Protein 8YBR (pdb70)

Secondary structure (DSSP, 8-state):
--EE-HHHHHHHHHHHHHHHHHHHH-HHHHHHHHHHHHHHHHHHSHHHHHHHHHHHHHHHHHHHTSGGGG-BSS-TT---SS-HHHHHHHHHTTS--THHHHHTTHHHHHHHHS-SSS-SSSHHHHHHHHHHHHHHTSHHHHHHHHHHHHHHHHHHHSS---SSGGGGGHHHHGGGGGTTTHHHHTTHHHHHHHHHHHHHHHHHHHHHHHHHHHHS-----HHHHHHHHHHHHHHHHHHHTT-STTTTTTHHHHHHHHHHHHHHHHHHTS-HHHHHHHHHHHHHHHHHHHHHHTT---TTSPP-SSTTTTHHHHHHHHHHHHHHHHHHHTSS-TT-BHHHHHHHHTTHHHHHHHHHHHHHHHHHHHHHHSS--HHHHHHHHH-TTSHHHHHHTTSTTHHHHHHHHHHHHHHHHHHHTTHHHHHHHHTSEESS-SSS---TTSHHHHHHHHHHHHHHHTTTTHHHHHHHHHHHHTTTHHHHHHHHHHHHHHHHHHHHHHHHHHHTTS--S--GGG--TTHHHHGGG----HHHHHHHIIIIIHHHHHHHHHHHHTTT--B------SSS-EEE-B-BTTB----EEEEEEEE---GGG------EEEEEEE-SSS------TT--HHHHHHHHHHHHHHHHHHHHHH-/--EE-HHHHHHHHHHHHHHHHHHHH-HHHHHHHHHHHHHHHHHHSHHHHHHHHHHHHHHHHHHHTSGGGG-BSS-TT---SS-HHHHHHHHHTTS--THHHHHTTHHHHHHHHS-SSS-SSSHHHHHHHHHHHHHHTSHHHHHHHHHHHHHHHHHHHSS---SSGGGGGHHHHGGGGGTTTHHHHTTHHHHHHHHHHHHHHHHHHHHHHHHHHHHS-----HHHHHHHHHHHHHHHHHHHTT-STTTTTTHHHHHHHHHHHHHHHHHHTS-HHHHHHHHHHHHHHHHHHHHHHTT---TTSPP-SSTTTTHHHHHHHHHHHHHHHHHHHTSS-TT-BHHHHHHHHTTHHHHHHHHHHHHHHHHHHHHHHSS--HHHHHHHHH-TTSHHHHHHTTSTTHHHHHHHHHHHHHHHHHHHTTHHHHHHHHTSEESS-SSS---TTSHHHHHHHHHHHHHHHTTTTHHHHHHHHHHHHTTTHHHHHHHHHHHHHHHHHHHHHHHHHHHTTS--S--GGG--TTHHHHGGG----HHHHHHHIIIIIHHHHHHHHHHHHTTT-EE------SSS-EEE-EEBTTB----EEEEEEEE---GGG------EEEEEEE-SSS------TT--HHHHHHHHHHHHHHHHHHHHHH-/--EE-HHHHHHHHHHHHHHHHHHHH-HHHHHHHHHHHHHHHHHHSHHHHHHHHHHHHHHHHHHHTSGGGG-BSS-TT---SS-HHHHHHHHHTTS--THHHHHTTHHHHHHHHS-SSS-SSSHHHHHHHHHHHHHHTSHHHHHHHHHHHHHHHHHHHSS---SSGGGGGHHHHGGGGGTTTHHHHTTHHHHHHHHHHHHHHHHHHHHHHHHHHHHS-----HHHHHHHHHHHHHHHHHHHTT-STTTTTTHHHHHHHHHHHHHHHHHHTS-HHHHHHHHHHHHHHHHHHHHHHTT---TTSPP-SSTTTTHHHHHHHHHHHHHHHHHHHTSS-TT-BHHHHHHHHTTHHHHHHHHHHHHHHHHHHHHHHSS--HHHHHHHHH-TTSHHHHHHTTSTTHHHHHHHHHHHHHHHHHHHTTHHHHHHHHTSEESS-SSS---TTSHHHHHHHHHHHHHHHTTTTHHHHHHHHHHHHTTTHHHHHHHHHHHHHHHHHHHHHHHHHHHTTS--S--GGG--TTHHHHGGG----HHHHHHHIIIIIHHHHHHHHHHHHTTT--B------SSS-EEE-B-BTTB----EEEEEEEE---GGG------EEEEEEE-SSS------TT--HHHHHHHHHHHHHHHHHHHHHH-

Structure (mmCIF, N/CA/C/O backbone):
data_8YBR
#
_entry.id   8YBR
#
_cell.length_a   1.00
_cell.length_b   1.00
_cell.length_c   1.00
_cell.angle_alpha   90.00
_cell.angle_beta   90.00
_cell.angle_gamma   90.00
#
_symmetry.space_group_name_H-M   'P 1'
#
loop_
_atom_site.group_PDB
_atom_site.id
_atom_site.type_symbol
_atom_site.label_atom_id
_atom_site.label_alt_id
_atom_site.label_comp_id
_atom_site.label_asym_id
_atom_site.label_entity_id
_atom_site.label_seq_id
_atom_site.pdbx_PDB_ins_code
_atom_site.Cartn_x
_atom_site.Cartn_y
_atom_site.Cartn_z
_atom_site.occupancy
_atom_site.B_iso_or_equiv
_atom_site.auth_seq_id
_atom_site.auth_comp_id
_atom_site.auth_asym_id
_atom_site.auth_atom_id
_atom_site.pdbx_PDB_model_num
ATOM 1 N N . THR A 1 14 ? 142.972 197.939 175.390 1.00 30.00 11 THR A N 1
ATOM 2 C CA . THR A 1 14 ? 142.202 198.735 174.424 1.00 30.00 11 THR A CA 1
ATOM 3 C C . THR A 1 14 ? 142.864 198.699 173.061 1.00 30.00 11 THR A C 1
ATOM 4 O O . THR A 1 14 ? 144.008 199.113 172.926 1.00 30.00 11 THR A O 1
ATOM 8 N N . VAL A 1 15 ? 142.157 198.219 172.050 1.00 91.30 12 VAL A N 1
ATOM 9 C CA . VAL A 1 15 ? 142.790 198.064 170.755 1.00 91.30 12 VAL A CA 1
ATOM 10 C C . VAL A 1 15 ? 142.942 199.386 170.020 1.00 91.30 12 VAL A C 1
ATOM 11 O O . VAL A 1 15 ? 142.006 200.157 169.922 1.00 91.30 12 VAL A O 1
ATOM 15 N N . ARG A 1 16 ? 144.128 199.658 169.537 1.00 82.20 13 ARG A N 1
ATOM 16 C CA . ARG A 1 16 ? 144.406 200.861 168.774 1.00 82.20 13 ARG A CA 1
ATOM 17 C C . ARG A 1 16 ? 145.399 200.525 167.672 1.00 82.20 13 ARG A C 1
ATOM 18 O O . ARG A 1 16 ? 145.946 199.423 167.613 1.00 82.20 13 ARG A O 1
ATOM 26 N N . MET A 1 17 ? 145.629 201.500 166.798 1.00 72.53 14 MET A N 1
ATOM 27 C CA . MET A 1 17 ? 146.488 201.287 165.644 1.00 72.53 14 MET A CA 1
ATOM 28 C C . MET A 1 17 ? 147.931 201.050 166.077 1.00 72.53 14 MET A C 1
ATOM 29 O O . MET A 1 17 ? 148.384 201.539 167.114 1.00 72.53 14 MET A O 1
ATOM 34 N N . ASN A 1 18 ? 148.648 200.283 165.267 1.00 64.22 15 ASN A N 1
ATOM 35 C CA . ASN A 1 18 ? 150.056 199.959 165.474 1.00 64.22 15 ASN A CA 1
ATOM 36 C C . ASN A 1 18 ? 150.823 200.645 164.346 1.00 64.22 15 ASN A C 1
ATOM 37 O O . ASN A 1 18 ? 151.002 200.082 163.266 1.00 64.22 15 ASN A O 1
ATOM 42 N N . ALA A 1 19 ? 151.273 201.870 164.609 1.00 62.10 16 ALA A N 1
ATOM 43 C CA . ALA A 1 19 ? 151.767 202.734 163.539 1.00 62.10 16 ALA A CA 1
ATOM 44 C C . ALA A 1 19 ? 152.930 202.159 162.734 1.00 62.10 16 ALA A C 1
ATOM 45 O O . ALA A 1 19 ? 152.907 202.298 161.498 1.00 62.10 16 ALA A O 1
ATOM 47 N N . PRO A 1 20 ? 153.956 201.535 163.325 1.00 61.56 17 PRO A N 1
ATOM 48 C CA . PRO A 1 20 ? 155.073 201.040 162.502 1.00 61.56 17 PRO A CA 1
ATOM 49 C C . PRO A 1 20 ? 154.695 199.941 161.521 1.00 61.56 17 PRO A C 1
ATOM 50 O O . PRO A 1 20 ? 155.525 199.590 160.675 1.00 61.56 17 PRO A O 1
ATOM 54 N N . VAL A 1 21 ? 153.492 199.385 161.602 1.00 57.95 18 VAL A N 1
ATOM 55 C CA . VAL A 1 21 ? 153.005 198.417 160.624 1.00 57.95 18 VAL A CA 1
ATOM 56 C C . VAL A 1 21 ? 152.047 199.067 159.634 1.00 57.95 18 VAL A C 1
ATOM 57 O O . VAL A 1 21 ? 152.147 198.855 158.424 1.00 57.95 18 VAL A O 1
ATOM 61 N N . PHE A 1 22 ? 151.114 199.870 160.147 1.00 56.88 19 PHE A N 1
ATOM 62 C CA . PHE A 1 22 ? 150.172 200.578 159.291 1.00 56.88 19 PHE A CA 1
ATOM 63 C C . PHE A 1 22 ? 150.896 201.463 158.285 1.00 56.88 19 PHE A C 1
ATOM 64 O O . PHE A 1 22 ? 150.597 201.432 157.085 1.00 56.88 19 PHE A O 1
ATOM 72 N N . TYR A 1 23 ? 151.850 202.269 158.753 1.00 58.22 20 TYR A N 1
ATOM 73 C CA . TYR A 1 23 ? 152.524 203.195 157.852 1.00 58.22 20 TYR A CA 1
ATOM 74 C C . TYR A 1 23 ? 153.506 202.494 156.927 1.00 58.22 20 TYR A C 1
ATOM 75 O O . TYR A 1 23 ? 153.827 203.033 155.864 1.00 58.22 20 TYR A O 1
ATOM 84 N N . PHE A 1 24 ? 153.987 201.311 157.301 1.00 56.54 21 PHE A N 1
ATOM 85 C CA . PHE A 1 24 ? 154.876 200.562 156.421 1.00 56.54 21 PHE A CA 1
ATOM 86 C C . PHE A 1 24 ? 154.102 199.848 155.321 1.00 56.54 21 PHE A C 1
ATOM 87 O O . PHE A 1 24 ? 154.609 199.711 154.204 1.00 56.54 21 PHE A O 1
ATOM 95 N N . ALA A 1 25 ? 152.873 199.414 155.598 1.00 56.41 22 ALA A N 1
ATOM 96 C CA . ALA A 1 25 ? 152.085 198.720 154.585 1.00 56.41 22 ALA A CA 1
ATOM 97 C C . ALA A 1 25 ? 151.318 199.678 153.676 1.00 56.41 22 ALA A C 1
ATOM 98 O O . ALA A 1 25 ? 151.362 199.540 152.446 1.00 56.41 22 ALA A O 1
ATOM 100 N N . ALA A 1 26 ? 150.595 200.640 154.259 1.00 55.85 23 ALA A N 1
ATOM 101 C CA . ALA A 1 26 ? 149.795 201.554 153.456 1.00 55.85 23 ALA A CA 1
ATOM 102 C C . ALA A 1 26 ? 150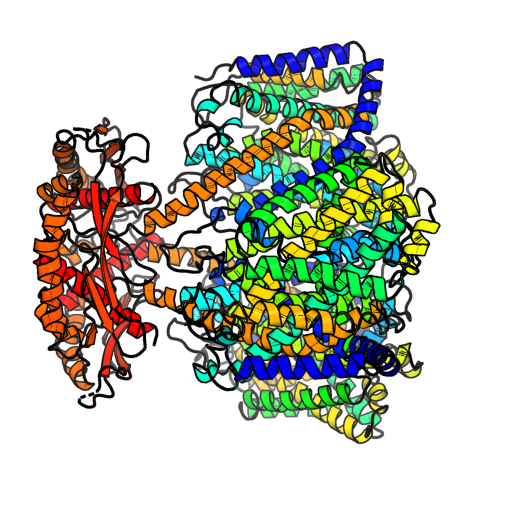.641 202.373 152.495 1.00 55.85 23 ALA A C 1
ATOM 103 O O . ALA A 1 26 ? 150.203 202.639 151.370 1.00 55.85 23 ALA A O 1
ATOM 105 N N . SER A 1 27 ? 151.843 202.772 152.908 1.00 59.09 24 SER A N 1
ATOM 106 C CA . SER A 1 27 ? 152.715 203.544 152.033 1.00 59.09 24 SER A CA 1
ATOM 107 C C . SER A 1 27 ? 153.172 202.724 150.837 1.00 59.09 24 SER A C 1
ATOM 108 O O . SER A 1 27 ? 153.238 203.244 149.720 1.00 59.09 24 SER A O 1
ATOM 111 N N . PHE A 1 28 ? 153.489 201.447 151.047 1.00 58.14 25 PHE A N 1
ATOM 112 C CA . PHE A 1 28 ? 153.842 200.592 149.922 1.00 58.14 25 PHE A CA 1
ATOM 113 C C . PHE A 1 28 ? 152.660 200.389 148.986 1.00 58.14 25 PHE A C 1
ATOM 114 O O . PHE A 1 28 ? 152.839 200.336 147.766 1.00 58.14 25 PHE A O 1
ATOM 122 N N . ILE A 1 29 ? 151.452 200.269 149.536 1.00 56.95 26 ILE A N 1
ATOM 123 C CA . ILE A 1 29 ? 150.294 199.971 148.698 1.00 56.95 26 ILE A CA 1
ATOM 124 C C . ILE A 1 29 ? 149.907 201.180 147.850 1.00 56.95 26 ILE A C 1
ATOM 125 O O . ILE A 1 29 ? 149.622 201.050 146.650 1.00 56.95 26 ILE A O 1
ATOM 130 N N . LEU A 1 30 ? 149.889 202.369 148.455 1.00 60.57 27 LEU A N 1
ATOM 131 C CA . LEU A 1 30 ? 149.292 203.534 147.817 1.00 60.57 27 LEU A CA 1
ATOM 132 C C . LEU A 1 30 ? 150.004 203.976 146.548 1.00 60.57 27 LEU A C 1
ATOM 133 O O . LEU A 1 30 ? 149.338 204.176 145.528 1.00 60.57 27 LEU A O 1
ATOM 138 N N . ILE A 1 31 ? 151.321 204.145 146.577 1.00 62.55 28 ILE A N 1
ATOM 139 C CA . ILE A 1 31 ? 152.009 204.639 145.395 1.00 62.55 28 ILE A CA 1
ATOM 140 C C . ILE A 1 31 ? 152.033 203.599 144.281 1.00 62.55 28 ILE A C 1
ATOM 141 O O . ILE A 1 31 ? 152.000 203.966 143.105 1.00 62.55 28 ILE A O 1
ATOM 146 N N . PHE A 1 32 ? 152.117 202.309 144.616 1.00 58.67 29 PHE A N 1
ATOM 147 C CA . PHE A 1 32 ? 151.973 201.282 143.588 1.00 58.67 29 PHE A CA 1
ATOM 148 C C . PHE A 1 32 ? 150.628 201.415 142.892 1.00 58.67 29 PHE A C 1
ATOM 149 O O . PHE A 1 32 ? 150.556 201.465 141.657 1.00 58.67 29 PHE A O 1
ATOM 157 N N . GLY A 1 33 ? 149.549 201.481 143.674 1.00 60.58 30 GLY A N 1
ATOM 158 C CA . GLY A 1 33 ? 148.239 201.681 143.075 1.00 60.58 30 GLY A CA 1
ATOM 159 C C . GLY A 1 33 ? 148.185 202.911 142.194 1.00 60.58 30 GLY A C 1
ATOM 160 O O . GLY A 1 33 ? 147.691 202.863 141.065 1.00 60.58 30 GLY A O 1
ATOM 161 N N . ILE A 1 34 ? 148.734 204.024 142.681 1.00 61.21 31 ILE A N 1
ATOM 162 C CA . ILE A 1 34 ? 148.619 205.292 141.965 1.00 61.21 31 ILE A CA 1
ATOM 163 C C . ILE A 1 34 ? 149.393 205.251 140.652 1.00 61.21 31 ILE A C 1
ATOM 164 O O . ILE A 1 34 ? 148.881 205.655 139.600 1.00 61.21 31 ILE A O 1
ATOM 169 N N . ILE A 1 35 ? 150.641 204.774 140.685 1.00 62.52 32 ILE A N 1
ATOM 170 C CA . ILE A 1 35 ? 151.443 204.776 139.465 1.00 62.52 32 ILE A CA 1
ATOM 171 C C . ILE A 1 35 ? 151.057 203.659 138.511 1.00 62.52 32 ILE A C 1
ATOM 172 O O . ILE A 1 35 ? 151.461 203.696 137.346 1.00 62.52 32 ILE A O 1
ATOM 177 N N . VAL A 1 36 ? 150.290 202.668 138.957 1.00 59.29 33 VAL A N 1
ATOM 178 C CA . VAL A 1 36 ? 149.687 201.758 137.992 1.00 59.29 33 VAL A CA 1
ATOM 179 C C . VAL A 1 36 ? 148.420 202.365 137.389 1.00 59.29 33 VAL A C 1
ATOM 180 O O . VAL A 1 36 ? 148.115 202.118 136.218 1.00 59.29 33 VAL A O 1
ATOM 184 N N . ILE A 1 37 ? 147.689 203.181 138.152 1.00 60.45 34 ILE A N 1
ATOM 185 C CA . ILE A 1 37 ? 146.549 203.901 137.591 1.00 60.45 34 ILE A CA 1
ATOM 186 C C . ILE A 1 37 ? 146.978 204.949 136.571 1.00 60.45 34 ILE A C 1
ATOM 187 O O . ILE A 1 37 ? 146.277 205.163 135.577 1.00 60.45 34 ILE A O 1
ATOM 192 N N . ALA A 1 38 ? 148.131 205.588 136.770 1.00 63.90 35 ALA A N 1
ATOM 193 C CA . ALA A 1 38 ? 148.522 206.700 135.908 1.00 63.90 35 ALA A CA 1
ATOM 194 C C . ALA A 1 38 ? 149.087 206.250 134.562 1.00 63.90 35 ALA A C 1
ATOM 195 O O . ALA A 1 38 ? 148.816 206.893 133.543 1.00 63.90 35 ALA A O 1
ATOM 197 N N . PHE A 1 39 ? 149.867 205.171 134.526 1.00 64.03 36 PHE A N 1
ATOM 198 C CA . PHE A 1 39 ? 150.567 204.736 133.314 1.00 64.03 36 PHE A CA 1
ATOM 199 C C . PHE A 1 39 ? 150.203 203.294 132.993 1.00 64.03 36 PHE A C 1
ATOM 200 O O . PHE A 1 39 ? 150.961 202.367 133.306 1.00 64.03 36 PHE A O 1
ATOM 208 N N . PRO A 1 40 ? 149.053 203.063 132.351 1.00 65.99 37 PRO A N 1
ATOM 209 C CA . PRO A 1 40 ? 148.655 201.672 132.080 1.00 65.99 37 PRO A CA 1
ATOM 210 C C . PRO A 1 40 ? 149.451 201.004 130.969 1.00 65.99 37 PRO A C 1
ATOM 211 O O . PRO A 1 40 ? 149.786 199.819 131.098 1.00 65.99 37 PRO A O 1
ATOM 215 N N . GLN A 1 41 ? 149.770 201.717 129.883 1.00 70.38 38 GLN A N 1
ATOM 216 C CA . GLN A 1 41 ? 150.468 201.078 128.768 1.00 70.38 38 GLN A CA 1
ATOM 217 C C . GLN A 1 41 ? 151.848 200.586 129.179 1.00 70.38 38 GLN A C 1
ATOM 218 O O . GLN A 1 41 ? 152.259 199.485 128.802 1.00 70.38 38 GLN A O 1
ATOM 224 N N . ALA A 1 42 ? 152.579 201.382 129.956 1.00 64.87 39 ALA A N 1
ATOM 225 C CA . ALA A 1 42 ? 153.926 200.990 130.352 1.00 64.87 39 ALA A CA 1
ATOM 226 C C . ALA A 1 42 ? 153.900 199.858 131.370 1.00 64.87 39 ALA A C 1
ATOM 227 O O . ALA A 1 42 ? 154.722 198.939 131.300 1.00 64.87 39 ALA A O 1
ATOM 229 N N . SER A 1 43 ? 152.955 199.894 132.314 1.00 61.77 40 SER A N 1
ATOM 230 C CA . SER A 1 43 ? 152.903 198.861 133.344 1.00 61.77 40 SER A CA 1
ATOM 231 C C . SER A 1 43 ? 152.444 197.525 132.775 1.00 61.77 40 SER A C 1
ATOM 232 O O . SER A 1 43 ? 152.946 196.466 133.177 1.00 61.77 40 SER A O 1
ATOM 235 N N . GLY A 1 44 ? 151.482 197.548 131.852 1.00 61.73 41 GLY A N 1
ATOM 236 C CA . GLY A 1 44 ? 151.053 196.312 131.224 1.00 61.73 41 GLY A CA 1
ATOM 237 C C . GLY A 1 44 ? 152.177 195.618 130.483 1.00 61.73 41 GLY A C 1
ATOM 238 O O . GLY A 1 44 ? 152.235 194.388 130.433 1.00 61.73 41 GLY A O 1
ATOM 239 N N . ALA A 1 45 ? 153.090 196.397 129.901 1.00 63.13 42 ALA A N 1
ATOM 240 C CA . ALA A 1 45 ? 154.238 195.820 129.215 1.00 63.13 42 ALA A CA 1
ATOM 241 C C . ALA A 1 45 ? 155.336 195.415 130.185 1.00 63.13 42 ALA A C 1
ATOM 242 O O . ALA A 1 45 ? 156.067 194.455 129.921 1.00 63.13 42 ALA A O 1
ATOM 244 N N . TRP A 1 46 ? 155.472 196.128 131.303 1.00 63.15 43 TRP A N 1
ATOM 245 C CA . TRP A 1 46 ? 156.484 195.776 132.291 1.00 63.15 43 TRP A CA 1
ATOM 246 C C . TRP A 1 46 ? 156.127 194.521 133.073 1.00 63.15 43 TRP A C 1
ATOM 247 O O . TRP A 1 46 ? 157.029 193.855 133.586 1.00 63.15 43 TRP A O 1
ATOM 258 N N . LEU A 1 47 ? 154.842 194.189 133.189 1.00 53.38 44 LEU A N 1
ATOM 259 C CA . LEU A 1 47 ? 154.470 193.015 133.975 1.00 53.38 44 LEU A CA 1
ATOM 260 C C . LEU A 1 47 ? 154.684 191.715 133.204 1.00 53.38 44 LEU A C 1
ATOM 261 O O . LEU A 1 47 ? 155.048 190.690 133.797 1.00 53.38 44 LEU A O 1
ATOM 266 N N . LEU A 1 48 ? 154.466 191.732 131.888 1.00 54.56 45 LEU A N 1
ATOM 267 C CA . LEU A 1 48 ? 154.675 190.530 131.091 1.00 54.56 45 LEU A CA 1
ATOM 268 C C . LEU A 1 48 ? 156.146 190.165 130.967 1.00 54.56 45 LEU A C 1
ATOM 269 O O . LEU A 1 48 ? 156.462 189.006 130.682 1.00 54.56 45 LEU A O 1
ATOM 274 N N . ALA A 1 49 ? 157.050 191.125 131.160 1.00 52.13 46 ALA A N 1
ATOM 275 C CA . ALA A 1 49 ? 158.469 190.799 131.212 1.00 52.13 46 ALA A CA 1
ATOM 276 C C . ALA A 1 49 ? 158.819 190.115 132.526 1.00 52.13 46 ALA A C 1
ATOM 277 O O . ALA A 1 49 ? 159.553 189.118 132.548 1.00 52.13 46 ALA A O 1
ATOM 279 N N . ALA A 1 50 ? 158.298 190.642 133.635 1.00 47.76 47 ALA A N 1
ATOM 280 C CA . ALA A 1 50 ? 158.580 190.060 134.941 1.00 47.76 47 ALA A CA 1
ATOM 281 C C . ALA A 1 50 ? 158.011 188.653 135.058 1.00 47.76 47 ALA A C 1
ATOM 282 O O . ALA A 1 50 ? 158.621 187.786 135.691 1.00 47.76 47 ALA A O 1
ATOM 284 N N . GLN A 1 51 ? 156.850 188.401 134.452 1.00 49.45 48 GLN A N 1
ATOM 285 C CA . GLN A 1 51 ? 156.288 187.055 134.505 1.00 49.45 48 GLN A CA 1
ATOM 286 C C . GLN A 1 51 ? 157.205 186.049 133.820 1.00 49.45 48 GLN A C 1
ATOM 287 O O . GLN A 1 51 ? 157.503 184.980 134.372 1.00 49.45 48 GLN A O 1
ATOM 293 N N . ASN A 1 52 ? 157.658 186.374 132.606 1.00 51.41 49 ASN A N 1
ATOM 294 C CA . ASN A 1 52 ? 158.542 185.473 131.875 1.00 51.41 49 ASN A CA 1
ATOM 295 C C . ASN A 1 52 ? 159.873 185.301 132.589 1.00 51.41 49 ASN A C 1
ATOM 296 O O . ASN A 1 52 ? 160.444 184.207 132.589 1.00 51.41 49 ASN A O 1
ATOM 301 N N . TRP A 1 53 ? 160.389 186.368 133.204 1.00 44.49 50 TRP A N 1
ATOM 302 C CA . TRP A 1 53 ? 161.641 186.247 133.940 1.00 44.49 50 TRP A CA 1
ATOM 303 C C . TRP A 1 53 ? 161.489 185.312 135.133 1.00 44.49 50 TRP A C 1
ATOM 304 O O . TRP A 1 53 ? 162.306 184.404 135.331 1.00 44.49 50 TRP A O 1
ATOM 315 N N . ALA A 1 54 ? 160.447 185.523 135.940 1.00 44.28 51 ALA A N 1
ATOM 316 C CA . ALA A 1 54 ? 160.271 184.731 137.150 1.00 44.28 51 ALA A CA 1
ATOM 317 C C . ALA A 1 54 ? 160.032 183.267 136.823 1.00 44.28 51 ALA A C 1
ATOM 318 O O . ALA A 1 54 ? 160.636 182.385 137.446 1.00 44.28 51 ALA A O 1
ATOM 320 N N . ALA A 1 55 ? 159.170 182.990 135.839 1.00 43.84 52 ALA A N 1
ATOM 321 C CA . ALA A 1 55 ? 158.860 181.610 135.473 1.00 43.84 52 ALA A CA 1
ATOM 322 C C . ALA A 1 55 ? 160.115 180.782 135.237 1.00 43.84 52 ALA A C 1
ATOM 323 O O . ALA A 1 55 ? 160.177 179.612 135.628 1.00 43.84 52 ALA A O 1
ATOM 325 N N . ASN A 1 56 ? 161.123 181.372 134.599 1.00 43.52 53 ASN A N 1
ATOM 326 C CA . ASN A 1 56 ? 162.349 180.658 134.261 1.00 43.52 53 ASN A CA 1
ATOM 327 C C . ASN A 1 56 ? 163.389 180.706 135.369 1.00 43.52 53 ASN A C 1
ATOM 328 O O . ASN A 1 56 ? 164.134 179.739 135.551 1.00 43.52 53 ASN A O 1
ATOM 333 N N . THR A 1 57 ? 163.465 181.804 136.119 1.00 36.89 54 THR A N 1
ATOM 334 C CA . THR A 1 57 ? 164.556 181.937 137.073 1.00 36.89 54 THR A CA 1
ATOM 335 C C . THR A 1 57 ? 164.237 181.340 138.440 1.00 36.89 54 THR A C 1
ATOM 336 O O . THR A 1 57 ? 165.113 180.727 139.057 1.00 36.89 54 THR A O 1
ATOM 340 N N . VAL A 1 58 ? 163.009 181.482 138.936 1.00 32.40 55 VAL A N 1
ATOM 341 C CA . VAL A 1 58 ? 162.702 181.009 140.283 1.00 32.40 55 VAL A CA 1
ATOM 342 C C . VAL A 1 58 ? 161.624 179.933 140.252 1.00 32.40 55 VAL A C 1
ATOM 343 O O . VAL A 1 58 ? 160.827 179.811 141.184 1.00 32.40 55 VAL A O 1
ATOM 347 N N . GLY A 1 59 ? 161.594 179.139 139.191 1.00 25.85 56 GLY A N 1
ATOM 348 C CA . GLY A 1 59 ? 160.625 178.068 139.098 1.00 25.85 56 GLY A CA 1
ATOM 349 C C . GLY A 1 59 ? 160.932 176.882 139.987 1.00 25.85 56 GLY A C 1
ATOM 350 O O . GLY A 1 59 ? 160.025 176.290 140.571 1.00 25.85 56 GLY A O 1
ATOM 351 N N . TRP A 1 60 ? 162.212 176.519 140.091 1.00 23.49 57 TRP A N 1
ATOM 352 C CA . TRP A 1 60 ? 162.617 175.385 140.917 1.00 23.49 57 TRP A CA 1
ATOM 353 C C . TRP A 1 60 ? 162.446 175.677 142.402 1.00 23.49 57 TRP A C 1
ATOM 354 O O . TRP A 1 60 ? 162.175 174.763 143.191 1.00 23.49 57 TRP A O 1
ATOM 365 N N . TYR A 1 61 ? 162.587 176.943 142.795 1.00 26.45 58 TYR A N 1
ATOM 366 C CA . TYR A 1 61 ? 162.526 177.314 144.204 1.00 26.45 58 TYR A CA 1
ATOM 367 C C . TYR A 1 61 ? 161.132 177.101 144.780 1.00 26.45 58 TYR A C 1
ATOM 368 O O . TYR A 1 61 ? 160.986 176.568 145.888 1.00 26.45 58 TYR A O 1
ATOM 377 N N . TYR A 1 62 ? 160.097 177.520 144.046 1.00 25.23 59 TYR A N 1
ATOM 378 C CA . TYR A 1 62 ? 158.725 177.305 144.489 1.00 25.23 59 TYR A CA 1
ATOM 379 C C . TYR A 1 62 ? 158.414 175.823 144.626 1.00 25.23 59 TYR A C 1
ATOM 380 O O . TYR A 1 62 ? 157.801 175.396 145.613 1.00 25.23 59 TYR A O 1
ATOM 389 N N . MET A 1 63 ? 158.815 175.025 143.636 1.00 27.19 60 MET A N 1
ATOM 390 C CA . MET A 1 63 ? 158.560 173.594 143.692 1.00 27.19 60 MET A CA 1
ATOM 391 C C . MET A 1 63 ? 159.277 172.945 144.860 1.00 27.19 60 MET A C 1
ATOM 392 O O . MET A 1 63 ? 158.763 171.986 145.441 1.00 27.19 60 MET A O 1
ATOM 397 N N . MET A 1 64 ? 160.464 173.433 145.214 1.00 32.03 61 MET A N 1
ATOM 398 C CA . MET A 1 64 ? 161.153 172.848 146.357 1.00 32.03 61 MET A CA 1
ATOM 399 C C . MET A 1 64 ? 160.484 173.232 147.668 1.00 32.03 61 MET A C 1
ATOM 400 O O . MET A 1 64 ? 160.242 172.373 148.520 1.00 32.03 61 MET A O 1
ATOM 405 N N . VAL A 1 65 ? 160.166 174.515 147.852 1.00 24.95 62 VAL A N 1
ATOM 406 C CA . VAL A 1 65 ? 159.620 174.926 149.142 1.00 24.95 62 VAL A CA 1
ATOM 407 C C . VAL A 1 65 ? 158.181 174.474 149.358 1.00 24.95 62 VAL A C 1
ATOM 408 O O . VAL A 1 65 ? 157.747 174.386 150.509 1.00 24.95 62 VAL A O 1
ATOM 412 N N . MET A 1 66 ? 157.420 174.175 148.303 1.00 22.94 63 MET A N 1
ATOM 413 C CA . MET A 1 66 ? 156.020 173.826 148.522 1.00 22.94 63 MET A CA 1
ATOM 414 C C . MET A 1 66 ? 155.828 172.422 149.086 1.00 22.94 63 MET A C 1
ATOM 415 O O . MET A 1 66 ? 154.775 172.144 149.664 1.00 22.94 63 MET A O 1
ATOM 420 N N . THR A 1 67 ? 156.807 171.535 148.940 1.00 25.93 64 THR A N 1
ATOM 421 C CA . THR A 1 67 ? 156.686 170.177 149.454 1.00 25.93 64 THR A CA 1
ATOM 422 C C . THR A 1 67 ? 157.165 170.044 150.893 1.00 25.93 64 THR A C 1
ATOM 423 O O . THR A 1 67 ? 156.720 169.132 151.607 1.00 25.93 64 THR A O 1
ATOM 427 N N . LEU A 1 68 ? 158.052 170.940 151.327 1.00 26.87 65 LEU A N 1
ATOM 428 C CA . LEU A 1 68 ? 158.546 170.918 152.697 1.00 26.87 65 LEU A CA 1
ATOM 429 C C . LEU A 1 68 ? 157.417 171.110 153.700 1.00 26.87 65 LEU A C 1
ATOM 430 O O . LEU A 1 68 ? 157.368 170.418 154.722 1.00 26.87 65 LEU A O 1
ATOM 435 N N . TYR A 1 69 ? 156.505 172.045 153.432 1.00 23.85 66 TYR A N 1
ATOM 436 C CA . TYR A 1 69 ? 155.402 172.302 154.354 1.00 23.85 66 TYR A CA 1
ATOM 437 C C . TYR A 1 69 ? 154.530 171.064 154.530 1.00 23.85 66 TYR A C 1
ATOM 438 O O . TYR A 1 69 ? 154.164 170.692 155.653 1.00 23.85 66 TYR A O 1
ATOM 447 N N . LEU A 1 70 ? 154.192 170.409 153.419 1.00 22.60 67 LEU A N 1
ATOM 448 C CA . LEU A 1 70 ? 153.326 169.237 153.470 1.00 22.60 67 LEU A CA 1
ATOM 449 C C . LEU A 1 70 ? 153.999 168.090 154.212 1.00 22.60 67 LEU A C 1
ATOM 450 O O . LEU A 1 70 ? 153.388 167.455 155.084 1.00 22.60 67 LEU A O 1
ATOM 455 N N . VAL A 1 71 ? 155.262 167.813 153.884 1.00 22.51 68 VAL A N 1
ATOM 456 C CA . VAL A 1 71 ? 155.974 166.738 154.570 1.00 22.51 68 VAL A CA 1
ATOM 457 C C . VAL A 1 71 ? 156.080 167.035 156.060 1.00 22.51 68 VAL A C 1
ATOM 458 O O . VAL A 1 71 ? 155.885 166.147 156.900 1.00 22.51 68 VAL A O 1
ATOM 462 N N . PHE A 1 72 ? 156.364 168.291 156.413 1.00 24.49 69 PHE A N 1
ATOM 463 C CA . PHE A 1 72 ? 156.478 168.674 157.815 1.00 24.49 69 PHE A CA 1
ATOM 464 C C . PHE A 1 72 ? 155.185 168.404 158.573 1.00 24.49 69 PHE A C 1
ATOM 465 O O . PHE A 1 72 ? 155.199 167.767 159.632 1.00 24.49 69 PHE A O 1
ATOM 473 N N . VAL A 1 73 ? 154.050 168.875 158.045 1.00 23.70 70 VAL A N 1
ATOM 474 C CA . VAL A 1 73 ? 152.807 168.736 158.803 1.00 23.70 70 VAL A CA 1
ATOM 475 C C . VAL A 1 73 ? 152.383 167.274 158.895 1.00 23.70 70 VAL A C 1
ATOM 476 O O . VAL A 1 73 ? 151.892 166.826 159.939 1.00 23.70 70 VAL A O 1
ATOM 480 N N . VAL A 1 74 ? 152.590 166.494 157.830 1.00 24.16 71 VAL A N 1
ATOM 481 C CA . VAL A 1 74 ? 152.186 165.091 157.888 1.00 24.16 71 VAL A CA 1
ATOM 482 C C . VAL A 1 74 ? 153.043 164.324 158.890 1.00 24.16 71 VAL A C 1
ATOM 483 O O . VAL A 1 74 ? 152.520 163.579 159.732 1.00 24.16 71 VAL A O 1
ATOM 487 N N . VAL A 1 75 ? 154.365 164.500 158.833 1.00 25.28 72 VAL A N 1
ATOM 488 C CA . VAL A 1 75 ? 155.236 163.793 159.765 1.00 25.28 72 VAL A CA 1
ATOM 489 C C . VAL A 1 75 ? 154.966 164.226 161.199 1.00 25.28 72 VAL A C 1
ATOM 490 O O . VAL A 1 75 ? 155.035 163.408 162.120 1.00 25.28 72 VAL A O 1
ATOM 494 N N . THR A 1 76 ? 154.638 165.500 161.422 1.00 26.05 73 THR A N 1
ATOM 495 C CA . THR A 1 76 ? 154.336 165.944 162.779 1.00 26.05 73 THR A CA 1
ATOM 496 C C . THR A 1 76 ? 153.044 165.324 163.294 1.00 26.05 73 THR A C 1
ATOM 497 O O . THR A 1 76 ? 152.975 164.902 164.451 1.00 26.05 73 THR A O 1
ATOM 501 N N . ALA A 1 77 ? 152.011 165.254 162.455 1.00 27.30 74 ALA A N 1
ATOM 502 C CA . ALA A 1 77 ? 150.755 164.675 162.913 1.00 27.30 74 ALA A CA 1
ATOM 503 C C . ALA A 1 77 ? 150.812 163.163 163.068 1.00 27.30 74 ALA A C 1
ATOM 504 O O . ALA A 1 77 ? 149.995 162.610 163.807 1.00 27.30 74 ALA A O 1
ATOM 506 N N . LEU A 1 78 ? 151.741 162.478 162.403 1.00 28.28 75 LEU A N 1
ATOM 507 C CA . LEU A 1 78 ? 151.820 161.023 162.490 1.00 28.28 75 LEU A CA 1
ATOM 508 C C . LEU A 1 78 ? 152.742 160.528 163.598 1.00 28.28 75 LEU A C 1
ATOM 509 O O . LEU A 1 78 ? 152.983 159.323 163.687 1.00 28.28 75 LEU A O 1
ATOM 514 N N . SER A 1 79 ? 153.256 161.410 164.444 1.00 30.55 76 SER A N 1
ATOM 515 C CA . SER A 1 79 ? 154.238 161.044 165.456 1.00 30.55 76 SER A CA 1
ATOM 516 C C . SER A 1 79 ? 153.671 161.308 166.850 1.00 30.55 76 SER A C 1
ATOM 517 O O . SER A 1 79 ? 152.484 161.588 167.021 1.00 30.55 76 SER A O 1
ATOM 520 N N . GLY A 1 80 ? 154.538 161.192 167.857 1.00 33.57 77 GLY A N 1
ATOM 521 C CA . GLY A 1 80 ? 154.126 161.386 169.236 1.00 33.57 77 GLY A CA 1
ATOM 522 C C . GLY A 1 80 ? 153.701 162.799 169.571 1.00 33.57 77 GLY A C 1
ATOM 523 O O . GLY A 1 80 ? 152.991 163.000 170.559 1.00 33.57 77 GLY A O 1
ATOM 524 N N . PHE A 1 81 ? 154.124 163.784 168.776 1.00 36.69 78 PHE A N 1
ATOM 525 C CA . PHE A 1 81 ? 153.685 165.157 168.982 1.00 36.69 78 PHE A CA 1
ATOM 526 C C . PHE A 1 81 ? 152.224 165.372 168.617 1.00 36.69 78 PHE A C 1
ATOM 527 O O . PHE A 1 81 ? 151.669 166.417 168.961 1.00 36.69 78 PHE A O 1
ATOM 535 N N . GLY A 1 82 ? 151.592 164.424 167.935 1.00 32.18 79 GLY A N 1
ATOM 536 C CA . GLY A 1 82 ? 150.209 164.577 167.546 1.00 32.18 79 GLY A CA 1
ATOM 537 C C . GLY A 1 82 ? 149.205 164.451 168.666 1.00 32.18 79 GLY A C 1
ATOM 538 O O . GLY A 1 82 ? 148.006 164.596 168.415 1.00 32.18 79 GLY A O 1
ATOM 539 N N . LYS A 1 83 ? 149.650 164.185 169.893 1.00 40.21 80 LYS A N 1
ATOM 540 C CA . LYS A 1 83 ? 148.759 164.043 171.037 1.00 40.21 80 LYS A CA 1
ATOM 541 C C . LYS A 1 83 ? 148.792 165.261 171.951 1.00 40.21 80 LYS A C 1
ATOM 542 O O . LYS A 1 83 ? 148.277 165.204 173.070 1.00 40.21 80 LYS A O 1
ATOM 548 N N . ILE A 1 84 ? 149.383 166.358 171.498 1.00 37.75 81 ILE A N 1
ATOM 549 C CA . ILE A 1 84 ? 149.476 167.580 172.284 1.00 37.75 81 ILE A CA 1
ATOM 550 C C . ILE A 1 84 ? 148.217 168.401 172.063 1.00 37.75 81 ILE A C 1
ATOM 551 O O . ILE A 1 84 ? 147.833 168.668 170.920 1.00 37.75 81 ILE A O 1
ATOM 556 N N . LYS A 1 85 ? 147.575 168.807 173.153 1.00 41.05 82 LYS A N 1
ATOM 557 C CA . LYS A 1 85 ? 146.341 169.573 173.079 1.00 41.05 82 LYS A CA 1
ATOM 558 C C . LYS A 1 85 ? 146.641 171.059 172.950 1.00 41.05 82 LYS A C 1
ATOM 559 O O . LYS A 1 85 ? 147.490 171.597 173.663 1.00 41.05 82 LYS A O 1
ATOM 565 N N . LEU A 1 86 ? 145.937 171.722 172.032 1.00 39.71 83 LEU A N 1
ATOM 566 C CA . LEU A 1 86 ? 146.106 173.155 171.800 1.00 39.71 83 LEU A CA 1
ATOM 567 C C . LEU A 1 86 ? 145.303 173.913 172.851 1.00 39.71 83 LEU A C 1
ATOM 568 O O . LEU A 1 86 ? 144.181 174.370 172.624 1.00 39.71 83 LEU A O 1
ATOM 573 N N . GLY A 1 87 ? 145.895 174.039 174.025 1.00 47.68 84 GLY A N 1
ATOM 574 C CA . GLY A 1 87 ? 145.266 174.701 175.144 1.00 47.68 84 GLY A CA 1
ATOM 575 C C . GLY A 1 87 ? 145.708 174.053 176.438 1.00 47.68 84 GLY A C 1
ATOM 576 O O . GLY A 1 87 ? 146.764 173.435 176.505 1.00 47.68 84 GLY A O 1
ATOM 577 N N . ALA A 1 88 ? 144.879 174.211 177.461 1.00 67.10 85 ALA A N 1
ATOM 578 C CA . ALA A 1 88 ? 145.099 173.543 178.733 1.00 67.10 85 ALA A CA 1
ATOM 579 C C . ALA A 1 88 ? 144.369 172.204 178.758 1.00 67.10 85 ALA A C 1
ATOM 580 O O . ALA A 1 88 ? 143.470 171.944 177.958 1.00 67.10 85 ALA A O 1
ATOM 582 N N . ASP A 1 89 ? 144.766 171.351 179.704 1.00 76.97 86 ASP A N 1
ATOM 583 C CA . ASP A 1 89 ? 144.227 169.998 179.780 1.00 76.97 86 ASP A CA 1
ATOM 584 C C . ASP A 1 89 ? 142.763 169.952 180.192 1.00 76.97 86 ASP A C 1
ATOM 585 O O . ASP A 1 89 ? 142.134 168.899 180.042 1.00 76.97 86 ASP A O 1
ATOM 590 N N . HIS A 1 90 ? 142.206 171.048 180.700 1.00 77.88 87 HIS A N 1
ATOM 591 C CA . HIS A 1 90 ? 140.795 171.104 181.056 1.00 77.88 87 HIS A CA 1
ATOM 592 C C . HIS A 1 90 ? 139.982 171.914 180.053 1.00 77.88 87 HIS A C 1
ATOM 593 O O . HIS A 1 90 ? 138.847 172.300 180.348 1.00 77.88 87 HIS A O 1
ATOM 600 N N . ASP A 1 91 ? 140.540 172.177 178.873 1.00 71.49 88 ASP A N 1
ATOM 601 C CA . ASP A 1 91 ? 139.848 172.920 177.830 1.00 71.49 88 ASP A CA 1
ATOM 602 C C . ASP A 1 91 ? 139.022 171.978 176.966 1.00 71.49 88 ASP A C 1
ATOM 603 O O . ASP A 1 91 ? 139.408 170.830 176.733 1.00 71.49 88 ASP A O 1
ATOM 608 N N . GLU A 1 92 ? 137.886 172.475 176.490 1.00 75.09 89 GLU A N 1
ATOM 609 C CA . GLU A 1 92 ? 137.000 171.698 175.644 1.00 75.09 89 GLU A CA 1
ATOM 610 C C . GLU A 1 92 ? 136.605 172.499 174.409 1.00 75.09 89 GLU A C 1
ATOM 611 O O . GLU A 1 92 ? 136.538 173.731 174.459 1.00 75.09 89 GLU A O 1
ATOM 617 N N . PRO A 1 93 ? 136.345 171.831 173.289 1.00 67.97 90 PRO A N 1
ATOM 618 C CA . PRO A 1 93 ? 135.943 172.551 172.078 1.00 67.97 90 PRO A CA 1
ATOM 619 C C . PRO A 1 93 ? 134.601 173.241 172.253 1.00 67.97 90 PRO A C 1
ATOM 620 O O . PRO A 1 93 ? 133.683 172.719 172.890 1.00 67.97 90 PRO A O 1
ATOM 624 N N . GLU A 1 94 ? 134.493 174.430 171.667 1.00 68.84 91 GLU A N 1
ATOM 625 C CA . GLU A 1 94 ? 133.293 175.247 171.774 1.00 68.84 91 GLU A CA 1
ATOM 626 C C . GLU A 1 94 ? 132.386 175.142 170.556 1.00 68.84 91 GLU A C 1
ATOM 627 O O . GLU A 1 94 ? 131.342 175.797 170.523 1.00 68.84 91 GLU A O 1
ATOM 633 N N . PHE A 1 95 ? 132.754 174.342 169.559 1.00 65.49 92 PHE A N 1
ATOM 634 C CA . PHE A 1 95 ? 131.936 174.145 168.374 1.00 65.49 92 PHE A CA 1
ATOM 635 C C . PHE A 1 95 ? 131.773 172.658 168.102 1.00 65.49 92 PHE A C 1
ATOM 636 O O . PHE A 1 95 ? 132.571 171.832 168.546 1.00 65.49 92 PHE A O 1
ATOM 644 N N . SER A 1 96 ? 130.722 172.329 167.358 1.00 66.52 93 SER A N 1
ATOM 645 C CA . SER A 1 96 ? 130.493 170.966 166.903 1.00 66.52 93 SER A CA 1
ATOM 646 C C . SER A 1 96 ? 131.455 170.657 165.760 1.00 66.52 93 SER A C 1
ATOM 647 O O . SER A 1 96 ? 132.310 171.468 165.403 1.00 66.52 93 SER A O 1
ATOM 650 N N . TYR A 1 97 ? 131.333 169.473 165.167 1.00 64.28 94 TYR A N 1
ATOM 651 C CA . TYR A 1 97 ? 132.243 169.109 164.090 1.00 64.28 94 TYR A CA 1
ATOM 652 C C . TYR A 1 97 ? 131.780 169.630 162.736 1.00 64.28 94 TYR A C 1
ATOM 653 O O . TYR A 1 97 ? 132.590 170.156 161.965 1.00 64.28 94 TYR A O 1
ATOM 662 N N . LEU A 1 98 ? 130.491 169.492 162.425 1.00 65.98 95 LEU A N 1
ATOM 663 C CA . LEU A 1 98 ? 129.994 169.983 161.144 1.00 65.98 95 LEU A CA 1
ATOM 664 C C . LEU A 1 98 ? 130.016 171.505 161.087 1.00 65.98 95 LEU A C 1
ATOM 665 O O . LEU A 1 98 ? 130.385 172.083 160.060 1.00 65.98 95 LEU A O 1
ATOM 670 N N . SER A 1 99 ? 129.620 172.169 162.175 1.00 64.29 96 SER A N 1
ATOM 671 C CA . SER A 1 99 ? 129.667 173.626 162.225 1.00 64.29 96 SER A CA 1
ATOM 672 C C . SER A 1 99 ? 131.090 174.161 162.159 1.00 64.29 96 SER A C 1
ATOM 673 O O . SER A 1 99 ? 131.295 175.303 161.739 1.00 64.29 96 SER A O 1
ATOM 676 N N . TRP A 1 100 ? 132.070 173.363 162.572 1.00 54.41 97 TRP A N 1
ATOM 677 C CA . TRP A 1 100 ? 133.473 173.739 162.461 1.00 54.41 97 TRP A CA 1
ATOM 678 C C . TRP A 1 100 ? 133.971 173.557 161.032 1.00 54.41 97 TRP A C 1
ATOM 679 O O . TRP A 1 100 ? 134.578 174.465 160.453 1.00 54.41 97 TRP A O 1
ATOM 690 N N . ALA A 1 101 ? 133.695 172.391 160.443 1.00 56.10 98 ALA A N 1
ATOM 691 C CA . ALA A 1 101 ? 134.151 172.113 159.086 1.00 56.10 98 ALA A CA 1
ATOM 692 C C . ALA A 1 101 ? 133.493 173.029 158.064 1.00 56.10 98 ALA A C 1
ATOM 693 O O . ALA A 1 101 ? 134.113 173.365 157.051 1.00 56.10 98 ALA A O 1
ATOM 695 N N . GLY A 1 102 ? 132.251 173.452 158.307 1.00 58.81 99 GLY A N 1
ATOM 696 C CA . GLY A 1 102 ? 131.601 174.359 157.377 1.00 58.81 99 GLY A CA 1
ATOM 697 C C . GLY A 1 102 ? 132.243 175.732 157.350 1.00 58.81 99 GLY A C 1
ATOM 698 O O . GLY A 1 102 ? 132.462 176.301 156.278 1.00 58.81 99 GLY A O 1
ATOM 699 N N . MET A 1 103 ? 132.538 176.288 158.528 1.00 59.65 100 MET A N 1
ATOM 700 C CA . MET A 1 103 ? 133.269 177.549 158.591 1.00 59.65 100 MET A CA 1
ATOM 701 C C . MET A 1 103 ? 134.664 177.398 158.004 1.00 59.65 100 MET A C 1
ATOM 702 O O . MET A 1 103 ? 135.196 178.334 157.398 1.00 59.65 100 MET A O 1
ATOM 707 N N . LEU A 1 104 ? 135.273 176.228 158.181 1.00 51.33 101 LEU A N 1
ATOM 708 C CA . LEU A 1 104 ? 136.596 175.993 157.615 1.00 51.33 101 LEU A CA 1
ATOM 709 C C . LEU A 1 104 ? 136.550 175.988 156.091 1.00 51.33 101 LEU A C 1
ATOM 710 O O . LEU A 1 104 ? 137.443 176.535 155.437 1.00 51.33 101 LEU A O 1
ATOM 715 N N . PHE A 1 105 ? 135.518 175.374 155.512 1.00 50.27 102 PHE A N 1
ATOM 716 C CA . PHE A 1 105 ? 135.408 175.307 154.060 1.00 50.27 102 PHE A CA 1
ATOM 717 C C . PHE A 1 105 ? 135.021 176.651 153.460 1.00 50.27 102 PHE A C 1
ATOM 718 O O . PHE A 1 105 ? 135.608 177.072 152.458 1.00 50.27 102 PHE A O 1
ATOM 726 N N . ALA A 1 106 ? 134.042 177.337 154.042 1.00 51.30 103 ALA A N 1
ATOM 727 C CA . ALA A 1 106 ? 133.577 178.602 153.476 1.00 51.30 103 ALA A CA 1
ATOM 728 C C . ALA A 1 106 ? 134.428 179.778 153.939 1.00 51.30 103 ALA A C 1
ATOM 729 O O . ALA A 1 106 ? 133.923 180.815 154.357 1.00 51.30 103 ALA A O 1
ATOM 731 N N . ALA A 1 107 ? 135.733 179.615 153.865 1.00 48.61 104 ALA A N 1
ATOM 732 C CA . ALA A 1 107 ? 136.705 180.683 154.055 1.00 48.61 104 ALA A CA 1
ATOM 733 C C . ALA A 1 107 ? 137.751 180.712 152.954 1.00 48.61 104 ALA A C 1
ATOM 734 O O . ALA A 1 107 ? 138.174 181.793 152.545 1.00 48.61 104 ALA A O 1
ATOM 736 N N . GLY A 1 108 ? 138.168 179.550 152.461 1.00 45.62 105 GLY A N 1
ATOM 737 C CA . GLY A 1 108 ? 139.171 179.473 151.421 1.00 45.62 105 GLY A CA 1
ATOM 738 C C . GLY A 1 108 ? 138.614 179.047 150.082 1.00 45.62 105 GLY A C 1
ATOM 739 O O . GLY A 1 108 ? 139.299 178.383 149.301 1.00 45.62 105 GLY A O 1
ATOM 740 N N . ILE A 1 109 ? 137.367 179.418 149.806 1.00 43.74 106 ILE A N 1
ATOM 741 C CA . ILE A 1 109 ? 136.716 179.141 148.533 1.00 43.74 106 ILE A CA 1
ATOM 742 C C . ILE A 1 109 ? 136.000 180.404 148.084 1.00 43.74 106 ILE A C 1
ATOM 743 O O . ILE A 1 109 ? 135.312 181.051 148.879 1.00 43.74 106 ILE A O 1
ATOM 748 N N . SER A 1 110 ? 136.164 180.758 146.814 1.00 37.69 107 SER A N 1
ATOM 749 C CA . SER A 1 110 ? 135.600 181.991 146.277 1.00 37.69 107 SER A CA 1
ATOM 750 C C . SER A 1 110 ? 135.236 181.751 144.813 1.00 37.69 107 SER A C 1
ATOM 751 O O . SER A 1 110 ? 135.144 180.603 144.368 1.00 37.69 107 SER A O 1
ATOM 754 N N . ILE A 1 111 ? 135.020 182.834 144.061 1.00 33.15 108 ILE A N 1
ATOM 755 C CA . ILE A 1 111 ? 134.553 182.727 142.682 1.00 33.15 108 ILE A CA 1
ATOM 756 C C . ILE A 1 111 ? 135.602 182.178 141.727 1.00 33.15 108 ILE A C 1
ATOM 757 O O . ILE A 1 111 ? 135.284 181.883 140.566 1.00 33.15 108 ILE A O 1
ATOM 762 N N . THR A 1 112 ? 136.848 182.018 142.172 1.00 31.54 109 THR A N 1
ATOM 763 C CA . THR A 1 112 ? 137.858 181.440 141.295 1.00 31.54 109 THR A CA 1
ATOM 764 C C . THR A 1 112 ? 137.540 179.991 140.953 1.00 31.54 109 THR A C 1
ATOM 765 O O . THR A 1 112 ? 137.916 179.510 139.878 1.00 31.54 109 THR A O 1
ATOM 769 N N . LEU A 1 113 ? 136.847 179.288 141.847 1.00 27.06 110 LEU A N 1
ATOM 770 C CA . LEU A 1 113 ? 136.359 177.950 141.533 1.00 27.06 110 LEU A CA 1
ATOM 771 C C . LEU A 1 113 ? 135.451 177.975 140.310 1.00 27.06 110 LEU A C 1
ATOM 772 O O . LEU A 1 113 ? 135.613 177.169 139.386 1.00 27.06 110 LEU A O 1
ATOM 777 N N . PHE A 1 114 ? 134.494 178.903 140.283 1.00 29.95 111 PHE A N 1
ATOM 778 C CA . PHE A 1 114 ? 133.614 179.069 139.137 1.00 29.95 111 PHE A CA 1
ATOM 779 C C . PHE A 1 114 ? 134.345 179.568 137.905 1.00 29.95 111 PHE A C 1
ATOM 780 O O . PHE A 1 114 ? 133.891 179.313 136.788 1.00 29.95 111 PHE A O 1
ATOM 788 N N . PHE A 1 115 ? 135.453 180.286 138.077 1.00 25.04 112 PHE A N 1
ATOM 789 C CA . PHE A 1 115 ? 136.208 180.750 136.921 1.00 25.04 112 PHE A CA 1
ATOM 790 C C . PHE A 1 115 ? 137.036 179.640 136.287 1.00 25.04 112 PHE A C 1
ATOM 791 O O . PHE A 1 115 ? 137.230 179.641 135.068 1.00 25.04 112 PHE A O 1
ATOM 799 N N . PHE A 1 116 ? 137.530 178.690 137.080 1.00 24.35 113 PHE A N 1
ATOM 800 C CA . PHE A 1 116 ? 138.474 177.697 136.586 1.00 24.35 113 PHE A CA 1
ATOM 801 C C . PHE A 1 116 ? 137.904 176.291 136.454 1.00 24.35 113 PHE A C 1
ATOM 802 O O . PHE A 1 116 ? 138.622 175.404 135.990 1.00 24.35 113 PHE A O 1
ATOM 810 N N . CYS A 1 117 ? 136.651 176.047 136.849 1.00 24.77 114 CYS A N 1
ATOM 811 C CA . CYS A 1 117 ? 136.165 174.669 136.866 1.00 24.77 114 CYS A CA 1
ATOM 812 C C . CYS A 1 117 ? 136.077 174.047 135.474 1.00 24.77 114 CYS A C 1
ATOM 813 O O . CYS A 1 117 ? 136.356 172.855 135.314 1.00 24.77 114 CYS A O 1
ATOM 816 N N . VAL A 1 118 ? 135.692 174.818 134.459 1.00 22.39 115 VAL A N 1
ATOM 817 C CA . VAL A 1 118 ? 135.428 174.264 133.141 1.00 22.39 115 VAL A CA 1
ATOM 818 C C . VAL A 1 118 ? 136.504 174.618 132.117 1.00 22.39 115 VAL A C 1
ATOM 819 O O . VAL A 1 118 ? 136.824 173.784 131.264 1.00 22.39 115 VAL A O 1
ATOM 823 N N . SER A 1 119 ? 137.098 175.804 132.192 1.00 21.00 116 SER A N 1
ATOM 824 C CA . SER A 1 119 ? 137.984 176.263 131.132 1.00 21.00 116 SER A CA 1
ATOM 825 C C . SER A 1 119 ? 139.415 175.762 131.257 1.00 21.00 116 SER A C 1
ATOM 826 O O . SER A 1 119 ? 140.167 175.853 130.283 1.00 21.00 116 SER A O 1
ATOM 829 N N . GLU A 1 120 ? 139.821 175.248 132.412 1.00 21.15 117 GLU A N 1
ATOM 830 C CA . GLU A 1 120 ? 141.191 174.771 132.556 1.00 21.15 117 GLU A CA 1
ATOM 831 C C . GLU A 1 120 ? 141.381 173.369 131.977 1.00 21.15 117 GLU A C 1
ATOM 832 O O . GLU A 1 120 ? 142.356 173.141 131.246 1.00 21.15 117 GLU A O 1
ATOM 838 N N . PRO A 1 121 ? 140.504 172.397 132.268 1.00 20.66 118 PRO A N 1
ATOM 839 C CA . PRO A 1 121 ? 140.655 171.093 131.603 1.00 20.66 118 PRO A CA 1
ATOM 840 C C . PRO A 1 121 ? 140.510 171.158 130.094 1.00 20.66 118 PRO A C 1
ATOM 841 O O . PRO A 1 121 ? 141.221 170.440 129.384 1.00 20.66 118 PRO A O 1
ATOM 845 N N . LEU A 1 122 ? 139.612 171.995 129.576 1.00 20.31 119 LEU A N 1
ATOM 846 C CA . LEU A 1 122 ? 139.493 172.137 128.132 1.00 20.31 119 LEU A CA 1
ATOM 847 C C . LEU A 1 122 ? 140.733 172.760 127.514 1.00 20.31 119 LEU A C 1
ATOM 848 O O . LEU A 1 122 ? 140.997 172.536 126.332 1.00 20.31 119 LEU A O 1
ATOM 853 N N . THR A 1 123 ? 141.491 173.539 128.281 1.00 21.27 120 THR A N 1
ATOM 854 C CA . THR A 1 123 ? 142.752 174.076 127.789 1.00 21.27 120 THR A CA 1
ATOM 855 C C . THR A 1 123 ? 143.846 173.019 127.808 1.00 21.27 120 THR A C 1
ATOM 856 O O . THR A 1 123 ? 144.624 172.915 126.857 1.00 21.27 120 THR A O 1
ATOM 860 N N . HIS A 1 124 ? 143.921 172.224 128.877 1.00 21.46 121 HIS A N 1
ATOM 861 C CA . HIS A 1 124 ? 144.928 171.169 128.930 1.00 21.46 121 HIS A CA 1
ATOM 862 C C . HIS A 1 124 ? 144.633 170.032 127.965 1.00 21.46 121 HIS A C 1
ATOM 863 O O . HIS A 1 124 ? 145.535 169.253 127.653 1.00 21.46 121 HIS A O 1
ATOM 870 N N . LEU A 1 125 ? 143.391 169.902 127.504 1.00 24.46 122 LEU A N 1
ATOM 871 C CA . LEU A 1 125 ? 143.065 168.851 126.547 1.00 24.46 122 LEU A CA 1
ATOM 872 C C . LEU A 1 125 ? 143.521 169.209 125.140 1.00 24.46 122 LEU A C 1
ATOM 873 O O . LEU A 1 125 ? 143.967 168.334 124.393 1.00 24.46 122 LEU A O 1
ATOM 878 N N . LEU A 1 126 ? 143.423 170.482 124.760 1.00 28.41 123 LEU A N 1
ATOM 879 C CA . LEU A 1 126 ? 143.756 170.916 123.411 1.00 28.41 123 LEU A CA 1
ATOM 880 C C . LEU A 1 126 ? 145.182 171.427 123.265 1.00 28.41 123 LEU A C 1
ATOM 881 O O . LEU A 1 126 ? 145.723 171.382 122.157 1.00 28.41 123 LEU A O 1
ATOM 886 N N . GLN A 1 127 ? 145.799 171.912 124.340 1.00 32.93 124 GLN A N 1
ATOM 887 C CA . GLN A 1 127 ? 147.175 172.410 124.318 1.00 32.93 124 GLN A CA 1
ATOM 888 C C . GLN A 1 127 ? 147.962 171.778 125.458 1.00 32.93 124 GLN A C 1
ATOM 889 O O . GLN A 1 127 ? 148.271 172.439 126.455 1.00 32.93 124 GLN A O 1
ATOM 895 N N . PRO A 1 128 ? 148.316 170.504 125.339 1.00 32.42 125 PRO A N 1
ATOM 896 C CA . PRO A 1 128 ? 149.011 169.821 126.433 1.00 32.42 125 PRO A CA 1
ATOM 897 C C . PRO A 1 128 ? 150.425 170.344 126.598 1.00 32.42 125 PRO A C 1
ATOM 898 O O . PRO A 1 128 ? 151.020 170.860 125.642 1.00 32.42 125 PRO A O 1
ATOM 902 N N . PRO A 1 129 ? 151.004 170.233 127.796 1.00 33.68 126 PRO A N 1
ATOM 903 C CA . PRO A 1 129 ? 152.422 170.581 127.948 1.00 33.68 126 PRO A CA 1
ATOM 904 C C . PRO A 1 129 ? 153.364 169.604 127.267 1.00 33.68 126 PRO A C 1
ATOM 905 O O . PRO A 1 129 ? 154.541 169.935 127.090 1.00 33.68 126 PRO A O 1
ATOM 909 N N . GLN A 1 130 ? 152.895 168.417 126.888 1.00 41.11 127 GLN A N 1
ATOM 910 C CA . GLN A 1 130 ? 153.726 167.451 126.173 1.00 41.11 127 GLN A CA 1
ATOM 911 C C . GLN A 1 130 ? 152.821 166.423 125.514 1.00 41.11 127 GLN A C 1
ATOM 912 O O . GLN A 1 130 ? 152.044 165.755 126.201 1.00 41.11 127 GLN A O 1
ATOM 918 N N . GLY A 1 131 ? 152.920 166.290 124.200 1.00 47.31 128 GLY A N 1
ATOM 919 C CA . GLY A 1 131 ? 152.137 165.323 123.458 1.00 47.31 128 GLY A CA 1
ATOM 920 C C . GLY A 1 131 ? 151.253 165.993 122.428 1.00 47.31 128 GLY A C 1
ATOM 921 O O . GLY A 1 131 ? 151.346 167.196 122.170 1.00 47.31 128 GLY A O 1
ATOM 922 N N . GLU A 1 132 ? 150.384 165.188 121.825 1.00 49.47 129 GLU A N 1
ATOM 923 C CA . GLU A 1 132 ? 149.434 165.649 120.821 1.00 49.47 129 GLU A CA 1
ATOM 924 C C . GLU A 1 132 ? 148.042 165.680 121.435 1.00 49.47 129 GLU A C 1
ATOM 925 O O . GLU A 1 132 ? 147.607 164.701 122.052 1.00 49.47 129 GLU A O 1
ATOM 931 N N . GLY A 1 133 ? 147.351 166.804 121.272 1.00 43.66 130 GLY A N 1
ATOM 932 C CA . GLY A 1 133 ? 146.110 167.055 121.974 1.00 43.66 130 GLY A CA 1
ATOM 933 C C . GLY A 1 133 ? 144.876 166.710 121.161 1.00 43.66 130 GLY A C 1
ATOM 934 O O . GLY A 1 133 ? 144.902 166.698 119.936 1.00 43.66 130 GLY A O 1
ATOM 935 N N . GLY A 1 134 ? 143.784 166.449 121.870 1.00 41.78 131 GLY A N 1
ATOM 936 C CA . GLY A 1 134 ? 142.554 165.996 121.262 1.00 41.78 131 GLY A CA 1
ATOM 937 C C . GLY A 1 134 ? 142.297 164.516 121.404 1.00 41.78 131 GLY A C 1
ATOM 938 O O . GLY A 1 134 ? 141.275 164.034 120.907 1.00 41.78 131 GLY A O 1
ATOM 939 N N . THR A 1 135 ? 143.186 163.784 122.068 1.00 41.75 132 THR A N 1
ATOM 940 C CA . THR A 1 135 ? 143.097 162.342 122.192 1.00 41.75 132 THR A CA 1
ATOM 941 C C . THR A 1 135 ? 142.506 161.969 123.547 1.00 41.75 132 THR A C 1
ATOM 942 O O . THR A 1 135 ? 142.064 162.824 124.315 1.00 41.75 132 THR A O 1
ATOM 946 N N . ALA A 1 136 ? 142.489 160.673 123.844 1.00 37.24 133 ALA A N 1
ATOM 947 C CA . ALA A 1 136 ? 142.056 160.169 125.138 1.00 37.24 133 ALA A CA 1
ATOM 948 C C . ALA A 1 136 ? 143.209 160.000 126.115 1.00 37.24 133 ALA A C 1
ATOM 949 O O . ALA A 1 136 ? 142.973 159.654 127.275 1.00 37.24 133 ALA A O 1
ATOM 951 N N . GLU A 1 137 ? 144.445 160.220 125.676 1.00 38.85 134 GLU A N 1
ATOM 952 C CA . GLU A 1 137 ? 145.565 160.323 126.598 1.00 38.85 134 GLU A CA 1
ATOM 953 C C . GLU A 1 137 ? 145.730 161.737 127.126 1.00 38.85 134 GLU A C 1
ATOM 954 O O . GLU A 1 137 ? 146.079 161.919 128.297 1.00 38.85 134 GLU A O 1
ATOM 960 N N . ALA A 1 138 ? 145.463 162.740 126.291 1.00 32.05 135 ALA A N 1
ATOM 961 C CA . ALA A 1 138 ? 145.477 164.116 126.764 1.00 32.05 135 ALA A CA 1
ATOM 962 C C . ALA A 1 138 ? 144.366 164.360 127.774 1.00 32.05 135 ALA A C 1
ATOM 963 O O . ALA A 1 138 ? 144.549 165.114 128.734 1.00 32.05 135 ALA A O 1
ATOM 965 N N . ALA A 1 139 ? 143.210 163.722 127.583 1.00 28.31 136 ALA A N 1
ATOM 966 C CA . ALA A 1 139 ? 142.110 163.878 128.528 1.00 28.31 136 ALA A CA 1
ATOM 967 C C . ALA A 1 139 ? 142.432 163.257 129.878 1.00 28.31 136 ALA A C 1
ATOM 968 O O . ALA A 1 139 ? 141.986 163.761 130.912 1.00 28.31 136 ALA A O 1
ATOM 970 N N . ARG A 1 140 ? 143.196 162.170 129.891 1.00 31.25 137 ARG A N 1
ATOM 971 C CA . ARG A 1 140 ? 143.582 161.546 131.147 1.00 31.25 137 ARG A CA 1
ATOM 972 C C . ARG A 1 140 ? 144.748 162.269 131.804 1.00 31.25 137 ARG A C 1
ATOM 973 O O . ARG A 1 140 ? 144.869 162.250 133.032 1.00 31.25 137 ARG A O 1
ATOM 981 N N . GLN A 1 141 ? 145.608 162.907 131.011 1.00 31.40 138 GLN A N 1
ATOM 982 C CA . GLN A 1 141 ? 146.735 163.644 131.566 1.00 31.40 138 GLN A CA 1
ATOM 983 C C . GLN A 1 141 ? 146.329 165.016 132.087 1.00 31.40 138 GLN A C 1
ATOM 984 O O . GLN A 1 141 ? 146.900 165.488 133.073 1.00 31.40 138 GLN A O 1
ATOM 990 N N . GLY A 1 142 ? 145.358 165.669 131.453 1.00 23.94 139 GLY A N 1
ATOM 991 C CA . GLY A 1 142 ? 144.914 166.973 131.897 1.00 23.94 139 GLY A CA 1
ATOM 992 C C . GLY A 1 142 ? 143.987 166.971 133.084 1.00 23.94 139 GLY A C 1
ATOM 993 O O . GLY A 1 142 ? 143.687 168.042 133.615 1.00 23.94 139 GLY A O 1
ATOM 994 N N . MET A 1 143 ? 143.513 165.805 133.509 1.00 24.83 140 MET A N 1
ATOM 995 C CA . MET A 1 143 ? 142.723 165.694 134.723 1.00 24.83 140 MET A CA 1
ATOM 996 C C . MET A 1 143 ? 143.567 165.367 135.943 1.00 24.83 140 MET A C 1
ATOM 997 O O . MET A 1 143 ? 143.042 165.382 137.058 1.00 24.83 140 MET A O 1
ATOM 1002 N N . GLN A 1 144 ? 144.851 165.063 135.760 1.00 31.10 141 GLN A N 1
ATOM 1003 C CA . GLN A 1 144 ? 145.784 164.958 136.872 1.00 31.10 141 GLN A CA 1
ATOM 1004 C C . GLN A 1 144 ? 146.360 166.303 137.269 1.00 31.10 141 GLN A C 1
ATOM 1005 O O . GLN A 1 144 ? 146.646 166.524 138.448 1.00 31.10 141 GLN A O 1
ATOM 1011 N N . LEU A 1 145 ? 146.541 167.207 136.308 1.00 28.92 142 LEU A N 1
ATOM 1012 C CA . LEU A 1 145 ? 146.982 168.556 136.636 1.00 28.92 142 LEU A CA 1
ATOM 1013 C C . LEU A 1 145 ? 145.920 169.300 137.432 1.00 28.92 142 LEU A C 1
ATOM 1014 O O . LEU A 1 145 ? 146.241 170.050 138.360 1.00 28.92 142 LEU A O 1
ATOM 1019 N N . LEU A 1 146 ? 144.650 169.088 137.100 1.00 25.41 143 LEU A N 1
ATOM 1020 C CA . LEU A 1 146 ? 143.569 169.716 137.847 1.00 25.41 143 LEU A CA 1
ATOM 1021 C C . LEU A 1 146 ? 143.510 169.211 139.279 1.00 25.41 143 LEU A C 1
ATOM 1022 O O . LEU A 1 146 ? 143.146 169.963 140.186 1.00 25.41 143 LEU A O 1
ATOM 1027 N N . PHE A 1 147 ? 143.861 167.947 139.506 1.00 24.79 144 PHE A N 1
ATOM 1028 C CA . PHE A 1 147 ? 143.882 167.403 140.857 1.00 24.79 144 PHE A CA 1
ATOM 1029 C C . PHE A 1 147 ? 145.135 167.814 141.612 1.00 24.79 144 PHE A C 1
ATOM 1030 O O . PHE A 1 147 ? 145.107 167.911 142.840 1.00 24.79 144 PHE A O 1
ATOM 1038 N N . LEU A 1 148 ? 146.238 168.048 140.902 1.00 42.78 145 LEU A N 1
ATOM 1039 C CA . LEU A 1 148 ? 147.451 168.538 141.547 1.00 42.78 145 LEU A CA 1
ATOM 1040 C C . LEU A 1 148 ? 147.294 169.983 141.996 1.00 42.78 145 LEU A C 1
ATOM 1041 O O . LEU A 1 148 ? 147.765 170.357 143.074 1.00 42.78 145 LEU A O 1
ATOM 1046 N N . HIS A 1 149 ? 146.630 170.808 141.190 1.00 19.30 146 HIS A N 1
ATOM 1047 C CA . HIS A 1 149 ? 146.520 172.229 141.494 1.00 19.30 146 HIS A CA 1
ATOM 1048 C C . HIS A 1 149 ? 145.507 172.540 142.585 1.00 19.30 146 HIS A C 1
ATOM 1049 O O . HIS A 1 149 ? 145.552 173.635 143.150 1.00 19.30 146 HIS A O 1
ATOM 1056 N N . TRP A 1 150 ? 144.598 171.618 142.900 1.00 18.22 147 TRP A N 1
ATOM 1057 C CA . TRP A 1 150 ? 143.536 171.852 143.873 1.00 18.22 147 TRP A CA 1
ATOM 1058 C C . TRP A 1 150 ? 143.502 170.764 144.940 1.00 18.22 147 TRP A C 1
ATOM 1059 O O . TRP A 1 150 ? 142.438 170.451 145.471 1.00 18.22 147 TRP A O 1
ATOM 1070 N N . GLY A 1 151 ? 144.647 170.180 145.274 1.00 22.21 148 GLY A N 1
ATOM 1071 C CA . GLY A 1 151 ? 144.666 169.029 146.156 1.00 22.21 148 GLY A CA 1
ATOM 1072 C C . GLY A 1 151 ? 145.343 169.231 147.496 1.00 22.21 148 GLY A C 1
ATOM 1073 O O . GLY A 1 151 ? 145.014 170.162 148.231 1.00 22.21 148 GLY A O 1
ATOM 1074 N N . LEU A 1 152 ? 146.297 168.358 147.822 1.00 21.73 149 LEU A N 1
ATOM 1075 C CA . LEU A 1 152 ? 146.902 168.347 149.151 1.00 21.73 149 LEU A CA 1
ATOM 1076 C C . LEU A 1 152 ? 147.912 169.467 149.352 1.00 21.73 149 LEU A C 1
ATOM 1077 O O . LEU A 1 152 ? 148.082 169.938 150.480 1.00 21.73 149 LEU A O 1
ATOM 1082 N N . HIS A 1 153 ? 148.598 169.893 148.292 1.00 22.53 150 HIS A N 1
ATOM 1083 C CA . HIS A 1 153 ? 149.614 170.931 148.439 1.00 22.53 150 HIS A CA 1
ATOM 1084 C C . HIS A 1 153 ? 149.004 172.242 148.914 1.00 22.53 150 HIS A C 1
ATOM 1085 O O . HIS A 1 153 ? 149.603 172.954 149.724 1.00 22.53 150 HIS A O 1
ATOM 1092 N N . GLY A 1 154 ? 147.816 172.580 148.422 1.00 21.51 151 GLY A N 1
ATOM 1093 C CA . GLY A 1 154 ? 147.205 173.840 148.810 1.00 21.51 151 GLY A CA 1
ATOM 1094 C C . GLY A 1 154 ? 146.690 173.837 150.234 1.00 21.51 151 GLY A C 1
ATOM 1095 O O . GLY A 1 154 ? 146.860 174.815 150.962 1.00 21.51 151 GLY A O 1
ATOM 1096 N N . TRP A 1 155 ? 146.044 172.750 150.647 1.00 23.92 152 TRP A N 1
ATOM 1097 C CA . TRP A 1 155 ? 145.513 172.633 151.996 1.00 23.92 152 TRP A CA 1
ATOM 1098 C C . TRP A 1 155 ? 146.572 172.284 153.029 1.00 23.92 152 TRP A C 1
ATOM 1099 O O . TRP A 1 155 ? 146.286 172.348 154.225 1.00 23.92 152 TRP A O 1
ATOM 1110 N N . GLY A 1 156 ? 147.777 171.911 152.608 1.00 22.24 153 GLY A N 1
ATOM 1111 C CA . GLY A 1 156 ? 148.829 171.597 153.553 1.00 22.24 153 GLY A CA 1
ATOM 1112 C C . GLY A 1 156 ? 149.568 172.783 154.125 1.00 22.24 153 GLY A C 1
ATOM 1113 O O . GLY A 1 156 ? 150.270 172.625 155.125 1.00 22.24 153 GLY A O 1
ATOM 1114 N N . VAL A 1 157 ? 149.442 173.960 153.519 1.00 23.17 154 VAL A N 1
ATOM 1115 C CA . VAL A 1 157 ? 150.085 175.152 154.060 1.00 23.17 154 VAL A CA 1
ATOM 1116 C C . VAL A 1 157 ? 149.144 175.917 154.991 1.00 23.17 154 VAL A C 1
ATOM 1117 O O . VAL A 1 157 ? 149.598 176.532 155.966 1.00 23.17 154 VAL A O 1
ATOM 1121 N N . PHE A 1 158 ? 147.837 175.863 154.731 1.00 23.90 155 PHE A N 1
ATOM 1122 C CA . PHE A 1 158 ? 146.868 176.429 155.662 1.00 23.90 155 PHE A CA 1
ATOM 1123 C C . PHE A 1 158 ? 146.966 175.751 157.021 1.00 23.90 155 PHE A C 1
ATOM 1124 O O . PHE A 1 158 ? 146.967 176.420 158.062 1.00 23.90 155 PHE A O 1
ATOM 1132 N N . ALA A 1 159 ? 147.053 174.420 157.026 1.00 25.85 156 ALA A N 1
ATOM 1133 C CA . ALA A 1 159 ? 147.192 173.680 158.274 1.00 25.85 156 ALA A CA 1
ATOM 1134 C C . ALA A 1 159 ? 148.488 174.033 158.984 1.00 25.85 156 ALA A C 1
ATOM 1135 O O . ALA A 1 159 ? 148.511 174.180 160.210 1.00 25.85 156 ALA A O 1
ATOM 1137 N N . PHE A 1 160 ? 149.577 174.179 158.232 1.00 27.99 157 PHE A N 1
ATOM 1138 C CA . PHE A 1 160 ? 150.858 174.545 158.828 1.00 27.99 157 PHE A CA 1
ATOM 1139 C C . PHE A 1 160 ? 150.766 175.882 159.550 1.00 27.99 157 PHE A C 1
ATOM 1140 O O . PHE A 1 160 ? 151.151 175.998 160.718 1.00 27.99 157 PHE A O 1
ATOM 1148 N N . VAL A 1 161 ? 150.240 176.906 158.873 1.00 26.36 158 VAL A N 1
ATOM 1149 C CA . VAL A 1 161 ? 150.187 178.231 159.485 1.00 26.36 158 VAL A CA 1
ATOM 1150 C C . VAL A 1 161 ? 149.223 178.248 160.669 1.00 26.36 158 VAL A C 1
ATOM 1151 O O . VAL A 1 161 ? 149.510 178.855 161.709 1.00 26.36 158 VAL A O 1
ATOM 1155 N N . GLY A 1 162 ? 148.080 177.569 160.549 1.00 26.75 159 GLY A N 1
ATOM 1156 C CA . GLY A 1 162 ? 147.138 177.547 161.656 1.00 26.75 159 GLY A CA 1
ATOM 1157 C C . GLY A 1 162 ? 147.689 176.849 162.884 1.00 26.75 159 GLY A C 1
ATOM 1158 O O . GLY A 1 162 ? 147.533 177.332 164.009 1.00 26.75 159 GLY A O 1
ATOM 1159 N N . MET A 1 163 ? 148.350 175.708 162.686 1.00 33.69 160 MET A N 1
ATOM 1160 C CA . MET A 1 163 ? 148.905 174.959 163.806 1.00 33.69 160 MET A CA 1
ATOM 1161 C C . MET A 1 163 ? 150.110 175.663 164.412 1.00 33.69 160 MET A C 1
ATOM 1162 O O . MET A 1 163 ? 150.370 175.516 165.610 1.00 33.69 160 MET A O 1
ATOM 1167 N N . ALA A 1 164 ? 150.854 176.433 163.618 1.00 30.10 161 ALA A N 1
ATOM 1168 C CA . ALA A 1 164 ? 151.941 177.214 164.189 1.00 30.10 161 ALA A CA 1
ATOM 1169 C C . ALA A 1 164 ? 151.435 178.415 164.971 1.00 30.10 161 ALA A C 1
ATOM 1170 O O . ALA A 1 164 ? 152.076 178.824 165.941 1.00 30.10 161 ALA A O 1
ATOM 1172 N N . LEU A 1 165 ? 150.302 178.999 164.578 1.00 33.36 162 LEU A N 1
ATOM 1173 C CA . LEU A 1 165 ? 149.796 180.141 165.332 1.00 33.36 162 LEU A CA 1
ATOM 1174 C C . LEU A 1 165 ? 149.044 179.732 166.591 1.00 33.36 162 LEU A C 1
ATOM 1175 O O . LEU A 1 165 ? 149.083 180.461 167.584 1.00 33.36 162 LEU A O 1
ATOM 1180 N N . ALA A 1 166 ? 148.345 178.596 166.575 1.00 33.26 163 ALA A N 1
ATOM 1181 C CA . ALA A 1 166 ? 147.556 178.217 167.746 1.00 33.26 163 ALA A CA 1
ATOM 1182 C C . ALA A 1 166 ? 148.442 177.769 168.900 1.00 33.26 163 ALA A C 1
ATOM 1183 O O . ALA A 1 166 ? 148.129 178.025 170.068 1.00 33.26 163 ALA A O 1
ATOM 1185 N N . TYR A 1 167 ? 149.552 177.099 168.593 1.00 35.48 164 TYR A N 1
ATOM 1186 C CA . TYR A 1 167 ? 150.423 176.551 169.626 1.00 35.48 164 TYR A CA 1
ATOM 1187 C C . TYR A 1 167 ? 150.992 177.653 170.510 1.00 35.48 164 TYR A C 1
ATOM 1188 O O . TYR A 1 167 ? 150.800 177.654 171.732 1.00 35.48 164 TYR A O 1
ATOM 1197 N N . PHE A 1 168 ? 151.689 178.613 169.902 1.00 34.20 165 PHE A N 1
ATOM 1198 C CA . PHE A 1 168 ? 152.346 179.671 170.657 1.00 34.20 165 PHE A CA 1
ATOM 1199 C C . PHE A 1 168 ? 151.362 180.572 171.385 1.00 34.20 165 PHE A C 1
ATOM 1200 O O . PHE A 1 168 ? 151.754 181.242 172.342 1.00 34.20 165 PHE A O 1
ATOM 1208 N N . ALA A 1 169 ? 150.108 180.614 170.957 1.00 34.49 166 ALA A N 1
ATOM 1209 C CA . ALA A 1 169 ? 149.142 181.511 171.571 1.00 34.49 166 ALA A CA 1
ATOM 1210 C C . ALA A 1 169 ? 148.335 180.852 172.676 1.00 34.49 166 ALA A C 1
ATOM 1211 O O . ALA A 1 169 ? 147.923 181.538 173.614 1.00 34.49 166 ALA A O 1
ATOM 1213 N N . TYR A 1 170 ? 148.093 179.545 172.596 1.00 37.56 167 TYR A N 1
ATOM 1214 C CA . TYR A 1 170 ? 147.290 178.875 173.606 1.00 37.56 167 TYR A CA 1
ATOM 1215 C C . TYR A 1 170 ? 148.109 178.060 174.592 1.00 37.56 167 TYR A C 1
ATOM 1216 O O . TYR A 1 170 ? 147.565 177.644 175.617 1.00 37.56 167 TYR A O 1
ATOM 1225 N N . ARG A 1 171 ? 149.393 177.823 174.327 1.00 38.42 168 ARG A N 1
ATOM 1226 C CA . ARG A 1 171 ? 150.232 177.113 175.278 1.00 38.42 168 ARG A CA 1
ATOM 1227 C C . ARG A 1 171 ? 151.334 177.970 175.879 1.00 38.42 168 ARG A C 1
ATOM 1228 O O . ARG A 1 171 ? 152.015 177.511 176.800 1.00 38.42 168 ARG A O 1
ATOM 1236 N N . HIS A 1 172 ? 151.529 179.195 175.394 1.00 39.95 169 HIS A N 1
ATOM 1237 C CA . HIS A 1 172 ? 152.554 180.076 175.927 1.00 39.95 169 HIS A CA 1
ATOM 1238 C C . HIS A 1 172 ? 152.040 181.469 176.245 1.00 39.95 169 HIS A C 1
ATOM 1239 O O . HIS A 1 172 ? 152.810 182.290 176.753 1.00 39.95 169 HIS A O 1
ATOM 1246 N N . ASN A 1 173 ? 150.772 181.759 175.962 1.00 43.22 170 ASN A N 1
ATOM 1247 C CA . ASN A 1 173 ? 150.147 183.037 176.304 1.00 43.22 170 ASN A CA 1
ATOM 1248 C C . ASN A 1 173 ? 150.865 184.207 175.642 1.00 43.22 170 ASN A C 1
ATOM 1249 O O . ASN A 1 173 ? 151.094 185.249 176.257 1.00 43.22 170 ASN A O 1
ATOM 1254 N N . LEU A 1 174 ? 151.220 184.033 174.383 1.00 37.69 171 LEU A N 1
ATOM 1255 C CA . LEU A 1 174 ? 151.743 185.067 173.511 1.00 37.69 171 LEU A CA 1
ATOM 1256 C C . LEU A 1 174 ? 150.625 185.615 172.637 1.00 37.69 171 LEU A C 1
ATOM 1257 O O . LEU A 1 174 ? 149.581 184.976 172.483 1.00 37.69 171 LEU A O 1
ATOM 1262 N N . PRO A 1 175 ? 150.784 186.806 172.064 1.00 41.69 172 PRO A N 1
ATOM 1263 C CA . PRO A 1 175 ? 149.722 187.348 171.209 1.00 41.69 172 PRO A CA 1
ATOM 1264 C C . PRO A 1 175 ? 149.494 186.479 169.980 1.00 41.69 172 PRO A C 1
ATOM 1265 O O . PRO A 1 175 ? 150.322 185.649 169.605 1.00 41.69 172 PRO A O 1
ATOM 1269 N N . LEU A 1 176 ? 148.335 186.676 169.352 1.00 39.60 173 LEU A N 1
ATOM 1270 C CA . LEU A 1 176 ? 147.955 185.922 168.160 1.00 39.60 173 LEU A CA 1
ATOM 1271 C C . LEU A 1 176 ? 148.358 186.737 166.936 1.00 39.60 173 LEU A C 1
ATOM 1272 O O . LEU A 1 176 ? 147.556 187.446 166.330 1.00 39.60 173 LEU A O 1
ATOM 1277 N N . ALA A 1 177 ? 149.633 186.628 166.575 1.00 42.32 174 ALA A N 1
ATOM 1278 C CA . ALA A 1 177 ? 150.203 187.372 165.464 1.00 42.32 174 ALA A CA 1
ATOM 1279 C C . ALA A 1 177 ? 151.234 186.500 164.767 1.00 42.32 174 ALA A C 1
ATOM 1280 O O . ALA A 1 177 ? 151.535 185.391 165.208 1.00 42.32 174 ALA A O 1
ATOM 1282 N N . LEU A 1 178 ? 151.788 187.016 163.672 1.00 42.34 175 LEU A N 1
ATOM 1283 C CA . LEU A 1 178 ? 152.721 186.231 162.872 1.00 42.34 175 LEU A CA 1
ATOM 1284 C C . LEU A 1 178 ? 154.121 186.210 163.467 1.00 42.34 175 LEU A C 1
ATOM 1285 O O . LEU A 1 178 ? 154.861 185.244 163.261 1.00 42.34 175 LEU A O 1
ATOM 1290 N N . ARG A 1 179 ? 154.500 187.255 164.199 1.00 45.56 176 ARG A N 1
ATOM 1291 C CA . ARG A 1 179 ? 155.850 187.375 164.731 1.00 45.56 176 ARG A CA 1
ATOM 1292 C C . ARG A 1 179 ? 156.099 186.506 165.954 1.00 45.56 176 ARG A C 1
ATOM 1293 O O . ARG A 1 179 ? 157.246 186.416 166.399 1.00 45.56 176 ARG A O 1
ATOM 1301 N N . SER A 1 180 ? 155.069 185.864 166.506 1.00 40.66 177 SER A N 1
ATOM 1302 C CA . SER A 1 180 ? 155.257 185.091 167.728 1.00 40.66 177 SER A CA 1
ATOM 1303 C C . SER A 1 180 ? 156.052 183.817 167.484 1.00 40.66 177 SER A C 1
ATOM 1304 O O . SER A 1 180 ? 156.749 183.345 168.388 1.00 40.66 177 SER A O 1
ATOM 1307 N N . ALA A 1 181 ? 155.972 183.247 166.281 1.00 39.73 178 ALA A N 1
ATOM 1308 C CA . ALA A 1 181 ? 156.717 182.031 165.985 1.00 39.73 178 ALA A CA 1
ATOM 1309 C C . ALA A 1 181 ? 158.220 182.259 165.924 1.00 39.73 178 ALA A C 1
ATOM 1310 O O . ALA A 1 181 ? 158.974 181.286 165.847 1.00 39.73 178 ALA A O 1
ATOM 1312 N N . LEU A 1 182 ? 158.669 183.512 165.949 1.00 43.19 179 LEU A N 1
ATOM 1313 C CA . LEU A 1 182 ? 160.083 183.855 165.984 1.00 43.19 179 LEU A CA 1
ATOM 1314 C C . LEU A 1 182 ? 160.575 184.116 167.400 1.00 43.19 179 LEU A C 1
ATOM 1315 O O . LEU A 1 182 ? 161.590 184.791 167.581 1.00 43.19 179 LEU A O 1
ATOM 1320 N N . TYR A 1 183 ? 159.869 183.611 168.400 1.00 44.95 180 TYR A N 1
ATOM 1321 C CA . TYR A 1 183 ? 160.233 183.811 169.796 1.00 44.95 180 TYR A CA 1
ATOM 1322 C C . TYR A 1 183 ? 161.378 182.893 170.220 1.00 44.95 180 TYR A C 1
ATOM 1323 O O . TYR A 1 183 ? 162.340 183.378 170.829 1.00 44.95 180 TYR A O 1
ATOM 1332 N N . PRO A 1 184 ? 161.339 181.587 169.922 1.00 41.19 181 PRO A N 1
ATOM 1333 C CA . PRO A 1 184 ? 162.470 180.725 170.302 1.00 41.19 181 PRO A CA 1
ATOM 1334 C C . PRO A 1 184 ? 163.783 181.098 169.642 1.00 41.19 181 PRO A C 1
ATOM 1335 O O . PRO A 1 184 ? 164.818 180.545 170.030 1.00 41.19 181 PRO A O 1
ATOM 1339 N N . LEU A 1 185 ? 163.784 182.002 168.666 1.00 41.79 182 LEU A N 1
ATOM 1340 C CA . LEU A 1 185 ? 165.008 182.395 167.982 1.00 41.79 182 LEU A CA 1
ATOM 1341 C C . LEU A 1 185 ? 165.587 183.697 168.517 1.00 41.79 182 LEU A C 1
ATOM 1342 O O . LEU A 1 185 ? 166.770 183.753 168.854 1.00 41.79 182 LEU A O 1
ATOM 1347 N N . ILE A 1 186 ? 164.778 184.750 168.610 1.00 48.04 183 ILE A N 1
ATOM 1348 C CA . ILE A 1 186 ? 165.282 186.069 168.966 1.00 48.04 183 ILE A CA 1
ATOM 1349 C C . ILE A 1 186 ? 164.699 186.568 170.287 1.00 48.04 183 ILE A C 1
ATOM 1350 O O . ILE A 1 186 ? 164.774 187.751 170.581 1.00 48.04 183 ILE A O 1
ATOM 1355 N N . GLY A 1 187 ? 164.137 185.677 171.100 1.00 49.88 184 GLY A N 1
ATOM 1356 C CA . GLY A 1 187 ? 163.670 186.110 172.401 1.00 49.88 184 GLY A CA 1
ATOM 1357 C C . GLY A 1 187 ? 162.540 187.113 172.286 1.00 49.88 184 GLY A C 1
ATOM 1358 O O . GLY A 1 187 ? 161.716 187.053 171.374 1.00 49.88 184 GLY A O 1
ATOM 1359 N N . LYS A 1 188 ? 162.504 188.064 173.223 1.00 56.40 185 LYS A N 1
ATOM 1360 C CA . LYS A 1 188 ? 161.489 189.112 173.210 1.00 56.40 185 LYS A CA 1
ATOM 1361 C C . LYS A 1 188 ? 161.934 190.353 172.449 1.00 56.40 185 LYS A C 1
ATOM 1362 O O . LYS A 1 188 ? 161.414 191.449 172.692 1.00 56.40 185 LYS A O 1
ATOM 1368 N N . ARG A 1 189 ? 162.893 190.208 171.538 1.00 57.04 186 ARG A N 1
ATOM 1369 C CA . ARG A 1 189 ? 163.143 191.242 170.546 1.00 57.04 186 ARG A CA 1
ATOM 1370 C C . ARG A 1 189 ? 162.077 191.268 169.461 1.00 57.04 186 ARG A C 1
ATOM 1371 O O . ARG A 1 189 ? 162.190 192.061 168.519 1.00 57.04 186 ARG A O 1
ATOM 1379 N N . ILE A 1 190 ? 161.055 190.413 169.566 1.00 52.21 187 ILE A N 1
ATOM 1380 C CA . ILE A 1 190 ? 159.968 190.400 168.599 1.00 52.21 187 ILE A CA 1
ATOM 1381 C C . ILE A 1 190 ? 159.073 191.617 168.716 1.00 52.21 187 ILE A C 1
ATOM 1382 O O . ILE A 1 190 ? 158.223 191.830 167.849 1.00 52.21 187 ILE A O 1
ATOM 1387 N N . ASN A 1 191 ? 159.238 192.420 169.764 1.00 55.46 188 ASN A N 1
ATOM 1388 C CA . ASN A 1 191 ? 158.505 193.667 169.915 1.00 55.46 188 ASN A CA 1
ATOM 1389 C C . ASN A 1 191 ? 159.306 194.866 169.426 1.00 55.46 188 ASN A C 1
ATOM 1390 O O . ASN A 1 191 ? 159.014 196.001 169.817 1.00 55.46 188 ASN A O 1
ATOM 1395 N N . GLY A 1 192 ? 160.306 194.637 168.581 1.00 57.55 189 GLY A N 1
ATOM 1396 C CA . GLY A 1 192 ? 161.119 195.699 168.048 1.00 57.55 189 GLY A CA 1
ATOM 1397 C C . GLY A 1 192 ? 161.049 195.773 166.537 1.00 57.55 189 GLY A C 1
ATOM 1398 O O . GLY A 1 192 ? 160.026 195.460 165.926 1.00 57.55 189 GLY A O 1
ATOM 1399 N N . PRO A 1 193 ? 162.146 196.195 165.904 1.00 58.27 190 PRO A N 1
ATOM 1400 C CA . PRO A 1 193 ? 162.141 196.370 164.445 1.00 58.27 190 PRO A CA 1
ATOM 1401 C C . PRO A 1 193 ? 162.197 195.080 163.643 1.00 58.27 190 PRO A C 1
ATOM 1402 O O . PRO A 1 193 ? 162.053 195.139 162.417 1.00 58.27 190 PRO A O 1
ATOM 1406 N N . ILE A 1 194 ? 162.402 193.925 164.274 1.00 54.82 191 ILE A N 1
ATOM 1407 C CA . ILE A 1 194 ? 162.452 192.675 163.525 1.00 54.82 191 ILE A CA 1
ATOM 1408 C C . ILE A 1 194 ? 161.088 192.005 163.416 1.00 54.82 191 ILE A C 1
ATOM 1409 O O . ILE A 1 194 ? 160.872 191.208 162.493 1.00 54.82 191 ILE A O 1
ATOM 1414 N N . GLY A 1 195 ? 160.164 192.301 164.322 1.00 52.57 192 GLY A N 1
ATOM 1415 C CA . GLY A 1 195 ? 158.821 191.772 164.216 1.00 52.57 192 GLY A CA 1
ATOM 1416 C C . GLY A 1 195 ? 157.936 192.655 163.364 1.00 52.57 192 GLY A C 1
ATOM 1417 O O . GLY A 1 195 ? 156.980 192.182 162.742 1.00 52.57 192 GLY A O 1
ATOM 1418 N N . TYR A 1 196 ? 158.254 193.948 163.327 1.00 56.24 193 TYR A N 1
ATOM 1419 C CA . TYR A 1 196 ? 157.485 194.901 162.540 1.00 56.24 193 TYR A CA 1
ATOM 1420 C C . TYR A 1 196 ? 157.683 194.727 161.042 1.00 56.24 193 TYR A C 1
ATOM 1421 O O . TYR A 1 196 ? 156.886 195.260 160.266 1.00 56.24 193 TYR A O 1
ATOM 1430 N N . ALA A 1 197 ? 158.720 194.011 160.619 1.00 48.16 194 ALA A N 1
ATOM 1431 C CA . ALA A 1 197 ? 158.886 193.681 159.211 1.00 48.16 194 ALA A CA 1
ATOM 1432 C C . ALA A 1 197 ? 158.235 192.350 158.864 1.00 48.16 194 ALA A C 1
ATOM 1433 O O . ALA A 1 197 ? 157.669 192.199 157.776 1.00 48.16 194 ALA A O 1
ATOM 1435 N N . VAL A 1 198 ? 158.300 191.383 159.781 1.00 45.50 195 VAL A N 1
ATOM 1436 C CA . VAL A 1 198 ? 157.619 190.109 159.575 1.00 45.50 195 VAL A CA 1
ATOM 1437 C C . VAL A 1 198 ? 156.115 190.324 159.485 1.00 45.50 195 VAL A C 1
ATOM 1438 O O . VAL A 1 198 ? 155.450 189.799 158.586 1.00 45.50 195 VAL A O 1
ATOM 1442 N N . ASP A 1 199 ? 155.556 191.106 160.410 1.00 48.46 196 ASP A N 1
ATOM 1443 C CA . ASP A 1 199 ? 154.125 191.383 160.368 1.00 48.46 196 ASP A CA 1
ATOM 1444 C C . ASP A 1 199 ? 153.738 192.332 159.245 1.00 48.46 196 ASP A C 1
ATOM 1445 O O . ASP A 1 199 ? 152.545 192.463 158.960 1.00 48.46 196 ASP A O 1
ATOM 1450 N N . GLY A 1 200 ? 154.700 192.993 158.612 1.00 44.88 197 GLY A N 1
ATOM 1451 C CA . GLY A 1 200 ? 154.407 193.927 157.543 1.00 44.88 197 GLY A CA 1
ATOM 1452 C C . GLY A 1 200 ? 154.447 193.294 156.170 1.00 44.88 197 GLY A C 1
ATOM 1453 O O . GLY A 1 200 ? 153.654 193.651 155.296 1.00 44.88 197 GLY A O 1
ATOM 1454 N N . PHE A 1 201 ? 155.372 192.355 155.961 1.00 44.30 198 PHE A N 1
ATOM 1455 C CA . PHE A 1 201 ? 155.430 191.617 154.703 1.00 44.30 198 PHE A CA 1
ATOM 1456 C C . PHE A 1 201 ? 154.278 190.638 154.533 1.00 44.30 198 PHE A C 1
ATOM 1457 O O . PHE A 1 201 ? 154.145 190.058 153.453 1.00 44.30 198 PHE A O 1
ATOM 1465 N N . GLY A 1 202 ? 153.461 190.430 155.559 1.00 41.47 199 GLY A N 1
ATOM 1466 C CA . GLY A 1 202 ? 152.318 189.550 155.499 1.00 41.47 199 GLY A CA 1
ATOM 1467 C C . GLY A 1 202 ? 150.997 190.234 155.254 1.00 41.47 199 GLY A C 1
ATOM 1468 O O . GLY A 1 202 ? 149.982 189.551 155.099 1.00 41.47 199 GLY A O 1
ATOM 1469 N N . ILE A 1 203 ? 150.970 191.563 155.231 1.00 38.02 200 ILE A N 1
ATOM 1470 C CA . ILE A 1 203 ? 149.785 192.287 154.792 1.00 38.02 200 ILE A CA 1
ATOM 1471 C C . ILE A 1 203 ? 149.816 192.534 153.287 1.00 38.02 200 ILE A C 1
ATOM 1472 O O . ILE A 1 203 ? 148.766 192.531 152.638 1.00 38.02 200 ILE A O 1
ATOM 1477 N N . ILE A 1 204 ? 151.005 192.711 152.713 1.00 36.83 201 ILE A N 1
ATOM 1478 C CA . ILE A 1 204 ? 151.125 192.967 151.281 1.00 36.83 201 ILE A CA 1
ATOM 1479 C C . ILE A 1 204 ? 150.707 191.741 150.479 1.00 36.83 201 ILE A C 1
ATOM 1480 O O . ILE A 1 204 ? 149.950 191.841 149.501 1.00 36.83 201 ILE A O 1
ATOM 1485 N N . ALA A 1 205 ? 151.197 190.566 150.877 1.00 34.15 202 ALA A N 1
ATOM 1486 C CA . ALA A 1 205 ? 150.807 189.331 150.207 1.00 34.15 202 ALA A CA 1
ATOM 1487 C C . ALA A 1 205 ? 149.302 189.123 150.270 1.00 34.15 202 ALA A C 1
ATOM 1488 O O . ALA A 1 205 ? 148.675 188.753 149.271 1.00 34.15 202 ALA A O 1
ATOM 1490 N N . THR A 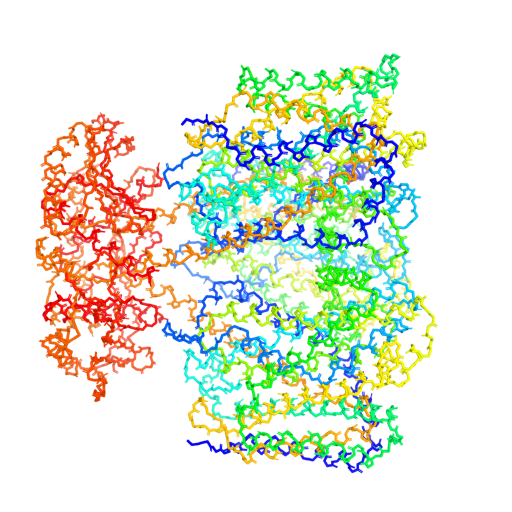1 206 ? 148.700 189.371 151.433 1.00 33.54 203 THR A N 1
ATOM 1491 C CA . THR A 1 206 ? 147.264 189.180 151.583 1.00 33.54 203 THR A CA 1
ATOM 1492 C C . THR A 1 206 ? 146.479 190.168 150.734 1.00 33.54 203 THR A C 1
ATOM 1493 O O . THR A 1 206 ? 145.489 189.794 150.098 1.00 33.54 203 THR A O 1
ATOM 1497 N N . ILE A 1 207 ? 146.906 191.430 150.699 1.00 35.13 204 ILE A N 1
ATOM 1498 C CA . ILE A 1 207 ? 146.202 192.427 149.899 1.00 35.13 204 ILE A CA 1
ATOM 1499 C C . ILE A 1 207 ? 146.243 192.058 148.424 1.00 35.13 204 ILE A C 1
ATOM 1500 O O . ILE A 1 207 ? 145.234 192.159 147.719 1.00 35.13 204 ILE A O 1
ATOM 1505 N N . PHE A 1 208 ? 147.400 191.610 147.932 1.00 34.26 205 PHE A N 1
ATOM 1506 C CA . PHE A 1 208 ? 147.486 191.280 146.512 1.00 34.26 205 PHE A CA 1
ATOM 1507 C C . PHE A 1 208 ? 146.706 190.013 146.179 1.00 34.26 205 PHE A C 1
ATOM 1508 O O . PHE A 1 208 ? 146.013 189.958 145.154 1.00 34.26 205 PHE A O 1
ATOM 1516 N N . GLY A 1 209 ? 146.790 188.991 147.032 1.00 33.21 206 GLY A N 1
ATOM 1517 C CA . GLY A 1 209 ? 146.016 187.784 146.805 1.00 33.21 206 GLY A CA 1
ATOM 1518 C C . GLY A 1 209 ? 144.522 187.974 146.935 1.00 33.21 206 GLY A C 1
ATOM 1519 O O . GLY A 1 209 ? 143.759 187.194 146.362 1.00 33.21 206 GLY A O 1
ATOM 1520 N N . LEU A 1 210 ? 144.085 188.987 147.676 1.00 34.14 207 LEU A N 1
ATOM 1521 C CA . LEU A 1 210 ? 142.666 189.292 147.786 1.00 34.14 207 LEU A CA 1
ATOM 1522 C C . LEU A 1 210 ? 142.176 190.198 146.668 1.00 34.14 207 LEU A C 1
ATOM 1523 O O . LEU A 1 210 ? 141.014 190.096 146.266 1.00 34.14 207 LEU A O 1
ATOM 1528 N N . GLY A 1 211 ? 143.030 191.091 146.166 1.00 33.48 208 GLY A N 1
ATOM 1529 C CA . GLY A 1 211 ? 142.653 191.933 145.049 1.00 33.48 208 GLY A CA 1
ATOM 1530 C C . GLY A 1 211 ? 142.720 191.250 143.706 1.00 33.48 208 GLY A C 1
ATOM 1531 O O . GLY A 1 211 ? 142.076 191.709 142.760 1.00 33.48 208 GLY A O 1
ATOM 1532 N N . ALA A 1 212 ? 143.491 190.170 143.595 1.00 33.06 209 ALA A N 1
ATOM 1533 C CA . ALA A 1 212 ? 143.453 189.363 142.385 1.00 33.06 209 ALA A CA 1
ATOM 1534 C C . ALA A 1 212 ? 142.228 188.463 142.311 1.00 33.06 209 ALA A C 1
ATOM 1535 O O . ALA A 1 212 ? 141.961 187.901 141.248 1.00 33.06 209 ALA A O 1
ATOM 1537 N N . ASP A 1 213 ? 141.481 188.317 143.403 1.00 36.43 210 ASP A N 1
ATOM 1538 C CA . ASP A 1 213 ? 140.294 187.472 143.439 1.00 36.43 210 ASP A CA 1
ATOM 1539 C C . ASP A 1 213 ? 139.024 188.233 143.083 1.00 36.43 210 ASP A C 1
ATOM 1540 O O . ASP A 1 213 ? 138.067 187.627 142.598 1.00 36.43 210 ASP A O 1
ATOM 1545 N N . MET A 1 214 ? 138.992 189.544 143.296 1.00 35.91 211 MET A N 1
ATOM 1546 C CA . MET A 1 214 ? 137.852 190.335 142.858 1.00 35.91 211 MET A CA 1
ATOM 1547 C C . MET A 1 214 ? 137.864 190.548 141.351 1.00 35.91 211 MET A C 1
ATOM 1548 O O . MET A 1 214 ? 136.800 190.685 140.738 1.00 35.91 211 MET A O 1
ATOM 1553 N N . GLY A 1 215 ? 139.047 190.566 140.740 1.00 31.23 212 GLY A N 1
ATOM 1554 C CA . GLY A 1 215 ? 139.124 190.686 139.298 1.00 31.23 212 GLY A CA 1
ATOM 1555 C C . GLY A 1 215 ? 138.667 189.440 138.573 1.00 31.23 212 GLY A C 1
ATOM 1556 O O . GLY A 1 215 ? 138.112 189.528 137.476 1.00 31.23 212 GLY A O 1
ATOM 1557 N N . PHE A 1 216 ? 138.895 188.267 139.161 1.00 27.51 213 PHE A N 1
ATOM 1558 C CA . PHE A 1 216 ? 138.380 187.035 138.581 1.00 27.51 213 PHE A CA 1
ATOM 1559 C C . PHE A 1 216 ? 136.874 186.900 138.757 1.00 27.51 213 PHE A C 1
ATOM 1560 O O . PHE A 1 216 ? 136.256 186.084 138.071 1.00 27.51 213 PHE A O 1
ATOM 1568 N N . GLY A 1 217 ? 136.273 187.668 139.659 1.00 29.20 214 GLY A N 1
ATOM 1569 C CA . GLY A 1 217 ? 134.840 187.623 139.856 1.00 29.20 214 GLY A CA 1
ATOM 1570 C C . GLY A 1 217 ? 134.105 188.652 139.027 1.00 29.20 214 GLY A C 1
ATOM 1571 O O . GLY A 1 217 ? 132.972 188.418 138.596 1.00 29.20 214 GLY A O 1
ATOM 1572 N N . VAL A 1 218 ? 134.739 189.803 138.803 1.00 30.22 215 VAL A N 1
ATOM 1573 C CA . VAL A 1 218 ? 134.116 190.844 137.990 1.00 30.22 215 VAL A CA 1
ATOM 1574 C C . VAL A 1 218 ? 133.866 190.343 136.572 1.00 30.22 215 VAL A C 1
ATOM 1575 O O . VAL A 1 218 ? 132.800 190.584 135.994 1.00 30.22 215 VAL A O 1
ATOM 1579 N N . LEU A 1 219 ? 134.826 189.612 136.000 1.00 29.33 216 LEU A N 1
ATOM 1580 C CA . LEU A 1 219 ? 134.668 189.093 134.643 1.00 29.33 216 LEU A CA 1
ATOM 1581 C C . LEU A 1 219 ? 133.586 188.023 134.575 1.00 29.33 216 LEU A C 1
ATOM 1582 O O . LEU A 1 219 ? 132.773 188.006 133.641 1.00 29.33 216 LEU A O 1
ATOM 1587 N N . HIS A 1 220 ? 133.581 187.109 135.546 1.00 29.26 217 HIS A N 1
ATOM 1588 C CA . HIS A 1 220 ? 132.543 186.089 135.636 1.00 29.26 217 HIS A CA 1
ATOM 1589 C C . HIS A 1 220 ? 131.155 186.720 135.676 1.00 29.26 217 HIS A C 1
ATOM 1590 O O . HIS A 1 220 ? 130.262 186.331 134.913 1.00 29.26 217 HIS A O 1
ATOM 1597 N N . LEU A 1 221 ? 130.962 187.722 136.537 1.00 31.32 218 LEU A N 1
ATOM 1598 C CA . LEU A 1 221 ? 129.645 188.342 136.657 1.00 31.32 218 LEU A CA 1
ATOM 1599 C C . LEU A 1 221 ? 129.277 189.137 135.410 1.00 31.32 218 LEU A C 1
ATOM 1600 O O . LEU A 1 221 ? 128.108 189.162 135.008 1.00 31.32 218 LEU A O 1
ATOM 1605 N N . ASN A 1 222 ? 130.251 189.801 134.789 1.00 37.09 219 ASN A N 1
ATOM 1606 C CA . ASN A 1 222 ? 129.963 190.542 133.568 1.00 37.09 219 ASN A CA 1
ATOM 1607 C C . ASN A 1 222 ? 129.492 189.613 132.461 1.00 37.09 219 ASN A C 1
ATOM 1608 O O . ASN A 1 222 ? 128.521 189.916 131.759 1.00 37.09 219 ASN A O 1
ATOM 1613 N N . SER A 1 223 ? 130.156 188.465 132.297 1.00 33.50 220 SER A N 1
ATOM 1614 C CA . SER A 1 223 ? 129.708 187.499 131.297 1.00 33.50 220 SER A CA 1
ATOM 1615 C C . SER A 1 223 ? 128.339 186.930 131.647 1.00 33.50 220 SER A C 1
ATOM 1616 O O . SER A 1 223 ? 127.498 186.725 130.763 1.00 33.50 220 SER A O 1
ATOM 1619 N N . GLY A 1 224 ? 128.096 186.665 132.930 1.00 31.90 221 GLY A N 1
ATOM 1620 C CA . GLY A 1 224 ? 126.810 186.118 133.327 1.00 31.90 221 GLY A CA 1
ATOM 1621 C C . GLY A 1 224 ? 125.655 187.059 133.052 1.00 31.90 221 GLY A C 1
ATOM 1622 O O . GLY A 1 224 ? 124.558 186.622 132.710 1.00 31.90 221 GLY A O 1
ATOM 1623 N N . LEU A 1 225 ? 125.881 188.363 133.210 1.00 33.08 222 LEU A N 1
ATOM 1624 C CA . LEU A 1 225 ? 124.831 189.326 132.893 1.00 33.08 222 LEU A CA 1
ATOM 1625 C C . LEU A 1 225 ? 124.714 189.572 131.397 1.00 33.08 222 LEU A C 1
ATOM 1626 O O . LEU A 1 225 ? 123.613 189.823 130.899 1.00 33.08 222 LEU A O 1
ATOM 1631 N N . ASP A 1 226 ? 125.830 189.514 130.672 1.00 40.89 223 ASP A N 1
ATOM 1632 C CA . ASP A 1 226 ? 125.791 189.675 129.225 1.00 40.89 223 ASP A CA 1
ATOM 1633 C C . ASP A 1 226 ? 125.080 188.512 128.547 1.00 40.89 223 ASP A C 1
ATOM 1634 O O . ASP A 1 226 ? 124.520 188.678 127.460 1.00 40.89 223 ASP A O 1
ATOM 1639 N N . TYR A 1 227 ? 125.098 187.331 129.164 1.00 39.45 224 TYR A N 1
ATOM 1640 C CA . TYR A 1 227 ? 124.365 186.199 128.605 1.00 39.45 224 TYR A CA 1
ATOM 1641 C C . TYR A 1 227 ? 122.860 186.404 128.716 1.00 39.45 224 TYR A C 1
ATOM 1642 O O . TYR A 1 227 ? 122.122 186.185 127.750 1.00 39.45 224 TYR A O 1
ATOM 1651 N N . LEU A 1 228 ? 122.384 186.813 129.891 1.00 36.90 225 LEU A N 1
ATOM 1652 C CA . LEU A 1 228 ? 120.948 186.965 130.101 1.00 36.90 225 LEU A CA 1
ATOM 1653 C C . LEU A 1 228 ? 120.419 188.210 129.403 1.00 36.90 225 LEU A C 1
ATOM 1654 O O . LEU A 1 228 ? 119.549 188.126 128.530 1.00 36.90 225 LEU A O 1
ATOM 1659 N N . PHE A 1 229 ? 120.917 189.376 129.787 1.00 40.96 226 PHE A N 1
ATOM 1660 C CA . PHE A 1 229 ? 120.489 190.639 129.217 1.00 40.96 226 PHE A CA 1
ATOM 1661 C C . PHE A 1 229 ? 121.472 191.068 128.132 1.00 40.96 226 PHE A C 1
ATOM 1662 O O . PHE A 1 229 ? 122.327 190.294 127.697 1.00 40.96 226 PHE A O 1
ATOM 1670 N N . GLY A 1 230 ? 121.348 192.305 127.669 1.00 47.27 227 GLY A N 1
ATOM 1671 C CA . GLY A 1 230 ? 122.245 192.788 126.639 1.00 47.27 227 GLY A CA 1
ATOM 1672 C C . GLY A 1 230 ? 123.316 193.730 127.148 1.00 47.27 227 GLY A C 1
ATOM 1673 O O . GLY A 1 230 ? 123.601 194.750 126.515 1.00 47.27 227 GLY A O 1
ATOM 1674 N N . VAL A 1 231 ? 123.920 193.403 128.282 1.00 48.46 228 VAL A N 1
ATOM 1675 C CA . VAL A 1 231 ? 124.898 194.297 128.907 1.00 48.46 228 VAL A CA 1
ATOM 1676 C C . VAL A 1 231 ? 126.249 194.107 128.227 1.00 48.46 228 VAL A C 1
ATOM 1677 O O . VAL A 1 231 ? 126.735 192.971 128.142 1.00 48.46 228 VAL A O 1
ATOM 1681 N N . PRO A 1 232 ? 126.886 195.178 127.742 1.00 53.83 229 PRO A N 1
ATOM 1682 C CA . PRO A 1 232 ? 128.181 195.033 127.062 1.00 53.83 229 PRO A CA 1
ATOM 1683 C C . PRO A 1 232 ? 129.334 194.777 128.020 1.00 53.83 229 PRO A C 1
ATOM 1684 O O . PRO A 1 232 ? 129.125 194.592 129.221 1.00 53.83 229 PRO A O 1
ATOM 1688 N N . HIS A 1 233 ? 130.556 194.754 127.492 1.00 55.82 230 HIS A N 1
ATOM 1689 C CA . HIS A 1 233 ? 131.766 194.507 128.271 1.00 55.82 230 HIS A CA 1
ATOM 1690 C C . HIS A 1 233 ? 132.608 195.769 128.435 1.00 55.82 230 HIS A C 1
ATOM 1691 O O . HIS A 1 233 ? 133.837 195.714 128.425 1.00 55.82 230 HIS A O 1
ATOM 1698 N N . THR A 1 234 ? 131.963 196.919 128.597 1.00 58.00 231 THR A N 1
ATOM 1699 C CA . THR A 1 234 ? 132.675 198.190 128.616 1.00 58.00 231 THR A CA 1
ATOM 1700 C C . THR A 1 234 ? 133.372 198.373 129.965 1.00 58.00 231 THR A C 1
ATOM 1701 O O . THR A 1 234 ? 133.440 197.456 130.787 1.00 58.00 231 THR A O 1
ATOM 1705 N N . GLN A 1 235 ? 133.915 199.566 130.203 1.00 58.09 232 GLN A N 1
ATOM 1706 C CA . GLN A 1 235 ? 134.745 199.825 131.373 1.00 58.09 232 GLN A CA 1
ATOM 1707 C C . GLN A 1 235 ? 133.978 200.413 132.547 1.00 58.09 232 GLN A C 1
ATOM 1708 O O . GLN A 1 235 ? 134.255 200.053 133.698 1.00 58.09 232 GLN A O 1
ATOM 1714 N N . TRP A 1 236 ? 133.024 201.310 132.293 1.00 57.04 233 TRP A N 1
ATOM 1715 C CA . TRP A 1 236 ? 132.206 201.829 133.382 1.00 57.04 233 TRP A CA 1
ATOM 1716 C C . TRP A 1 236 ? 131.347 200.739 134.002 1.00 57.04 233 TRP A C 1
ATOM 1717 O O . TRP A 1 236 ? 131.005 200.825 135.186 1.00 57.04 233 TRP A O 1
ATOM 1728 N N . ILE A 1 237 ? 131.006 199.704 133.233 1.00 53.54 234 ILE A N 1
ATOM 1729 C CA . ILE A 1 237 ? 130.263 198.577 133.788 1.00 53.54 234 ILE A CA 1
ATOM 1730 C C . ILE A 1 237 ? 131.079 197.889 134.874 1.00 53.54 234 ILE A C 1
ATOM 1731 O O . ILE A 1 237 ? 130.585 197.630 135.977 1.00 53.54 234 ILE A O 1
ATOM 1736 N N . GLN A 1 238 ? 132.351 197.606 134.588 1.00 50.02 235 GLN A N 1
ATOM 1737 C CA . GLN A 1 238 ? 133.203 196.976 135.591 1.00 50.02 235 GLN A CA 1
ATOM 1738 C C . GLN A 1 238 ? 133.502 197.918 136.751 1.00 50.02 235 GLN A C 1
ATOM 1739 O O . GLN A 1 238 ? 133.578 197.474 137.906 1.00 50.02 235 GLN A O 1
ATOM 1745 N N . VAL A 1 239 ? 133.652 199.216 136.472 1.00 51.53 236 VAL A N 1
ATOM 1746 C CA . VAL A 1 239 ? 133.884 200.178 137.545 1.00 51.53 236 VAL A CA 1
ATOM 1747 C C . VAL A 1 239 ? 132.699 200.212 138.503 1.00 51.53 236 VAL A C 1
ATOM 1748 O O . VAL A 1 239 ? 132.875 200.241 139.725 1.00 51.53 236 VAL A O 1
ATOM 1752 N N . GLY A 1 240 ? 131.478 200.201 137.972 1.00 49.80 237 GLY A N 1
ATOM 1753 C CA . GLY A 1 240 ? 130.298 200.178 138.816 1.00 49.80 237 GLY A CA 1
ATOM 1754 C C . GLY A 1 240 ? 129.989 198.830 139.422 1.00 49.80 237 GLY A C 1
ATOM 1755 O O . GLY A 1 240 ? 129.209 198.763 140.376 1.00 49.80 237 GLY A O 1
ATOM 1756 N N . LEU A 1 241 ? 130.568 197.759 138.885 1.00 48.72 238 LEU A N 1
ATOM 1757 C CA . LEU A 1 241 ? 130.359 196.435 139.452 1.00 48.72 238 LEU A CA 1
ATOM 1758 C C . LEU A 1 241 ? 131.286 196.176 140.635 1.00 48.72 238 LEU A C 1
ATOM 1759 O O . LEU A 1 241 ? 130.887 195.507 141.597 1.00 48.72 238 LEU A O 1
ATOM 1764 N N . ILE A 1 242 ? 132.514 196.699 140.585 1.00 48.66 239 ILE A N 1
ATOM 1765 C CA . ILE A 1 242 ? 133.413 196.600 141.737 1.00 48.66 239 ILE A CA 1
ATOM 1766 C C . ILE A 1 242 ? 132.799 197.282 142.954 1.00 48.66 239 ILE A C 1
ATOM 1767 O O . ILE A 1 242 ? 132.901 196.787 144.085 1.00 48.66 239 ILE A O 1
ATOM 1772 N N . THR A 1 243 ? 132.157 198.432 142.738 1.00 51.81 240 THR A N 1
ATOM 1773 C CA . THR A 1 243 ? 131.517 199.160 143.829 1.00 51.81 240 THR A CA 1
ATOM 1774 C C . THR A 1 243 ? 130.454 198.312 144.512 1.00 51.81 240 THR A C 1
ATOM 1775 O O . THR A 1 243 ? 130.372 198.270 145.743 1.00 51.81 240 THR A O 1
ATOM 1779 N N . LEU A 1 244 ? 129.625 197.628 143.725 1.00 53.95 241 LEU A N 1
ATOM 1780 C CA . LEU A 1 244 ? 128.586 196.785 144.305 1.00 53.95 241 LEU A CA 1
ATOM 1781 C C . LEU A 1 244 ? 129.185 195.569 144.995 1.00 53.95 241 LEU A C 1
ATOM 1782 O O . LEU A 1 244 ? 128.681 195.128 146.033 1.00 53.95 241 LEU A O 1
ATOM 1787 N N . MET A 1 245 ? 130.259 195.008 144.436 1.00 54.05 242 MET A N 1
ATOM 1788 C CA . MET A 1 245 ? 130.871 193.839 145.059 1.00 54.05 242 MET A CA 1
ATOM 1789 C C . MET A 1 245 ? 131.533 194.183 146.387 1.00 54.05 242 MET A C 1
ATOM 1790 O O . MET A 1 245 ? 131.608 193.326 147.274 1.00 54.05 242 MET A O 1
ATOM 1795 N N . MET A 1 246 ? 132.019 195.415 146.547 1.00 60.63 243 MET A N 1
ATOM 1796 C CA . MET A 1 246 ? 132.719 195.797 147.772 1.00 60.63 243 MET A CA 1
ATOM 1797 C C . MET A 1 246 ? 131.830 196.465 148.815 1.00 60.63 243 MET A C 1
ATOM 1798 O O . MET A 1 246 ? 132.085 196.312 150.018 1.00 60.63 243 MET A O 1
ATOM 1803 N N . GLY A 1 247 ? 130.813 197.221 148.400 1.00 62.44 244 GLY A N 1
ATOM 1804 C CA . GLY A 1 247 ? 129.908 197.822 149.358 1.00 62.44 244 GLY A CA 1
ATOM 1805 C C . GLY A 1 247 ? 129.058 196.831 150.115 1.00 62.44 244 GLY A C 1
ATOM 1806 O O . GLY A 1 247 ? 128.594 197.151 151.213 1.00 62.44 244 GLY A O 1
ATOM 1807 N N . ALA A 1 248 ? 128.842 195.642 149.566 1.00 62.98 245 ALA A N 1
ATOM 1808 C CA . ALA A 1 248 ? 128.146 194.602 150.303 1.00 62.98 245 ALA A CA 1
ATOM 1809 C C . ALA A 1 248 ? 129.051 193.895 151.296 1.00 62.98 245 ALA A C 1
ATOM 1810 O O . ALA A 1 248 ? 128.552 193.302 152.254 1.00 62.98 245 ALA A O 1
ATOM 1812 N N . ALA A 1 249 ? 130.364 193.947 151.090 1.00 62.11 246 ALA A N 1
ATOM 1813 C CA . ALA A 1 249 ? 131.307 193.315 152.000 1.00 62.11 246 ALA A CA 1
ATOM 1814 C C . ALA A 1 249 ? 131.783 194.250 153.100 1.00 62.11 246 ALA A C 1
ATOM 1815 O O . ALA A 1 249 ? 132.222 193.775 154.152 1.00 62.11 246 ALA A O 1
ATOM 1817 N N . ILE A 1 250 ? 131.715 195.562 152.880 1.00 64.20 247 ILE A N 1
ATOM 1818 C CA . ILE A 1 250 ? 132.087 196.497 153.938 1.00 64.20 247 ILE A CA 1
ATOM 1819 C C . ILE A 1 250 ? 130.941 196.690 154.927 1.00 64.20 247 ILE A C 1
ATOM 1820 O O . ILE A 1 250 ? 131.158 196.752 156.147 1.00 64.20 247 ILE A O 1
ATOM 1825 N N . LEU A 1 251 ? 129.709 196.789 154.424 1.00 68.90 248 LEU A N 1
ATOM 1826 C CA . LEU A 1 251 ? 128.539 196.986 155.271 1.00 68.90 248 LEU A CA 1
ATOM 1827 C C . LEU A 1 251 ? 128.185 195.762 156.100 1.00 68.90 248 LEU A C 1
ATOM 1828 O O . LEU A 1 251 ? 127.474 195.903 157.098 1.00 68.90 248 LEU A O 1
ATOM 1833 N N . VAL A 1 252 ? 128.652 194.578 155.724 1.00 68.51 249 VAL A N 1
ATOM 1834 C CA . VAL A 1 252 ? 128.489 193.421 156.592 1.00 68.51 249 VAL A CA 1
ATOM 1835 C C . VAL A 1 252 ? 129.572 193.389 157.665 1.00 68.51 249 VAL A C 1
ATOM 1836 O O . VAL A 1 252 ? 129.322 192.931 158.785 1.00 68.51 249 VAL A O 1
ATOM 1840 N N . ALA A 1 253 ? 130.766 193.897 157.359 1.00 69.32 250 ALA A N 1
ATOM 1841 C CA . ALA A 1 253 ? 131.836 193.918 158.348 1.00 69.32 250 ALA A CA 1
ATOM 1842 C C . ALA A 1 253 ? 131.619 194.989 159.409 1.00 69.32 250 ALA A C 1
ATOM 1843 O O . ALA A 1 253 ? 131.997 194.786 160.567 1.00 69.32 250 ALA A O 1
ATOM 1845 N N . ILE A 1 254 ? 131.017 196.118 159.051 1.00 71.06 251 ILE A N 1
ATOM 1846 C CA . ILE A 1 254 ? 130.850 197.217 159.995 1.00 71.06 251 ILE A CA 1
ATOM 1847 C C . ILE A 1 254 ? 129.441 197.251 160.594 1.00 71.06 251 ILE A C 1
ATOM 1848 O O . ILE A 1 254 ? 129.026 198.277 161.129 1.00 71.06 251 ILE A O 1
ATOM 1853 N N . ALA A 1 255 ? 128.701 196.144 160.531 1.00 77.05 252 ALA A N 1
ATOM 1854 C CA . ALA A 1 255 ? 127.359 196.124 161.108 1.00 77.05 252 ALA A CA 1
ATOM 1855 C C . ALA A 1 255 ? 127.035 194.889 161.934 1.00 77.05 252 ALA A C 1
ATOM 1856 O O . ALA A 1 255 ? 125.957 194.852 162.535 1.00 77.05 252 ALA A O 1
ATOM 1858 N N . GLY A 1 256 ? 127.899 193.889 161.988 1.00 88.32 253 GLY A N 1
ATOM 1859 C CA . GLY A 1 256 ? 127.618 192.701 162.766 1.00 88.32 253 GLY A CA 1
ATOM 1860 C C . GLY A 1 256 ? 128.514 191.560 162.337 1.00 88.32 253 GLY A C 1
ATOM 1861 O O . GLY A 1 256 ? 129.253 191.649 161.356 1.00 88.32 253 GLY A O 1
ATOM 1862 N N . VAL A 1 257 ? 128.415 190.467 163.093 1.00 99.97 254 VAL A N 1
ATOM 1863 C CA . VAL A 1 257 ? 129.292 189.319 162.891 1.00 99.97 254 VAL A CA 1
ATOM 1864 C C . VAL A 1 257 ? 128.468 188.080 162.559 1.00 99.97 254 VAL A C 1
ATOM 1865 O O . VAL A 1 257 ? 128.625 187.490 161.484 1.00 99.97 254 VAL A O 1
ATOM 1869 N N . ASP A 1 258 ? 127.580 187.683 163.468 1.00 102.25 255 ASP A N 1
ATOM 1870 C CA . ASP A 1 258 ? 126.678 186.576 163.193 1.00 102.25 255 ASP A CA 1
ATOM 1871 C C . ASP A 1 258 ? 125.524 187.060 162.316 1.00 102.25 255 ASP A C 1
ATOM 1872 O O . ASP A 1 258 ? 125.376 188.255 162.047 1.00 102.25 255 ASP A O 1
ATOM 1877 N N . LYS A 1 259 ? 124.679 186.127 161.882 1.00 105.71 256 LYS A N 1
ATOM 1878 C CA . LYS A 1 259 ? 123.932 186.276 160.635 1.00 105.71 256 LYS A CA 1
ATOM 1879 C C . LYS A 1 259 ? 124.918 186.728 159.561 1.00 105.71 256 LYS A C 1
ATOM 1880 O O . LYS A 1 259 ? 124.844 187.821 159.000 1.00 105.71 256 LYS A O 1
ATOM 1886 N N . GLY A 1 260 ? 125.875 185.845 159.304 1.00 99.05 257 GLY A N 1
ATOM 1887 C CA . GLY A 1 260 ? 127.156 186.237 158.765 1.00 99.05 257 GLY A CA 1
ATOM 1888 C C . GLY A 1 260 ? 128.162 185.135 159.011 1.00 99.05 257 GLY A C 1
ATOM 1889 O O . GLY A 1 260 ? 127.897 183.992 158.642 1.00 99.05 257 GLY A O 1
ATOM 1890 N N . VAL A 1 261 ? 129.293 185.448 159.640 1.00 94.61 258 VAL A N 1
ATOM 1891 C CA . VAL A 1 261 ? 130.440 184.544 159.737 1.00 94.61 258 VAL A CA 1
ATOM 1892 C C . VAL A 1 261 ? 130.042 183.105 160.069 1.00 94.61 258 VAL A C 1
ATOM 1893 O O . VAL A 1 261 ? 130.655 182.159 159.563 1.00 94.61 258 VAL A O 1
ATOM 1897 N N . ARG A 1 262 ? 129.023 182.916 160.912 1.00 89.01 259 ARG A N 1
ATOM 1898 C CA . ARG A 1 262 ? 128.643 181.573 161.334 1.00 89.01 259 ARG A CA 1
ATOM 1899 C C . ARG A 1 262 ? 127.348 181.070 160.708 1.00 89.01 259 ARG A C 1
ATOM 1900 O O . ARG A 1 262 ? 127.105 179.860 160.726 1.00 89.01 259 ARG A O 1
ATOM 1908 N N . VAL A 1 263 ? 126.520 181.951 160.155 1.00 89.87 260 VAL A N 1
ATOM 1909 C CA . VAL A 1 263 ? 125.257 181.525 159.556 1.00 89.87 260 VAL A CA 1
ATOM 1910 C C . VAL A 1 263 ? 125.394 181.320 158.051 1.00 89.87 260 VAL A C 1
ATOM 1911 O O . VAL A 1 263 ? 124.858 180.359 157.496 1.00 89.87 260 VAL A O 1
ATOM 1915 N N . MET A 1 264 ? 126.117 182.216 157.378 1.00 85.67 261 MET A N 1
ATOM 1916 C CA . MET A 1 264 ? 126.383 182.071 155.952 1.00 85.67 261 MET A CA 1
ATOM 1917 C C . MET A 1 264 ? 127.151 180.794 155.652 1.00 85.67 261 MET A C 1
ATOM 1918 O O . MET A 1 264 ? 126.971 180.196 154.584 1.00 85.67 261 MET A O 1
ATOM 1923 N N . SER A 1 265 ? 128.013 180.365 156.578 1.00 81.37 262 SER A N 1
ATOM 1924 C CA . SER A 1 265 ? 128.769 179.134 156.385 1.00 81.37 262 SER A CA 1
ATOM 1925 C C . SER A 1 265 ? 127.847 177.929 156.253 1.00 81.37 262 SER A C 1
ATOM 1926 O O . SER A 1 265 ? 128.200 176.946 155.596 1.00 81.37 262 SER A O 1
ATOM 1929 N N . ASP A 1 266 ? 126.669 177.984 156.873 1.00 82.27 263 ASP A N 1
ATOM 1930 C CA . ASP A 1 266 ? 125.670 176.936 156.717 1.00 82.27 263 ASP A CA 1
ATOM 1931 C C . ASP A 1 266 ? 124.703 177.221 155.582 1.00 82.27 263 ASP A C 1
ATOM 1932 O O . ASP A 1 266 ? 124.154 176.283 154.996 1.00 82.27 263 ASP A O 1
ATOM 1937 N N . ILE A 1 267 ? 124.471 178.496 155.269 1.00 78.67 264 ILE A N 1
ATOM 1938 C CA . ILE A 1 267 ? 123.550 178.825 154.186 1.00 78.67 264 ILE A CA 1
ATOM 1939 C C . ILE A 1 267 ? 124.129 178.423 152.836 1.00 78.67 264 ILE A C 1
ATOM 1940 O O . ILE A 1 267 ? 123.438 177.813 152.013 1.00 78.67 264 ILE A O 1
ATOM 1945 N N . ASN A 1 268 ? 125.400 178.749 152.581 1.00 70.95 265 ASN A N 1
ATOM 1946 C CA . ASN A 1 268 ? 125.963 178.510 151.253 1.00 70.95 265 ASN A CA 1
ATOM 1947 C C . ASN A 1 268 ? 126.372 177.055 151.045 1.00 70.95 265 ASN A C 1
ATOM 1948 O O . ASN A 1 268 ? 126.381 176.567 149.903 1.00 70.95 265 ASN A O 1
ATOM 1953 N N . MET A 1 269 ? 126.706 176.351 152.126 1.00 71.69 266 MET A N 1
ATOM 1954 C CA . MET A 1 269 ? 127.041 174.939 152.027 1.00 71.69 266 MET A CA 1
ATOM 1955 C C . MET A 1 269 ? 125.858 174.098 151.569 1.00 71.69 266 MET A C 1
ATOM 1956 O O . MET A 1 269 ? 126.063 173.013 151.018 1.00 71.69 266 MET A O 1
ATOM 1961 N N . LEU A 1 270 ? 124.630 174.566 151.785 1.00 65.50 267 LEU A N 1
ATOM 1962 C CA . LEU A 1 270 ? 123.453 173.884 151.267 1.00 65.50 267 LEU A CA 1
ATOM 1963 C C . LEU A 1 270 ? 123.040 174.375 149.891 1.00 65.50 267 LEU A C 1
ATOM 1964 O O . LEU A 1 270 ? 122.277 173.686 149.207 1.00 65.50 267 LEU A O 1
ATOM 1969 N N . LEU A 1 271 ? 123.514 175.548 149.472 1.00 60.60 268 LEU A N 1
ATOM 1970 C CA . LEU A 1 271 ? 123.297 175.983 148.098 1.00 60.60 268 LEU A CA 1
ATOM 1971 C C . LEU A 1 271 ? 124.209 175.240 147.136 1.00 60.60 268 LEU A C 1
ATOM 1972 O O . LEU A 1 271 ? 123.815 174.952 146.001 1.00 60.60 268 LEU A O 1
ATOM 1977 N N . ALA A 1 272 ? 125.432 174.930 147.568 1.00 50.66 269 ALA A N 1
ATOM 1978 C CA . ALA A 1 272 ? 126.382 174.281 146.667 1.00 50.66 269 ALA A CA 1
ATOM 1979 C C . ALA A 1 272 ? 125.992 172.835 146.373 1.00 50.66 269 ALA A C 1
ATOM 1980 O O . ALA A 1 272 ? 126.106 172.372 145.227 1.00 50.66 269 ALA A O 1
ATOM 1982 N N . CYS A 1 273 ? 125.538 172.105 147.394 1.00 47.59 270 CYS A N 1
ATOM 1983 C CA . CYS A 1 273 ? 125.275 170.678 147.233 1.00 47.59 270 CYS A CA 1
ATOM 1984 C C . CYS A 1 273 ? 124.111 170.423 146.285 1.00 47.59 270 CYS A C 1
ATOM 1985 O O . CYS A 1 273 ? 124.132 169.453 145.519 1.00 47.59 270 CYS A O 1
ATOM 1988 N N . ALA A 1 274 ? 123.086 171.273 146.324 1.00 41.67 271 ALA A N 1
ATOM 1989 C CA . ALA A 1 274 ? 121.949 171.088 145.431 1.00 41.67 271 ALA A CA 1
ATOM 1990 C C . ALA A 1 274 ? 122.364 171.232 143.973 1.00 41.67 271 ALA A C 1
ATOM 1991 O O . ALA A 1 274 ? 121.932 170.452 143.117 1.00 41.67 271 ALA A O 1
ATOM 1993 N N . LEU A 1 275 ? 123.218 172.213 143.673 1.00 36.31 272 LEU A N 1
ATOM 1994 C CA . LEU A 1 275 ? 123.681 172.397 142.302 1.00 36.31 272 LEU A CA 1
ATOM 1995 C C . LEU A 1 275 ? 124.573 171.245 141.860 1.00 36.31 272 LEU A C 1
ATOM 1996 O O . LEU A 1 275 ? 124.469 170.772 140.720 1.00 36.31 272 LEU A O 1
ATOM 2001 N N . LEU A 1 276 ? 125.453 170.775 142.749 1.00 32.84 273 LEU A N 1
ATOM 2002 C CA . LEU A 1 276 ? 126.286 169.628 142.401 1.00 32.84 273 LEU A CA 1
ATOM 2003 C C . LEU A 1 276 ? 125.438 168.395 142.107 1.00 32.84 273 LEU A C 1
ATOM 2004 O O . LEU A 1 276 ? 125.689 167.677 141.133 1.00 32.84 273 LEU A O 1
ATOM 2009 N N . LEU A 1 277 ? 124.412 168.145 142.926 1.00 34.19 274 LEU A N 1
ATOM 2010 C CA . LEU A 1 277 ? 123.566 166.974 142.712 1.00 34.19 274 LEU A CA 1
ATOM 2011 C C . LEU A 1 277 ? 122.726 167.113 141.450 1.00 34.19 274 LEU A C 1
ATOM 2012 O O . LEU A 1 277 ? 122.485 166.124 140.750 1.00 34.19 274 LEU A O 1
ATOM 2017 N N . PHE A 1 278 ? 122.265 168.327 141.143 1.00 29.43 275 PHE A N 1
ATOM 2018 C CA . PHE A 1 278 ? 121.548 168.544 139.892 1.00 29.43 275 PHE A CA 1
ATOM 2019 C C . PHE A 1 278 ? 122.433 168.226 138.696 1.00 29.43 275 PHE A C 1
ATOM 2020 O O . PHE A 1 278 ? 122.018 167.519 137.771 1.00 29.43 275 PHE A O 1
ATOM 2028 N N . VAL A 1 279 ? 123.665 168.737 138.699 1.00 30.41 276 VAL A N 1
ATOM 2029 C CA . VAL A 1 279 ? 124.569 168.487 137.579 1.00 30.41 276 VAL A CA 1
ATOM 2030 C C . VAL A 1 279 ? 124.910 167.008 137.476 1.00 30.41 276 VAL A C 1
ATOM 2031 O O . VAL A 1 279 ? 125.098 166.482 136.372 1.00 30.41 276 VAL A O 1
ATOM 2035 N N . LEU A 1 280 ? 124.979 166.304 138.609 1.00 28.93 277 LEU A N 1
ATOM 2036 C CA . LEU A 1 280 ? 125.307 164.882 138.567 1.00 28.93 277 LEU A CA 1
ATOM 2037 C C . LEU A 1 280 ? 124.146 164.048 138.036 1.00 28.93 277 LEU A C 1
ATOM 2038 O O . LEU A 1 280 ? 124.353 163.141 137.224 1.00 28.93 277 LEU A O 1
ATOM 2043 N N . PHE A 1 281 ? 122.919 164.336 138.472 1.00 32.33 278 PHE A N 1
ATOM 2044 C CA . PHE A 1 281 ? 121.778 163.497 138.128 1.00 32.33 278 PHE A CA 1
ATOM 2045 C C . PHE A 1 281 ? 121.058 163.921 136.856 1.00 32.33 278 PHE A C 1
ATOM 2046 O O . PHE A 1 281 ? 120.181 163.185 136.395 1.00 32.33 278 PHE A O 1
ATOM 2054 N N . ALA A 1 282 ? 121.387 165.074 136.279 1.00 31.56 279 ALA A N 1
ATOM 2055 C CA . ALA A 1 282 ? 120.806 165.488 135.011 1.00 31.56 279 ALA A CA 1
ATOM 2056 C C . ALA A 1 282 ? 121.731 165.236 133.827 1.00 31.56 279 ALA A C 1
ATOM 2057 O O . ALA A 1 282 ? 121.422 165.661 132.711 1.00 31.56 279 ALA A O 1
ATOM 2059 N N . GLY A 1 283 ? 122.856 164.557 134.043 1.00 33.86 280 GLY A N 1
ATOM 2060 C CA . GLY A 1 283 ? 123.758 164.206 132.975 1.00 33.86 280 GLY A CA 1
ATOM 2061 C C . GLY A 1 283 ? 124.011 162.713 132.916 1.00 33.86 280 GLY A C 1
ATOM 2062 O O . GLY A 1 283 ? 123.208 161.908 133.395 1.00 33.86 280 GLY A O 1
ATOM 2063 N N . PRO A 1 284 ? 125.136 162.311 132.321 1.00 30.68 281 PRO A N 1
ATOM 2064 C CA . PRO A 1 284 ? 125.519 160.882 132.254 1.00 30.68 281 PRO A CA 1
ATOM 2065 C C . PRO A 1 284 ? 126.084 160.349 133.569 1.00 30.68 281 PRO A C 1
ATOM 2066 O O . PRO A 1 284 ? 127.284 160.309 133.805 1.00 30.68 281 PRO A O 1
ATOM 2070 N N . THR A 1 285 ? 125.181 159.917 134.452 1.00 27.91 282 THR A N 1
ATOM 2071 C CA . THR A 1 285 ? 125.555 159.596 135.828 1.00 27.91 282 THR A CA 1
ATOM 2072 C C . THR A 1 285 ? 126.584 158.473 135.899 1.00 27.91 282 THR A C 1
ATOM 2073 O O . THR A 1 285 ? 127.518 158.527 136.709 1.00 27.91 282 THR A O 1
ATOM 2077 N N . GLN A 1 286 ? 126.429 157.448 135.064 1.00 30.69 283 GLN A N 1
ATOM 2078 C CA . GLN A 1 286 ? 127.293 156.275 135.144 1.00 30.69 283 GLN A CA 1
ATOM 2079 C C . GLN A 1 286 ? 128.729 156.603 134.752 1.00 30.69 283 GLN A C 1
ATOM 2080 O O . GLN A 1 286 ? 129.681 156.225 135.453 1.00 30.69 283 GLN A O 1
ATOM 2086 N N . HIS A 1 287 ? 128.899 157.288 133.621 1.00 27.48 284 HIS A N 1
ATOM 2087 C CA . HIS A 1 287 ? 130.217 157.732 133.184 1.00 27.48 284 HIS A CA 1
ATOM 2088 C C . HIS A 1 287 ? 130.906 158.564 134.258 1.00 27.48 284 HIS A C 1
ATOM 2089 O O . HIS A 1 287 ? 132.104 158.393 134.517 1.00 27.48 284 HIS A O 1
ATOM 2096 N N . LEU A 1 288 ? 130.159 159.461 134.901 1.00 22.58 285 LEU A N 1
ATOM 2097 C CA . LEU A 1 288 ? 130.747 160.327 135.913 1.00 22.58 285 LEU A CA 1
ATOM 2098 C C . LEU A 1 288 ? 131.165 159.536 137.141 1.00 22.58 285 LEU A C 1
ATOM 2099 O O . LEU A 1 288 ? 132.237 159.781 137.709 1.00 22.58 285 LEU A O 1
ATOM 2104 N N . LEU A 1 289 ? 130.342 158.576 137.561 1.00 21.50 286 LEU A N 1
ATOM 2105 C CA . LEU A 1 289 ? 130.704 157.754 138.710 1.00 21.50 286 LEU A CA 1
ATOM 2106 C C . LEU A 1 289 ? 131.939 156.909 138.434 1.00 21.50 286 LEU A C 1
ATOM 2107 O O . LEU A 1 289 ? 132.716 156.639 139.354 1.00 21.50 286 LEU A O 1
ATOM 2112 N N . ASN A 1 290 ? 132.141 156.483 137.188 1.00 24.40 287 ASN A N 1
ATOM 2113 C CA . ASN A 1 290 ? 133.347 155.722 136.860 1.00 24.40 287 ASN A CA 1
ATOM 2114 C C . ASN A 1 290 ? 134.592 156.607 136.830 1.00 24.40 287 ASN A C 1
ATOM 2115 O O . ASN A 1 290 ? 135.640 156.251 137.390 1.00 24.40 287 ASN A O 1
ATOM 2120 N N . THR A 1 291 ? 134.505 157.762 136.166 1.00 22.11 288 THR A N 1
ATOM 2121 C CA . THR A 1 291 ? 135.685 158.610 136.040 1.00 22.11 288 THR A CA 1
ATOM 2122 C C . THR A 1 291 ? 136.086 159.233 137.372 1.00 22.11 288 THR A C 1
ATOM 2123 O O . THR A 1 291 ? 137.273 159.509 137.588 1.00 22.11 288 THR A O 1
ATOM 2127 N N . LEU A 1 292 ? 135.129 159.444 138.280 1.00 20.20 289 LEU A N 1
ATOM 2128 C CA . LEU A 1 292 ? 135.479 159.942 139.607 1.00 20.20 289 LEU A CA 1
ATOM 2129 C C . LEU A 1 292 ? 136.423 158.991 140.326 1.00 20.20 289 LEU A C 1
ATOM 2130 O O . LEU A 1 292 ? 137.372 159.426 140.983 1.00 20.20 289 LEU A O 1
ATOM 2135 N N . VAL A 1 293 ? 136.181 157.687 140.210 1.00 20.14 290 VAL A N 1
ATOM 2136 C CA . VAL A 1 293 ? 137.034 156.698 140.858 1.00 20.14 290 VAL A CA 1
ATOM 2137 C C . VAL A 1 293 ? 138.343 156.514 140.097 1.00 20.14 290 VAL A C 1
ATOM 2138 O O . VAL A 1 293 ? 139.380 156.235 140.702 1.00 20.14 290 VAL A O 1
ATOM 2142 N N . GLN A 1 294 ? 138.326 156.675 138.773 1.00 21.58 291 GLN A N 1
ATOM 2143 C CA . GLN A 1 294 ? 139.576 156.608 138.015 1.00 21.58 291 GLN A CA 1
ATOM 2144 C C . GLN A 1 294 ? 140.543 157.724 138.410 1.00 21.58 291 GLN A C 1
ATOM 2145 O O . GLN A 1 294 ? 141.755 157.493 138.552 1.00 21.58 291 GLN A O 1
ATOM 2151 N N . ASN A 1 295 ? 140.024 158.943 138.585 1.00 20.99 292 ASN A N 1
ATOM 2152 C CA . ASN A 1 295 ? 140.881 160.100 138.837 1.00 20.99 292 ASN A CA 1
ATOM 2153 C C . ASN A 1 295 ? 141.616 159.989 140.168 1.00 20.99 292 ASN A C 1
ATOM 2154 O O . ASN A 1 295 ? 142.773 160.410 140.279 1.00 20.99 292 ASN A O 1
ATOM 2159 N N . ILE A 1 296 ? 140.961 159.438 141.188 1.00 20.65 293 ILE A N 1
ATOM 2160 C CA . ILE A 1 296 ? 141.584 159.301 142.503 1.00 20.65 293 ILE A CA 1
ATOM 2161 C C . ILE A 1 296 ? 142.808 158.398 142.424 1.00 20.65 293 ILE A C 1
ATOM 2162 O O . ILE A 1 296 ? 143.869 158.705 142.981 1.00 20.65 293 ILE A O 1
ATOM 2167 N N . GLY A 1 297 ? 142.673 157.265 141.738 1.00 22.39 294 GLY A N 1
ATOM 2168 C CA . GLY A 1 297 ? 143.802 156.368 141.583 1.00 22.39 294 GLY A CA 1
ATOM 2169 C C . GLY A 1 297 ? 144.927 156.983 140.782 1.00 22.39 294 GLY A C 1
ATOM 2170 O O . GLY A 1 297 ? 146.100 156.837 141.136 1.00 22.39 294 GLY A O 1
ATOM 2171 N N . ASP A 1 298 ? 144.592 157.682 139.692 1.00 26.83 295 ASP A N 1
ATOM 2172 C CA . ASP A 1 298 ? 145.628 158.366 138.918 1.00 26.83 295 ASP A CA 1
ATOM 2173 C C . ASP A 1 298 ? 146.411 159.347 139.786 1.00 26.83 295 ASP A C 1
ATOM 2174 O O . ASP A 1 298 ? 147.649 159.373 139.761 1.00 26.83 295 ASP A O 1
ATOM 2179 N N . TYR A 1 299 ? 145.699 160.162 140.567 1.00 25.05 296 TYR A N 1
ATOM 2180 C CA . TYR A 1 299 ? 146.351 161.164 141.404 1.00 25.05 296 TYR A CA 1
ATOM 2181 C C . TYR A 1 299 ? 147.243 160.515 142.454 1.00 25.05 296 TYR A C 1
ATOM 2182 O O . TYR A 1 299 ? 148.400 160.916 142.637 1.00 25.05 296 TYR A O 1
ATOM 2191 N N . LEU A 1 300 ? 146.715 159.524 143.175 1.00 26.14 297 LEU A N 1
ATOM 2192 C CA . LEU A 1 300 ? 147.505 158.887 144.224 1.00 26.14 297 LEU A CA 1
ATOM 2193 C C . LEU A 1 300 ? 148.710 158.153 143.659 1.00 26.14 297 LEU A C 1
ATOM 2194 O O . LEU A 1 300 ? 149.734 158.030 144.337 1.00 26.14 297 LEU A O 1
ATOM 2199 N N . GLY A 1 301 ? 148.619 157.659 142.425 1.00 27.18 298 GLY A N 1
ATOM 2200 C CA . GLY A 1 301 ? 149.766 156.996 141.832 1.00 27.18 298 GLY A CA 1
ATOM 2201 C C . GLY A 1 301 ? 150.827 157.966 141.351 1.00 27.18 298 GLY A C 1
ATOM 2202 O O . GLY A 1 301 ? 152.023 157.678 141.433 1.00 27.18 298 GLY A O 1
ATOM 2203 N N . ALA A 1 302 ? 150.413 159.126 140.844 1.00 29.27 299 ALA A N 1
ATOM 2204 C CA . ALA A 1 302 ? 151.365 160.067 140.268 1.00 29.27 299 ALA A CA 1
ATOM 2205 C C . ALA A 1 302 ? 151.919 161.079 141.264 1.00 29.27 299 ALA A C 1
ATOM 2206 O O . ALA A 1 302 ? 152.873 161.784 140.926 1.00 29.27 299 ALA A O 1
ATOM 2208 N N . LEU A 1 303 ? 151.357 161.174 142.468 1.00 30.02 300 LEU A N 1
ATOM 2209 C CA . LEU A 1 303 ? 151.744 162.229 143.406 1.00 30.02 300 LEU A CA 1
ATOM 2210 C C . LEU A 1 303 ? 153.241 162.348 143.682 1.00 30.02 300 LEU A C 1
ATOM 2211 O O . LEU A 1 303 ? 153.760 163.473 143.619 1.00 30.02 300 LEU A O 1
ATOM 2216 N N . PRO A 1 304 ? 153.987 161.282 144.004 1.00 31.91 301 PRO A N 1
ATOM 2217 C CA . PRO A 1 304 ? 155.371 161.494 144.469 1.00 31.91 301 PRO A CA 1
ATOM 2218 C C . PRO A 1 304 ? 156.328 162.005 143.404 1.00 31.91 301 PRO A C 1
ATOM 2219 O O . PRO A 1 304 ? 157.316 162.661 143.749 1.00 31.91 301 PRO A O 1
ATOM 2223 N N . SER A 1 305 ? 156.083 161.728 142.125 1.00 31.16 302 SER A N 1
ATOM 2224 C CA . SER A 1 305 ? 156.982 162.182 141.075 1.00 31.16 302 SER A CA 1
ATOM 2225 C C . SER A 1 305 ? 156.507 163.444 140.371 1.00 31.16 302 SER A C 1
ATOM 2226 O O . SER A 1 305 ? 157.312 164.095 139.699 1.00 31.16 302 SER A O 1
ATOM 2229 N N . LYS A 1 306 ? 155.232 163.802 140.503 1.00 30.26 303 LYS A N 1
ATOM 2230 C CA . LYS A 1 306 ? 154.694 164.995 139.865 1.00 30.26 303 LYS A CA 1
ATOM 2231 C C . LYS A 1 306 ? 154.970 166.265 140.656 1.00 30.26 303 LYS A C 1
ATOM 2232 O O . LYS A 1 306 ? 154.752 167.360 140.133 1.00 30.26 303 LYS A O 1
ATOM 2238 N N . SER A 1 307 ? 155.445 166.147 141.894 1.00 28.51 304 SER A N 1
ATOM 2239 C CA . SER A 1 307 ? 155.727 167.308 142.723 1.00 28.51 304 SER A CA 1
ATOM 2240 C C . SER A 1 307 ? 156.996 168.037 142.311 1.00 28.51 304 SER A C 1
ATOM 2241 O O . SER A 1 307 ? 157.200 169.173 142.745 1.00 28.51 304 SER A O 1
ATOM 2244 N N . PHE A 1 308 ? 157.850 167.418 141.495 1.00 27.18 305 PHE A N 1
ATOM 2245 C CA . PHE A 1 308 ? 159.131 167.999 141.112 1.00 27.18 305 PHE A CA 1
ATOM 2246 C C . PHE A 1 308 ? 159.265 168.172 139.606 1.00 27.18 305 PHE A C 1
ATOM 2247 O O . PHE A 1 308 ? 160.376 168.340 139.108 1.00 27.18 305 PHE A O 1
ATOM 2255 N N . ASP A 1 309 ? 158.163 168.132 138.866 1.00 29.95 306 ASP A N 1
ATOM 2256 C CA . ASP A 1 309 ? 158.218 168.146 137.412 1.00 29.95 306 ASP A CA 1
ATOM 2257 C C . ASP A 1 309 ? 158.281 169.582 136.909 1.00 29.95 306 ASP A C 1
ATOM 2258 O O . ASP A 1 309 ? 157.359 170.369 137.141 1.00 29.95 306 ASP A O 1
ATOM 2263 N N . VAL A 1 310 ? 159.370 169.915 136.219 1.00 25.28 307 VAL A N 1
ATOM 2264 C CA . VAL A 1 310 ? 159.562 171.227 135.622 1.00 25.28 307 VAL A CA 1
ATOM 2265 C C . VAL A 1 310 ? 159.768 171.158 134.120 1.00 25.28 307 VAL A C 1
ATOM 2266 O O . VAL A 1 310 ? 160.032 172.189 133.498 1.00 25.28 307 VAL A O 1
ATOM 2270 N N . TYR A 1 311 ? 159.659 169.970 133.519 1.00 27.89 308 TYR A N 1
ATOM 2271 C CA . TYR A 1 311 ? 159.814 169.767 132.079 1.00 27.89 308 TYR A CA 1
ATOM 2272 C C . TYR A 1 311 ? 161.176 170.263 131.596 1.00 27.89 308 TYR A C 1
ATOM 2273 O O . TYR A 1 311 ? 161.286 171.102 130.702 1.00 27.89 308 TYR A O 1
ATOM 2282 N N . ALA A 1 312 ? 162.226 169.712 132.201 1.00 26.65 309 ALA A N 1
ATOM 2283 C CA . ALA A 1 312 ? 163.577 170.214 132.000 1.00 26.65 309 ALA A CA 1
ATOM 2284 C C . ALA A 1 312 ? 164.260 169.650 130.765 1.00 26.65 309 ALA A C 1
ATOM 2285 O O . ALA A 1 312 ? 165.284 170.195 130.346 1.00 26.65 309 ALA A O 1
ATOM 2287 N N . TYR A 1 313 ? 163.734 168.581 130.172 1.00 27.23 310 TYR A N 1
ATOM 2288 C CA . TYR A 1 313 ? 164.344 167.973 128.999 1.00 27.23 310 TYR A CA 1
ATOM 2289 C C . TYR A 1 313 ? 163.566 168.258 127.723 1.00 27.23 310 TYR A C 1
ATOM 2290 O O . TYR A 1 313 ? 163.893 167.700 126.673 1.00 27.23 310 TYR A O 1
ATOM 2299 N N . ASN A 1 314 ? 162.551 169.110 127.786 1.00 36.64 311 ASN A N 1
ATOM 2300 C CA . ASN A 1 314 ? 161.781 169.519 126.623 1.00 36.64 311 ASN A CA 1
ATOM 2301 C C . ASN A 1 314 ? 162.295 170.848 126.085 1.00 36.64 311 ASN A C 1
ATOM 2302 O O . ASN A 1 314 ? 163.151 171.502 126.682 1.00 36.64 311 ASN A O 1
ATOM 2307 N N . LYS A 1 315 ? 161.756 171.242 124.938 1.00 46.07 312 LYS A N 1
ATOM 2308 C CA . LYS A 1 315 ? 162.112 172.528 124.362 1.00 46.07 312 LYS A CA 1
ATOM 2309 C C . LYS A 1 315 ? 161.591 173.647 125.261 1.00 46.07 312 LYS A C 1
ATOM 2310 O O . LYS A 1 315 ? 160.492 173.536 125.811 1.00 46.07 312 LYS A O 1
ATOM 2316 N N . PRO A 1 316 ? 162.364 174.716 125.460 1.00 45.78 313 PRO A N 1
ATOM 2317 C CA . PRO A 1 316 ? 161.926 175.787 126.364 1.00 45.78 313 PRO A CA 1
ATOM 2318 C C . PRO A 1 316 ? 160.586 176.383 125.960 1.00 45.78 313 PRO A C 1
ATOM 2319 O O . PRO A 1 316 ? 160.216 176.408 124.786 1.00 45.78 313 PRO A O 1
ATOM 2323 N N . SER A 1 317 ? 159.861 176.871 126.959 1.00 42.40 314 SER A N 1
ATOM 2324 C CA . SER A 1 317 ? 158.505 177.370 126.763 1.00 42.40 314 SER A CA 1
ATOM 2325 C C . SER A 1 317 ? 158.138 178.229 127.966 1.00 42.40 314 SER A C 1
ATOM 2326 O O . SER A 1 317 ? 158.953 178.453 128.865 1.00 42.40 314 SER A O 1
ATOM 2329 N N . ASP A 1 318 ? 156.899 178.715 127.973 1.00 41.62 315 ASP A N 1
ATOM 2330 C CA . ASP A 1 318 ? 156.399 179.582 129.033 1.00 41.62 315 ASP A CA 1
ATOM 2331 C C . ASP A 1 318 ? 155.174 178.986 129.715 1.00 41.62 315 ASP A C 1
ATOM 2332 O O . ASP A 1 318 ? 154.346 179.712 130.267 1.00 41.62 315 ASP A O 1
ATOM 2337 N N . TRP A 1 319 ? 155.042 177.660 129.681 1.00 25.19 316 TRP A N 1
ATOM 2338 C CA . TRP A 1 319 ? 153.863 177.025 130.253 1.00 25.19 316 TRP A CA 1
ATOM 2339 C C . TRP A 1 319 ? 153.881 177.060 131.773 1.00 25.19 316 TRP A C 1
ATOM 2340 O O . TRP A 1 319 ? 152.832 177.230 132.397 1.00 25.19 316 TRP A O 1
ATOM 2351 N N . LEU A 1 320 ? 155.058 176.916 132.382 1.00 25.66 317 LEU A N 1
ATOM 2352 C CA . LEU A 1 320 ? 155.128 176.727 133.827 1.00 25.66 317 LEU A CA 1
ATOM 2353 C C . LEU A 1 320 ? 154.774 177.993 134.591 1.00 25.66 317 LEU A C 1
ATOM 2354 O O . LEU A 1 320 ? 154.259 177.914 135.710 1.00 25.66 317 LEU A O 1
ATOM 2359 N N . GLY A 1 321 ? 155.031 179.161 134.017 1.00 23.89 318 GLY A N 1
ATOM 2360 C CA . GLY A 1 321 ? 154.770 180.394 134.728 1.00 23.89 318 GLY A CA 1
ATOM 2361 C C . GLY A 1 321 ? 153.339 180.858 134.717 1.00 23.89 318 GLY A C 1
ATOM 2362 O O . GLY A 1 321 ? 152.994 181.774 135.466 1.00 23.89 318 GLY A O 1
ATOM 2363 N N . GLY A 1 322 ? 152.498 180.256 133.886 1.00 22.75 319 GLY A N 1
ATOM 2364 C CA . GLY A 1 322 ? 151.106 180.638 133.828 1.00 22.75 319 GLY A CA 1
ATOM 2365 C C . GLY A 1 322 ? 150.196 179.656 134.528 1.00 22.75 319 GLY A C 1
ATOM 2366 O O . GLY A 1 322 ? 149.051 179.990 134.831 1.00 22.75 319 GLY A O 1
ATOM 2367 N N . TRP A 1 323 ? 150.674 178.434 134.772 1.00 20.93 320 TRP A N 1
ATOM 2368 C CA . TRP A 1 323 ? 149.835 177.421 135.399 1.00 20.93 320 TRP A CA 1
ATOM 2369 C C . TRP A 1 323 ? 150.353 176.944 136.748 1.00 20.93 320 TRP A C 1
ATOM 2370 O O . TRP A 1 323 ? 149.659 177.125 137.746 1.00 20.93 320 TRP A O 1
ATOM 2381 N N . THR A 1 324 ? 151.554 176.385 136.844 1.00 23.75 321 THR A N 1
ATOM 2382 C CA . THR A 1 324 ? 151.915 175.719 138.093 1.00 23.75 321 THR A CA 1
ATOM 2383 C C . THR A 1 324 ? 152.589 176.637 139.102 1.00 23.75 321 THR A C 1
ATOM 2384 O O . THR A 1 324 ? 152.458 176.412 140.307 1.00 23.75 321 THR A O 1
ATOM 2388 N N . VAL A 1 325 ? 153.307 177.662 138.651 1.00 31.53 322 VAL A N 1
ATOM 2389 C CA . VAL A 1 325 ? 153.935 178.587 139.586 1.00 31.53 322 VAL A CA 1
ATOM 2390 C C . VAL A 1 325 ? 152.921 179.600 140.107 1.00 31.53 322 VAL A C 1
ATOM 2391 O O . VAL A 1 325 ? 152.981 180.004 141.281 1.00 31.53 322 VAL A O 1
ATOM 2395 N N . PHE A 1 326 ? 151.968 180.001 139.261 1.00 21.36 323 PHE A N 1
ATOM 2396 C CA . PHE A 1 326 ? 150.907 180.898 139.698 1.00 21.36 323 PHE A CA 1
ATOM 2397 C C . PHE A 1 326 ? 150.113 180.303 140.854 1.00 21.36 323 PHE A C 1
ATOM 2398 O O . PHE A 1 326 ? 149.751 181.015 141.794 1.00 21.36 323 PHE A O 1
ATOM 2406 N N . TYR A 1 327 ? 149.857 178.998 140.823 1.00 18.87 324 TYR A N 1
ATOM 2407 C CA . TYR A 1 327 ? 149.010 178.392 141.844 1.00 18.87 324 TYR A CA 1
ATOM 2408 C C . TYR A 1 327 ? 149.717 178.316 143.191 1.00 18.87 324 TYR A C 1
ATOM 2409 O O . TYR A 1 327 ? 149.093 178.548 144.234 1.00 18.87 324 TYR A O 1
ATOM 2418 N N . TRP A 1 328 ? 151.013 177.997 143.202 1.00 20.56 325 TRP A N 1
ATOM 2419 C CA . TRP A 1 328 ? 151.731 178.009 144.469 1.00 20.56 325 TRP A CA 1
ATOM 2420 C C . TRP A 1 328 ? 151.834 179.419 145.030 1.00 20.56 325 TRP A C 1
ATOM 2421 O O . TRP A 1 328 ? 151.649 179.622 146.236 1.00 20.56 325 TRP A O 1
ATOM 2432 N N . ALA A 1 329 ? 152.135 180.406 144.181 1.00 42.78 326 ALA A N 1
ATOM 2433 C CA . ALA A 1 329 ? 152.138 181.787 144.655 1.00 42.78 326 ALA A CA 1
ATOM 2434 C C . ALA A 1 329 ? 150.784 182.175 145.240 1.00 42.78 326 ALA A C 1
ATOM 2435 O O . ALA A 1 329 ? 150.711 182.858 146.268 1.00 42.78 326 ALA A O 1
ATOM 2437 N N . TRP A 1 330 ? 149.703 181.718 144.611 1.00 25.85 327 TRP A N 1
ATOM 2438 C CA . TRP A 1 330 ? 148.345 181.996 145.068 1.00 25.85 327 TRP A CA 1
ATOM 2439 C C . TRP A 1 330 ? 148.082 181.418 146.454 1.00 25.85 327 TRP A C 1
ATOM 2440 O O . TRP A 1 330 ? 147.598 182.124 147.348 1.00 25.85 327 TRP A O 1
ATOM 2451 N N . TRP A 1 331 ? 148.383 180.136 146.654 1.00 22.36 328 TRP A N 1
ATOM 2452 C CA . TRP A 1 331 ? 148.129 179.525 147.956 1.00 22.36 328 TRP A CA 1
ATOM 2453 C C . TRP A 1 331 ? 148.995 180.150 149.043 1.00 22.36 328 TRP A C 1
ATOM 2454 O O . TRP A 1 331 ? 148.540 180.331 150.178 1.00 22.36 328 TRP A O 1
ATOM 2465 N N . ILE A 1 332 ? 150.244 180.485 148.721 1.00 28.10 329 ILE A N 1
ATOM 2466 C CA . ILE A 1 332 ? 151.105 181.107 149.720 1.00 28.10 329 ILE A CA 1
ATOM 2467 C C . ILE A 1 332 ? 150.581 182.488 150.096 1.00 28.10 329 ILE A C 1
ATOM 2468 O O . ILE A 1 332 ? 150.633 182.886 151.263 1.00 28.10 329 ILE A O 1
ATOM 2473 N N . ALA A 1 333 ? 150.055 183.236 149.127 1.00 31.82 330 ALA A N 1
ATOM 2474 C CA . ALA A 1 333 ? 149.489 184.540 149.443 1.00 31.82 330 ALA A CA 1
ATOM 2475 C C . ALA A 1 333 ? 148.189 184.438 150.224 1.00 31.82 330 ALA A C 1
ATOM 2476 O O . ALA A 1 333 ? 147.839 185.379 150.938 1.00 31.82 330 ALA A O 1
ATOM 2478 N N . TRP A 1 334 ? 147.458 183.333 150.094 1.00 30.29 331 TRP A N 1
ATOM 2479 C CA . TRP A 1 334 ? 146.225 183.163 150.858 1.00 30.29 331 TRP A CA 1
ATOM 2480 C C . TRP A 1 334 ? 146.434 182.567 152.243 1.00 30.29 331 TRP A C 1
ATOM 2481 O O . TRP A 1 334 ? 145.542 182.688 153.085 1.00 30.29 331 TRP A O 1
ATOM 2492 N N . ALA A 1 335 ? 147.573 181.924 152.494 1.00 28.25 332 ALA A N 1
ATOM 2493 C CA . ALA A 1 335 ? 147.815 181.259 153.776 1.00 28.25 332 ALA A CA 1
ATOM 2494 C C . ALA A 1 335 ? 147.703 182.157 155.006 1.00 28.25 332 ALA A C 1
ATOM 2495 O O . ALA A 1 335 ? 147.014 181.761 155.960 1.00 28.25 332 ALA A O 1
ATOM 2497 N N . PRO A 1 336 ? 148.344 183.331 155.080 1.00 29.37 333 PRO A N 1
ATOM 2498 C CA . PRO A 1 336 ? 148.347 184.090 156.342 1.00 29.37 333 PRO A CA 1
ATOM 2499 C C . PRO A 1 336 ? 146.985 184.593 156.792 1.00 29.37 333 PRO A C 1
ATOM 2500 O O . PRO A 1 336 ? 146.882 185.115 157.905 1.00 29.37 333 PRO A O 1
ATOM 2504 N N . PHE A 1 337 ? 145.945 184.464 155.977 1.00 34.49 334 PHE A N 1
ATOM 2505 C CA . PHE A 1 337 ? 144.595 184.876 156.329 1.00 34.49 334 PHE A CA 1
ATOM 2506 C C . PHE A 1 337 ? 143.730 183.698 156.765 1.00 34.49 334 PHE A C 1
ATOM 2507 O O . PHE A 1 337 ? 143.114 183.740 157.832 1.00 34.49 334 PHE A O 1
ATOM 2515 N N . VAL A 1 338 ? 143.694 182.633 155.966 1.00 32.84 335 VAL A N 1
ATOM 2516 C CA . VAL A 1 338 ? 142.932 181.448 156.341 1.00 32.84 335 VAL A CA 1
ATOM 2517 C C . VAL A 1 338 ? 143.516 180.811 157.594 1.00 32.84 335 VAL A C 1
ATOM 2518 O O . VAL A 1 338 ? 142.780 180.321 158.458 1.00 32.84 335 VAL A O 1
ATOM 2522 N N . GLY A 1 339 ? 144.844 180.814 157.723 1.00 32.41 336 GLY A N 1
ATOM 2523 C CA . GLY A 1 339 ? 145.456 180.234 158.909 1.00 32.41 336 GLY A CA 1
ATOM 2524 C C . GLY A 1 339 ? 145.077 180.973 160.176 1.00 32.41 336 GLY A C 1
ATOM 2525 O O . GLY A 1 339 ? 144.711 180.364 161.184 1.00 32.41 336 GLY A O 1
ATOM 2526 N N . LEU A 1 340 ? 145.151 182.302 160.139 1.00 36.89 337 LEU A N 1
ATOM 2527 C CA . LEU A 1 340 ? 144.809 183.097 161.308 1.00 36.89 337 LEU A CA 1
ATOM 2528 C C . LEU A 1 340 ? 143.313 183.100 161.581 1.00 36.89 337 LEU A C 1
ATOM 2529 O O . LEU A 1 340 ? 142.907 183.341 162.720 1.00 36.89 337 LEU A O 1
ATOM 2534 N N . PHE A 1 341 ? 142.484 182.832 160.574 1.00 36.94 338 PHE A N 1
ATOM 2535 C CA . PHE A 1 341 ? 141.056 182.709 160.840 1.00 36.94 338 PHE A CA 1
ATOM 2536 C C . PHE A 1 341 ? 140.714 181.366 161.473 1.00 36.94 338 PHE A C 1
ATOM 2537 O O . PHE A 1 341 ? 139.856 181.301 162.356 1.00 36.94 338 PHE A O 1
ATOM 2545 N N . ILE A 1 342 ? 141.359 180.280 161.037 1.00 37.65 339 ILE A N 1
ATOM 2546 C CA . ILE A 1 342 ? 141.036 178.968 161.597 1.00 37.65 339 ILE A CA 1
ATOM 2547 C C . ILE A 1 342 ? 141.776 178.664 162.886 1.00 37.65 339 ILE A C 1
ATOM 2548 O O . ILE A 1 342 ? 141.418 177.703 163.575 1.00 37.65 339 ILE A O 1
ATOM 2553 N N . ALA A 1 343 ? 142.802 179.438 163.234 1.00 38.88 340 ALA A N 1
ATOM 2554 C CA . ALA A 1 343 ? 143.441 179.276 164.532 1.00 38.88 340 ALA A CA 1
ATOM 2555 C C . ALA A 1 343 ? 142.654 179.913 165.667 1.00 38.88 340 ALA A C 1
ATOM 2556 O O . ALA A 1 343 ? 143.078 179.817 166.820 1.00 38.88 340 ALA A O 1
ATOM 2558 N N . ARG A 1 344 ? 141.528 180.557 165.377 1.00 49.34 341 ARG A N 1
ATOM 2559 C CA . ARG A 1 344 ? 140.711 181.202 166.393 1.00 49.34 341 ARG A CA 1
ATOM 2560 C C . ARG A 1 344 ? 139.514 180.371 166.824 1.00 49.34 341 ARG A C 1
ATOM 2561 O O . ARG A 1 344 ? 138.904 180.682 167.850 1.00 49.34 341 ARG A O 1
ATOM 2569 N N . ILE A 1 345 ? 139.161 179.336 166.073 1.00 48.86 342 ILE A N 1
ATOM 2570 C CA . ILE A 1 345 ? 138.005 178.510 166.377 1.00 48.86 342 ILE A CA 1
ATOM 2571 C C . ILE A 1 345 ? 138.418 177.080 166.716 1.00 48.86 342 ILE A C 1
ATOM 2572 O O . ILE A 1 345 ? 137.589 176.178 166.699 1.00 48.86 342 ILE A O 1
ATOM 2577 N N . SER A 1 346 ? 139.688 176.859 167.036 1.00 46.74 343 SER A N 1
ATOM 2578 C CA . SER A 1 346 ? 140.215 175.517 167.237 1.00 46.74 343 SER A CA 1
ATOM 2579 C C . SER A 1 346 ? 140.919 175.394 168.578 1.00 46.74 343 SER A C 1
ATOM 2580 O O . SER A 1 346 ? 141.989 174.793 168.684 1.00 46.74 343 SER A O 1
ATOM 2583 N N . ARG A 1 347 ? 140.326 175.949 169.627 1.00 49.72 344 ARG A N 1
ATOM 2584 C CA . ARG A 1 347 ? 140.879 175.842 170.968 1.00 49.72 344 ARG A CA 1
ATOM 2585 C C . ARG A 1 347 ? 140.344 174.592 171.650 1.00 49.72 344 ARG A C 1
ATOM 2586 O O . ARG A 1 347 ? 139.134 174.351 171.656 1.00 49.72 344 ARG A O 1
ATOM 2594 N N . GLY A 1 348 ? 141.244 173.803 172.227 1.00 47.04 345 GLY A N 1
ATOM 2595 C CA . GLY A 1 348 ? 140.854 172.596 172.920 1.00 47.04 345 GLY A CA 1
ATOM 2596 C C . GLY A 1 348 ? 140.907 171.330 172.103 1.00 47.04 345 GLY A C 1
ATOM 2597 O O . GLY A 1 348 ? 140.274 170.342 172.484 1.00 47.04 345 GLY A O 1
ATOM 2598 N N . ARG A 1 349 ? 141.638 171.320 170.995 1.00 44.40 346 ARG A N 1
ATOM 2599 C CA . ARG A 1 349 ? 141.780 170.144 170.155 1.00 44.40 346 ARG A CA 1
ATOM 2600 C C . ARG A 1 349 ? 143.235 169.710 170.127 1.00 44.40 346 ARG A C 1
ATOM 2601 O O . ARG A 1 349 ? 144.138 170.484 170.445 1.00 44.40 346 ARG A O 1
ATOM 2609 N N . THR A 1 350 ? 143.458 168.460 169.744 1.00 36.30 347 THR A N 1
ATOM 2610 C CA . THR A 1 350 ? 144.816 167.975 169.589 1.00 36.30 347 THR A CA 1
ATOM 2611 C C . THR A 1 350 ? 145.333 168.307 168.192 1.00 36.30 347 THR A C 1
ATOM 2612 O O . THR A 1 350 ? 144.592 168.748 167.314 1.00 36.30 347 THR A O 1
ATOM 2616 N N . ILE A 1 351 ? 146.632 168.097 167.992 1.00 31.35 348 ILE A N 1
ATOM 2617 C CA . ILE A 1 351 ? 147.236 168.423 166.706 1.00 31.35 348 ILE A CA 1
ATOM 2618 C C . ILE A 1 351 ? 146.777 167.443 165.633 1.00 31.35 348 ILE A C 1
ATOM 2619 O O . ILE A 1 351 ? 146.522 167.829 164.484 1.00 31.35 348 ILE A O 1
ATOM 2624 N N . ARG A 1 352 ? 146.643 166.168 165.991 1.00 31.46 349 ARG A N 1
ATOM 2625 C CA . ARG A 1 352 ? 146.295 165.146 165.011 1.00 31.46 349 ARG A CA 1
ATOM 2626 C C . ARG A 1 352 ? 144.893 165.359 164.453 1.00 31.46 349 ARG A C 1
ATOM 2627 O O . ARG A 1 352 ? 144.685 165.295 163.237 1.00 31.46 349 ARG A O 1
ATOM 2635 N N . GLU A 1 353 ? 143.912 165.602 165.323 1.00 38.55 350 GLU A N 1
ATOM 2636 C CA . GLU A 1 353 ? 142.549 165.797 164.850 1.00 38.55 350 GLU A CA 1
ATOM 2637 C C . GLU A 1 353 ? 142.322 167.181 164.264 1.00 38.55 350 GLU A C 1
ATOM 2638 O O . GLU A 1 353 ? 141.252 167.431 163.705 1.00 38.55 350 GLU A O 1
ATOM 2644 N N . PHE A 1 354 ? 143.287 168.082 164.397 1.00 32.64 351 PHE A N 1
ATOM 2645 C CA . PHE A 1 354 ? 143.258 169.343 163.668 1.00 32.64 351 PHE A CA 1
ATOM 2646 C C . PHE A 1 354 ? 143.770 169.149 162.246 1.00 32.64 351 PHE A C 1
ATOM 2647 O O . PHE A 1 354 ? 143.125 169.572 161.281 1.00 32.64 351 PHE A O 1
ATOM 2655 N N . VAL A 1 355 ? 144.910 168.471 162.098 1.00 30.91 352 VAL A N 1
ATOM 2656 C CA . VAL A 1 355 ? 145.483 168.254 160.772 1.00 30.91 352 VAL A CA 1
ATOM 2657 C C . VAL A 1 355 ? 144.595 167.342 159.937 1.00 30.91 352 VAL A C 1
ATOM 2658 O O . VAL A 1 355 ? 144.269 167.657 158.785 1.00 30.91 352 VAL A O 1
ATOM 2662 N N . PHE A 1 356 ? 144.192 166.198 160.489 1.00 34.22 353 PHE A N 1
ATOM 2663 C CA . PHE A 1 356 ? 143.338 165.275 159.754 1.00 34.22 353 PHE A CA 1
ATOM 2664 C C . PHE A 1 356 ? 141.906 165.765 159.624 1.00 34.22 353 PHE A C 1
ATOM 2665 O O . PHE A 1 356 ? 141.100 165.099 158.974 1.00 34.22 353 PHE A O 1
ATOM 2673 N N . GLY A 1 357 ? 141.570 166.897 160.228 1.00 33.76 354 GLY A N 1
ATOM 2674 C CA . GLY A 1 357 ? 140.261 167.484 160.048 1.00 33.76 354 GLY A CA 1
ATOM 2675 C C . GLY A 1 357 ? 140.302 168.558 158.987 1.00 33.76 354 GLY A C 1
ATOM 2676 O O . GLY A 1 357 ? 139.319 168.780 158.278 1.00 33.76 354 GLY A O 1
ATOM 2677 N N . VAL A 1 358 ? 141.441 169.241 158.875 1.00 32.90 355 VAL A N 1
ATOM 2678 C CA . VAL A 1 358 ? 141.628 170.179 157.774 1.00 32.90 355 VAL A CA 1
ATOM 2679 C C . VAL A 1 358 ? 141.875 169.457 156.457 1.00 32.90 355 VAL A C 1
ATOM 2680 O O . VAL A 1 358 ? 141.477 169.958 155.399 1.00 32.90 355 VAL A O 1
ATOM 2684 N N . LEU A 1 359 ? 142.488 168.274 156.487 1.00 35.15 356 LEU A N 1
ATOM 2685 C CA . LEU A 1 359 ? 142.808 167.546 155.264 1.00 35.15 356 LEU A CA 1
ATOM 2686 C C . LEU A 1 359 ? 141.771 166.485 154.901 1.00 35.15 356 LEU A C 1
ATOM 2687 O O . LEU A 1 359 ? 142.097 165.540 154.179 1.00 35.15 356 LEU A O 1
ATOM 2692 N N . LEU A 1 360 ? 140.535 166.590 155.396 1.00 37.98 357 LEU A N 1
ATOM 2693 C CA . LEU A 1 360 ? 139.546 165.552 155.118 1.00 37.98 357 LEU A CA 1
ATOM 2694 C C . LEU A 1 360 ? 138.332 166.054 154.347 1.00 37.98 357 LEU A C 1
ATOM 2695 O O . LEU A 1 360 ? 138.064 165.555 153.250 1.00 37.98 357 LEU A O 1
ATOM 2700 N N . ILE A 1 361 ? 137.579 167.011 154.881 1.00 38.61 358 ILE A N 1
ATOM 2701 C CA . ILE A 1 361 ? 136.279 167.377 154.312 1.00 38.61 358 ILE A CA 1
ATOM 2702 C C . ILE A 1 361 ? 136.400 168.382 153.167 1.00 38.61 358 ILE A C 1
ATOM 2703 O O . ILE A 1 361 ? 135.813 168.157 152.094 1.00 38.61 358 ILE A O 1
ATOM 2708 N N . PRO A 1 362 ? 137.123 169.500 153.333 1.00 33.53 359 PRO A N 1
ATOM 2709 C CA . PRO A 1 362 ? 137.200 170.460 152.221 1.00 33.53 359 PRO A CA 1
ATOM 2710 C C . PRO A 1 362 ? 137.895 169.890 151.006 1.00 33.53 359 PRO A C 1
ATOM 2711 O O . PRO A 1 362 ? 137.484 170.166 149.870 1.00 33.53 359 PRO A O 1
ATOM 2715 N N . LEU A 1 363 ? 138.941 169.093 151.218 1.00 28.44 360 LEU A N 1
ATOM 2716 C CA . LEU A 1 363 ? 139.602 168.418 150.110 1.00 28.44 360 LEU A CA 1
ATOM 2717 C C . LEU A 1 363 ? 138.627 167.538 149.345 1.00 28.44 360 LEU A C 1
ATOM 2718 O O . LEU A 1 363 ? 138.591 167.564 148.108 1.00 28.44 360 LEU A O 1
ATOM 2723 N N . GLY A 1 364 ? 137.813 166.765 150.064 1.00 27.47 361 GLY A N 1
ATOM 2724 C CA . GLY A 1 364 ? 136.862 165.891 149.402 1.00 27.47 361 GLY A CA 1
ATOM 2725 C C . GLY A 1 364 ? 135.842 166.654 148.582 1.00 27.47 361 GLY A C 1
ATOM 2726 O O . GLY A 1 364 ? 135.593 166.327 147.417 1.00 27.47 361 GLY A O 1
ATOM 2727 N N . PHE A 1 365 ? 135.239 167.687 149.177 1.00 28.96 362 PHE A N 1
ATOM 2728 C CA . PHE A 1 365 ? 134.232 168.449 148.443 1.00 28.96 362 PHE A CA 1
ATOM 2729 C C . PHE A 1 365 ? 134.830 169.128 147.215 1.00 28.96 362 PHE A C 1
ATOM 2730 O O . PHE A 1 365 ? 134.230 169.107 146.130 1.00 28.96 362 PHE A O 1
ATOM 2738 N N . THR A 1 366 ? 136.016 169.723 147.358 1.00 26.09 363 THR A N 1
ATOM 2739 C CA . THR A 1 366 ? 136.637 170.418 146.237 1.00 26.09 363 THR A CA 1
ATOM 2740 C C . THR A 1 366 ? 136.983 169.458 145.108 1.00 26.09 363 THR A C 1
ATOM 2741 O O . THR A 1 366 ? 136.752 169.764 143.931 1.00 26.09 363 THR A O 1
ATOM 2745 N N . LEU A 1 367 ? 137.530 168.287 145.441 1.00 22.25 364 LEU A N 1
ATOM 2746 C CA . LEU A 1 367 ? 137.908 167.345 144.396 1.00 22.25 364 LEU A CA 1
ATOM 2747 C C . LEU A 1 367 ? 136.684 166.773 143.695 1.00 22.25 364 LEU A C 1
ATOM 2748 O O . LEU A 1 367 ? 136.698 166.593 142.473 1.00 22.25 364 LEU A O 1
ATOM 2753 N N . ALA A 1 368 ? 135.608 166.503 144.439 1.00 21.22 365 ALA A N 1
ATOM 2754 C CA . ALA A 1 368 ? 134.381 166.027 143.805 1.00 21.22 365 ALA A CA 1
ATOM 2755 C C . ALA A 1 368 ? 133.820 167.065 142.839 1.00 21.22 365 ALA A C 1
ATOM 2756 O O . ALA A 1 368 ? 133.448 166.738 141.702 1.00 21.22 365 ALA A O 1
ATOM 2758 N N . TRP A 1 369 ? 133.741 168.323 143.279 1.00 22.90 366 TRP A N 1
ATOM 2759 C CA . TRP A 1 369 ? 133.277 169.394 142.402 1.00 22.90 366 TRP A CA 1
ATOM 2760 C C . TRP A 1 369 ? 134.105 169.462 141.127 1.00 22.90 366 TRP A C 1
ATOM 2761 O O . TRP A 1 369 ? 133.559 169.458 140.013 1.00 22.90 366 TRP A O 1
ATOM 2772 N N . MET A 1 370 ? 135.430 169.540 141.273 1.00 23.76 367 MET A N 1
ATOM 2773 C CA . MET A 1 370 ? 136.297 169.697 140.110 1.00 23.76 367 MET A CA 1
ATOM 2774 C C . MET A 1 370 ? 136.157 168.527 139.152 1.00 23.76 367 MET A C 1
ATOM 2775 O O . MET A 1 370 ? 136.057 168.722 137.936 1.00 23.76 367 MET A O 1
ATOM 2780 N N . SER A 1 371 ? 136.113 167.303 139.680 1.00 20.19 368 SER A N 1
ATOM 2781 C CA . SER A 1 371 ? 136.055 166.130 138.820 1.00 20.19 368 SER A CA 1
ATOM 2782 C C . SER A 1 371 ? 134.745 166.075 138.045 1.00 20.19 368 SER A C 1
ATOM 2783 O O . SER A 1 371 ? 134.743 165.863 136.826 1.00 20.19 368 SER A O 1
ATOM 2786 N N . ILE A 1 372 ? 133.614 166.270 138.729 1.00 17.56 369 ILE A N 1
ATOM 2787 C CA . ILE A 1 372 ? 132.329 166.195 138.037 1.00 17.56 369 ILE A CA 1
ATOM 2788 C C . ILE A 1 372 ? 132.238 167.273 136.965 1.00 17.56 369 ILE A C 1
ATOM 2789 O O . ILE A 1 372 ? 131.908 166.993 135.805 1.00 17.56 369 ILE A O 1
ATOM 2794 N N . PHE A 1 373 ? 132.554 168.522 137.326 1.00 18.85 370 PHE A N 1
ATOM 2795 C CA . PHE A 1 373 ? 132.401 169.611 136.367 1.00 18.85 370 PHE A CA 1
ATOM 2796 C C . PHE A 1 373 ? 133.391 169.521 135.212 1.00 18.85 370 PHE A C 1
ATOM 2797 O O . PHE A 1 373 ? 133.093 170.002 134.116 1.00 18.85 370 PHE A O 1
ATOM 2805 N N . GLY A 1 374 ? 134.562 168.922 135.417 1.00 17.93 371 GLY A N 1
ATOM 2806 C CA . GLY A 1 374 ? 135.512 168.810 134.331 1.00 17.93 371 GLY A CA 1
ATOM 2807 C C . GLY A 1 374 ? 135.212 167.678 133.376 1.00 17.93 371 GLY A C 1
ATOM 2808 O O . GLY A 1 374 ? 135.308 167.839 132.151 1.00 17.93 371 GLY A O 1
ATOM 2809 N N . ASN A 1 375 ? 134.845 166.518 133.920 1.00 18.52 372 ASN A N 1
ATOM 2810 C CA . ASN A 1 375 ? 134.529 165.396 133.049 1.00 18.52 372 ASN A CA 1
ATOM 2811 C C . ASN A 1 375 ? 133.225 165.617 132.299 1.00 18.52 372 ASN A C 1
ATOM 2812 O O . ASN A 1 375 ? 133.084 165.147 131.165 1.00 18.52 372 ASN A O 1
ATOM 2817 N N . SER A 1 376 ? 132.279 166.356 132.886 1.00 18.65 373 SER A N 1
ATOM 2818 C CA . SER A 1 376 ? 131.025 166.624 132.194 1.00 18.65 373 SER A CA 1
ATOM 2819 C C . SER A 1 376 ? 131.219 167.428 130.913 1.00 18.65 373 SER A C 1
ATOM 2820 O O . SER A 1 376 ? 130.352 167.388 130.039 1.00 18.65 373 SER A O 1
ATOM 2823 N N . ALA A 1 377 ? 132.332 168.149 130.780 1.00 19.62 374 ALA A N 1
ATOM 2824 C CA . ALA A 1 377 ? 132.642 168.922 129.583 1.00 19.62 374 ALA A CA 1
ATOM 2825 C C . ALA A 1 377 ? 133.634 168.229 128.665 1.00 19.62 374 ALA A C 1
ATOM 2826 O O . ALA A 1 377 ? 133.541 168.378 127.438 1.00 19.62 374 ALA A O 1
ATOM 2828 N N . ILE A 1 378 ? 134.591 167.487 129.227 1.00 21.63 375 ILE A N 1
ATOM 2829 C CA . ILE A 1 378 ? 135.443 166.653 128.386 1.00 21.63 375 ILE A CA 1
ATOM 2830 C C . ILE A 1 378 ? 134.598 165.659 127.601 1.00 21.63 375 ILE A C 1
ATOM 2831 O O . ILE A 1 378 ? 134.845 165.409 126.413 1.00 21.63 375 ILE A O 1
ATOM 2836 N N . ASP A 1 379 ? 133.568 165.099 128.241 1.00 30.17 376 ASP A N 1
ATOM 2837 C CA . ASP A 1 379 ? 132.702 164.137 127.570 1.00 30.17 376 ASP A CA 1
ATOM 2838 C C . ASP A 1 379 ? 131.989 164.745 126.373 1.00 30.17 376 ASP A C 1
ATOM 2839 O O . ASP A 1 379 ? 131.714 164.043 125.396 1.00 30.17 376 ASP A O 1
ATOM 2844 N N . GLN A 1 380 ? 131.679 166.032 126.421 1.00 32.47 377 GLN A N 1
ATOM 2845 C CA . GLN A 1 380 ? 130.962 166.668 125.325 1.00 32.47 377 GLN A CA 1
ATOM 2846 C C . GLN A 1 380 ? 131.885 167.181 124.239 1.00 32.47 377 GLN A C 1
ATOM 2847 O O . GLN A 1 380 ? 131.466 167.290 123.085 1.00 32.47 377 GLN A O 1
ATOM 2853 N N . VAL A 1 381 ? 133.123 167.524 124.579 1.00 31.51 378 VAL A N 1
ATOM 2854 C CA . VAL A 1 381 ? 134.039 167.935 123.522 1.00 31.51 378 VAL A CA 1
ATOM 2855 C C . VAL A 1 381 ? 134.586 166.725 122.765 1.00 31.51 378 VAL A C 1
ATOM 2856 O O . VAL A 1 381 ? 134.743 166.781 121.542 1.00 31.51 378 VAL A O 1
ATOM 2860 N N . LEU A 1 382 ? 134.857 165.607 123.446 1.00 34.33 379 LEU A N 1
ATOM 2861 C CA . LEU A 1 382 ? 135.355 164.437 122.723 1.00 34.33 379 LEU A CA 1
ATOM 2862 C C . LEU A 1 382 ? 134.243 163.689 121.999 1.00 34.33 379 LEU A C 1
ATOM 2863 O O . LEU A 1 382 ? 134.334 163.445 120.792 1.00 34.33 379 LEU A O 1
ATOM 2868 N N . ASN A 1 383 ? 133.191 163.308 122.717 1.00 37.58 380 ASN A N 1
ATOM 2869 C CA . ASN A 1 383 ? 132.272 162.292 122.223 1.00 37.58 380 ASN A CA 1
ATOM 2870 C C . ASN A 1 383 ? 131.108 162.845 121.415 1.00 37.58 380 ASN A C 1
ATOM 2871 O O . ASN A 1 383 ? 130.537 162.106 120.607 1.00 37.58 380 ASN A O 1
ATOM 2876 N N . HIS A 1 384 ? 130.736 164.108 121.600 1.00 39.44 381 HIS A N 1
ATOM 2877 C CA . HIS A 1 384 ? 129.574 164.667 120.924 1.00 39.44 381 HIS A CA 1
ATOM 2878 C C . HIS A 1 384 ? 129.919 165.759 119.925 1.00 39.44 381 HIS A C 1
ATOM 2879 O O . HIS A 1 384 ? 129.007 166.340 119.332 1.00 39.44 381 HIS A O 1
ATOM 2886 N N . GLY A 1 385 ? 131.197 166.056 119.724 1.00 40.73 382 GLY A N 1
ATOM 2887 C CA . GLY A 1 385 ? 131.598 166.984 118.687 1.00 40.73 382 GLY A CA 1
ATOM 2888 C C . GLY A 1 385 ? 131.087 168.397 118.868 1.00 40.73 382 GLY A C 1
ATOM 2889 O O . GLY A 1 385 ? 130.238 168.854 118.099 1.00 40.73 382 GLY A O 1
ATOM 2890 N N . MET A 1 386 ? 131.588 169.097 119.882 1.00 43.66 383 MET A N 1
ATOM 2891 C CA . MET A 1 386 ? 131.250 170.495 120.137 1.00 43.66 383 MET A CA 1
ATOM 2892 C C . MET A 1 386 ? 132.547 171.295 120.082 1.00 43.66 383 MET A C 1
ATOM 2893 O O . MET A 1 386 ? 133.269 171.393 121.075 1.00 43.66 383 MET A O 1
ATOM 2898 N N . ALA A 1 387 ? 132.842 171.866 118.914 1.00 41.49 384 ALA A N 1
ATOM 2899 C CA . ALA A 1 387 ? 134.076 172.624 118.749 1.00 41.49 384 ALA A CA 1
ATOM 2900 C C . ALA A 1 387 ? 133.936 174.062 119.226 1.00 41.49 384 ALA A C 1
ATOM 2901 O O . ALA A 1 387 ? 134.918 174.657 119.685 1.00 41.49 384 ALA A O 1
ATOM 2903 N N . ALA A 1 388 ? 132.735 174.634 119.125 1.00 38.75 385 ALA A N 1
ATOM 2904 C CA . ALA A 1 388 ? 132.517 175.995 119.592 1.00 38.75 385 ALA A CA 1
ATOM 2905 C C . ALA A 1 388 ? 132.615 176.107 121.105 1.00 38.75 385 ALA A C 1
ATOM 2906 O O . ALA A 1 388 ? 132.863 177.203 121.617 1.00 38.75 385 ALA A O 1
ATOM 2908 N N . LEU A 1 389 ? 132.415 175.007 121.829 1.00 33.57 386 LEU A N 1
ATOM 2909 C CA . LEU A 1 389 ? 132.636 175.013 123.270 1.00 33.57 386 LEU A CA 1
ATOM 2910 C C . LEU A 1 389 ? 134.121 174.952 123.598 1.00 33.57 386 LEU A C 1
ATOM 2911 O O . LEU A 1 389 ? 134.577 175.599 124.544 1.00 33.57 386 LEU A O 1
ATOM 2916 N N . GLY A 1 390 ? 134.889 174.192 122.823 1.00 35.53 387 GLY A N 1
ATOM 2917 C CA . GLY A 1 390 ? 136.313 174.074 123.056 1.00 35.53 387 GLY A CA 1
ATOM 2918 C C . GLY A 1 390 ? 137.153 175.203 122.515 1.00 35.53 387 GLY A C 1
ATOM 2919 O O . GLY A 1 390 ? 138.328 175.304 122.874 1.00 35.53 387 GLY A O 1
ATOM 2920 N N . GLN A 1 391 ? 136.591 176.051 121.656 1.00 41.44 388 GLN A N 1
ATOM 2921 C CA . GLN A 1 391 ? 137.322 177.209 121.156 1.00 41.44 388 GLN A CA 1
ATOM 2922 C C . GLN A 1 391 ? 137.233 178.403 122.101 1.00 41.44 388 GLN A C 1
ATOM 2923 O O . GLN A 1 391 ? 138.211 179.144 122.266 1.00 41.44 388 GLN A O 1
ATOM 2929 N N . SER A 1 392 ? 136.079 178.601 122.738 1.00 37.16 389 SER A N 1
ATOM 2930 C CA . SER A 1 392 ? 135.942 179.716 123.665 1.00 37.16 389 SER A CA 1
ATOM 2931 C C . SER A 1 392 ? 136.774 179.506 124.919 1.00 37.16 389 SER A C 1
ATOM 2932 O O . SER A 1 392 ? 137.148 180.480 125.576 1.00 37.16 389 SER A O 1
ATOM 2935 N N . ALA A 1 393 ? 137.078 178.257 125.268 1.00 32.46 390 ALA A N 1
ATOM 2936 C CA . ALA A 1 393 ? 137.931 178.011 126.423 1.00 32.46 390 ALA A CA 1
ATOM 2937 C C . ALA A 1 393 ? 139.331 178.562 126.222 1.00 32.46 390 ALA A C 1
ATOM 2938 O O . ALA A 1 393 ? 140.055 178.764 127.200 1.00 32.46 390 ALA A O 1
ATOM 2940 N N . ILE A 1 394 ? 139.721 178.820 124.979 1.00 39.08 391 ILE A N 1
ATOM 2941 C CA . ILE A 1 394 ? 141.048 179.326 124.661 1.00 39.08 391 ILE A CA 1
ATOM 2942 C C . ILE A 1 394 ? 140.945 180.807 124.327 1.00 39.08 391 ILE A C 1
ATOM 2943 O O . ILE A 1 394 ? 141.818 181.598 124.699 1.00 39.08 391 ILE A O 1
ATOM 2948 N N . ASP A 1 395 ? 139.871 181.202 123.640 1.00 43.00 392 ASP A N 1
ATOM 2949 C CA . ASP A 1 395 ? 139.702 182.617 123.317 1.00 43.00 392 ASP A CA 1
ATOM 2950 C C . ASP A 1 395 ? 139.103 183.408 124.477 1.00 43.00 392 ASP A C 1
ATOM 2951 O O . ASP A 1 395 ? 139.729 184.341 124.993 1.00 43.00 392 ASP A O 1
ATOM 2956 N N . ASP A 1 396 ? 137.889 183.057 124.904 1.00 40.70 393 ASP A N 1
ATOM 2957 C CA . ASP A 1 396 ? 137.130 183.832 125.887 1.00 40.70 393 ASP A CA 1
ATOM 2958 C C . ASP A 1 396 ? 136.812 182.967 127.101 1.00 40.70 393 ASP A C 1
ATOM 2959 O O . ASP A 1 396 ? 135.732 182.366 127.180 1.00 40.70 393 ASP A O 1
ATOM 2964 N N . PRO A 1 397 ? 137.708 182.903 128.086 1.00 32.96 394 PRO A N 1
ATOM 2965 C CA . PRO A 1 397 ? 137.616 181.869 129.124 1.00 32.96 394 PRO A CA 1
ATOM 2966 C C . PRO A 1 397 ? 136.548 182.094 130.183 1.00 32.96 394 PRO A C 1
ATOM 2967 O O . PRO A 1 397 ? 136.441 181.271 131.097 1.00 32.96 394 PRO A O 1
ATOM 2971 N N . SER A 1 398 ? 135.757 183.160 130.116 1.00 32.29 395 SER A N 1
ATOM 2972 C CA . SER A 1 398 ? 134.762 183.430 131.146 1.00 32.29 395 SER A CA 1
ATOM 2973 C C . SER A 1 398 ? 133.334 183.234 130.656 1.00 32.29 395 SER A C 1
ATOM 2974 O O . SER A 1 398 ? 132.394 183.624 131.352 1.00 32.29 395 SER A O 1
ATOM 2977 N N . MET A 1 399 ? 133.148 182.632 129.484 1.00 34.22 396 MET A N 1
ATOM 2978 C CA . MET A 1 399 ? 131.828 182.313 128.968 1.00 34.22 396 MET A CA 1
ATOM 2979 C C . MET A 1 399 ? 131.620 180.817 128.785 1.00 34.22 396 MET A C 1
ATOM 2980 O O . MET A 1 399 ? 130.524 180.401 128.404 1.00 34.22 396 MET A O 1
ATOM 2985 N N . THR A 1 400 ? 132.626 179.995 129.075 1.00 28.67 397 THR A N 1
ATOM 2986 C CA . THR A 1 400 ? 132.524 178.564 128.807 1.00 28.67 397 THR A CA 1
ATOM 2987 C C . THR A 1 400 ? 131.498 177.893 129.713 1.00 28.67 397 THR A C 1
ATOM 2988 O O . THR A 1 400 ? 130.802 176.961 129.289 1.00 28.67 397 THR A O 1
ATOM 2992 N N . LEU A 1 401 ? 131.387 178.352 130.960 1.00 26.13 398 LEU A N 1
ATOM 2993 C CA . LEU A 1 401 ? 130.445 177.744 131.892 1.00 26.13 398 LEU A CA 1
ATOM 2994 C C . LEU A 1 401 ? 129.010 177.918 131.419 1.00 26.13 398 LEU A C 1
ATOM 2995 O O . LEU A 1 401 ? 128.202 176.987 131.505 1.00 26.13 398 LEU A O 1
ATOM 3000 N N . TYR A 1 402 ? 128.674 179.102 130.909 1.00 27.42 399 TYR A N 1
ATOM 3001 C CA . TYR A 1 402 ? 127.321 179.347 130.434 1.00 27.42 399 TYR A CA 1
ATOM 3002 C C . TYR A 1 402 ? 127.041 178.661 129.109 1.00 27.42 399 TYR A C 1
ATOM 3003 O O . TYR A 1 402 ? 125.876 178.423 128.787 1.00 27.42 399 TYR A O 1
ATOM 3012 N N . LEU A 1 403 ? 128.075 178.343 128.334 1.00 27.34 400 LEU A N 1
ATOM 3013 C CA . LEU A 1 403 ? 127.881 177.537 127.137 1.00 27.34 400 LEU A CA 1
ATOM 3014 C C . LEU A 1 403 ? 127.649 176.075 127.479 1.00 27.34 400 LEU A C 1
ATOM 3015 O O . LEU A 1 403 ? 126.911 175.389 126.768 1.00 27.34 400 LEU A O 1
ATOM 3020 N N . LEU A 1 404 ? 128.273 175.580 128.547 1.00 27.48 401 LEU A N 1
ATOM 3021 C CA . LEU A 1 404 ? 128.011 174.209 128.970 1.00 27.48 401 LEU A CA 1
ATOM 3022 C C . LEU A 1 404 ? 126.645 174.082 129.636 1.00 27.48 401 LEU A C 1
ATOM 3023 O O . LEU A 1 404 ? 125.923 173.110 129.397 1.00 27.48 401 LEU A O 1
ATOM 3028 N N . LEU A 1 405 ? 126.269 175.055 130.468 1.00 28.20 402 LEU A N 1
ATOM 3029 C CA . LEU A 1 405 ? 125.040 174.940 131.245 1.00 28.20 402 LEU A CA 1
ATOM 3030 C C . LEU A 1 405 ? 123.782 175.097 130.406 1.00 28.20 402 LEU A C 1
ATOM 3031 O O . LEU A 1 405 ? 122.696 174.765 130.886 1.00 28.20 402 LEU A O 1
ATOM 3036 N N . GLU A 1 406 ? 123.886 175.606 129.183 1.00 36.20 403 GLU A N 1
ATOM 3037 C CA . GLU A 1 406 ? 122.712 175.822 128.353 1.00 36.20 403 GLU A CA 1
ATOM 3038 C C . GLU A 1 406 ? 122.349 174.600 127.520 1.00 36.20 403 GLU A C 1
ATOM 3039 O O . GLU A 1 406 ? 121.626 174.728 126.527 1.00 36.20 403 GLU A O 1
ATOM 3045 N N . THR A 1 407 ? 122.835 173.421 127.902 1.00 35.04 404 THR A N 1
ATOM 3046 C CA . THR A 1 407 ? 122.440 172.159 127.293 1.00 35.04 404 THR A CA 1
ATOM 3047 C C . THR A 1 407 ? 121.694 171.274 128.287 1.00 35.04 404 THR A C 1
ATOM 3048 O O . THR A 1 407 ? 121.711 170.049 128.171 1.00 35.04 404 THR A O 1
ATOM 3052 N N . TYR A 1 408 ? 121.040 171.884 129.266 1.00 31.65 405 TYR A N 1
ATOM 3053 C CA . TYR A 1 408 ? 120.360 171.204 130.351 1.00 31.65 405 TYR A CA 1
ATOM 3054 C C . TYR A 1 408 ? 118.895 171.621 130.385 1.00 31.65 405 TYR A C 1
ATOM 3055 O O . TYR A 1 408 ? 118.514 172.621 129.766 1.00 31.65 405 TYR A O 1
ATOM 3064 N N . PRO A 1 409 ? 118.041 170.872 131.081 1.00 37.44 406 PRO A N 1
ATOM 3065 C CA . PRO A 1 409 ? 116.641 171.291 131.210 1.00 37.44 406 PRO A CA 1
ATOM 3066 C C . PRO A 1 409 ? 116.504 172.519 132.097 1.00 37.44 406 PRO A C 1
ATOM 3067 O O . PRO A 1 409 ? 117.130 172.614 133.154 1.00 37.44 406 PRO A O 1
ATOM 3071 N N . TRP A 1 410 ? 115.666 173.459 131.656 1.00 40.91 407 TRP A N 1
ATOM 3072 C CA . TRP A 1 410 ? 115.460 174.736 132.343 1.00 40.91 407 TRP A CA 1
ATOM 3073 C C . TRP A 1 410 ? 116.787 175.472 132.532 1.00 40.91 407 TRP A C 1
ATOM 3074 O O . TRP A 1 410 ? 117.244 175.711 133.647 1.00 40.91 407 TRP A O 1
ATOM 3085 N N . SER A 1 411 ? 117.403 175.831 131.407 1.00 39.14 408 SER A N 1
ATOM 3086 C CA . SER A 1 411 ? 118.730 176.432 131.453 1.00 39.14 408 SER A CA 1
ATOM 3087 C C . SER A 1 411 ? 118.678 177.893 131.880 1.00 39.14 408 SER A C 1
ATOM 3088 O O . SER A 1 411 ? 119.546 178.352 132.631 1.00 39.14 408 SER A O 1
ATOM 3091 N N . LYS A 1 412 ? 117.678 178.640 131.414 1.00 39.34 409 LYS A N 1
ATOM 3092 C CA . LYS A 1 412 ? 117.567 180.042 131.790 1.00 39.34 409 LYS A CA 1
ATOM 3093 C C . LYS A 1 412 ? 117.196 180.223 133.256 1.00 39.34 409 LYS A C 1
ATOM 3094 O O . LYS A 1 412 ? 117.443 181.292 133.817 1.00 39.34 409 LYS A O 1
ATOM 3100 N N . THR A 1 413 ? 116.613 179.208 133.886 1.00 39.20 410 THR A N 1
ATOM 3101 C CA . THR A 1 413 ? 116.312 179.251 135.309 1.00 39.20 410 THR A CA 1
ATOM 3102 C C . THR A 1 413 ? 117.458 178.734 136.165 1.00 39.20 410 THR A C 1
ATOM 3103 O O . THR A 1 413 ? 117.504 179.033 137.362 1.00 39.20 410 THR A O 1
ATOM 3107 N N . VAL A 1 414 ? 118.381 177.974 135.584 1.00 35.28 411 VAL A N 1
ATOM 3108 C CA . VAL A 1 414 ? 119.541 177.498 136.327 1.00 35.28 411 VAL A CA 1
ATOM 3109 C C . VAL A 1 414 ? 120.702 178.486 136.247 1.00 35.28 411 VAL A C 1
ATOM 3110 O O . VAL A 1 414 ? 121.458 178.635 137.213 1.00 35.28 411 VAL A O 1
ATOM 3114 N N . ILE A 1 415 ? 120.846 179.189 135.125 1.00 33.91 412 ILE A N 1
ATOM 3115 C CA . ILE A 1 415 ? 121.898 180.192 135.016 1.00 33.91 412 ILE A CA 1
ATOM 3116 C C . ILE A 1 415 ? 121.630 181.354 135.965 1.00 33.91 412 ILE A C 1
ATOM 3117 O O . ILE A 1 415 ? 122.557 181.903 136.577 1.00 33.91 412 ILE A O 1
ATOM 3122 N N . ALA A 1 416 ? 120.360 181.731 136.127 1.00 32.66 413 ALA A N 1
ATOM 3123 C CA . ALA A 1 416 ? 120.023 182.819 137.037 1.00 32.66 413 ALA A CA 1
ATOM 3124 C C . ALA A 1 416 ? 120.289 182.445 138.486 1.00 32.66 413 ALA A C 1
ATOM 3125 O O . ALA A 1 416 ? 120.549 183.324 139.312 1.00 32.66 413 ALA A O 1
ATOM 3127 N N . VAL A 1 417 ? 120.225 181.156 138.815 1.00 34.40 414 VAL A N 1
ATOM 3128 C CA . VAL A 1 417 ? 120.528 180.717 140.171 1.00 34.40 414 VAL A CA 1
ATOM 3129 C C . VAL A 1 417 ? 122.031 180.568 140.365 1.00 34.40 414 VAL A C 1
ATOM 3130 O O . VAL A 1 417 ? 122.542 180.796 141.463 1.00 34.40 414 VAL A O 1
ATOM 3134 N N . THR A 1 418 ? 122.762 180.201 139.313 1.00 34.80 415 THR A N 1
ATOM 3135 C CA . THR A 1 418 ? 124.218 180.129 139.413 1.00 34.80 415 THR A CA 1
ATOM 3136 C C . THR A 1 418 ? 124.825 181.511 139.618 1.00 34.80 415 THR A C 1
ATOM 3137 O O . THR A 1 418 ? 125.743 181.680 140.431 1.00 34.80 415 THR A O 1
ATOM 3141 N N . VAL A 1 419 ? 124.326 182.510 138.886 1.00 34.29 416 VAL A N 1
ATOM 3142 C CA . VAL A 1 419 ? 124.832 183.872 139.039 1.00 34.29 416 VAL A CA 1
ATOM 3143 C C . VAL A 1 419 ? 124.613 184.378 140.458 1.00 34.29 416 VAL A C 1
ATOM 3144 O O . VAL A 1 419 ? 125.429 185.142 140.985 1.00 34.29 416 VAL A O 1
ATOM 3148 N N . PHE A 1 420 ? 123.531 183.952 141.107 1.00 36.07 417 PHE A N 1
ATOM 3149 C CA . PHE A 1 420 ? 123.256 184.383 142.473 1.00 36.07 417 PHE A CA 1
ATOM 3150 C C . PHE A 1 420 ? 124.057 183.586 143.493 1.00 36.07 417 PHE A C 1
ATOM 3151 O O . PHE A 1 420 ? 124.500 184.140 144.502 1.00 36.07 417 PHE A O 1
ATOM 3159 N N . ILE A 1 421 ? 124.252 182.289 143.256 1.00 37.55 418 ILE A N 1
ATOM 3160 C CA . ILE A 1 421 ? 124.999 181.468 144.203 1.00 37.55 418 ILE A CA 1
ATOM 3161 C C . ILE A 1 421 ? 126.466 181.869 144.217 1.00 37.55 418 ILE A C 1
ATOM 3162 O O . ILE A 1 421 ? 127.108 181.874 145.273 1.00 37.55 418 ILE A O 1
ATOM 3167 N N . SER A 1 422 ? 127.022 182.218 143.056 1.00 37.88 419 SER A N 1
ATOM 3168 C CA . SER A 1 422 ? 128.429 182.595 143.012 1.00 37.88 419 SER A CA 1
ATOM 3169 C C . SER A 1 422 ? 128.696 183.941 143.668 1.00 37.88 419 SER A C 1
ATOM 3170 O O . SER A 1 422 ? 129.848 184.239 143.990 1.00 37.88 419 SER A O 1
ATOM 3173 N N . PHE A 1 423 ? 127.663 184.754 143.884 1.00 40.79 420 PHE A N 1
ATOM 3174 C CA . PHE A 1 423 ? 127.861 186.080 144.456 1.00 40.79 420 PHE A CA 1
ATOM 3175 C C . PHE A 1 423 ? 128.056 186.039 145.966 1.00 40.79 420 PHE A C 1
ATOM 3176 O O . PHE A 1 423 ? 128.762 186.890 146.510 1.00 40.79 420 PHE A O 1
ATOM 3184 N N . VAL A 1 424 ? 127.446 185.079 146.663 1.00 42.72 421 VAL A N 1
ATOM 3185 C CA . VAL A 1 424 ? 127.646 184.995 148.106 1.00 42.72 421 VAL A CA 1
ATOM 3186 C C . VAL A 1 424 ? 128.953 184.299 148.461 1.00 42.72 421 VAL A C 1
ATOM 3187 O O . VAL A 1 424 ? 129.462 184.487 149.572 1.00 42.72 421 VAL A O 1
ATOM 3191 N N . PHE A 1 425 ? 129.516 183.509 147.544 1.00 43.95 422 PHE A N 1
ATOM 3192 C CA . PHE A 1 425 ? 130.825 182.911 147.780 1.00 43.95 422 PHE A CA 1
ATOM 3193 C C . PHE A 1 425 ? 131.905 183.970 147.943 1.00 43.95 422 PHE A C 1
ATOM 3194 O O . PHE A 1 425 ? 132.893 183.742 148.647 1.00 43.95 422 PHE A O 1
ATOM 3202 N N . PHE A 1 426 ? 131.744 185.126 147.301 1.00 42.56 423 PHE A N 1
ATOM 3203 C CA . PHE A 1 426 ? 132.722 186.196 147.456 1.00 42.56 423 PHE A CA 1
ATOM 3204 C C . PHE A 1 426 ? 132.523 186.955 148.760 1.00 42.56 423 PHE A C 1
ATOM 3205 O O . PHE A 1 426 ? 133.502 187.337 149.413 1.00 42.56 423 PHE A O 1
ATOM 3213 N N . VAL A 1 427 ? 131.269 187.210 149.132 1.00 44.36 424 VAL A N 1
ATOM 3214 C CA . VAL A 1 427 ? 130.984 187.971 150.341 1.00 44.36 424 VAL A CA 1
ATOM 3215 C C . VAL A 1 427 ? 131.309 187.155 151.584 1.00 44.36 424 VAL A C 1
ATOM 3216 O O . VAL A 1 427 ? 131.646 187.715 152.632 1.00 44.36 424 VAL A O 1
ATOM 3220 N N . THR A 1 428 ? 131.249 185.828 151.491 1.00 47.94 425 THR A N 1
ATOM 3221 C CA . THR A 1 428 ? 131.592 185.011 152.648 1.00 47.94 425 THR A CA 1
ATOM 3222 C C . THR A 1 428 ? 133.087 185.060 152.955 1.00 47.94 425 THR A C 1
ATOM 3223 O O . THR A 1 428 ? 133.479 184.941 154.120 1.00 47.94 425 THR A O 1
ATOM 3227 N N . SER A 1 429 ? 133.936 185.256 151.946 1.00 47.72 426 SER A N 1
ATOM 3228 C CA . SER A 1 429 ? 135.372 185.313 152.196 1.00 47.72 426 SER A CA 1
ATOM 3229 C C . SER A 1 429 ? 135.880 186.734 152.405 1.00 47.72 426 SER A C 1
ATOM 3230 O O . SER A 1 429 ? 136.647 186.982 153.345 1.00 47.72 426 SER A O 1
ATOM 3233 N N . ALA A 1 430 ? 135.480 187.676 151.557 1.00 47.01 427 ALA A N 1
ATOM 3234 C CA . ALA A 1 430 ? 135.980 189.038 151.712 1.00 47.01 427 ALA A CA 1
ATOM 3235 C C . ALA A 1 430 ? 135.127 189.838 152.688 1.00 47.01 427 ALA A C 1
ATOM 3236 O O . ALA A 1 430 ? 134.774 190.987 152.448 1.00 47.01 427 ALA A O 1
ATOM 3238 N N . ASP A 1 431 ? 134.813 189.218 153.815 1.00 48.90 428 ASP A N 1
ATOM 3239 C CA . ASP A 1 431 ? 134.377 189.918 155.017 1.00 48.90 428 ASP A CA 1
ATOM 3240 C C . ASP A 1 431 ? 135.095 189.435 156.264 1.00 48.90 428 ASP A C 1
ATOM 3241 O O . ASP A 1 431 ? 135.234 190.212 157.212 1.00 48.90 428 ASP A O 1
ATOM 3246 N N . SER A 1 432 ? 135.547 188.181 156.295 1.00 46.02 429 SER A N 1
ATOM 3247 C CA . SER A 1 432 ? 136.577 187.766 157.230 1.00 46.02 429 SER A CA 1
ATOM 3248 C C . SER A 1 432 ? 137.943 188.248 156.773 1.00 46.02 429 SER A C 1
ATOM 3249 O O . SER A 1 432 ? 138.850 188.398 157.600 1.00 46.02 429 SER A O 1
ATOM 3252 N N . GLY A 1 433 ? 138.108 188.498 155.471 1.00 44.71 430 GLY A N 1
ATOM 3253 C CA . GLY A 1 433 ? 139.337 189.121 155.006 1.00 44.71 430 GLY A CA 1
ATOM 3254 C C . GLY A 1 433 ? 139.623 190.430 155.712 1.00 44.71 430 GLY A C 1
ATOM 3255 O O . GLY A 1 433 ? 140.708 190.631 156.260 1.00 44.71 430 GLY A O 1
ATOM 3256 N N . THR A 1 434 ? 138.639 191.331 155.734 1.00 46.57 431 THR A N 1
ATOM 3257 C CA . THR A 1 434 ? 138.830 192.629 156.375 1.00 46.57 431 THR A CA 1
ATOM 3258 C C . THR A 1 434 ? 139.006 192.485 157.879 1.00 46.57 431 THR A C 1
ATOM 3259 O O . THR A 1 434 ? 139.801 193.210 158.486 1.00 46.57 431 THR A O 1
ATOM 3263 N N . VAL A 1 435 ? 138.280 191.553 158.496 1.00 46.08 432 VAL A N 1
ATOM 3264 C CA . VAL A 1 435 ? 138.383 191.357 159.940 1.00 46.08 432 VAL A CA 1
ATOM 3265 C C . VAL A 1 435 ? 139.792 190.930 160.325 1.00 46.08 432 VAL A C 1
ATOM 3266 O O . VAL A 1 435 ? 140.403 191.492 161.242 1.00 46.08 432 VAL A O 1
ATOM 3270 N N . VAL A 1 436 ? 140.328 189.925 159.635 1.00 43.63 433 VAL A N 1
ATOM 3271 C CA . VAL A 1 436 ? 141.684 189.474 159.928 1.00 43.63 433 VAL A CA 1
ATOM 3272 C C . VAL A 1 436 ? 142.690 190.571 159.609 1.00 43.63 433 VAL A C 1
ATOM 3273 O O . VAL A 1 436 ? 143.633 190.815 160.372 1.00 43.63 433 VAL A O 1
ATOM 3277 N N . LEU A 1 437 ? 142.497 191.266 158.488 1.00 44.71 434 LEU A N 1
ATOM 3278 C CA . LEU A 1 437 ? 143.454 192.279 158.070 1.00 44.71 434 LEU A CA 1
ATOM 3279 C C . LEU A 1 437 ? 143.475 193.468 159.017 1.00 44.71 434 LEU A C 1
ATOM 3280 O O . LEU A 1 437 ? 144.493 194.161 159.101 1.00 44.71 434 LEU A O 1
ATOM 3285 N N . SER A 1 438 ? 142.378 193.723 159.731 1.00 45.43 435 SER A N 1
ATOM 3286 C CA . SER A 1 438 ? 142.348 194.796 160.715 1.00 45.43 435 SER A CA 1
ATOM 3287 C C . SER A 1 438 ? 142.793 194.341 162.097 1.00 45.43 435 SER A C 1
ATOM 3288 O O . SER A 1 438 ? 143.347 195.144 162.852 1.00 45.43 435 SER A O 1
ATOM 3291 N N . THR A 1 439 ? 142.559 193.079 162.456 1.00 49.76 436 THR A N 1
ATOM 3292 C CA . THR A 1 439 ? 143.107 192.563 163.704 1.00 49.76 436 THR A CA 1
ATOM 3293 C C . THR A 1 439 ? 144.597 192.276 163.608 1.00 49.76 436 THR A C 1
ATOM 3294 O O . THR A 1 439 ? 145.233 192.035 164.638 1.00 49.76 436 THR A O 1
ATOM 3298 N N . LEU A 1 440 ? 145.161 192.292 162.403 1.00 47.27 437 LEU A N 1
ATOM 3299 C CA . LEU A 1 440 ? 146.593 192.116 162.211 1.00 47.27 437 LEU A CA 1
ATOM 3300 C C . LEU A 1 440 ? 147.368 193.420 162.285 1.00 47.27 437 LEU A C 1
ATOM 3301 O O . LEU A 1 440 ? 148.595 193.390 162.411 1.00 47.27 437 LEU A O 1
ATOM 3306 N N . SER A 1 441 ? 146.685 194.560 162.216 1.00 52.30 438 SER A N 1
ATOM 3307 C CA . SER A 1 441 ? 147.320 195.870 162.228 1.00 52.30 438 SER A CA 1
ATOM 3308 C C . SER A 1 441 ? 147.068 196.625 163.526 1.00 52.30 438 SER A C 1
ATOM 3309 O O . SER A 1 441 ? 147.325 197.829 163.597 1.00 52.30 438 SER A O 1
ATOM 3312 N N . ALA A 1 442 ? 146.562 195.946 164.549 1.00 61.95 439 ALA A N 1
ATOM 3313 C CA . ALA A 1 442 ? 146.236 196.558 165.824 1.00 61.95 439 ALA A CA 1
ATOM 3314 C C . ALA A 1 442 ? 147.094 195.950 166.924 1.00 61.95 439 ALA A C 1
ATOM 3315 O O . ALA A 1 442 ? 147.663 194.866 166.771 1.00 61.95 439 ALA A O 1
ATOM 3317 N N . LYS A 1 443 ? 147.171 196.659 168.045 1.00 76.84 440 LYS A N 1
ATOM 3318 C CA . LYS A 1 443 ? 148.089 196.325 169.122 1.00 76.84 440 LYS A CA 1
ATOM 3319 C C . LYS A 1 443 ? 147.368 196.372 170.461 1.00 76.84 440 LYS A C 1
ATOM 3320 O O . LYS A 1 443 ? 146.522 197.240 170.692 1.00 76.84 440 LYS A O 1
ATOM 3326 N N . GLY A 1 444 ? 147.709 195.434 171.338 1.00 86.59 441 GLY A N 1
ATOM 3327 C CA . GLY A 1 444 ? 147.166 195.415 172.681 1.00 86.59 441 GLY A CA 1
ATOM 3328 C C . GLY A 1 444 ? 145.728 194.928 172.721 1.00 86.59 441 GLY A C 1
ATOM 3329 O O . GLY A 1 444 ? 145.127 194.559 171.715 1.00 86.59 441 GLY A O 1
ATOM 3330 N N . GLY A 1 445 ? 145.177 194.930 173.928 1.00 97.23 442 GLY A N 1
ATOM 3331 C CA . GLY A 1 445 ? 143.802 194.536 174.143 1.00 97.23 442 GLY A CA 1
ATOM 3332 C C . GLY A 1 445 ? 143.648 193.055 174.445 1.00 97.23 442 GLY A C 1
ATOM 3333 O O . GLY A 1 445 ? 144.598 192.269 174.417 1.00 97.23 442 GLY A O 1
ATOM 3334 N N . ASN A 1 446 ? 142.410 192.682 174.747 1.00 100.30 443 ASN A N 1
ATOM 3335 C CA . ASN A 1 446 ? 142.085 191.293 175.036 1.00 100.30 443 ASN A CA 1
ATOM 3336 C C . ASN A 1 446 ? 142.419 190.429 173.822 1.00 100.30 443 ASN A C 1
ATOM 3337 O O . ASN A 1 446 ? 142.050 190.788 172.695 1.00 100.30 443 ASN A O 1
ATOM 3342 N N . PRO A 1 447 ? 143.144 189.319 173.998 1.00 100.39 444 PRO A N 1
ATOM 3343 C CA . PRO A 1 447 ? 143.475 188.467 172.840 1.00 100.39 444 PRO A CA 1
ATOM 3344 C C . PRO A 1 447 ? 142.286 188.072 171.974 1.00 100.39 444 PRO A C 1
ATOM 3345 O O . PRO A 1 447 ? 142.309 188.315 170.761 1.00 100.39 444 PRO A O 1
ATOM 3349 N N . ASP A 1 448 ? 141.248 187.472 172.552 1.00 97.93 445 ASP A N 1
ATOM 3350 C CA . ASP A 1 448 ? 140.067 187.086 171.780 1.00 97.93 445 ASP A CA 1
ATOM 3351 C C . ASP A 1 448 ? 139.132 188.283 171.612 1.00 97.93 445 ASP A C 1
ATOM 3352 O O . ASP A 1 448 ? 138.017 188.332 172.128 1.00 97.93 445 ASP A O 1
ATOM 3357 N N . GLU A 1 449 ? 139.626 189.265 170.864 1.00 91.13 446 GLU A N 1
ATOM 3358 C CA . GLU A 1 449 ? 138.922 190.522 170.655 1.00 91.13 446 GLU A CA 1
ATOM 3359 C C . GLU A 1 449 ? 139.569 191.226 169.472 1.00 91.13 446 GLU A C 1
ATOM 3360 O O . GLU A 1 449 ? 140.796 191.234 169.349 1.00 91.13 446 GLU A O 1
ATOM 3366 N N . ASP A 1 450 ? 138.740 191.796 168.601 1.00 79.81 447 ASP A N 1
ATOM 3367 C CA . ASP A 1 450 ? 139.210 192.273 167.311 1.00 79.81 447 ASP A CA 1
ATOM 3368 C C . ASP A 1 450 ? 139.495 193.773 167.335 1.00 79.81 447 ASP A C 1
ATOM 3369 O O . ASP A 1 450 ? 139.045 194.509 168.214 1.00 79.81 447 ASP A O 1
ATOM 3374 N N . GLY A 1 451 ? 140.249 194.222 166.328 1.00 67.00 448 GLY A N 1
ATOM 3375 C CA . GLY A 1 451 ? 140.687 195.586 166.261 1.00 67.00 448 GLY A CA 1
ATOM 3376 C C . GLY A 1 451 ? 139.550 196.544 165.959 1.00 67.00 448 GLY A C 1
ATOM 3377 O O . GLY A 1 451 ? 138.382 196.152 165.848 1.00 67.00 448 GLY A O 1
ATOM 3378 N N . PRO A 1 452 ? 139.890 197.822 165.820 1.00 58.77 449 PRO A N 1
ATOM 3379 C CA . PRO A 1 452 ? 138.859 198.842 165.616 1.00 58.77 449 PRO A CA 1
ATOM 3380 C C . PRO A 1 452 ? 138.192 198.697 164.260 1.00 58.77 449 PRO A C 1
ATOM 3381 O O . PRO A 1 452 ? 138.775 198.179 163.306 1.00 58.77 449 PRO A O 1
ATOM 3385 N N . LYS A 1 453 ? 136.945 199.164 164.181 1.00 56.32 450 LYS A N 1
ATOM 3386 C CA . LYS A 1 453 ? 136.152 199.035 162.965 1.00 56.32 450 LYS A CA 1
ATOM 3387 C C . LYS A 1 453 ? 136.149 200.312 162.135 1.00 56.32 450 LYS A C 1
ATOM 3388 O O . LYS A 1 453 ? 135.163 200.607 161.454 1.00 56.32 450 LYS A O 1
ATOM 3394 N N . TRP A 1 454 ? 137.229 201.082 162.189 1.00 53.48 451 TRP A N 1
ATOM 3395 C CA . TRP A 1 454 ? 137.520 202.064 161.156 1.00 53.48 451 TRP A CA 1
ATOM 3396 C C . TRP A 1 454 ? 138.637 201.599 160.240 1.00 53.48 451 TRP A C 1
ATOM 3397 O O . TRP A 1 454 ? 138.876 202.231 159.209 1.00 53.48 451 TRP A O 1
ATOM 3408 N N . LEU A 1 455 ? 139.316 200.510 160.592 1.00 50.95 452 LEU A N 1
ATOM 3409 C CA . LEU A 1 455 ? 140.340 199.916 159.747 1.00 50.95 452 LEU A CA 1
ATOM 3410 C C . LEU A 1 455 ? 139.759 198.970 158.709 1.00 50.95 452 LEU A C 1
ATOM 3411 O O . LEU A 1 455 ? 140.381 198.752 157.664 1.00 50.95 452 LEU A O 1
ATOM 3416 N N . ARG A 1 456 ? 138.582 198.403 158.973 1.00 51.15 453 ARG A N 1
ATOM 3417 C CA . ARG A 1 456 ? 137.916 197.575 157.976 1.00 51.15 453 ARG A CA 1
ATOM 3418 C C . ARG A 1 456 ? 137.484 198.410 156.778 1.00 51.15 453 ARG A C 1
ATOM 3419 O O . ARG A 1 456 ? 137.685 198.013 155.624 1.00 51.15 453 ARG A O 1
ATOM 3427 N N . VAL A 1 457 ? 136.895 199.577 157.037 1.00 48.59 454 VAL A N 1
ATOM 3428 C CA . VAL A 1 457 ? 136.511 200.482 155.966 1.00 48.59 454 VAL A CA 1
ATOM 3429 C C . VAL A 1 457 ? 137.720 200.962 155.180 1.00 48.59 454 VAL A C 1
ATOM 3430 O O . VAL A 1 457 ? 137.591 201.322 154.008 1.00 48.59 454 VAL A O 1
ATOM 3434 N N . PHE A 1 458 ? 138.901 200.970 155.792 1.00 46.75 455 PHE A N 1
ATOM 3435 C CA . PHE A 1 458 ? 140.107 201.383 155.086 1.00 46.75 455 PHE A CA 1
ATOM 3436 C C . PHE A 1 458 ? 140.657 200.259 154.218 1.00 46.75 455 PHE A C 1
ATOM 3437 O O . PHE A 1 458 ? 140.944 200.462 153.032 1.00 46.75 455 PHE A O 1
ATOM 3445 N N . TRP A 1 459 ? 140.819 199.072 154.800 1.00 46.90 456 TRP A N 1
ATOM 3446 C CA . TRP A 1 459 ? 141.370 197.949 154.058 1.00 46.90 456 TRP A CA 1
ATOM 3447 C C . TRP A 1 459 ? 140.417 197.439 152.987 1.00 46.90 456 TRP A C 1
ATOM 3448 O O . TRP A 1 459 ? 140.858 196.738 152.072 1.00 46.90 456 TRP A O 1
ATOM 3459 N N . GLY A 1 460 ? 139.132 197.768 153.073 1.00 45.81 457 GLY A N 1
ATOM 3460 C CA . GLY A 1 460 ? 138.220 197.417 152.006 1.00 45.81 457 GLY A CA 1
ATOM 3461 C C . GLY A 1 460 ? 138.361 198.338 150.816 1.00 45.81 457 GLY A C 1
ATOM 3462 O O . GLY A 1 460 ? 138.307 197.892 149.669 1.00 45.81 457 GLY A O 1
ATOM 3463 N N . VAL A 1 461 ? 138.545 199.632 151.078 1.00 43.13 458 VAL A N 1
ATOM 3464 C CA . VAL A 1 461 ? 138.715 200.592 149.994 1.00 43.13 458 VAL A CA 1
ATOM 3465 C C . VAL A 1 461 ? 140.085 200.444 149.348 1.00 43.13 458 VAL A C 1
ATOM 3466 O O . VAL A 1 461 ? 140.250 200.717 148.155 1.00 43.13 458 VAL A O 1
ATOM 3470 N N . ALA A 1 462 ? 141.087 199.998 150.108 1.00 41.39 459 ALA A N 1
ATOM 3471 C CA . ALA A 1 462 ? 142.422 199.865 149.537 1.00 41.39 459 ALA A CA 1
ATOM 3472 C C . ALA A 1 462 ? 142.531 198.722 148.534 1.00 41.39 459 ALA A C 1
ATOM 3473 O O . ALA A 1 462 ? 143.472 198.711 147.736 1.00 41.39 459 ALA A O 1
ATOM 3475 N N . THR A 1 463 ? 141.599 197.767 148.550 1.00 42.22 460 THR A N 1
ATOM 3476 C CA . THR A 1 463 ? 141.695 196.611 147.662 1.00 42.22 460 THR A CA 1
ATOM 3477 C C . THR A 1 463 ? 141.060 196.869 146.300 1.00 42.22 460 THR A C 1
ATOM 3478 O O . THR A 1 463 ? 141.524 196.326 145.291 1.00 42.22 460 THR A O 1
ATOM 3482 N N . ALA A 1 464 ? 140.012 197.692 146.245 1.00 39.59 461 ALA A N 1
ATOM 3483 C CA . ALA A 1 464 ? 139.415 198.043 144.962 1.00 39.59 461 ALA A CA 1
ATOM 3484 C C . ALA A 1 464 ? 140.384 198.850 144.107 1.00 39.59 461 ALA A C 1
ATOM 3485 O O . ALA A 1 464 ? 140.406 198.713 142.877 1.00 39.59 461 ALA A O 1
ATOM 3487 N N . LEU A 1 465 ? 141.193 199.694 144.747 1.00 43.13 462 LEU A N 1
ATOM 3488 C CA . LEU A 1 465 ? 142.203 200.466 144.034 1.00 43.13 462 LEU A CA 1
ATOM 3489 C C . LEU A 1 465 ? 143.267 199.570 143.415 1.00 43.13 462 LEU A C 1
ATOM 3490 O O . LEU A 1 465 ? 143.802 199.891 142.350 1.00 43.13 462 LEU A O 1
ATOM 3495 N N . ILE A 1 466 ? 143.596 198.459 144.069 1.00 41.08 463 ILE A N 1
ATOM 3496 C CA . ILE A 1 466 ? 144.563 197.520 143.512 1.00 41.08 463 ILE A CA 1
ATOM 3497 C C . ILE A 1 466 ? 143.928 196.686 142.409 1.00 41.08 463 ILE A C 1
ATOM 3498 O O . ILE A 1 466 ? 144.573 196.371 141.405 1.00 41.08 463 ILE A O 1
ATOM 3503 N N . THR A 1 467 ? 142.652 196.329 142.565 1.00 39.64 464 THR A N 1
ATOM 3504 C CA . THR A 1 467 ? 141.984 195.490 141.571 1.00 39.64 464 THR A CA 1
ATOM 3505 C C . THR A 1 467 ? 141.758 196.238 140.262 1.00 39.64 464 THR A C 1
ATOM 3506 O O . THR A 1 467 ? 142.058 195.718 139.176 1.00 39.64 464 THR A O 1
ATOM 3510 N N . SER A 1 468 ? 141.208 197.445 140.338 1.00 41.03 465 SER A N 1
ATOM 3511 C CA . SER A 1 468 ? 140.949 198.207 139.122 1.00 41.03 465 SER A CA 1
ATOM 3512 C C . SER A 1 468 ? 142.129 199.099 138.765 1.00 41.03 465 SER A C 1
ATOM 3513 O O . SER A 1 468 ? 141.978 200.268 138.423 1.00 41.03 465 SER A O 1
ATOM 3516 N N . GLY A 1 469 ? 143.326 198.530 138.839 1.00 43.34 466 GLY A N 1
ATOM 3517 C CA . GLY A 1 469 ? 144.499 199.082 138.203 1.00 43.34 466 GLY A CA 1
ATOM 3518 C C . GLY A 1 469 ? 145.118 197.985 137.374 1.00 43.34 466 GLY A C 1
ATOM 3519 O O . GLY A 1 469 ? 145.788 198.235 136.371 1.00 43.34 466 GLY A O 1
ATOM 3520 N N . LEU A 1 470 ? 144.869 196.748 137.796 1.00 42.82 467 LEU A N 1
ATOM 3521 C CA . LEU A 1 470 ? 145.302 195.569 137.065 1.00 42.82 467 LEU A CA 1
ATOM 3522 C C . LEU A 1 470 ? 144.255 195.070 136.084 1.00 42.82 467 LEU A C 1
ATOM 3523 O O . LEU A 1 470 ? 144.614 194.400 135.113 1.00 42.82 467 LEU A O 1
ATOM 3528 N N . LEU A 1 471 ? 142.970 195.371 136.309 1.00 44.27 468 LEU A N 1
ATOM 3529 C CA . LEU A 1 471 ? 141.988 195.046 135.278 1.00 44.27 468 LEU A CA 1
ATOM 3530 C C . LEU A 1 471 ? 142.206 195.850 134.004 1.00 44.27 468 LEU A C 1
ATOM 3531 O O . LEU A 1 471 ? 141.951 195.342 132.907 1.00 44.27 468 LEU A O 1
ATOM 3536 N N . PHE A 1 472 ? 142.667 197.092 134.116 1.00 50.51 469 PHE A N 1
ATOM 3537 C CA . PHE A 1 472 ? 142.826 197.962 132.960 1.00 50.51 469 PHE A CA 1
ATOM 3538 C C . PHE A 1 472 ? 144.228 197.903 132.366 1.00 50.51 469 PHE A C 1
ATOM 3539 O O . PHE A 1 472 ? 144.639 198.838 131.672 1.00 50.51 469 PHE A O 1
ATOM 3547 N N . SER A 1 473 ? 144.972 196.835 132.631 1.00 50.58 470 SER A N 1
ATOM 3548 C CA . SER A 1 473 ? 146.334 196.675 132.139 1.00 50.58 470 SER A CA 1
ATOM 3549 C C . SER A 1 473 ? 146.555 195.251 131.637 1.00 50.58 470 SER A C 1
ATOM 3550 O O . SER A 1 473 ? 147.517 194.581 132.013 1.00 50.58 470 SER A O 1
ATOM 3553 N N . GLY A 1 474 ? 145.664 194.755 130.781 1.00 47.91 471 GLY A N 1
ATOM 3554 C CA . GLY A 1 474 ? 145.800 193.376 130.350 1.00 47.91 471 GLY A CA 1
ATOM 3555 C C . GLY A 1 474 ? 145.239 192.393 131.353 1.00 47.91 471 GLY A C 1
ATOM 3556 O O . GLY A 1 474 ? 145.993 191.667 132.007 1.00 47.91 471 GLY A O 1
ATOM 3557 N N . SER A 1 475 ? 143.913 192.376 131.480 1.00 46.26 472 SER A N 1
ATOM 3558 C CA . SER A 1 475 ? 143.193 191.870 132.644 1.00 46.26 472 SER A CA 1
ATOM 3559 C C . SER A 1 475 ? 143.727 190.572 133.246 1.00 46.26 472 SER A C 1
ATOM 3560 O O . SER A 1 475 ? 144.145 190.565 134.403 1.00 46.26 472 SER A O 1
ATOM 3563 N N . ILE A 1 476 ? 143.728 189.472 132.495 1.00 44.98 473 ILE A N 1
ATOM 3564 C CA . ILE A 1 476 ? 143.978 188.172 133.116 1.00 44.98 473 ILE A CA 1
ATOM 3565 C C . ILE A 1 476 ? 145.464 187.982 133.398 1.00 44.98 473 ILE A C 1
ATOM 3566 O O . ILE A 1 476 ? 145.856 187.550 134.489 1.00 44.98 473 ILE A O 1
ATOM 3571 N N . ASP A 1 477 ? 146.315 188.307 132.424 1.00 47.30 474 ASP A N 1
ATOM 3572 C CA . ASP A 1 477 ? 147.740 188.052 132.592 1.00 47.30 474 ASP A CA 1
ATOM 3573 C C . ASP A 1 477 ? 148.373 188.992 133.605 1.00 47.30 474 ASP A C 1
ATOM 3574 O O . ASP A 1 477 ? 149.300 188.594 134.313 1.00 47.30 474 ASP A O 1
ATOM 3579 N N . ALA A 1 478 ? 147.886 190.229 133.710 1.00 40.44 475 ALA A N 1
ATOM 3580 C CA . ALA A 1 478 ? 148.406 191.127 134.736 1.00 40.44 475 ALA A CA 1
ATOM 3581 C C . ALA A 1 478 ? 148.042 190.635 136.130 1.00 40.44 475 ALA A C 1
ATOM 3582 O O . ALA A 1 478 ? 148.872 190.676 137.046 1.00 40.44 475 ALA A O 1
ATOM 3584 N N . LEU A 1 479 ? 146.804 190.165 136.308 1.00 37.25 476 LEU A N 1
ATOM 3585 C CA . LEU A 1 479 ? 146.406 189.582 137.583 1.00 37.25 476 LEU A CA 1
ATOM 3586 C C . LEU A 1 479 ? 147.262 188.375 137.924 1.00 37.25 476 LEU A C 1
ATOM 3587 O O . LEU A 1 479 ? 147.700 188.217 139.068 1.00 37.25 476 LEU A O 1
ATOM 3592 N N . LYS A 1 480 ? 147.509 187.506 136.943 1.00 34.23 477 LYS A N 1
ATOM 3593 C CA . LYS A 1 480 ? 148.333 186.330 137.198 1.00 34.23 477 LYS A CA 1
ATOM 3594 C C . LYS A 1 480 ? 149.777 186.700 137.509 1.00 34.23 477 LYS A C 1
ATOM 3595 O O . LYS A 1 480 ? 150.423 186.035 138.322 1.00 34.23 477 LYS A O 1
ATOM 3601 N N . SER A 1 481 ? 150.298 187.754 136.881 1.00 39.42 478 SER A N 1
ATOM 3602 C CA . SER A 1 481 ? 151.708 188.094 137.019 1.00 39.42 478 SER A CA 1
ATOM 3603 C C . SER A 1 481 ? 152.005 188.911 138.266 1.00 39.42 478 SER A C 1
ATOM 3604 O O . SER A 1 481 ? 153.133 188.872 138.763 1.00 39.42 478 SER A O 1
ATOM 3607 N N . ALA A 1 482 ? 151.031 189.663 138.775 1.00 35.84 479 ALA A N 1
ATOM 3608 C CA . ALA A 1 482 ? 151.285 190.490 139.947 1.00 35.84 479 ALA A CA 1
ATOM 3609 C C . ALA A 1 482 ? 151.363 189.691 141.242 1.00 35.84 479 ALA A C 1
ATOM 3610 O O . ALA A 1 482 ? 151.899 190.199 142.231 1.00 35.84 479 ALA A O 1
ATOM 3612 N N . VAL A 1 483 ? 150.851 188.465 141.263 1.00 34.28 480 VAL A N 1
ATOM 3613 C CA . VAL A 1 483 ? 150.880 187.662 142.480 1.00 34.28 480 VAL A CA 1
ATOM 3614 C C . VAL A 1 483 ? 152.194 186.901 142.632 1.00 34.28 480 VAL A C 1
ATOM 3615 O O . VAL A 1 483 ? 152.620 186.624 143.755 1.00 34.28 480 VAL A O 1
ATOM 3619 N N . VAL A 1 484 ? 152.859 186.570 141.523 1.00 32.87 481 VAL A N 1
ATOM 3620 C CA . VAL A 1 484 ? 154.083 185.784 141.591 1.00 32.87 481 VAL A CA 1
ATOM 3621 C C . VAL A 1 484 ? 155.241 186.588 142.162 1.00 32.87 481 VAL A C 1
ATOM 3622 O O . VAL A 1 484 ? 156.206 186.006 142.666 1.00 32.87 481 VAL A O 1
ATOM 3626 N N . LEU A 1 485 ? 155.164 187.916 142.124 1.00 33.89 482 LEU A N 1
ATOM 3627 C CA . LEU A 1 485 ? 156.263 188.759 142.578 1.00 33.89 482 LEU A CA 1
ATOM 3628 C C . LEU A 1 485 ? 156.175 189.090 144.064 1.00 33.89 482 LEU A C 1
ATOM 3629 O O . LEU A 1 485 ? 157.169 188.984 144.783 1.00 33.89 482 LEU A O 1
ATOM 3634 N N . THR A 1 486 ? 154.999 189.492 144.536 1.00 31.70 483 THR A N 1
ATOM 3635 C CA . THR A 1 486 ? 154.837 189.973 145.902 1.00 31.70 483 THR A CA 1
ATOM 3636 C C . THR A 1 486 ? 154.741 188.857 146.931 1.00 31.70 483 THR A C 1
ATOM 3637 O O . THR A 1 486 ? 154.683 189.150 148.128 1.00 31.70 483 THR A O 1
ATOM 3641 N N . SER A 1 487 ? 154.718 187.599 146.507 1.00 30.83 484 SER A N 1
ATOM 3642 C CA . SER A 1 487 ? 154.651 186.469 147.419 1.00 30.83 484 SER A CA 1
ATOM 3643 C C . SER A 1 487 ? 156.002 185.810 147.637 1.00 30.83 484 SER A C 1
ATOM 3644 O O . SER A 1 487 ? 156.071 184.761 148.280 1.00 30.83 484 SER A O 1
ATOM 3647 N N . LEU A 1 488 ? 157.070 186.395 147.115 1.00 31.78 485 LEU A N 1
ATOM 3648 C CA . LEU A 1 488 ? 158.412 185.831 147.184 1.00 31.78 485 LEU A CA 1
ATOM 3649 C C . LEU A 1 488 ? 159.092 186.075 148.531 1.00 31.78 485 LEU A C 1
ATOM 3650 O O . LEU A 1 488 ? 159.722 185.152 149.060 1.00 31.78 485 LEU A O 1
ATOM 3655 N N . PRO A 1 489 ? 159.016 187.275 149.125 1.00 32.11 486 PRO A N 1
ATOM 3656 C CA . PRO A 1 489 ? 159.662 187.473 150.433 1.00 32.11 486 PRO A CA 1
ATOM 3657 C C . PRO A 1 489 ? 158.954 186.807 151.605 1.00 32.11 486 PRO A C 1
ATOM 3658 O O . PRO A 1 489 ? 159.526 186.783 152.699 1.00 32.11 486 PRO A O 1
ATOM 3662 N N . PHE A 1 490 ? 157.750 186.269 151.430 1.00 31.66 487 PHE A N 1
ATOM 3663 C CA . PHE A 1 490 ? 157.050 185.605 152.523 1.00 31.66 487 PHE A CA 1
ATOM 3664 C C . PHE A 1 490 ? 157.393 184.124 152.632 1.00 31.66 487 PHE A C 1
ATOM 3665 O O . PHE A 1 490 ? 157.248 183.535 153.714 1.00 31.66 487 PHE A O 1
ATOM 3673 N N . SER A 1 491 ? 157.877 183.522 151.545 1.00 29.93 488 SER A N 1
ATOM 3674 C CA . SER A 1 491 ? 158.279 182.122 151.551 1.00 29.93 488 SER A CA 1
ATOM 3675 C C . SER A 1 491 ? 159.468 181.854 152.464 1.00 29.93 488 SER A C 1
ATOM 3676 O O . SER A 1 491 ? 159.659 180.710 152.883 1.00 29.93 488 SER A O 1
ATOM 3679 N N . LEU A 1 492 ? 160.274 182.870 152.767 1.00 33.26 489 LEU A N 1
ATOM 3680 C CA . LEU A 1 492 ? 161.417 182.719 153.660 1.00 33.26 489 LEU A CA 1
ATOM 3681 C C . LEU A 1 492 ? 161.021 182.862 155.124 1.00 33.26 489 LEU A C 1
ATOM 3682 O O . LEU A 1 492 ? 161.538 182.142 155.991 1.00 33.26 489 LEU A O 1
ATOM 3687 N N . ILE A 1 493 ? 160.120 183.798 155.411 1.00 31.32 490 ILE A N 1
ATOM 3688 C CA . ILE A 1 493 ? 159.536 183.881 156.742 1.00 31.32 490 ILE A CA 1
ATOM 3689 C C . ILE A 1 493 ? 158.834 182.577 157.088 1.00 31.32 490 ILE A C 1
ATOM 3690 O O . ILE A 1 493 ? 158.870 182.118 158.237 1.00 31.32 490 ILE A O 1
ATOM 3695 N N . LEU A 1 494 ? 158.201 181.947 156.096 1.00 29.56 491 LEU A N 1
ATOM 3696 C CA . LEU A 1 494 ? 157.559 180.662 156.347 1.00 29.56 491 LEU A CA 1
ATOM 3697 C C . LEU A 1 494 ? 158.553 179.550 156.664 1.00 29.56 491 LEU A C 1
ATOM 3698 O O . LEU A 1 494 ? 158.146 178.514 157.193 1.00 29.56 491 LEU A O 1
ATOM 3703 N N . LEU A 1 495 ? 159.837 179.725 156.351 1.00 32.24 492 LEU A N 1
ATOM 3704 C CA . LEU A 1 495 ? 160.857 178.752 156.732 1.00 32.24 492 LEU A CA 1
ATOM 3705 C C . LEU A 1 495 ? 161.455 179.057 158.100 1.00 32.24 492 LEU A C 1
ATOM 3706 O O . LEU A 1 495 ? 161.761 178.138 158.875 1.00 32.24 492 LEU A O 1
ATOM 3711 N N . LEU A 1 496 ? 161.638 180.343 158.400 1.00 33.24 493 LEU A N 1
ATOM 3712 C CA . LEU A 1 496 ? 162.047 180.729 159.747 1.00 33.24 493 LEU A CA 1
ATOM 3713 C C . LEU A 1 496 ? 161.030 180.265 160.786 1.00 33.24 493 LEU A C 1
ATOM 3714 O O . LEU A 1 496 ? 161.401 179.826 161.884 1.00 33.24 493 LEU A O 1
ATOM 3719 N N . MET A 1 497 ? 159.740 180.352 160.455 1.00 36.73 494 MET A N 1
ATOM 3720 C CA . MET A 1 497 ? 158.711 179.868 161.372 1.00 36.73 494 MET A CA 1
ATOM 3721 C C . MET A 1 497 ? 158.836 178.368 161.604 1.00 36.73 494 MET A C 1
ATOM 3722 O O . MET A 1 497 ? 158.632 177.885 162.723 1.00 36.73 494 MET A O 1
ATOM 3727 N N . MET A 1 498 ? 159.185 177.615 160.560 1.00 37.02 495 MET A N 1
ATOM 3728 C CA . MET A 1 498 ? 159.368 176.174 160.701 1.00 37.02 495 MET A CA 1
ATOM 3729 C C . MET A 1 498 ? 160.546 175.852 161.610 1.00 37.02 495 MET A C 1
ATOM 3730 O O . MET A 1 498 ? 160.462 174.952 162.457 1.00 37.02 495 MET A O 1
ATOM 3735 N N . TRP A 1 499 ? 161.652 176.577 161.445 1.00 38.32 496 TRP A N 1
ATOM 3736 C CA . TRP A 1 499 ? 162.804 176.398 162.329 1.00 38.32 496 TRP A CA 1
ATOM 3737 C C . TRP A 1 499 ? 162.429 176.657 163.788 1.00 38.32 496 TRP A C 1
ATOM 3738 O O . TRP A 1 499 ? 162.748 175.857 164.683 1.00 38.32 496 TRP A O 1
ATOM 3749 N N . GLY A 1 500 ? 161.749 177.776 164.046 1.00 32.10 497 GLY A N 1
ATOM 3750 C CA . GLY A 1 500 ? 161.333 178.079 165.407 1.00 32.10 497 GLY A CA 1
ATOM 3751 C C . GLY A 1 500 ? 160.409 177.028 165.995 1.00 32.10 497 GLY A C 1
ATOM 3752 O O . GLY A 1 500 ? 160.528 176.667 167.170 1.00 32.10 497 GLY A O 1
ATOM 3753 N N . LEU A 1 501 ? 159.476 176.520 165.189 1.00 35.07 498 LEU A N 1
ATOM 3754 C CA . LEU A 1 501 ? 158.556 175.500 165.682 1.00 35.07 498 LEU A CA 1
ATOM 3755 C C . LEU A 1 501 ? 159.287 174.203 166.009 1.00 35.07 498 LEU A C 1
ATOM 3756 O O . LEU A 1 501 ? 158.959 173.531 166.994 1.00 35.07 498 LEU A O 1
ATOM 3761 N N . HIS A 1 502 ? 160.283 173.836 165.204 1.00 38.73 499 HIS A N 1
ATOM 3762 C CA . HIS A 1 502 ? 161.067 172.645 165.516 1.00 38.73 499 HIS A CA 1
ATOM 3763 C C . HIS A 1 502 ? 161.810 172.804 166.838 1.00 38.73 499 HIS A C 1
ATOM 3764 O O . HIS A 1 502 ? 161.864 171.869 167.651 1.00 38.73 499 HIS A O 1
ATOM 3771 N N . LYS A 1 503 ? 162.399 173.982 167.068 1.00 38.62 500 LYS A N 1
ATOM 3772 C CA . LYS A 1 503 ? 163.073 174.213 168.345 1.00 38.62 500 LYS A CA 1
ATOM 3773 C C . LYS A 1 503 ? 162.098 174.116 169.512 1.00 38.62 500 LYS A C 1
ATOM 3774 O O . LYS A 1 503 ? 162.413 173.516 170.547 1.00 38.62 500 LYS A O 1
ATOM 3780 N N . ALA A 1 504 ? 160.905 174.693 169.363 1.00 36.65 501 ALA A N 1
ATOM 3781 C CA . ALA A 1 504 ? 159.924 174.632 170.441 1.00 36.65 501 ALA A CA 1
ATOM 3782 C C . ALA A 1 504 ? 159.432 173.210 170.687 1.00 36.65 501 ALA A C 1
ATOM 3783 O O . ALA A 1 504 ? 159.036 172.882 171.809 1.00 36.65 501 ALA A O 1
ATOM 3785 N N . PHE A 1 505 ? 159.432 172.360 169.657 1.00 42.35 502 PHE A N 1
ATOM 3786 C CA . PHE A 1 505 ? 159.030 170.967 169.851 1.00 42.35 502 PHE A CA 1
ATOM 3787 C C . PHE A 1 505 ? 160.101 170.171 170.584 1.00 42.35 502 PHE A C 1
ATOM 3788 O O . PHE A 1 505 ? 159.787 169.363 171.470 1.00 42.35 502 PHE A O 1
ATOM 3796 N N . VAL A 1 506 ? 161.369 170.355 170.211 1.00 43.15 503 VAL A N 1
ATOM 3797 C CA . VAL A 1 506 ? 162.413 169.619 170.915 1.00 43.15 503 VAL A CA 1
ATOM 3798 C C . VAL A 1 506 ? 162.607 170.143 172.329 1.00 43.15 503 VAL A C 1
ATOM 3799 O O . VAL A 1 506 ? 163.109 169.413 173.189 1.00 43.15 503 VAL A O 1
ATOM 3803 N N . MET A 1 507 ? 162.218 171.390 172.604 1.00 49.76 504 MET A N 1
ATOM 3804 C CA . MET A 1 507 ? 162.364 171.917 173.955 1.00 49.76 504 MET A CA 1
ATOM 3805 C C . MET A 1 507 ? 161.349 171.321 174.923 1.00 49.76 504 MET A C 1
ATOM 3806 O O . MET A 1 507 ? 161.524 171.439 176.138 1.00 49.76 504 MET A O 1
ATOM 3811 N N . GLU A 1 508 ? 160.298 170.677 174.427 1.00 50.94 505 GLU A N 1
ATOM 3812 C CA . GLU A 1 508 ? 159.309 170.079 175.307 1.00 50.94 505 GLU A CA 1
ATOM 3813 C C . GLU A 1 508 ? 159.134 168.587 175.094 1.00 50.94 505 GLU A C 1
ATOM 3814 O O . GLU A 1 508 ? 158.344 167.966 175.813 1.00 50.94 505 GLU A O 1
ATOM 3820 N N . SER A 1 509 ? 159.819 167.990 174.120 1.00 56.49 506 SER A N 1
ATOM 3821 C CA . SER A 1 509 ? 159.922 166.536 174.133 1.00 56.49 506 SER A CA 1
ATOM 3822 C C . SER A 1 509 ? 160.663 166.055 175.371 1.00 56.49 506 SER A C 1
ATOM 3823 O O . SER A 1 509 ? 160.401 164.956 175.866 1.00 56.49 506 SER A O 1
ATOM 3826 N N . GLN A 1 510 ? 161.583 166.864 175.884 1.00 61.03 507 GLN A N 1
ATOM 3827 C CA . GLN A 1 510 ? 162.371 166.531 177.060 1.00 61.03 507 GLN A CA 1
ATOM 3828 C C . GLN A 1 510 ? 161.744 167.028 178.353 1.00 61.03 507 GLN A C 1
ATOM 3829 O O . GLN A 1 510 ? 162.327 166.833 179.422 1.00 61.03 507 GLN A O 1
ATOM 3835 N N . ARG A 1 511 ? 160.583 167.668 178.283 1.00 71.01 508 ARG A N 1
ATOM 3836 C CA . ARG A 1 511 ? 159.846 168.051 179.476 1.00 71.01 508 ARG A CA 1
ATOM 3837 C C . ARG A 1 511 ? 158.949 166.935 179.985 1.00 71.01 508 ARG A C 1
ATOM 3838 O O . ARG A 1 511 ? 158.533 166.974 181.146 1.00 71.01 508 ARG A O 1
ATOM 3846 N N . GLN A 1 512 ? 158.637 165.950 179.142 1.00 76.86 509 GLN A N 1
ATOM 3847 C CA . GLN A 1 512 ? 157.906 164.774 179.595 1.00 76.86 509 GLN A CA 1
ATOM 3848 C C . GLN A 1 512 ? 158.826 163.760 180.255 1.00 76.86 509 GLN A C 1
ATOM 3849 O O . GLN A 1 512 ? 158.403 163.046 181.169 1.00 76.86 509 GLN A O 1
ATOM 3855 N N . ILE A 1 513 ? 160.074 163.671 179.798 1.00 79.12 510 ILE A N 1
ATOM 3856 C CA . ILE A 1 513 ? 161.052 162.815 180.461 1.00 79.12 510 ILE A CA 1
ATOM 3857 C C . ILE A 1 513 ? 161.315 163.320 181.871 1.00 79.12 510 ILE A C 1
ATOM 3858 O O . ILE A 1 513 ? 161.332 162.548 182.835 1.00 79.12 510 ILE A O 1
ATOM 3863 N N . ALA A 1 514 ? 161.512 164.628 182.014 1.00 79.93 511 ALA A N 1
ATOM 3864 C CA . ALA A 1 514 ? 161.822 165.224 183.305 1.00 79.93 511 ALA A CA 1
ATOM 3865 C C . ALA A 1 514 ? 160.637 165.262 184.254 1.00 79.93 511 ALA A C 1
ATOM 3866 O O . ALA A 1 514 ? 160.821 165.657 185.407 1.00 79.93 511 ALA A O 1
ATOM 3868 N N . GLN A 1 515 ? 159.434 164.879 183.825 1.00 87.98 512 GLN A N 1
ATOM 3869 C CA . GLN A 1 515 ? 158.316 164.800 184.755 1.00 87.98 512 GLN A CA 1
ATOM 3870 C C . GLN A 1 515 ? 158.011 163.378 185.195 1.00 87.98 512 GLN A C 1
ATOM 3871 O O . GLN A 1 515 ? 157.385 163.195 186.243 1.00 87.98 512 GLN A O 1
ATOM 3877 N N . LEU A 1 516 ? 158.429 162.372 184.427 1.00 91.28 513 LEU A N 1
ATOM 3878 C CA . LEU A 1 516 ? 158.280 160.992 184.868 1.00 91.28 513 LEU A CA 1
ATOM 3879 C C . LEU A 1 516 ? 159.394 160.590 185.824 1.00 91.28 513 LEU A C 1
ATOM 3880 O O . LEU A 1 516 ? 159.138 159.937 186.841 1.00 91.28 513 LEU A O 1
ATOM 3885 N N . TYR A 1 517 ? 160.632 160.977 185.515 1.00 93.83 514 TYR A N 1
ATOM 3886 C CA . TYR A 1 517 ? 161.775 160.611 186.341 1.00 93.83 514 TYR A CA 1
ATOM 3887 C C . TYR A 1 517 ? 161.707 161.208 187.739 1.00 93.83 514 TYR A C 1
ATOM 3888 O O . TYR A 1 517 ? 162.449 160.768 188.621 1.00 93.83 514 TYR A O 1
ATOM 3897 N N . SER A 1 518 ? 160.847 162.198 187.963 1.00 92.67 515 SER A N 1
ATOM 3898 C CA . SER A 1 518 ? 160.796 162.898 189.240 1.00 92.67 515 SER A CA 1
ATOM 3899 C C . SER A 1 518 ? 159.671 162.413 190.148 1.00 92.67 515 SER A C 1
ATOM 3900 O O . SER A 1 518 ? 159.311 163.120 191.096 1.00 92.67 515 SER A O 1
ATOM 3903 N N . LEU A 1 519 ? 159.110 161.234 189.895 1.00 98.08 516 LEU A N 1
ATOM 3904 C CA . LEU A 1 519 ? 158.027 160.687 190.705 1.00 98.08 516 LEU A CA 1
ATOM 3905 C C . LEU A 1 519 ? 158.583 159.718 191.737 1.00 98.08 516 LEU A C 1
ATOM 3906 O O . LEU A 1 519 ? 159.010 158.612 191.388 1.00 98.08 516 LEU A O 1
ATOM 3911 N N . ALA A 1 520 ? 158.556 160.139 193.005 1.00 103.02 517 ALA A N 1
ATOM 3912 C CA . ALA A 1 520 ? 158.927 159.337 194.166 1.00 103.02 517 ALA A CA 1
ATOM 3913 C C . ALA A 1 520 ? 160.232 158.582 193.942 1.00 103.02 517 ALA A C 1
ATOM 3914 O O . ALA A 1 520 ? 160.216 157.357 193.771 1.00 103.02 517 ALA A O 1
ATOM 3916 N N . PRO A 1 521 ? 161.376 159.268 193.926 1.00 102.87 518 PRO A N 1
ATOM 3917 C CA . PRO A 1 521 ? 162.649 158.564 193.719 1.00 102.87 518 PRO A CA 1
ATOM 3918 C C . PRO A 1 521 ? 162.969 157.612 194.859 1.00 102.87 518 PRO A C 1
ATOM 3919 O O . PRO A 1 521 ? 163.348 156.459 194.630 1.00 102.87 518 PRO A O 1
ATOM 3923 N N . VAL A 1 522 ? 162.823 158.087 196.093 1.00 102.84 519 VAL A N 1
ATOM 3924 C CA . VAL A 1 522 ? 163.032 157.249 197.267 1.00 102.84 519 VAL A CA 1
ATOM 3925 C C . VAL A 1 522 ? 162.084 157.696 198.370 1.00 102.84 519 VAL A C 1
ATOM 3926 O O . VAL A 1 522 ? 161.358 158.686 198.218 1.00 102.84 519 VAL A O 1
ATOM 3928 N N . SER A 1 523 ? 162.081 156.971 199.483 1.00 102.17 520 SER A N 1
ATOM 3929 C CA . SER A 1 523 ? 161.276 157.333 200.637 1.00 102.17 520 SER A CA 1
ATOM 3930 C C . SER A 1 523 ? 162.088 158.254 201.547 1.00 102.17 520 SER A C 1
ATOM 3931 O O . SER A 1 523 ? 163.185 158.699 201.200 1.00 102.17 520 SER A O 1
ATOM 3934 N N . GLY A 1 524 ? 161.553 158.552 202.727 1.00 101.62 521 GLY A N 1
ATOM 3935 C CA . GLY A 1 524 ? 162.208 159.466 203.641 1.00 101.62 521 GLY A CA 1
ATOM 3936 C C . GLY A 1 524 ? 161.226 160.381 204.344 1.00 101.62 521 GLY A C 1
ATOM 3937 O O . GLY A 1 524 ? 161.524 160.932 205.408 1.00 101.62 521 GLY A O 1
ATOM 3938 N N . SER A 1 525 ? 160.041 160.545 203.751 1.00 104.12 522 SER A N 1
ATOM 3939 C CA . SER A 1 525 ? 158.976 161.299 204.399 1.00 104.12 522 SER A CA 1
ATOM 3940 C C . SER A 1 525 ? 158.474 160.627 205.667 1.00 104.12 522 SER A C 1
ATOM 3941 O O . SER A 1 525 ? 157.775 161.269 206.456 1.00 104.12 522 SER A O 1
ATOM 3944 N N . ARG A 1 526 ? 158.786 159.349 205.870 1.00 104.96 523 ARG A N 1
ATOM 3945 C CA . ARG A 1 526 ? 158.399 158.694 207.112 1.00 104.96 523 ARG A CA 1
ATOM 3946 C C . ARG A 1 526 ? 159.193 159.216 208.301 1.00 104.96 523 ARG A C 1
ATOM 3947 O O . ARG A 1 526 ? 158.785 158.995 209.446 1.00 104.96 523 ARG A O 1
ATOM 3949 N N . ARG A 1 527 ? 160.313 159.902 208.053 1.00 105.18 524 ARG A N 1
ATOM 3950 C CA . ARG A 1 527 ? 161.088 160.484 209.145 1.00 105.18 524 ARG A CA 1
ATOM 3951 C C . ARG A 1 527 ? 160.261 161.494 209.929 1.00 105.18 524 ARG A C 1
ATOM 3952 O O . ARG A 1 527 ? 160.464 161.671 211.136 1.00 105.18 524 ARG A O 1
ATOM 3954 N N . GLY A 1 528 ? 159.329 162.166 209.262 1.00 104.26 525 GLY A N 1
ATOM 3955 C CA . GLY A 1 528 ? 158.399 163.050 209.929 1.00 104.26 525 GLY A CA 1
ATOM 3956 C C . GLY A 1 528 ? 158.968 164.431 210.195 1.00 104.26 525 GLY A C 1
ATOM 3957 O O . GLY A 1 528 ? 160.176 164.674 210.160 1.00 104.26 525 GLY A O 1
ATOM 3958 N N . GLY A 1 529 ? 158.057 165.360 210.464 1.00 101.18 526 GLY A N 1
ATOM 3959 C CA . GLY A 1 529 ? 158.421 166.725 210.774 1.00 101.18 526 GLY A CA 1
ATOM 3960 C C . GLY A 1 529 ? 158.256 167.628 209.573 1.00 101.18 526 GLY A C 1
ATOM 3961 O O . GLY A 1 529 ? 159.122 167.661 208.696 1.00 101.18 526 GLY A O 1
ATOM 3962 N N . TRP A 1 530 ? 157.151 168.372 209.517 1.00 98.19 527 TRP A N 1
ATOM 3963 C CA . TRP A 1 530 ? 156.936 169.265 208.388 1.00 98.19 527 TRP A CA 1
ATOM 3964 C C . TRP A 1 530 ? 157.731 170.554 208.513 1.00 98.19 527 TRP A C 1
ATOM 3965 O O . TRP A 1 530 ? 157.880 171.274 207.520 1.00 98.19 527 TRP A O 1
ATOM 3976 N N . ARG A 1 531 ? 158.248 170.857 209.701 1.00 99.99 528 ARG A N 1
ATOM 3977 C CA . ARG A 1 531 ? 159.057 172.051 209.896 1.00 99.99 528 ARG A CA 1
ATOM 3978 C C . ARG A 1 531 ? 160.538 171.791 209.674 1.00 99.99 528 ARG A C 1
ATOM 3979 O O . ARG A 1 531 ? 161.248 172.676 209.182 1.00 99.99 528 ARG A O 1
ATOM 3987 N N . GLN A 1 532 ? 161.020 170.598 210.017 1.00 96.76 529 GLN A N 1
ATOM 3988 C CA . GLN A 1 532 ? 162.411 170.238 209.771 1.00 96.76 529 GLN A CA 1
ATOM 3989 C C . GLN A 1 532 ? 162.642 169.763 208.345 1.00 96.76 529 GLN A C 1
ATOM 3990 O O . GLN A 1 532 ? 163.750 169.919 207.821 1.00 96.76 529 GLN A O 1
ATOM 3996 N N . ARG A 1 533 ? 161.624 169.185 207.709 1.00 91.57 530 ARG A N 1
ATOM 3997 C CA . ARG A 1 533 ? 161.738 168.823 206.303 1.00 91.57 530 ARG A CA 1
ATOM 3998 C C . ARG A 1 533 ? 161.658 170.040 205.397 1.00 91.57 530 ARG A C 1
ATOM 3999 O O . ARG A 1 533 ? 162.076 169.966 204.238 1.00 91.57 530 ARG A O 1
ATOM 4007 N N . LEU A 1 534 ? 161.135 171.158 205.901 1.00 93.03 531 LEU A N 1
ATOM 4008 C CA . LEU A 1 534 ? 161.018 172.365 205.094 1.00 93.03 531 LEU A CA 1
ATOM 4009 C C . LEU A 1 534 ? 162.310 173.171 205.109 1.00 93.03 531 LEU A C 1
ATOM 4010 O O . LEU A 1 534 ? 162.724 173.707 204.075 1.00 93.03 531 LEU A O 1
ATOM 4015 N N . SER A 1 535 ? 162.956 173.269 206.273 1.00 94.84 532 SER A N 1
ATOM 4016 C CA . SER A 1 535 ? 164.217 173.998 206.375 1.00 94.84 532 SER A CA 1
ATOM 4017 C C . SER A 1 535 ? 165.314 173.312 205.569 1.00 94.84 532 SER A C 1
ATOM 4018 O O . SER A 1 535 ? 166.176 173.975 204.980 1.00 94.84 532 SER A O 1
ATOM 4021 N N . GLN A 1 536 ? 165.304 171.981 205.549 1.00 94.49 533 GLN A N 1
ATOM 4022 C CA . GLN A 1 536 ? 166.276 171.209 204.787 1.00 94.49 533 GLN A CA 1
ATOM 4023 C C . GLN A 1 536 ? 166.064 171.313 203.280 1.00 94.49 533 GLN A C 1
ATOM 4024 O O . GLN A 1 536 ? 167.006 171.075 202.515 1.00 94.49 533 GLN A O 1
ATOM 4030 N N . ALA A 1 537 ? 164.873 171.699 202.836 1.00 93.45 534 ALA A N 1
ATOM 4031 C CA . ALA A 1 537 ? 164.528 171.685 201.419 1.00 93.45 534 ALA A CA 1
ATOM 4032 C C . ALA A 1 537 ? 164.994 172.922 200.668 1.00 93.45 534 ALA A C 1
ATOM 4033 O O . ALA A 1 537 ? 164.650 173.075 199.493 1.00 93.45 534 ALA A O 1
ATOM 4035 N N . VAL A 1 538 ? 165.754 173.808 201.309 1.00 97.07 535 VAL A N 1
ATOM 4036 C CA . VAL A 1 538 ? 166.210 175.039 200.670 1.00 97.07 535 VAL A CA 1
ATOM 4037 C C . VAL A 1 538 ? 167.700 175.240 200.912 1.00 97.07 535 VAL A C 1
ATOM 4038 O O . VAL A 1 538 ? 168.248 176.311 200.624 1.00 97.07 535 VAL A O 1
ATOM 4042 N N . HIS A 1 539 ? 168.369 174.216 201.434 1.00 100.62 536 HIS A N 1
ATOM 4043 C CA . HIS A 1 539 ? 169.787 174.312 201.752 1.00 100.62 536 HIS A CA 1
ATOM 4044 C C . HIS A 1 539 ? 170.634 173.792 200.600 1.00 100.62 536 HIS A C 1
ATOM 4045 O O . HIS A 1 539 ? 170.274 172.812 199.940 1.00 100.62 536 HIS A O 1
ATOM 4052 N N . TYR A 1 540 ? 171.760 174.455 200.363 1.00 100.53 537 TYR A N 1
ATOM 4053 C CA . TYR A 1 540 ? 172.720 174.050 199.335 1.00 100.53 537 TYR A CA 1
ATOM 4054 C C . TYR A 1 540 ? 174.062 173.777 199.995 1.00 100.53 537 TYR A C 1
ATOM 4055 O O . TYR A 1 540 ? 174.739 174.728 200.430 1.00 100.53 537 TYR A O 1
ATOM 4064 N N . PRO A 1 541 ? 174.491 172.524 200.100 1.00 102.98 538 PRO A N 1
ATOM 4065 C CA . PRO A 1 541 ? 175.700 172.215 200.869 1.00 102.98 538 PRO A CA 1
ATOM 4066 C C . PRO A 1 541 ? 176.982 172.555 200.123 1.00 102.98 538 PRO A C 1
ATOM 4067 O O . PRO A 1 541 ? 177.028 172.603 198.892 1.00 102.98 538 PRO A O 1
ATOM 4071 N N . SER A 1 542 ? 178.036 172.786 200.903 1.00 106.92 539 SER A N 1
ATOM 4072 C CA . SER A 1 542 ? 179.357 173.069 200.367 1.00 106.92 539 SER A CA 1
ATOM 4073 C C . SER A 1 542 ? 180.092 171.765 200.065 1.00 106.92 539 SER A C 1
ATOM 4074 O O . SER A 1 542 ? 179.583 170.665 200.296 1.00 106.92 539 SER A O 1
ATOM 4077 N N . ARG A 1 543 ? 181.315 171.888 199.543 1.00 107.55 540 ARG A N 1
ATOM 4078 C CA . ARG A 1 543 ? 182.053 170.724 199.066 1.00 107.55 540 ARG A CA 1
ATOM 4079 C C . ARG A 1 543 ? 182.371 169.725 200.171 1.00 107.55 540 ARG A C 1
ATOM 4080 O O . ARG A 1 543 ? 181.875 168.595 200.148 1.00 107.55 540 ARG A O 1
ATOM 4088 N N . ASP A 1 544 ? 183.190 170.121 201.143 1.00 110.26 541 ASP A N 1
ATOM 4089 C CA . ASP A 1 544 ? 183.614 169.174 202.165 1.00 110.26 541 ASP A CA 1
ATOM 4090 C C . ASP A 1 544 ? 182.599 169.015 203.285 1.00 110.26 541 ASP A C 1
ATOM 4091 O O . ASP A 1 544 ? 182.797 168.168 204.162 1.00 110.26 541 ASP A O 1
ATOM 4096 N N . GLU A 1 545 ? 181.519 169.798 203.279 1.00 108.29 542 GLU A N 1
ATOM 4097 C CA . GLU A 1 545 ? 180.400 169.499 204.160 1.00 108.29 542 GLU A CA 1
ATOM 4098 C C . GLU A 1 545 ? 179.727 168.191 203.772 1.00 108.29 542 GLU A C 1
ATOM 4099 O O . GLU A 1 545 ? 179.226 167.479 204.648 1.00 108.29 542 GLU A O 1
ATOM 4105 N N . VAL A 1 546 ? 179.711 167.862 202.480 1.00 105.49 543 VAL A N 1
ATOM 4106 C CA . VAL A 1 546 ? 179.241 166.551 202.056 1.00 105.49 543 VAL A CA 1
ATOM 4107 C C . VAL A 1 546 ? 180.278 165.481 202.380 1.00 105.49 543 VAL A C 1
ATOM 4108 O O . VAL A 1 546 ? 179.923 164.327 202.641 1.00 105.49 543 VAL A O 1
ATOM 4112 N N . TYR A 1 547 ? 181.568 165.840 202.386 1.00 109.08 544 TYR A N 1
ATOM 4113 C CA . TYR A 1 547 ? 182.595 164.888 202.793 1.00 109.08 544 TYR A CA 1
ATOM 4114 C C . TYR A 1 547 ? 182.435 164.479 204.251 1.00 109.08 544 TYR A C 1
ATOM 4115 O O . TYR A 1 547 ? 182.780 163.350 204.617 1.00 109.08 544 TYR A O 1
ATOM 4124 N N . ARG A 1 548 ? 181.925 165.375 205.095 1.00 108.25 545 ARG A N 1
ATOM 4125 C CA . ARG A 1 548 ? 181.584 165.024 206.467 1.00 108.25 545 ARG A CA 1
ATOM 4126 C C . ARG A 1 548 ? 180.280 164.250 206.565 1.00 108.25 545 ARG A C 1
ATOM 4127 O O . ARG A 1 548 ? 179.859 163.916 207.676 1.00 108.25 545 ARG A O 1
ATOM 4135 N N . PHE A 1 549 ? 179.629 163.976 205.440 1.00 102.03 546 PHE A N 1
ATOM 4136 C CA . PHE A 1 549 ? 178.465 163.103 205.380 1.00 102.03 546 PHE A CA 1
ATOM 4137 C C . PHE A 1 549 ? 178.792 161.726 204.835 1.00 102.03 546 PHE A C 1
ATOM 4138 O O . PHE A 1 549 ? 178.249 160.730 205.314 1.00 102.03 546 PHE A O 1
ATOM 4146 N N . LEU A 1 550 ? 179.684 161.651 203.846 1.00 101.79 547 LEU A N 1
ATOM 4147 C CA . LEU A 1 550 ? 180.013 160.382 203.215 1.00 101.79 547 LEU A CA 1
ATOM 4148 C C . LEU A 1 550 ? 180.775 159.448 204.141 1.00 101.79 547 LEU A C 1
ATOM 4149 O O . LEU A 1 550 ? 180.663 158.226 203.996 1.00 101.79 547 LEU A O 1
ATOM 4154 N N . ASP A 1 551 ? 181.547 159.987 205.082 1.00 105.86 548 ASP A N 1
ATOM 4155 C CA . ASP A 1 551 ? 182.393 159.170 205.940 1.00 105.86 548 ASP A CA 1
ATOM 4156 C C . ASP A 1 551 ? 181.805 158.936 207.322 1.00 105.86 548 ASP A C 1
ATOM 4157 O O . ASP A 1 551 ? 182.302 158.071 208.051 1.00 105.86 548 ASP A O 1
ATOM 4162 N N . GLN A 1 552 ? 180.766 159.682 207.701 1.00 106.82 549 GLN A N 1
ATOM 4163 C CA . GLN A 1 552 ? 180.108 159.497 208.985 1.00 106.82 549 GLN A CA 1
ATOM 4164 C C . GLN A 1 552 ? 178.808 158.712 208.898 1.00 106.82 549 GLN A C 1
ATOM 4165 O O . GLN A 1 552 ? 178.382 158.145 209.909 1.00 106.82 549 GLN A O 1
ATOM 4171 N N . THR A 1 553 ? 178.176 158.671 207.738 1.00 100.41 550 THR A N 1
ATOM 4172 C CA . THR A 1 553 ? 176.894 157.998 207.568 1.00 100.41 550 THR A CA 1
ATOM 4173 C C . THR A 1 553 ? 176.901 156.961 206.455 1.00 100.41 550 THR A C 1
ATOM 4174 O O . THR A 1 553 ? 176.331 155.882 206.628 1.00 100.41 550 THR A O 1
ATOM 4178 N N . VAL A 1 554 ? 177.554 157.244 205.332 1.00 100.35 551 VAL A N 1
ATOM 4179 C CA . VAL A 1 554 ? 177.510 156.333 204.193 1.00 100.35 551 VAL A CA 1
ATOM 4180 C C . VAL A 1 554 ? 178.587 155.262 204.291 1.00 100.35 551 VAL A C 1
ATOM 4181 O O . VAL A 1 554 ? 178.318 154.084 204.041 1.00 100.35 551 VAL A O 1
ATOM 4185 N N . ARG A 1 555 ? 179.817 155.635 204.652 1.00 103.64 552 ARG A N 1
ATOM 4186 C CA . ARG A 1 555 ? 180.862 154.623 204.798 1.00 103.64 552 ARG A CA 1
ATOM 4187 C C . ARG A 1 555 ? 180.591 153.677 205.961 1.00 103.64 552 ARG A C 1
ATOM 4188 O O . ARG A 1 555 ? 180.678 152.454 205.763 1.00 103.64 552 ARG A O 1
ATOM 4196 N N . PRO A 1 556 ? 180.261 154.143 207.172 1.00 101.50 553 PRO A N 1
ATOM 4197 C CA . PRO A 1 556 ? 179.999 153.193 208.267 1.00 101.50 553 PRO A CA 1
ATOM 4198 C C . PRO A 1 556 ? 178.750 152.349 208.071 1.00 101.50 553 PRO A C 1
ATOM 4199 O O . PRO A 1 556 ? 178.449 151.525 208.942 1.00 101.50 553 PRO A O 1
ATOM 4203 N N . ALA A 1 557 ? 178.014 152.524 206.975 1.00 98.53 554 ALA A N 1
ATOM 4204 C CA . ALA A 1 557 ? 176.824 151.731 206.692 1.00 98.53 554 ALA A CA 1
ATOM 4205 C C . ALA A 1 557 ? 177.055 150.714 205.584 1.00 98.53 554 ALA A C 1
ATOM 4206 O O . ALA A 1 557 ? 176.669 149.551 205.721 1.00 98.53 554 ALA A O 1
ATOM 4208 N N . ILE A 1 558 ? 177.677 151.135 204.481 1.00 99.64 555 ILE A N 1
ATOM 4209 C CA . ILE A 1 558 ? 177.971 150.210 203.391 1.00 99.64 555 ILE A CA 1
ATOM 4210 C C . ILE A 1 558 ? 178.857 149.072 203.878 1.00 99.64 555 ILE A C 1
ATOM 4211 O O . ILE A 1 558 ? 178.618 147.901 203.559 1.00 99.64 555 ILE A O 1
ATOM 4216 N N . ASP A 1 559 ? 179.885 149.389 204.666 1.00 102.53 556 ASP A N 1
ATOM 4217 C CA . ASP A 1 559 ? 180.727 148.346 205.239 1.00 102.53 556 ASP A CA 1
ATOM 4218 C C . ASP A 1 559 ? 180.042 147.589 206.371 1.00 102.53 556 ASP A C 1
ATOM 4219 O O . ASP A 1 559 ? 180.592 146.591 206.848 1.00 102.53 556 ASP A O 1
ATOM 4224 N N . GLU A 1 560 ? 178.867 148.035 206.808 1.00 99.57 557 GLU A N 1
ATOM 4225 C CA . GLU A 1 560 ? 178.150 147.402 207.907 1.00 99.57 557 GLU A CA 1
ATOM 4226 C C . GLU A 1 560 ? 176.996 146.529 207.439 1.00 99.57 557 GLU A C 1
ATOM 4227 O O . GLU A 1 560 ? 176.744 145.477 208.031 1.00 99.57 557 GLU A O 1
ATOM 4233 N N . VAL A 1 561 ? 176.288 146.943 206.387 1.00 100.15 558 VAL A N 1
ATOM 4234 C CA . VAL A 1 561 ? 175.205 146.118 205.868 1.00 100.15 558 VAL A CA 1
ATOM 4235 C C . VAL A 1 561 ? 175.764 144.905 205.136 1.00 100.15 558 VAL A C 1
ATOM 4236 O O . VAL A 1 561 ? 175.168 143.824 205.173 1.00 100.15 558 VAL A O 1
ATOM 4240 N N . THR A 1 562 ? 176.922 145.048 204.487 1.00 102.08 559 THR A N 1
ATOM 4241 C CA . THR A 1 562 ? 177.520 143.931 203.768 1.00 102.08 559 THR A CA 1
ATOM 4242 C C . THR A 1 562 ? 178.064 142.864 204.703 1.00 102.08 559 THR A C 1
ATOM 4243 O O . THR A 1 562 ? 178.260 141.726 204.265 1.00 102.08 559 THR A O 1
ATOM 4247 N N . ALA A 1 563 ? 178.329 143.204 205.965 1.00 103.43 560 ALA A N 1
ATOM 4248 C CA . ALA A 1 563 ? 178.775 142.195 206.916 1.00 103.43 560 ALA A CA 1
ATOM 4249 C C . ALA A 1 563 ? 177.749 141.080 207.040 1.00 103.43 560 ALA A C 1
ATOM 4250 O O . ALA A 1 563 ? 178.100 139.896 207.018 1.00 103.43 560 ALA A O 1
ATOM 4252 N N . VAL A 1 564 ? 176.472 141.441 207.159 1.00 103.11 561 VAL A N 1
ATOM 4253 C CA . VAL A 1 564 ? 175.415 140.445 207.211 1.00 103.11 561 VAL A CA 1
ATOM 4254 C C . VAL A 1 564 ? 175.303 139.690 205.895 1.00 103.11 561 VAL A C 1
ATOM 4255 O O . VAL A 1 564 ? 174.814 138.557 205.877 1.00 103.11 561 VAL A O 1
ATOM 4259 N N . PHE A 1 565 ? 175.767 140.276 204.791 1.00 101.37 562 PHE A N 1
ATOM 4260 C CA . PHE A 1 565 ? 175.612 139.629 203.493 1.00 101.37 562 PHE A CA 1
ATOM 4261 C C . PHE A 1 565 ? 176.579 138.464 203.313 1.00 101.37 562 PHE A C 1
ATOM 4262 O O . PHE A 1 565 ? 176.233 137.470 202.665 1.00 101.37 562 PHE A O 1
ATOM 4270 N N . VAL A 1 566 ? 177.847 138.719 203.616 1.00 104.37 563 VAL A N 1
ATOM 4271 C CA . VAL A 1 566 ? 178.884 137.724 203.388 1.00 104.37 563 VAL A CA 1
ATOM 4272 C C . VAL A 1 566 ? 178.663 136.505 204.218 1.00 104.37 563 VAL A C 1
ATOM 4273 O O . VAL A 1 566 ? 178.747 135.379 203.726 1.00 104.37 563 VAL A O 1
ATOM 4277 N N . GLU A 1 567 ? 178.370 136.723 205.485 1.00 106.24 564 GLU A N 1
ATOM 4278 C CA . GLU A 1 567 ? 178.127 135.612 206.364 1.00 106.24 564 GLU A CA 1
ATOM 4279 C C . GLU A 1 567 ? 176.670 135.225 206.319 1.00 106.24 564 GLU A C 1
ATOM 4280 O O . GLU A 1 567 ? 176.063 134.968 207.354 1.00 106.24 564 GLU A O 1
ATOM 4286 N N . LYS A 1 568 ? 176.098 135.203 205.121 1.00 103.38 565 LYS A N 1
ATOM 4287 C CA . LYS A 1 568 ? 174.739 134.727 204.968 1.00 103.38 565 LYS A CA 1
ATOM 4288 C C . LYS A 1 568 ? 174.640 134.068 203.618 1.00 103.38 565 LYS A C 1
ATOM 4289 O O . LYS A 1 568 ? 173.563 133.980 203.048 1.00 103.38 565 LYS A O 1
ATOM 4295 N N . GLY A 1 569 ? 175.760 133.622 203.085 1.00 102.61 566 GLY A N 1
ATOM 4296 C CA . GLY A 1 569 ? 175.727 132.881 201.845 1.00 102.61 566 GLY A CA 1
ATOM 4297 C C . GLY A 1 569 ? 176.014 133.598 200.550 1.00 102.61 566 GLY A C 1
ATOM 4298 O O . GLY A 1 569 ? 176.113 132.959 199.503 1.00 102.61 566 GLY A O 1
ATOM 4299 N N . LEU A 1 570 ? 176.189 134.904 200.589 1.00 100.23 567 LEU A N 1
ATOM 4300 C CA . LEU A 1 570 ? 176.322 135.643 199.334 1.00 100.23 567 LEU A CA 1
ATOM 4301 C C . LEU A 1 570 ? 177.773 136.029 198.918 1.00 100.23 567 LEU A C 1
ATOM 4302 O O . LEU A 1 570 ? 178.673 136.014 199.754 1.00 100.23 567 LEU A O 1
ATOM 4307 N N . ASN A 1 571 ? 177.993 136.332 197.635 1.00 100.26 568 ASN A N 1
ATOM 4308 C CA . ASN A 1 571 ? 179.337 136.678 197.121 1.00 100.26 568 ASN A CA 1
ATOM 4309 C C . ASN A 1 571 ? 179.436 138.165 196.915 1.00 100.26 568 ASN A C 1
ATOM 4310 O O . ASN A 1 571 ? 179.026 138.689 195.899 1.00 100.26 568 ASN A O 1
ATOM 4315 N N . VAL A 1 572 ? 180.074 138.832 197.844 1.00 100.78 569 VAL A N 1
ATOM 4316 C CA . VAL A 1 572 ? 180.072 140.289 197.828 1.00 100.78 569 VAL A CA 1
ATOM 4317 C C . VAL A 1 572 ? 181.452 140.742 197.371 1.00 100.78 569 VAL A C 1
ATOM 4318 O O . VAL A 1 572 ? 182.461 140.443 198.019 1.00 100.78 569 VAL A O 1
ATOM 4322 N N . VAL A 1 573 ? 181.505 141.440 196.239 1.00 103.91 570 VAL A N 1
ATOM 4323 C CA . VAL A 1 573 ? 182.767 141.791 195.596 1.00 103.91 570 VAL A CA 1
ATOM 4324 C C . VAL A 1 573 ? 183.173 143.177 196.084 1.00 103.91 570 VAL A C 1
ATOM 4325 O O . VAL A 1 573 ? 182.674 144.192 195.590 1.00 103.91 570 VAL A O 1
ATOM 4329 N N . ASN A 1 574 ? 184.090 143.226 197.048 1.00 111.29 571 ASN A N 1
ATOM 4330 C CA . ASN A 1 574 ? 184.663 144.495 197.469 1.00 111.29 571 ASN A CA 1
ATOM 4331 C C . ASN A 1 574 ? 185.861 144.855 196.604 1.00 111.29 571 ASN A C 1
ATOM 4332 O O . ASN A 1 574 ? 186.520 143.984 196.028 1.00 111.29 571 ASN A O 1
ATOM 4337 N N . VAL A 1 575 ? 186.128 146.153 196.519 1.00 118.63 572 VAL A N 1
ATOM 4338 C CA . VAL A 1 575 ? 187.247 146.703 195.761 1.00 118.63 572 VAL A CA 1
ATOM 4339 C C . VAL A 1 575 ? 187.966 147.707 196.655 1.00 118.63 572 VAL A C 1
ATOM 4340 O O . VAL A 1 575 ? 187.322 148.343 197.502 1.00 118.63 572 VAL A O 1
ATOM 4344 N N . PRO A 1 576 ? 189.288 147.840 196.562 1.00 121.88 573 PRO A N 1
ATOM 4345 C CA . PRO A 1 576 ? 189.947 148.993 197.186 1.00 121.88 573 PRO A CA 1
ATOM 4346 C C . PRO A 1 576 ? 189.432 150.284 196.567 1.00 121.88 573 PRO A C 1
ATOM 4347 O O . PRO A 1 576 ? 189.110 150.335 195.379 1.00 121.88 573 PRO A O 1
ATOM 4351 N N . ASP A 1 577 ? 189.351 151.334 197.384 1.00 120.21 574 ASP A N 1
ATOM 4352 C CA . ASP A 1 577 ? 188.711 152.572 196.960 1.00 120.21 574 ASP A CA 1
ATOM 4353 C C . ASP A 1 577 ? 189.765 153.554 196.462 1.00 120.21 574 ASP A C 1
ATOM 4354 O O . ASP A 1 577 ? 190.524 154.096 197.280 1.00 120.21 574 ASP A O 1
ATOM 4359 N N . PRO A 1 578 ? 189.852 153.816 195.154 1.00 122.35 575 PRO A N 1
ATOM 4360 C CA . PRO A 1 578 ? 190.861 154.758 194.657 1.00 122.35 575 PRO A CA 1
ATOM 4361 C C . PRO A 1 578 ? 190.319 156.165 194.461 1.00 122.35 575 PRO A C 1
ATOM 4362 O O . PRO A 1 578 ? 191.080 157.091 194.167 1.00 122.35 575 PRO A O 1
ATOM 4366 N N . SER A 1 579 ? 189.006 156.339 194.621 1.00 116.36 576 SER A N 1
ATOM 4367 C CA . SER A 1 579 ? 188.353 157.591 194.266 1.00 116.36 576 SER A CA 1
ATOM 4368 C C . SER A 1 579 ? 188.279 158.592 195.411 1.00 116.36 576 SER A C 1
ATOM 4369 O O . SER A 1 579 ? 188.265 159.800 195.145 1.00 116.36 576 SER A O 1
ATOM 4372 N N . ASN A 1 580 ? 188.220 158.126 196.660 1.00 113.51 577 ASN A N 1
ATOM 4373 C CA . ASN A 1 580 ? 188.148 158.924 197.884 1.00 113.51 577 ASN A CA 1
ATOM 4374 C C . ASN A 1 580 ? 186.773 159.554 198.082 1.00 113.51 577 ASN A C 1
ATOM 4375 O O . ASN A 1 580 ? 186.530 160.175 199.125 1.00 113.51 577 ASN A O 1
ATOM 4380 N N . ASP A 1 581 ? 185.864 159.411 197.132 1.00 107.80 578 ASP A N 1
ATOM 4381 C CA . ASP A 1 581 ? 184.500 159.894 197.312 1.00 107.80 578 ASP A CA 1
ATOM 4382 C C . ASP A 1 581 ? 183.450 158.829 197.026 1.00 107.80 578 ASP A C 1
ATOM 4383 O O . ASP A 1 581 ? 182.434 158.776 197.721 1.00 107.80 578 ASP A O 1
ATOM 4388 N N . SER A 1 582 ? 183.677 157.969 196.037 1.00 101.95 579 SER A N 1
ATOM 4389 C CA . SER A 1 582 ? 182.694 156.950 195.697 1.00 101.95 579 SER A CA 1
ATOM 4390 C C . SER A 1 582 ? 182.689 155.836 196.736 1.00 101.95 579 SER A C 1
ATOM 4391 O O . SER A 1 582 ? 183.728 155.493 197.305 1.00 101.95 579 SER A O 1
ATOM 4394 N N . VAL A 1 583 ? 181.507 155.276 196.987 1.00 90.40 580 VAL A N 1
ATOM 4395 C CA . VAL A 1 583 ? 181.329 154.170 197.928 1.00 90.40 580 VAL A CA 1
ATOM 4396 C C . VAL A 1 583 ? 180.504 153.118 197.194 1.00 90.40 580 VAL A C 1
ATOM 4397 O O . VAL A 1 583 ? 179.271 153.168 197.184 1.00 90.40 580 VAL A O 1
ATOM 4401 N N . THR A 1 584 ? 181.176 152.143 196.596 1.00 84.68 581 THR A N 1
ATOM 4402 C CA . THR A 1 584 ? 180.523 151.178 195.726 1.00 84.68 581 THR A CA 1
ATOM 4403 C C . THR A 1 584 ? 180.232 149.885 196.477 1.00 84.68 581 THR A C 1
ATOM 4404 O O . THR A 1 584 ? 180.936 149.517 197.421 1.00 84.68 581 THR A O 1
ATOM 4408 N N . LEU A 1 585 ? 179.176 149.201 196.043 1.00 82.54 582 LEU A N 1
ATOM 4409 C CA . LEU A 1 585 ? 178.766 147.913 196.580 1.00 82.54 582 LEU A CA 1
ATOM 4410 C C . LEU A 1 585 ? 178.295 147.055 195.417 1.00 82.54 582 LEU A C 1
ATOM 4411 O O . LEU A 1 585 ? 177.580 147.536 194.536 1.00 82.54 582 LEU A O 1
ATOM 4416 N N . GLU A 1 586 ? 178.694 145.785 195.412 1.00 87.25 583 GLU A N 1
ATOM 4417 C CA . GLU A 1 586 ? 178.411 144.921 194.276 1.00 87.25 583 GLU A CA 1
ATOM 4418 C C . GLU A 1 586 ? 178.188 143.498 194.764 1.00 87.25 583 GLU A C 1
ATOM 4419 O O . GLU A 1 586 ? 178.752 143.082 195.777 1.00 87.25 583 GLU A O 1
ATOM 4425 N N . ILE A 1 587 ? 177.356 142.761 194.033 1.00 88.18 584 ILE A N 1
ATOM 4426 C CA . ILE A 1 587 ? 177.009 141.386 194.379 1.00 88.18 584 ILE A CA 1
ATOM 4427 C C . ILE A 1 587 ? 176.789 140.607 193.090 1.00 88.18 584 ILE A C 1
ATOM 4428 O O . ILE A 1 587 ? 176.043 141.048 192.211 1.00 88.18 584 ILE A O 1
ATOM 4433 N N . GLY A 1 588 ? 177.430 139.449 192.978 1.00 92.54 585 GLY A N 1
ATOM 4434 C CA . GLY A 1 588 ? 177.283 138.590 191.814 1.00 92.54 585 GLY A CA 1
ATOM 4435 C C . GLY A 1 588 ? 176.224 137.517 192.056 1.00 92.54 585 GLY A C 1
ATOM 4436 O O . GLY A 1 588 ? 176.129 136.965 193.149 1.00 92.54 585 GLY A O 1
ATOM 4437 N N . HIS A 1 589 ? 175.437 137.247 191.023 1.00 96.64 586 HIS A N 1
ATOM 4438 C CA . HIS A 1 589 ? 174.350 136.279 191.092 1.00 96.64 586 HIS A CA 1
ATOM 4439 C C . HIS A 1 589 ? 174.580 135.141 190.109 1.00 96.64 586 HIS A C 1
ATOM 4440 O O . HIS A 1 589 ? 173.661 134.684 189.425 1.00 96.64 586 HIS A O 1
ATOM 4447 N N . GLY A 1 590 ? 175.820 134.667 190.035 1.00 104.50 587 GLY A N 1
ATOM 4448 C CA . GLY A 1 590 ? 176.173 133.620 189.102 1.00 104.50 587 GLY A CA 1
ATOM 4449 C C . GLY A 1 590 ? 176.551 134.165 187.742 1.00 104.50 587 GLY A C 1
ATOM 4450 O O . GLY A 1 590 ? 177.656 134.681 187.559 1.00 104.50 587 GLY A O 1
ATOM 4451 N N . GLU A 1 591 ? 175.637 134.061 186.780 1.00 109.89 588 GLU A N 1
ATOM 4452 C CA . GLU A 1 591 ? 175.894 134.475 185.405 1.00 109.89 588 GLU A CA 1
ATOM 4453 C C . GLU A 1 591 ? 175.133 135.722 184.986 1.00 109.89 588 GLU A C 1
ATOM 4454 O O . GLU A 1 591 ? 175.672 136.535 184.231 1.00 109.89 588 GLU A O 1
ATOM 4460 N N . GLU A 1 592 ? 173.901 135.907 185.457 1.00 104.98 589 GLU A N 1
ATOM 4461 C CA . GLU A 1 592 ? 173.105 137.046 185.026 1.00 104.98 589 GLU A CA 1
ATOM 4462 C C . GLU A 1 592 ? 173.540 138.319 185.754 1.00 104.98 589 GLU A C 1
ATOM 4463 O O . GLU A 1 592 ? 174.550 138.355 186.462 1.00 104.98 589 GLU A O 1
ATOM 4469 N N . ARG A 1 593 ? 172.760 139.377 185.566 1.00 95.28 590 ARG A N 1
ATOM 4470 C CA . ARG A 1 593 ? 173.224 140.720 185.879 1.00 95.28 590 ARG A CA 1
ATOM 4471 C C . ARG A 1 593 ? 173.496 140.873 187.374 1.00 95.28 590 ARG A C 1
ATOM 4472 O O . ARG A 1 593 ? 172.756 140.329 188.200 1.00 95.28 590 ARG A O 1
ATOM 4480 N N . PRO A 1 594 ? 174.553 141.594 187.753 1.00 86.58 591 PRO A N 1
ATOM 4481 C CA . PRO A 1 594 ? 174.836 141.809 189.176 1.00 86.58 591 PRO A CA 1
ATOM 4482 C C . PRO A 1 594 ? 174.087 143.004 189.740 1.00 86.58 591 PRO A C 1
ATOM 4483 O O . PRO A 1 594 ? 173.289 143.632 189.039 1.00 86.58 591 PRO A O 1
ATOM 4487 N N . PHE A 1 595 ? 174.343 143.329 191.004 1.00 77.04 592 PHE A N 1
ATOM 4488 C CA . PHE A 1 595 ? 173.616 144.371 191.723 1.00 77.04 592 PHE A CA 1
ATOM 4489 C C . PHE A 1 595 ? 174.575 145.517 192.021 1.00 77.04 592 PHE A C 1
ATOM 4490 O O . PHE A 1 595 ? 175.375 145.440 192.957 1.00 77.04 592 PHE A O 1
ATOM 4498 N N . ILE A 1 596 ? 174.492 146.577 191.233 1.00 77.20 593 ILE A N 1
ATOM 4499 C CA . ILE A 1 596 ? 175.339 147.749 191.411 1.00 77.20 593 ILE A CA 1
ATOM 4500 C C . ILE A 1 596 ? 174.622 148.741 192.315 1.00 77.20 593 ILE A C 1
ATOM 4501 O O . ILE A 1 596 ? 173.423 148.992 192.149 1.00 77.20 593 ILE A O 1
ATOM 4506 N N . TYR A 1 597 ? 175.349 149.300 193.280 1.00 75.54 594 TYR A N 1
ATOM 4507 C CA . TYR A 1 597 ? 174.830 150.373 194.128 1.00 75.54 594 TYR A CA 1
ATOM 4508 C C . TYR A 1 597 ? 175.984 151.319 194.434 1.00 75.54 594 TYR A C 1
ATOM 4509 O O . TYR A 1 597 ? 176.740 151.091 195.381 1.00 75.54 594 TYR A O 1
ATOM 4518 N N . GLN A 1 598 ? 176.105 152.387 193.650 1.00 80.69 595 GLN A N 1
ATOM 4519 C CA . GLN A 1 598 ? 177.250 153.286 193.714 1.00 80.69 595 GLN A CA 1
ATOM 4520 C C . GLN A 1 598 ? 176.792 154.694 194.061 1.00 80.69 595 GLN A C 1
ATOM 4521 O O . GLN A 1 598 ? 175.895 155.236 193.410 1.00 80.69 595 GLN A O 1
ATOM 4527 N N . VAL A 1 599 ? 177.421 155.287 195.072 1.00 82.76 596 VAL A N 1
ATOM 4528 C CA . VAL A 1 599 ? 177.212 156.683 195.442 1.00 82.76 596 VAL A CA 1
ATOM 4529 C C . VAL A 1 599 ? 178.372 157.495 194.889 1.00 82.76 596 VAL A C 1
ATOM 4530 O O . VAL A 1 599 ? 179.493 156.986 194.774 1.00 82.76 596 VAL A O 1
ATOM 4534 N N . GLN A 1 600 ? 178.116 158.754 194.536 1.00 87.32 597 GLN A N 1
ATOM 4535 C CA . GLN A 1 600 ? 179.163 159.580 193.950 1.00 87.32 597 GLN A CA 1
ATOM 4536 C C . GLN A 1 600 ? 178.823 161.055 194.109 1.00 87.32 597 GLN A C 1
ATOM 4537 O O . GLN A 1 600 ? 177.683 161.464 193.886 1.00 87.32 597 GLN A O 1
ATOM 4543 N N . MET A 1 601 ? 179.832 161.844 194.470 1.00 96.90 598 MET A N 1
ATOM 4544 C CA . MET A 1 601 ? 179.676 163.278 194.658 1.00 96.90 598 MET A CA 1
ATOM 4545 C C . MET A 1 601 ? 179.808 164.015 193.329 1.00 96.90 598 MET A C 1
ATOM 4546 O O . MET A 1 601 ? 180.578 163.621 192.451 1.00 96.90 598 MET A O 1
ATOM 4551 N N . LYS A 1 602 ? 179.040 165.094 193.183 1.00 96.84 599 LYS A N 1
ATOM 4552 C CA . LYS A 1 602 ? 179.123 165.928 191.993 1.00 96.84 599 LYS A CA 1
ATOM 4553 C C . LYS A 1 602 ? 178.687 167.343 192.355 1.00 96.84 599 LYS A C 1
ATOM 4554 O O . LYS A 1 602 ? 177.913 167.550 193.291 1.00 96.84 599 LYS A O 1
ATOM 4560 N N . GLY A 1 603 ? 179.191 168.315 191.602 1.00 98.75 600 GLY A N 1
ATOM 4561 C CA . GLY A 1 603 ? 178.913 169.711 191.877 1.00 98.75 600 GLY A CA 1
ATOM 4562 C C . GLY A 1 603 ? 178.226 170.396 190.716 1.00 98.75 600 GLY A C 1
ATOM 4563 O O . GLY A 1 603 ? 178.439 170.061 189.552 1.00 98.75 600 GLY A O 1
ATOM 4564 N N . PHE A 1 604 ? 177.396 171.383 191.054 1.00 100.33 601 PHE A N 1
ATOM 4565 C CA . PHE A 1 604 ? 176.599 172.109 190.074 1.00 100.33 601 PHE A CA 1
ATOM 4566 C C . PHE A 1 604 ? 176.675 173.601 190.373 1.00 100.33 601 PHE A C 1
ATOM 4567 O O . PHE A 1 604 ? 177.301 174.033 191.346 1.00 100.33 601 PHE A O 1
ATOM 4575 N N . PHE A 1 605 ? 176.023 174.393 189.525 1.00 106.89 602 PHE A N 1
ATOM 4576 C CA . PHE A 1 605 ? 175.931 175.834 189.715 1.00 106.89 602 PHE A CA 1
ATOM 4577 C C . PHE A 1 605 ? 174.651 176.169 190.467 1.00 106.89 602 PHE A C 1
ATOM 4578 O O . PHE A 1 605 ? 173.571 175.693 190.106 1.00 106.89 602 PHE A O 1
ATOM 4586 N N . THR A 1 606 ? 174.775 176.991 191.501 1.00 106.26 603 THR A N 1
ATOM 4587 C CA . THR A 1 606 ? 173.608 177.404 192.263 1.00 106.26 603 THR A CA 1
ATOM 4588 C C . THR A 1 606 ? 172.668 178.208 191.370 1.00 106.26 603 THR A C 1
ATOM 4589 O O . THR A 1 606 ? 173.124 179.057 190.598 1.00 106.26 603 THR A O 1
ATOM 4593 N N . PRO A 1 607 ? 171.356 177.956 191.430 1.00 109.61 604 PRO A N 1
ATOM 4594 C CA . PRO A 1 607 ? 170.427 178.679 190.548 1.00 109.61 604 PRO A CA 1
ATOM 4595 C C . PRO A 1 607 ? 170.350 180.170 190.833 1.00 109.61 604 PRO A C 1
ATOM 4596 O O . PRO A 1 607 ? 170.978 180.675 191.769 1.00 109.61 604 PRO A O 1
ATOM 4600 N N . SER A 1 608 ? 169.562 180.875 190.020 1.00 111.59 605 SER A N 1
ATOM 4601 C CA . SER A 1 608 ? 169.469 182.327 190.136 1.00 111.59 605 SER A CA 1
ATOM 4602 C C . SER A 1 608 ? 168.815 182.745 191.446 1.00 111.59 605 SER A C 1
ATOM 4603 O O . SER A 1 608 ? 169.336 183.607 192.163 1.00 111.59 605 SER A O 1
ATOM 4606 N N . PHE A 1 609 ? 167.677 182.140 191.787 1.00 108.80 606 PHE A N 1
ATOM 4607 C CA . PHE A 1 609 ? 166.905 182.591 192.940 1.00 108.80 606 PHE A CA 1
ATOM 4608 C C . PHE A 1 609 ? 167.442 182.026 194.250 1.00 108.80 606 PHE A C 1
ATOM 4609 O O . PHE A 1 609 ? 166.671 181.582 195.105 1.00 108.80 606 PHE A O 1
ATOM 4617 N N . ALA A 1 610 ? 168.757 182.072 194.437 1.00 112.39 607 ALA A N 1
ATOM 4618 C CA . ALA A 1 610 ? 169.350 181.640 195.699 1.00 112.39 607 ALA A CA 1
ATOM 4619 C C . ALA A 1 610 ? 170.416 182.575 196.244 1.00 112.39 607 ALA A C 1
ATOM 4620 O O . ALA A 1 610 ? 170.688 182.523 197.448 1.00 112.39 607 ALA A O 1
ATOM 4622 N N . ARG A 1 611 ? 171.030 183.418 195.422 1.00 115.60 608 ARG A N 1
ATOM 4623 C CA . ARG A 1 611 ? 172.134 184.260 195.861 1.00 115.60 608 ARG A CA 1
ATOM 4624 C C . ARG A 1 611 ? 171.800 185.738 195.702 1.00 115.60 608 ARG A C 1
ATOM 4625 O O . ARG A 1 611 ? 171.249 186.153 194.681 1.00 115.60 608 ARG A O 1
ATOM 4633 N N . LEU A 1 619 ? 174.096 186.472 200.610 1.00 112.52 616 LEU A N 1
ATOM 4634 C CA . LEU A 1 619 ? 175.172 185.489 200.582 1.00 112.52 616 LEU A CA 1
ATOM 4635 C C . LEU A 1 619 ? 175.462 185.033 199.156 1.00 112.52 616 LEU A C 1
ATOM 4636 O O . LEU A 1 619 ? 174.550 184.681 198.410 1.00 112.52 616 LEU A O 1
ATOM 4638 N N . ASN A 1 620 ? 176.740 185.045 198.785 1.00 112.68 617 ASN A N 1
ATOM 4639 C CA . ASN A 1 620 ? 177.190 184.609 197.466 1.00 112.68 617 ASN A CA 1
ATOM 4640 C C . ASN A 1 620 ? 177.690 183.175 197.591 1.00 112.68 617 ASN A C 1
ATOM 4641 O O . ASN A 1 620 ? 178.789 182.930 198.095 1.00 112.68 617 ASN A O 1
ATOM 4643 N N . ASN A 1 621 ? 176.877 182.225 197.130 1.00 111.44 618 ASN A N 1
ATOM 4644 C CA . ASN A 1 621 ? 177.207 180.808 197.232 1.00 111.44 618 ASN A CA 1
ATOM 4645 C C . ASN A 1 621 ? 177.898 180.309 195.965 1.00 111.44 618 ASN A C 1
ATOM 4646 O O . ASN A 1 621 ? 179.014 179.781 196.026 1.00 111.44 618 ASN A O 1
ATOM 4651 N N . ARG A 1 622 ? 177.229 180.439 194.816 1.00 109.92 619 ARG A N 1
ATOM 4652 C CA . ARG A 1 622 ? 177.829 180.237 193.499 1.00 109.92 619 ARG A CA 1
ATOM 4653 C C . ARG A 1 622 ? 178.203 178.780 193.215 1.00 109.92 619 ARG A C 1
ATOM 4654 O O . ARG A 1 622 ? 178.521 178.433 192.073 1.00 109.92 619 ARG A O 1
ATOM 4662 N N . ARG A 1 623 ? 178.119 177.902 194.212 1.00 105.97 620 ARG A N 1
ATOM 4663 C CA . ARG A 1 623 ? 178.513 176.517 193.987 1.00 105.97 620 ARG A CA 1
ATOM 4664 C C . ARG A 1 623 ? 177.975 175.644 195.109 1.00 105.97 620 ARG A C 1
ATOM 4665 O O . ARG A 1 623 ? 177.920 176.075 196.262 1.00 105.97 620 ARG A O 1
ATOM 4673 N N . TYR A 1 624 ? 177.588 174.415 194.763 1.00 101.73 621 TYR A N 1
ATOM 4674 C CA . TYR A 1 624 ? 177.103 173.451 195.740 1.00 101.73 621 TYR A CA 1
ATOM 4675 C C . TYR A 1 624 ? 177.313 172.047 195.191 1.00 101.73 621 TYR A C 1
ATOM 4676 O O . TYR A 1 624 ? 177.645 171.858 194.018 1.00 101.73 621 TYR A O 1
ATOM 4685 N N . TYR A 1 625 ? 177.110 171.053 196.056 1.00 99.44 622 TYR A N 1
ATOM 4686 C CA . TYR A 1 625 ? 177.377 169.662 195.724 1.00 99.44 622 TYR A CA 1
ATOM 4687 C C . TYR A 1 625 ? 176.211 168.778 196.146 1.00 99.44 622 TYR A C 1
ATOM 4688 O O . TYR A 1 625 ? 175.456 169.112 197.060 1.00 99.44 622 TYR A O 1
ATOM 4697 N N . ARG A 1 626 ? 176.076 167.642 195.459 1.00 90.88 623 ARG A N 1
ATOM 4698 C CA . ARG A 1 626 ? 175.053 166.647 195.751 1.00 90.88 623 ARG A CA 1
ATOM 4699 C C . ARG A 1 626 ? 175.665 165.260 195.617 1.00 90.88 623 ARG A C 1
ATOM 4700 O O . ARG A 1 626 ? 176.548 165.037 194.788 1.00 90.88 623 ARG A O 1
ATOM 4708 N N . ALA A 1 627 ? 175.184 164.327 196.439 1.00 83.09 624 ALA A N 1
ATOM 4709 C CA . ALA A 1 627 ? 175.701 162.957 196.467 1.00 83.09 624 ALA A CA 1
ATOM 4710 C C . ALA A 1 627 ? 174.679 162.038 195.807 1.00 83.09 624 ALA A C 1
ATOM 4711 O O . ALA A 1 627 ? 173.771 161.522 196.454 1.00 83.09 624 ALA A O 1
ATOM 4713 N N . GLU A 1 628 ? 174.847 161.816 194.507 1.00 81.43 625 GLU A N 1
ATOM 4714 C CA . GLU A 1 628 ? 173.875 161.068 193.726 1.00 81.43 625 GLU A CA 1
ATOM 4715 C C . GLU A 1 628 ? 173.968 159.577 194.038 1.00 81.43 625 GLU A C 1
ATOM 4716 O O . GLU A 1 628 ? 174.827 159.119 194.792 1.00 81.43 625 GLU A O 1
ATOM 4722 N N . VAL A 1 629 ? 173.058 158.808 193.443 1.00 74.24 626 VAL A N 1
ATOM 4723 C CA . VAL A 1 629 ? 173.042 157.354 193.561 1.00 74.24 626 VAL A CA 1
ATOM 4724 C C . VAL A 1 629 ? 172.720 156.770 192.197 1.00 74.24 626 VAL A C 1
ATOM 4725 O O . VAL A 1 629 ? 171.711 157.129 191.586 1.00 74.24 626 VAL A O 1
ATOM 4729 N N . HIS A 1 630 ? 173.567 155.863 191.724 1.00 76.20 627 HIS A N 1
ATOM 4730 C CA . HIS A 1 630 ? 173.397 155.239 190.423 1.00 76.20 627 HIS A CA 1
ATOM 4731 C C . HIS A 1 630 ? 173.210 153.738 190.587 1.00 76.20 627 HIS A C 1
ATOM 4732 O O . HIS A 1 630 ? 173.655 153.140 191.569 1.00 76.20 627 HIS A O 1
ATOM 4739 N N . LEU A 1 631 ? 172.539 153.138 189.613 1.00 78.02 628 LEU A N 1
ATOM 4740 C CA . LEU A 1 631 ? 172.206 151.719 189.635 1.00 78.02 628 LEU A CA 1
ATOM 4741 C C . LEU A 1 631 ? 172.432 151.184 188.226 1.00 78.02 628 LEU A C 1
ATOM 4742 O O . LEU A 1 631 ? 173.090 151.819 187.396 1.00 78.02 628 LEU A O 1
ATOM 4747 N N . SER A 1 632 ? 171.896 150.003 187.941 1.00 82.47 629 SER A N 1
ATOM 4748 C CA . SER A 1 632 ? 171.980 149.477 186.590 1.00 82.47 629 SER A CA 1
ATOM 4749 C C . SER A 1 632 ? 171.142 150.329 185.638 1.00 82.47 629 SER A C 1
ATOM 4750 O O . SER A 1 632 ? 170.423 151.246 186.044 1.00 82.47 629 SER A O 1
ATOM 4753 N N . GLU A 1 633 ? 171.245 150.013 184.350 1.00 85.18 630 GLU A N 1
ATOM 4754 C CA . GLU A 1 633 ? 170.647 150.848 183.318 1.00 85.18 630 GLU A CA 1
ATOM 4755 C C . GLU A 1 633 ? 169.126 150.881 183.460 1.00 85.18 630 GLU A C 1
ATOM 4756 O O . GLU A 1 633 ? 168.484 149.890 183.819 1.00 85.18 630 GLU A O 1
ATOM 4762 N N . GLY A 1 634 ? 168.552 152.043 183.157 1.00 88.36 631 GLY A N 1
ATOM 4763 C CA . GLY A 1 634 ? 167.134 152.261 183.362 1.00 88.36 631 GLY A CA 1
ATOM 4764 C C . GLY A 1 634 ? 166.769 152.435 184.822 1.00 88.36 631 GLY A C 1
ATOM 4765 O O . GLY A 1 634 ? 166.119 151.571 185.416 1.00 88.36 631 GLY A O 1
ATOM 4766 N N . SER A 1 635 ? 167.195 153.547 185.413 1.00 89.10 632 SER A N 1
ATOM 4767 C CA . SER A 1 635 ? 166.938 153.835 186.820 1.00 89.10 632 SER A CA 1
ATOM 4768 C C . SER A 1 635 ? 166.866 155.349 186.993 1.00 89.10 632 SER A C 1
ATOM 4769 O O . SER A 1 635 ? 166.932 156.106 186.019 1.00 89.10 632 SER A O 1
ATOM 4772 N N . GLN A 1 636 ? 166.717 155.792 188.242 1.00 88.61 633 GLN A N 1
ATOM 4773 C CA . GLN A 1 636 ? 166.655 157.209 188.570 1.00 88.61 633 GLN A CA 1
ATOM 4774 C C . GLN A 1 636 ? 167.821 157.568 189.480 1.00 88.61 633 GLN A C 1
ATOM 4775 O O . GLN A 1 636 ? 168.412 156.705 190.134 1.00 88.61 633 GLN A O 1
ATOM 4781 N N . ASP A 1 637 ? 168.143 158.857 189.523 1.00 83.06 634 ASP A N 1
ATOM 4782 C CA . ASP A 1 637 ? 169.253 159.371 190.315 1.00 83.06 634 ASP A CA 1
ATOM 4783 C C . ASP A 1 637 ? 168.724 160.340 191.362 1.00 83.06 634 ASP A C 1
ATOM 4784 O O . ASP A 1 637 ? 167.933 161.231 191.043 1.00 83.06 634 ASP A O 1
ATOM 4789 N N . TYR A 1 638 ? 169.173 160.175 192.604 1.00 82.73 635 TYR A N 1
ATOM 4790 C CA . TYR A 1 638 ? 168.703 161.000 193.705 1.00 82.73 635 TYR A CA 1
ATOM 4791 C C . TYR A 1 638 ? 169.796 161.092 194.757 1.00 82.73 635 TYR A C 1
ATOM 4792 O O . TYR A 1 638 ? 170.717 160.277 194.793 1.00 82.73 635 TYR A O 1
ATOM 4801 N N . ASP A 1 639 ? 169.684 162.095 195.621 1.00 87.12 636 ASP A N 1
ATOM 4802 C CA . ASP A 1 639 ? 170.696 162.364 196.628 1.00 87.12 636 ASP A CA 1
ATOM 4803 C C . ASP A 1 639 ? 170.188 162.002 198.017 1.00 87.12 636 ASP A C 1
ATOM 4804 O O . ASP A 1 639 ? 168.982 161.944 198.270 1.00 87.12 636 ASP A O 1
ATOM 4809 N N . LEU A 1 640 ? 171.136 161.759 198.922 1.00 87.93 637 LEU A N 1
ATOM 4810 C CA . LEU A 1 640 ? 170.838 161.340 200.284 1.00 87.93 637 LEU A CA 1
ATOM 4811 C C . LEU A 1 640 ? 171.204 162.370 201.340 1.00 87.93 637 LEU A C 1
ATOM 4812 O O . LEU A 1 640 ? 171.131 162.058 202.532 1.00 87.93 637 LEU A O 1
ATOM 4817 N N . VAL A 1 641 ? 171.603 163.579 200.947 1.00 89.58 638 VAL A N 1
ATOM 4818 C CA . VAL A 1 641 ? 171.991 164.580 201.934 1.00 89.58 638 VAL A CA 1
ATOM 4819 C C . VAL A 1 641 ? 170.784 164.918 202.794 1.00 89.58 638 VAL A C 1
ATOM 4820 O O . VAL A 1 641 ? 169.778 165.445 202.304 1.00 89.58 638 VAL A O 1
ATOM 4824 N N . GLY A 1 642 ? 170.878 164.613 204.084 1.00 89.65 639 GLY A N 1
ATOM 4825 C CA . GLY A 1 642 ? 169.764 164.749 204.996 1.00 89.65 639 GLY A CA 1
ATOM 4826 C C . GLY A 1 642 ? 169.188 163.443 205.499 1.00 89.65 639 GLY A C 1
ATOM 4827 O O . GLY A 1 642 ? 168.154 163.462 206.175 1.00 89.65 639 GLY A O 1
ATOM 4828 N N . TYR A 1 643 ? 169.818 162.315 205.190 1.00 88.84 640 TYR A N 1
ATOM 4829 C CA . TYR A 1 643 ? 169.383 161.019 205.679 1.00 88.84 640 TYR A CA 1
ATOM 4830 C C . TYR A 1 643 ? 169.995 160.739 207.047 1.00 88.84 640 TYR A C 1
ATOM 4831 O O . TYR A 1 643 ? 170.921 161.415 207.497 1.00 88.84 640 TYR A O 1
ATOM 4840 N N . THR A 1 644 ? 169.457 159.724 207.711 1.00 89.60 641 THR A N 1
ATOM 4841 C CA . THR A 1 644 ? 170.034 159.170 208.924 1.00 89.60 641 THR A CA 1
ATOM 4842 C C . THR A 1 644 ? 170.601 157.792 208.602 1.00 89.60 641 THR A C 1
ATOM 4843 O O . THR A 1 644 ? 170.111 157.103 207.703 1.00 89.60 641 THR A O 1
ATOM 4847 N N . LYS A 1 645 ? 171.661 157.404 209.321 1.00 89.38 642 LYS A N 1
ATOM 4848 C CA . LYS A 1 645 ? 172.343 156.147 209.019 1.00 89.38 642 LYS A CA 1
ATOM 4849 C C . LYS A 1 645 ? 171.378 154.967 209.002 1.00 89.38 642 LYS A C 1
ATOM 4850 O O . LYS A 1 645 ? 171.487 154.080 208.148 1.00 89.38 642 LYS A O 1
ATOM 4856 N N . GLU A 1 646 ? 170.421 154.937 209.932 1.00 89.24 643 GLU A N 1
ATOM 4857 C CA . GLU A 1 646 ? 169.408 153.887 209.917 1.00 89.24 643 GLU A CA 1
ATOM 4858 C C . GLU A 1 646 ? 168.472 154.016 208.724 1.00 89.24 643 GLU A C 1
ATOM 4859 O O . GLU A 1 646 ? 167.910 153.007 208.286 1.00 89.24 643 GLU A O 1
ATOM 4865 N N . GLN A 1 647 ? 168.336 155.210 208.147 1.00 86.13 644 GLN A N 1
ATOM 4866 C CA . GLN A 1 647 ? 167.541 155.361 206.936 1.00 86.13 644 GLN A CA 1
ATOM 4867 C C . GLN A 1 647 ? 168.320 155.040 205.667 1.00 86.13 644 GLN A C 1
ATOM 4868 O O . GLN A 1 647 ? 167.702 154.803 204.625 1.00 86.13 644 GLN A O 1
ATOM 4874 N N . VAL A 1 648 ? 169.652 155.041 205.720 1.00 84.13 645 VAL A N 1
ATOM 4875 C CA . VAL A 1 648 ? 170.436 154.680 204.544 1.00 84.13 645 VAL A CA 1
ATOM 4876 C C . VAL A 1 648 ? 170.490 153.169 204.374 1.00 84.13 645 VAL A C 1
ATOM 4877 O O . VAL A 1 648 ? 170.407 152.656 203.252 1.00 84.13 645 VAL A O 1
ATOM 4881 N N . ILE A 1 649 ? 170.621 152.431 205.478 1.00 83.22 646 ILE A N 1
ATOM 4882 C CA . ILE A 1 649 ? 170.609 150.975 205.393 1.00 83.22 646 ILE A CA 1
ATOM 4883 C C . ILE A 1 649 ? 169.249 150.478 204.926 1.00 83.22 646 ILE A C 1
ATOM 4884 O O . ILE A 1 649 ? 169.160 149.480 204.203 1.00 83.22 646 ILE A O 1
ATOM 4889 N N . ASN A 1 650 ? 168.174 151.168 205.298 1.00 81.80 647 ASN A N 1
ATOM 4890 C CA . ASN A 1 650 ? 166.843 150.790 204.843 1.00 81.80 647 ASN A CA 1
ATOM 4891 C C . ASN A 1 650 ? 166.572 151.205 203.405 1.00 81.80 647 ASN A C 1
ATOM 4892 O O . ASN A 1 650 ? 165.520 150.848 202.866 1.00 81.80 647 ASN A O 1
ATOM 4897 N N . ASP A 1 651 ? 167.485 151.942 202.777 1.00 80.04 648 ASP A N 1
ATOM 4898 C CA . ASP A 1 651 ? 167.366 152.292 201.369 1.00 80.04 648 ASP A CA 1
ATOM 4899 C C . ASP A 1 651 ? 168.112 151.335 200.454 1.00 80.04 648 ASP A C 1
ATOM 4900 O O . ASP A 1 651 ? 167.688 151.129 199.314 1.00 80.04 648 ASP A O 1
ATOM 4905 N N . VAL A 1 652 ? 169.219 150.753 200.921 1.00 78.32 649 VAL A N 1
ATOM 4906 C CA . VAL A 1 652 ? 169.917 149.749 200.128 1.00 78.32 649 VAL A CA 1
ATOM 4907 C C . VAL A 1 652 ? 169.197 148.412 200.154 1.00 78.32 649 VAL A C 1
ATOM 4908 O O . VAL A 1 652 ? 169.463 147.558 199.300 1.00 78.32 649 VAL A O 1
ATOM 4912 N N . LEU A 1 653 ? 168.294 148.205 201.113 1.00 79.26 650 LEU A N 1
ATOM 4913 C CA . LEU A 1 653 ? 167.596 146.932 201.231 1.00 79.26 650 LEU A CA 1
ATOM 4914 C C . LEU A 1 653 ? 166.414 146.845 200.274 1.00 79.26 650 LEU A C 1
ATOM 4915 O O . LEU A 1 653 ? 166.228 145.827 199.604 1.00 79.26 650 LEU A O 1
ATOM 4920 N N . ASP A 1 654 ? 165.600 147.897 200.199 1.00 78.44 651 ASP A N 1
ATOM 4921 C CA . ASP A 1 654 ? 164.452 147.868 199.304 1.00 78.44 651 ASP A CA 1
ATOM 4922 C C . ASP A 1 654 ? 164.819 148.189 197.864 1.00 78.44 651 ASP A C 1
ATOM 4923 O O . ASP A 1 654 ? 163.951 148.108 196.991 1.00 78.44 651 ASP A O 1
ATOM 4928 N N . GLN A 1 655 ? 166.069 148.552 197.594 1.00 76.44 652 GLN A N 1
ATOM 4929 C CA . GLN A 1 655 ? 166.576 148.541 196.229 1.00 76.44 652 GLN A CA 1
ATOM 4930 C C . GLN A 1 655 ? 167.107 147.172 195.841 1.00 76.44 652 GLN A C 1
ATOM 4931 O O . GLN A 1 655 ? 167.148 146.842 194.651 1.00 76.44 652 GLN A O 1
ATOM 4937 N N . TYR A 1 656 ? 167.507 146.370 196.827 1.00 77.59 653 TYR A N 1
ATOM 4938 C CA . TYR A 1 656 ? 167.927 144.998 196.571 1.00 77.59 653 TYR A CA 1
ATOM 4939 C C . TYR A 1 656 ? 166.731 144.081 196.376 1.00 77.59 653 TYR A C 1
ATOM 4940 O O . TYR A 1 656 ? 166.747 143.219 195.493 1.00 77.59 653 TYR A O 1
ATOM 4949 N N . GLU A 1 657 ? 165.689 144.248 197.192 1.00 79.79 654 GLU A N 1
ATOM 4950 C CA . GLU A 1 657 ? 164.471 143.468 197.011 1.00 79.79 654 GLU A CA 1
ATOM 4951 C C . GLU A 1 657 ? 163.773 143.812 195.703 1.00 79.79 654 GLU A C 1
ATOM 4952 O O . GLU A 1 657 ? 163.137 142.946 195.095 1.00 79.79 654 GLU A O 1
ATOM 4958 N N . ARG A 1 658 ? 163.875 145.064 195.259 1.00 77.96 655 ARG A N 1
ATOM 4959 C CA . ARG A 1 658 ? 163.357 145.426 193.945 1.00 77.96 655 ARG A CA 1
ATOM 4960 C C . ARG A 1 658 ? 164.168 144.780 192.832 1.00 77.96 655 ARG A C 1
ATOM 4961 O O . ARG A 1 658 ? 163.647 144.565 191.733 1.00 77.96 655 ARG A O 1
ATOM 4969 N N . HIS A 1 659 ? 165.438 144.464 193.098 1.00 77.10 656 HIS A N 1
ATOM 4970 C CA . HIS A 1 659 ? 166.276 143.811 192.097 1.00 77.10 656 HIS A CA 1
ATOM 4971 C C . HIS A 1 659 ? 165.910 142.341 191.943 1.00 77.10 656 HIS A C 1
ATOM 4972 O O . HIS A 1 659 ? 165.906 141.814 190.827 1.00 77.10 656 HIS A O 1
ATOM 4979 N N . MET A 1 660 ? 165.596 141.666 193.051 1.00 76.95 657 MET A N 1
ATOM 4980 C CA . MET A 1 660 ? 165.273 140.246 192.993 1.00 76.95 657 MET A CA 1
ATOM 4981 C C . MET A 1 660 ? 163.950 139.973 192.289 1.00 76.95 657 MET A C 1
ATOM 4982 O O . MET A 1 660 ? 163.777 138.887 191.732 1.00 76.95 657 MET A O 1
ATOM 4987 N N . GLN A 1 661 ? 163.014 140.922 192.305 1.00 76.75 658 GLN A N 1
ATOM 4988 C CA . GLN A 1 661 ? 161.788 140.760 191.535 1.00 76.75 658 GLN A CA 1
ATOM 4989 C C . GLN A 1 661 ? 162.032 140.970 190.048 1.00 76.75 658 GLN A C 1
ATOM 4990 O O . GLN A 1 661 ? 161.333 140.382 189.217 1.00 76.75 658 GLN A O 1
ATOM 4996 N N . PHE A 1 662 ? 163.017 141.796 189.697 1.00 78.05 659 PHE A N 1
ATOM 4997 C CA . PHE A 1 662 ? 163.391 141.959 188.297 1.00 78.05 659 PHE A CA 1
ATOM 4998 C C . PHE A 1 662 ? 163.973 140.668 187.736 1.00 78.05 659 PHE A C 1
ATOM 4999 O O . PHE A 1 662 ? 163.627 140.253 186.625 1.00 78.05 659 PHE A O 1
ATOM 5007 N N . LEU A 1 663 ? 164.856 140.018 188.498 1.00 79.57 660 LEU A N 1
ATOM 5008 C CA . LEU A 1 663 ? 165.491 138.792 188.026 1.00 79.57 660 LEU A CA 1
ATOM 5009 C C . LEU A 1 663 ? 164.497 137.649 187.892 1.00 79.57 660 LEU A C 1
ATOM 5010 O O . LEU A 1 663 ? 164.702 136.745 187.076 1.00 79.57 660 LEU A O 1
ATOM 5015 N N . HIS A 1 664 ? 163.421 137.667 188.678 1.00 79.40 661 HIS A N 1
ATOM 5016 C CA . HIS A 1 664 ? 162.429 136.600 188.611 1.00 79.40 661 HIS A CA 1
ATOM 5017 C C . HIS A 1 664 ? 161.584 136.686 187.349 1.00 79.40 661 HIS A C 1
ATOM 5018 O O . HIS A 1 664 ? 161.055 135.669 186.893 1.00 79.40 661 HIS A O 1
ATOM 5025 N N . LEU A 1 665 ? 161.454 137.875 186.766 1.00 79.75 662 LEU A N 1
ATOM 5026 C CA . LEU A 1 665 ? 160.598 138.063 185.601 1.00 79.75 662 LEU A CA 1
ATOM 5027 C C . LEU A 1 665 ? 161.318 137.824 184.284 1.00 79.75 662 LEU A C 1
ATOM 5028 O O . LEU A 1 665 ? 160.687 137.387 183.315 1.00 79.75 662 LEU A O 1
ATOM 5033 N N . VAL A 1 666 ? 162.620 138.106 184.216 1.00 79.49 663 VAL A N 1
ATOM 5034 C CA . VAL A 1 666 ? 163.343 137.901 182.966 1.00 79.49 663 VAL A CA 1
ATOM 5035 C C . VAL A 1 666 ? 163.500 136.417 182.675 1.00 79.49 663 VAL A C 1
ATOM 5036 O O . VAL A 1 666 ? 163.652 136.018 181.514 1.00 79.49 663 VAL A O 1
ATOM 5040 N N . ARG A 1 667 ? 163.465 135.581 183.705 1.00 82.13 664 ARG A N 1
ATOM 5041 C CA . ARG A 1 667 ? 163.593 134.143 183.526 1.00 82.13 664 ARG A CA 1
ATOM 5042 C C . ARG A 1 667 ? 162.222 133.483 183.519 1.00 82.13 664 ARG A C 1
ATOM 5043 O O . ARG A 1 667 ? 162.077 132.324 183.136 1.00 82.13 664 ARG A O 1
ATOM 5051 N N . THR B 1 14 ? 197.953 143.333 175.436 1.00 91.28 11 THR B N 1
ATOM 5052 C CA . THR B 1 14 ? 199.032 143.639 174.489 1.00 91.28 11 THR B CA 1
ATOM 5053 C C . THR B 1 14 ? 198.715 143.098 173.110 1.00 91.28 11 THR B C 1
ATOM 5054 O O . THR B 1 14 ? 198.523 141.899 172.951 1.00 91.28 11 THR B O 1
ATOM 5058 N N . VAL B 1 15 ? 198.684 143.964 172.109 1.00 87.66 12 VAL B N 1
ATOM 5059 C CA . VAL B 1 15 ? 198.280 143.530 170.786 1.00 87.66 12 VAL B CA 1
ATOM 5060 C C . VAL B 1 15 ? 199.343 142.729 170.056 1.00 87.66 12 VAL B C 1
ATOM 5061 O O . VAL B 1 15 ? 200.485 143.137 169.979 1.00 87.66 12 VAL B O 1
ATOM 5065 N N . ARG B 1 16 ? 198.966 141.586 169.538 1.00 80.23 13 ARG B N 1
ATOM 5066 C CA . ARG B 1 16 ? 199.868 140.743 168.774 1.00 80.23 13 ARG B CA 1
ATOM 5067 C C . ARG B 1 16 ? 199.081 140.051 167.672 1.00 80.23 13 ARG B C 1
ATOM 5068 O O . ARG B 1 16 ? 197.852 140.130 167.612 1.00 80.23 13 ARG B O 1
ATOM 5076 N N . MET B 1 17 ? 199.810 139.365 166.798 1.00 71.89 14 MET B N 1
ATOM 5077 C CA . MET B 1 17 ? 199.194 138.728 165.645 1.00 71.89 14 MET B CA 1
ATOM 5078 C C . MET B 1 17 ? 198.267 137.598 166.077 1.00 71.89 14 MET B C 1
ATOM 5079 O O . MET B 1 17 ? 198.463 136.960 167.113 1.00 71.89 14 MET B O 1
ATOM 5084 N N . ASN B 1 18 ? 197.242 137.361 165.266 1.00 63.02 15 ASN B N 1
ATOM 5085 C CA . ASN B 1 18 ? 196.258 136.304 165.474 1.00 63.02 15 ASN B CA 1
ATOM 5086 C C . ASN B 1 18 ? 196.468 135.297 164.346 1.00 63.02 15 ASN B C 1
ATOM 5087 O O . ASN B 1 18 ? 195.890 135.424 163.266 1.00 63.02 15 ASN B O 1
ATOM 5092 N N . ALA B 1 19 ? 197.303 134.295 164.609 1.00 60.95 16 ALA B N 1
ATOM 5093 C CA . ALA B 1 19 ? 197.803 133.435 163.538 1.00 60.95 16 ALA B CA 1
ATOM 5094 C C . ALA B 1 19 ? 196.723 132.715 162.733 1.00 60.95 16 ALA B C 1
ATOM 5095 O O . ALA B 1 19 ? 196.855 132.666 161.497 1.00 60.95 16 ALA B O 1
ATOM 5097 N N . PRO B 1 20 ? 195.669 132.141 163.324 1.00 59.87 17 PRO B N 1
ATOM 5098 C CA . PRO B 1 20 ? 194.681 131.421 162.501 1.00 59.87 17 PRO B CA 1
ATOM 5099 C C . PRO B 1 20 ? 193.919 132.299 161.520 1.00 59.87 17 PRO B C 1
ATOM 5100 O O . PRO B 1 20 ? 193.200 131.757 160.674 1.00 59.87 17 PRO B O 1
ATOM 5104 N N . VAL B 1 21 ? 194.041 133.618 161.601 1.00 57.42 18 VAL B N 1
ATOM 5105 C CA . VAL B 1 21 ? 193.447 134.525 160.624 1.00 57.42 18 VAL B CA 1
ATOM 5106 C C . VAL B 1 21 ? 194.488 135.028 159.634 1.00 57.42 18 VAL B C 1
ATOM 5107 O O . VAL B 1 21 ? 194.255 135.048 158.423 1.00 57.42 18 VAL B O 1
ATOM 5111 N N . PHE B 1 22 ? 195.651 135.434 160.147 1.00 56.17 19 PHE B N 1
ATOM 5112 C CA . PHE B 1 22 ? 196.735 135.894 159.291 1.00 56.17 19 PHE B CA 1
ATOM 5113 C C . PHE B 1 22 ? 197.139 134.824 158.284 1.00 56.17 19 PHE B C 1
ATOM 5114 O O . PHE B 1 22 ? 197.261 135.100 157.085 1.00 56.17 19 PHE B O 1
ATOM 5122 N N . TYR B 1 23 ? 197.358 133.595 158.752 1.00 57.59 20 TYR B N 1
ATOM 5123 C CA . TYR B 1 23 ? 197.823 132.548 157.851 1.00 57.59 20 TYR B CA 1
ATOM 5124 C C . TYR B 1 23 ? 196.724 132.050 156.926 1.00 57.59 20 TYR B C 1
ATOM 5125 O O . TYR B 1 23 ? 197.030 131.503 155.863 1.00 57.59 20 TYR B O 1
ATOM 5134 N N . PHE B 1 24 ? 195.460 132.226 157.299 1.00 55.73 21 PHE B N 1
ATOM 5135 C CA . PHE B 1 24 ? 194.366 131.831 156.420 1.00 55.73 21 PHE B CA 1
ATOM 5136 C C . PHE B 1 24 ? 194.136 132.860 155.320 1.00 55.73 21 PHE B C 1
ATOM 5137 O O . PHE B 1 24 ? 193.763 132.489 154.203 1.00 55.73 21 PHE B O 1
ATOM 5145 N N . ALA B 1 25 ? 194.376 134.141 155.597 1.00 55.48 22 ALA B N 1
ATOM 5146 C CA . ALA B 1 25 ? 194.169 135.170 154.584 1.00 55.48 22 ALA B CA 1
ATOM 5147 C C . ALA B 1 25 ? 195.382 135.355 153.676 1.00 55.48 22 ALA B C 1
ATOM 5148 O O . ALA B 1 25 ? 195.240 135.386 152.446 1.00 55.48 22 ALA B O 1
ATOM 5150 N N . ALA B 1 26 ? 196.576 135.499 154.259 1.00 55.48 23 ALA B N 1
ATOM 5151 C CA . ALA B 1 26 ? 197.769 135.734 153.456 1.00 55.48 23 ALA B CA 1
ATOM 5152 C C . ALA B 1 26 ? 198.054 134.591 152.494 1.00 55.48 23 ALA B C 1
ATOM 5153 O O . ALA B 1 26 ? 198.503 134.837 151.369 1.00 55.48 23 ALA B O 1
ATOM 5155 N N . SER B 1 27 ? 197.797 133.351 152.907 1.00 57.40 24 SER B N 1
ATOM 5156 C CA . SER B 1 27 ? 198.030 132.210 152.032 1.00 57.40 24 SER B CA 1
ATOM 5157 C C . SER B 1 27 ? 197.091 132.225 150.836 1.00 57.40 24 SER B C 1
ATOM 5158 O O . SER B 1 27 ? 197.507 131.908 149.719 1.00 57.40 24 SER B O 1
ATOM 5161 N N . PHE B 1 28 ? 195.827 132.591 151.046 1.00 55.51 25 PHE B N 1
ATOM 5162 C CA . PHE B 1 28 ? 194.909 132.713 149.921 1.00 55.51 25 PHE B CA 1
ATOM 5163 C C . PHE B 1 28 ? 195.325 133.837 148.986 1.00 55.51 25 PHE B C 1
ATOM 5164 O O . PHE B 1 28 ? 195.190 133.710 147.764 1.00 55.51 25 PHE B O 1
ATOM 5172 N N . ILE B 1 29 ? 195.827 134.944 149.536 1.00 54.36 26 ILE B N 1
ATOM 5173 C CA . ILE B 1 29 ? 196.149 136.095 148.698 1.00 54.36 26 ILE B CA 1
ATOM 5174 C C . ILE B 1 29 ? 197.388 135.825 147.850 1.00 54.36 26 ILE B C 1
ATOM 5175 O O . ILE B 1 29 ? 197.419 136.138 146.649 1.00 54.36 26 ILE B O 1
ATOM 5180 N N . LEU B 1 30 ? 198.426 135.245 148.454 1.00 56.62 27 LEU B N 1
ATOM 5181 C CA . LEU B 1 30 ? 199.735 135.179 147.817 1.00 56.62 27 LEU B CA 1
ATOM 5182 C C . LEU B 1 30 ? 199.761 134.342 146.548 1.00 56.62 27 LEU B C 1
ATOM 5183 O O . LEU B 1 30 ? 200.266 134.818 145.527 1.00 56.62 27 LEU B O 1
ATOM 5188 N N . ILE B 1 31 ? 199.247 133.117 146.577 1.00 59.47 28 ILE B N 1
ATOM 5189 C CA . ILE B 1 31 ? 199.331 132.274 145.393 1.00 59.47 28 ILE B CA 1
ATOM 5190 C C . ILE B 1 31 ? 198.417 132.774 144.280 1.00 59.47 28 ILE B C 1
ATOM 5191 O O . ILE B 1 31 ? 198.751 132.618 143.104 1.00 59.47 28 ILE B O 1
ATOM 5196 N N . PHE B 1 32 ? 197.260 133.348 144.616 1.00 55.13 29 PHE B N 1
ATOM 5197 C CA . PHE B 1 32 ? 196.442 133.985 143.588 1.00 55.13 29 PHE B CA 1
ATOM 5198 C C . PHE B 1 32 ? 197.230 135.083 142.892 1.00 55.13 29 PHE B C 1
ATOM 5199 O O . PHE B 1 32 ? 197.310 135.122 141.656 1.00 55.13 29 PHE B O 1
ATOM 5207 N N . GLY B 1 33 ? 197.829 135.986 143.673 1.00 57.12 30 GLY B N 1
ATOM 5208 C CA . GLY B 1 33 ? 198.658 137.019 143.075 1.00 57.12 30 GLY B CA 1
ATOM 5209 C C . GLY B 1 33 ? 199.748 136.449 142.194 1.00 57.12 30 GLY B C 1
ATOM 5210 O O . GLY B 1 33 ? 199.954 136.902 141.066 1.00 57.12 30 GLY B O 1
ATOM 5211 N N . ILE B 1 34 ? 200.437 135.416 142.681 1.00 57.95 31 ILE B N 1
ATOM 5212 C CA . ILE B 1 34 ? 201.593 134.883 141.964 1.00 57.95 31 ILE B CA 1
ATOM 5213 C C . ILE B 1 34 ? 201.170 134.233 140.651 1.00 57.95 31 ILE B C 1
ATOM 5214 O O . ILE B 1 34 ? 201.775 134.474 139.599 1.00 57.95 31 ILE B O 1
ATOM 5219 N N . ILE B 1 35 ? 200.132 133.392 140.685 1.00 59.62 32 ILE B N 1
ATOM 5220 C CA . ILE B 1 35 ? 199.732 132.696 139.465 1.00 59.62 32 ILE B CA 1
ATOM 5221 C C . ILE B 1 35 ? 198.959 133.589 138.511 1.00 59.62 32 ILE B C 1
ATOM 5222 O O . ILE B 1 35 ? 198.789 133.222 137.345 1.00 59.62 32 ILE B O 1
ATOM 5227 N N . VAL B 1 36 ? 198.484 134.749 138.956 1.00 56.41 33 VAL B N 1
ATOM 5228 C CA . VAL B 1 36 ? 197.998 135.727 137.991 1.00 56.41 33 VAL B CA 1
ATOM 5229 C C . VAL B 1 36 ? 199.158 136.521 137.389 1.00 56.41 33 VAL B C 1
ATOM 5230 O O . VAL B 1 36 ? 199.098 136.908 136.219 1.00 56.41 33 VAL B O 1
ATOM 5234 N N . ILE B 1 37 ? 200.231 136.745 138.152 1.00 58.74 34 ILE B N 1
ATOM 5235 C CA . ILE B 1 37 ? 201.425 137.371 137.591 1.00 58.74 34 ILE B CA 1
ATOM 5236 C C . ILE B 1 37 ? 202.118 136.475 136.571 1.00 58.74 34 ILE B C 1
ATOM 5237 O O . ILE B 1 37 ? 202.654 136.975 135.577 1.00 58.74 34 ILE B O 1
ATOM 5242 N N . ALA B 1 38 ? 202.094 135.157 136.769 1.00 62.46 35 ALA B N 1
ATOM 5243 C CA . ALA B 1 38 ? 202.860 134.262 135.906 1.00 62.46 35 ALA B CA 1
ATOM 5244 C C . ALA B 1 38 ? 202.188 133.998 134.561 1.00 62.46 35 ALA B C 1
ATOM 5245 O O . ALA B 1 38 ? 202.880 133.911 133.542 1.00 62.46 35 ALA B O 1
ATOM 5247 N N . PHE B 1 39 ? 200.862 133.863 134.525 1.00 63.18 36 PHE B N 1
ATOM 5248 C CA . PHE B 1 39 ? 200.136 133.476 133.314 1.00 63.18 36 PHE B CA 1
ATOM 5249 C C . PHE B 1 39 ? 199.069 134.513 132.992 1.00 63.18 36 PHE B C 1
ATOM 5250 O O . PHE B 1 39 ? 197.887 134.321 133.306 1.00 63.18 36 PHE B O 1
ATOM 5258 N N . PRO B 1 40 ? 199.446 135.623 132.351 1.00 64.67 37 PRO B N 1
ATOM 5259 C CA . PRO B 1 40 ? 198.441 136.665 132.079 1.00 64.67 37 PRO B CA 1
ATOM 5260 C C . PRO B 1 40 ? 197.464 136.311 130.969 1.00 64.67 37 PRO B C 1
ATOM 5261 O O . PRO B 1 40 ? 196.270 136.613 131.098 1.00 64.67 37 PRO B O 1
ATOM 5265 N N . GLN B 1 41 ? 197.922 135.678 129.882 1.00 69.73 38 GLN B N 1
ATOM 5266 C CA . GLN B 1 41 ? 197.018 135.394 128.768 1.00 69.73 38 GLN B CA 1
ATOM 5267 C C . GLN B 1 41 ? 195.901 134.445 129.179 1.00 69.73 38 GLN B C 1
ATOM 5268 O O . GLN B 1 41 ? 194.744 134.641 128.801 1.00 69.73 38 GLN B O 1
ATOM 5274 N N . ALA B 1 42 ? 196.225 133.414 129.956 1.00 64.98 39 ALA B N 1
ATOM 5275 C CA . ALA B 1 42 ? 195.212 132.444 130.351 1.00 64.98 39 ALA B CA 1
ATOM 5276 C C . ALA B 1 42 ? 194.244 133.033 131.369 1.00 64.98 39 ALA B C 1
ATOM 5277 O O . ALA B 1 42 ? 193.037 132.782 131.299 1.00 64.98 39 ALA B O 1
ATOM 5279 N N . SER B 1 43 ? 194.748 133.833 132.313 1.00 61.25 40 SER B N 1
ATOM 5280 C CA . SER B 1 43 ? 193.881 134.395 133.344 1.00 61.25 40 SER B CA 1
ATOM 5281 C C . SER B 1 43 ? 192.953 135.462 132.775 1.00 61.25 40 SER B C 1
ATOM 5282 O O . SER B 1 43 ? 191.786 135.557 133.177 1.00 61.25 40 SER B O 1
ATOM 5285 N N . GLY B 1 44 ? 193.456 136.283 131.852 1.00 61.29 41 GLY B N 1
ATOM 5286 C CA . GLY B 1 44 ? 192.600 137.273 131.224 1.00 61.29 41 GLY B CA 1
ATOM 5287 C C . GLY B 1 44 ? 191.436 136.648 130.484 1.00 61.29 41 GLY B C 1
ATOM 5288 O O . GLY B 1 44 ? 190.344 137.215 130.433 1.00 61.29 41 GLY B O 1
ATOM 5289 N N . ALA B 1 45 ? 191.654 135.468 129.902 1.00 62.26 42 ALA B N 1
ATOM 5290 C CA . ALA B 1 45 ? 190.580 134.763 129.214 1.00 62.26 42 ALA B CA 1
ATOM 5291 C C . ALA B 1 45 ? 189.679 134.015 130.185 1.00 62.26 42 ALA B C 1
ATOM 5292 O O . ALA B 1 45 ? 188.482 133.864 129.921 1.00 62.26 42 ALA B O 1
ATOM 5294 N N . TRP B 1 46 ? 190.229 133.540 131.303 1.00 62.67 43 TRP B N 1
ATOM 5295 C CA . TRP B 1 46 ? 189.418 132.841 132.290 1.00 62.67 43 TRP B CA 1
ATOM 5296 C C . TRP B 1 46 ? 188.510 133.778 133.073 1.00 62.67 43 TRP B C 1
ATOM 5297 O O . TRP B 1 46 ? 187.481 133.331 133.586 1.00 62.67 43 TRP B O 1
ATOM 5308 N N . LEU B 1 47 ? 188.864 135.057 133.188 1.00 52.23 44 LEU B N 1
ATOM 5309 C CA . LEU B 1 47 ? 188.037 135.967 133.975 1.00 52.23 44 LEU B CA 1
ATOM 5310 C C . LEU B 1 47 ? 186.804 136.432 133.205 1.00 52.23 44 LEU B C 1
ATOM 5311 O O . LEU B 1 47 ? 185.733 136.631 133.797 1.00 52.23 44 LEU B O 1
ATOM 5316 N N . LEU B 1 48 ? 186.927 136.612 131.889 1.00 53.70 45 LEU B N 1
ATOM 5317 C CA . LEU B 1 48 ? 185.781 137.033 131.092 1.00 53.70 45 LEU B CA 1
ATOM 5318 C C . LEU B 1 48 ? 184.729 135.943 130.967 1.00 53.70 45 LEU B C 1
ATOM 5319 O O . LEU B 1 48 ? 183.568 136.250 130.682 1.00 53.70 45 LEU B O 1
ATOM 5324 N N . ALA B 1 49 ? 185.107 134.681 131.160 1.00 51.66 46 ALA B N 1
ATOM 5325 C CA . ALA B 1 49 ? 184.115 133.615 131.212 1.00 51.66 46 ALA B CA 1
ATOM 5326 C C . ALA B 1 49 ? 183.348 133.654 132.527 1.00 51.66 46 ALA B C 1
ATOM 5327 O O . ALA B 1 49 ? 182.117 133.519 132.547 1.00 51.66 46 ALA B O 1
ATOM 5329 N N . ALA B 1 50 ? 184.064 133.841 133.636 1.00 46.97 47 ALA B N 1
ATOM 5330 C CA . ALA B 1 50 ? 183.420 133.888 134.941 1.00 46.97 47 ALA B CA 1
ATOM 5331 C C . ALA B 1 50 ? 182.487 135.085 135.059 1.00 46.97 47 ALA B C 1
ATOM 5332 O O . ALA B 1 50 ? 181.430 134.992 135.692 1.00 46.97 47 ALA B O 1
ATOM 5334 N N . GLN B 1 51 ? 182.850 136.216 134.453 1.00 46.96 48 GLN B N 1
ATOM 5335 C CA . GLN B 1 51 ? 181.966 137.378 134.506 1.00 46.96 48 GLN B CA 1
ATOM 5336 C C . GLN B 1 51 ? 180.636 137.087 133.820 1.00 46.96 48 GLN B C 1
ATOM 5337 O O . GLN B 1 51 ? 179.561 137.363 134.373 1.00 46.96 48 GLN B O 1
ATOM 5343 N N . ASN B 1 52 ? 180.691 136.533 132.607 1.00 50.32 49 ASN B N 1
ATOM 5344 C CA . ASN B 1 52 ? 179.469 136.219 131.876 1.00 50.32 49 ASN B CA 1
ATOM 5345 C C . ASN B 1 52 ? 178.653 135.152 132.591 1.00 50.32 49 ASN B C 1
ATOM 5346 O O . ASN B 1 52 ? 177.419 135.205 132.589 1.00 50.32 49 ASN B O 1
ATOM 5351 N N . TRP B 1 53 ? 179.318 134.172 133.204 1.00 44.91 50 TRP B N 1
ATOM 5352 C CA . TRP B 1 53 ? 178.586 133.148 133.941 1.00 44.91 50 TRP B CA 1
ATOM 5353 C C . TRP B 1 53 ? 177.853 133.748 135.133 1.00 44.91 50 TRP B C 1
ATOM 5354 O O . TRP B 1 53 ? 176.657 133.495 135.331 1.00 44.91 50 TRP B O 1
ATOM 5365 N N . ALA B 1 54 ? 178.558 134.544 135.941 1.00 43.28 51 ALA B N 1
ATOM 5366 C CA . ALA B 1 54 ? 177.960 135.093 137.150 1.00 43.28 51 ALA B CA 1
ATOM 5367 C C . ALA B 1 54 ? 176.812 136.033 136.824 1.00 43.28 51 ALA B C 1
ATOM 5368 O O . ALA B 1 54 ? 175.747 135.952 137.446 1.00 43.28 51 ALA B O 1
ATOM 5370 N N . ALA B 1 55 ? 177.004 136.917 135.839 1.00 42.80 52 ALA B N 1
ATOM 5371 C CA . ALA B 1 55 ? 175.966 137.876 135.474 1.00 42.80 52 ALA B CA 1
ATOM 5372 C C . ALA B 1 55 ? 174.621 137.206 135.239 1.00 42.80 52 ALA B C 1
ATOM 5373 O O . ALA B 1 55 ? 173.576 137.738 135.630 1.00 42.80 52 ALA B O 1
ATOM 5375 N N . ASN B 1 56 ? 174.626 136.038 134.600 1.00 44.18 53 ASN B N 1
ATOM 5376 C CA . ASN B 1 56 ? 173.395 135.334 134.261 1.00 44.18 53 ASN B CA 1
ATOM 5377 C C . ASN B 1 56 ? 172.915 134.409 135.370 1.00 44.18 53 ASN B C 1
ATOM 5378 O O . ASN B 1 56 ? 171.704 134.248 135.552 1.00 44.18 53 ASN B O 1
ATOM 5383 N N . THR B 1 57 ? 173.827 133.794 136.119 1.00 36.15 54 THR B N 1
ATOM 5384 C CA . THR B 1 57 ? 173.397 132.782 137.073 1.00 36.15 54 THR B CA 1
ATOM 5385 C C . THR B 1 57 ? 173.040 133.357 138.440 1.00 36.15 54 THR B C 1
ATOM 5386 O O . THR B 1 57 ? 172.070 132.907 139.057 1.00 36.15 54 THR B O 1
ATOM 5390 N N . VAL B 1 58 ? 173.777 134.350 138.936 1.00 31.03 55 VAL B N 1
ATOM 5391 C CA . VAL B 1 58 ? 173.522 134.851 140.283 1.00 31.03 55 VAL B CA 1
ATOM 5392 C C . VAL B 1 58 ? 173.130 136.324 140.252 1.00 31.03 55 VAL B C 1
ATOM 5393 O O . VAL B 1 58 ? 173.424 137.074 141.185 1.00 31.03 55 VAL B O 1
ATOM 5397 N N . GLY B 1 59 ? 172.458 136.747 139.191 1.00 25.18 56 GLY B N 1
ATOM 5398 C CA . GLY B 1 59 ? 172.016 138.123 139.100 1.00 25.18 56 GLY B CA 1
ATOM 5399 C C . GLY B 1 59 ? 170.835 138.451 139.989 1.00 25.18 56 GLY B C 1
ATOM 5400 O O . GLY B 1 59 ? 170.777 139.532 140.573 1.00 25.18 56 GLY B O 1
ATOM 5401 N N . TRP B 1 60 ? 169.881 137.525 140.093 1.00 22.12 57 TRP B N 1
ATOM 5402 C CA . TRP B 1 60 ? 168.696 137.742 140.918 1.00 22.12 57 TRP B CA 1
ATOM 5403 C C . TRP B 1 60 ? 169.034 137.742 142.403 1.00 22.12 57 TRP B C 1
ATOM 5404 O O . TRP B 1 60 ? 168.379 138.434 143.191 1.00 22.12 57 TRP B O 1
ATOM 5415 N N . TYR B 1 61 ? 170.059 136.987 142.797 1.00 24.50 58 TYR B N 1
ATOM 5416 C CA . TYR B 1 61 ? 170.411 136.853 144.205 1.00 24.50 58 TYR B CA 1
ATOM 5417 C C . TYR B 1 61 ? 170.925 138.167 144.782 1.00 24.50 58 TYR B C 1
ATOM 5418 O O . TYR B 1 61 ? 170.537 138.559 145.890 1.00 24.50 58 TYR B O 1
ATOM 5427 N N . TYR B 1 62 ? 171.805 138.853 144.047 1.00 23.21 59 TYR B N 1
ATOM 5428 C CA . TYR B 1 62 ? 172.307 140.149 144.490 1.00 23.21 59 TYR B CA 1
ATOM 5429 C C . TYR B 1 62 ? 171.180 141.160 144.627 1.00 23.21 59 TYR B C 1
ATOM 5430 O O . TYR B 1 62 ? 171.116 141.904 145.614 1.00 23.21 59 TYR B O 1
ATOM 5439 N N . MET B 1 63 ? 170.288 141.212 143.638 1.00 25.52 60 MET B N 1
ATOM 5440 C CA . MET B 1 63 ? 169.177 142.149 143.694 1.00 25.52 60 MET B CA 1
ATOM 5441 C C . MET B 1 63 ? 168.256 141.854 144.861 1.00 25.52 60 MET B C 1
ATOM 5442 O O . MET B 1 63 ? 167.683 142.779 145.443 1.00 25.52 60 MET B O 1
ATOM 5447 N N . MET B 1 64 ? 168.084 140.582 145.216 1.00 31.14 61 MET B N 1
ATOM 5448 C CA . MET B 1 64 ? 167.233 140.278 146.359 1.00 31.14 61 MET B CA 1
ATOM 5449 C C . MET B 1 64 ? 167.901 140.664 147.669 1.00 31.14 61 MET B C 1
ATOM 5450 O O . MET B 1 64 ? 167.278 141.303 148.521 1.00 31.14 61 MET B O 1
ATOM 5455 N N . VAL B 1 65 ? 169.170 140.296 147.854 1.00 23.96 62 VAL B N 1
ATOM 5456 C CA . VAL B 1 65 ? 169.800 140.564 149.144 1.00 23.96 62 VAL B CA 1
ATOM 5457 C C . VAL B 1 65 ? 170.128 142.035 149.360 1.00 23.96 62 VAL B C 1
ATOM 5458 O O . VAL B 1 65 ? 170.270 142.455 150.511 1.00 23.96 62 VAL B O 1
ATOM 5462 N N . MET B 1 66 ? 170.252 142.845 148.305 1.00 20.87 63 MET B N 1
ATOM 5463 C CA . MET B 1 66 ? 170.651 144.232 148.524 1.00 20.87 63 MET B CA 1
ATOM 5464 C C . MET B 1 66 ? 169.531 145.099 149.088 1.00 20.87 63 MET B C 1
ATOM 5465 O O . MET B 1 66 ? 169.818 146.150 149.666 1.00 20.87 63 MET B O 1
ATOM 5470 N N . THR B 1 67 ? 168.273 144.697 148.943 1.00 24.97 64 THR B N 1
ATOM 5471 C CA . THR B 1 67 ? 167.157 145.483 149.456 1.00 24.97 64 THR B CA 1
ATOM 5472 C C . THR B 1 67 ? 166.803 145.133 150.895 1.00 24.97 64 THR B C 1
ATOM 5473 O O . THR B 1 67 ? 166.237 145.974 151.610 1.00 24.97 64 THR B O 1
ATOM 5477 N N . LEU B 1 68 ? 167.134 143.917 151.329 1.00 27.00 65 LEU B N 1
ATOM 5478 C CA . LEU B 1 68 ? 166.869 143.500 152.700 1.00 27.00 65 LEU B CA 1
ATOM 5479 C C . LEU B 1 68 ? 167.599 144.381 153.702 1.00 27.00 65 LEU B C 1
ATOM 5480 O O . LEU B 1 68 ? 167.026 144.769 154.724 1.00 27.00 65 LEU B O 1
ATOM 5485 N N . TYR B 1 69 ? 168.866 144.702 153.434 1.00 24.23 66 TYR B N 1
ATOM 5486 C CA . TYR B 1 69 ? 169.640 145.529 154.357 1.00 24.23 66 TYR B CA 1
ATOM 5487 C C . TYR B 1 69 ? 169.005 146.902 154.532 1.00 24.23 66 TYR B C 1
ATOM 5488 O O . TYR B 1 69 ? 168.868 147.405 155.657 1.00 24.23 66 TYR B O 1
ATOM 5497 N N . LEU B 1 70 ? 168.608 147.524 153.423 1.00 22.93 67 LEU B N 1
ATOM 5498 C CA . LEU B 1 70 ? 168.027 148.860 153.473 1.00 22.93 67 LEU B CA 1
ATOM 5499 C C . LEU B 1 70 ? 166.698 148.852 154.215 1.00 22.93 67 LEU B C 1
ATOM 5500 O O . LEU B 1 70 ? 166.454 149.698 155.087 1.00 22.93 67 LEU B O 1
ATOM 5505 N N . VAL B 1 71 ? 165.825 147.898 153.886 1.00 23.32 68 VAL B N 1
ATOM 5506 C CA . VAL B 1 71 ? 164.538 147.819 154.573 1.00 23.32 68 VAL B CA 1
ATOM 5507 C C . VAL B 1 71 ? 164.742 147.578 156.063 1.00 23.32 68 VAL B C 1
ATOM 5508 O O . VAL B 1 71 ? 164.071 148.191 156.903 1.00 23.32 68 VAL B O 1
ATOM 5512 N N . PHE B 1 72 ? 165.687 146.703 156.416 1.00 25.15 69 PHE B N 1
ATOM 5513 C CA . PHE B 1 72 ? 165.961 146.413 157.818 1.00 25.15 69 PHE B CA 1
ATOM 5514 C C . PHE B 1 72 ? 166.375 147.667 158.575 1.00 25.15 69 PHE B C 1
ATOM 5515 O O . PHE B 1 72 ? 165.818 147.974 159.635 1.00 25.15 69 PHE B O 1
ATOM 5523 N N . VAL B 1 73 ? 167.351 148.414 158.049 1.00 24.25 70 VAL B N 1
ATOM 5524 C CA . VAL B 1 73 ? 167.854 149.559 158.806 1.00 24.25 70 VAL B CA 1
ATOM 5525 C C . VAL B 1 73 ? 166.800 150.659 158.899 1.00 24.25 70 VAL B C 1
ATOM 5526 O O . VAL B 1 73 ? 166.659 151.307 159.943 1.00 24.25 70 VAL B O 1
ATOM 5530 N N . VAL B 1 74 ? 166.021 150.871 157.833 1.00 24.41 71 VAL B N 1
ATOM 5531 C CA . VAL B 1 74 ? 165.009 151.921 157.891 1.00 24.41 71 VAL B CA 1
ATOM 5532 C C . VAL B 1 74 ? 163.917 151.564 158.894 1.00 24.41 71 VAL B C 1
ATOM 5533 O O . VAL B 1 74 ? 163.533 152.390 159.736 1.00 24.41 71 VAL B O 1
ATOM 5537 N N . VAL B 1 75 ? 163.407 150.331 158.837 1.00 25.95 72 VAL B N 1
ATOM 5538 C CA . VAL B 1 75 ? 162.359 149.932 159.768 1.00 25.95 72 VAL B CA 1
ATOM 5539 C C . VAL B 1 75 ? 162.869 149.949 161.203 1.00 25.95 72 VAL B C 1
ATOM 5540 O O . VAL B 1 75 ? 162.126 150.299 162.124 1.00 25.95 72 VAL B O 1
ATOM 5544 N N . THR B 1 76 ? 164.136 149.595 161.426 1.00 26.65 73 THR B N 1
ATOM 5545 C CA . THR B 1 76 ? 164.671 149.634 162.782 1.00 26.65 73 THR B CA 1
ATOM 5546 C C . THR B 1 76 ? 164.782 151.062 163.297 1.00 26.65 73 THR B C 1
ATOM 5547 O O . THR B 1 76 ? 164.451 151.333 164.455 1.00 26.65 73 THR B O 1
ATOM 5551 N N . ALA B 1 77 ? 165.238 151.992 162.459 1.00 28.12 74 ALA B N 1
ATOM 5552 C CA . ALA B 1 77 ? 165.367 153.368 162.917 1.00 28.12 74 ALA B CA 1
ATOM 5553 C C . ALA B 1 77 ? 164.028 154.076 163.072 1.00 28.12 74 ALA B C 1
ATOM 5554 O O . ALA B 1 77 ? 163.960 155.061 163.811 1.00 28.12 74 ALA B O 1
ATOM 5556 N N . LEU B 1 78 ? 162.970 153.614 162.408 1.00 29.02 75 LEU B N 1
ATOM 5557 C CA . LEU B 1 78 ? 161.672 154.275 162.494 1.00 29.02 75 LEU B CA 1
ATOM 5558 C C . LEU B 1 78 ? 160.781 153.724 163.602 1.00 29.02 75 LEU B C 1
ATOM 5559 O O . LEU B 1 78 ? 159.617 154.120 163.691 1.00 29.02 75 LEU B O 1
ATOM 5564 N N . SER B 1 79 ? 161.288 152.838 164.448 1.00 31.14 76 SER B N 1
ATOM 5565 C CA . SER B 1 79 ? 160.479 152.171 165.460 1.00 31.14 76 SER B CA 1
ATOM 5566 C C . SER B 1 79 ? 160.991 152.529 166.854 1.00 31.14 76 SER B C 1
ATOM 5567 O O . SER B 1 79 ? 161.828 153.417 167.024 1.00 31.14 76 SER B O 1
ATOM 5570 N N . GLY B 1 80 ? 160.457 151.837 167.861 1.00 33.64 77 GLY B N 1
ATOM 5571 C CA . GLY B 1 80 ? 160.831 152.096 169.240 1.00 33.64 77 GLY B CA 1
ATOM 5572 C C . GLY B 1 80 ? 162.268 151.755 169.574 1.00 33.64 77 GLY B C 1
ATOM 5573 O O . GLY B 1 80 ? 162.797 152.270 170.564 1.00 33.64 77 GLY B O 1
ATOM 5574 N N . PHE B 1 81 ? 162.907 150.898 168.780 1.00 36.41 78 PHE B N 1
ATOM 5575 C CA . PHE B 1 81 ? 164.317 150.589 168.986 1.00 36.41 78 PHE B CA 1
ATOM 5576 C C . PHE B 1 81 ? 165.234 151.747 168.620 1.00 36.41 78 PHE B C 1
ATOM 5577 O O . PHE B 1 81 ? 166.417 151.703 168.964 1.00 36.41 78 PHE B O 1
ATOM 5585 N N . GLY B 1 82 ? 164.730 152.768 167.939 1.00 32.83 79 GLY B N 1
ATOM 5586 C CA . GLY B 1 82 ? 165.556 153.889 167.550 1.00 32.83 79 GLY B CA 1
ATOM 5587 C C . GLY B 1 82 ? 165.948 154.822 168.671 1.00 32.83 79 GLY B C 1
ATOM 5588 O O . GLY B 1 82 ? 166.675 155.786 168.420 1.00 32.83 79 GLY B O 1
ATOM 5589 N N . LYS B 1 83 ? 165.496 154.569 169.897 1.00 40.49 80 LYS B N 1
ATOM 5590 C CA . LYS B 1 83 ? 165.820 155.411 171.042 1.00 40.49 80 LYS B CA 1
ATOM 5591 C C . LYS B 1 83 ? 166.857 154.772 171.955 1.00 40.49 80 LYS B C 1
ATOM 5592 O O . LYS B 1 83 ? 167.065 155.246 173.074 1.00 40.49 80 LYS B O 1
ATOM 5598 N N . ILE B 1 84 ? 167.510 153.712 171.502 1.00 38.06 81 ILE B N 1
ATOM 5599 C CA . ILE B 1 84 ? 168.522 153.018 172.288 1.00 38.06 81 ILE B CA 1
ATOM 5600 C C . ILE B 1 84 ? 169.863 153.698 172.067 1.00 38.06 81 ILE B C 1
ATOM 5601 O O . ILE B 1 84 ? 170.286 153.896 170.924 1.00 38.06 81 ILE B O 1
ATOM 5606 N N . LYS B 1 85 ? 170.535 154.050 173.157 1.00 40.77 82 LYS B N 1
ATOM 5607 C CA . LYS B 1 85 ? 171.817 154.735 173.083 1.00 40.77 82 LYS B CA 1
ATOM 5608 C C . LYS B 1 85 ? 172.953 153.731 172.954 1.00 40.77 82 LYS B C 1
ATOM 5609 O O . LYS B 1 85 ? 172.993 152.727 173.666 1.00 40.77 82 LYS B O 1
ATOM 5615 N N . LEU B 1 86 ? 173.879 154.009 172.035 1.00 40.25 83 LEU B N 1
ATOM 5616 C CA . LEU B 1 86 ? 175.035 153.144 171.804 1.00 40.25 83 LEU B CA 1
ATOM 5617 C C . LEU B 1 86 ? 176.093 153.460 172.855 1.00 40.25 83 LEU B C 1
ATOM 5618 O O . LEU B 1 86 ? 177.050 154.202 172.628 1.00 40.25 83 LEU B O 1
ATOM 5623 N N . GLY B 1 87 ? 175.905 152.884 174.028 1.00 47.06 84 GLY B N 1
ATOM 5624 C CA . GLY B 1 87 ? 176.794 153.097 175.147 1.00 47.06 84 GLY B CA 1
ATOM 5625 C C . GLY B 1 87 ? 176.012 153.039 176.442 1.00 47.06 84 GLY B C 1
ATOM 5626 O O . GLY B 1 87 ? 174.948 152.433 176.509 1.00 47.06 84 GLY B O 1
ATOM 5627 N N . ALA B 1 88 ? 176.563 153.676 177.466 1.00 65.17 85 ALA B N 1
ATOM 5628 C CA . ALA B 1 88 ? 175.876 153.821 178.738 1.00 65.17 85 ALA B CA 1
ATOM 5629 C C . ALA B 1 88 ? 175.081 155.122 178.763 1.00 65.17 85 ALA B C 1
ATOM 5630 O O . ALA B 1 88 ? 175.306 156.032 177.962 1.00 65.17 85 ALA B O 1
ATOM 5632 N N . ASP B 1 89 ? 174.144 155.206 179.708 1.00 73.55 86 ASP B N 1
ATOM 5633 C CA . ASP B 1 89 ? 173.243 156.350 179.784 1.00 73.55 86 ASP B CA 1
ATOM 5634 C C . ASP B 1 89 ? 173.936 157.640 180.197 1.00 73.55 86 ASP B C 1
ATOM 5635 O O . ASP B 1 89 ? 173.341 158.712 180.047 1.00 73.55 86 ASP B O 1
ATOM 5640 N N . HIS B 1 90 ? 175.164 157.574 180.705 1.00 75.47 87 HIS B N 1
ATOM 5641 C CA . HIS B 1 90 ? 175.920 158.767 181.060 1.00 75.47 87 HIS B CA 1
ATOM 5642 C C . HIS B 1 90 ? 177.028 159.066 180.057 1.00 75.47 87 HIS B C 1
ATOM 5643 O O . HIS B 1 90 ? 177.930 159.854 180.353 1.00 75.47 87 HIS B O 1
ATOM 5650 N N . ASP B 1 91 ? 176.976 158.451 178.878 1.00 68.87 88 ASP B N 1
ATOM 5651 C CA . ASP B 1 91 ? 177.965 158.678 177.835 1.00 68.87 88 ASP B CA 1
ATOM 5652 C C . ASP B 1 91 ? 177.564 159.864 176.972 1.00 68.87 88 ASP B C 1
ATOM 5653 O O . ASP B 1 91 ? 176.376 160.105 176.737 1.00 68.87 88 ASP B O 1
ATOM 5658 N N . GLU B 1 92 ? 178.562 160.599 176.494 1.00 73.07 89 GLU B N 1
ATOM 5659 C CA . GLU B 1 92 ? 178.333 161.756 175.650 1.00 73.07 89 GLU B CA 1
ATOM 5660 C C . GLU B 1 92 ? 179.225 161.697 174.415 1.00 73.07 89 GLU B C 1
ATOM 5661 O O . GLU B 1 92 ? 180.325 161.138 174.464 1.00 73.07 89 GLU B O 1
ATOM 5667 N N . PRO B 1 93 ? 178.776 162.256 173.294 1.00 66.08 90 PRO B N 1
ATOM 5668 C CA . PRO B 1 93 ? 179.601 162.244 172.083 1.00 66.08 90 PRO B CA 1
ATOM 5669 C C . PRO B 1 93 ? 180.870 163.060 172.257 1.00 66.08 90 PRO B C 1
ATOM 5670 O O . PRO B 1 93 ? 180.878 164.116 172.894 1.00 66.08 90 PRO B O 1
ATOM 5674 N N . GLU B 1 94 ? 181.953 162.557 171.673 1.00 66.37 91 GLU B N 1
ATOM 5675 C CA . GLU B 1 94 ? 183.261 163.187 171.779 1.00 66.37 91 GLU B CA 1
ATOM 5676 C C . GLU B 1 94 ? 183.624 164.025 170.561 1.00 66.37 91 GLU B C 1
ATOM 5677 O O . GLU B 1 94 ? 184.715 164.601 170.528 1.00 66.37 91 GLU B O 1
ATOM 5683 N N . PHE B 1 95 ? 182.748 164.107 169.564 1.00 64.85 92 PHE B N 1
ATOM 5684 C CA . PHE B 1 95 ? 182.987 164.915 168.380 1.00 64.85 92 PHE B CA 1
ATOM 5685 C C . PHE B 1 95 ? 181.782 165.800 168.108 1.00 64.85 92 PHE B C 1
ATOM 5686 O O . PHE B 1 95 ? 180.666 165.523 168.553 1.00 64.85 92 PHE B O 1
ATOM 5694 N N . SER B 1 96 ? 182.024 166.875 167.363 1.00 66.57 93 SER B N 1
ATOM 5695 C CA . SER B 1 96 ? 180.959 167.756 166.909 1.00 66.57 93 SER B CA 1
ATOM 5696 C C . SER B 1 96 ? 180.208 167.079 165.766 1.00 66.57 93 SER B C 1
ATOM 5697 O O . SER B 1 96 ? 180.482 165.932 165.409 1.00 66.57 93 SER B O 1
ATOM 5700 N N . TYR B 1 97 ? 179.244 167.776 165.173 1.00 65.13 94 TYR B N 1
ATOM 5701 C CA . TYR B 1 97 ? 178.475 167.171 164.096 1.00 65.13 94 TYR B CA 1
ATOM 5702 C C . TYR B 1 97 ? 179.157 167.312 162.742 1.00 65.13 94 TYR B C 1
ATOM 5703 O O . TYR B 1 97 ? 179.206 166.347 161.971 1.00 65.13 94 TYR B O 1
ATOM 5712 N N . LEU B 1 98 ? 179.684 168.497 162.430 1.00 67.12 95 LEU B N 1
ATOM 5713 C CA . LEU B 1 98 ? 180.356 168.680 161.150 1.00 67.12 95 LEU B CA 1
ATOM 5714 C C . LEU B 1 98 ? 181.663 167.900 161.093 1.00 67.12 95 LEU B C 1
ATOM 5715 O O . LEU B 1 98 ? 181.979 167.290 160.065 1.00 67.12 95 LEU B O 1
ATOM 5720 N N . SER B 1 99 ? 182.436 167.910 162.181 1.00 66.11 96 SER B N 1
ATOM 5721 C CA . SER B 1 99 ? 183.675 167.140 162.230 1.00 66.11 96 SER B CA 1
ATOM 5722 C C . SER B 1 99 ? 183.424 165.640 162.164 1.00 66.11 96 SER B C 1
ATOM 5723 O O . SER B 1 99 ? 184.310 164.891 161.744 1.00 66.11 96 SER B O 1
ATOM 5726 N N . TRP B 1 100 ? 182.242 165.192 162.577 1.00 55.43 97 TRP B N 1
ATOM 5727 C CA . TRP B 1 100 ? 181.866 163.789 162.466 1.00 55.43 97 TRP B CA 1
ATOM 5728 C C . TRP B 1 100 ? 181.459 163.449 161.038 1.00 55.43 97 TRP B C 1
ATOM 5729 O O . TRP B 1 100 ? 181.941 162.469 160.458 1.00 55.43 97 TRP B O 1
ATOM 5740 N N . ALA B 1 101 ? 180.588 164.272 160.447 1.00 58.30 98 ALA B N 1
ATOM 5741 C CA . ALA B 1 101 ? 180.119 164.015 159.091 1.00 58.30 98 ALA B CA 1
ATOM 5742 C C . ALA B 1 101 ? 181.241 164.128 158.069 1.00 58.30 98 ALA B C 1
ATOM 5743 O O . ALA B 1 101 ? 181.221 163.422 157.057 1.00 58.30 98 ALA B O 1
ATOM 5745 N N . GLY B 1 102 ? 182.229 164.990 158.313 1.00 60.29 99 GLY B N 1
ATOM 5746 C CA . GLY B 1 102 ? 183.340 165.099 157.382 1.00 60.29 99 GLY B CA 1
ATOM 5747 C C . GLY B 1 102 ? 184.207 163.856 157.355 1.00 60.29 99 GLY B C 1
ATOM 5748 O O . GLY B 1 102 ? 184.589 163.382 156.283 1.00 60.29 99 GLY B O 1
ATOM 5749 N N . MET B 1 103 ? 184.541 163.323 158.532 1.00 60.08 100 MET B N 1
ATOM 5750 C CA . MET B 1 103 ? 185.266 162.058 158.595 1.00 60.08 100 MET B CA 1
ATOM 5751 C C . MET B 1 103 ? 184.437 160.926 158.009 1.00 60.08 100 MET B C 1
ATOM 5752 O O . MET B 1 103 ? 184.980 159.998 157.402 1.00 60.08 100 MET B O 1
ATOM 5757 N N . LEU B 1 104 ? 183.118 160.985 158.186 1.00 52.31 101 LEU B N 1
ATOM 5758 C CA . LEU B 1 104 ? 182.253 159.957 157.620 1.00 52.31 101 LEU B CA 1
ATOM 5759 C C . LEU B 1 104 ? 182.271 160.000 156.097 1.00 52.31 101 LEU B C 1
ATOM 5760 O O . LEU B 1 104 ? 182.298 158.953 155.441 1.00 52.31 101 LEU B O 1
ATOM 5765 N N . PHE B 1 105 ? 182.257 161.201 155.518 1.00 52.20 102 PHE B N 1
ATOM 5766 C CA . PHE B 1 105 ? 182.255 161.331 154.065 1.00 52.20 102 PHE B CA 1
ATOM 5767 C C . PHE B 1 105 ? 183.611 160.992 153.464 1.00 52.20 102 PHE B C 1
ATOM 5768 O O . PHE B 1 105 ? 183.682 160.274 152.463 1.00 52.20 102 PHE B O 1
ATOM 5776 N N . ALA B 1 106 ? 184.694 161.496 154.047 1.00 52.24 103 ALA B N 1
ATOM 5777 C CA . ALA B 1 106 ? 186.022 161.265 153.481 1.00 52.24 103 ALA B CA 1
ATOM 5778 C C . ALA B 1 106 ? 186.615 159.939 153.943 1.00 52.24 103 ALA B C 1
ATOM 5779 O O . ALA B 1 106 ? 187.766 159.857 154.361 1.00 52.24 103 ALA B O 1
ATOM 5781 N N . ALA B 1 107 ? 185.820 158.892 153.869 1.00 48.97 104 ALA B N 1
ATOM 5782 C CA . ALA B 1 107 ? 186.257 157.515 154.058 1.00 48.97 104 ALA B CA 1
ATOM 5783 C C . ALA B 1 107 ? 185.759 156.596 152.958 1.00 48.97 104 ALA B C 1
ATOM 5784 O O . ALA B 1 107 ? 186.482 155.688 152.548 1.00 48.97 104 ALA B O 1
ATOM 5786 N N . GLY B 1 108 ? 184.544 156.816 152.465 1.00 46.71 105 GLY B N 1
ATOM 5787 C CA . GLY B 1 108 ? 183.975 155.986 151.426 1.00 46.71 105 GLY B CA 1
ATOM 5788 C C . GLY B 1 108 ? 183.886 156.684 150.086 1.00 46.71 105 GLY B C 1
ATOM 5789 O O . GLY B 1 108 ? 182.968 156.423 149.306 1.00 46.71 105 GLY B O 1
ATOM 5790 N N . ILE B 1 109 ? 184.831 157.576 149.810 1.00 45.28 106 ILE B N 1
ATOM 5791 C CA . ILE B 1 109 ? 184.916 158.279 148.537 1.00 45.28 106 ILE B CA 1
ATOM 5792 C C . ILE B 1 109 ? 186.370 158.266 148.088 1.00 45.28 106 ILE B C 1
ATOM 5793 O O . ILE B 1 109 ? 187.275 158.538 148.883 1.00 45.28 106 ILE B O 1
ATOM 5798 N N . SER B 1 110 ? 186.593 157.947 146.818 1.00 37.46 107 SER B N 1
ATOM 5799 C CA . SER B 1 110 ? 187.943 157.818 146.281 1.00 37.46 107 SER B CA 1
ATOM 5800 C C . SER B 1 110 ? 187.916 158.253 144.817 1.00 37.46 107 SER B C 1
ATOM 5801 O O . SER B 1 110 ? 186.969 158.908 144.372 1.00 37.46 107 SER B O 1
ATOM 5804 N N . ILE B 1 111 ? 188.963 157.898 144.065 1.00 34.15 108 ILE B N 1
ATOM 5805 C CA . ILE B 1 111 ? 189.104 158.357 142.686 1.00 34.15 108 ILE B CA 1
ATOM 5806 C C . ILE B 1 111 ? 188.103 157.723 141.730 1.00 34.15 108 ILE B C 1
ATOM 5807 O O . ILE B 1 111 ? 188.008 158.147 140.570 1.00 34.15 108 ILE B O 1
ATOM 5812 N N . THR B 1 112 ? 187.341 156.725 142.176 1.00 31.73 109 THR B N 1
ATOM 5813 C CA . THR B 1 112 ? 186.336 156.140 141.298 1.00 31.73 109 THR B CA 1
ATOM 5814 C C . THR B 1 112 ? 185.240 157.142 140.956 1.00 31.73 109 THR B C 1
ATOM 5815 O O . THR B 1 112 ? 184.635 157.056 139.882 1.00 31.73 109 THR B O 1
ATOM 5819 N N . LEU B 1 113 ? 184.979 158.094 141.850 1.00 27.24 110 LEU B N 1
ATOM 5820 C CA . LEU B 1 113 ? 184.065 159.186 141.537 1.00 27.24 110 LEU B CA 1
ATOM 5821 C C . LEU B 1 113 ? 184.542 159.959 140.315 1.00 27.24 110 LEU B C 1
ATOM 5822 O O . LEU B 1 113 ? 183.762 160.223 139.391 1.00 27.24 110 LEU B O 1
ATOM 5827 N N . PHE B 1 114 ? 185.823 160.322 140.288 1.00 31.50 111 PHE B N 1
ATOM 5828 C CA . PHE B 1 114 ? 186.408 161.002 139.142 1.00 31.50 111 PHE B CA 1
ATOM 5829 C C . PHE B 1 114 ? 186.474 160.119 137.910 1.00 31.50 111 PHE B C 1
ATOM 5830 O O . PHE B 1 114 ? 186.481 160.641 136.793 1.00 31.50 111 PHE B O 1
ATOM 5838 N N . PHE B 1 115 ? 186.540 158.801 138.082 1.00 24.96 112 PHE B N 1
ATOM 5839 C CA . PHE B 1 115 ? 186.564 157.915 136.925 1.00 24.96 112 PHE B CA 1
ATOM 5840 C C . PHE B 1 115 ? 185.188 157.754 136.291 1.00 24.96 112 PHE B C 1
ATOM 5841 O O . PHE B 1 115 ? 185.092 157.585 135.072 1.00 24.96 112 PHE B O 1
ATOM 5849 N N . PHE B 1 116 ? 184.119 157.801 137.084 1.00 24.40 113 PHE B N 1
ATOM 5850 C CA . PHE B 1 116 ? 182.787 157.482 136.590 1.00 24.40 113 PHE B CA 1
ATOM 5851 C C . PHE B 1 116 ? 181.854 158.680 136.458 1.00 24.40 113 PHE B C 1
ATOM 5852 O O . PHE B 1 116 ? 180.727 158.503 135.994 1.00 24.40 113 PHE B O 1
ATOM 5860 N N . CYS B 1 117 ? 182.271 159.886 136.853 1.00 25.60 114 CYS B N 1
ATOM 5861 C CA . CYS B 1 117 ? 181.321 160.998 136.870 1.00 25.60 114 CYS B CA 1
ATOM 5862 C C . CYS B 1 117 ? 180.827 161.385 135.479 1.00 25.60 114 CYS B C 1
ATOM 5863 O O . CYS B 1 117 ? 179.656 161.741 135.319 1.00 25.60 114 CYS B O 1
ATOM 5866 N N . VAL B 1 118 ? 181.687 161.333 134.464 1.00 22.53 115 VAL B N 1
ATOM 5867 C CA . VAL B 1 118 ? 181.341 161.840 133.147 1.00 22.53 115 VAL B CA 1
ATOM 5868 C C . VAL B 1 118 ? 181.108 160.730 132.122 1.00 22.53 115 VAL B C 1
ATOM 5869 O O . VAL B 1 118 ? 180.225 160.871 131.269 1.00 22.53 115 VAL B O 1
ATOM 5873 N N . SER B 1 119 ? 181.837 159.622 132.197 1.00 21.37 116 SER B N 1
ATOM 5874 C CA . SER B 1 119 ? 181.790 158.625 131.136 1.00 21.37 116 SER B CA 1
ATOM 5875 C C . SER B 1 119 ? 180.639 157.639 131.261 1.00 21.37 116 SER B C 1
ATOM 5876 O O . SER B 1 119 ? 180.343 156.942 130.288 1.00 21.37 116 SER B O 1
ATOM 5879 N N . GLU B 1 120 ? 179.993 157.544 132.416 1.00 20.86 117 GLU B N 1
ATOM 5880 C CA . GLU B 1 120 ? 178.894 156.595 132.560 1.00 20.86 117 GLU B CA 1
ATOM 5881 C C . GLU B 1 120 ? 177.584 157.134 131.981 1.00 20.86 117 GLU B C 1
ATOM 5882 O O . GLU B 1 120 ? 176.899 156.404 131.250 1.00 20.86 117 GLU B O 1
ATOM 5888 N N . PRO B 1 121 ? 177.182 158.380 132.272 1.00 20.78 118 PRO B N 1
ATOM 5889 C CA . PRO B 1 121 ? 175.977 158.902 131.608 1.00 20.78 118 PRO B CA 1
ATOM 5890 C C . PRO B 1 121 ? 176.107 158.996 130.099 1.00 20.78 118 PRO B C 1
ATOM 5891 O O . PRO B 1 121 ? 175.129 158.740 129.389 1.00 20.78 118 PRO B O 1
ATOM 5895 N N . LEU B 1 122 ? 177.281 159.354 129.580 1.00 19.85 119 LEU B N 1
ATOM 5896 C CA . LEU B 1 122 ? 177.462 159.386 128.136 1.00 19.85 119 LEU B CA 1
ATOM 5897 C C . LEU B 1 122 ? 177.381 158.001 127.518 1.00 19.85 119 LEU B C 1
ATOM 5898 O O . LEU B 1 122 ? 177.055 157.885 126.337 1.00 19.85 119 LEU B O 1
ATOM 5903 N N . THR B 1 123 ? 177.676 156.954 128.285 1.00 20.80 120 THR B N 1
ATOM 5904 C CA . THR B 1 123 ? 177.509 155.593 127.793 1.00 20.80 120 THR B CA 1
ATOM 5905 C C . THR B 1 123 ? 176.047 155.177 127.812 1.00 20.80 120 THR B C 1
ATOM 5906 O O . THR B 1 123 ? 175.567 154.555 126.861 1.00 20.80 120 THR B O 1
ATOM 5910 N N . HIS B 1 124 ? 175.321 155.510 128.881 1.00 21.57 121 HIS B N 1
ATOM 5911 C CA . HIS B 1 124 ? 173.904 155.166 128.934 1.00 21.57 121 HIS B CA 1
ATOM 5912 C C . HIS B 1 124 ? 173.068 155.991 127.969 1.00 21.57 121 HIS B C 1
ATOM 5913 O O . HIS B 1 124 ? 171.942 155.599 127.657 1.00 21.57 121 HIS B O 1
ATOM 5920 N N . LEU B 1 125 ? 173.576 157.131 127.508 1.00 24.10 122 LEU B N 1
ATOM 5921 C CA . LEU B 1 125 ? 172.831 157.939 126.551 1.00 24.10 122 LEU B CA 1
ATOM 5922 C C . LEU B 1 125 ? 172.911 157.366 125.144 1.00 24.10 122 LEU B C 1
ATOM 5923 O O . LEU B 1 125 ? 171.931 157.417 124.397 1.00 24.10 122 LEU B O 1
ATOM 5928 N N . LEU B 1 126 ? 174.063 156.814 124.765 1.00 28.53 123 LEU B N 1
ATOM 5929 C CA . LEU B 1 126 ? 174.272 156.308 123.416 1.00 28.53 123 LEU B CA 1
ATOM 5930 C C . LEU B 1 126 ? 173.999 154.818 123.269 1.00 28.53 123 LEU B C 1
ATOM 5931 O O . LEU B 1 126 ? 173.689 154.372 122.161 1.00 28.53 123 LEU B O 1
ATOM 5936 N N . GLN B 1 127 ? 174.110 154.040 124.343 1.00 32.87 124 GLN B N 1
ATOM 5937 C CA . GLN B 1 127 ? 173.852 152.600 124.321 1.00 32.87 124 GLN B CA 1
ATOM 5938 C C . GLN B 1 127 ? 172.912 152.234 125.462 1.00 32.87 124 GLN B C 1
ATOM 5939 O O . GLN B 1 127 ? 173.330 151.637 126.459 1.00 32.87 124 GLN B O 1
ATOM 5945 N N . PRO B 1 128 ? 171.632 152.567 125.343 1.00 33.65 125 PRO B N 1
ATOM 5946 C CA . PRO B 1 128 ? 170.693 152.308 126.437 1.00 33.65 125 PRO B CA 1
ATOM 5947 C C . PRO B 1 128 ? 170.437 150.821 126.601 1.00 33.65 125 PRO B C 1
ATOM 5948 O O . PRO B 1 128 ? 170.586 150.048 125.645 1.00 33.65 125 PRO B O 1
ATOM 5952 N N . PRO B 1 129 ? 170.051 150.376 127.799 1.00 34.55 126 PRO B N 1
ATOM 5953 C CA . PRO B 1 129 ? 169.642 148.973 127.951 1.00 34.55 126 PRO B CA 1
ATOM 5954 C C . PRO B 1 129 ? 168.325 148.648 127.271 1.00 34.55 126 PRO B C 1
ATOM 5955 O O . PRO B 1 129 ? 168.022 147.463 127.093 1.00 34.55 126 PRO B O 1
ATOM 5959 N N . GLN B 1 130 ? 167.532 149.649 126.892 1.00 43.27 127 GLN B N 1
ATOM 5960 C CA . GLN B 1 130 ? 166.280 149.413 126.176 1.00 43.27 127 GLN B CA 1
ATOM 5961 C C . GLN B 1 130 ? 165.842 150.710 125.517 1.00 43.27 127 GLN B C 1
ATOM 5962 O O . GLN B 1 130 ? 165.654 151.718 126.204 1.00 43.27 127 GLN B O 1
ATOM 5968 N N . GLY B 1 131 ? 165.679 150.692 124.203 1.00 47.92 128 GLY B N 1
ATOM 5969 C CA . GLY B 1 131 ? 165.234 151.855 123.462 1.00 47.92 128 GLY B CA 1
ATOM 5970 C C . GLY B 1 131 ? 166.257 152.284 122.431 1.00 47.92 128 GLY B C 1
ATOM 5971 O O . GLY B 1 131 ? 167.250 151.602 122.174 1.00 47.92 128 GLY B O 1
ATOM 5972 N N . GLU B 1 132 ? 165.994 153.439 121.829 1.00 50.05 129 GLU B N 1
ATOM 5973 C CA . GLU B 1 132 ? 166.868 154.032 120.826 1.00 50.05 129 GLU B CA 1
ATOM 5974 C C . GLU B 1 132 ? 167.594 155.221 121.439 1.00 50.05 129 GLU B C 1
ATOM 5975 O O . GLU B 1 132 ? 166.963 156.087 122.056 1.00 50.05 129 GLU B O 1
ATOM 5981 N N . GLY B 1 133 ? 168.912 155.257 121.276 1.00 43.58 130 GLY B N 1
ATOM 5982 C CA . GLY B 1 133 ? 169.751 156.205 121.978 1.00 43.58 130 GLY B CA 1
ATOM 5983 C C . GLY B 1 133 ? 170.070 157.445 121.167 1.00 43.58 130 GLY B C 1
ATOM 5984 O O . GLY B 1 133 ? 170.047 157.429 119.941 1.00 43.58 130 GLY B O 1
ATOM 5985 N N . GLY B 1 134 ? 170.391 158.522 121.875 1.00 40.93 131 GLY B N 1
ATOM 5986 C CA . GLY B 1 134 ? 170.615 159.814 121.268 1.00 40.93 131 GLY B CA 1
ATOM 5987 C C . GLY B 1 134 ? 169.461 160.776 121.410 1.00 40.93 131 GLY B C 1
ATOM 5988 O O . GLY B 1 134 ? 169.555 161.902 120.912 1.00 40.93 131 GLY B O 1
ATOM 5989 N N . THR B 1 135 ? 168.384 160.374 122.072 1.00 41.50 132 THR B N 1
ATOM 5990 C CA . THR B 1 135 ? 167.180 161.171 122.197 1.00 41.50 132 THR B CA 1
ATOM 5991 C C . THR B 1 135 ? 167.153 161.871 123.552 1.00 41.50 132 THR B C 1
ATOM 5992 O O . THR B 1 135 ? 168.114 161.825 124.320 1.00 41.50 132 THR B O 1
ATOM 5996 N N . ALA B 1 136 ? 166.040 162.533 123.850 1.00 37.64 133 ALA B N 1
ATOM 5997 C CA . ALA B 1 136 ? 165.820 163.161 125.144 1.00 37.64 133 ALA B CA 1
ATOM 5998 C C . ALA B 1 136 ? 165.097 162.248 126.122 1.00 37.64 133 ALA B C 1
ATOM 5999 O O . ALA B 1 136 ? 164.915 162.625 127.282 1.00 37.64 133 ALA B O 1
ATOM 6001 N N . GLU B 1 137 ? 164.668 161.067 125.681 1.00 38.87 134 GLU B N 1
ATOM 6002 C CA . GLU B 1 137 ? 164.197 160.046 126.603 1.00 38.87 134 GLU B CA 1
ATOM 6003 C C . GLU B 1 137 ? 165.337 159.195 127.132 1.00 38.87 134 GLU B C 1
ATOM 6004 O O . GLU B 1 137 ? 165.321 158.801 128.303 1.00 38.87 134 GLU B O 1
ATOM 6010 N N . ALA B 1 138 ? 166.339 158.924 126.296 1.00 32.65 135 ALA B N 1
ATOM 6011 C CA . ALA B 1 138 ? 167.524 158.222 126.769 1.00 32.65 135 ALA B CA 1
ATOM 6012 C C . ALA B 1 138 ? 168.291 159.062 127.778 1.00 32.65 135 ALA B C 1
ATOM 6013 O O . ALA B 1 138 ? 168.851 158.527 128.738 1.00 32.65 135 ALA B O 1
ATOM 6015 N N . ALA B 1 139 ? 168.317 160.383 127.587 1.00 28.36 136 ALA B N 1
ATOM 6016 C CA . ALA B 1 139 ? 169.003 161.257 128.534 1.00 28.36 136 ALA B CA 1
ATOM 6017 C C . ALA B 1 139 ? 168.304 161.288 129.883 1.00 28.36 136 ALA B C 1
ATOM 6018 O O . ALA B 1 139 ? 168.964 161.422 130.918 1.00 28.36 136 ALA B O 1
ATOM 6020 N N . ARG B 1 140 ? 166.982 161.172 129.897 1.00 31.09 137 ARG B N 1
ATOM 6021 C CA . ARG B 1 140 ? 166.248 161.149 131.153 1.00 31.09 137 ARG B CA 1
ATOM 6022 C C . ARG B 1 140 ? 166.291 159.778 131.810 1.00 31.09 137 ARG B C 1
ATOM 6023 O O . ARG B 1 140 ? 166.213 159.682 133.037 1.00 31.09 137 ARG B O 1
ATOM 6031 N N . GLN B 1 141 ? 166.411 158.714 131.016 1.00 31.32 138 GLN B N 1
ATOM 6032 C CA . GLN B 1 141 ? 166.485 157.370 131.571 1.00 31.32 138 GLN B CA 1
ATOM 6033 C C . GLN B 1 141 ? 167.876 157.034 132.092 1.00 31.32 138 GLN B C 1
ATOM 6034 O O . GLN B 1 141 ? 167.998 156.303 133.078 1.00 31.32 138 GLN B O 1
ATOM 6040 N N . GLY B 1 142 ? 168.927 157.548 131.458 1.00 24.34 139 GLY B N 1
ATOM 6041 C CA . GLY B 1 142 ? 170.279 157.278 131.902 1.00 24.34 139 GLY B CA 1
ATOM 6042 C C . GLY B 1 142 ? 170.742 158.081 133.089 1.00 24.34 139 GLY B C 1
ATOM 6043 O O . GLY B 1 142 ? 171.819 157.805 133.619 1.00 24.34 139 GLY B O 1
ATOM 6044 N N . MET B 1 143 ? 169.969 159.076 133.514 1.00 25.12 140 MET B N 1
ATOM 6045 C CA . MET B 1 143 ? 170.269 159.815 134.728 1.00 25.12 140 MET B CA 1
ATOM 6046 C C . MET B 1 143 ? 169.563 159.248 135.948 1.00 25.12 140 MET B C 1
ATOM 6047 O O . MET B 1 143 ? 169.839 159.694 137.063 1.00 25.12 140 MET B O 1
ATOM 6052 N N . GLN B 1 144 ? 168.658 158.290 135.764 1.00 30.54 141 GLN B N 1
ATOM 6053 C CA . GLN B 1 144 ? 168.099 157.534 136.877 1.00 30.54 141 GLN B CA 1
ATOM 6054 C C . GLN B 1 144 ? 168.975 156.362 137.273 1.00 30.54 141 GLN B C 1
ATOM 6055 O O . GLN B 1 144 ? 169.023 156.004 138.453 1.00 30.54 141 GLN B O 1
ATOM 6061 N N . LEU B 1 145 ? 169.668 155.753 136.312 1.00 28.12 142 LEU B N 1
ATOM 6062 C CA . LEU B 1 145 ? 170.614 154.695 136.640 1.00 28.12 142 LEU B CA 1
ATOM 6063 C C . LEU B 1 145 ? 171.789 155.241 137.437 1.00 28.12 142 LEU B C 1
ATOM 6064 O O . LEU B 1 145 ? 172.279 154.588 138.364 1.00 28.12 142 LEU B O 1
ATOM 6069 N N . LEU B 1 146 ? 172.241 156.447 137.104 1.00 24.97 143 LEU B N 1
ATOM 6070 C CA . LEU B 1 146 ? 173.327 157.069 137.850 1.00 24.97 143 LEU B CA 1
ATOM 6071 C C . LEU B 1 146 ? 172.919 157.372 139.284 1.00 24.97 143 LEU B C 1
ATOM 6072 O O . LEU B 1 146 ? 173.753 157.311 140.190 1.00 24.97 143 LEU B O 1
ATOM 6077 N N . PHE B 1 147 ? 171.650 157.702 139.510 1.00 24.40 144 PHE B N 1
ATOM 6078 C CA . PHE B 1 147 ? 171.168 157.955 140.862 1.00 24.40 144 PHE B CA 1
ATOM 6079 C C . PHE B 1 147 ? 170.896 156.664 141.617 1.00 24.40 144 PHE B C 1
ATOM 6080 O O . PHE B 1 147 ? 170.994 156.639 142.845 1.00 24.40 144 PHE B O 1
ATOM 6088 N N . LEU B 1 148 ? 170.546 155.593 140.907 1.00 42.78 145 LEU B N 1
ATOM 6089 C CA . LEU B 1 148 ? 170.363 154.298 141.552 1.00 42.78 145 LEU B CA 1
ATOM 6090 C C . LEU B 1 148 ? 171.693 153.709 142.000 1.00 42.78 145 LEU B C 1
ATOM 6091 O O . LEU B 1 148 ? 171.782 153.114 143.078 1.00 42.78 145 LEU B O 1
ATOM 6096 N N . HIS B 1 149 ? 172.740 153.870 141.193 1.00 18.35 146 HIS B N 1
ATOM 6097 C CA . HIS B 1 149 ? 174.025 153.255 141.497 1.00 18.35 146 HIS B CA 1
ATOM 6098 C C . HIS B 1 149 ? 174.802 153.975 142.590 1.00 18.35 146 HIS B C 1
ATOM 6099 O O . HIS B 1 149 ? 175.726 153.388 143.153 1.00 18.35 146 HIS B O 1
ATOM 6106 N N . TRP B 1 150 ? 174.458 155.224 142.905 1.00 17.31 147 TRP B N 1
ATOM 6107 C CA . TRP B 1 150 ? 175.193 156.026 143.878 1.00 17.31 147 TRP B CA 1
ATOM 6108 C C . TRP B 1 150 ? 174.267 156.601 144.944 1.00 17.31 147 TRP B C 1
ATOM 6109 O O . TRP B 1 150 ? 174.530 157.678 145.476 1.00 17.31 147 TRP B O 1
ATOM 6120 N N . GLY B 1 151 ? 173.189 155.901 145.278 1.00 20.87 148 GLY B N 1
ATOM 6121 C CA . GLY B 1 151 ? 172.184 156.461 146.161 1.00 20.87 148 GLY B CA 1
ATOM 6122 C C . GLY B 1 151 ? 172.020 155.774 147.500 1.00 20.87 148 GLY B C 1
ATOM 6123 O O . GLY B 1 151 ? 172.990 155.593 148.235 1.00 20.87 148 GLY B O 1
ATOM 6124 N N . LEU B 1 152 ? 170.786 155.385 147.827 1.00 21.46 149 LEU B N 1
ATOM 6125 C CA . LEU B 1 152 ? 170.473 154.867 149.155 1.00 21.46 149 LEU B CA 1
ATOM 6126 C C . LEU B 1 152 ? 170.937 153.432 149.357 1.00 21.46 149 LEU B C 1
ATOM 6127 O O . LEU B 1 152 ? 171.259 153.049 150.484 1.00 21.46 149 LEU B O 1
ATOM 6132 N N . HIS B 1 153 ? 170.962 152.624 148.296 1.00 21.43 150 HIS B N 1
ATOM 6133 C CA . HIS B 1 153 ? 171.352 151.226 148.443 1.00 21.43 150 HIS B CA 1
ATOM 6134 C C . HIS B 1 153 ? 172.793 151.097 148.918 1.00 21.43 150 HIS B C 1
ATOM 6135 O O . HIS B 1 153 ? 173.109 150.222 149.728 1.00 21.43 150 HIS B O 1
ATOM 6142 N N . GLY B 1 154 ? 173.681 151.956 148.425 1.00 20.77 151 GLY B N 1
ATOM 6143 C CA . GLY B 1 154 ? 175.075 151.854 148.814 1.00 20.77 151 GLY B CA 1
ATOM 6144 C C . GLY B 1 154 ? 175.333 152.301 150.238 1.00 20.77 151 GLY B C 1
ATOM 6145 O O . GLY B 1 154 ? 176.094 151.664 150.966 1.00 20.77 151 GLY B O 1
ATOM 6146 N N . TRP B 1 155 ? 174.714 153.404 150.651 1.00 23.84 152 TRP B N 1
ATOM 6147 C CA . TRP B 1 155 ? 174.880 153.922 152.001 1.00 23.84 152 TRP B CA 1
ATOM 6148 C C . TRP B 1 155 ? 174.045 153.180 153.032 1.00 23.84 152 TRP B C 1
ATOM 6149 O O . TRP B 1 155 ? 174.246 153.397 154.228 1.00 23.84 152 TRP B O 1
ATOM 6160 N N . GLY B 1 156 ? 173.120 152.324 152.611 1.00 22.11 153 GLY B N 1
ATOM 6161 C CA . GLY B 1 156 ? 172.323 151.570 153.557 1.00 22.11 153 GLY B CA 1
ATOM 6162 C C . GLY B 1 156 ? 172.979 150.337 154.128 1.00 22.11 153 GLY B C 1
ATOM 6163 O O . GLY B 1 156 ? 172.490 149.808 155.128 1.00 22.11 153 GLY B O 1
ATOM 6164 N N . VAL B 1 157 ? 174.061 149.857 153.522 1.00 22.62 154 VAL B N 1
ATOM 6165 C CA . VAL B 1 157 ? 174.770 148.704 154.062 1.00 22.62 154 VAL B CA 1
ATOM 6166 C C . VAL B 1 157 ? 175.904 149.134 154.994 1.00 22.62 154 VAL B C 1
ATOM 6167 O O . VAL B 1 157 ? 176.208 148.433 155.969 1.00 22.62 154 VAL B O 1
ATOM 6171 N N . PHE B 1 158 ? 176.511 150.293 154.735 1.00 23.56 155 PHE B N 1
ATOM 6172 C CA . PHE B 1 158 ? 177.486 150.848 155.665 1.00 23.56 155 PHE B CA 1
ATOM 6173 C C . PHE B 1 158 ? 176.851 151.103 157.024 1.00 23.56 155 PHE B C 1
ATOM 6174 O O . PHE B 1 158 ? 177.429 150.768 158.065 1.00 23.56 155 PHE B O 1
ATOM 6182 N N . ALA B 1 159 ? 175.654 151.694 157.030 1.00 24.98 156 ALA B N 1
ATOM 6183 C CA . ALA B 1 159 ? 174.945 151.944 158.278 1.00 24.98 156 ALA B CA 1
ATOM 6184 C C . ALA B 1 159 ? 174.602 150.645 158.988 1.00 24.98 156 ALA B C 1
ATOM 6185 O O . ALA B 1 159 ? 174.717 150.552 160.213 1.00 24.98 156 ALA B O 1
ATOM 6187 N N . PHE B 1 160 ? 174.183 149.629 158.235 1.00 27.13 157 PHE B N 1
ATOM 6188 C CA . PHE B 1 160 ? 173.858 148.338 158.830 1.00 27.13 157 PHE B CA 1
ATOM 6189 C C . PHE B 1 160 ? 175.062 147.747 159.552 1.00 27.13 157 PHE B C 1
ATOM 6190 O O . PHE B 1 160 ? 174.969 147.355 160.720 1.00 27.13 157 PHE B O 1
ATOM 6198 N N . VAL B 1 161 ? 176.211 147.690 158.876 1.00 25.49 158 VAL B N 1
ATOM 6199 C CA . VAL B 1 161 ? 177.385 147.073 159.487 1.00 25.49 158 VAL B CA 1
ATOM 6200 C C . VAL B 1 161 ? 177.882 147.898 160.671 1.00 25.49 158 VAL B C 1
ATOM 6201 O O . VAL B 1 161 ? 178.265 147.346 161.711 1.00 25.49 158 VAL B O 1
ATOM 6205 N N . GLY B 1 162 ? 177.866 149.228 160.552 1.00 27.32 159 GLY B N 1
ATOM 6206 C CA . GLY B 1 162 ? 178.319 150.054 161.659 1.00 27.32 159 GLY B CA 1
ATOM 6207 C C . GLY B 1 162 ? 177.439 149.927 162.887 1.00 27.32 159 GLY B C 1
ATOM 6208 O O . GLY B 1 162 ? 177.936 149.818 164.012 1.00 27.32 159 GLY B O 1
ATOM 6209 N N . MET B 1 163 ? 176.120 149.925 162.690 1.00 33.49 160 MET B N 1
ATOM 6210 C CA . MET B 1 163 ? 175.194 149.819 163.809 1.00 33.49 160 MET B CA 1
ATOM 6211 C C . MET B 1 163 ? 175.201 148.424 164.414 1.00 33.49 160 MET B C 1
ATOM 6212 O O . MET B 1 163 ? 174.944 148.273 165.612 1.00 33.49 160 MET B O 1
ATOM 6217 N N . ALA B 1 164 ? 175.495 147.395 163.620 1.00 30.68 161 ALA B N 1
ATOM 6218 C CA . ALA B 1 164 ? 175.625 146.062 164.191 1.00 30.68 161 ALA B CA 1
ATOM 6219 C C . ALA B 1 164 ? 176.919 145.899 164.974 1.00 30.68 161 ALA B C 1
ATOM 6220 O O . ALA B 1 164 ? 176.952 145.139 165.944 1.00 30.68 161 ALA B O 1
ATOM 6222 N N . LEU B 1 165 ? 177.992 146.588 164.580 1.00 32.91 162 LEU B N 1
ATOM 6223 C CA . LEU B 1 165 ? 179.235 146.453 165.334 1.00 32.91 162 LEU B CA 1
ATOM 6224 C C . LEU B 1 165 ? 179.256 147.309 166.592 1.00 32.91 162 LEU B C 1
ATOM 6225 O O . LEU B 1 165 ? 179.868 146.909 167.586 1.00 32.91 162 LEU B O 1
ATOM 6230 N N . ALA B 1 166 ? 178.623 148.484 166.578 1.00 33.08 163 ALA B N 1
ATOM 6231 C CA . ALA B 1 166 ? 178.691 149.355 167.748 1.00 33.08 163 ALA B CA 1
ATOM 6232 C C . ALA B 1 166 ? 177.858 148.811 168.903 1.00 33.08 163 ALA B C 1
ATOM 6233 O O . ALA B 1 166 ? 178.237 148.955 170.071 1.00 33.08 163 ALA B O 1
ATOM 6235 N N . TYR B 1 167 ? 176.723 148.187 168.595 1.00 35.97 164 TYR B N 1
ATOM 6236 C CA . TYR B 1 167 ? 175.813 147.708 169.629 1.00 35.97 164 TYR B CA 1
ATOM 6237 C C . TYR B 1 167 ? 176.482 146.663 170.513 1.00 35.97 164 TYR B C 1
ATOM 6238 O O . TYR B 1 167 ? 176.579 146.829 171.735 1.00 35.97 164 TYR B O 1
ATOM 6247 N N . PHE B 1 168 ? 176.964 145.579 169.904 1.00 34.47 165 PHE B N 1
ATOM 6248 C CA . PHE B 1 168 ? 177.551 144.481 170.660 1.00 34.47 165 PHE B CA 1
ATOM 6249 C C . PHE B 1 168 ? 178.823 144.880 171.387 1.00 34.47 165 PHE B C 1
ATOM 6250 O O . PHE B 1 168 ? 179.206 144.206 172.344 1.00 34.47 165 PHE B O 1
ATOM 6258 N N . ALA B 1 169 ? 179.488 145.946 170.958 1.00 34.28 166 ALA B N 1
ATOM 6259 C CA . ALA B 1 169 ? 180.748 146.333 171.574 1.00 34.28 166 ALA B CA 1
ATOM 6260 C C . ALA B 1 169 ? 180.581 147.360 172.678 1.00 34.28 166 ALA B C 1
ATOM 6261 O O . ALA B 1 169 ? 181.381 147.374 173.617 1.00 34.28 166 ALA B O 1
ATOM 6263 N N . TYR B 1 170 ? 179.570 148.224 172.598 1.00 37.05 167 TYR B N 1
ATOM 6264 C CA . TYR B 1 170 ? 179.393 149.255 173.608 1.00 37.05 167 TYR B CA 1
ATOM 6265 C C . TYR B 1 170 ? 178.277 148.954 174.595 1.00 37.05 167 TYR B C 1
ATOM 6266 O O . TYR B 1 170 ? 178.189 149.633 175.620 1.00 37.05 167 TYR B O 1
ATOM 6275 N N . ARG B 1 171 ? 177.429 147.961 174.330 1.00 38.62 168 ARG B N 1
ATOM 6276 C CA . ARG B 1 171 ? 176.395 147.590 175.281 1.00 38.62 168 ARG B CA 1
ATOM 6277 C C . ARG B 1 171 ? 176.586 146.207 175.882 1.00 38.62 168 ARG B C 1
ATOM 6278 O O . ARG B 1 171 ? 175.847 145.848 176.802 1.00 38.62 168 ARG B O 1
ATOM 6286 N N . HIS B 1 172 ? 177.547 145.425 175.397 1.00 39.13 169 HIS B N 1
ATOM 6287 C CA . HIS B 1 172 ? 177.797 144.097 175.930 1.00 39.13 169 HIS B CA 1
ATOM 6288 C C . HIS B 1 172 ? 179.261 143.844 176.248 1.00 39.13 169 HIS B C 1
ATOM 6289 O O . HIS B 1 172 ? 179.585 142.766 176.754 1.00 39.13 169 HIS B O 1
ATOM 6296 N N . ASN B 1 173 ? 180.145 144.796 175.964 1.00 42.70 170 ASN B N 1
ATOM 6297 C CA . ASN B 1 173 ? 181.565 144.697 176.306 1.00 42.70 170 ASN B CA 1
ATOM 6298 C C . ASN B 1 173 ? 182.219 143.490 175.644 1.00 42.70 170 ASN B C 1
ATOM 6299 O O . ASN B 1 173 ? 183.006 142.771 176.259 1.00 42.70 170 ASN B O 1
ATOM 6304 N N . LEU B 1 174 ? 181.890 143.270 174.385 1.00 38.65 171 LEU B N 1
ATOM 6305 C CA . LEU B 1 174 ? 182.522 142.300 173.512 1.00 38.65 171 LEU B CA 1
ATOM 6306 C C . LEU B 1 174 ? 183.557 142.993 172.639 1.00 38.65 171 LEU B C 1
ATOM 6307 O O . LEU B 1 174 ? 183.527 144.217 172.485 1.00 38.65 171 LEU B O 1
ATOM 6312 N N . PRO B 1 175 ? 184.509 142.259 172.066 1.00 41.75 172 PRO B N 1
ATOM 6313 C CA . PRO B 1 175 ? 185.509 142.907 171.211 1.00 41.75 172 PRO B CA 1
ATOM 6314 C C . PRO B 1 175 ? 184.871 143.541 169.981 1.00 41.75 172 PRO B C 1
ATOM 6315 O O . PRO B 1 175 ? 183.738 143.239 169.607 1.00 41.75 172 PRO B O 1
ATOM 6319 N N . LEU B 1 176 ? 185.623 144.444 169.354 1.00 39.73 173 LEU B N 1
ATOM 6320 C CA . LEU B 1 176 ? 185.159 145.152 168.162 1.00 39.73 173 LEU B CA 1
ATOM 6321 C C . LEU B 1 176 ? 185.664 144.395 166.937 1.00 39.73 173 LEU B C 1
ATOM 6322 O O . LEU B 1 176 ? 186.679 144.734 166.331 1.00 39.73 173 LEU B O 1
ATOM 6327 N N . ALA B 1 177 ? 184.930 143.346 166.576 1.00 41.65 174 ALA B N 1
ATOM 6328 C CA . ALA B 1 177 ? 185.290 142.480 165.467 1.00 41.65 174 ALA B CA 1
ATOM 6329 C C . ALA B 1 177 ? 184.018 142.025 164.769 1.00 41.65 174 ALA B C 1
ATOM 6330 O O . ALA B 1 177 ? 182.906 142.319 165.209 1.00 41.65 174 ALA B O 1
ATOM 6332 N N . LEU B 1 178 ? 184.188 141.287 163.672 1.00 41.94 175 LEU B N 1
ATOM 6333 C CA . LEU B 1 178 ? 183.040 140.872 162.874 1.00 41.94 175 LEU B CA 1
ATOM 6334 C C . LEU B 1 178 ? 182.322 139.671 163.469 1.00 41.94 175 LEU B C 1
ATOM 6335 O O . LEU B 1 178 ? 181.115 139.514 163.262 1.00 41.94 175 LEU B O 1
ATOM 6340 N N . ARG B 1 179 ? 183.036 138.818 164.200 1.00 44.75 176 ARG B N 1
ATOM 6341 C CA . ARG B 1 179 ? 182.464 137.590 164.732 1.00 44.75 176 ARG B CA 1
ATOM 6342 C C . ARG B 1 179 ? 181.586 137.810 165.954 1.00 44.75 176 ARG B C 1
ATOM 6343 O O . ARG B 1 179 ? 180.935 136.863 166.400 1.00 44.75 176 ARG B O 1
ATOM 6351 N N . SER B 1 180 ? 181.548 139.023 166.507 1.00 41.07 177 SER B N 1
ATOM 6352 C CA . SER B 1 180 ? 180.784 139.248 167.729 1.00 41.07 177 SER B CA 1
ATOM 6353 C C . SER B 1 180 ? 179.283 139.197 167.485 1.00 41.07 177 SER B C 1
ATOM 6354 O O . SER B 1 180 ? 178.526 138.830 168.389 1.00 41.07 177 SER B O 1
ATOM 6357 N N . ALA B 1 181 ? 178.830 139.552 166.283 1.00 40.48 178 ALA B N 1
ATOM 6358 C CA . ALA B 1 181 ? 177.404 139.516 165.986 1.00 40.48 178 ALA B CA 1
ATOM 6359 C C . ALA B 1 181 ? 176.849 138.101 165.925 1.00 40.48 178 ALA B C 1
ATOM 6360 O O . ALA B 1 181 ? 175.629 137.936 165.848 1.00 40.48 178 ALA B O 1
ATOM 6362 N N . LEU B 1 182 ? 177.710 137.084 165.950 1.00 42.97 179 LEU B N 1
ATOM 6363 C CA . LEU B 1 182 ? 177.297 135.689 165.985 1.00 42.97 179 LEU B CA 1
ATOM 6364 C C . LEU B 1 182 ? 177.278 135.132 167.400 1.00 42.97 179 LEU B C 1
ATOM 6365 O O . LEU B 1 182 ? 177.354 133.916 167.581 1.00 42.97 179 LEU B O 1
ATOM 6370 N N . TYR B 1 183 ? 177.193 135.997 168.401 1.00 48.05 180 TYR B N 1
ATOM 6371 C CA . TYR B 1 183 ? 177.185 135.581 169.796 1.00 48.05 180 TYR B CA 1
ATOM 6372 C C . TYR B 1 183 ? 175.817 135.050 170.220 1.00 48.05 180 TYR B C 1
ATOM 6373 O O . TYR B 1 183 ? 175.754 133.974 170.829 1.00 48.05 180 TYR B O 1
ATOM 6382 N N . PRO B 1 184 ? 174.705 135.736 169.923 1.00 42.77 181 PRO B N 1
ATOM 6383 C CA . PRO B 1 184 ? 173.393 135.189 170.302 1.00 42.77 181 PRO B CA 1
ATOM 6384 C C . PRO B 1 184 ? 173.059 133.866 169.643 1.00 42.77 181 PRO B C 1
ATOM 6385 O O . PRO B 1 184 ? 172.061 133.248 170.031 1.00 42.77 181 PRO B O 1
ATOM 6389 N N . LEU B 1 185 ? 173.840 133.413 168.666 1.00 43.60 182 LEU B N 1
ATOM 6390 C CA . LEU B 1 185 ? 173.568 132.157 167.981 1.00 43.60 182 LEU B CA 1
ATOM 6391 C C . LEU B 1 185 ? 174.405 131.003 168.516 1.00 43.60 182 LEU B C 1
ATOM 6392 O O . LEU B 1 185 ? 173.860 129.951 168.853 1.00 43.60 182 LEU B O 1
ATOM 6397 N N . ILE B 1 186 ? 175.721 131.176 168.610 1.00 51.10 183 ILE B N 1
ATOM 6398 C CA . ILE B 1 186 ? 176.610 130.081 168.965 1.00 51.10 183 ILE B CA 1
ATOM 6399 C C . ILE B 1 186 ? 177.334 130.335 170.286 1.00 51.10 183 ILE B C 1
ATOM 6400 O O . ILE B 1 186 ? 178.321 129.676 170.580 1.00 51.10 183 ILE B O 1
ATOM 6405 N N . GLY B 1 187 ? 176.845 131.267 171.100 1.00 53.04 184 GLY B N 1
ATOM 6406 C CA . GLY B 1 187 ? 177.454 131.455 172.401 1.00 53.04 184 GLY B CA 1
ATOM 6407 C C . GLY B 1 187 ? 178.888 131.930 172.287 1.00 53.04 184 GLY B C 1
ATOM 6408 O O . GLY B 1 187 ? 179.248 132.673 171.374 1.00 53.04 184 GLY B O 1
ATOM 6409 N N . LYS B 1 188 ? 179.729 131.484 173.223 1.00 58.10 185 LYS B N 1
ATOM 6410 C CA . LYS B 1 188 ? 181.144 131.838 173.210 1.00 58.10 185 LYS B CA 1
ATOM 6411 C C . LYS B 1 188 ? 181.995 130.832 172.449 1.00 58.10 185 LYS B C 1
ATOM 6412 O O . LYS B 1 188 ? 183.204 130.733 172.691 1.00 58.10 185 LYS B O 1
ATOM 6418 N N . ARG B 1 189 ? 181.391 130.075 171.538 1.00 60.68 186 ARG B N 1
ATOM 6419 C CA . ARG B 1 189 ? 182.160 129.341 170.544 1.00 60.68 186 ARG B CA 1
ATOM 6420 C C . ARG B 1 189 ? 182.715 130.250 169.460 1.00 60.68 186 ARG B C 1
ATOM 6421 O O . ARG B 1 189 ? 183.345 129.755 168.518 1.00 60.68 186 ARG B O 1
ATOM 6429 N N . ILE B 1 190 ? 182.488 131.562 169.565 1.00 54.52 187 ILE B N 1
ATOM 6430 C CA . ILE B 1 190 ? 183.021 132.511 168.599 1.00 54.52 187 ILE B CA 1
ATOM 6431 C C . ILE B 1 190 ? 184.522 132.676 168.716 1.00 54.52 187 ILE B C 1
ATOM 6432 O O . ILE B 1 190 ? 185.131 133.306 167.850 1.00 54.52 187 ILE B O 1
ATOM 6437 N N . ASN B 1 191 ? 185.134 132.130 169.763 1.00 58.72 188 ASN B N 1
ATOM 6438 C CA . ASN B 1 191 ? 186.581 132.140 169.914 1.00 58.72 188 ASN B CA 1
ATOM 6439 C C . ASN B 1 191 ? 187.218 130.847 169.425 1.00 58.72 188 ASN B C 1
ATOM 6440 O O . ASN B 1 191 ? 188.346 130.531 169.816 1.00 58.72 188 ASN B O 1
ATOM 6445 N N . GLY B 1 192 ? 186.519 130.098 168.580 1.00 61.44 189 GLY B N 1
ATOM 6446 C CA . GLY B 1 192 ? 187.031 128.860 168.047 1.00 61.44 189 GLY B CA 1
ATOM 6447 C C . GLY B 1 192 ? 187.130 128.884 166.536 1.00 61.44 189 GLY B C 1
ATOM 6448 O O . GLY B 1 192 ? 187.371 129.927 165.924 1.00 61.44 189 GLY B O 1
ATOM 6449 N N . PRO B 1 193 ? 186.945 127.723 165.902 1.00 61.16 190 PRO B N 1
ATOM 6450 C CA . PRO B 1 193 ? 187.100 127.641 164.443 1.00 61.16 190 PRO B CA 1
ATOM 6451 C C . PRO B 1 193 ? 185.955 128.238 163.643 1.00 61.16 190 PRO B C 1
ATOM 6452 O O . PRO B 1 193 ? 186.077 128.335 162.416 1.00 61.16 190 PRO B O 1
ATOM 6456 N N . ILE B 1 194 ? 184.852 128.639 164.274 1.00 58.66 191 ILE B N 1
ATOM 6457 C CA . ILE B 1 194 ? 183.745 129.222 163.525 1.00 58.66 191 ILE B CA 1
ATOM 6458 C C . ILE B 1 194 ? 183.848 130.739 163.416 1.00 58.66 191 ILE B C 1
ATOM 6459 O O . ILE B 1 194 ? 183.267 131.325 162.493 1.00 58.66 191 ILE B O 1
ATOM 6464 N N . GLY B 1 195 ? 184.568 131.390 164.322 1.00 54.80 192 GLY B N 1
ATOM 6465 C CA . GLY B 1 195 ? 184.782 132.817 164.215 1.00 54.80 192 GLY B CA 1
ATOM 6466 C C . GLY B 1 195 ? 185.989 133.142 163.364 1.00 54.80 192 GLY B C 1
ATOM 6467 O O . GLY B 1 195 ? 186.060 134.205 162.741 1.00 54.80 192 GLY B O 1
ATOM 6468 N N . TYR B 1 196 ? 186.950 132.218 163.325 1.00 57.47 193 TYR B N 1
ATOM 6469 C CA . TYR B 1 196 ? 188.159 132.408 162.540 1.00 57.47 193 TYR B CA 1
ATOM 6470 C C . TYR B 1 196 ? 187.910 132.324 161.042 1.00 57.47 193 TYR B C 1
ATOM 6471 O O . TYR B 1 196 ? 188.770 132.747 160.266 1.00 57.47 193 TYR B O 1
ATOM 6480 N N . ALA B 1 197 ? 186.770 131.784 160.617 1.00 48.74 194 ALA B N 1
ATOM 6481 C CA . ALA B 1 197 ? 186.403 131.806 159.210 1.00 48.74 194 ALA B CA 1
ATOM 6482 C C . ALA B 1 197 ? 185.576 133.037 158.864 1.00 48.74 194 ALA B C 1
ATOM 6483 O O . ALA B 1 197 ? 185.728 133.602 157.775 1.00 48.74 194 ALA B O 1
ATOM 6485 N N . VAL B 1 198 ? 184.707 133.464 159.781 1.00 45.43 195 VAL B N 1
ATOM 6486 C CA . VAL B 1 198 ? 183.945 134.691 159.575 1.00 45.43 195 VAL B CA 1
ATOM 6487 C C . VAL B 1 198 ? 184.883 135.886 159.485 1.00 45.43 195 VAL B C 1
ATOM 6488 O O . VAL B 1 198 ? 184.763 136.725 158.586 1.00 45.43 195 VAL B O 1
ATOM 6492 N N . ASP B 1 199 ? 185.840 135.978 160.410 1.00 48.19 196 ASP B N 1
ATOM 6493 C CA . ASP B 1 199 ? 186.797 137.078 160.369 1.00 48.19 196 ASP B CA 1
ATOM 6494 C C . ASP B 1 199 ? 187.812 136.938 159.246 1.00 48.19 196 ASP B C 1
ATOM 6495 O O . ASP B 1 199 ? 188.524 137.904 158.960 1.00 48.19 196 ASP B O 1
ATOM 6500 N N . GLY B 1 200 ? 187.902 135.774 158.612 1.00 43.99 197 GLY B N 1
ATOM 6501 C CA . GLY B 1 200 ? 188.857 135.560 157.543 1.00 43.99 197 GLY B CA 1
ATOM 6502 C C . GLY B 1 200 ? 188.289 135.842 156.170 1.00 43.99 197 GLY B C 1
ATOM 6503 O O . GLY B 1 200 ? 188.995 136.350 155.296 1.00 43.99 197 GLY B O 1
ATOM 6504 N N . PHE B 1 201 ? 187.014 135.512 155.962 1.00 42.89 198 PHE B N 1
ATOM 6505 C CA . PHE B 1 201 ? 186.347 135.831 154.702 1.00 42.89 198 PHE B CA 1
ATOM 6506 C C . PHE B 1 201 ? 186.075 137.319 154.533 1.00 42.89 198 PHE B C 1
ATOM 6507 O O . PHE B 1 201 ? 185.639 137.725 153.454 1.00 42.89 198 PHE B O 1
ATOM 6515 N N . GLY B 1 202 ? 186.305 138.131 155.561 1.00 40.82 199 GLY B N 1
ATOM 6516 C CA . GLY B 1 202 ? 186.115 139.561 155.500 1.00 40.82 199 GLY B CA 1
ATOM 6517 C C . GLY B 1 202 ? 187.369 140.361 155.255 1.00 40.82 199 GLY B C 1
ATOM 6518 O O . GLY B 1 202 ? 187.285 141.581 155.101 1.00 40.82 199 GLY B O 1
ATOM 6519 N N . ILE B 1 203 ? 188.533 139.719 155.231 1.00 36.41 200 ILE B N 1
ATOM 6520 C CA . ILE B 1 203 ? 189.752 140.383 154.794 1.00 36.41 200 ILE B CA 1
ATOM 6521 C C . ILE B 1 203 ? 189.951 140.232 153.288 1.00 36.41 200 ILE B C 1
ATOM 6522 O O . ILE B 1 203 ? 190.473 141.142 152.639 1.00 36.41 200 ILE B O 1
ATOM 6527 N N . ILE B 1 204 ? 189.509 139.115 152.713 1.00 36.39 201 ILE B N 1
ATOM 6528 C CA . ILE B 1 204 ? 189.670 138.883 151.281 1.00 36.39 201 ILE B CA 1
ATOM 6529 C C . ILE B 1 204 ? 188.818 139.859 150.479 1.00 36.39 201 ILE B C 1
ATOM 6530 O O . ILE B 1 204 ? 189.284 140.464 149.502 1.00 36.39 201 ILE B O 1
ATOM 6535 N N . ALA B 1 205 ? 187.555 140.023 150.877 1.00 32.77 202 ALA B N 1
ATOM 6536 C CA . ALA B 1 205 ? 186.682 140.978 150.208 1.00 32.77 202 ALA B CA 1
ATOM 6537 C C . ALA B 1 205 ? 187.256 142.386 150.271 1.00 32.77 202 ALA B C 1
ATOM 6538 O O . ALA B 1 205 ? 187.248 143.114 149.272 1.00 32.77 202 ALA B O 1
ATOM 6540 N N . THR B 1 206 ? 187.772 142.781 151.434 1.00 31.80 203 THR B N 1
ATOM 6541 C CA . THR B 1 206 ? 188.325 144.121 151.584 1.00 31.80 203 THR B CA 1
ATOM 6542 C C . THR B 1 206 ? 189.574 144.306 150.735 1.00 31.80 203 THR B C 1
ATOM 6543 O O . THR B 1 206 ? 189.745 145.350 150.100 1.00 31.80 203 THR B O 1
ATOM 6547 N N . ILE B 1 207 ? 190.452 143.304 150.700 1.00 33.73 204 ILE B N 1
ATOM 6548 C CA . ILE B 1 207 ? 191.668 143.414 149.900 1.00 33.73 204 ILE B CA 1
ATOM 6549 C C . ILE B 1 207 ? 191.327 143.564 148.425 1.00 33.73 204 ILE B C 1
ATOM 6550 O O . ILE B 1 207 ? 191.920 144.388 147.720 1.00 33.73 204 ILE B O 1
ATOM 6555 N N . PHE B 1 208 ? 190.360 142.787 147.934 1.00 32.58 205 PHE B N 1
ATOM 6556 C CA . PHE B 1 208 ? 190.032 142.878 146.513 1.00 32.58 205 PHE B CA 1
ATOM 6557 C C . PHE B 1 208 ? 189.325 144.188 146.180 1.00 32.58 205 PHE B C 1
ATOM 6558 O O . PHE B 1 208 ? 189.625 144.816 145.156 1.00 32.58 205 PHE B O 1
ATOM 6566 N N . GLY B 1 209 ? 188.398 144.627 147.032 1.00 30.35 206 GLY B N 1
ATOM 6567 C CA . GLY B 1 209 ? 187.741 145.901 146.807 1.00 30.35 206 GLY B CA 1
ATOM 6568 C C . GLY B 1 209 ? 188.654 147.100 146.938 1.00 30.35 206 GLY B C 1
ATOM 6569 O O . GLY B 1 209 ? 188.360 148.151 146.365 1.00 30.35 206 GLY B O 1
ATOM 6570 N N . LEU B 1 210 ? 189.750 146.969 147.678 1.00 33.14 207 LEU B N 1
ATOM 6571 C CA . LEU B 1 210 ? 190.724 148.045 147.787 1.00 33.14 207 LEU B CA 1
ATOM 6572 C C . LEU B 1 210 ? 191.754 148.016 146.670 1.00 33.14 207 LEU B C 1
ATOM 6573 O O . LEU B 1 210 ? 192.248 149.072 146.269 1.00 33.14 207 LEU B O 1
ATOM 6578 N N . GLY B 1 211 ? 192.098 146.830 146.167 1.00 32.19 208 GLY B N 1
ATOM 6579 C CA . GLY B 1 211 ? 193.017 146.735 145.051 1.00 32.19 208 GLY B CA 1
ATOM 6580 C C . GLY B 1 211 ? 192.392 147.019 143.707 1.00 32.19 208 GLY B C 1
ATOM 6581 O O . GLY B 1 211 ? 193.112 147.347 142.762 1.00 32.19 208 GLY B O 1
ATOM 6582 N N . ALA B 1 212 ? 191.071 146.893 143.596 1.00 31.11 209 ALA B N 1
ATOM 6583 C CA . ALA B 1 212 ? 190.391 147.330 142.387 1.00 31.11 209 ALA B CA 1
ATOM 6584 C C . ALA B 1 212 ? 190.226 148.840 142.313 1.00 31.11 209 ALA B C 1
ATOM 6585 O O . ALA B 1 212 ? 189.873 149.354 141.250 1.00 31.11 209 ALA B O 1
ATOM 6587 N N . ASP B 1 213 ? 190.474 149.560 143.406 1.00 35.13 210 ASP B N 1
ATOM 6588 C CA . ASP B 1 213 ? 190.337 151.011 143.442 1.00 35.13 210 ASP B CA 1
ATOM 6589 C C . ASP B 1 213 ? 191.631 151.730 143.084 1.00 35.13 210 ASP B C 1
ATOM 6590 O O . ASP B 1 213 ? 191.586 152.862 142.601 1.00 35.13 210 ASP B O 1
ATOM 6595 N N . MET B 1 214 ? 192.781 151.100 143.299 1.00 36.54 211 MET B N 1
ATOM 6596 C CA . MET B 1 214 ? 194.037 151.691 142.861 1.00 36.54 211 MET B CA 1
ATOM 6597 C C . MET B 1 214 ? 194.216 151.574 141.354 1.00 36.54 211 MET B C 1
ATOM 6598 O O . MET B 1 214 ? 194.868 152.426 140.740 1.00 36.54 211 MET B O 1
ATOM 6603 N N . GLY B 1 215 ? 193.639 150.541 140.743 1.00 29.91 212 GLY B N 1
ATOM 6604 C CA . GLY B 1 215 ? 193.704 150.415 139.300 1.00 29.91 212 GLY B CA 1
ATOM 6605 C C . GLY B 1 215 ? 192.854 151.434 138.575 1.00 29.91 212 GLY B C 1
ATOM 6606 O O . GLY B 1 215 ? 193.209 151.871 137.480 1.00 29.91 212 GLY B O 1
ATOM 6607 N N . PHE B 1 216 ? 191.726 151.824 139.164 1.00 27.04 213 PHE B N 1
ATOM 6608 C CA . PHE B 1 216 ? 190.917 152.887 138.584 1.00 27.04 213 PHE B CA 1
ATOM 6609 C C . PHE B 1 216 ? 191.554 154.258 138.761 1.00 27.04 213 PHE B C 1
ATOM 6610 O O . PHE B 1 216 ? 191.157 155.202 138.075 1.00 27.04 213 PHE B O 1
ATOM 6618 N N . GLY B 1 217 ? 192.520 154.394 139.662 1.00 30.14 214 GLY B N 1
ATOM 6619 C CA . GLY B 1 217 ? 193.198 155.657 139.859 1.00 30.14 214 GLY B CA 1
ATOM 6620 C C . GLY B 1 217 ? 194.457 155.778 139.031 1.00 30.14 214 GLY B C 1
ATOM 6621 O O . GLY B 1 217 ? 194.822 156.876 138.599 1.00 30.14 214 GLY B O 1
ATOM 6622 N N . VAL B 1 218 ? 195.135 154.654 138.806 1.00 31.46 215 VAL B N 1
ATOM 6623 C CA . VAL B 1 218 ? 196.348 154.671 137.993 1.00 31.46 215 VAL B CA 1
ATOM 6624 C C . VAL B 1 218 ? 196.040 155.138 136.575 1.00 31.46 215 VAL B C 1
ATOM 6625 O O . VAL B 1 218 ? 196.782 155.940 135.998 1.00 31.46 215 VAL B O 1
ATOM 6629 N N . LEU B 1 219 ? 194.927 154.673 136.002 1.00 30.89 216 LEU B N 1
ATOM 6630 C CA . LEU B 1 219 ? 194.557 155.070 134.645 1.00 30.89 216 LEU B CA 1
ATOM 6631 C C . LEU B 1 219 ? 194.172 156.544 134.579 1.00 30.89 216 LEU B C 1
ATOM 6632 O O . LEU B 1 219 ? 194.565 157.255 133.645 1.00 30.89 216 LEU B O 1
ATOM 6637 N N . HIS B 1 220 ? 193.384 157.005 135.550 1.00 31.66 217 HIS B N 1
ATOM 6638 C CA . HIS B 1 220 ? 193.021 158.414 135.640 1.00 31.66 217 HIS B CA 1
ATOM 6639 C C . HIS B 1 220 ? 194.261 159.299 135.679 1.00 31.66 217 HIS B C 1
ATOM 6640 O O . HIS B 1 220 ? 194.373 160.267 134.918 1.00 31.66 217 HIS B O 1
ATOM 6647 N N . LEU B 1 221 ? 195.226 158.964 136.541 1.00 31.89 218 LEU B N 1
ATOM 6648 C CA . LEU B 1 221 ? 196.422 159.794 136.661 1.00 31.89 218 LEU B CA 1
ATOM 6649 C C . LEU B 1 221 ? 197.294 159.715 135.414 1.00 31.89 218 LEU B C 1
ATOM 6650 O O . LEU B 1 221 ? 197.902 160.714 135.012 1.00 31.89 218 LEU B O 1
ATOM 6655 N N . ASN B 1 222 ? 197.381 158.539 134.793 1.00 37.20 219 ASN B N 1
ATOM 6656 C CA . ASN B 1 222 ? 198.167 158.418 133.571 1.00 37.20 219 ASN B CA 1
ATOM 6657 C C . ASN B 1 222 ? 197.598 159.292 132.465 1.00 37.20 219 ASN B C 1
ATOM 6658 O O . ASN B 1 222 ? 198.348 159.979 131.763 1.00 37.20 219 ASN B O 1
ATOM 6663 N N . SER B 1 223 ? 196.273 159.290 132.300 1.00 34.05 220 SER B N 1
ATOM 6664 C CA . SER B 1 223 ? 195.660 160.163 131.301 1.00 34.05 220 SER B CA 1
ATOM 6665 C C . SER B 1 223 ? 195.853 161.632 131.651 1.00 34.05 220 SER B C 1
ATOM 6666 O O . SER B 1 223 ? 196.098 162.463 130.768 1.00 34.05 220 SER B O 1
ATOM 6669 N N . GLY B 1 224 ? 195.745 161.975 132.935 1.00 33.71 221 GLY B N 1
ATOM 6670 C CA . GLY B 1 224 ? 195.916 163.362 133.331 1.00 33.71 221 GLY B CA 1
ATOM 6671 C C . GLY B 1 224 ? 197.309 163.890 133.057 1.00 33.71 221 GLY B C 1
ATOM 6672 O O . GLY B 1 224 ? 197.480 165.060 132.714 1.00 33.71 221 GLY B O 1
ATOM 6673 N N . LEU B 1 225 ? 198.325 163.041 133.215 1.00 35.17 222 LEU B N 1
ATOM 6674 C CA . LEU B 1 225 ? 199.684 163.469 132.898 1.00 35.17 222 LEU B CA 1
ATOM 6675 C C . LEU B 1 225 ? 199.955 163.447 131.402 1.00 35.17 222 LEU B C 1
ATOM 6676 O O . LEU B 1 225 ? 200.724 164.276 130.903 1.00 35.17 222 LEU B O 1
ATOM 6681 N N . ASP B 1 226 ? 199.346 162.510 130.676 1.00 40.11 223 ASP B N 1
ATOM 6682 C CA . ASP B 1 226 ? 199.505 162.463 129.229 1.00 40.11 223 ASP B CA 1
ATOM 6683 C C . ASP B 1 226 ? 198.854 163.662 128.552 1.00 40.11 223 ASP B C 1
ATOM 6684 O O . ASP B 1 226 ? 199.279 164.064 127.465 1.00 40.11 223 ASP B O 1
ATOM 6689 N N . TYR B 1 227 ? 197.823 164.238 129.170 1.00 40.13 224 TYR B N 1
ATOM 6690 C CA . TYR B 1 227 ? 197.210 165.439 128.610 1.00 40.13 224 TYR B CA 1
ATOM 6691 C C . TYR B 1 227 ? 198.142 166.638 128.721 1.00 40.13 224 TYR B C 1
ATOM 6692 O O . TYR B 1 227 ? 198.322 167.387 127.755 1.00 40.13 224 TYR B O 1
ATOM 6701 N N . LEU B 1 228 ? 198.734 166.846 129.896 1.00 37.83 225 LEU B N 1
ATOM 6702 C CA . LEU B 1 228 ? 199.584 168.013 130.107 1.00 37.83 225 LEU B CA 1
ATOM 6703 C C . LEU B 1 228 ? 200.928 167.848 129.408 1.00 37.83 225 LEU B C 1
ATOM 6704 O O . LEU B 1 228 ? 201.290 168.643 128.536 1.00 37.83 225 LEU B O 1
ATOM 6709 N N . PHE B 1 229 ? 201.687 166.833 129.793 1.00 43.03 226 PHE B N 1
ATOM 6710 C CA . PHE B 1 229 ? 202.995 166.570 129.222 1.00 43.03 226 PHE B CA 1
ATOM 6711 C C . PHE B 1 229 ? 202.874 165.505 128.137 1.00 43.03 226 PHE B C 1
ATOM 6712 O O . PHE B 1 229 ? 201.776 165.153 127.702 1.00 43.03 226 PHE B O 1
ATOM 6720 N N . GLY B 1 230 ? 204.006 164.993 127.673 1.00 48.54 227 GLY B N 1
ATOM 6721 C CA . GLY B 1 230 ? 203.975 163.975 126.643 1.00 48.54 227 GLY B CA 1
ATOM 6722 C C . GLY B 1 230 ? 204.254 162.575 127.153 1.00 48.54 227 GLY B C 1
ATOM 6723 O O . GLY B 1 230 ? 204.993 161.819 126.519 1.00 48.54 227 GLY B O 1
ATOM 6724 N N . VAL B 1 231 ? 203.669 162.217 128.286 1.00 50.14 228 VAL B N 1
ATOM 6725 C CA . VAL B 1 231 ? 203.953 160.923 128.911 1.00 50.14 228 VAL B CA 1
ATOM 6726 C C . VAL B 1 231 ? 203.113 159.848 128.231 1.00 50.14 228 VAL B C 1
ATOM 6727 O O . VAL B 1 231 ? 201.885 159.996 128.145 1.00 50.14 228 VAL B O 1
ATOM 6731 N N . PRO B 1 232 ? 203.720 158.760 127.746 1.00 56.14 229 PRO B N 1
ATOM 6732 C CA . PRO B 1 232 ? 202.946 157.713 127.065 1.00 56.14 229 PRO B CA 1
ATOM 6733 C C . PRO B 1 232 ? 202.147 156.842 128.022 1.00 56.14 229 PRO B C 1
ATOM 6734 O O . PRO B 1 232 ? 202.092 157.116 129.224 1.00 56.14 229 PRO B O 1
ATOM 6738 N N . HIS B 1 233 ? 201.516 155.796 127.495 1.00 58.09 230 HIS B N 1
ATOM 6739 C CA . HIS B 1 233 ? 200.695 154.872 128.274 1.00 58.09 230 HIS B CA 1
ATOM 6740 C C . HIS B 1 233 ? 201.366 153.511 128.438 1.00 58.09 230 HIS B C 1
ATOM 6741 O O . HIS B 1 233 ? 200.703 152.475 128.427 1.00 58.09 230 HIS B O 1
ATOM 6748 N N . THR B 1 234 ? 202.685 153.494 128.600 1.00 60.16 231 THR B N 1
ATOM 6749 C CA . THR B 1 234 ? 203.429 152.243 128.618 1.00 60.16 231 THR B CA 1
ATOM 6750 C C . THR B 1 234 ? 203.238 151.546 129.967 1.00 60.16 231 THR B C 1
ATOM 6751 O O . THR B 1 234 ? 202.411 151.946 130.789 1.00 60.16 231 THR B O 1
ATOM 6755 N N . GLN B 1 235 ? 204.000 150.479 130.204 1.00 60.27 232 GLN B N 1
ATOM 6756 C CA . GLN B 1 235 ? 203.807 149.631 131.374 1.00 60.27 232 GLN B CA 1
ATOM 6757 C C . GLN B 1 235 ? 204.700 149.999 132.550 1.00 60.27 232 GLN B C 1
ATOM 6758 O O . GLN B 1 235 ? 204.250 149.940 133.699 1.00 60.27 232 GLN B O 1
ATOM 6764 N N . TRP B 1 236 ? 205.954 150.377 132.295 1.00 61.12 233 TRP B N 1
ATOM 6765 C CA . TRP B 1 236 ? 206.813 150.824 133.384 1.00 61.12 233 TRP B CA 1
ATOM 6766 C C . TRP B 1 236 ? 206.300 152.113 134.005 1.00 61.12 233 TRP B C 1
ATOM 6767 O O . TRP B 1 236 ? 206.545 152.366 135.188 1.00 61.12 233 TRP B O 1
ATOM 6778 N N . ILE B 1 237 ? 205.574 152.927 133.236 1.00 55.70 234 ILE B N 1
ATOM 6779 C CA . ILE B 1 237 ? 204.972 154.134 133.791 1.00 55.70 234 ILE B CA 1
ATOM 6780 C C . ILE B 1 237 ? 203.967 153.773 134.877 1.00 55.70 234 ILE B C 1
ATOM 6781 O O . ILE B 1 237 ? 203.990 154.329 135.980 1.00 55.70 234 ILE B O 1
ATOM 6786 N N . GLN B 1 238 ? 203.085 152.813 134.591 1.00 51.12 235 GLN B N 1
ATOM 6787 C CA . GLN B 1 238 ? 202.113 152.391 135.593 1.00 51.12 235 GLN B CA 1
ATOM 6788 C C . GLN B 1 238 ? 202.780 151.661 136.753 1.00 51.12 235 GLN B C 1
ATOM 6789 O O . GLN B 1 238 ? 202.357 151.816 137.908 1.00 51.12 235 GLN B O 1
ATOM 6795 N N . VAL B 1 239 ? 203.828 150.880 136.473 1.00 51.49 236 VAL B N 1
ATOM 6796 C CA . VAL B 1 239 ? 204.545 150.199 137.547 1.00 51.49 236 VAL B CA 1
ATOM 6797 C C . VAL B 1 239 ? 205.168 151.207 138.505 1.00 51.49 236 VAL B C 1
ATOM 6798 O O . VAL B 1 239 ? 205.105 151.039 139.727 1.00 51.49 236 VAL B O 1
ATOM 6802 N N . GLY B 1 240 ? 205.769 152.269 137.975 1.00 49.73 237 GLY B N 1
ATOM 6803 C CA . GLY B 1 240 ? 206.340 153.301 138.818 1.00 49.73 237 GLY B CA 1
ATOM 6804 C C . GLY B 1 240 ? 205.327 154.244 139.424 1.00 49.73 237 GLY B C 1
ATOM 6805 O O . GLY B 1 240 ? 205.660 154.952 140.379 1.00 49.73 237 GLY B O 1
ATOM 6806 N N . LEU B 1 241 ? 204.111 154.280 138.888 1.00 48.04 238 LEU B N 1
ATOM 6807 C CA . LEU B 1 241 ? 203.069 155.123 139.455 1.00 48.04 238 LEU B CA 1
ATOM 6808 C C . LEU B 1 241 ? 202.381 154.451 140.638 1.00 48.04 238 LEU B C 1
ATOM 6809 O O . LEU B 1 241 ? 202.002 155.131 141.600 1.00 48.04 238 LEU B O 1
ATOM 6814 N N . ILE B 1 242 ? 202.219 153.125 140.588 1.00 48.96 239 ILE B N 1
ATOM 6815 C CA . ILE B 1 242 ? 201.683 152.396 141.739 1.00 48.96 239 ILE B CA 1
ATOM 6816 C C . ILE B 1 242 ? 202.581 152.587 142.956 1.00 48.96 239 ILE B C 1
ATOM 6817 O O . ILE B 1 242 ? 202.101 152.746 144.087 1.00 48.96 239 ILE B O 1
ATOM 6822 N N . THR B 1 243 ? 203.898 152.566 142.740 1.00 52.17 240 THR B N 1
ATOM 6823 C CA . THR B 1 243 ? 204.848 152.754 143.832 1.00 52.17 240 THR B CA 1
ATOM 6824 C C . THR B 1 243 ? 204.647 154.101 144.515 1.00 52.17 240 THR B C 1
ATOM 6825 O O . THR B 1 243 ? 204.652 154.192 145.746 1.00 52.17 240 THR B O 1
ATOM 6829 N N . LEU B 1 244 ? 204.470 155.161 143.728 1.00 53.84 241 LEU B N 1
ATOM 6830 C CA . LEU B 1 244 ? 204.261 156.482 144.308 1.00 53.84 241 LEU B CA 1
ATOM 6831 C C . LEU B 1 244 ? 202.907 156.572 144.997 1.00 53.84 241 LEU B C 1
ATOM 6832 O O . LEU B 1 244 ? 202.778 157.228 146.035 1.00 53.84 241 LEU B O 1
ATOM 6837 N N . MET B 1 245 ? 201.885 155.922 144.438 1.00 52.31 242 MET B N 1
ATOM 6838 C CA . MET B 1 245 ? 200.567 155.980 145.062 1.00 52.31 242 MET B CA 1
ATOM 6839 C C . MET B 1 245 ? 200.532 155.233 146.390 1.00 52.31 242 MET B C 1
ATOM 6840 O O . MET B 1 245 ? 199.753 155.597 147.277 1.00 52.31 242 MET B O 1
ATOM 6845 N N . MET B 1 246 ? 201.356 154.196 146.550 1.00 59.98 243 MET B N 1
ATOM 6846 C CA . MET B 1 246 ? 201.336 153.398 147.774 1.00 59.98 243 MET B CA 1
ATOM 6847 C C . MET B 1 246 ? 202.361 153.833 148.818 1.00 59.98 243 MET B C 1
ATOM 6848 O O . MET B 1 246 ? 202.100 153.689 150.021 1.00 59.98 243 MET B O 1
ATOM 6853 N N . GLY B 1 247 ? 203.523 154.335 148.403 1.00 62.11 244 GLY B N 1
ATOM 6854 C CA . GLY B 1 247 ? 204.497 154.818 149.361 1.00 62.11 244 GLY B CA 1
ATOM 6855 C C . GLY B 1 247 ? 204.065 156.049 150.118 1.00 62.11 244 GLY B C 1
ATOM 6856 O O . GLY B 1 247 ? 204.574 156.291 151.216 1.00 62.11 244 GLY B O 1
ATOM 6857 N N . ALA B 1 248 ? 203.144 156.832 149.569 1.00 62.29 245 ALA B N 1
ATOM 6858 C CA . ALA B 1 248 ? 202.591 157.954 150.306 1.00 62.29 245 ALA B CA 1
ATOM 6859 C C . ALA B 1 248 ? 201.527 157.525 151.299 1.00 62.29 245 ALA B C 1
ATOM 6860 O O . ALA B 1 248 ? 201.264 158.254 152.258 1.00 62.29 245 ALA B O 1
ATOM 6862 N N . ALA B 1 249 ? 200.914 156.362 151.094 1.00 61.63 246 ALA B N 1
ATOM 6863 C CA . ALA B 1 249 ? 199.895 155.862 152.003 1.00 61.63 246 ALA B CA 1
ATOM 6864 C C . ALA B 1 249 ? 200.466 154.982 153.103 1.00 61.63 246 ALA B C 1
ATOM 6865 O O . ALA B 1 249 ? 199.835 154.841 154.156 1.00 61.63 246 ALA B O 1
ATOM 6867 N N . ILE B 1 250 ? 201.635 154.384 152.883 1.00 63.31 247 ILE B N 1
ATOM 6868 C CA . ILE B 1 250 ? 202.258 153.593 153.941 1.00 63.31 247 ILE B CA 1
ATOM 6869 C C . ILE B 1 250 ? 203.000 154.488 154.930 1.00 63.31 247 ILE B C 1
ATOM 6870 O O . ILE B 1 250 ? 202.945 154.270 156.149 1.00 63.31 247 ILE B O 1
ATOM 6875 N N . LEU B 1 251 ? 203.702 155.506 154.427 1.00 68.45 248 LEU B N 1
ATOM 6876 C CA . LEU B 1 251 ? 204.459 156.420 155.274 1.00 68.45 248 LEU B CA 1
ATOM 6877 C C . LEU B 1 251 ? 203.577 157.339 156.104 1.00 68.45 248 LEU B C 1
ATOM 6878 O O . LEU B 1 251 ? 204.054 157.884 157.102 1.00 68.45 248 LEU B O 1
ATOM 6883 N N . VAL B 1 252 ? 202.318 157.528 155.728 1.00 68.55 249 VAL B N 1
ATOM 6884 C CA . VAL B 1 252 ? 201.398 158.249 156.596 1.00 68.55 249 VAL B CA 1
ATOM 6885 C C . VAL B 1 252 ? 200.827 157.326 157.668 1.00 68.55 249 VAL B C 1
ATOM 6886 O O . VAL B 1 252 ? 200.557 157.771 158.788 1.00 68.55 249 VAL B O 1
ATOM 6890 N N . ALA B 1 253 ? 200.670 156.038 157.362 1.00 69.64 250 ALA B N 1
ATOM 6891 C CA . ALA B 1 253 ? 200.152 155.102 158.351 1.00 69.64 250 ALA B CA 1
ATOM 6892 C C . ALA B 1 253 ? 201.187 154.753 159.412 1.00 69.64 250 ALA B C 1
ATOM 6893 O O . ALA B 1 253 ? 200.823 154.527 160.570 1.00 69.64 250 ALA B O 1
ATOM 6895 N N . ILE B 1 254 ? 202.466 154.710 159.053 1.00 71.71 251 ILE B N 1
ATOM 6896 C CA . ILE B 1 254 ? 203.501 154.303 159.998 1.00 71.71 251 ILE B CA 1
ATOM 6897 C C . ILE B 1 254 ? 204.237 155.505 160.597 1.00 71.71 251 ILE B C 1
ATOM 6898 O O . ILE B 1 254 ? 205.333 155.351 161.132 1.00 71.71 251 ILE B O 1
ATOM 6903 N N . ALA B 1 255 ? 203.649 156.701 160.534 1.00 80.89 252 ALA B N 1
ATOM 6904 C CA . ALA B 1 255 ? 204.304 157.872 161.111 1.00 80.89 252 ALA B CA 1
ATOM 6905 C C . ALA B 1 255 ? 203.396 158.771 161.938 1.00 80.89 252 ALA B C 1
ATOM 6906 O O . ALA B 1 255 ? 203.905 159.723 162.539 1.00 80.89 252 ALA B O 1
ATOM 6908 N N . GLY B 1 256 ? 202.098 158.523 161.992 1.00 93.51 253 GLY B N 1
ATOM 6909 C CA . GLY B 1 256 ? 201.211 159.362 162.770 1.00 93.51 253 GLY B CA 1
ATOM 6910 C C . GLY B 1 256 ? 199.775 159.158 162.342 1.00 93.51 253 GLY B C 1
ATOM 6911 O O . GLY B 1 256 ? 199.482 158.472 161.361 1.00 93.51 253 GLY B O 1
ATOM 6912 N N . VAL B 1 257 ? 198.878 159.790 163.098 1.00 107.65 254 VAL B N 1
ATOM 6913 C CA . VAL B 1 257 ? 197.445 159.606 162.895 1.00 107.65 254 VAL B CA 1
ATOM 6914 C C . VAL B 1 257 ? 196.786 160.940 162.563 1.00 107.65 254 VAL B C 1
ATOM 6915 O O . VAL B 1 257 ? 196.195 161.100 161.489 1.00 107.65 254 VAL B O 1
ATOM 6919 N N . ASP B 1 258 ? 196.886 161.907 163.472 1.00 111.40 255 ASP B N 1
ATOM 6920 C CA . ASP B 1 258 ? 196.380 163.242 163.197 1.00 111.40 255 ASP B CA 1
ATOM 6921 C C . ASP B 1 258 ? 197.377 163.999 162.320 1.00 111.40 255 ASP B C 1
ATOM 6922 O O . ASP B 1 258 ? 198.485 163.528 162.052 1.00 111.40 255 ASP B O 1
ATOM 6927 N N . LYS B 1 259 ? 196.992 165.198 161.886 1.00 113.00 256 LYS B N 1
ATOM 6928 C CA . LYS B 1 259 ? 197.495 165.770 160.640 1.00 113.00 256 LYS B CA 1
ATOM 6929 C C . LYS B 1 259 ? 197.392 164.690 159.565 1.00 113.00 256 LYS B C 1
ATOM 6930 O O . LYS B 1 259 ? 198.376 164.206 159.006 1.00 113.00 256 LYS B O 1
ATOM 6936 N N . GLY B 1 260 ? 196.149 164.305 159.309 1.00 103.85 257 GLY B N 1
ATOM 6937 C CA . GLY B 1 260 ? 195.847 162.999 158.769 1.00 103.85 257 GLY B CA 1
ATOM 6938 C C . GLY B 1 260 ? 194.389 162.681 159.016 1.00 103.85 257 GLY B C 1
ATOM 6939 O O . GLY B 1 260 ? 193.533 163.481 158.646 1.00 103.85 257 GLY B O 1
ATOM 6940 N N . VAL B 1 261 ? 194.093 161.544 159.645 1.00 100.03 258 VAL B N 1
ATOM 6941 C CA . VAL B 1 261 ? 192.737 161.004 159.742 1.00 100.03 258 VAL B CA 1
ATOM 6942 C C . VAL B 1 261 ? 191.691 162.069 160.073 1.00 100.03 258 VAL B C 1
ATOM 6943 O O . VAL B 1 261 ? 190.566 162.012 159.569 1.00 100.03 258 VAL B O 1
ATOM 6947 N N . ARG B 1 262 ? 192.038 163.045 160.917 1.00 93.07 259 ARG B N 1
ATOM 6948 C CA . ARG B 1 262 ? 191.066 164.046 161.339 1.00 93.07 259 ARG B CA 1
ATOM 6949 C C . ARG B 1 262 ? 191.278 165.420 160.713 1.00 93.07 259 ARG B C 1
ATOM 6950 O O . ARG B 1 262 ? 190.352 166.236 160.732 1.00 93.07 259 ARG B O 1
ATOM 6958 N N . VAL B 1 263 ? 192.456 165.696 160.160 1.00 93.65 260 VAL B N 1
ATOM 6959 C CA . VAL B 1 263 ? 192.720 167.002 159.561 1.00 93.65 260 VAL B CA 1
ATOM 6960 C C . VAL B 1 263 ? 192.474 166.987 158.056 1.00 93.65 260 VAL B C 1
ATOM 6961 O O . VAL B 1 263 ? 191.909 167.932 157.501 1.00 93.65 260 VAL B O 1
ATOM 6965 N N . MET B 1 264 ? 192.887 165.912 157.383 1.00 87.41 261 MET B N 1
ATOM 6966 C CA . MET B 1 264 ? 192.628 165.754 155.957 1.00 87.41 261 MET B CA 1
ATOM 6967 C C . MET B 1 264 ? 191.138 165.729 155.657 1.00 87.41 261 MET B C 1
ATOM 6968 O O . MET B 1 264 ? 190.711 166.185 154.590 1.00 87.41 261 MET B O 1
ATOM 6973 N N . SER B 1 265 ? 190.336 165.198 156.583 1.00 83.05 262 SER B N 1
ATOM 6974 C CA . SER B 1 265 ? 188.891 165.160 156.389 1.00 83.05 262 SER B CA 1
ATOM 6975 C C . SER B 1 265 ? 188.311 166.561 156.258 1.00 83.05 262 SER B C 1
ATOM 6976 O O . SER B 1 265 ? 187.282 166.748 155.601 1.00 83.05 262 SER B O 1
ATOM 6979 N N . ASP B 1 266 ? 188.946 167.553 156.880 1.00 84.48 263 ASP B N 1
ATOM 6980 C CA . ASP B 1 266 ? 188.541 168.943 156.723 1.00 84.48 263 ASP B CA 1
ATOM 6981 C C . ASP B 1 266 ? 189.272 169.637 155.588 1.00 84.48 263 ASP B C 1
ATOM 6982 O O . ASP B 1 266 ? 188.734 170.582 155.002 1.00 84.48 263 ASP B O 1
ATOM 6987 N N . ILE B 1 267 ? 190.491 169.200 155.274 1.00 78.04 264 ILE B N 1
ATOM 6988 C CA . ILE B 1 267 ? 191.237 169.833 154.191 1.00 78.04 264 ILE B CA 1
ATOM 6989 C C . ILE B 1 267 ? 190.599 169.532 152.841 1.00 78.04 264 ILE B C 1
ATOM 6990 O O . ILE B 1 267 ? 190.417 170.436 152.019 1.00 78.04 264 ILE B O 1
ATOM 6995 N N . ASN B 1 268 ? 190.245 168.269 152.587 1.00 71.70 265 ASN B N 1
ATOM 6996 C CA . ASN B 1 268 ? 189.756 167.902 151.259 1.00 71.70 265 ASN B CA 1
ATOM 6997 C C . ASN B 1 268 ? 188.291 168.277 151.050 1.00 71.70 265 ASN B C 1
ATOM 6998 O O . ASN B 1 268 ? 187.865 168.514 149.909 1.00 71.70 265 ASN B O 1
ATOM 7003 N N . MET B 1 269 ? 187.515 168.341 152.131 1.00 70.89 266 MET B N 1
ATOM 7004 C CA . MET B 1 269 ? 186.124 168.757 152.034 1.00 70.89 266 MET B CA 1
ATOM 7005 C C . MET B 1 269 ? 185.989 170.202 151.575 1.00 70.89 266 MET B C 1
ATOM 7006 O O . MET B 1 269 ? 184.947 170.568 151.024 1.00 70.89 266 MET B O 1
ATOM 7011 N N . LEU B 1 270 ? 187.008 171.031 151.790 1.00 64.88 267 LEU B N 1
ATOM 7012 C CA . LEU B 1 270 ? 187.008 172.391 151.274 1.00 64.88 267 LEU B CA 1
ATOM 7013 C C . LEU B 1 270 ? 187.640 172.503 149.898 1.00 64.88 267 LEU B C 1
ATOM 7014 O O . LEU B 1 270 ? 187.426 173.509 149.213 1.00 64.88 267 LEU B O 1
ATOM 7019 N N . LEU B 1 271 ? 188.417 171.505 149.479 1.00 60.69 268 LEU B N 1
ATOM 7020 C CA . LEU B 1 271 ? 188.904 171.476 148.105 1.00 60.69 268 LEU B CA 1
ATOM 7021 C C . LEU B 1 271 ? 187.803 171.059 147.141 1.00 60.69 268 LEU B C 1
ATOM 7022 O O . LEU B 1 271 ? 187.751 171.544 146.007 1.00 60.69 268 LEU B O 1
ATOM 7027 N N . ALA B 1 272 ? 186.923 170.155 147.574 1.00 51.03 269 ALA B N 1
ATOM 7028 C CA . ALA B 1 272 ? 185.885 169.658 146.674 1.00 51.03 269 ALA B CA 1
ATOM 7029 C C . ALA B 1 272 ? 184.828 170.719 146.379 1.00 51.03 269 ALA B C 1
ATOM 7030 O O . ALA B 1 272 ? 184.370 170.853 145.233 1.00 51.03 269 ALA B O 1
ATOM 7032 N N . CYS B 1 273 ? 184.425 171.478 147.401 1.00 47.82 270 CYS B N 1
ATOM 7033 C CA . CYS B 1 273 ? 183.321 172.420 147.239 1.00 47.82 270 CYS B CA 1
ATOM 7034 C C . CYS B 1 273 ? 183.682 173.556 146.293 1.00 47.82 270 CYS B C 1
ATOM 7035 O O . CYS B 1 273 ? 182.833 174.023 145.526 1.00 47.82 270 CYS B O 1
ATOM 7038 N N . ALA B 1 274 ? 184.932 174.018 146.331 1.00 41.14 271 ALA B N 1
ATOM 7039 C CA . ALA B 1 274 ? 185.341 175.094 145.438 1.00 41.14 271 ALA B CA 1
ATOM 7040 C C . ALA B 1 274 ? 185.258 174.663 143.980 1.00 41.14 271 ALA B C 1
ATOM 7041 O O . ALA B 1 274 ? 184.799 175.428 143.124 1.00 41.14 271 ALA B O 1
ATOM 7043 N N . LEU B 1 275 ? 185.679 173.433 143.680 1.00 38.26 272 LEU B N 1
ATOM 7044 C CA . LEU B 1 275 ? 185.607 172.940 142.309 1.00 38.26 272 LEU B CA 1
ATOM 7045 C C . LEU B 1 275 ? 184.163 172.745 141.868 1.00 38.26 272 LEU B C 1
ATOM 7046 O O . LEU B 1 275 ? 183.804 173.072 140.728 1.00 38.26 272 LEU B O 1
ATOM 7051 N N . LEU B 1 276 ? 183.316 172.219 142.755 1.00 34.91 273 LEU B N 1
ATOM 7052 C CA . LEU B 1 276 ? 181.906 172.072 142.407 1.00 34.91 273 LEU B CA 1
ATOM 7053 C C . LEU B 1 276 ? 181.263 173.423 142.114 1.00 34.91 273 LEU B C 1
ATOM 7054 O O . LEU B 1 276 ? 180.514 173.565 141.139 1.00 34.91 273 LEU B O 1
ATOM 7059 N N . LEU B 1 277 ? 181.560 174.437 142.933 1.00 34.21 274 LEU B N 1
ATOM 7060 C CA . LEU B 1 277 ? 180.969 175.755 142.719 1.00 34.21 274 LEU B CA 1
ATOM 7061 C C . LEU B 1 277 ? 181.512 176.414 141.458 1.00 34.21 274 LEU B C 1
ATOM 7062 O O . LEU B 1 277 ? 180.775 177.116 140.757 1.00 34.21 274 LEU B O 1
ATOM 7067 N N . PHE B 1 278 ? 182.792 176.204 141.150 1.00 29.53 275 PHE B N 1
ATOM 7068 C CA . PHE B 1 278 ? 183.340 176.716 139.899 1.00 29.53 275 PHE B CA 1
ATOM 7069 C C . PHE B 1 278 ? 182.621 176.110 138.702 1.00 29.53 275 PHE B C 1
ATOM 7070 O O . PHE B 1 278 ? 182.216 176.823 137.778 1.00 29.53 275 PHE B O 1
ATOM 7078 N N . VAL B 1 279 ? 182.446 174.787 138.706 1.00 31.27 276 VAL B N 1
ATOM 7079 C CA . VAL B 1 279 ? 181.778 174.130 137.586 1.00 31.27 276 VAL B CA 1
ATOM 7080 C C . VAL B 1 279 ? 180.326 174.576 137.483 1.00 31.27 276 VAL B C 1
ATOM 7081 O O . VAL B 1 279 ? 179.778 174.676 136.380 1.00 31.27 276 VAL B O 1
ATOM 7085 N N . LEU B 1 280 ? 179.683 174.868 138.617 1.00 29.11 277 LEU B N 1
ATOM 7086 C CA . LEU B 1 280 ? 178.287 175.296 138.574 1.00 29.11 277 LEU B CA 1
ATOM 7087 C C . LEU B 1 280 ? 178.146 176.719 138.043 1.00 29.11 277 LEU B C 1
ATOM 7088 O O . LEU B 1 280 ? 177.258 176.994 137.232 1.00 29.11 277 LEU B O 1
ATOM 7093 N N . PHE B 1 281 ? 179.010 177.637 138.480 1.00 32.16 278 PHE B N 1
ATOM 7094 C CA . PHE B 1 281 ? 178.855 179.044 138.136 1.00 32.16 278 PHE B CA 1
ATOM 7095 C C . PHE B 1 281 ? 179.584 179.456 136.865 1.00 32.16 278 PHE B C 1
ATOM 7096 O O . PHE B 1 281 ? 179.385 180.583 136.403 1.00 32.16 278 PHE B O 1
ATOM 7104 N N . ALA B 1 282 ? 180.416 178.594 136.287 1.00 31.89 279 ALA B N 1
ATOM 7105 C CA . ALA B 1 282 ? 181.066 178.890 135.019 1.00 31.89 279 ALA B CA 1
ATOM 7106 C C . ALA B 1 282 ? 180.384 178.215 133.835 1.00 31.89 279 ALA B C 1
ATOM 7107 O O . ALA B 1 282 ? 180.907 178.270 132.719 1.00 31.89 279 ALA B O 1
ATOM 7109 N N . GLY B 1 283 ? 179.234 177.581 134.051 1.00 32.69 280 GLY B N 1
ATOM 7110 C CA . GLY B 1 283 ? 178.478 176.977 132.983 1.00 32.69 280 GLY B CA 1
ATOM 7111 C C . GLY B 1 283 ? 177.059 177.505 132.924 1.00 32.69 280 GLY B C 1
ATOM 7112 O O . GLY B 1 283 ? 176.764 178.603 133.403 1.00 32.69 280 GLY B O 1
ATOM 7113 N N . PRO B 1 284 ? 176.148 176.733 132.328 1.00 29.74 281 PRO B N 1
ATOM 7114 C CA . PRO B 1 284 ? 174.718 177.117 132.262 1.00 29.74 281 PRO B CA 1
ATOM 7115 C C . PRO B 1 284 ? 173.974 176.895 133.577 1.00 29.74 281 PRO B C 1
ATOM 7116 O O . PRO B 1 284 ? 173.339 175.876 133.812 1.00 29.74 281 PRO B O 1
ATOM 7120 N N . THR B 1 285 ? 174.053 177.893 134.461 1.00 26.41 282 THR B N 1
ATOM 7121 C CA . THR B 1 285 ? 173.588 177.729 135.835 1.00 26.41 282 THR B CA 1
ATOM 7122 C C . THR B 1 285 ? 172.100 177.400 135.908 1.00 26.41 282 THR B C 1
ATOM 7123 O O . THR B 1 285 ? 171.679 176.565 136.717 1.00 26.41 282 THR B O 1
ATOM 7127 N N . GLN B 1 286 ? 171.291 178.047 135.072 1.00 29.90 283 GLN B N 1
ATOM 7128 C CA . GLN B 1 286 ? 169.843 177.888 135.153 1.00 29.90 283 GLN B CA 1
ATOM 7129 C C . GLN B 1 286 ? 169.408 176.480 134.760 1.00 29.90 283 GLN B C 1
ATOM 7130 O O . GLN B 1 286 ? 168.603 175.846 135.461 1.00 29.90 283 GLN B O 1
ATOM 7136 N N . HIS B 1 287 ? 169.915 175.990 133.628 1.00 27.22 284 HIS B N 1
ATOM 7137 C CA . HIS B 1 287 ? 169.639 174.627 133.192 1.00 27.22 284 HIS B CA 1
ATOM 7138 C C . HIS B 1 287 ? 170.014 173.615 134.265 1.00 27.22 284 HIS B C 1
ATOM 7139 O O . HIS B 1 287 ? 169.267 172.663 134.524 1.00 27.22 284 HIS B O 1
ATOM 7146 N N . LEU B 1 288 ? 171.165 173.812 134.909 1.00 21.90 285 LEU B N 1
ATOM 7147 C CA . LEU B 1 288 ? 171.620 172.869 135.921 1.00 21.90 285 LEU B CA 1
ATOM 7148 C C . LEU B 1 288 ? 170.726 172.903 137.148 1.00 21.90 285 LEU B C 1
ATOM 7149 O O . LEU B 1 288 ? 170.401 171.853 137.715 1.00 21.90 285 LEU B O 1
ATOM 7154 N N . LEU B 1 289 ? 170.307 174.097 137.568 1.00 20.41 286 LEU B N 1
ATOM 7155 C CA . LEU B 1 289 ? 169.415 174.194 138.718 1.00 20.41 286 LEU B CA 1
ATOM 7156 C C . LEU B 1 289 ? 168.065 173.549 138.443 1.00 20.41 286 LEU B C 1
ATOM 7157 O O . LEU B 1 289 ? 167.442 173.011 139.361 1.00 20.41 286 LEU B O 1
ATOM 7162 N N . ASN B 1 290 ? 167.595 173.586 137.195 1.00 22.74 287 ASN B N 1
ATOM 7163 C CA . ASN B 1 290 ? 166.333 172.924 136.867 1.00 22.74 287 ASN B CA 1
ATOM 7164 C C . ASN B 1 290 ? 166.475 171.403 136.837 1.00 22.74 287 ASN B C 1
ATOM 7165 O O . ASN B 1 290 ? 165.642 170.674 137.398 1.00 22.74 287 ASN B O 1
ATOM 7170 N N . THR B 1 291 ? 167.519 170.901 136.174 1.00 21.32 288 THR B N 1
ATOM 7171 C CA . THR B 1 291 ? 167.662 169.453 136.048 1.00 21.32 288 THR B CA 1
ATOM 7172 C C . THR B 1 291 ? 168.000 168.795 137.379 1.00 21.32 288 THR B C 1
ATOM 7173 O O . THR B 1 291 ? 167.644 167.629 137.595 1.00 21.32 288 THR B O 1
ATOM 7177 N N . LEU B 1 292 ? 168.662 169.517 138.288 1.00 19.94 289 LEU B N 1
ATOM 7178 C CA . LEU B 1 292 ? 168.918 168.966 139.614 1.00 19.94 289 LEU B CA 1
ATOM 7179 C C . LEU B 1 292 ? 167.622 168.624 140.333 1.00 19.94 289 LEU B C 1
ATOM 7180 O O . LEU B 1 292 ? 167.524 167.584 140.989 1.00 19.94 289 LEU B O 1
ATOM 7185 N N . VAL B 1 293 ? 166.614 169.486 140.216 1.00 20.75 290 VAL B N 1
ATOM 7186 C CA . VAL B 1 293 ? 165.331 169.244 140.864 1.00 20.75 290 VAL B CA 1
ATOM 7187 C C . VAL B 1 293 ? 164.517 168.202 140.103 1.00 20.75 290 VAL B C 1
ATOM 7188 O O . VAL B 1 293 ? 163.756 167.445 140.709 1.00 20.75 290 VAL B O 1
ATOM 7192 N N . GLN B 1 294 ? 164.664 168.137 138.780 1.00 22.36 291 GLN B N 1
ATOM 7193 C CA . GLN B 1 294 ? 163.980 167.089 138.022 1.00 22.36 291 GLN B CA 1
ATOM 7194 C C . GLN B 1 294 ? 164.462 165.692 138.416 1.00 22.36 291 GLN B C 1
ATOM 7195 O O . GLN B 1 294 ? 163.655 164.759 138.558 1.00 22.36 291 GLN B O 1
ATOM 7201 N N . ASN B 1 295 ? 165.778 165.531 138.591 1.00 21.49 292 ASN B N 1
ATOM 7202 C CA . ASN B 1 295 ? 166.349 164.210 138.842 1.00 21.49 292 ASN B CA 1
ATOM 7203 C C . ASN B 1 295 ? 165.886 163.629 140.174 1.00 21.49 292 ASN B C 1
ATOM 7204 O O . ASN B 1 295 ? 165.671 162.416 140.286 1.00 21.49 292 ASN B O 1
ATOM 7209 N N . ILE B 1 296 ? 165.736 164.473 141.194 1.00 20.42 293 ILE B N 1
ATOM 7210 C CA . ILE B 1 296 ? 165.305 164.001 142.509 1.00 20.42 293 ILE B CA 1
ATOM 7211 C C . ILE B 1 296 ? 163.911 163.394 142.430 1.00 20.42 293 ILE B C 1
ATOM 7212 O O . ILE B 1 296 ? 163.645 162.322 142.987 1.00 20.42 293 ILE B O 1
ATOM 7217 N N . GLY B 1 297 ? 162.998 164.079 141.744 1.00 22.29 294 GLY B N 1
ATOM 7218 C CA . GLY B 1 297 ? 161.657 163.551 141.590 1.00 22.29 294 GLY B CA 1
ATOM 7219 C C . GLY B 1 297 ? 161.626 162.268 140.787 1.00 22.29 294 GLY B C 1
ATOM 7220 O O . GLY B 1 297 ? 160.911 161.326 141.142 1.00 22.29 294 GLY B O 1
ATOM 7221 N N . ASP B 1 298 ? 162.398 162.209 139.698 1.00 26.63 295 ASP B N 1
ATOM 7222 C CA . ASP B 1 298 ? 162.472 160.969 138.924 1.00 26.63 295 ASP B CA 1
ATOM 7223 C C . ASP B 1 298 ? 162.929 159.800 139.792 1.00 26.63 295 ASP B C 1
ATOM 7224 O O . ASP B 1 298 ? 162.331 158.716 139.766 1.00 26.63 295 ASP B O 1
ATOM 7229 N N . TYR B 1 299 ? 163.991 160.008 140.572 1.00 24.77 296 TYR B N 1
ATOM 7230 C CA . TYR B 1 299 ? 164.531 158.943 141.409 1.00 24.77 296 TYR B CA 1
ATOM 7231 C C . TYR B 1 299 ? 163.524 158.494 142.459 1.00 24.77 296 TYR B C 1
ATOM 7232 O O . TYR B 1 299 ? 163.291 157.293 142.641 1.00 24.77 296 TYR B O 1
ATOM 7241 N N . LEU B 1 300 ? 162.929 159.448 143.181 1.00 26.21 297 LEU B N 1
ATOM 7242 C CA . LEU B 1 300 ? 161.982 159.083 144.230 1.00 26.21 297 LEU B CA 1
ATOM 7243 C C . LEU B 1 300 ? 160.743 158.408 143.663 1.00 26.21 297 LEU B C 1
ATOM 7244 O O . LEU B 1 300 ? 160.125 157.582 144.342 1.00 26.21 297 LEU B O 1
ATOM 7249 N N . GLY B 1 301 ? 160.362 158.734 142.429 1.00 26.63 298 GLY B N 1
ATOM 7250 C CA . GLY B 1 301 ? 159.214 158.073 141.837 1.00 26.63 298 GLY B CA 1
ATOM 7251 C C . GLY B 1 301 ? 159.522 156.669 141.356 1.00 26.63 298 GLY B C 1
ATOM 7252 O O . GLY B 1 301 ? 158.674 155.778 141.438 1.00 26.63 298 GLY B O 1
ATOM 7253 N N . ALA B 1 302 ? 160.734 156.447 140.848 1.00 29.24 299 ALA B N 1
ATOM 7254 C CA . ALA B 1 302 ? 161.072 155.151 140.273 1.00 29.24 299 ALA B CA 1
ATOM 7255 C C . ALA B 1 302 ? 161.670 154.164 141.268 1.00 29.24 299 ALA B C 1
ATOM 7256 O O . ALA B 1 302 ? 161.803 152.986 140.929 1.00 29.24 299 ALA B O 1
ATOM 7258 N N . LEU B 1 303 ? 162.033 154.604 142.473 1.00 29.16 300 LEU B N 1
ATOM 7259 C CA . LEU B 1 303 ? 162.753 153.740 143.412 1.00 29.16 300 LEU B CA 1
ATOM 7260 C C . LEU B 1 303 ? 162.106 152.384 143.686 1.00 29.16 300 LEU B C 1
ATOM 7261 O O . LEU B 1 303 ? 162.821 151.372 143.623 1.00 29.16 300 LEU B O 1
ATOM 7266 N N . PRO B 1 304 ? 160.810 152.273 144.008 1.00 31.74 301 PRO B N 1
ATOM 7267 C CA . PRO B 1 304 ? 160.302 150.969 144.473 1.00 31.74 301 PRO B CA 1
ATOM 7268 C C . PRO B 1 304 ? 160.264 149.885 143.407 1.00 31.74 301 PRO B C 1
ATOM 7269 O O . PRO B 1 304 ? 160.336 148.700 143.752 1.00 31.74 301 PRO B O 1
ATOM 7273 N N . SER B 1 305 ? 160.146 150.236 142.130 1.00 30.14 302 SER B N 1
ATOM 7274 C CA . SER B 1 305 ? 160.089 149.230 141.079 1.00 30.14 302 SER B CA 1
ATOM 7275 C C . SER B 1 305 ? 161.420 149.009 140.374 1.00 30.14 302 SER B C 1
ATOM 7276 O O . SER B 1 305 ? 161.580 147.987 139.702 1.00 30.14 302 SER B O 1
ATOM 7279 N N . LYS B 1 306 ? 162.368 149.934 140.507 1.00 29.82 303 LYS B N 1
ATOM 7280 C CA . LYS B 1 306 ? 163.670 149.802 139.869 1.00 29.82 303 LYS B CA 1
ATOM 7281 C C . LYS B 1 306 ? 164.631 148.928 140.660 1.00 29.82 303 LYS B C 1
ATOM 7282 O O . LYS B 1 306 ? 165.689 148.568 140.136 1.00 29.82 303 LYS B O 1
ATOM 7288 N N . SER B 1 307 ? 164.291 148.576 141.897 1.00 27.77 304 SER B N 1
ATOM 7289 C CA . SER B 1 307 ? 165.155 147.749 142.726 1.00 27.77 304 SER B CA 1
ATOM 7290 C C . SER B 1 307 ? 165.149 146.286 142.314 1.00 27.77 304 SER B C 1
ATOM 7291 O O . SER B 1 307 ? 166.030 145.540 142.748 1.00 27.77 304 SER B O 1
ATOM 7294 N N . PHE B 1 308 ? 164.186 145.857 141.499 1.00 25.88 305 PHE B N 1
ATOM 7295 C CA . PHE B 1 308 ? 164.048 144.457 141.115 1.00 25.88 305 PHE B CA 1
ATOM 7296 C C . PHE B 1 308 ? 164.130 144.256 139.609 1.00 25.88 305 PHE B C 1
ATOM 7297 O O . PHE B 1 308 ? 163.720 143.209 139.110 1.00 25.88 305 PHE B O 1
ATOM 7305 N N . ASP B 1 309 ? 164.647 145.228 138.870 1.00 27.73 306 ASP B N 1
ATOM 7306 C CA . ASP B 1 309 ? 164.633 145.174 137.415 1.00 27.73 306 ASP B CA 1
ATOM 7307 C C . ASP B 1 309 ? 165.844 144.400 136.912 1.00 27.73 306 ASP B C 1
ATOM 7308 O O . ASP B 1 309 ? 166.987 144.804 137.144 1.00 27.73 306 ASP B O 1
ATOM 7313 N N . VAL B 1 310 ? 165.587 143.292 136.221 1.00 24.53 307 VAL B N 1
ATOM 7314 C CA . VAL B 1 310 ? 166.627 142.468 135.624 1.00 24.53 307 VAL B CA 1
ATOM 7315 C C . VAL B 1 310 ? 166.463 142.325 134.122 1.00 24.53 307 VAL B C 1
ATOM 7316 O O . VAL B 1 310 ? 167.222 141.580 133.500 1.00 24.53 307 VAL B O 1
ATOM 7320 N N . TYR B 1 311 ? 165.490 143.014 133.522 1.00 27.76 308 TYR B N 1
ATOM 7321 C CA . TYR B 1 311 ? 165.235 142.983 132.081 1.00 27.76 308 TYR B CA 1
ATOM 7322 C C . TYR B 1 311 ? 164.984 141.554 131.598 1.00 27.76 308 TYR B C 1
ATOM 7323 O O . TYR B 1 311 ? 165.655 141.041 130.705 1.00 27.76 308 TYR B O 1
ATOM 7332 N N . ALA B 1 312 ? 163.981 140.922 132.203 1.00 26.87 309 ALA B N 1
ATOM 7333 C CA . ALA B 1 312 ? 163.739 139.501 132.002 1.00 26.87 309 ALA B CA 1
ATOM 7334 C C . ALA B 1 312 ? 162.908 139.192 130.766 1.00 26.87 309 ALA B C 1
ATOM 7335 O O . ALA B 1 312 ? 162.868 138.033 130.348 1.00 26.87 309 ALA B O 1
ATOM 7337 N N . TYR B 1 313 ? 162.247 140.183 130.174 1.00 27.40 310 TYR B N 1
ATOM 7338 C CA . TYR B 1 313 ? 161.414 139.960 129.001 1.00 27.40 310 TYR B CA 1
ATOM 7339 C C . TYR B 1 313 ? 162.051 140.491 127.724 1.00 27.40 310 TYR B C 1
ATOM 7340 O O . TYR B 1 313 ? 161.404 140.488 126.675 1.00 27.40 310 TYR B O 1
ATOM 7349 N N . ASN B 1 314 ? 163.297 140.943 127.788 1.00 37.63 311 ASN B N 1
ATOM 7350 C CA . ASN B 1 314 ? 164.036 141.405 126.625 1.00 37.63 311 ASN B CA 1
ATOM 7351 C C . ASN B 1 314 ? 164.929 140.294 126.088 1.00 37.63 311 ASN B C 1
ATOM 7352 O O . ASN B 1 314 ? 165.067 139.226 126.684 1.00 37.63 311 ASN B O 1
ATOM 7357 N N . LYS B 1 315 ? 165.540 140.564 124.941 1.00 47.81 312 LYS B N 1
ATOM 7358 C CA . LYS B 1 315 ? 166.475 139.612 124.364 1.00 47.81 312 LYS B CA 1
ATOM 7359 C C . LYS B 1 315 ? 167.705 139.502 125.263 1.00 47.81 312 LYS B C 1
ATOM 7360 O O . LYS B 1 315 ? 168.159 140.510 125.812 1.00 47.81 312 LYS B O 1
ATOM 7366 N N . PRO B 1 316 ? 168.243 138.298 125.461 1.00 47.29 313 PRO B N 1
ATOM 7367 C CA . PRO B 1 316 ? 169.390 138.140 126.365 1.00 47.29 313 PRO B CA 1
ATOM 7368 C C . PRO B 1 316 ? 170.575 139.003 125.962 1.00 47.29 313 PRO B C 1
ATOM 7369 O O . PRO B 1 316 ? 170.782 139.310 124.787 1.00 47.29 313 PRO B O 1
ATOM 7373 N N . SER B 1 317 ? 171.362 139.386 126.960 1.00 43.72 314 SER B N 1
ATOM 7374 C CA . SER B 1 317 ? 172.473 140.310 126.764 1.00 43.72 314 SER B CA 1
ATOM 7375 C C . SER B 1 317 ? 173.400 140.197 127.968 1.00 43.72 314 SER B C 1
ATOM 7376 O O . SER B 1 317 ? 173.186 139.380 128.867 1.00 43.72 314 SER B O 1
ATOM 7379 N N . ASP B 1 318 ? 174.441 141.026 127.975 1.00 42.17 315 ASP B N 1
ATOM 7380 C CA . ASP B 1 318 ? 175.441 141.023 129.035 1.00 42.17 315 ASP B CA 1
ATOM 7381 C C . ASP B 1 318 ? 175.540 142.384 129.717 1.00 42.17 315 ASP B C 1
ATOM 7382 O O . ASP B 1 318 ? 176.582 142.736 130.268 1.00 42.17 315 ASP B O 1
ATOM 7387 N N . TRP B 1 319 ? 174.458 143.160 129.683 1.00 25.66 316 TRP B N 1
ATOM 7388 C CA . TRP B 1 319 ? 174.498 144.500 130.254 1.00 25.66 316 TRP B CA 1
ATOM 7389 C C . TRP B 1 319 ? 174.519 144.465 131.775 1.00 25.66 316 TRP B C 1
ATOM 7390 O O . TRP B 1 319 ? 175.192 145.289 132.400 1.00 25.66 316 TRP B O 1
ATOM 7401 N N . LEU B 1 320 ? 173.806 143.519 132.384 1.00 25.03 317 LEU B N 1
ATOM 7402 C CA . LEU B 1 320 ? 173.607 143.553 133.829 1.00 25.03 317 LEU B CA 1
ATOM 7403 C C . LEU B 1 320 ? 174.881 143.225 134.593 1.00 25.03 317 LEU B C 1
ATOM 7404 O O . LEU B 1 320 ? 175.070 143.710 135.711 1.00 25.03 317 LEU B O 1
ATOM 7409 N N . GLY B 1 321 ? 175.763 142.418 134.019 1.00 22.96 318 GLY B N 1
ATOM 7410 C CA . GLY B 1 321 ? 176.960 142.026 134.731 1.00 22.96 318 GLY B CA 1
ATOM 7411 C C . GLY B 1 321 ? 178.080 143.033 134.718 1.00 22.96 318 GLY B C 1
ATOM 7412 O O . GLY B 1 321 ? 179.045 142.873 135.467 1.00 22.96 318 GLY B O 1
ATOM 7413 N N . GLY B 1 322 ? 177.979 144.062 133.888 1.00 20.94 319 GLY B N 1
ATOM 7414 C CA . GLY B 1 322 ? 179.006 145.076 133.830 1.00 20.94 319 GLY B CA 1
ATOM 7415 C C . GLY B 1 322 ? 178.612 146.355 134.530 1.00 20.94 319 GLY B C 1
ATOM 7416 O O . GLY B 1 322 ? 179.475 147.179 134.833 1.00 20.94 319 GLY B O 1
ATOM 7417 N N . TRP B 1 323 ? 177.316 146.553 134.774 1.00 20.42 320 TRP B N 1
ATOM 7418 C CA . TRP B 1 323 ? 176.859 147.787 135.402 1.00 20.42 320 TRP B CA 1
ATOM 7419 C C . TRP B 1 323 ? 176.186 147.577 136.751 1.00 20.42 320 TRP B C 1
ATOM 7420 O O . TRP B 1 323 ? 176.690 148.087 137.748 1.00 20.42 320 TRP B O 1
ATOM 7431 N N . THR B 1 324 ? 175.102 146.818 136.846 1.00 23.89 321 THR B N 1
ATOM 7432 C CA . THR B 1 324 ? 174.344 146.838 138.095 1.00 23.89 321 THR B CA 1
ATOM 7433 C C . THR B 1 324 ? 174.801 145.794 139.104 1.00 23.89 321 THR B C 1
ATOM 7434 O O . THR B 1 324 ? 174.672 146.020 140.310 1.00 23.89 321 THR B O 1
ATOM 7438 N N . VAL B 1 325 ? 175.329 144.661 138.652 1.00 27.80 322 VAL B N 1
ATOM 7439 C CA . VAL B 1 325 ? 175.815 143.654 139.587 1.00 27.80 322 VAL B CA 1
ATOM 7440 C C . VAL B 1 325 ? 177.199 144.024 140.109 1.00 27.80 322 VAL B C 1
ATOM 7441 O O . VAL B 1 325 ? 177.520 143.769 141.283 1.00 27.80 322 VAL B O 1
ATOM 7445 N N . PHE B 1 326 ? 178.023 144.648 139.264 1.00 18.05 323 PHE B N 1
ATOM 7446 C CA . PHE B 1 326 ? 179.332 145.117 139.700 1.00 18.05 323 PHE B CA 1
ATOM 7447 C C . PHE B 1 326 ? 179.214 146.102 140.856 1.00 18.05 323 PHE B C 1
ATOM 7448 O O . PHE B 1 326 ? 180.012 146.058 141.796 1.00 18.05 323 PHE B O 1
ATOM 7456 N N . TYR B 1 327 ? 178.213 146.977 140.825 1.00 16.26 324 TYR B N 1
ATOM 7457 C CA . TYR B 1 327 ? 178.113 148.013 141.846 1.00 16.26 324 TYR B CA 1
ATOM 7458 C C . TYR B 1 327 ? 177.693 147.440 143.193 1.00 16.26 324 TYR B C 1
ATOM 7459 O O . TYR B 1 327 ? 178.206 147.863 144.236 1.00 16.26 324 TYR B O 1
ATOM 7468 N N . TRP B 1 328 ? 176.768 146.478 143.204 1.00 15.35 325 TRP B N 1
ATOM 7469 C CA . TRP B 1 328 ? 176.419 145.850 144.472 1.00 15.35 325 TRP B CA 1
ATOM 7470 C C . TRP B 1 328 ? 177.587 145.054 145.033 1.00 15.35 325 TRP B C 1
ATOM 7471 O O . TRP B 1 328 ? 177.856 145.113 146.239 1.00 15.35 325 TRP B O 1
ATOM 7482 N N . ALA B 1 329 ? 178.292 144.299 144.184 1.00 15.94 326 ALA B N 1
ATOM 7483 C CA . ALA B 1 329 ? 179.485 143.605 144.657 1.00 15.94 326 ALA B CA 1
ATOM 7484 C C . ALA B 1 329 ? 180.499 144.583 145.242 1.00 15.94 326 ALA B C 1
ATOM 7485 O O . ALA B 1 329 ? 181.125 144.305 146.271 1.00 15.94 326 ALA B O 1
ATOM 7487 N N . TRP B 1 330 ? 180.644 145.748 144.613 1.00 18.90 327 TRP B N 1
ATOM 7488 C CA . TRP B 1 330 ? 181.565 146.783 145.070 1.00 18.90 327 TRP B CA 1
ATOM 7489 C C . TRP B 1 330 ? 181.198 147.301 146.457 1.00 18.90 327 TRP B C 1
ATOM 7490 O O . TRP B 1 330 ? 182.051 147.366 147.351 1.00 18.90 327 TRP B O 1
ATOM 7501 N N . TRP B 1 331 ? 179.936 147.682 146.657 1.00 17.70 328 TRP B N 1
ATOM 7502 C CA . TRP B 1 331 ? 179.536 148.208 147.959 1.00 17.70 328 TRP B CA 1
ATOM 7503 C C . TRP B 1 331 ? 179.642 147.145 149.045 1.00 17.70 328 TRP B C 1
ATOM 7504 O O . TRP B 1 331 ? 180.027 147.448 150.181 1.00 17.70 328 TRP B O 1
ATOM 7515 N N . ILE B 1 332 ? 179.307 145.896 148.723 1.00 21.14 329 ILE B N 1
ATOM 7516 C CA . ILE B 1 332 ? 179.414 144.839 149.722 1.00 21.14 329 ILE B CA 1
ATOM 7517 C C . ILE B 1 332 ? 180.872 144.600 150.099 1.00 21.14 329 ILE B C 1
ATOM 7518 O O . ILE B 1 332 ? 181.190 144.357 151.265 1.00 21.14 329 ILE B O 1
ATOM 7523 N N . ALA B 1 333 ? 181.783 144.682 149.129 1.00 28.14 330 ALA B N 1
ATOM 7524 C CA . ALA B 1 333 ? 183.195 144.519 149.445 1.00 28.14 330 ALA B CA 1
ATOM 7525 C C . ALA B 1 333 ? 183.757 145.694 150.225 1.00 28.14 330 ALA B C 1
ATOM 7526 O O . ALA B 1 333 ? 184.747 145.527 150.940 1.00 28.14 330 ALA B O 1
ATOM 7528 N N . TRP B 1 334 ? 183.168 146.881 150.097 1.00 28.79 331 TRP B N 1
ATOM 7529 C CA . TRP B 1 334 ? 183.637 148.033 150.860 1.00 28.79 331 TRP B CA 1
ATOM 7530 C C . TRP B 1 334 ? 183.017 148.151 152.246 1.00 28.79 331 TRP B C 1
ATOM 7531 O O . TRP B 1 334 ? 183.568 148.862 153.087 1.00 28.79 331 TRP B O 1
ATOM 7542 N N . ALA B 1 335 ? 181.890 147.487 152.497 1.00 27.42 332 ALA B N 1
ATOM 7543 C CA . ALA B 1 335 ? 181.193 147.611 153.779 1.00 27.42 332 ALA B CA 1
ATOM 7544 C C . ALA B 1 335 ? 182.027 147.257 155.009 1.00 27.42 332 ALA B C 1
ATOM 7545 O O . ALA B 1 335 ? 182.029 148.052 155.963 1.00 27.42 332 ALA B O 1
ATOM 7547 N N . PRO B 1 336 ? 182.722 146.114 155.082 1.00 28.12 333 PRO B N 1
ATOM 7548 C CA . PRO B 1 336 ? 183.377 145.732 156.344 1.00 28.12 333 PRO B CA 1
ATOM 7549 C C . PRO B 1 336 ? 184.494 146.658 156.795 1.00 28.12 333 PRO B C 1
ATOM 7550 O O . PRO B 1 336 ? 184.998 146.487 157.907 1.00 28.12 333 PRO B O 1
ATOM 7554 N N . PHE B 1 337 ? 184.903 147.623 155.979 1.00 33.75 334 PHE B N 1
ATOM 7555 C CA . PHE B 1 337 ? 185.937 148.587 156.332 1.00 33.75 334 PHE B CA 1
ATOM 7556 C C . PHE B 1 337 ? 185.350 149.924 156.767 1.00 33.75 334 PHE B C 1
ATOM 7557 O O . PHE B 1 337 ? 185.694 150.436 157.835 1.00 33.75 334 PHE B O 1
ATOM 7565 N N . VAL B 1 338 ? 184.446 150.488 155.969 1.00 33.01 335 VAL B N 1
ATOM 7566 C CA . VAL B 1 338 ? 183.802 151.742 156.345 1.00 33.01 335 VAL B CA 1
ATOM 7567 C C . VAL B 1 338 ? 182.957 151.555 157.597 1.00 33.01 335 VAL B C 1
ATOM 7568 O O . VAL B 1 338 ? 182.902 152.438 158.461 1.00 33.01 335 VAL B O 1
ATOM 7572 N N . GLY B 1 339 ? 182.295 150.403 157.726 1.00 30.72 336 GLY B N 1
ATOM 7573 C CA . GLY B 1 339 ? 181.488 150.165 158.911 1.00 30.72 336 GLY B CA 1
ATOM 7574 C C . GLY B 1 339 ? 182.317 150.122 160.179 1.00 30.72 336 GLY B C 1
ATOM 7575 O O . GLY B 1 339 ? 181.973 150.744 161.187 1.00 30.72 336 GLY B O 1
ATOM 7576 N N . LEU B 1 340 ? 183.430 149.394 160.142 1.00 37.03 337 LEU B N 1
ATOM 7577 C CA . LEU B 1 340 ? 184.289 149.291 161.311 1.00 37.03 337 LEU B CA 1
ATOM 7578 C C . LEU B 1 340 ? 185.041 150.584 161.585 1.00 37.03 337 LEU B C 1
ATOM 7579 O O . LEU B 1 340 ? 185.454 150.814 162.723 1.00 37.03 337 LEU B O 1
ATOM 7584 N N . PHE B 1 341 ? 185.224 151.436 160.577 1.00 36.13 338 PHE B N 1
ATOM 7585 C CA . PHE B 1 341 ? 185.833 152.733 160.843 1.00 36.13 338 PHE B CA 1
ATOM 7586 C C . PHE B 1 341 ? 184.841 153.702 161.476 1.00 36.13 338 PHE B C 1
ATOM 7587 O O . PHE B 1 341 ? 185.215 154.477 162.359 1.00 36.13 338 PHE B O 1
ATOM 7595 N N . ILE B 1 342 ? 183.578 153.687 161.041 1.00 36.45 339 ILE B N 1
ATOM 7596 C CA . ILE B 1 342 ? 182.605 154.625 161.600 1.00 36.45 339 ILE B CA 1
ATOM 7597 C C . ILE B 1 342 ? 181.971 154.135 162.890 1.00 36.45 339 ILE B C 1
ATOM 7598 O O . ILE B 1 342 ? 181.319 154.926 163.578 1.00 36.45 339 ILE B O 1
ATOM 7603 N N . ALA B 1 343 ? 182.127 152.860 163.237 1.00 38.92 340 ALA B N 1
ATOM 7604 C CA . ALA B 1 343 ? 181.667 152.388 164.536 1.00 38.92 340 ALA B CA 1
ATOM 7605 C C . ALA B 1 343 ? 182.613 152.749 165.670 1.00 38.92 340 ALA B C 1
ATOM 7606 O O . ALA B 1 343 ? 182.317 152.430 166.823 1.00 38.92 340 ALA B O 1
ATOM 7608 N N . ARG B 1 344 ? 183.734 153.402 165.381 1.00 48.51 341 ARG B N 1
ATOM 7609 C CA . ARG B 1 344 ? 184.702 153.786 166.396 1.00 48.51 341 ARG B CA 1
ATOM 7610 C C . ARG B 1 344 ? 184.581 155.238 166.828 1.00 48.51 341 ARG B C 1
ATOM 7611 O O . ARG B 1 344 ? 185.156 155.610 167.854 1.00 48.51 341 ARG B O 1
ATOM 7619 N N . ILE B 1 345 ? 183.863 156.062 166.077 1.00 47.95 342 ILE B N 1
ATOM 7620 C CA . ILE B 1 345 ? 183.727 157.476 166.382 1.00 47.95 342 ILE B CA 1
ATOM 7621 C C . ILE B 1 345 ? 182.281 157.835 166.720 1.00 47.95 342 ILE B C 1
ATOM 7622 O O . ILE B 1 345 ? 181.916 159.004 166.703 1.00 47.95 342 ILE B O 1
ATOM 7627 N N . SER B 1 346 ? 181.455 156.846 167.040 1.00 46.65 343 SER B N 1
ATOM 7628 C CA . SER B 1 346 ? 180.029 157.062 167.242 1.00 46.65 343 SER B CA 1
ATOM 7629 C C . SER B 1 346 ? 179.570 156.514 168.582 1.00 46.65 343 SER B C 1
ATOM 7630 O O . SER B 1 346 ? 178.514 155.888 168.688 1.00 46.65 343 SER B O 1
ATOM 7633 N N . ARG B 1 347 ? 180.347 156.750 169.631 1.00 48.44 344 ARG B N 1
ATOM 7634 C CA . ARG B 1 347 ? 179.977 156.323 170.971 1.00 48.44 344 ARG B CA 1
ATOM 7635 C C . ARG B 1 347 ? 179.164 157.413 171.655 1.00 48.44 344 ARG B C 1
ATOM 7636 O O . ARG B 1 347 ? 179.562 158.580 171.661 1.00 48.44 344 ARG B O 1
ATOM 7644 N N . GLY B 1 348 ? 178.031 157.028 172.230 1.00 47.08 345 GLY B N 1
ATOM 7645 C CA . GLY B 1 348 ? 177.181 157.971 172.924 1.00 47.08 345 GLY B CA 1
ATOM 7646 C C . GLY B 1 348 ? 176.058 158.558 172.108 1.00 47.08 345 GLY B C 1
ATOM 7647 O O . GLY B 1 348 ? 175.520 159.601 172.488 1.00 47.08 345 GLY B O 1
ATOM 7648 N N . ARG B 1 349 ? 175.683 157.931 171.000 1.00 44.82 346 ARG B N 1
ATOM 7649 C CA . ARG B 1 349 ? 174.594 158.397 170.161 1.00 44.82 346 ARG B CA 1
ATOM 7650 C C . ARG B 1 349 ? 173.490 157.354 170.131 1.00 44.82 346 ARG B C 1
ATOM 7651 O O . ARG B 1 349 ? 173.708 156.185 170.449 1.00 44.82 346 ARG B O 1
ATOM 7659 N N . THR B 1 350 ? 172.297 157.788 169.749 1.00 36.68 347 THR B N 1
ATOM 7660 C CA . THR B 1 350 ? 171.197 156.855 169.594 1.00 36.68 347 THR B CA 1
ATOM 7661 C C . THR B 1 350 ? 171.224 156.242 168.197 1.00 36.68 347 THR B C 1
ATOM 7662 O O . THR B 1 350 ? 171.978 156.663 167.319 1.00 36.68 347 THR B O 1
ATOM 7666 N N . ILE B 1 351 ? 170.393 155.223 167.996 1.00 32.24 348 ILE B N 1
ATOM 7667 C CA . ILE B 1 351 ? 170.372 154.537 166.710 1.00 32.24 348 ILE B CA 1
ATOM 7668 C C . ILE B 1 351 ? 169.754 155.425 165.636 1.00 32.24 348 ILE B C 1
ATOM 7669 O O . ILE B 1 351 ? 170.216 155.453 164.490 1.00 32.24 348 ILE B O 1
ATOM 7674 N N . ARG B 1 352 ? 168.718 156.179 165.995 1.00 31.96 349 ARG B N 1
ATOM 7675 C CA . ARG B 1 352 ? 168.007 156.993 165.016 1.00 31.96 349 ARG B CA 1
ATOM 7676 C C . ARG B 1 352 ? 168.894 158.100 164.458 1.00 31.96 349 ARG B C 1
ATOM 7677 O O . ARG B 1 352 ? 168.943 158.311 163.241 1.00 31.96 349 ARG B O 1
ATOM 7685 N N . GLU B 1 353 ? 169.595 158.827 165.328 1.00 39.03 350 GLU B N 1
ATOM 7686 C CA . GLU B 1 353 ? 170.447 159.909 164.856 1.00 39.03 350 GLU B CA 1
ATOM 7687 C C . GLU B 1 353 ? 171.758 159.413 164.269 1.00 39.03 350 GLU B C 1
ATOM 7688 O O . GLU B 1 353 ? 172.511 160.214 163.710 1.00 39.03 350 GLU B O 1
ATOM 7694 N N . PHE B 1 354 ? 172.055 158.125 164.401 1.00 33.40 351 PHE B N 1
ATOM 7695 C CA . PHE B 1 354 ? 173.161 157.519 163.672 1.00 33.40 351 PHE B CA 1
ATOM 7696 C C . PHE B 1 354 ? 172.736 157.175 162.250 1.00 33.40 351 PHE B C 1
ATOM 7697 O O . PHE B 1 354 ? 173.425 157.521 161.284 1.00 33.40 351 PHE B O 1
ATOM 7705 N N . VAL B 1 355 ? 171.579 156.526 162.103 1.00 31.88 352 VAL B N 1
ATOM 7706 C CA . VAL B 1 355 ? 171.105 156.140 160.777 1.00 31.88 352 VAL B CA 1
ATOM 7707 C C . VAL B 1 355 ? 170.759 157.366 159.942 1.00 31.88 352 VAL B C 1
ATOM 7708 O O . VAL B 1 355 ? 171.195 157.490 158.790 1.00 31.88 352 VAL B O 1
ATOM 7712 N N . PHE B 1 356 ? 169.971 158.287 160.494 1.00 35.51 353 PHE B N 1
ATOM 7713 C CA . PHE B 1 356 ? 169.599 159.488 159.759 1.00 35.51 353 PHE B CA 1
ATOM 7714 C C . PHE B 1 356 ? 170.740 160.482 159.630 1.00 35.51 353 PHE B C 1
ATOM 7715 O O . PHE B 1 356 ? 170.567 161.514 158.979 1.00 35.51 353 PHE B O 1
ATOM 7723 N N . GLY B 1 357 ? 171.889 160.207 160.233 1.00 34.57 354 GLY B N 1
ATOM 7724 C CA . GLY B 1 357 ? 173.052 161.046 160.053 1.00 34.57 354 GLY B CA 1
ATOM 7725 C C . GLY B 1 357 ? 173.961 160.473 158.992 1.00 34.57 354 GLY B C 1
ATOM 7726 O O . GLY B 1 357 ? 174.645 161.212 158.283 1.00 34.57 354 GLY B O 1
ATOM 7727 N N . VAL B 1 358 ? 173.982 159.145 158.880 1.00 33.31 355 VAL B N 1
ATOM 7728 C CA . VAL B 1 358 ? 174.701 158.513 157.780 1.00 33.31 355 VAL B CA 1
ATOM 7729 C C . VAL B 1 358 ? 173.952 158.661 156.462 1.00 33.31 355 VAL B C 1
ATOM 7730 O O . VAL B 1 358 ? 174.585 158.755 155.404 1.00 33.31 355 VAL B O 1
ATOM 7734 N N . LEU B 1 359 ? 172.621 158.723 156.491 1.00 34.92 356 LEU B N 1
ATOM 7735 C CA . LEU B 1 359 ? 171.831 158.810 155.269 1.00 34.92 356 LEU B CA 1
ATOM 7736 C C . LEU B 1 359 ? 171.431 160.241 154.906 1.00 34.92 356 LEU B C 1
ATOM 7737 O O . LEU B 1 359 ? 170.450 160.431 154.185 1.00 34.92 356 LEU B O 1
ATOM 7742 N N . LEU B 1 360 ? 172.142 161.256 155.401 1.00 38.62 357 LEU B N 1
ATOM 7743 C CA . LEU B 1 360 ? 171.737 162.633 155.123 1.00 38.62 357 LEU B CA 1
ATOM 7744 C C . LEU B 1 360 ? 172.780 163.433 154.353 1.00 38.62 357 LEU B C 1
ATOM 7745 O O . LEU B 1 360 ? 172.483 163.914 153.256 1.00 38.62 357 LEU B O 1
ATOM 7750 N N . ILE B 1 361 ? 173.985 163.605 154.887 1.00 38.29 358 ILE B N 1
ATOM 7751 C CA . ILE B 1 361 ? 174.953 164.546 154.318 1.00 38.29 358 ILE B CA 1
ATOM 7752 C C . ILE B 1 361 ? 175.762 163.939 153.173 1.00 38.29 358 ILE B C 1
ATOM 7753 O O . ILE B 1 361 ? 175.862 164.561 152.099 1.00 38.29 358 ILE B O 1
ATOM 7758 N N . PRO B 1 362 ? 176.368 162.753 153.338 1.00 33.92 359 PRO B N 1
ATOM 7759 C CA . PRO B 1 362 ? 177.161 162.206 152.228 1.00 33.92 359 PRO B CA 1
ATOM 7760 C C . PRO B 1 362 ? 176.320 161.891 151.010 1.00 33.92 359 PRO B C 1
ATOM 7761 O O . PRO B 1 362 ? 176.763 162.109 149.876 1.00 33.92 359 PRO B O 1
ATOM 7765 N N . LEU B 1 363 ? 175.106 161.385 151.223 1.00 29.00 360 LEU B N 1
ATOM 7766 C CA . LEU B 1 363 ? 174.191 161.150 150.116 1.00 29.00 360 LEU B CA 1
ATOM 7767 C C . LEU B 1 363 ? 173.916 162.435 149.350 1.00 29.00 360 LEU B C 1
ATOM 7768 O O . LEU B 1 363 ? 173.957 162.453 148.113 1.00 29.00 360 LEU B O 1
ATOM 7773 N N . GLY B 1 364 ? 173.655 163.526 150.070 1.00 27.47 361 GLY B N 1
ATOM 7774 C CA . GLY B 1 364 ? 173.375 164.788 149.408 1.00 27.47 361 GLY B CA 1
ATOM 7775 C C . GLY B 1 364 ? 174.547 165.288 148.588 1.00 27.47 361 GLY B C 1
ATOM 7776 O O . GLY B 1 364 ? 174.388 165.668 147.422 1.00 27.47 361 GLY B O 1
ATOM 7777 N N . PHE B 1 365 ? 175.742 165.294 149.182 1.00 30.08 362 PHE B N 1
ATOM 7778 C CA . PHE B 1 365 ? 176.906 165.784 148.449 1.00 30.08 362 PHE B CA 1
ATOM 7779 C C . PHE B 1 365 ? 177.194 164.927 147.220 1.00 30.08 362 PHE B C 1
ATOM 7780 O O . PHE B 1 365 ? 177.477 165.455 146.136 1.00 30.08 362 PHE B O 1
ATOM 7788 N N . THR B 1 366 ? 177.115 163.601 147.364 1.00 26.75 363 THR B N 1
ATOM 7789 C CA . THR B 1 366 ? 177.406 162.716 146.243 1.00 26.75 363 THR B CA 1
ATOM 7790 C C . THR B 1 366 ? 176.401 162.897 145.113 1.00 26.75 363 THR B C 1
ATOM 7791 O O . THR B 1 366 ? 176.782 162.944 143.936 1.00 26.75 363 THR B O 1
ATOM 7795 N N . LEU B 1 367 ? 175.115 163.010 145.447 1.00 21.78 364 LEU B N 1
ATOM 7796 C CA . LEU B 1 367 ? 174.110 163.155 144.402 1.00 21.78 364 LEU B CA 1
ATOM 7797 C C . LEU B 1 367 ? 174.227 164.501 143.701 1.00 21.78 364 LEU B C 1
ATOM 7798 O O . LEU B 1 367 ? 174.065 164.579 142.478 1.00 21.78 364 LEU B O 1
ATOM 7803 N N . ALA B 1 368 ? 174.533 165.567 144.444 1.00 21.09 365 ALA B N 1
ATOM 7804 C CA . ALA B 1 368 ? 174.734 166.867 143.810 1.00 21.09 365 ALA B CA 1
ATOM 7805 C C . ALA B 1 368 ? 175.914 166.834 142.845 1.00 21.09 365 ALA B C 1
ATOM 7806 O O . ALA B 1 368 ? 175.817 167.320 141.708 1.00 21.09 365 ALA B O 1
ATOM 7808 N N . TRP B 1 369 ? 177.043 166.272 143.286 1.00 23.28 366 TRP B N 1
ATOM 7809 C CA . TRP B 1 369 ? 178.202 166.138 142.408 1.00 23.28 366 TRP B CA 1
ATOM 7810 C C . TRP B 1 369 ? 177.846 165.388 141.132 1.00 23.28 366 TRP B C 1
ATOM 7811 O O . TRP B 1 369 ? 178.116 165.861 140.019 1.00 23.28 366 TRP B O 1
ATOM 7822 N N . MET B 1 370 ? 177.251 164.200 141.279 1.00 24.69 367 MET B N 1
ATOM 7823 C CA . MET B 1 370 ? 176.952 163.372 140.116 1.00 24.69 367 MET B CA 1
ATOM 7824 C C . MET B 1 370 ? 176.010 164.081 139.157 1.00 24.69 367 MET B C 1
ATOM 7825 O O . MET B 1 370 ? 176.228 164.068 137.941 1.00 24.69 367 MET B O 1
ATOM 7830 N N . SER B 1 371 ? 174.973 164.730 139.686 1.00 19.58 368 SER B N 1
ATOM 7831 C CA . SER B 1 371 ? 173.986 165.369 138.826 1.00 19.58 368 SER B CA 1
ATOM 7832 C C . SER B 1 371 ? 174.594 166.530 138.051 1.00 19.58 368 SER B C 1
ATOM 7833 O O . SER B 1 371 ? 174.411 166.638 136.832 1.00 19.58 368 SER B O 1
ATOM 7836 N N . ILE B 1 372 ? 175.329 167.410 138.735 1.00 17.55 369 ILE B N 1
ATOM 7837 C CA . ILE B 1 372 ? 175.907 168.560 138.044 1.00 17.55 369 ILE B CA 1
ATOM 7838 C C . ILE B 1 372 ? 176.886 168.100 136.972 1.00 17.55 369 ILE B C 1
ATOM 7839 O O . ILE B 1 372 ? 176.808 168.526 135.811 1.00 17.55 369 ILE B O 1
ATOM 7844 N N . PHE B 1 373 ? 177.809 167.201 137.332 1.00 19.95 370 PHE B N 1
ATOM 7845 C CA . PHE B 1 373 ? 178.828 166.789 136.373 1.00 19.95 370 PHE B CA 1
ATOM 7846 C C . PHE B 1 373 ? 178.254 165.975 135.218 1.00 19.95 370 PHE B C 1
ATOM 7847 O O . PHE B 1 373 ? 178.820 165.993 134.122 1.00 19.95 370 PHE B O 1
ATOM 7855 N N . GLY B 1 374 ? 177.150 165.262 135.423 1.00 18.74 371 GLY B N 1
ATOM 7856 C CA . GLY B 1 374 ? 176.577 164.496 134.336 1.00 18.74 371 GLY B CA 1
ATOM 7857 C C . GLY B 1 374 ? 175.747 165.322 133.381 1.00 18.74 371 GLY B C 1
ATOM 7858 O O . GLY B 1 374 ? 175.839 165.160 132.156 1.00 18.74 371 GLY B O 1
ATOM 7859 N N . ASN B 1 375 ? 174.927 166.222 133.925 1.00 18.53 372 ASN B N 1
ATOM 7860 C CA . ASN B 1 375 ? 174.115 167.058 133.054 1.00 18.53 372 ASN B CA 1
ATOM 7861 C C . ASN B 1 375 ? 174.959 168.075 132.305 1.00 18.53 372 ASN B C 1
ATOM 7862 O O . ASN B 1 375 ? 174.622 168.434 131.171 1.00 18.53 372 ASN B O 1
ATOM 7867 N N . SER B 1 376 ? 176.072 168.524 132.893 1.00 19.32 373 SER B N 1
ATOM 7868 C CA . SER B 1 376 ? 176.932 169.475 132.200 1.00 19.32 373 SER B CA 1
ATOM 7869 C C . SER B 1 376 ? 177.529 168.905 130.920 1.00 19.32 373 SER B C 1
ATOM 7870 O O . SER B 1 376 ? 177.929 169.676 130.045 1.00 19.32 373 SER B O 1
ATOM 7873 N N . ALA B 1 377 ? 177.597 167.582 130.786 1.00 20.12 374 ALA B N 1
ATOM 7874 C CA . ALA B 1 377 ? 178.111 166.926 129.589 1.00 20.12 374 ALA B CA 1
ATOM 7875 C C . ALA B 1 377 ? 177.015 166.414 128.672 1.00 20.12 374 ALA B C 1
ATOM 7876 O O . ALA B 1 377 ? 177.189 166.421 127.445 1.00 20.12 374 ALA B O 1
ATOM 7878 N N . ILE B 1 378 ? 175.894 165.958 129.232 1.00 21.88 375 ILE B N 1
ATOM 7879 C CA . ILE B 1 378 ? 174.745 165.637 128.391 1.00 21.88 375 ILE B CA 1
ATOM 7880 C C . ILE B 1 378 ? 174.307 166.867 127.606 1.00 21.88 375 ILE B C 1
ATOM 7881 O O . ILE B 1 378 ? 173.967 166.778 126.419 1.00 21.88 375 ILE B O 1
ATOM 7886 N N . ASP B 1 379 ? 174.338 168.040 128.248 1.00 30.61 376 ASP B N 1
ATOM 7887 C CA . ASP B 1 379 ? 173.938 169.269 127.576 1.00 30.61 376 ASP B CA 1
ATOM 7888 C C . ASP B 1 379 ? 174.821 169.584 126.379 1.00 30.61 376 ASP B C 1
ATOM 7889 O O . ASP B 1 379 ? 174.353 170.172 125.402 1.00 30.61 376 ASP B O 1
ATOM 7894 N N . GLN B 1 380 ? 176.093 169.207 126.428 1.00 32.50 377 GLN B N 1
ATOM 7895 C CA . GLN B 1 380 ? 177.000 169.509 125.331 1.00 32.50 377 GLN B CA 1
ATOM 7896 C C . GLN B 1 380 ? 176.983 168.454 124.246 1.00 32.50 377 GLN B C 1
ATOM 7897 O O . GLN B 1 380 ? 177.288 168.762 123.092 1.00 32.50 377 GLN B O 1
ATOM 7903 N N . VAL B 1 381 ? 176.659 167.209 124.586 1.00 31.62 378 VAL B N 1
ATOM 7904 C CA . VAL B 1 381 ? 176.556 166.212 123.528 1.00 31.62 378 VAL B CA 1
ATOM 7905 C C . VAL B 1 381 ? 175.236 166.345 122.770 1.00 31.62 378 VAL B C 1
ATOM 7906 O O . VAL B 1 381 ? 175.206 166.180 121.547 1.00 31.62 378 VAL B O 1
ATOM 7910 N N . LEU B 1 382 ? 174.132 166.669 123.452 1.00 35.31 379 LEU B N 1
ATOM 7911 C CA . LEU B 1 382 ? 172.870 166.825 122.729 1.00 35.31 379 LEU B CA 1
ATOM 7912 C C . LEU B 1 382 ? 172.779 168.162 122.006 1.00 35.31 379 LEU B C 1
ATOM 7913 O O . LEU B 1 382 ? 172.522 168.205 120.799 1.00 35.31 379 LEU B O 1
ATOM 7918 N N . ASN B 1 383 ? 172.976 169.263 122.724 1.00 38.42 380 ASN B N 1
ATOM 7919 C CA . ASN B 1 383 ? 172.557 170.568 122.230 1.00 38.42 380 ASN B CA 1
ATOM 7920 C C . ASN B 1 383 ? 173.619 171.298 121.421 1.00 38.42 380 ASN B C 1
ATOM 7921 O O . ASN B 1 383 ? 173.265 172.163 120.614 1.00 38.42 380 ASN B O 1
ATOM 7926 N N . HIS B 1 384 ? 174.897 170.987 121.606 1.00 38.80 381 HIS B N 1
ATOM 7927 C CA . HIS B 1 384 ? 175.963 171.713 120.932 1.00 38.80 381 HIS B CA 1
ATOM 7928 C C . HIS B 1 384 ? 176.737 170.868 119.932 1.00 38.80 381 HIS B C 1
ATOM 7929 O O . HIS B 1 384 ? 177.696 171.366 119.338 1.00 38.80 381 HIS B O 1
ATOM 7936 N N . GLY B 1 385 ? 176.353 169.613 119.730 1.00 41.47 382 GLY B N 1
ATOM 7937 C CA . GLY B 1 385 ? 176.956 168.801 118.694 1.00 41.47 382 GLY B CA 1
ATOM 7938 C C . GLY B 1 385 ? 178.435 168.537 118.874 1.00 41.47 382 GLY B C 1
ATOM 7939 O O . GLY B 1 385 ? 179.255 169.043 118.105 1.00 41.47 382 GLY B O 1
ATOM 7940 N N . MET B 1 386 ? 178.790 167.753 119.888 1.00 42.59 383 MET B N 1
ATOM 7941 C CA . MET B 1 386 ? 180.170 167.344 120.142 1.00 42.59 383 MET B CA 1
ATOM 7942 C C . MET B 1 386 ? 180.212 165.821 120.088 1.00 42.59 383 MET B C 1
ATOM 7943 O O . MET B 1 386 ? 179.936 165.148 121.080 1.00 42.59 383 MET B O 1
ATOM 7948 N N . ALA B 1 387 ? 180.558 165.280 118.920 1.00 40.84 384 ALA B N 1
ATOM 7949 C CA . ALA B 1 387 ? 180.597 163.832 118.754 1.00 40.84 384 ALA B CA 1
ATOM 7950 C C . ALA B 1 387 ? 181.912 163.234 119.231 1.00 40.84 384 ALA B C 1
ATOM 7951 O O . ALA B 1 387 ? 181.935 162.086 119.690 1.00 40.84 384 ALA B O 1
ATOM 7953 N N . ALA B 1 388 ? 183.009 163.986 119.130 1.00 39.02 385 ALA B N 1
ATOM 7954 C CA . ALA B 1 388 ? 184.296 163.494 119.597 1.00 39.02 385 ALA B CA 1
ATOM 7955 C C . ALA B 1 388 ? 184.345 163.353 121.110 1.00 39.02 385 ALA B C 1
ATOM 7956 O O . ALA B 1 388 ? 185.167 162.589 121.621 1.00 39.02 385 ALA B O 1
ATOM 7958 N N . LEU B 1 389 ? 183.492 164.076 121.835 1.00 34.39 386 LEU B N 1
ATOM 7959 C CA . LEU B 1 389 ? 183.387 163.882 123.275 1.00 34.39 386 LEU B CA 1
ATOM 7960 C C . LEU B 1 389 ? 182.590 162.627 123.603 1.00 34.39 386 LEU B C 1
ATOM 7961 O O . LEU B 1 389 ? 182.922 161.908 124.549 1.00 34.39 386 LEU B O 1
ATOM 7966 N N . GLY B 1 390 ? 181.548 162.343 122.828 1.00 34.52 387 GLY B N 1
ATOM 7967 C CA . GLY B 1 390 ? 180.731 161.170 123.060 1.00 34.52 387 GLY B CA 1
ATOM 7968 C C . GLY B 1 390 ? 181.289 159.876 122.519 1.00 34.52 387 GLY B C 1
ATOM 7969 O O . GLY B 1 390 ? 180.787 158.809 122.878 1.00 34.52 387 GLY B O 1
ATOM 7970 N N . GLN B 1 391 ? 182.304 159.939 121.661 1.00 40.01 388 GLN B N 1
ATOM 7971 C CA . GLN B 1 391 ? 182.940 158.727 121.161 1.00 40.01 388 GLN B CA 1
ATOM 7972 C C . GLN B 1 391 ? 184.019 158.206 122.105 1.00 40.01 388 GLN B C 1
ATOM 7973 O O . GLN B 1 391 ? 184.169 156.988 122.270 1.00 40.01 388 GLN B O 1
ATOM 7979 N N . SER B 1 392 ? 184.767 159.105 122.742 1.00 36.50 389 SER B N 1
ATOM 7980 C CA . SER B 1 392 ? 185.801 158.665 123.668 1.00 36.50 389 SER B CA 1
ATOM 7981 C C . SER B 1 392 ? 185.204 158.050 124.922 1.00 36.50 389 SER B C 1
ATOM 7982 O O . SER B 1 392 ? 185.859 157.239 125.579 1.00 36.50 389 SER B O 1
ATOM 7985 N N . ALA B 1 393 ? 183.970 158.412 125.272 1.00 33.35 390 ALA B N 1
ATOM 7986 C CA . ALA B 1 393 ? 183.330 157.797 126.428 1.00 33.35 390 ALA B CA 1
ATOM 7987 C C . ALA B 1 393 ? 183.106 156.309 126.226 1.00 33.35 390 ALA B C 1
ATOM 7988 O O . ALA B 1 393 ? 182.918 155.581 127.204 1.00 33.35 390 ALA B O 1
ATOM 7990 N N . ILE B 1 394 ? 183.134 155.843 124.983 1.00 39.73 391 ILE B N 1
ATOM 7991 C CA . ILE B 1 394 ? 182.907 154.441 124.665 1.00 39.73 391 ILE B CA 1
ATOM 7992 C C . ILE B 1 394 ? 184.241 153.788 124.330 1.00 39.73 391 ILE B C 1
ATOM 7993 O O . ILE B 1 394 ? 184.488 152.637 124.702 1.00 39.73 391 ILE B O 1
ATOM 7998 N N . ASP B 1 395 ? 185.121 154.521 123.643 1.00 43.93 392 ASP B N 1
ATOM 7999 C CA . ASP B 1 395 ? 186.430 153.958 123.320 1.00 43.93 392 ASP B CA 1
ATOM 8000 C C . ASP B 1 395 ? 187.415 154.080 124.482 1.00 43.93 392 ASP B C 1
ATOM 8001 O O . ASP B 1 395 ? 187.908 153.071 124.996 1.00 43.93 392 ASP B O 1
ATOM 8006 N N . ASP B 1 396 ? 187.719 155.307 124.908 1.00 42.33 393 ASP B N 1
ATOM 8007 C CA . ASP B 1 396 ? 188.770 155.575 125.891 1.00 42.33 393 ASP B CA 1
ATOM 8008 C C . ASP B 1 396 ? 188.181 156.283 127.104 1.00 42.33 393 ASP B C 1
ATOM 8009 O O . ASP B 1 396 ? 188.200 157.520 127.184 1.00 42.33 393 ASP B O 1
ATOM 8014 N N . PRO B 1 397 ? 187.675 155.540 128.090 1.00 34.85 394 PRO B N 1
ATOM 8015 C CA . PRO B 1 397 ? 186.828 156.138 129.128 1.00 34.85 394 PRO B CA 1
ATOM 8016 C C . PRO B 1 397 ? 187.556 156.949 130.187 1.00 34.85 394 PRO B C 1
ATOM 8017 O O . PRO B 1 397 ? 186.898 157.453 131.101 1.00 34.85 394 PRO B O 1
ATOM 8021 N N . SER B 1 398 ? 188.876 157.100 130.120 1.00 34.13 395 SER B N 1
ATOM 8022 C CA . SER B 1 398 ? 189.608 157.825 131.150 1.00 34.13 395 SER B CA 1
ATOM 8023 C C . SER B 1 398 ? 190.153 159.160 130.660 1.00 34.13 395 SER B C 1
ATOM 8024 O O . SER B 1 398 ? 190.961 159.778 131.356 1.00 34.13 395 SER B O 1
ATOM 8027 N N . MET B 1 399 ? 189.725 159.622 129.487 1.00 35.19 396 MET B N 1
ATOM 8028 C CA . MET B 1 399 ? 190.110 160.926 128.973 1.00 35.19 396 MET B CA 1
ATOM 8029 C C . MET B 1 399 ? 188.919 161.854 128.788 1.00 35.19 396 MET B C 1
ATOM 8030 O O . MET B 1 399 ? 189.107 163.012 128.409 1.00 35.19 396 MET B O 1
ATOM 8035 N N . THR B 1 400 ? 187.703 161.395 129.080 1.00 29.26 397 THR B N 1
ATOM 8036 C CA . THR B 1 400 ? 186.516 162.199 128.812 1.00 29.26 397 THR B CA 1
ATOM 8037 C C . THR B 1 400 ? 186.449 163.424 129.718 1.00 29.26 397 THR B C 1
ATOM 8038 O O . THR B 1 400 ? 185.991 164.494 129.295 1.00 29.26 397 THR B O 1
ATOM 8042 N N . LEU B 1 401 ? 186.902 163.290 130.965 1.00 26.48 398 LEU B N 1
ATOM 8043 C CA . LEU B 1 401 ? 186.847 164.410 131.898 1.00 26.48 398 LEU B CA 1
ATOM 8044 C C . LEU B 1 401 ? 187.717 165.564 131.424 1.00 26.48 398 LEU B C 1
ATOM 8045 O O . LEU B 1 401 ? 187.315 166.730 131.510 1.00 26.48 398 LEU B O 1
ATOM 8050 N N . TYR B 1 402 ? 188.910 165.262 130.913 1.00 28.10 399 TYR B N 1
ATOM 8051 C CA . TYR B 1 402 ? 189.799 166.312 130.440 1.00 28.10 399 TYR B CA 1
ATOM 8052 C C . TYR B 1 402 ? 189.346 166.897 129.115 1.00 28.10 399 TYR B C 1
ATOM 8053 O O . TYR B 1 402 ? 189.723 168.025 128.792 1.00 28.10 399 TYR B O 1
ATOM 8062 N N . LEU B 1 403 ? 188.553 166.161 128.339 1.00 27.64 400 LEU B N 1
ATOM 8063 C CA . LEU B 1 403 ? 187.952 166.733 127.143 1.00 27.64 400 LEU B CA 1
ATOM 8064 C C . LEU B 1 403 ? 186.802 167.667 127.485 1.00 27.64 400 LEU B C 1
ATOM 8065 O O . LEU B 1 403 ? 186.579 168.649 126.774 1.00 27.64 400 LEU B O 1
ATOM 8070 N N . LEU B 1 404 ? 186.061 167.373 128.554 1.00 27.73 401 LEU B N 1
ATOM 8071 C CA . LEU B 1 404 ? 185.005 168.287 128.977 1.00 27.73 401 LEU B CA 1
ATOM 8072 C C . LEU B 1 404 ? 185.580 169.533 129.642 1.00 27.73 401 LEU B C 1
ATOM 8073 O O . LEU B 1 404 ? 185.101 170.645 129.403 1.00 27.73 401 LEU B O 1
ATOM 8078 N N . LEU B 1 405 ? 186.611 169.371 130.474 1.00 28.98 402 LEU B N 1
ATOM 8079 C CA . LEU B 1 405 ? 187.127 170.491 131.251 1.00 28.98 402 LEU B CA 1
ATOM 8080 C C . LEU B 1 405 ? 187.893 171.502 130.413 1.00 28.98 402 LEU B C 1
ATOM 8081 O O . LEU B 1 405 ? 188.149 172.609 130.893 1.00 28.98 402 LEU B O 1
ATOM 8086 N N . GLU B 1 406 ? 188.281 171.158 129.190 1.00 36.39 403 GLU B N 1
ATOM 8087 C CA . GLU B 1 406 ? 189.056 172.066 128.359 1.00 36.39 403 GLU B CA 1
ATOM 8088 C C . GLU B 1 406 ? 188.180 172.992 127.527 1.00 36.39 403 GLU B C 1
ATOM 8089 O O . GLU B 1 406 ? 188.652 173.554 126.534 1.00 36.39 403 GLU B O 1
ATOM 8095 N N . THR B 1 407 ? 186.916 173.161 127.908 1.00 34.70 404 THR B N 1
ATOM 8096 C CA . THR B 1 407 ? 186.021 174.136 127.299 1.00 34.70 404 THR B CA 1
ATOM 8097 C C . THR B 1 407 ? 185.630 175.225 128.293 1.00 34.70 404 THR B C 1
ATOM 8098 O O . THR B 1 407 ? 184.559 175.824 128.178 1.00 34.70 404 THR B O 1
ATOM 8102 N N . TYR B 1 408 ? 186.484 175.484 129.272 1.00 31.70 405 TYR B N 1
ATOM 8103 C CA . TYR B 1 408 ? 186.237 176.415 130.358 1.00 31.70 405 TYR B CA 1
ATOM 8104 C C . TYR B 1 408 ? 187.331 177.473 130.393 1.00 31.70 405 TYR B C 1
ATOM 8105 O O . TYR B 1 408 ? 188.388 177.302 129.773 1.00 31.70 405 TYR B O 1
ATOM 8114 N N . PRO B 1 409 ? 187.111 178.588 131.089 1.00 36.44 406 PRO B N 1
ATOM 8115 C CA . PRO B 1 409 ? 188.174 179.590 131.217 1.00 36.44 406 PRO B CA 1
ATOM 8116 C C . PRO B 1 409 ? 189.305 179.093 132.104 1.00 36.44 406 PRO B C 1
ATOM 8117 O O . PRO B 1 409 ? 189.075 178.504 133.161 1.00 36.44 406 PRO B O 1
ATOM 8121 N N . TRP B 1 410 ? 190.539 179.348 131.664 1.00 40.33 407 TRP B N 1
ATOM 8122 C CA . TRP B 1 410 ? 191.747 178.887 132.351 1.00 40.33 407 TRP B CA 1
ATOM 8123 C C . TRP B 1 410 ? 191.720 177.369 132.539 1.00 40.33 407 TRP B C 1
ATOM 8124 O O . TRP B 1 410 ? 191.699 176.854 133.655 1.00 40.33 407 TRP B O 1
ATOM 8135 N N . SER B 1 411 ? 191.723 176.657 131.414 1.00 38.63 408 SER B N 1
ATOM 8136 C CA . SER B 1 411 ? 191.578 175.207 131.460 1.00 38.63 408 SER B CA 1
ATOM 8137 C C . SER B 1 411 ? 192.868 174.519 131.887 1.00 38.63 408 SER B C 1
ATOM 8138 O O . SER B 1 411 ? 192.832 173.538 132.638 1.00 38.63 408 SER B O 1
ATOM 8141 N N . LYS B 1 412 ? 194.016 175.012 131.420 1.00 40.60 409 LYS B N 1
ATOM 8142 C CA . LYS B 1 412 ? 195.286 174.405 131.796 1.00 40.60 409 LYS B CA 1
ATOM 8143 C C . LYS B 1 412 ? 195.628 174.636 133.263 1.00 40.60 409 LYS B C 1
ATOM 8144 O O . LYS B 1 412 ? 196.429 173.886 133.824 1.00 40.60 409 LYS B O 1
ATOM 8150 N N . THR B 1 413 ? 195.041 175.650 133.892 1.00 39.35 410 THR B N 1
ATOM 8151 C CA . THR B 1 413 ? 195.229 175.888 135.315 1.00 39.35 410 THR B CA 1
ATOM 8152 C C . THR B 1 413 ? 194.208 175.154 136.172 1.00 39.35 410 THR B C 1
ATOM 8153 O O . THR B 1 413 ? 194.443 174.964 137.368 1.00 39.35 410 THR B O 1
ATOM 8157 N N . VAL B 1 414 ? 193.087 174.737 135.591 1.00 35.61 411 VAL B N 1
ATOM 8158 C CA . VAL B 1 414 ? 192.095 173.970 136.333 1.00 35.61 411 VAL B CA 1
ATOM 8159 C C . VAL B 1 414 ? 192.368 172.471 136.253 1.00 35.61 411 VAL B C 1
ATOM 8160 O O . VAL B 1 414 ? 192.119 171.741 137.219 1.00 35.61 411 VAL B O 1
ATOM 8164 N N . ILE B 1 415 ? 192.905 171.994 135.131 1.00 33.85 412 ILE B N 1
ATOM 8165 C CA . ILE B 1 415 ? 193.246 170.581 135.022 1.00 33.85 412 ILE B CA 1
ATOM 8166 C C . ILE B 1 415 ? 194.387 170.231 135.971 1.00 33.85 412 ILE B C 1
ATOM 8167 O O . ILE B 1 415 ? 194.398 169.154 136.583 1.00 33.85 412 ILE B O 1
ATOM 8172 N N . ALA B 1 416 ? 195.349 171.142 136.133 1.00 33.66 413 ALA B N 1
ATOM 8173 C CA . ALA B 1 416 ? 196.460 170.889 137.043 1.00 33.66 413 ALA B CA 1
ATOM 8174 C C . ALA B 1 416 ? 196.003 170.846 138.492 1.00 33.66 413 ALA B C 1
ATOM 8175 O O . ALA B 1 416 ? 196.633 170.180 139.319 1.00 33.66 413 ALA B O 1
ATOM 8177 N N . VAL B 1 417 ? 194.919 171.546 138.820 1.00 33.90 414 VAL B N 1
ATOM 8178 C CA . VAL B 1 417 ? 194.387 171.503 140.177 1.00 33.90 414 VAL B CA 1
ATOM 8179 C C . VAL B 1 417 ? 193.506 170.277 140.371 1.00 33.90 414 VAL B C 1
ATOM 8180 O O . VAL B 1 417 ? 193.448 169.720 141.470 1.00 33.90 414 VAL B O 1
ATOM 8184 N N . THR B 1 418 ? 192.821 169.828 139.320 1.00 34.69 415 THR B N 1
ATOM 8185 C CA . THR B 1 418 ? 192.031 168.605 139.418 1.00 34.69 415 THR B CA 1
ATOM 8186 C C . THR B 1 418 ? 192.923 167.387 139.624 1.00 34.69 415 THR B C 1
ATOM 8187 O O . THR B 1 418 ? 192.609 166.506 140.436 1.00 34.69 415 THR B O 1
ATOM 8191 N N . VAL B 1 419 ? 194.038 167.318 138.892 1.00 35.72 416 VAL B N 1
ATOM 8192 C CA . VAL B 1 419 ? 194.962 166.199 139.044 1.00 35.72 416 VAL B CA 1
ATOM 8193 C C . VAL B 1 419 ? 195.509 166.134 140.463 1.00 35.72 416 VAL B C 1
ATOM 8194 O O . VAL B 1 419 ? 195.763 165.046 140.990 1.00 35.72 416 VAL B O 1
ATOM 8198 N N . PHE B 1 420 ? 195.683 167.284 141.112 1.00 38.36 417 PHE B N 1
ATOM 8199 C CA . PHE B 1 420 ? 196.196 167.307 142.477 1.00 38.36 417 PHE B CA 1
ATOM 8200 C C . PHE B 1 420 ? 195.103 167.011 143.498 1.00 38.36 417 PHE B C 1
ATOM 8201 O O . PHE B 1 420 ? 195.360 166.350 144.507 1.00 38.36 417 PHE B O 1
ATOM 8209 N N . ILE B 1 421 ? 193.884 167.492 143.262 1.00 38.32 418 ILE B N 1
ATOM 8210 C CA . ILE B 1 421 ? 192.798 167.257 144.207 1.00 38.32 418 ILE B CA 1
ATOM 8211 C C . ILE B 1 421 ? 192.411 165.786 144.222 1.00 38.32 418 ILE B C 1
ATOM 8212 O O . ILE B 1 421 ? 192.094 165.228 145.277 1.00 38.32 418 ILE B O 1
ATOM 8217 N N . SER B 1 422 ? 192.435 165.130 143.060 1.00 39.37 419 SER B N 1
ATOM 8218 C CA . SER B 1 422 ? 192.056 163.723 143.016 1.00 39.37 419 SER B CA 1
ATOM 8219 C C . SER B 1 422 ? 193.088 162.818 143.673 1.00 39.37 419 SER B C 1
ATOM 8220 O O . SER B 1 422 ? 192.768 161.672 143.994 1.00 39.37 419 SER B O 1
ATOM 8223 N N . PHE B 1 423 ? 194.309 163.304 143.888 1.00 41.66 420 PHE B N 1
ATOM 8224 C CA . PHE B 1 423 ? 195.357 162.470 144.460 1.00 41.66 420 PHE B CA 1
ATOM 8225 C C . PHE B 1 423 ? 195.225 162.321 145.970 1.00 41.66 420 PHE B C 1
ATOM 8226 O O . PHE B 1 423 ? 195.608 161.284 146.515 1.00 41.66 420 PHE B O 1
ATOM 8234 N N . VAL B 1 424 ? 194.699 163.329 146.668 1.00 42.31 421 VAL B N 1
ATOM 8235 C CA . VAL B 1 424 ? 194.526 163.199 148.111 1.00 42.31 421 VAL B CA 1
ATOM 8236 C C . VAL B 1 424 ? 193.269 162.416 148.465 1.00 42.31 421 VAL B C 1
ATOM 8237 O O . VAL B 1 424 ? 193.177 161.882 149.577 1.00 42.31 421 VAL B O 1
ATOM 8241 N N . PHE B 1 425 ? 192.303 162.323 147.549 1.00 43.37 422 PHE B N 1
ATOM 8242 C CA . PHE B 1 425 ? 191.130 161.491 147.785 1.00 43.37 422 PHE B CA 1
ATOM 8243 C C . PHE B 1 425 ? 191.506 160.025 147.948 1.00 43.37 422 PHE B C 1
ATOM 8244 O O . PHE B 1 425 ? 190.814 159.285 148.651 1.00 43.37 422 PHE B O 1
ATOM 8252 N N . PHE B 1 426 ? 192.588 159.586 147.304 1.00 42.44 423 PHE B N 1
ATOM 8253 C CA . PHE B 1 426 ? 193.024 158.204 147.459 1.00 42.44 423 PHE B CA 1
ATOM 8254 C C . PHE B 1 426 ? 193.780 157.995 148.763 1.00 42.44 423 PHE B C 1
ATOM 8255 O O . PHE B 1 426 ? 193.621 156.957 149.417 1.00 42.44 423 PHE B O 1
ATOM 8263 N N . VAL B 1 427 ? 194.629 158.953 149.136 1.00 44.68 424 VAL B N 1
ATOM 8264 C CA . VAL B 1 427 ? 195.432 158.818 150.344 1.00 44.68 424 VAL B CA 1
ATOM 8265 C C . VAL B 1 427 ? 194.561 158.946 151.588 1.00 44.68 424 VAL B C 1
ATOM 8266 O O . VAL B 1 427 ? 194.878 158.374 152.636 1.00 44.68 424 VAL B O 1
ATOM 8270 N N . THR B 1 428 ? 193.443 159.662 151.494 1.00 49.18 425 THR B N 1
ATOM 8271 C CA . THR B 1 428 ? 192.564 159.774 152.652 1.00 49.18 425 THR B CA 1
ATOM 8272 C C . THR B 1 428 ? 191.858 158.456 152.959 1.00 49.18 425 THR B C 1
ATOM 8273 O O . THR B 1 428 ? 191.560 158.175 154.124 1.00 49.18 425 THR B O 1
ATOM 8277 N N . SER B 1 429 ? 191.603 157.623 151.950 1.00 47.49 426 SER B N 1
ATOM 8278 C CA . SER B 1 429 ? 190.933 156.350 152.200 1.00 47.49 426 SER B CA 1
ATOM 8279 C C . SER B 1 429 ? 191.908 155.201 152.408 1.00 47.49 426 SER B C 1
ATOM 8280 O O . SER B 1 429 ? 191.739 154.412 153.349 1.00 47.49 426 SER B O 1
ATOM 8283 N N . ALA B 1 430 ? 192.925 155.074 151.560 1.00 48.04 427 ALA B N 1
ATOM 8284 C CA . ALA B 1 430 ? 193.854 153.960 151.715 1.00 48.04 427 ALA B CA 1
ATOM 8285 C C . ALA B 1 430 ? 194.972 154.297 152.690 1.00 48.04 427 ALA B C 1
ATOM 8286 O O . ALA B 1 430 ? 196.143 154.028 152.451 1.00 48.04 427 ALA B O 1
ATOM 8288 N N . ASP B 1 431 ? 194.593 154.880 153.818 1.00 48.72 428 ASP B N 1
ATOM 8289 C CA . ASP B 1 431 ? 195.417 154.906 155.021 1.00 48.72 428 ASP B CA 1
ATOM 8290 C C . ASP B 1 431 ? 194.640 154.527 156.266 1.00 48.72 428 ASP B C 1
ATOM 8291 O O . ASP B 1 431 ? 195.242 154.017 157.214 1.00 48.72 428 ASP B O 1
ATOM 8296 N N . SER B 1 432 ? 193.328 154.763 156.298 1.00 46.48 429 SER B N 1
ATOM 8297 C CA . SER B 1 432 ? 192.454 154.079 157.234 1.00 46.48 429 SER B CA 1
ATOM 8298 C C . SER B 1 432 ? 192.186 152.655 156.777 1.00 46.48 429 SER B C 1
ATOM 8299 O O . SER B 1 432 ? 191.861 151.795 157.603 1.00 46.48 429 SER B O 1
ATOM 8302 N N . GLY B 1 433 ? 192.321 152.387 155.474 1.00 44.11 430 GLY B N 1
ATOM 8303 C CA . GLY B 1 433 ? 192.243 151.012 155.009 1.00 44.11 430 GLY B CA 1
ATOM 8304 C C . GLY B 1 433 ? 193.234 150.108 155.715 1.00 44.11 430 GLY B C 1
ATOM 8305 O O . GLY B 1 433 ? 192.865 149.069 156.263 1.00 44.11 430 GLY B O 1
ATOM 8306 N N . THR B 1 434 ? 194.506 150.508 155.736 1.00 47.17 431 THR B N 1
ATOM 8307 C CA . THR B 1 434 ? 195.533 149.694 156.377 1.00 47.17 431 THR B CA 1
ATOM 8308 C C . THR B 1 434 ? 195.321 149.613 157.881 1.00 47.17 431 THR B C 1
ATOM 8309 O O . THR B 1 434 ? 195.551 148.562 158.488 1.00 47.17 431 THR B O 1
ATOM 8313 N N . VAL B 1 435 ? 194.878 150.707 158.498 1.00 47.23 432 VAL B N 1
ATOM 8314 C CA . VAL B 1 435 ? 194.657 150.717 159.942 1.00 47.23 432 VAL B CA 1
ATOM 8315 C C . VAL B 1 435 ? 193.582 149.711 160.327 1.00 47.23 432 VAL B C 1
ATOM 8316 O O . VAL B 1 435 ? 193.762 148.900 161.245 1.00 47.23 432 VAL B O 1
ATOM 8320 N N . VAL B 1 436 ? 192.443 149.750 159.637 1.00 44.01 433 VAL B N 1
ATOM 8321 C CA . VAL B 1 436 ? 191.375 148.803 159.930 1.00 44.01 433 VAL B CA 1
ATOM 8322 C C . VAL B 1 436 ? 191.820 147.382 159.610 1.00 44.01 433 VAL B C 1
ATOM 8323 O O . VAL B 1 436 ? 191.558 146.445 160.374 1.00 44.01 433 VAL B O 1
ATOM 8327 N N . LEU B 1 437 ? 192.518 147.201 158.490 1.00 44.75 434 LEU B N 1
ATOM 8328 C CA . LEU B 1 437 ? 192.916 145.867 158.072 1.00 44.75 434 LEU B CA 1
ATOM 8329 C C . LEU B 1 437 ? 193.934 145.252 159.019 1.00 44.75 434 LEU B C 1
ATOM 8330 O O . LEU B 1 437 ? 194.024 144.025 159.103 1.00 44.75 434 LEU B O 1
ATOM 8335 N N . SER B 1 438 ? 194.704 146.074 159.732 1.00 45.32 435 SER B N 1
ATOM 8336 C CA . SER B 1 438 ? 195.648 145.562 160.716 1.00 45.32 435 SER B CA 1
ATOM 8337 C C . SER B 1 438 ? 195.032 145.406 162.098 1.00 45.32 435 SER B C 1
ATOM 8338 O O . SER B 1 438 ? 195.449 144.524 162.853 1.00 45.32 435 SER B O 1
ATOM 8341 N N . THR B 1 439 ? 194.057 146.239 162.458 1.00 49.46 436 THR B N 1
ATOM 8342 C CA . THR B 1 439 ? 193.335 146.024 163.706 1.00 49.46 436 THR B CA 1
ATOM 8343 C C . THR B 1 439 ? 192.341 144.878 163.610 1.00 49.46 436 THR B C 1
ATOM 8344 O O . THR B 1 439 ? 191.813 144.448 164.640 1.00 49.46 436 THR B O 1
ATOM 8348 N N . LEU B 1 440 ? 192.073 144.381 162.404 1.00 47.26 437 LEU B N 1
ATOM 8349 C CA . LEU B 1 440 ? 191.203 143.229 162.212 1.00 47.26 437 LEU B CA 1
ATOM 8350 C C . LEU B 1 440 ? 191.944 141.905 162.286 1.00 47.26 437 LEU B C 1
ATOM 8351 O O . LEU B 1 440 ? 191.303 140.859 162.413 1.00 47.26 437 LEU B O 1
ATOM 8356 N N . SER B 1 441 ? 193.273 141.926 162.216 1.00 52.05 438 SER B N 1
ATOM 8357 C CA . SER B 1 441 ? 194.088 140.721 162.229 1.00 52.05 438 SER B CA 1
ATOM 8358 C C . SER B 1 441 ? 194.869 140.561 163.527 1.00 52.05 438 SER B C 1
ATOM 8359 O O . SER B 1 441 ? 195.782 139.735 163.597 1.00 52.05 438 SER B O 1
ATOM 8362 N N . ALA B 1 442 ? 194.534 141.338 164.550 1.00 59.95 439 ALA B N 1
ATOM 8363 C CA . ALA B 1 442 ? 195.227 141.314 165.825 1.00 59.95 439 ALA B CA 1
ATOM 8364 C C . ALA B 1 442 ? 194.271 140.877 166.925 1.00 59.95 439 ALA B C 1
ATOM 8365 O O . ALA B 1 442 ? 193.048 140.925 166.772 1.00 59.95 439 ALA B O 1
ATOM 8367 N N . LYS B 1 443 ? 194.846 140.454 168.046 1.00 75.13 440 LYS B N 1
ATOM 8368 C CA . LYS B 1 443 ? 194.098 139.827 169.123 1.00 75.13 440 LYS B CA 1
ATOM 8369 C C . LYS B 1 443 ? 194.499 140.427 170.462 1.00 75.13 440 LYS B C 1
ATOM 8370 O O . LYS B 1 443 ? 195.674 140.724 170.693 1.00 75.13 440 LYS B O 1
ATOM 8376 N N . GLY B 1 444 ? 193.517 140.601 171.338 1.00 84.63 441 GLY B N 1
ATOM 8377 C CA . GLY B 1 444 ? 193.772 141.081 172.682 1.00 84.63 441 GLY B CA 1
ATOM 8378 C C . GLY B 1 444 ? 194.070 142.568 172.722 1.00 84.63 441 GLY B C 1
ATOM 8379 O O . GLY B 1 444 ? 194.052 143.275 171.717 1.00 84.63 441 GLY B O 1
ATOM 8380 N N . GLY B 1 445 ? 194.348 143.045 173.930 1.00 95.68 442 GLY B N 1
ATOM 8381 C CA . GLY B 1 445 ? 194.696 144.431 174.144 1.00 95.68 442 GLY B CA 1
ATOM 8382 C C . GLY B 1 445 ? 193.492 145.307 174.447 1.00 95.68 442 GLY B C 1
ATOM 8383 O O . GLY B 1 445 ? 192.336 144.878 174.419 1.00 95.68 442 GLY B O 1
ATOM 8384 N N . ASN B 1 446 ? 193.789 146.566 174.749 1.00 99.93 443 ASN B N 1
ATOM 8385 C CA . ASN B 1 446 ? 192.748 147.541 175.038 1.00 99.93 443 ASN B CA 1
ATOM 8386 C C . ASN B 1 446 ? 191.833 147.685 173.823 1.00 99.93 443 ASN B C 1
ATOM 8387 O O . ASN B 1 446 ? 192.329 147.824 172.697 1.00 99.93 443 ASN B O 1
ATOM 8392 N N . PRO B 1 447 ? 190.509 147.615 174.000 1.00 100.30 444 PRO B N 1
ATOM 8393 C CA . PRO B 1 447 ? 189.606 147.754 172.842 1.00 100.30 444 PRO B CA 1
ATOM 8394 C C . PRO B 1 447 ? 189.860 148.981 171.977 1.00 100.30 444 PRO B C 1
ATOM 8395 O O . PRO B 1 447 ? 190.058 148.840 170.764 1.00 100.30 444 PRO B O 1
ATOM 8399 N N . ASP B 1 448 ? 189.861 150.179 172.555 1.00 96.26 445 ASP B N 1
ATOM 8400 C CA . ASP B 1 448 ? 190.117 151.396 171.782 1.00 96.26 445 ASP B CA 1
ATOM 8401 C C . ASP B 1 448 ? 191.621 151.606 171.614 1.00 96.26 445 ASP B C 1
ATOM 8402 O O . ASP B 1 448 ? 192.223 152.546 172.132 1.00 96.26 445 ASP B O 1
ATOM 8407 N N . GLU B 1 449 ? 192.225 150.687 170.867 1.00 91.20 446 GLU B N 1
ATOM 8408 C CA . GLU B 1 449 ? 193.664 150.666 170.657 1.00 91.20 446 GLU B CA 1
ATOM 8409 C C . GLU B 1 449 ? 193.950 149.754 169.474 1.00 91.20 446 GLU B C 1
ATOM 8410 O O . GLU B 1 449 ? 193.342 148.688 169.351 1.00 91.20 446 GLU B O 1
ATOM 8416 N N . ASP B 1 450 ? 194.858 150.187 168.603 1.00 79.54 447 ASP B N 1
ATOM 8417 C CA . ASP B 1 450 ? 195.035 149.541 167.313 1.00 79.54 447 ASP B CA 1
ATOM 8418 C C . ASP B 1 450 ? 196.191 148.544 167.337 1.00 79.54 447 ASP B C 1
ATOM 8419 O O . ASP B 1 450 ? 197.055 148.563 168.217 1.00 79.54 447 ASP B O 1
ATOM 8424 N N . GLY B 1 451 ? 196.202 147.665 166.330 1.00 65.81 448 GLY B N 1
ATOM 8425 C CA . GLY B 1 451 ? 197.165 146.604 166.264 1.00 65.81 448 GLY B CA 1
ATOM 8426 C C . GLY B 1 451 ? 198.563 147.109 165.961 1.00 65.81 448 GLY B C 1
ATOM 8427 O O . GLY B 1 451 ? 198.809 148.315 165.850 1.00 65.81 448 GLY B O 1
ATOM 8428 N N . PRO B 1 452 ? 199.499 146.174 165.822 1.00 60.46 449 PRO B N 1
ATOM 8429 C CA . PRO B 1 452 ? 200.898 146.556 165.617 1.00 60.46 449 PRO B CA 1
ATOM 8430 C C . PRO B 1 452 ? 201.107 147.206 164.262 1.00 60.46 449 PRO B C 1
ATOM 8431 O O . PRO B 1 452 ? 200.366 146.961 163.307 1.00 60.46 449 PRO B O 1
ATOM 8435 N N . LYS B 1 453 ? 202.135 148.051 164.182 1.00 56.44 450 LYS B N 1
ATOM 8436 C CA . LYS B 1 453 ? 202.421 148.802 162.967 1.00 56.44 450 LYS B CA 1
ATOM 8437 C C . LYS B 1 453 ? 203.526 148.166 162.136 1.00 56.44 450 LYS B C 1
ATOM 8438 O O . LYS B 1 453 ? 204.277 148.872 161.456 1.00 56.44 450 LYS B O 1
ATOM 8444 N N . TRP B 1 454 ? 203.653 146.845 162.190 1.00 52.98 451 TRP B N 1
ATOM 8445 C CA . TRP B 1 454 ? 204.357 146.104 161.157 1.00 52.98 451 TRP B CA 1
ATOM 8446 C C . TRP B 1 454 ? 203.396 145.368 160.241 1.00 52.98 451 TRP B C 1
ATOM 8447 O O . TRP B 1 454 ? 203.823 144.845 159.210 1.00 52.98 451 TRP B O 1
ATOM 8458 N N . LEU B 1 455 ? 202.113 145.326 160.594 1.00 50.97 452 LEU B N 1
ATOM 8459 C CA . LEU B 1 455 ? 201.085 144.738 159.748 1.00 50.97 452 LEU B CA 1
ATOM 8460 C C . LEU B 1 455 ? 200.558 145.714 158.710 1.00 50.97 452 LEU B C 1
ATOM 8461 O O . LEU B 1 455 ? 200.057 145.285 157.665 1.00 50.97 452 LEU B O 1
ATOM 8466 N N . ARG B 1 456 ? 200.656 147.017 158.974 1.00 51.22 453 ARG B N 1
ATOM 8467 C CA . ARG B 1 456 ? 200.273 148.008 157.977 1.00 51.22 453 ARG B CA 1
ATOM 8468 C C . ARG B 1 456 ? 201.212 147.964 156.780 1.00 51.22 453 ARG B C 1
ATOM 8469 O O . ARG B 1 456 ? 200.767 147.988 155.625 1.00 51.22 453 ARG B O 1
ATOM 8477 N N . VAL B 1 457 ? 202.518 147.889 157.038 1.00 48.54 454 VAL B N 1
ATOM 8478 C CA . VAL B 1 457 ? 203.493 147.768 155.967 1.00 48.54 454 VAL B CA 1
ATOM 8479 C C . VAL B 1 457 ? 203.302 146.482 155.182 1.00 48.54 454 VAL B C 1
ATOM 8480 O O . VAL B 1 457 ? 203.679 146.413 154.009 1.00 48.54 454 VAL B O 1
ATOM 8484 N N . PHE B 1 458 ? 202.719 145.455 155.794 1.00 45.94 455 PHE B N 1
ATOM 8485 C CA . PHE B 1 458 ? 202.472 144.205 155.087 1.00 45.94 455 PHE B CA 1
ATOM 8486 C C . PHE B 1 458 ? 201.224 144.293 154.218 1.00 45.94 455 PHE B C 1
ATOM 8487 O O . PHE B 1 458 ? 201.256 143.942 153.032 1.00 45.94 455 PHE B O 1
ATOM 8495 N N . TRP B 1 459 ? 200.115 144.746 154.801 1.00 45.70 456 TRP B N 1
ATOM 8496 C CA . TRP B 1 459 ? 198.867 144.833 154.059 1.00 45.70 456 TRP B CA 1
ATOM 8497 C C . TRP B 1 459 ? 198.903 145.912 152.989 1.00 45.70 456 TRP B C 1
ATOM 8498 O O . TRP B 1 459 ? 198.074 145.881 152.074 1.00 45.70 456 TRP B O 1
ATOM 8509 N N . GLY B 1 460 ? 199.831 146.860 153.075 1.00 44.92 457 GLY B N 1
ATOM 8510 C CA . GLY B 1 460 ? 199.984 147.824 152.008 1.00 44.92 457 GLY B CA 1
ATOM 8511 C C . GLY B 1 460 ? 200.711 147.242 150.817 1.00 44.92 457 GLY B C 1
ATOM 8512 O O . GLY B 1 460 ? 200.351 147.512 149.671 1.00 44.92 457 GLY B O 1
ATOM 8513 N N . VAL B 1 461 ? 201.738 146.434 151.080 1.00 41.06 458 VAL B N 1
ATOM 8514 C CA . VAL B 1 461 ? 202.484 145.806 149.996 1.00 41.06 458 VAL B CA 1
ATOM 8515 C C . VAL B 1 461 ? 201.669 144.695 149.350 1.00 41.06 458 VAL B C 1
ATOM 8516 O O . VAL B 1 461 ? 201.824 144.417 148.156 1.00 41.06 458 VAL B O 1
ATOM 8520 N N . ALA B 1 462 ? 200.782 144.051 150.108 1.00 39.98 459 ALA B N 1
ATOM 8521 C CA . ALA B 1 462 ? 199.998 142.962 149.538 1.00 39.98 459 ALA B CA 1
ATOM 8522 C C . ALA B 1 462 ? 198.955 143.440 148.536 1.00 39.98 459 ALA B C 1
ATOM 8523 O O . ALA B 1 462 ? 198.474 142.633 147.737 1.00 39.98 459 ALA B O 1
ATOM 8525 N N . THR B 1 463 ? 198.594 144.725 148.552 1.00 40.05 460 THR B N 1
ATOM 8526 C CA . THR B 1 463 ? 197.546 145.222 147.664 1.00 40.05 460 THR B CA 1
ATOM 8527 C C . THR B 1 463 ? 198.087 145.641 146.301 1.00 40.05 460 THR B C 1
ATOM 8528 O O . THR B 1 463 ? 197.384 145.513 145.292 1.00 40.05 460 THR B O 1
ATOM 8532 N N . ALA B 1 464 ? 199.324 146.137 146.246 1.00 39.66 461 ALA B N 1
ATOM 8533 C CA . ALA B 1 464 ? 199.927 146.478 144.963 1.00 39.66 461 ALA B CA 1
ATOM 8534 C C . ALA B 1 464 ? 200.141 145.236 144.109 1.00 39.66 461 ALA B C 1
ATOM 8535 O O . ALA B 1 464 ? 200.011 145.285 142.879 1.00 39.66 461 ALA B O 1
ATOM 8537 N N . LEU B 1 465 ? 200.466 144.112 144.748 1.00 41.81 462 LEU B N 1
ATOM 8538 C CA . LEU B 1 465 ? 200.628 142.851 144.035 1.00 41.81 462 LEU B CA 1
ATOM 8539 C C . LEU B 1 465 ? 199.320 142.379 143.416 1.00 41.81 462 LEU B C 1
ATOM 8540 O O . LEU B 1 465 ? 199.330 141.756 142.351 1.00 41.81 462 LEU B O 1
ATOM 8545 N N . ILE B 1 466 ? 198.193 142.650 144.070 1.00 39.03 463 ILE B N 1
ATOM 8546 C CA . ILE B 1 466 ? 196.896 142.283 143.513 1.00 39.03 463 ILE B CA 1
ATOM 8547 C C . ILE B 1 466 ? 196.492 143.253 142.410 1.00 39.03 463 ILE B C 1
ATOM 8548 O O . ILE B 1 466 ? 195.897 142.851 141.407 1.00 39.03 463 ILE B O 1
ATOM 8553 N N . THR B 1 467 ? 196.822 144.536 142.566 1.00 38.98 464 THR B N 1
ATOM 8554 C CA . THR B 1 467 ? 196.430 145.534 141.572 1.00 38.98 464 THR B CA 1
ATOM 8555 C C . THR B 1 467 ? 197.191 145.355 140.264 1.00 38.98 464 THR B C 1
ATOM 8556 O O . THR B 1 467 ? 196.590 145.356 139.177 1.00 38.98 464 THR B O 1
ATOM 8560 N N . SER B 1 468 ? 198.512 145.226 140.339 1.00 40.10 465 SER B N 1
ATOM 8561 C CA . SER B 1 468 ? 199.300 145.069 139.123 1.00 40.10 465 SER B CA 1
ATOM 8562 C C . SER B 1 468 ? 199.482 143.600 138.766 1.00 40.10 465 SER B C 1
ATOM 8563 O O . SER B 1 468 ? 200.569 143.147 138.424 1.00 40.10 465 SER B O 1
ATOM 8566 N N . GLY B 1 469 ? 198.390 142.850 138.841 1.00 42.25 466 GLY B N 1
ATOM 8567 C CA . GLY B 1 469 ? 198.280 141.558 138.205 1.00 42.25 466 GLY B CA 1
ATOM 8568 C C . GLY B 1 469 ? 197.021 141.573 137.374 1.00 42.25 466 GLY B C 1
ATOM 8569 O O . GLY B 1 469 ? 196.902 140.868 136.371 1.00 42.25 466 GLY B O 1
ATOM 8570 N N . LEU B 1 470 ? 196.074 142.407 137.797 1.00 42.19 467 LEU B N 1
ATOM 8571 C CA . LEU B 1 470 ? 194.837 142.623 137.067 1.00 42.19 467 LEU B CA 1
ATOM 8572 C C . LEU B 1 470 ? 194.930 143.779 136.086 1.00 42.19 467 LEU B C 1
ATOM 8573 O O . LEU B 1 470 ? 194.170 143.805 135.114 1.00 42.19 467 LEU B O 1
ATOM 8578 N N . LEU B 1 471 ? 195.833 144.740 136.310 1.00 42.91 468 LEU B N 1
ATOM 8579 C CA . LEU B 1 471 ? 196.044 145.754 135.279 1.00 42.91 468 LEU B CA 1
ATOM 8580 C C . LEU B 1 471 ? 196.630 145.163 134.005 1.00 42.91 468 LEU B C 1
ATOM 8581 O O . LEU B 1 471 ? 196.319 145.637 132.908 1.00 42.91 468 LEU B O 1
ATOM 8586 N N . PHE B 1 472 ? 197.475 144.141 134.118 1.00 50.90 469 PHE B N 1
ATOM 8587 C CA . PHE B 1 472 ? 198.149 143.569 132.961 1.00 50.90 469 PHE B CA 1
ATOM 8588 C C . PHE B 1 472 ? 197.395 142.384 132.366 1.00 50.90 469 PHE B C 1
ATOM 8589 O O . PHE B 1 472 ? 197.998 141.561 131.673 1.00 50.90 469 PHE B O 1
ATOM 8597 N N . SER B 1 473 ? 196.099 142.275 132.632 1.00 50.97 470 SER B N 1
ATOM 8598 C CA . SER B 1 473 ? 195.278 141.176 132.139 1.00 50.97 470 SER B CA 1
ATOM 8599 C C . SER B 1 473 ? 193.934 141.698 131.638 1.00 50.97 470 SER B C 1
ATOM 8600 O O . SER B 1 473 ? 192.874 141.201 132.014 1.00 50.97 470 SER B O 1
ATOM 8603 N N . GLY B 1 474 ? 193.952 142.718 130.782 1.00 48.34 471 GLY B N 1
ATOM 8604 C CA . GLY B 1 474 ? 192.689 143.291 130.351 1.00 48.34 471 GLY B CA 1
ATOM 8605 C C . GLY B 1 474 ? 192.119 144.268 131.355 1.00 48.34 471 GLY B C 1
ATOM 8606 O O . GLY B 1 474 ? 191.114 143.980 132.009 1.00 48.34 471 GLY B O 1
ATOM 8607 N N . SER B 1 475 ? 192.769 145.425 131.481 1.00 46.16 472 SER B N 1
ATOM 8608 C CA . SER B 1 475 ? 192.691 146.301 132.645 1.00 46.16 472 SER B CA 1
ATOM 8609 C C . SER B 1 475 ? 191.301 146.489 133.247 1.00 46.16 472 SER B C 1
ATOM 8610 O O . SER B 1 475 ? 191.085 146.130 134.405 1.00 46.16 472 SER B O 1
ATOM 8613 N N . ILE B 1 476 ? 190.348 147.038 132.497 1.00 42.88 473 ILE B N 1
ATOM 8614 C CA . ILE B 1 476 ? 189.097 147.473 133.118 1.00 42.88 473 ILE B CA 1
ATOM 8615 C C . ILE B 1 476 ? 188.190 146.282 133.400 1.00 42.88 473 ILE B C 1
ATOM 8616 O O . ILE B 1 476 ? 187.618 146.159 134.491 1.00 42.88 473 ILE B O 1
ATOM 8621 N N . ASP B 1 477 ? 188.045 145.383 132.426 1.00 43.96 474 ASP B N 1
ATOM 8622 C CA . ASP B 1 477 ? 187.110 144.278 132.593 1.00 43.96 474 ASP B CA 1
ATOM 8623 C C . ASP B 1 477 ? 187.607 143.258 133.607 1.00 43.96 474 ASP B C 1
ATOM 8624 O O . ASP B 1 477 ? 186.798 142.654 134.314 1.00 43.96 474 ASP B O 1
ATOM 8629 N N . ALA B 1 478 ? 188.921 143.061 133.710 1.00 37.18 475 ALA B N 1
ATOM 8630 C CA . ALA B 1 478 ? 189.438 142.161 134.738 1.00 37.18 475 ALA B CA 1
ATOM 8631 C C . ALA B 1 478 ? 189.194 142.722 136.131 1.00 37.18 475 ALA B C 1
ATOM 8632 O O . ALA B 1 478 ? 188.814 141.983 137.047 1.00 37.18 475 ALA B O 1
ATOM 8634 N N . LEU B 1 479 ? 189.407 144.028 136.309 1.00 35.08 476 LEU B N 1
ATOM 8635 C CA . LEU B 1 479 ? 189.103 144.665 137.585 1.00 35.08 476 LEU B CA 1
ATOM 8636 C C . LEU B 1 479 ? 187.628 144.528 137.925 1.00 35.08 476 LEU B C 1
ATOM 8637 O O . LEU B 1 479 ? 187.273 144.228 139.069 1.00 35.08 476 LEU B O 1
ATOM 8642 N N . LYS B 1 480 ? 186.752 144.749 136.945 1.00 30.04 477 LYS B N 1
ATOM 8643 C CA . LYS B 1 480 ? 185.322 144.626 137.200 1.00 30.04 477 LYS B CA 1
ATOM 8644 C C . LYS B 1 480 ? 184.920 143.189 137.510 1.00 30.04 477 LYS B C 1
ATOM 8645 O O . LYS B 1 480 ? 184.020 142.964 138.324 1.00 30.04 477 LYS B O 1
ATOM 8651 N N . SER B 1 481 ? 185.571 142.211 136.883 1.00 36.69 478 SER B N 1
ATOM 8652 C CA . SER B 1 481 ? 185.159 140.821 137.019 1.00 36.69 478 SER B CA 1
ATOM 8653 C C . SER B 1 481 ? 185.717 140.155 138.267 1.00 36.69 478 SER B C 1
ATOM 8654 O O . SER B 1 481 ? 185.120 139.197 138.764 1.00 36.69 478 SER B O 1
ATOM 8657 N N . ALA B 1 482 ? 186.857 140.620 138.776 1.00 33.32 479 ALA B N 1
ATOM 8658 C CA . ALA B 1 482 ? 187.445 139.987 139.948 1.00 33.32 479 ALA B CA 1
ATOM 8659 C C . ALA B 1 482 ? 186.714 140.318 141.243 1.00 33.32 479 ALA B C 1
ATOM 8660 O O . ALA B 1 482 ? 186.886 139.601 142.232 1.00 33.32 479 ALA B O 1
ATOM 8662 N N . VAL B 1 483 ? 185.909 141.376 141.265 1.00 29.11 480 VAL B N 1
ATOM 8663 C CA . VAL B 1 483 ? 185.200 141.753 142.482 1.00 29.11 480 VAL B CA 1
ATOM 8664 C C . VAL B 1 483 ? 183.884 140.996 142.633 1.00 29.11 480 VAL B C 1
ATOM 8665 O O . VAL B 1 483 ? 183.430 140.765 143.756 1.00 29.11 480 VAL B O 1
ATOM 8669 N N . VAL B 1 484 ? 183.264 140.588 141.524 1.00 29.12 481 VAL B N 1
ATOM 8670 C CA . VAL B 1 484 ? 181.970 139.921 141.592 1.00 29.12 481 VAL B CA 1
ATOM 8671 C C . VAL B 1 484 ? 182.087 138.515 142.163 1.00 29.12 481 VAL B C 1
ATOM 8672 O O . VAL B 1 484 ? 181.099 137.972 142.666 1.00 29.12 481 VAL B O 1
ATOM 8676 N N . LEU B 1 485 ? 183.275 137.917 142.125 1.00 30.29 482 LEU B N 1
ATOM 8677 C CA . LEU B 1 485 ? 183.454 136.544 142.578 1.00 30.29 482 LEU B CA 1
ATOM 8678 C C . LEU B 1 485 ? 183.785 136.454 144.064 1.00 30.29 482 LEU B C 1
ATOM 8679 O O . LEU B 1 485 ? 183.195 135.646 144.784 1.00 30.29 482 LEU B O 1
ATOM 8684 N N . THR B 1 486 ? 184.723 137.270 144.536 1.00 29.35 483 THR B N 1
ATOM 8685 C CA . THR B 1 486 ? 185.219 137.170 145.902 1.00 29.35 483 THR B CA 1
ATOM 8686 C C . THR B 1 486 ? 184.301 137.812 146.932 1.00 29.35 483 THR B C 1
ATOM 8687 O O . THR B 1 486 ? 184.584 137.715 148.129 1.00 29.35 483 THR B O 1
ATOM 8691 N N . SER B 1 487 ? 183.223 138.461 146.508 1.00 27.46 484 SER B N 1
ATOM 8692 C CA . SER B 1 487 ? 182.279 139.086 147.421 1.00 27.46 484 SER B CA 1
ATOM 8693 C C . SER B 1 487 ? 181.031 138.246 147.637 1.00 27.46 484 SER B C 1
ATOM 8694 O O . SER B 1 487 ? 180.090 138.711 148.280 1.00 27.46 484 SER B O 1
ATOM 8697 N N . LEU B 1 488 ? 181.004 137.028 147.115 1.00 29.20 485 LEU B N 1
ATOM 8698 C CA . LEU B 1 488 ? 179.843 136.149 147.185 1.00 29.20 485 LEU B CA 1
ATOM 8699 C C . LEU B 1 488 ? 179.715 135.439 148.532 1.00 29.20 485 LEU B C 1
ATOM 8700 O O . LEU B 1 488 ? 178.600 135.355 149.061 1.00 29.20 485 LEU B O 1
ATOM 8705 N N . PRO B 1 489 ? 180.791 134.903 149.125 1.00 31.65 486 PRO B N 1
ATOM 8706 C CA . PRO B 1 489 ? 180.639 134.244 150.433 1.00 31.65 486 PRO B CA 1
ATOM 8707 C C . PRO B 1 489 ? 180.417 135.190 151.605 1.00 31.65 486 PRO B C 1
ATOM 8708 O O . PRO B 1 489 ? 180.111 134.708 152.700 1.00 31.65 486 PRO B O 1
ATOM 8712 N N . PHE B 1 490 ? 180.555 136.502 151.431 1.00 29.93 487 PHE B N 1
ATOM 8713 C CA . PHE B 1 490 ? 180.331 137.441 152.524 1.00 29.93 487 PHE B CA 1
ATOM 8714 C C . PHE B 1 490 ? 178.876 137.886 152.633 1.00 29.93 487 PHE B C 1
ATOM 8715 O O . PHE B 1 490 ? 178.439 138.307 153.715 1.00 29.93 487 PHE B O 1
ATOM 8723 N N . SER B 1 491 ? 178.113 137.768 151.546 1.00 28.95 488 SER B N 1
ATOM 8724 C CA . SER B 1 491 ? 176.700 138.121 151.552 1.00 28.95 488 SER B CA 1
ATOM 8725 C C . SER B 1 491 ? 175.874 137.226 152.465 1.00 28.95 488 SER B C 1
ATOM 8726 O O . SER B 1 491 ? 174.787 137.633 152.884 1.00 28.95 488 SER B O 1
ATOM 8729 N N . LEU B 1 492 ? 176.348 136.019 152.768 1.00 32.06 489 LEU B N 1
ATOM 8730 C CA . LEU B 1 492 ? 175.645 135.105 153.661 1.00 32.06 489 LEU B CA 1
ATOM 8731 C C . LEU B 1 492 ? 175.967 135.376 155.124 1.00 32.06 489 LEU B C 1
ATOM 8732 O O . LEU B 1 492 ? 175.085 135.289 155.992 1.00 32.06 489 LEU B O 1
ATOM 8737 N N . ILE B 1 493 ? 177.229 135.688 155.412 1.00 31.10 490 ILE B N 1
ATOM 8738 C CA . ILE B 1 493 ? 177.594 136.151 156.742 1.00 31.10 490 ILE B CA 1
ATOM 8739 C C . ILE B 1 493 ? 176.816 137.412 157.088 1.00 31.10 490 ILE B C 1
ATOM 8740 O O . ILE B 1 493 ? 176.402 137.611 158.238 1.00 31.10 490 ILE B O 1
ATOM 8745 N N . LEU B 1 494 ? 176.587 138.275 156.096 1.00 28.71 491 LEU B N 1
ATOM 8746 C CA . LEU B 1 494 ? 175.798 139.474 156.348 1.00 28.71 491 LEU B CA 1
ATOM 8747 C C . LEU B 1 494 ? 174.337 139.170 156.666 1.00 28.71 491 LEU B C 1
ATOM 8748 O O . LEU B 1 494 ? 173.644 140.042 157.195 1.00 28.71 491 LEU B O 1
ATOM 8753 N N . LEU B 1 495 ? 173.846 137.972 156.353 1.00 31.28 492 LEU B N 1
ATOM 8754 C CA . LEU B 1 495 ? 172.492 137.575 156.733 1.00 31.28 492 LEU B CA 1
ATOM 8755 C C . LEU B 1 495 ? 172.457 136.906 158.101 1.00 31.28 492 LEU B C 1
ATOM 8756 O O . LEU B 1 495 ? 171.508 137.101 158.876 1.00 31.28 492 LEU B O 1
ATOM 8761 N N . LEU B 1 496 ? 173.479 136.104 158.400 1.00 32.65 493 LEU B N 1
ATOM 8762 C CA . LEU B 1 496 ? 173.607 135.556 159.748 1.00 32.65 493 LEU B CA 1
ATOM 8763 C C . LEU B 1 496 ? 173.716 136.668 160.787 1.00 32.65 493 LEU B C 1
ATOM 8764 O O . LEU B 1 496 ? 173.149 136.566 161.884 1.00 32.65 493 LEU B O 1
ATOM 8769 N N . MET B 1 497 ? 174.437 137.741 160.457 1.00 36.80 494 MET B N 1
ATOM 8770 C CA . MET B 1 497 ? 174.533 138.874 161.373 1.00 36.80 494 MET B CA 1
ATOM 8771 C C . MET B 1 497 ? 173.171 139.517 161.605 1.00 36.80 494 MET B C 1
ATOM 8772 O O . MET B 1 497 ? 172.856 139.934 162.724 1.00 36.80 494 MET B O 1
ATOM 8777 N N . MET B 1 498 ? 172.346 139.591 160.561 1.00 37.97 495 MET B N 1
ATOM 8778 C CA . MET B 1 498 ? 171.007 140.155 160.702 1.00 37.97 495 MET B CA 1
ATOM 8779 C C . MET B 1 498 ? 170.139 139.297 161.612 1.00 37.97 495 MET B C 1
ATOM 8780 O O . MET B 1 498 ? 169.401 139.820 162.459 1.00 37.97 495 MET B O 1
ATOM 8785 N N . TRP B 1 499 ? 170.212 137.976 161.447 1.00 40.32 496 TRP B N 1
ATOM 8786 C CA . TRP B 1 499 ? 169.480 137.069 162.331 1.00 40.32 496 TRP B CA 1
ATOM 8787 C C . TRP B 1 499 ? 169.892 137.263 163.789 1.00 40.32 496 TRP B C 1
ATOM 8788 O O . TRP B 1 499 ? 169.040 137.388 164.684 1.00 40.32 496 TRP B O 1
ATOM 8799 N N . GLY B 1 500 ? 171.202 137.292 164.047 1.00 33.39 497 GLY B N 1
ATOM 8800 C CA . GLY B 1 500 ? 171.671 137.500 165.408 1.00 33.39 497 GLY B CA 1
ATOM 8801 C C . GLY B 1 500 ? 171.225 138.826 165.997 1.00 33.39 497 GLY B C 1
ATOM 8802 O O . GLY B 1 500 ? 170.853 138.904 167.171 1.00 33.39 497 GLY B O 1
ATOM 8803 N N . LEU B 1 501 ? 171.252 139.888 165.191 1.00 35.44 498 LEU B N 1
ATOM 8804 C CA . LEU B 1 501 ? 170.829 141.194 165.683 1.00 35.44 498 LEU B CA 1
ATOM 8805 C C . LEU B 1 501 ? 169.342 141.211 166.011 1.00 35.44 498 LEU B C 1
ATOM 8806 O O . LEU B 1 501 ? 168.924 141.832 166.996 1.00 35.44 498 LEU B O 1
ATOM 8811 N N . HIS B 1 502 ? 168.525 140.533 165.205 1.00 39.34 499 HIS B N 1
ATOM 8812 C CA . HIS B 1 502 ? 167.101 140.450 165.518 1.00 39.34 499 HIS B CA 1
ATOM 8813 C C . HIS B 1 502 ? 166.868 139.728 166.840 1.00 39.34 499 HIS B C 1
ATOM 8814 O O . HIS B 1 502 ? 166.031 140.149 167.653 1.00 39.34 499 HIS B O 1
ATOM 8821 N N . LYS B 1 503 ? 167.591 138.628 167.069 1.00 39.48 500 LYS B N 1
ATOM 8822 C CA . LYS B 1 503 ? 167.454 137.929 168.346 1.00 39.48 500 LYS B CA 1
ATOM 8823 C C . LYS B 1 503 ? 167.859 138.820 169.514 1.00 39.48 500 LYS B C 1
ATOM 8824 O O . LYS B 1 503 ? 167.182 138.849 170.548 1.00 39.48 500 LYS B O 1
ATOM 8830 N N . ALA B 1 504 ? 168.955 139.565 169.365 1.00 37.65 501 ALA B N 1
ATOM 8831 C CA . ALA B 1 504 ? 169.394 140.445 170.443 1.00 37.65 501 ALA B CA 1
ATOM 8832 C C . ALA B 1 504 ? 168.410 141.582 170.688 1.00 37.65 501 ALA B C 1
ATOM 8833 O O . ALA B 1 504 ? 168.325 142.089 171.810 1.00 37.65 501 ALA B O 1
ATOM 8835 N N . PHE B 1 505 ? 167.673 142.008 169.659 1.00 43.59 502 PHE B N 1
ATOM 8836 C CA . PHE B 1 505 ? 166.670 143.054 169.853 1.00 43.59 502 PHE B CA 1
ATOM 8837 C C . PHE B 1 505 ? 165.444 142.525 170.587 1.00 43.59 502 PHE B C 1
ATOM 8838 O O . PHE B 1 505 ? 164.901 143.201 171.472 1.00 43.59 502 PHE B O 1
ATOM 8846 N N . VAL B 1 506 ? 164.969 141.335 170.214 1.00 43.87 503 VAL B N 1
ATOM 8847 C CA . VAL B 1 506 ? 163.808 140.800 170.917 1.00 43.87 503 VAL B CA 1
ATOM 8848 C C . VAL B 1 506 ? 164.165 140.369 172.331 1.00 43.87 503 VAL B C 1
ATOM 8849 O O . VAL B 1 506 ? 163.281 140.301 173.190 1.00 43.87 503 VAL B O 1
ATOM 8853 N N . MET B 1 507 ? 165.439 140.082 172.607 1.00 50.42 504 MET B N 1
ATOM 8854 C CA . MET B 1 507 ? 165.821 139.691 173.958 1.00 50.42 504 MET B CA 1
ATOM 8855 C C . MET B 1 507 ? 165.815 140.868 174.925 1.00 50.42 504 MET B C 1
ATOM 8856 O O . MET B 1 507 ? 165.829 140.657 176.140 1.00 50.42 504 MET B O 1
ATOM 8861 N N . GLU B 1 508 ? 165.782 142.100 174.429 1.00 51.69 505 GLU B N 1
ATOM 8862 C CA . GLU B 1 508 ? 165.761 143.255 175.309 1.00 51.69 505 GLU B CA 1
ATOM 8863 C C . GLU B 1 508 ? 164.556 144.154 175.097 1.00 51.69 505 GLU B C 1
ATOM 8864 O O . GLU B 1 508 ? 164.415 145.149 175.816 1.00 51.69 505 GLU B O 1
ATOM 8870 N N . SER B 1 509 ? 163.698 143.860 174.122 1.00 56.72 506 SER B N 1
ATOM 8871 C CA . SER B 1 509 ? 162.386 144.500 174.136 1.00 56.72 506 SER B CA 1
ATOM 8872 C C . SER B 1 509 ? 161.600 144.098 175.373 1.00 56.72 506 SER B C 1
ATOM 8873 O O . SER B 1 509 ? 160.780 144.876 175.869 1.00 56.72 506 SER B O 1
ATOM 8876 N N . GLN B 1 510 ? 161.840 142.897 175.886 1.00 62.39 507 GLN B N 1
ATOM 8877 C CA . GLN B 1 510 ? 161.157 142.382 177.062 1.00 62.39 507 GLN B CA 1
ATOM 8878 C C . GLN B 1 510 ? 161.900 142.676 178.355 1.00 62.39 507 GLN B C 1
ATOM 8879 O O . GLN B 1 510 ? 161.440 142.268 179.424 1.00 62.39 507 GLN B O 1
ATOM 8885 N N . ARG B 1 511 ? 163.037 143.359 178.285 1.00 70.55 508 ARG B N 1
ATOM 8886 C CA . ARG B 1 511 ? 163.736 143.806 179.478 1.00 70.55 508 ARG B CA 1
ATOM 8887 C C . ARG B 1 511 ? 163.220 145.141 179.987 1.00 70.55 508 ARG B C 1
ATOM 8888 O O . ARG B 1 511 ? 163.463 145.481 181.149 1.00 70.55 508 ARG B O 1
ATOM 8896 N N . GLN B 1 512 ? 162.524 145.905 179.145 1.00 75.46 509 GLN B N 1
ATOM 8897 C CA . GLN B 1 512 ? 161.871 147.125 179.598 1.00 75.46 509 GLN B CA 1
ATOM 8898 C C . GLN B 1 512 ? 160.533 146.836 180.259 1.00 75.46 509 GLN B C 1
ATOM 8899 O O . GLN B 1 512 ? 160.127 147.561 181.172 1.00 75.46 509 GLN B O 1
ATOM 8905 N N . ILE B 1 513 ? 159.831 145.801 179.801 1.00 77.38 510 ILE B N 1
ATOM 8906 C CA . ILE B 1 513 ? 158.601 145.382 180.463 1.00 77.38 510 ILE B CA 1
ATOM 8907 C C . ILE B 1 513 ? 158.906 144.903 181.874 1.00 77.38 510 ILE B C 1
ATOM 8908 O O . ILE B 1 513 ? 158.229 145.275 182.838 1.00 77.38 510 ILE B O 1
ATOM 8913 N N . ALA B 1 514 ? 159.940 144.076 182.017 1.00 77.93 511 ALA B N 1
ATOM 8914 C CA . ALA B 1 514 ? 160.302 143.510 183.308 1.00 77.93 511 ALA B CA 1
ATOM 8915 C C . ALA B 1 514 ? 160.928 144.517 184.257 1.00 77.93 511 ALA B C 1
ATOM 8916 O O . ALA B 1 514 ? 161.177 144.160 185.410 1.00 77.93 511 ALA B O 1
ATOM 8918 N N . GLN B 1 515 ? 161.198 145.750 183.828 1.00 85.53 512 GLN B N 1
ATOM 8919 C CA . GLN B 1 515 ? 161.689 146.757 184.758 1.00 85.53 512 GLN B CA 1
ATOM 8920 C C . GLN B 1 515 ? 160.612 147.734 185.199 1.00 85.53 512 GLN B C 1
ATOM 8921 O O . GLN B 1 515 ? 160.767 148.366 186.246 1.00 85.53 512 GLN B O 1
ATOM 8927 N N . LEU B 1 516 ? 159.531 147.875 184.431 1.00 89.63 513 LEU B N 1
ATOM 8928 C CA . LEU B 1 516 ? 158.410 148.696 184.871 1.00 89.63 513 LEU B CA 1
ATOM 8929 C C . LEU B 1 516 ? 157.506 147.931 185.828 1.00 89.63 513 LEU B C 1
ATOM 8930 O O . LEU B 1 516 ? 157.069 148.480 186.844 1.00 89.63 513 LEU B O 1
ATOM 8935 N N . TYR B 1 517 ? 157.221 146.666 185.518 1.00 92.33 514 TYR B N 1
ATOM 8936 C CA . TYR B 1 517 ? 156.331 145.860 186.344 1.00 92.33 514 TYR B CA 1
ATOM 8937 C C . TYR B 1 517 ? 156.882 145.619 187.742 1.00 92.33 514 TYR B C 1
ATOM 8938 O O . TYR B 1 517 ? 156.129 145.198 188.624 1.00 92.33 514 TYR B O 1
ATOM 8947 N N . SER B 1 518 ? 158.169 145.868 187.966 1.00 91.04 515 SER B N 1
ATOM 8948 C CA . SER B 1 518 ? 158.801 145.562 189.243 1.00 91.04 515 SER B CA 1
ATOM 8949 C C . SER B 1 518 ? 158.945 146.778 190.152 1.00 91.04 515 SER B C 1
ATOM 8950 O O . SER B 1 518 ? 159.737 146.736 191.100 1.00 91.04 515 SER B O 1
ATOM 8953 N N . LEU B 1 519 ? 158.205 147.854 189.898 1.00 97.88 516 LEU B N 1
ATOM 8954 C CA . LEU B 1 519 ? 158.273 149.066 190.708 1.00 97.88 516 LEU B CA 1
ATOM 8955 C C . LEU B 1 519 ? 157.157 149.070 191.740 1.00 97.88 516 LEU B C 1
ATOM 8956 O O . LEU B 1 519 ? 155.985 149.254 191.392 1.00 97.88 516 LEU B O 1
ATOM 8961 N N . ALA B 1 520 ? 157.535 148.881 193.008 1.00 103.87 517 ALA B N 1
ATOM 8962 C CA . ALA B 1 520 ? 156.655 148.962 194.170 1.00 103.87 517 ALA B CA 1
ATOM 8963 C C . ALA B 1 520 ? 155.347 148.210 193.946 1.00 103.87 517 ALA B C 1
ATOM 8964 O O . ALA B 1 520 ? 154.295 148.838 193.774 1.00 103.87 517 ALA B O 1
ATOM 8966 N N . PRO B 1 521 ? 155.369 146.877 193.930 1.00 103.74 518 PRO B N 1
ATOM 8967 C CA . PRO B 1 521 ? 154.122 146.127 193.722 1.00 103.74 518 PRO B CA 1
ATOM 8968 C C . PRO B 1 521 ? 153.138 146.327 194.862 1.00 103.74 518 PRO B C 1
ATOM 8969 O O . PRO B 1 521 ? 151.950 146.577 194.633 1.00 103.74 518 PRO B O 1
ATOM 8973 N N . VAL B 1 522 ? 153.622 146.216 196.096 1.00 103.72 519 VAL B N 1
ATOM 8974 C CA . VAL B 1 522 ? 152.792 146.454 197.271 1.00 103.72 519 VAL B CA 1
ATOM 8975 C C . VAL B 1 522 ? 153.654 147.051 198.373 1.00 103.72 519 VAL B C 1
ATOM 8976 O O . VAL B 1 522 ? 154.874 147.183 198.221 1.00 103.72 519 VAL B O 1
ATOM 8978 N N . SER B 1 523 ? 153.027 147.416 199.486 1.00 103.53 520 SER B N 1
ATOM 8979 C CA . SER B 1 523 ? 153.744 147.931 200.640 1.00 103.53 520 SER B CA 1
ATOM 8980 C C . SER B 1 523 ? 154.136 146.767 201.550 1.00 103.53 520 SER B C 1
ATOM 8981 O O . SER B 1 523 ? 153.971 145.594 201.203 1.00 103.53 520 SER B O 1
ATOM 8984 N N . GLY B 1 524 ? 154.661 147.081 202.729 1.00 104.60 521 GLY B N 1
ATOM 8985 C CA . GLY B 1 524 ? 155.125 146.056 203.645 1.00 104.60 521 GLY B CA 1
ATOM 8986 C C . GLY B 1 524 ? 156.407 146.448 204.347 1.00 104.60 521 GLY B C 1
ATOM 8987 O O . GLY B 1 524 ? 156.736 145.914 205.411 1.00 104.60 521 GLY B O 1
ATOM 8988 N N . SER B 1 525 ? 157.143 147.391 203.755 1.00 107.52 522 SER B N 1
ATOM 8989 C CA . SER B 1 525 ? 158.329 147.935 204.402 1.00 107.52 522 SER B CA 1
ATOM 8990 C C . SER B 1 525 ? 157.999 148.706 205.670 1.00 107.52 522 SER B C 1
ATOM 8991 O O . SER B 1 525 ? 158.904 148.990 206.460 1.00 107.52 522 SER B O 1
ATOM 8994 N N . ARG B 1 526 ? 156.737 149.077 205.874 1.00 107.66 523 ARG B N 1
ATOM 8995 C CA . ARG B 1 526 ? 156.364 149.739 207.116 1.00 107.66 523 ARG B CA 1
ATOM 8996 C C . ARG B 1 526 ? 156.418 148.790 208.305 1.00 107.66 523 ARG B C 1
ATOM 8997 O O . ARG B 1 526 ? 156.431 149.254 209.450 1.00 107.66 523 ARG B O 1
ATOM 8999 N N . ARG B 1 527 ? 156.450 147.477 208.057 1.00 107.05 524 ARG B N 1
ATOM 9000 C CA . ARG B 1 527 ? 156.566 146.514 209.148 1.00 107.05 524 ARG B CA 1
ATOM 9001 C C . ARG B 1 527 ? 157.854 146.724 209.932 1.00 107.05 524 ARG B C 1
ATOM 9002 O O . ARG B 1 527 ? 157.906 146.461 211.139 1.00 107.05 524 ARG B O 1
ATOM 9004 N N . GLY B 1 528 ? 158.903 147.196 209.265 1.00 106.51 525 GLY B N 1
ATOM 9005 C CA . GLY B 1 528 ? 160.134 147.557 209.933 1.00 106.51 525 GLY B CA 1
ATOM 9006 C C . GLY B 1 528 ? 161.045 146.372 210.198 1.00 106.51 525 GLY B C 1
ATOM 9007 O O . GLY B 1 528 ? 160.650 145.205 210.162 1.00 106.51 525 GLY B O 1
ATOM 9008 N N . GLY B 1 529 ? 162.305 146.697 210.467 1.00 101.36 526 GLY B N 1
ATOM 9009 C CA . GLY B 1 529 ? 163.304 145.697 210.777 1.00 101.36 526 GLY B CA 1
ATOM 9010 C C . GLY B 1 529 ? 164.169 145.389 209.577 1.00 101.36 526 GLY B C 1
ATOM 9011 O O . GLY B 1 529 ? 163.763 144.623 208.700 1.00 101.36 526 GLY B O 1
ATOM 9012 N N . TRP B 1 530 ? 165.365 145.973 209.520 1.00 97.63 527 TRP B N 1
ATOM 9013 C CA . TRP B 1 530 ? 166.246 145.712 208.390 1.00 97.63 527 TRP B CA 1
ATOM 9014 C C . TRP B 1 530 ? 166.964 144.378 208.515 1.00 97.63 527 TRP B C 1
ATOM 9015 O O . TRP B 1 530 ? 167.511 143.888 207.522 1.00 97.63 527 TRP B O 1
ATOM 9026 N N . ARG B 1 531 ? 166.967 143.779 209.704 1.00 98.78 528 ARG B N 1
ATOM 9027 C CA . ARG B 1 531 ? 167.596 142.482 209.898 1.00 98.78 528 ARG B CA 1
ATOM 9028 C C . ARG B 1 531 ? 166.629 141.328 209.676 1.00 98.78 528 ARG B C 1
ATOM 9029 O O . ARG B 1 531 ? 167.040 140.271 209.184 1.00 98.78 528 ARG B O 1
ATOM 9037 N N . GLN B 1 532 ? 165.355 141.508 210.019 1.00 96.10 529 GLN B N 1
ATOM 9038 C CA . GLN B 1 532 ? 164.347 140.486 209.773 1.00 96.10 529 GLN B CA 1
ATOM 9039 C C . GLN B 1 532 ? 163.820 140.523 208.347 1.00 96.10 529 GLN B C 1
ATOM 9040 O O . GLN B 1 532 ? 163.400 139.485 207.823 1.00 96.10 529 GLN B O 1
ATOM 9046 N N . ARG B 1 533 ? 163.828 141.694 207.711 1.00 92.93 530 ARG B N 1
ATOM 9047 C CA . ARG B 1 533 ? 163.458 141.777 206.305 1.00 92.93 530 ARG B CA 1
ATOM 9048 C C . ARG B 1 533 ? 164.554 141.236 205.399 1.00 92.93 530 ARG B C 1
ATOM 9049 O O . ARG B 1 533 ? 164.279 140.912 204.240 1.00 92.93 530 ARG B O 1
ATOM 9057 N N . LEU B 1 534 ? 165.783 141.130 205.903 1.00 94.04 531 LEU B N 1
ATOM 9058 C CA . LEU B 1 534 ? 166.886 140.626 205.096 1.00 94.04 531 LEU B CA 1
ATOM 9059 C C . LEU B 1 534 ? 166.936 139.104 205.111 1.00 94.04 531 LEU B C 1
ATOM 9060 O O . LEU B 1 534 ? 167.193 138.479 204.077 1.00 94.04 531 LEU B O 1
ATOM 9065 N N . SER B 1 535 ? 166.698 138.496 206.274 1.00 95.77 532 SER B N 1
ATOM 9066 C CA . SER B 1 535 ? 166.696 137.040 206.376 1.00 95.77 532 SER B CA 1
ATOM 9067 C C . SER B 1 535 ? 165.554 136.433 205.571 1.00 95.77 532 SER B C 1
ATOM 9068 O O . SER B 1 535 ? 165.695 135.356 204.982 1.00 95.77 532 SER B O 1
ATOM 9071 N N . GLN B 1 536 ? 164.406 137.108 205.551 1.00 96.15 533 GLN B N 1
ATOM 9072 C CA . GLN B 1 536 ? 163.252 136.654 204.789 1.00 96.15 533 GLN B CA 1
ATOM 9073 C C . GLN B 1 536 ? 163.447 136.786 203.281 1.00 96.15 533 GLN B C 1
ATOM 9074 O O . GLN B 1 536 ? 162.770 136.089 202.516 1.00 96.15 533 GLN B O 1
ATOM 9080 N N . ALA B 1 537 ? 164.378 137.623 202.837 1.00 95.23 534 ALA B N 1
ATOM 9081 C CA . ALA B 1 537 ? 164.538 137.929 201.420 1.00 95.23 534 ALA B CA 1
ATOM 9082 C C . ALA B 1 537 ? 165.377 136.906 200.670 1.00 95.23 534 ALA B C 1
ATOM 9083 O O . ALA B 1 537 ? 165.681 137.128 199.495 1.00 95.23 534 ALA B O 1
ATOM 9085 N N . VAL B 1 538 ? 165.763 135.805 201.311 1.00 99.61 535 VAL B N 1
ATOM 9086 C CA . VAL B 1 538 ? 166.600 134.794 200.671 1.00 99.61 535 VAL B CA 1
ATOM 9087 C C . VAL B 1 538 ? 166.027 133.404 200.913 1.00 99.61 535 VAL B C 1
ATOM 9088 O O . VAL B 1 538 ? 166.679 132.394 200.625 1.00 99.61 535 VAL B O 1
ATOM 9092 N N . HIS B 1 539 ? 164.807 133.336 201.435 1.00 103.51 536 HIS B N 1
ATOM 9093 C CA . HIS B 1 539 ? 164.179 132.062 201.753 1.00 103.51 536 HIS B CA 1
ATOM 9094 C C . HIS B 1 539 ? 163.304 131.590 200.600 1.00 103.51 536 HIS B C 1
ATOM 9095 O O . HIS B 1 539 ? 162.637 132.391 199.942 1.00 103.51 536 HIS B O 1
ATOM 9102 N N . TYR B 1 540 ? 163.315 130.283 200.363 1.00 103.15 537 TYR B N 1
ATOM 9103 C CA . TYR B 1 540 ? 162.484 129.654 199.336 1.00 103.15 537 TYR B CA 1
ATOM 9104 C C . TYR B 1 540 ? 161.576 128.630 199.995 1.00 103.15 537 TYR B C 1
ATOM 9105 O O . TYR B 1 540 ? 162.060 127.567 200.429 1.00 103.15 537 TYR B O 1
ATOM 9114 N N . PRO B 1 541 ? 160.276 128.886 200.101 1.00 105.64 538 PRO B N 1
ATOM 9115 C CA . PRO B 1 541 ? 159.403 127.995 200.869 1.00 105.64 538 PRO B CA 1
ATOM 9116 C C . PRO B 1 541 ? 159.056 126.715 200.123 1.00 105.64 538 PRO B C 1
ATOM 9117 O O . PRO B 1 541 ? 159.074 126.649 198.893 1.00 105.64 538 PRO B O 1
ATOM 9121 N N . SER B 1 542 ? 158.727 125.687 200.903 1.00 109.04 539 SER B N 1
ATOM 9122 C CA . SER B 1 542 ? 158.312 124.401 200.366 1.00 109.04 539 SER B CA 1
ATOM 9123 C C . SER B 1 542 ? 156.815 124.417 200.064 1.00 109.04 539 SER B C 1
ATOM 9124 O O . SER B 1 542 ? 156.117 125.408 200.297 1.00 109.04 539 SER B O 1
ATOM 9127 N N . ARG B 1 543 ? 156.308 123.298 199.543 1.00 109.24 540 ARG B N 1
ATOM 9128 C CA . ARG B 1 543 ? 154.931 123.242 199.065 1.00 109.24 540 ARG B CA 1
ATOM 9129 C C . ARG B 1 543 ? 153.908 123.467 200.171 1.00 109.24 540 ARG B C 1
ATOM 9130 O O . ARG B 1 543 ? 153.177 124.462 200.148 1.00 109.24 540 ARG B O 1
ATOM 9138 N N . ASP B 1 544 ? 153.840 122.559 201.142 1.00 112.90 541 ASP B N 1
ATOM 9139 C CA . ASP B 1 544 ? 152.809 122.665 202.165 1.00 112.90 541 ASP B CA 1
ATOM 9140 C C . ASP B 1 544 ? 153.179 123.624 203.285 1.00 112.90 541 ASP B C 1
ATOM 9141 O O . ASP B 1 544 ? 152.346 123.877 204.162 1.00 112.90 541 ASP B O 1
ATOM 9146 N N . GLU B 1 545 ? 154.397 124.167 203.278 1.00 112.00 542 GLU B N 1
ATOM 9147 C CA . GLU B 1 545 ? 154.699 125.284 204.159 1.00 112.00 542 GLU B CA 1
ATOM 9148 C C . GLU B 1 545 ? 153.905 126.523 203.772 1.00 112.00 542 GLU B C 1
ATOM 9149 O O . GLU B 1 545 ? 153.538 127.313 204.649 1.00 112.00 542 GLU B O 1
ATOM 9155 N N . VAL B 1 546 ? 153.628 126.701 202.480 1.00 108.20 543 VAL B N 1
ATOM 9156 C CA . VAL B 1 546 ? 152.728 127.765 202.056 1.00 108.20 543 VAL B CA 1
ATOM 9157 C C . VAL B 1 546 ? 151.282 127.402 202.381 1.00 108.20 543 VAL B C 1
ATOM 9158 O O . VAL B 1 546 ? 150.461 128.288 202.642 1.00 108.20 543 VAL B O 1
ATOM 9162 N N . TYR B 1 547 ? 150.947 126.107 202.386 1.00 110.92 544 TYR B N 1
ATOM 9163 C CA . TYR B 1 547 ? 149.608 125.694 202.793 1.00 110.92 544 TYR B CA 1
ATOM 9164 C C . TYR B 1 547 ? 149.335 126.037 204.251 1.00 110.92 544 TYR B C 1
ATOM 9165 O O . TYR B 1 547 ? 148.185 126.304 204.617 1.00 110.92 544 TYR B O 1
ATOM 9174 N N . ARG B 1 548 ? 150.366 126.029 205.094 1.00 111.01 545 ARG B N 1
ATOM 9175 C CA . ARG B 1 548 ? 150.232 126.500 206.467 1.00 111.01 545 ARG B CA 1
ATOM 9176 C C . ARG B 1 548 ? 150.216 128.016 206.566 1.00 111.01 545 ARG B C 1
ATOM 9177 O O . ARG B 1 548 ? 150.138 128.549 207.677 1.00 111.01 545 ARG B O 1
ATOM 9185 N N . PHE B 1 549 ? 150.305 128.718 205.441 1.00 104.70 546 PHE B N 1
ATOM 9186 C CA . PHE B 1 549 ? 150.131 130.163 205.381 1.00 104.70 546 PHE B CA 1
ATOM 9187 C C . PHE B 1 549 ? 148.776 130.569 204.835 1.00 104.70 546 PHE B C 1
ATOM 9188 O O . PHE B 1 549 ? 148.186 131.537 205.315 1.00 104.70 546 PHE B O 1
ATOM 9196 N N . LEU B 1 550 ? 148.264 129.834 203.847 1.00 104.20 547 LEU B N 1
ATOM 9197 C CA . LEU B 1 550 ? 147.001 130.186 203.216 1.00 104.20 547 LEU B CA 1
ATOM 9198 C C . LEU B 1 550 ? 145.811 129.993 204.143 1.00 104.20 547 LEU B C 1
ATOM 9199 O O . LEU B 1 550 ? 144.810 130.702 203.997 1.00 104.20 547 LEU B O 1
ATOM 9204 N N . ASP B 1 551 ? 145.892 129.055 205.084 1.00 108.83 548 ASP B N 1
ATOM 9205 C CA . ASP B 1 551 ? 144.761 128.732 205.940 1.00 108.83 548 ASP B CA 1
ATOM 9206 C C . ASP B 1 551 ? 144.853 129.358 207.323 1.00 108.83 548 ASP B C 1
ATOM 9207 O O . ASP B 1 551 ? 143.854 129.361 208.051 1.00 108.83 548 ASP B O 1
ATOM 9212 N N . GLN B 1 552 ? 146.018 129.884 207.703 1.00 109.99 549 GLN B N 1
ATOM 9213 C CA . GLN B 1 552 ? 146.188 130.545 208.986 1.00 109.99 549 GLN B CA 1
ATOM 9214 C C . GLN B 1 552 ? 146.159 132.063 208.899 1.00 109.99 549 GLN B C 1
ATOM 9215 O O . GLN B 1 552 ? 145.882 132.716 209.910 1.00 109.99 549 GLN B O 1
ATOM 9221 N N . THR B 1 553 ? 146.441 132.632 207.739 1.00 103.06 550 THR B N 1
ATOM 9222 C CA . THR B 1 553 ? 146.499 134.079 207.570 1.00 103.06 550 THR B CA 1
ATOM 9223 C C . THR B 1 553 ? 145.599 134.592 206.457 1.00 103.06 550 THR B C 1
ATOM 9224 O O . THR B 1 553 ? 144.951 135.625 206.630 1.00 103.06 550 THR B O 1
ATOM 9228 N N . VAL B 1 554 ? 145.516 133.885 205.334 1.00 102.06 551 VAL B N 1
ATOM 9229 C CA . VAL B 1 554 ? 144.749 134.380 204.195 1.00 102.06 551 VAL B CA 1
ATOM 9230 C C . VAL B 1 554 ? 143.284 133.984 204.292 1.00 102.06 551 VAL B C 1
ATOM 9231 O O . VAL B 1 554 ? 142.399 134.806 204.044 1.00 102.06 551 VAL B O 1
ATOM 9235 N N . ARG B 1 555 ? 142.991 132.731 204.653 1.00 104.75 552 ARG B N 1
ATOM 9236 C CA . ARG B 1 555 ? 141.591 132.333 204.800 1.00 104.75 552 ARG B CA 1
ATOM 9237 C C . ARG B 1 555 ? 140.908 133.042 205.963 1.00 104.75 552 ARG B C 1
ATOM 9238 O O . ARG B 1 555 ? 139.807 133.579 205.764 1.00 104.75 552 ARG B O 1
ATOM 9246 N N . PRO B 1 556 ? 141.477 133.093 207.174 1.00 103.35 553 PRO B N 1
ATOM 9247 C CA . PRO B 1 556 ? 140.786 133.797 208.269 1.00 103.35 553 PRO B CA 1
ATOM 9248 C C . PRO B 1 556 ? 140.680 135.301 208.074 1.00 103.35 553 PRO B C 1
ATOM 9249 O O . PRO B 1 556 ? 140.118 135.974 208.945 1.00 103.35 553 PRO B O 1
ATOM 9253 N N . ALA B 1 557 ? 141.200 135.850 206.977 1.00 100.18 554 ALA B N 1
ATOM 9254 C CA . ALA B 1 557 ? 141.111 137.277 206.694 1.00 100.18 554 ALA B CA 1
ATOM 9255 C C . ALA B 1 557 ? 140.113 137.587 205.587 1.00 100.18 554 ALA B C 1
ATOM 9256 O O . ALA B 1 557 ? 139.300 138.503 205.723 1.00 100.18 554 ALA B O 1
ATOM 9258 N N . ILE B 1 558 ? 140.167 136.837 204.484 1.00 100.96 555 ILE B N 1
ATOM 9259 C CA . ILE B 1 558 ? 139.219 137.047 203.394 1.00 100.96 555 ILE B CA 1
ATOM 9260 C C . ILE B 1 558 ? 137.789 136.850 203.881 1.00 100.96 555 ILE B C 1
ATOM 9261 O O . ILE B 1 558 ? 136.896 137.643 203.562 1.00 100.96 555 ILE B O 1
ATOM 9266 N N . ASP B 1 559 ? 137.549 135.801 204.668 1.00 104.04 556 ASP B N 1
ATOM 9267 C CA . ASP B 1 559 ? 136.225 135.594 205.241 1.00 104.04 556 ASP B CA 1
ATOM 9268 C C . ASP B 1 559 ? 135.913 136.565 206.372 1.00 104.04 556 ASP B C 1
ATOM 9269 O O . ASP B 1 559 ? 134.774 136.590 206.850 1.00 104.04 556 ASP B O 1
ATOM 9274 N N . GLU B 1 560 ? 136.887 137.360 206.811 1.00 100.71 557 GLU B N 1
ATOM 9275 C CA . GLU B 1 560 ? 136.699 138.297 207.911 1.00 100.71 557 GLU B CA 1
ATOM 9276 C C . GLU B 1 560 ? 136.521 139.733 207.442 1.00 100.71 557 GLU B C 1
ATOM 9277 O O . GLU B 1 560 ? 135.736 140.479 208.034 1.00 100.71 557 GLU B O 1
ATOM 9283 N N . VAL B 1 561 ? 137.234 140.138 206.390 1.00 100.46 558 VAL B N 1
ATOM 9284 C CA . VAL B 1 561 ? 137.062 141.489 205.871 1.00 100.46 558 VAL B CA 1
ATOM 9285 C C . VAL B 1 561 ? 135.733 141.613 205.140 1.00 100.46 558 VAL B C 1
ATOM 9286 O O . VAL B 1 561 ? 135.095 142.670 205.177 1.00 100.46 558 VAL B O 1
ATOM 9290 N N . THR B 1 562 ? 135.276 140.539 204.490 1.00 102.06 559 THR B N 1
ATOM 9291 C CA . THR B 1 562 ? 134.009 140.581 203.771 1.00 102.06 559 THR B CA 1
ATOM 9292 C C . THR B 1 562 ? 132.813 140.645 204.706 1.00 102.06 559 THR B C 1
ATOM 9293 O O . THR B 1 562 ? 131.730 141.045 204.269 1.00 102.06 559 THR B O 1
ATOM 9297 N N . ALA B 1 563 ? 132.976 140.245 205.968 1.00 103.20 560 ALA B N 1
ATOM 9298 C CA . ALA B 1 563 ? 131.879 140.364 206.920 1.00 103.20 560 ALA B CA 1
ATOM 9299 C C . ALA B 1 563 ? 131.427 141.810 207.044 1.00 103.20 560 ALA B C 1
ATOM 9300 O O . ALA B 1 563 ? 130.227 142.099 207.021 1.00 103.20 560 ALA B O 1
ATOM 9302 N N . VAL B 1 564 ? 132.379 142.735 207.163 1.00 102.93 561 VAL B N 1
ATOM 9303 C CA . VAL B 1 564 ? 132.046 144.147 207.215 1.00 102.93 561 VAL B CA 1
ATOM 9304 C C . VAL B 1 564 ? 131.449 144.623 205.900 1.00 102.93 561 VAL B C 1
ATOM 9305 O O . VAL B 1 564 ? 130.714 145.614 205.881 1.00 102.93 561 VAL B O 1
ATOM 9309 N N . PHE B 1 565 ? 131.724 143.928 204.795 1.00 101.55 562 PHE B N 1
ATOM 9310 C CA . PHE B 1 565 ? 131.242 144.387 203.497 1.00 101.55 562 PHE B CA 1
ATOM 9311 C C . PHE B 1 565 ? 129.748 144.133 203.317 1.00 101.55 562 PHE B C 1
ATOM 9312 O O . PHE B 1 565 ? 129.061 144.931 202.669 1.00 101.55 562 PHE B O 1
ATOM 9320 N N . VAL B 1 566 ? 129.331 142.904 203.617 1.00 105.85 563 VAL B N 1
ATOM 9321 C CA . VAL B 1 566 ? 127.950 142.505 203.387 1.00 105.85 563 VAL B CA 1
ATOM 9322 C C . VAL B 1 566 ? 127.003 143.309 204.211 1.00 105.85 563 VAL B C 1
ATOM 9323 O O . VAL B 1 566 ? 125.987 143.801 203.715 1.00 105.85 563 VAL B O 1
ATOM 9327 N N . GLU B 1 567 ? 127.334 143.455 205.480 1.00 107.60 564 GLU B N 1
ATOM 9328 C CA . GLU B 1 567 ? 126.492 144.223 206.354 1.00 107.60 564 GLU B CA 1
ATOM 9329 C C . GLU B 1 567 ? 126.898 145.672 206.307 1.00 107.60 564 GLU B C 1
ATOM 9330 O O . GLU B 1 567 ? 126.987 146.327 207.340 1.00 107.60 564 GLU B O 1
ATOM 9336 N N . LYS B 1 568 ? 127.165 146.172 205.108 1.00 106.58 565 LYS B N 1
ATOM 9337 C CA . LYS B 1 568 ? 127.448 147.581 204.948 1.00 106.58 565 LYS B CA 1
ATOM 9338 C C . LYS B 1 568 ? 126.887 147.979 203.612 1.00 106.58 565 LYS B C 1
ATOM 9339 O O . LYS B 1 568 ? 127.262 149.003 203.062 1.00 106.58 565 LYS B O 1
ATOM 9345 N N . GLY B 1 569 ? 126.012 147.161 203.063 1.00 105.82 566 GLY B N 1
ATOM 9346 C CA . GLY B 1 569 ? 125.345 147.544 201.839 1.00 105.82 566 GLY B CA 1
ATOM 9347 C C . GLY B 1 569 ? 125.827 146.992 200.524 1.00 105.82 566 GLY B C 1
ATOM 9348 O O . GLY B 1 569 ? 125.273 147.325 199.477 1.00 105.82 566 GLY B O 1
ATOM 9349 N N . LEU B 1 570 ? 126.820 146.124 200.541 1.00 103.85 567 LEU B N 1
ATOM 9350 C CA . LEU B 1 570 ? 127.396 145.685 199.273 1.00 103.85 567 LEU B CA 1
ATOM 9351 C C . LEU B 1 570 ? 127.073 144.218 198.856 1.00 103.85 567 LEU B C 1
ATOM 9352 O O . LEU B 1 570 ? 126.780 143.392 199.712 1.00 103.85 567 LEU B O 1
ATOM 9357 N N . ASN B 1 571 ? 127.098 143.916 197.553 1.00 102.92 568 ASN B N 1
ATOM 9358 C CA . ASN B 1 571 ? 126.777 142.566 197.041 1.00 102.92 568 ASN B CA 1
ATOM 9359 C C . ASN B 1 571 ? 128.022 141.735 196.861 1.00 102.92 568 ASN B C 1
ATOM 9360 O O . ASN B 1 571 ? 128.651 141.756 195.822 1.00 102.92 568 ASN B O 1
ATOM 9365 N N . VAL B 1 572 ? 128.316 140.925 197.847 1.00 103.26 569 VAL B N 1
ATOM 9366 C CA . VAL B 1 572 ? 129.579 140.197 197.831 1.00 103.26 569 VAL B CA 1
ATOM 9367 C C . VAL B 1 572 ? 129.280 138.775 197.373 1.00 103.26 569 VAL B C 1
ATOM 9368 O O . VAL B 1 572 ? 128.516 138.051 198.022 1.00 103.26 569 VAL B O 1
ATOM 9372 N N . VAL B 1 573 ? 129.857 138.381 196.242 1.00 105.74 570 VAL B N 1
ATOM 9373 C CA . VAL B 1 573 ? 129.529 137.112 195.599 1.00 105.74 570 VAL B CA 1
ATOM 9374 C C . VAL B 1 573 ? 130.525 136.067 196.087 1.00 105.74 570 VAL B C 1
ATOM 9375 O O . VAL B 1 573 ? 131.653 135.990 195.592 1.00 105.74 570 VAL B O 1
ATOM 9379 N N . ASN B 1 574 ? 130.108 135.247 197.051 1.00 112.90 571 ASN B N 1
ATOM 9380 C CA . ASN B 1 574 ? 130.920 134.117 197.472 1.00 112.90 571 ASN B CA 1
ATOM 9381 C C . ASN B 1 574 ? 130.632 132.900 196.606 1.00 112.90 571 ASN B C 1
ATOM 9382 O O . ASN B 1 574 ? 129.548 132.766 196.030 1.00 112.90 571 ASN B O 1
ATOM 9387 N N . VAL B 1 575 ? 131.622 132.019 196.520 1.00 118.74 572 VAL B N 1
ATOM 9388 C CA . VAL B 1 575 ? 131.538 130.774 195.763 1.00 118.74 572 VAL B CA 1
ATOM 9389 C C . VAL B 1 575 ? 132.047 129.650 196.657 1.00 118.74 572 VAL B C 1
ATOM 9390 O O . VAL B 1 575 ? 132.921 129.888 197.503 1.00 118.74 572 VAL B O 1
ATOM 9394 N N . PRO B 1 576 ? 131.500 128.438 196.563 1.00 121.10 573 PRO B N 1
ATOM 9395 C CA . PRO B 1 576 ? 132.168 127.291 197.187 1.00 121.10 573 PRO B CA 1
ATOM 9396 C C . PRO B 1 576 ? 133.543 127.090 196.568 1.00 121.10 573 PRO B C 1
ATOM 9397 O O . PRO B 1 576 ? 133.749 127.344 195.381 1.00 121.10 573 PRO B O 1
ATOM 9401 N N . ASP B 1 577 ? 134.493 126.634 197.386 1.00 118.66 574 ASP B N 1
ATOM 9402 C CA . ASP B 1 577 ? 135.885 126.567 196.961 1.00 118.66 574 ASP B CA 1
ATOM 9403 C C . ASP B 1 577 ? 136.207 125.165 196.463 1.00 118.66 574 ASP B C 1
ATOM 9404 O O . ASP B 1 577 ? 136.296 124.236 197.281 1.00 118.66 574 ASP B O 1
ATOM 9409 N N . PRO B 1 578 ? 136.390 124.958 195.155 1.00 121.21 575 PRO B N 1
ATOM 9410 C CA . PRO B 1 578 ? 136.701 123.613 194.658 1.00 121.21 575 PRO B CA 1
ATOM 9411 C C . PRO B 1 578 ? 138.190 123.378 194.461 1.00 121.21 575 PRO B C 1
ATOM 9412 O O . PRO B 1 578 ? 138.609 122.255 194.166 1.00 121.21 575 PRO B O 1
ATOM 9416 N N . SER B 1 579 ? 138.997 124.427 194.622 1.00 116.90 576 SER B N 1
ATOM 9417 C CA . SER B 1 579 ? 140.409 124.365 194.267 1.00 116.90 576 SER B CA 1
ATOM 9418 C C . SER B 1 579 ? 141.313 123.928 195.411 1.00 116.90 576 SER B C 1
ATOM 9419 O O . SER B 1 579 ? 142.365 123.335 195.145 1.00 116.90 576 SER B O 1
ATOM 9422 N N . ASN B 1 580 ? 140.939 124.213 196.660 1.00 114.80 577 ASN B N 1
ATOM 9423 C CA . ASN B 1 580 ? 141.665 123.875 197.884 1.00 114.80 577 ASN B CA 1
ATOM 9424 C C . ASN B 1 580 ? 142.900 124.750 198.082 1.00 114.80 577 ASN B C 1
ATOM 9425 O O . ASN B 1 580 ? 143.558 124.649 199.125 1.00 114.80 577 ASN B O 1
ATOM 9430 N N . ASP B 1 581 ? 143.231 125.608 197.134 1.00 109.03 578 ASP B N 1
ATOM 9431 C CA . ASP B 1 581 ? 144.332 126.547 197.312 1.00 109.03 578 ASP B CA 1
ATOM 9432 C C . ASP B 1 581 ? 143.935 127.988 197.027 1.00 109.03 578 ASP B C 1
ATOM 9433 O O . ASP B 1 581 ? 144.398 128.895 197.722 1.00 109.03 578 ASP B O 1
ATOM 9438 N N . SER B 1 582 ? 143.078 128.224 196.038 1.00 103.04 579 SER B N 1
ATOM 9439 C CA . SER B 1 582 ? 142.688 129.584 195.698 1.00 103.04 579 SER B CA 1
ATOM 9440 C C . SER B 1 582 ? 141.725 130.146 196.737 1.00 103.04 579 SER B C 1
ATOM 9441 O O . SER B 1 582 ? 140.908 129.419 197.306 1.00 103.04 579 SER B O 1
ATOM 9444 N N . VAL B 1 583 ? 141.833 131.450 196.988 1.00 91.98 580 VAL B N 1
ATOM 9445 C CA . VAL B 1 583 ? 140.964 132.158 197.929 1.00 91.98 580 VAL B CA 1
ATOM 9446 C C . VAL B 1 583 ? 140.467 133.398 197.196 1.00 91.98 580 VAL B C 1
ATOM 9447 O O . VAL B 1 583 ? 141.129 134.441 197.186 1.00 91.98 580 VAL B O 1
ATOM 9451 N N . THR B 1 584 ? 139.286 133.305 196.597 1.00 84.96 581 THR B N 1
ATOM 9452 C CA . THR B 1 584 ? 138.778 134.353 195.728 1.00 84.96 581 THR B CA 1
ATOM 9453 C C . THR B 1 584 ? 137.804 135.254 196.479 1.00 84.96 581 THR B C 1
ATOM 9454 O O . THR B 1 584 ? 137.135 134.828 197.423 1.00 84.96 581 THR B O 1
ATOM 9458 N N . LEU B 1 585 ? 137.742 136.511 196.045 1.00 83.33 582 LEU B N 1
ATOM 9459 C CA . LEU B 1 585 ? 136.832 137.509 196.583 1.00 83.33 582 LEU B CA 1
ATOM 9460 C C . LEU B 1 585 ? 136.325 138.347 195.420 1.00 83.33 582 LEU B C 1
ATOM 9461 O O . LEU B 1 585 ? 137.100 138.725 194.539 1.00 83.33 582 LEU B O 1
ATOM 9466 N N . GLU B 1 586 ? 135.026 138.638 195.415 1.00 89.08 583 GLU B N 1
ATOM 9467 C CA . GLU B 1 586 ? 134.420 139.316 194.278 1.00 89.08 583 GLU B CA 1
ATOM 9468 C C . GLU B 1 586 ? 133.301 140.221 194.767 1.00 89.08 583 GLU B C 1
ATOM 9469 O O . GLU B 1 586 ? 132.658 139.941 195.780 1.00 89.08 583 GLU B O 1
ATOM 9475 N N . ILE B 1 587 ? 133.079 141.311 194.037 1.00 88.95 584 ILE B N 1
ATOM 9476 C CA . ILE B 1 587 ? 132.062 142.300 194.382 1.00 88.95 584 ILE B CA 1
ATOM 9477 C C . ILE B 1 587 ? 131.499 142.880 193.094 1.00 88.95 584 ILE B C 1
ATOM 9478 O O . ILE B 1 587 ? 132.253 143.305 192.215 1.00 88.95 584 ILE B O 1
ATOM 9483 N N . GLY B 1 588 ? 130.174 142.905 192.980 1.00 92.97 585 GLY B N 1
ATOM 9484 C CA . GLY B 1 588 ? 129.504 143.464 191.818 1.00 92.97 585 GLY B CA 1
ATOM 9485 C C . GLY B 1 588 ? 129.106 144.917 192.060 1.00 92.97 585 GLY B C 1
ATOM 9486 O O . GLY B 1 588 ? 128.676 145.276 193.153 1.00 92.97 585 GLY B O 1
ATOM 9487 N N . HIS B 1 589 ? 129.266 145.733 191.027 1.00 96.80 586 HIS B N 1
ATOM 9488 C CA . HIS B 1 589 ? 128.973 147.159 191.096 1.00 96.80 586 HIS B CA 1
ATOM 9489 C C . HIS B 1 589 ? 127.873 147.531 190.114 1.00 96.80 586 HIS B C 1
ATOM 9490 O O . HIS B 1 589 ? 127.937 148.554 189.431 1.00 96.80 586 HIS B O 1
ATOM 9497 N N . GLY B 1 590 ? 126.842 146.694 190.039 1.00 103.31 587 GLY B N 1
ATOM 9498 C CA . GLY B 1 590 ? 125.758 146.912 189.107 1.00 103.31 587 GLY B CA 1
ATOM 9499 C C . GLY B 1 590 ? 126.041 146.314 187.747 1.00 103.31 587 GLY B C 1
ATOM 9500 O O . GLY B 1 590 ? 125.934 145.098 187.564 1.00 103.31 587 GLY B O 1
ATOM 9501 N N . GLU B 1 591 ? 126.409 147.156 186.785 1.00 108.69 588 GLU B N 1
ATOM 9502 C CA . GLU B 1 591 ? 126.637 146.727 185.410 1.00 108.69 588 GLU B CA 1
ATOM 9503 C C . GLU B 1 591 ? 128.098 146.761 184.990 1.00 108.69 588 GLU B C 1
ATOM 9504 O O . GLU B 1 591 ? 128.532 145.888 184.235 1.00 108.69 588 GLU B O 1
ATOM 9510 N N . GLU B 1 592 ? 128.876 147.734 185.460 1.00 103.63 589 GLU B N 1
ATOM 9511 C CA . GLU B 1 592 ? 130.260 147.853 185.031 1.00 103.63 589 GLU B CA 1
ATOM 9512 C C . GLU B 1 592 ? 131.143 146.839 185.758 1.00 103.63 589 GLU B C 1
ATOM 9513 O O . GLU B 1 592 ? 130.670 145.947 186.467 1.00 103.63 589 GLU B O 1
ATOM 9519 N N . ARG B 1 593 ? 132.451 146.985 185.571 1.00 93.37 590 ARG B N 1
ATOM 9520 C CA . ARG B 1 593 ? 133.381 145.911 185.882 1.00 93.37 590 ARG B CA 1
ATOM 9521 C C . ARG B 1 593 ? 133.376 145.599 187.378 1.00 93.37 590 ARG B C 1
ATOM 9522 O O . ARG B 1 593 ? 133.276 146.511 188.205 1.00 93.37 590 ARG B O 1
ATOM 9530 N N . PRO B 1 594 ? 133.472 144.322 187.757 1.00 84.96 591 PRO B N 1
ATOM 9531 C CA . PRO B 1 594 ? 133.516 143.970 189.180 1.00 84.96 591 PRO B CA 1
ATOM 9532 C C . PRO B 1 594 ? 134.925 144.020 189.744 1.00 84.96 591 PRO B C 1
ATOM 9533 O O . PRO B 1 594 ? 135.869 144.396 189.043 1.00 84.96 591 PRO B O 1
ATOM 9537 N N . PHE B 1 595 ? 135.079 143.635 191.008 1.00 75.70 592 PHE B N 1
ATOM 9538 C CA . PHE B 1 595 ? 136.345 143.742 191.727 1.00 75.70 592 PHE B CA 1
ATOM 9539 C C . PHE B 1 595 ? 136.856 142.338 192.024 1.00 75.70 592 PHE B C 1
ATOM 9540 O O . PHE B 1 595 ? 136.390 141.685 192.961 1.00 75.70 592 PHE B O 1
ATOM 9548 N N . ILE B 1 596 ? 137.816 141.879 191.236 1.00 76.47 593 ILE B N 1
ATOM 9549 C CA . ILE B 1 596 ? 138.406 140.559 191.414 1.00 76.47 593 ILE B CA 1
ATOM 9550 C C . ILE B 1 596 ? 139.624 140.684 192.319 1.00 76.47 593 ILE B C 1
ATOM 9551 O O . ILE B 1 596 ? 140.442 141.595 192.153 1.00 76.47 593 ILE B O 1
ATOM 9556 N N . TYR B 1 597 ? 139.744 139.773 193.283 1.00 74.79 594 TYR B N 1
ATOM 9557 C CA . TYR B 1 597 ? 140.933 139.686 194.131 1.00 74.79 594 TYR B CA 1
ATOM 9558 C C . TYR B 1 597 ? 141.173 138.212 194.437 1.00 74.79 594 TYR B C 1
ATOM 9559 O O . TYR B 1 597 ? 140.598 137.673 195.384 1.00 74.79 594 TYR B O 1
ATOM 9568 N N . GLN B 1 598 ? 142.037 137.574 193.652 1.00 81.67 595 GLN B N 1
ATOM 9569 C CA . GLN B 1 598 ? 142.242 136.132 193.716 1.00 81.67 595 GLN B CA 1
ATOM 9570 C C . GLN B 1 598 ? 143.691 135.824 194.063 1.00 81.67 595 GLN B C 1
ATOM 9571 O O . GLN B 1 598 ? 144.609 136.330 193.413 1.00 81.67 595 GLN B O 1
ATOM 9577 N N . VAL B 1 599 ? 143.888 134.982 195.074 1.00 83.63 596 VAL B N 1
ATOM 9578 C CA . VAL B 1 599 ? 145.201 134.464 195.444 1.00 83.63 596 VAL B CA 1
ATOM 9579 C C . VAL B 1 599 ? 145.324 133.053 194.890 1.00 83.63 596 VAL B C 1
ATOM 9580 O O . VAL B 1 599 ? 144.322 132.338 194.775 1.00 83.63 596 VAL B O 1
ATOM 9584 N N . GLN B 1 600 ? 146.542 132.644 194.537 1.00 89.32 597 GLN B N 1
ATOM 9585 C CA . GLN B 1 600 ? 146.732 131.324 193.951 1.00 89.32 597 GLN B CA 1
ATOM 9586 C C . GLN B 1 600 ? 148.179 130.879 194.110 1.00 89.32 597 GLN B C 1
ATOM 9587 O O . GLN B 1 600 ? 149.103 131.662 193.887 1.00 89.32 597 GLN B O 1
ATOM 9593 N N . MET B 1 601 ? 148.357 129.613 194.471 1.00 98.88 598 MET B N 1
ATOM 9594 C CA . MET B 1 601 ? 149.676 129.028 194.659 1.00 98.88 598 MET B CA 1
ATOM 9595 C C . MET B 1 601 ? 150.249 128.546 193.330 1.00 98.88 598 MET B C 1
ATOM 9596 O O . MET B 1 601 ? 149.521 128.076 192.451 1.00 98.88 598 MET B O 1
ATOM 9601 N N . LYS B 1 602 ? 151.566 128.670 193.184 1.00 97.23 599 LYS B N 1
ATOM 9602 C CA . LYS B 1 602 ? 152.247 128.180 191.994 1.00 97.23 599 LYS B CA 1
ATOM 9603 C C . LYS B 1 602 ? 153.690 127.849 192.355 1.00 97.23 599 LYS B C 1
ATOM 9604 O O . LYS B 1 602 ? 154.257 128.415 193.291 1.00 97.23 599 LYS B O 1
ATOM 9610 N N . GLY B 1 603 ? 154.278 126.927 191.602 1.00 99.95 600 GLY B N 1
ATOM 9611 C CA . GLY B 1 603 ? 155.626 126.468 191.878 1.00 99.95 600 GLY B CA 1
ATOM 9612 C C . GLY B 1 603 ? 156.564 126.720 190.716 1.00 99.95 600 GLY B C 1
ATOM 9613 O O . GLY B 1 603 ? 156.166 126.703 189.552 1.00 99.95 600 GLY B O 1
ATOM 9614 N N . PHE B 1 604 ? 157.834 126.945 191.054 1.00 101.04 601 PHE B N 1
ATOM 9615 C CA . PHE B 1 604 ? 158.860 127.270 190.075 1.00 101.04 601 PHE B CA 1
ATOM 9616 C C . PHE B 1 604 ? 160.114 126.457 190.373 1.00 101.04 601 PHE B C 1
ATOM 9617 O O . PHE B 1 604 ? 160.175 125.699 191.346 1.00 101.04 601 PHE B O 1
ATOM 9625 N N . PHE B 1 605 ? 161.126 126.625 189.525 1.00 106.79 602 PHE B N 1
ATOM 9626 C CA . PHE B 1 605 ? 162.420 125.983 189.714 1.00 106.79 602 PHE B CA 1
ATOM 9627 C C . PHE B 1 605 ? 163.351 126.923 190.466 1.00 106.79 602 PHE B C 1
ATOM 9628 O O . PHE B 1 605 ? 163.479 128.097 190.106 1.00 106.79 602 PHE B O 1
ATOM 9636 N N . THR B 1 606 ? 163.999 126.404 191.501 1.00 106.70 603 THR B N 1
ATOM 9637 C CA . THR B 1 606 ? 164.942 127.208 192.263 1.00 106.70 603 THR B CA 1
ATOM 9638 C C . THR B 1 606 ? 166.109 127.619 191.369 1.00 106.70 603 THR B C 1
ATOM 9639 O O . THR B 1 606 ? 166.615 126.799 190.597 1.00 106.70 603 THR B O 1
ATOM 9643 N N . PRO B 1 607 ? 166.548 128.881 191.429 1.00 108.56 604 PRO B N 1
ATOM 9644 C CA . PRO B 1 607 ? 167.638 129.323 190.548 1.00 108.56 604 PRO B CA 1
ATOM 9645 C C . PRO B 1 607 ? 168.967 128.643 190.832 1.00 108.56 604 PRO B C 1
ATOM 9646 O O . PRO B 1 607 ? 169.089 127.847 191.768 1.00 108.56 604 PRO B O 1
ATOM 9650 N N . SER B 1 608 ? 169.973 128.972 190.019 1.00 109.36 605 SER B N 1
ATOM 9651 C CA . SER B 1 608 ? 171.275 128.325 190.136 1.00 109.36 605 SER B CA 1
ATOM 9652 C C . SER B 1 608 ? 171.965 128.683 191.447 1.00 109.36 605 SER B C 1
ATOM 9653 O O . SER B 1 608 ? 172.451 127.800 192.162 1.00 109.36 605 SER B O 1
ATOM 9656 N N . PHE B 1 609 ? 172.011 129.970 191.787 1.00 106.47 606 PHE B N 1
ATOM 9657 C CA . PHE B 1 609 ? 172.788 130.413 192.940 1.00 106.47 606 PHE B CA 1
ATOM 9658 C C . PHE B 1 609 ? 172.031 130.230 194.250 1.00 106.47 606 PHE B C 1
ATOM 9659 O O . PHE B 1 609 ? 172.032 131.120 195.106 1.00 106.47 606 PHE B O 1
ATOM 9667 N N . ALA B 1 610 ? 171.411 129.068 194.437 1.00 111.68 607 ALA B N 1
ATOM 9668 C CA . ALA B 1 610 ? 170.740 128.772 195.698 1.00 111.68 607 ALA B CA 1
ATOM 9669 C C . ALA B 1 610 ? 171.016 127.380 196.243 1.00 111.68 607 ALA B C 1
ATOM 9670 O O . ALA B 1 610 ? 170.836 127.171 197.447 1.00 111.68 607 ALA B O 1
ATOM 9672 N N . ARG B 1 611 ? 171.439 126.427 195.421 1.00 114.45 608 ARG B N 1
ATOM 9673 C CA . ARG B 1 611 ? 171.614 125.051 195.860 1.00 114.45 608 ARG B CA 1
ATOM 9674 C C . ARG B 1 611 ? 173.062 124.599 195.701 1.00 114.45 608 ARG B C 1
ATOM 9675 O O . ARG B 1 611 ? 173.696 124.867 194.681 1.00 114.45 608 ARG B O 1
ATOM 9683 N N . LEU B 1 619 ? 172.546 122.243 200.609 1.00 114.20 616 LEU B N 1
ATOM 9684 C CA . LEU B 1 619 ? 171.157 121.803 200.580 1.00 114.20 616 LEU B CA 1
ATOM 9685 C C . LEU B 1 619 ? 170.618 121.781 199.155 1.00 114.20 616 LEU B C 1
ATOM 9686 O O . LEU B 1 619 ? 170.770 122.748 198.409 1.00 114.20 616 LEU B O 1
ATOM 9688 N N . ASN B 1 620 ? 169.988 120.669 198.784 1.00 113.65 617 ASN B N 1
ATOM 9689 C CA . ASN B 1 620 ? 169.385 120.499 197.464 1.00 113.65 617 ASN B CA 1
ATOM 9690 C C . ASN B 1 620 ? 167.893 120.783 197.589 1.00 113.65 617 ASN B C 1
ATOM 9691 O O . ASN B 1 620 ? 167.130 119.955 198.093 1.00 113.65 617 ASN B O 1
ATOM 9693 N N . ASN B 1 621 ? 167.479 121.964 197.129 1.00 112.36 618 ASN B N 1
ATOM 9694 C CA . ASN B 1 621 ? 166.086 122.388 197.231 1.00 112.36 618 ASN B CA 1
ATOM 9695 C C . ASN B 1 621 ? 165.308 122.039 195.963 1.00 112.36 618 ASN B C 1
ATOM 9696 O O . ASN B 1 621 ? 164.293 121.337 196.025 1.00 112.36 618 ASN B O 1
ATOM 9701 N N . ARG B 1 622 ? 165.756 122.554 194.815 1.00 110.75 619 ARG B N 1
ATOM 9702 C CA . ARG B 1 622 ? 165.281 122.135 193.497 1.00 110.75 619 ARG B CA 1
ATOM 9703 C C . ARG B 1 622 ? 163.832 122.541 193.213 1.00 110.75 619 ARG B C 1
ATOM 9704 O O . ARG B 1 622 ? 163.373 122.440 192.071 1.00 110.75 619 ARG B O 1
ATOM 9712 N N . ARG B 1 623 ? 163.114 123.053 194.211 1.00 107.06 620 ARG B N 1
ATOM 9713 C CA . ARG B 1 623 ? 161.718 123.406 193.986 1.00 107.06 620 ARG B CA 1
ATOM 9714 C C . ARG B 1 623 ? 161.232 124.309 195.108 1.00 107.06 620 ARG B C 1
ATOM 9715 O O . ARG B 1 623 ? 161.632 124.140 196.262 1.00 107.06 620 ARG B O 1
ATOM 9723 N N . TYR B 1 624 ? 160.363 125.258 194.763 1.00 102.69 621 TYR B N 1
ATOM 9724 C CA . TYR B 1 624 ? 159.771 126.161 195.740 1.00 102.69 621 TYR B CA 1
ATOM 9725 C C . TYR B 1 624 ? 158.450 126.683 195.190 1.00 102.69 621 TYR B C 1
ATOM 9726 O O . TYR B 1 624 ? 158.121 126.489 194.018 1.00 102.69 621 TYR B O 1
ATOM 9735 N N . TYR B 1 625 ? 157.691 127.356 196.056 1.00 101.49 622 TYR B N 1
ATOM 9736 C CA . TYR B 1 625 ? 156.353 127.821 195.724 1.00 101.49 622 TYR B CA 1
ATOM 9737 C C . TYR B 1 625 ? 156.171 129.273 196.146 1.00 101.49 622 TYR B C 1
ATOM 9738 O O . TYR B 1 625 ? 156.839 129.760 197.061 1.00 101.49 622 TYR B O 1
ATOM 9747 N N . ARG B 1 626 ? 155.257 129.959 195.459 1.00 91.74 623 ARG B N 1
ATOM 9748 C CA . ARG B 1 626 ? 154.907 131.342 195.753 1.00 91.74 623 ARG B CA 1
ATOM 9749 C C . ARG B 1 626 ? 153.400 131.508 195.618 1.00 91.74 623 ARG B C 1
ATOM 9750 O O . ARG B 1 626 ? 152.765 130.855 194.788 1.00 91.74 623 ARG B O 1
ATOM 9758 N N . ALA B 1 627 ? 152.833 132.391 196.440 1.00 84.38 624 ALA B N 1
ATOM 9759 C CA . ALA B 1 627 ? 151.388 132.629 196.469 1.00 84.38 624 ALA B CA 1
ATOM 9760 C C . ALA B 1 627 ? 151.105 133.975 195.808 1.00 84.38 624 ALA B C 1
ATOM 9761 O O . ALA B 1 627 ? 151.113 135.018 196.456 1.00 84.38 624 ALA B O 1
ATOM 9763 N N . GLU B 1 628 ? 150.829 133.940 194.508 1.00 83.21 625 GLU B N 1
ATOM 9764 C CA . GLU B 1 628 ? 150.668 135.156 193.728 1.00 83.21 625 GLU B CA 1
ATOM 9765 C C . GLU B 1 628 ? 149.331 135.823 194.040 1.00 83.21 625 GLU B C 1
ATOM 9766 O O . GLU B 1 628 ? 148.505 135.308 194.794 1.00 83.21 625 GLU B O 1
ATOM 9772 N N . VAL B 1 629 ? 149.121 136.995 193.446 1.00 74.92 626 VAL B N 1
ATOM 9773 C CA . VAL B 1 629 ? 147.871 137.737 193.563 1.00 74.92 626 VAL B CA 1
ATOM 9774 C C . VAL B 1 629 ? 147.526 138.308 192.199 1.00 74.92 626 VAL B C 1
ATOM 9775 O O . VAL B 1 629 ? 148.343 139.003 191.589 1.00 74.92 626 VAL B O 1
ATOM 9779 N N . HIS B 1 630 ? 146.317 138.030 191.726 1.00 76.37 627 HIS B N 1
ATOM 9780 C CA . HIS B 1 630 ? 145.862 138.489 190.426 1.00 76.37 627 HIS B CA 1
ATOM 9781 C C . HIS B 1 630 ? 144.656 139.403 190.590 1.00 76.37 627 HIS B C 1
ATOM 9782 O O . HIS B 1 630 ? 143.916 139.317 191.572 1.00 76.37 627 HIS B O 1
ATOM 9789 N N . LEU B 1 631 ? 144.473 140.285 189.616 1.00 79.86 628 LEU B N 1
ATOM 9790 C CA . LEU B 1 631 ? 143.411 141.283 189.639 1.00 79.86 628 LEU B CA 1
ATOM 9791 C C . LEU B 1 631 ? 142.835 141.356 188.229 1.00 79.86 628 LEU B C 1
ATOM 9792 O O . LEU B 1 631 ? 143.055 140.468 187.399 1.00 79.86 628 LEU B O 1
ATOM 9797 N N . SER B 1 632 ? 142.081 142.412 187.944 1.00 85.58 629 SER B N 1
ATOM 9798 C CA . SER B 1 632 ? 141.583 142.603 186.593 1.00 85.58 629 SER B CA 1
ATOM 9799 C C . SER B 1 632 ? 142.741 142.901 185.640 1.00 85.58 629 SER B C 1
ATOM 9800 O O . SER B 1 632 ? 143.895 143.065 186.048 1.00 85.58 629 SER B O 1
ATOM 9803 N N . GLU B 1 633 ? 142.416 142.971 184.353 1.00 88.98 630 GLU B N 1
ATOM 9804 C CA . GLU B 1 633 ? 143.438 143.070 183.322 1.00 88.98 630 GLU B CA 1
ATOM 9805 C C . GLU B 1 633 ? 144.227 144.370 183.464 1.00 88.98 630 GLU B C 1
ATOM 9806 O O . GLU B 1 633 ? 143.692 145.422 183.823 1.00 88.98 630 GLU B O 1
ATOM 9812 N N . GLY B 1 634 ? 145.521 144.286 183.161 1.00 92.54 631 GLY B N 1
ATOM 9813 C CA . GLY B 1 634 ? 146.420 145.404 183.365 1.00 92.54 631 GLY B CA 1
ATOM 9814 C C . GLY B 1 634 ? 146.753 145.631 184.826 1.00 92.54 631 GLY B C 1
ATOM 9815 O O . GLY B 1 634 ? 146.330 146.627 185.420 1.00 92.54 631 GLY B O 1
ATOM 9816 N N . SER B 1 635 ? 147.502 144.707 185.417 1.00 91.97 632 SER B N 1
ATOM 9817 C CA . SER B 1 635 ? 147.880 144.784 186.823 1.00 91.97 632 SER B CA 1
ATOM 9818 C C . SER B 1 635 ? 149.227 144.089 186.996 1.00 91.97 632 SER B C 1
ATOM 9819 O O . SER B 1 635 ? 149.849 143.653 186.022 1.00 91.97 632 SER B O 1
ATOM 9822 N N . GLN B 1 636 ? 149.686 143.996 188.244 1.00 90.40 633 GLN B N 1
ATOM 9823 C CA . GLN B 1 636 ? 150.944 143.339 188.573 1.00 90.40 633 GLN B CA 1
ATOM 9824 C C . GLN B 1 636 ? 150.670 142.151 189.483 1.00 90.40 633 GLN B C 1
ATOM 9825 O O . GLN B 1 636 ? 149.628 142.070 190.137 1.00 90.40 633 GLN B O 1
ATOM 9831 N N . ASP B 1 637 ? 151.625 141.226 189.525 1.00 83.80 634 ASP B N 1
ATOM 9832 C CA . ASP B 1 637 ? 151.514 140.008 190.317 1.00 83.80 634 ASP B CA 1
ATOM 9833 C C . ASP B 1 637 ? 152.617 139.980 191.365 1.00 83.80 634 ASP B C 1
ATOM 9834 O O . ASP B 1 637 ? 153.785 140.219 191.046 1.00 83.80 634 ASP B O 1
ATOM 9839 N N . TYR B 1 638 ? 152.248 139.674 192.607 1.00 82.94 635 TYR B N 1
ATOM 9840 C CA . TYR B 1 638 ? 153.200 139.667 193.708 1.00 82.94 635 TYR B CA 1
ATOM 9841 C C . TYR B 1 638 ? 152.732 138.675 194.760 1.00 82.94 635 TYR B C 1
ATOM 9842 O O . TYR B 1 638 ? 151.564 138.286 194.794 1.00 82.94 635 TYR B O 1
ATOM 9851 N N . ASP B 1 639 ? 153.656 138.271 195.623 1.00 86.72 636 ASP B N 1
ATOM 9852 C CA . ASP B 1 639 ? 153.381 137.259 196.630 1.00 86.72 636 ASP B CA 1
ATOM 9853 C C . ASP B 1 639 ? 153.322 137.880 198.019 1.00 86.72 636 ASP B C 1
ATOM 9854 O O . ASP B 1 639 ? 153.877 138.952 198.272 1.00 86.72 636 ASP B O 1
ATOM 9859 N N . LEU B 1 640 ? 152.638 137.180 198.924 1.00 89.52 637 LEU B N 1
ATOM 9860 C CA . LEU B 1 640 ? 152.424 137.649 200.286 1.00 89.52 637 LEU B CA 1
ATOM 9861 C C . LEU B 1 640 ? 153.133 136.815 201.342 1.00 89.52 637 LEU B C 1
ATOM 9862 O O . LEU B 1 640 ? 152.899 137.035 202.535 1.00 89.52 637 LEU B O 1
ATOM 9867 N N . VAL B 1 641 ? 153.981 135.865 200.949 1.00 91.29 638 VAL B N 1
ATOM 9868 C CA . VAL B 1 641 ? 154.652 135.027 201.936 1.00 91.29 638 VAL B CA 1
ATOM 9869 C C . VAL B 1 641 ? 155.549 135.903 202.796 1.00 91.29 638 VAL B C 1
ATOM 9870 O O . VAL B 1 641 ? 156.508 136.510 202.305 1.00 91.29 638 VAL B O 1
ATOM 9874 N N . GLY B 1 642 ? 155.238 135.974 204.085 1.00 91.81 639 GLY B N 1
ATOM 9875 C CA . GLY B 1 642 ? 155.914 136.869 204.997 1.00 91.81 639 GLY B CA 1
ATOM 9876 C C . GLY B 1 642 ? 155.071 138.022 205.501 1.00 91.81 639 GLY B C 1
ATOM 9877 O O . GLY B 1 642 ? 155.606 138.907 206.177 1.00 91.81 639 GLY B O 1
ATOM 9878 N N . TYR B 1 643 ? 153.780 138.042 205.192 1.00 90.41 640 TYR B N 1
ATOM 9879 C CA . TYR B 1 643 ? 152.876 139.067 205.682 1.00 90.41 640 TYR B CA 1
ATOM 9880 C C . TYR B 1 643 ? 152.327 138.679 207.049 1.00 90.41 640 TYR B C 1
ATOM 9881 O O . TYR B 1 643 ? 152.448 137.538 207.498 1.00 90.41 640 TYR B O 1
ATOM 9890 N N . THR B 1 644 ? 151.718 139.652 207.712 1.00 90.72 641 THR B N 1
ATOM 9891 C CA . THR B 1 644 ? 150.950 139.429 208.926 1.00 90.72 641 THR B CA 1
ATOM 9892 C C . THR B 1 644 ? 149.472 139.628 208.605 1.00 90.72 641 THR B C 1
ATOM 9893 O O . THR B 1 644 ? 149.121 140.397 207.705 1.00 90.72 641 THR B O 1
ATOM 9897 N N . LYS B 1 645 ? 148.606 138.905 209.323 1.00 91.09 642 LYS B N 1
ATOM 9898 C CA . LYS B 1 645 ? 147.176 138.945 209.021 1.00 91.09 642 LYS B CA 1
ATOM 9899 C C . LYS B 1 645 ? 146.638 140.371 209.004 1.00 91.09 642 LYS B C 1
ATOM 9900 O O . LYS B 1 645 ? 145.816 140.720 208.151 1.00 91.09 642 LYS B O 1
ATOM 9906 N N . GLU B 1 646 ? 147.091 141.213 209.935 1.00 89.43 643 GLU B N 1
ATOM 9907 C CA . GLU B 1 646 ? 146.689 142.616 209.920 1.00 89.43 643 GLU B CA 1
ATOM 9908 C C . GLU B 1 646 ? 147.270 143.362 208.727 1.00 89.43 643 GLU B C 1
ATOM 9909 O O . GLU B 1 646 ? 146.678 144.353 208.289 1.00 89.43 643 GLU B O 1
ATOM 9915 N N . GLN B 1 647 ? 148.372 142.881 208.151 1.00 87.16 644 GLN B N 1
ATOM 9916 C CA . GLN B 1 647 ? 148.900 143.495 206.939 1.00 87.16 644 GLN B CA 1
ATOM 9917 C C . GLN B 1 647 ? 148.232 142.981 205.671 1.00 87.16 644 GLN B C 1
ATOM 9918 O O . GLN B 1 647 ? 148.336 143.634 204.629 1.00 87.16 644 GLN B O 1
ATOM 9924 N N . VAL B 1 648 ? 147.566 141.828 205.724 1.00 84.45 645 VAL B N 1
ATOM 9925 C CA . VAL B 1 648 ? 146.861 141.331 204.546 1.00 84.45 645 VAL B CA 1
ATOM 9926 C C . VAL B 1 648 ? 145.526 142.041 204.377 1.00 84.45 645 VAL B C 1
ATOM 9927 O O . VAL B 1 648 ? 145.124 142.369 203.256 1.00 84.45 645 VAL B O 1
ATOM 9931 N N . ILE B 1 649 ? 144.822 142.297 205.481 1.00 84.49 646 ILE B N 1
ATOM 9932 C CA . ILE B 1 649 ? 143.567 143.036 205.398 1.00 84.49 646 ILE B CA 1
ATOM 9933 C C . ILE B 1 649 ? 143.818 144.462 204.930 1.00 84.49 646 ILE B C 1
ATOM 9934 O O . ILE B 1 649 ? 142.999 145.039 204.207 1.00 84.49 646 ILE B O 1
ATOM 9939 N N . ASN B 1 650 ? 144.954 145.047 205.302 1.00 81.92 647 ASN B N 1
ATOM 9940 C CA . ASN B 1 650 ? 145.294 146.388 204.847 1.00 81.92 647 ASN B CA 1
ATOM 9941 C C . ASN B 1 650 ? 145.788 146.416 203.409 1.00 81.92 647 ASN B C 1
ATOM 9942 O O . ASN B 1 650 ? 146.006 147.504 202.869 1.00 81.92 647 ASN B O 1
ATOM 9947 N N . ASP B 1 651 ? 145.969 145.257 202.780 1.00 80.08 648 ASP B N 1
ATOM 9948 C CA . ASP B 1 651 ? 146.331 145.184 201.372 1.00 80.08 648 ASP B CA 1
ATOM 9949 C C . ASP B 1 651 ? 145.128 145.016 200.457 1.00 80.08 648 ASP B C 1
ATOM 9950 O O . ASP B 1 651 ? 145.162 145.488 199.318 1.00 80.08 648 ASP B O 1
ATOM 9955 N N . VAL B 1 652 ? 144.071 144.351 200.924 1.00 78.12 649 VAL B N 1
ATOM 9956 C CA . VAL B 1 652 ? 142.852 144.250 200.132 1.00 78.12 649 VAL B CA 1
ATOM 9957 C C . VAL B 1 652 ? 142.056 145.543 200.157 1.00 78.12 649 VAL B C 1
ATOM 9958 O O . VAL B 1 652 ? 141.183 145.740 199.304 1.00 78.12 649 VAL B O 1
ATOM 9962 N N . LEU B 1 653 ? 142.329 146.427 201.117 1.00 78.69 650 LEU B N 1
ATOM 9963 C CA . LEU B 1 653 ? 141.577 147.669 201.234 1.00 78.69 650 LEU B CA 1
ATOM 9964 C C . LEU B 1 653 ? 142.094 148.735 200.279 1.00 78.69 650 LEU B C 1
ATOM 9965 O O . LEU B 1 653 ? 141.305 149.407 199.608 1.00 78.69 650 LEU B O 1
ATOM 9970 N N . ASP B 1 654 ? 143.411 148.913 200.204 1.00 77.85 651 ASP B N 1
ATOM 9971 C CA . ASP B 1 654 ? 143.960 149.921 199.308 1.00 77.85 651 ASP B CA 1
ATOM 9972 C C . ASP B 1 654 ? 144.055 149.444 197.868 1.00 77.85 651 ASP B C 1
ATOM 9973 O O . ASP B 1 654 ? 144.420 150.236 196.995 1.00 77.85 651 ASP B O 1
ATOM 9978 N N . GLN B 1 655 ? 143.743 148.180 197.598 1.00 74.81 652 GLN B N 1
ATOM 9979 C CA . GLN B 1 655 ? 143.479 147.747 196.234 1.00 74.81 652 GLN B CA 1
ATOM 9980 C C . GLN B 1 655 ? 142.029 147.973 195.845 1.00 74.81 652 GLN B C 1
ATOM 9981 O O . GLN B 1 655 ? 141.724 148.103 194.655 1.00 74.81 652 GLN B O 1
ATOM 9987 N N . TYR B 1 656 ? 141.134 148.028 196.831 1.00 76.90 653 TYR B N 1
ATOM 9988 C CA . TYR B 1 656 ? 139.737 148.350 196.575 1.00 76.90 653 TYR B CA 1
ATOM 9989 C C . TYR B 1 656 ? 139.541 149.847 196.381 1.00 76.90 653 TYR B C 1
ATOM 9990 O O . TYR B 1 656 ? 138.787 150.265 195.498 1.00 76.90 653 TYR B O 1
ATOM 9999 N N . GLU B 1 657 ? 140.208 150.664 197.197 1.00 77.84 654 GLU B N 1
ATOM 10000 C CA . GLU B 1 657 ? 140.143 152.110 197.016 1.00 77.84 654 GLU B CA 1
ATOM 10001 C C . GLU B 1 657 ? 140.790 152.541 195.708 1.00 77.84 654 GLU B C 1
ATOM 10002 O O . GLU B 1 657 ? 140.359 153.525 195.100 1.00 77.84 654 GLU B O 1
ATOM 10008 N N . ARG B 1 658 ? 141.823 151.827 195.264 1.00 76.72 655 ARG B N 1
ATOM 10009 C CA . ARG B 1 658 ? 142.395 152.093 193.950 1.00 76.72 655 ARG B CA 1
ATOM 10010 C C . ARG B 1 658 ? 141.431 151.715 192.837 1.00 76.72 655 ARG B C 1
ATOM 10011 O O . ARG B 1 658 ? 141.505 152.274 191.739 1.00 76.72 655 ARG B O 1
ATOM 10019 N N . HIS B 1 659 ? 140.520 150.775 193.103 1.00 75.54 656 HIS B N 1
ATOM 10020 C CA . HIS B 1 659 ? 139.536 150.376 192.102 1.00 75.54 656 HIS B CA 1
ATOM 10021 C C . HIS B 1 659 ? 138.447 151.429 191.948 1.00 75.54 656 HIS B C 1
ATOM 10022 O O . HIS B 1 659 ? 137.992 151.696 190.832 1.00 75.54 656 HIS B O 1
ATOM 10029 N N . MET B 1 660 ? 138.019 152.039 193.056 1.00 75.19 657 MET B N 1
ATOM 10030 C CA . MET B 1 660 ? 136.952 153.030 192.998 1.00 75.19 657 MET B CA 1
ATOM 10031 C C . MET B 1 660 ? 137.379 154.310 192.295 1.00 75.19 657 MET B C 1
ATOM 10032 O O . MET B 1 660 ? 136.525 155.005 191.738 1.00 75.19 657 MET B O 1
ATOM 10037 N N . GLN B 1 661 ? 138.668 154.645 192.311 1.00 75.20 658 GLN B N 1
ATOM 10038 C CA . GLN B 1 661 ? 139.142 155.789 191.540 1.00 75.20 658 GLN B CA 1
ATOM 10039 C C . GLN B 1 661 ? 139.202 155.473 190.054 1.00 75.20 658 GLN B C 1
ATOM 10040 O O . GLN B 1 661 ? 139.042 156.372 189.223 1.00 75.20 658 GLN B O 1
ATOM 10046 N N . PHE B 1 662 ? 139.424 154.207 189.703 1.00 77.57 659 PHE B N 1
ATOM 10047 C CA . PHE B 1 662 ? 139.377 153.801 188.303 1.00 77.57 659 PHE B CA 1
ATOM 10048 C C . PHE B 1 662 ? 137.969 153.945 187.742 1.00 77.57 659 PHE B C 1
ATOM 10049 O O . PHE B 1 662 ? 137.781 154.451 186.631 1.00 77.57 659 PHE B O 1
ATOM 10057 N N . LEU B 1 663 ? 136.963 153.505 188.503 1.00 78.45 660 LEU B N 1
ATOM 10058 C CA . LEU B 1 663 ? 135.584 153.569 188.031 1.00 78.45 660 LEU B CA 1
ATOM 10059 C C . LEU B 1 663 ? 135.092 155.003 187.898 1.00 78.45 660 LEU B C 1
ATOM 10060 O O . LEU B 1 663 ? 134.207 155.278 187.082 1.00 78.45 660 LEU B O 1
ATOM 10065 N N . HIS B 1 664 ? 135.647 155.925 188.684 1.00 79.69 661 HIS B N 1
ATOM 10066 C CA . HIS B 1 664 ? 135.220 157.317 188.617 1.00 79.69 661 HIS B CA 1
ATOM 10067 C C . HIS B 1 664 ? 135.718 158.006 187.354 1.00 79.69 661 HIS B C 1
ATOM 10068 O O . HIS B 1 664 ? 135.102 158.974 186.899 1.00 79.69 661 HIS B O 1
ATOM 10075 N N . LEU B 1 665 ? 136.812 157.523 186.772 1.00 78.74 662 LEU B N 1
ATOM 10076 C CA . LEU B 1 665 ? 137.403 158.170 185.608 1.00 78.74 662 LEU B CA 1
ATOM 10077 C C . LEU B 1 665 ? 136.836 157.667 184.290 1.00 78.74 662 LEU B C 1
ATOM 10078 O O . LEU B 1 665 ? 136.772 158.432 183.322 1.00 78.74 662 LEU B O 1
ATOM 10083 N N . VAL B 1 666 ? 136.428 156.399 184.222 1.00 78.99 663 VAL B N 1
ATOM 10084 C CA . VAL B 1 666 ? 135.887 155.875 182.972 1.00 78.99 663 VAL B CA 1
ATOM 10085 C C . VAL B 1 666 ? 134.526 156.483 182.681 1.00 78.99 663 VAL B C 1
ATOM 10086 O O . VAL B 1 666 ? 134.104 156.552 181.521 1.00 78.99 663 VAL B O 1
ATOM 10090 N N . ARG B 1 667 ? 133.819 156.932 183.712 1.00 81.22 664 ARG B N 1
ATOM 10091 C CA . ARG B 1 667 ? 132.510 157.541 183.533 1.00 81.22 664 ARG B CA 1
ATOM 10092 C C . ARG B 1 667 ? 132.625 159.059 183.525 1.00 81.22 664 ARG B C 1
ATOM 10093 O O . ARG B 1 667 ? 131.694 159.764 183.143 1.00 81.22 664 ARG B O 1
ATOM 10101 N N . THR C 1 14 ? 123.418 122.919 175.407 1.00 96.09 11 THR C N 1
ATOM 10102 C CA . THR C 1 14 ? 123.124 121.880 174.411 1.00 96.09 11 THR C CA 1
ATOM 10103 C C . THR C 1 14 ? 122.798 122.499 173.065 1.00 96.09 11 THR C C 1
ATOM 10104 O O . THR C 1 14 ? 121.874 123.293 172.966 1.00 96.09 11 THR C O 1
ATOM 10108 N N . VAL C 1 15 ? 123.537 122.133 172.028 1.00 92.81 12 VAL C N 1
ATOM 10109 C CA . VAL C 1 15 ? 123.335 122.782 170.746 1.00 92.81 12 VAL C CA 1
ATOM 10110 C C . VAL C 1 15 ? 122.118 122.250 170.003 1.00 92.81 12 VAL C C 1
ATOM 10111 O O . VAL C 1 15 ? 121.936 121.051 169.890 1.00 92.81 12 VAL C O 1
ATOM 10115 N N . ARG C 1 16 ? 121.275 123.137 169.528 1.00 84.94 13 ARG C N 1
ATOM 10116 C CA . ARG C 1 16 ? 120.094 122.778 168.764 1.00 84.94 13 ARG C CA 1
ATOM 10117 C C . ARG C 1 16 ? 119.889 123.806 167.662 1.00 84.94 13 ARG C C 1
ATOM 10118 O O . ARG C 1 16 ? 120.570 124.831 167.603 1.00 84.94 13 ARG C O 1
ATOM 10126 N N . MET C 1 17 ? 118.930 123.518 166.788 1.00 74.89 14 MET C N 1
ATOM 10127 C CA . MET C 1 17 ? 118.686 124.369 165.635 1.00 74.89 14 MET C CA 1
ATOM 10128 C C . MET C 1 17 ? 118.171 125.737 166.068 1.00 74.89 14 MET C C 1
ATOM 10129 O O . MET C 1 17 ? 117.520 125.886 167.105 1.00 74.89 14 MET C O 1
ATOM 10134 N N . ASN C 1 18 ? 118.477 126.742 165.257 1.00 64.93 15 ASN C N 1
ATOM 10135 C CA . ASN C 1 18 ? 118.054 128.124 165.465 1.00 64.93 15 ASN C CA 1
ATOM 10136 C C . ASN C 1 18 ? 117.077 128.446 164.337 1.00 64.93 15 ASN C C 1
ATOM 10137 O O . ASN C 1 18 ? 117.476 128.883 163.258 1.00 64.93 15 ASN C O 1
ATOM 10142 N N . ALA C 1 19 ? 115.791 128.224 164.600 1.00 61.56 16 ALA C N 1
ATOM 10143 C CA . ALA C 1 19 ? 114.797 128.221 163.529 1.00 61.56 16 ALA C CA 1
ATOM 10144 C C . ALA C 1 19 ? 114.714 129.516 162.724 1.00 61.56 16 ALA C C 1
ATOM 10145 O O . ALA C 1 19 ? 114.604 129.427 161.488 1.00 61.56 16 ALA C O 1
ATOM 10147 N N . PRO C 1 20 ? 114.742 130.716 163.315 1.00 59.86 17 PRO C N 1
ATOM 10148 C CA . PRO C 1 20 ? 114.613 131.931 162.493 1.00 59.86 17 PRO C CA 1
ATOM 10149 C C . PRO C 1 20 ? 115.754 132.152 161.512 1.00 59.86 17 PRO C C 1
ATOM 10150 O O . PRO C 1 20 ? 115.643 133.046 160.667 1.00 59.86 17 PRO C O 1
ATOM 10154 N N . VAL C 1 21 ? 116.836 131.388 161.594 1.00 57.19 18 VAL C N 1
ATOM 10155 C CA . VAL C 1 21 ? 117.919 131.449 160.616 1.00 57.19 18 VAL C CA 1
ATOM 10156 C C . VAL C 1 21 ? 117.835 130.296 159.627 1.00 57.19 18 VAL C C 1
ATOM 10157 O O . VAL C 1 21 ? 117.968 130.489 158.416 1.00 57.19 18 VAL C O 1
ATOM 10161 N N . PHE C 1 22 ? 117.604 129.087 160.139 1.00 56.29 19 PHE C N 1
ATOM 10162 C CA . PHE C 1 22 ? 117.461 127.917 159.282 1.00 56.29 19 PHE C CA 1
ATOM 10163 C C . PHE C 1 22 ? 116.333 128.102 158.275 1.00 56.29 19 PHE C C 1
ATOM 10164 O O . PHE C 1 22 ? 116.511 127.860 157.075 1.00 56.29 19 PHE C O 1
ATOM 10172 N N . TYR C 1 23 ? 115.159 128.527 158.743 1.00 57.29 20 TYR C N 1
ATOM 10173 C CA . TYR C 1 23 ? 114.020 128.648 157.842 1.00 57.29 20 TYR C CA 1
ATOM 10174 C C . TYR C 1 23 ? 114.137 129.848 156.917 1.00 57.29 20 TYR C C 1
ATOM 10175 O O . TYR C 1 23 ? 113.511 129.858 155.854 1.00 57.29 20 TYR C O 1
ATOM 10184 N N . PHE C 1 24 ? 114.921 130.856 157.291 1.00 55.28 21 PHE C N 1
ATOM 10185 C CA . PHE C 1 24 ? 115.127 132.001 156.412 1.00 55.28 21 PHE C CA 1
ATOM 10186 C C . PHE C 1 24 ? 116.132 131.687 155.312 1.00 55.28 21 PHE C C 1
ATOM 10187 O O . PHE C 1 24 ? 115.998 132.195 154.196 1.00 55.28 21 PHE C O 1
ATOM 10195 N N . ALA C 1 25 ? 117.122 130.839 155.590 1.00 55.57 22 ALA C N 1
ATOM 10196 C CA . ALA C 1 25 ? 118.117 130.504 154.577 1.00 55.57 22 ALA C CA 1
ATOM 10197 C C . ALA C 1 25 ? 117.671 129.361 153.667 1.00 55.57 22 ALA C C 1
ATOM 10198 O O . ALA C 1 25 ? 117.769 129.469 152.437 1.00 55.57 22 ALA C O 1
ATOM 10200 N N . ALA C 1 26 ? 117.199 128.254 154.251 1.00 55.79 23 ALA C N 1
ATOM 10201 C CA . ALA C 1 26 ? 116.807 127.104 153.447 1.00 55.79 23 ALA C CA 1
ATOM 10202 C C . ALA C 1 26 ? 115.675 127.429 152.485 1.00 55.79 23 ALA C C 1
ATOM 10203 O O . ALA C 1 26 ? 115.663 126.916 151.360 1.00 55.79 23 ALA C O 1
ATOM 10205 N N . SER C 1 27 ? 114.729 128.271 152.898 1.00 58.68 24 SER C N 1
ATOM 10206 C CA . SER C 1 27 ? 113.625 128.641 152.023 1.00 58.68 24 SER C CA 1
ATOM 10207 C C . SER C 1 27 ? 114.106 129.446 150.827 1.00 58.68 24 SER C C 1
ATOM 10208 O O . SER C 1 27 ? 113.624 129.244 149.710 1.00 58.68 24 SER C O 1
ATOM 10211 N N . PHE C 1 28 ? 115.055 130.358 151.037 1.00 57.34 25 PHE C N 1
ATOM 10212 C CA . PHE C 1 28 ? 115.620 131.092 149.912 1.00 57.34 25 PHE C CA 1
ATOM 10213 C C . PHE C 1 28 ? 116.386 130.170 148.978 1.00 57.34 25 PHE C C 1
ATOM 10214 O O . PHE C 1 28 ? 116.343 130.351 147.757 1.00 57.34 25 PHE C O 1
ATOM 10222 N N . ILE C 1 29 ? 117.094 129.183 149.528 1.00 54.88 26 ILE C N 1
ATOM 10223 C CA . ILE C 1 29 ? 117.930 128.328 148.689 1.00 54.88 26 ILE C CA 1
ATOM 10224 C C . ILE C 1 29 ? 117.077 127.390 147.841 1.00 54.88 26 ILE C C 1
ATOM 10225 O O . ILE C 1 29 ? 117.332 127.209 146.640 1.00 54.88 26 ILE C O 1
ATOM 10230 N N . LEU C 1 30 ? 116.055 126.781 148.445 1.00 58.51 27 LEU C N 1
ATOM 10231 C CA . LEU C 1 30 ? 115.345 125.681 147.806 1.00 58.51 27 LEU C CA 1
ATOM 10232 C C . LEU C 1 30 ? 114.606 126.077 146.538 1.00 58.51 27 LEU C C 1
ATOM 10233 O O . LEU C 1 30 ? 114.767 125.401 145.517 1.00 58.51 27 LEU C O 1
ATOM 10238 N N . ILE C 1 31 ? 113.802 127.135 146.568 1.00 60.16 28 ILE C N 1
ATOM 10239 C CA . ILE C 1 31 ? 113.031 127.483 145.384 1.00 60.16 28 ILE C CA 1
ATOM 10240 C C . ILE C 1 31 ? 113.920 128.025 144.271 1.00 60.16 28 ILE C C 1
ATOM 10241 O O . ILE C 1 31 ? 113.619 127.813 143.095 1.00 60.16 28 ILE C O 1
ATOM 10246 N N . PHE C 1 32 ? 114.996 128.740 144.606 1.00 57.49 29 PHE C N 1
ATOM 10247 C CA . PHE C 1 32 ? 115.957 129.130 143.579 1.00 57.49 29 PHE C CA 1
ATOM 10248 C C . PHE C 1 32 ? 116.514 127.899 142.882 1.00 57.49 29 PHE C C 1
ATOM 10249 O O . PHE C 1 32 ? 116.509 127.811 141.647 1.00 57.49 29 PHE C O 1
ATOM 10257 N N . GLY C 1 33 ? 116.996 126.930 143.665 1.00 58.06 30 GLY C N 1
ATOM 10258 C CA . GLY C 1 33 ? 117.477 125.695 143.067 1.00 58.06 30 GLY C CA 1
ATOM 10259 C C . GLY C 1 33 ? 116.439 125.035 142.183 1.00 58.06 30 GLY C C 1
ATOM 10260 O O . GLY C 1 33 ? 116.728 124.631 141.055 1.00 58.06 30 GLY C O 1
ATOM 10261 N N . ILE C 1 34 ? 115.200 124.955 142.670 1.00 59.85 31 ILE C N 1
ATOM 10262 C CA . ILE C 1 34 ? 114.160 124.221 141.954 1.00 59.85 31 ILE C CA 1
ATOM 10263 C C . ILE C 1 34 ? 113.809 124.912 140.641 1.00 59.85 31 ILE C C 1
ATOM 10264 O O . ILE C 1 34 ? 113.716 124.268 139.589 1.00 59.85 31 ILE C O 1
ATOM 10269 N N . ILE C 1 35 ? 113.599 126.232 140.675 1.00 62.90 32 ILE C N 1
ATOM 10270 C CA . ILE C 1 35 ? 113.197 126.927 139.455 1.00 62.90 32 ILE C CA 1
ATOM 10271 C C . ILE C 1 35 ? 114.357 127.150 138.501 1.00 62.90 32 ILE C C 1
ATOM 10272 O O . ILE C 1 35 ? 114.124 127.482 137.336 1.00 62.90 32 ILE C O 1
ATOM 10277 N N . VAL C 1 36 ? 115.599 126.981 138.947 1.00 59.81 33 VAL C N 1
ATOM 10278 C CA . VAL C 1 36 ? 116.689 126.913 137.982 1.00 59.81 33 VAL C CA 1
ATOM 10279 C C . VAL C 1 36 ? 116.797 125.513 137.378 1.00 59.81 33 VAL C C 1
ATOM 10280 O O . VAL C 1 36 ? 117.163 125.372 136.209 1.00 59.81 33 VAL C O 1
ATOM 10284 N N . ILE C 1 37 ? 116.454 124.471 138.141 1.00 60.58 34 ILE C N 1
ATOM 10285 C CA . ILE C 1 37 ? 116.399 123.125 137.580 1.00 60.58 34 ILE C CA 1
ATOM 10286 C C . ILE C 1 37 ? 115.278 122.973 136.560 1.00 60.58 34 ILE C C 1
ATOM 10287 O O . ILE C 1 37 ? 115.443 122.259 135.566 1.00 60.58 34 ILE C O 1
ATOM 10292 N N . ALA C 1 38 ? 114.149 123.652 136.758 1.00 65.46 35 ALA C N 1
ATOM 10293 C CA . ALA C 1 38 ? 112.991 123.436 135.895 1.00 65.46 35 ALA C CA 1
ATOM 10294 C C . ALA C 1 38 ? 113.098 124.151 134.550 1.00 65.46 35 ALA C C 1
ATOM 10295 O O . ALA C 1 38 ? 112.677 123.595 133.531 1.00 65.46 35 ALA C O 1
ATOM 10297 N N . PHE C 1 39 ? 113.643 125.366 134.515 1.00 66.33 36 PHE C N 1
ATOM 10298 C CA . PHE C 1 39 ? 113.671 126.190 133.304 1.00 66.33 36 PHE C CA 1
ATOM 10299 C C . PHE C 1 39 ? 115.103 126.595 132.982 1.00 66.33 36 PHE C C 1
ATOM 10300 O O . PHE C 1 39 ? 115.527 127.715 133.296 1.00 66.33 36 PHE C O 1
ATOM 10308 N N . PRO C 1 40 ? 115.876 125.713 132.341 1.00 65.97 37 PRO C N 1
ATOM 10309 C CA . PRO C 1 40 ? 117.281 126.063 132.070 1.00 65.97 37 PRO C CA 1
ATOM 10310 C C . PRO C 1 40 ? 117.462 127.088 130.960 1.00 65.97 37 PRO C C 1
ATOM 10311 O O . PRO C 1 40 ? 118.321 127.970 131.089 1.00 65.97 37 PRO C O 1
ATOM 10315 N N . GLN C 1 41 ? 116.686 127.008 129.873 1.00 70.53 38 GLN C N 1
ATOM 10316 C CA . GLN C 1 41 ? 116.891 127.932 128.759 1.00 70.53 38 GLN C CA 1
ATOM 10317 C C . GLN C 1 41 ? 116.627 129.373 129.171 1.00 70.53 38 GLN C C 1
ATOM 10318 O O . GLN C 1 41 ? 117.376 130.279 128.794 1.00 70.53 38 GLN C O 1
ATOM 10324 N N . ALA C 1 42 ? 115.573 129.608 129.946 1.00 65.14 39 ALA C N 1
ATOM 10325 C CA . ALA C 1 42 ? 115.240 130.971 130.343 1.00 65.14 39 ALA C CA 1
ATOM 10326 C C . ALA C 1 42 ? 116.233 131.514 131.362 1.00 65.14 39 ALA C C 1
ATOM 10327 O O . ALA C 1 42 ? 116.618 132.685 131.292 1.00 65.14 39 ALA C O 1
ATOM 10329 N N . SER C 1 43 ? 116.674 130.678 132.305 1.00 62.02 40 SER C N 1
ATOM 10330 C CA . SER C 1 43 ? 117.594 131.148 133.336 1.00 62.02 40 SER C CA 1
ATOM 10331 C C . SER C 1 43 ? 118.981 131.418 132.768 1.00 62.02 40 SER C C 1
ATOM 10332 O O . SER C 1 43 ? 119.647 132.381 133.169 1.00 62.02 40 SER C O 1
ATOM 10335 N N . GLY C 1 44 ? 119.440 130.573 131.844 1.00 61.53 41 GLY C N 1
ATOM 10336 C CA . GLY C 1 44 ? 120.727 130.818 131.217 1.00 61.53 41 GLY C CA 1
ATOM 10337 C C . GLY C 1 44 ? 120.767 132.139 130.477 1.00 61.53 41 GLY C C 1
ATOM 10338 O O . GLY C 1 44 ? 121.803 132.803 130.427 1.00 61.53 41 GLY C O 1
ATOM 10339 N N . ALA C 1 45 ? 119.636 132.541 129.894 1.00 63.16 42 ALA C N 1
ATOM 10340 C CA . ALA C 1 45 ? 119.562 133.824 129.208 1.00 63.16 42 ALA C CA 1
ATOM 10341 C C . ALA C 1 45 ? 119.364 134.978 130.178 1.00 63.16 42 ALA C C 1
ATOM 10342 O O . ALA C 1 45 ? 119.831 136.090 129.915 1.00 63.16 42 ALA C O 1
ATOM 10344 N N . TRP C 1 46 ? 118.678 134.738 131.296 1.00 63.03 43 TRP C N 1
ATOM 10345 C CA . TRP C 1 46 ? 118.478 135.790 132.284 1.00 63.03 43 TRP C CA 1
ATOM 10346 C C . TRP C 1 46 ? 119.743 136.109 133.067 1.00 63.03 43 TRP C C 1
ATOM 10347 O O . TRP C 1 46 ? 119.870 137.223 133.581 1.00 63.03 43 TRP C O 1
ATOM 10358 N N . LEU C 1 47 ? 120.673 135.162 133.182 1.00 53.37 44 LEU C N 1
ATOM 10359 C CA . LEU C 1 47 ? 121.875 135.424 133.969 1.00 53.37 44 LEU C CA 1
ATOM 10360 C C . LEU C 1 47 ? 122.895 136.260 133.198 1.00 53.37 44 LEU C C 1
ATOM 10361 O O . LEU C 1 47 ? 123.601 137.087 133.792 1.00 53.37 44 LEU C O 1
ATOM 10366 N N . LEU C 1 48 ? 122.989 136.063 131.883 1.00 53.03 45 LEU C N 1
ATOM 10367 C CA . LEU C 1 48 ? 123.926 136.845 131.088 1.00 53.03 45 LEU C CA 1
ATOM 10368 C C . LEU C 1 48 ? 123.508 138.301 130.963 1.00 53.03 45 LEU C C 1
ATOM 10369 O O . LEU C 1 48 ? 124.354 139.153 130.678 1.00 53.03 45 LEU C O 1
ATOM 10374 N N . ALA C 1 49 ? 122.226 138.605 131.155 1.00 51.98 46 ALA C N 1
ATOM 10375 C CA . ALA C 1 49 ? 121.798 139.997 131.208 1.00 51.98 46 ALA C CA 1
ATOM 10376 C C . ALA C 1 49 ? 122.215 140.642 132.522 1.00 51.98 46 ALA C C 1
ATOM 10377 O O . ALA C 1 49 ? 122.713 141.775 132.544 1.00 51.98 46 ALA C O 1
ATOM 10379 N N . ALA C 1 50 ? 122.018 139.927 133.631 1.00 48.22 47 ALA C N 1
ATOM 10380 C CA . ALA C 1 50 ? 122.382 140.462 134.936 1.00 48.22 47 ALA C CA 1
ATOM 10381 C C . ALA C 1 50 ? 123.884 140.670 135.054 1.00 48.22 47 ALA C C 1
ATOM 10382 O O . ALA C 1 50 ? 124.332 141.632 135.688 1.00 48.22 47 ALA C O 1
ATOM 10384 N N . GLN C 1 51 ? 124.683 139.791 134.448 1.00 48.97 48 GLN C N 1
ATOM 10385 C CA . GLN C 1 51 ? 126.131 139.977 134.502 1.00 48.97 48 GLN C CA 1
ATOM 10386 C C . GLN C 1 51 ? 126.544 141.274 133.816 1.00 48.97 48 GLN C C 1
ATOM 10387 O O . GLN C 1 51 ? 127.321 142.066 134.371 1.00 48.97 48 GLN C O 1
ATOM 10393 N N . ASN C 1 52 ? 126.036 141.505 132.603 1.00 51.00 49 ASN C N 1
ATOM 10394 C CA . ASN C 1 52 ? 126.376 142.720 131.873 1.00 51.00 49 ASN C CA 1
ATOM 10395 C C . ASN C 1 52 ? 125.859 143.959 132.587 1.00 51.00 49 ASN C C 1
ATOM 10396 O O . ASN C 1 52 ? 126.522 145.002 132.587 1.00 51.00 49 ASN C O 1
ATOM 10401 N N . TRP C 1 53 ? 124.677 143.873 133.201 1.00 45.15 50 TRP C N 1
ATOM 10402 C CA . TRP C 1 53 ? 124.157 145.018 133.938 1.00 45.15 50 TRP C CA 1
ATOM 10403 C C . TRP C 1 53 ? 125.042 145.353 135.130 1.00 45.15 50 TRP C C 1
ATOM 10404 O O . TRP C 1 53 ? 125.420 146.515 135.329 1.00 45.15 50 TRP C O 1
ATOM 10415 N N . ALA C 1 54 ? 125.379 144.344 135.937 1.00 45.18 51 ALA C N 1
ATOM 10416 C CA . ALA C 1 54 ? 126.154 144.588 137.148 1.00 45.18 51 ALA C CA 1
ATOM 10417 C C . ALA C 1 54 ? 127.542 145.112 136.823 1.00 45.18 51 ALA C C 1
ATOM 10418 O O . ALA C 1 54 ? 128.003 146.075 137.445 1.00 45.18 51 ALA C O 1
ATOM 10420 N N . ALA C 1 55 ? 128.211 144.505 135.838 1.00 44.11 52 ALA C N 1
ATOM 10421 C CA . ALA C 1 55 ? 129.562 144.924 135.472 1.00 44.11 52 ALA C CA 1
ATOM 10422 C C . ALA C 1 55 ? 129.652 146.425 135.237 1.00 44.11 52 ALA C C 1
ATOM 10423 O O . ALA C 1 55 ? 130.635 147.064 135.629 1.00 44.11 52 ALA C O 1
ATOM 10425 N N . ASN C 1 56 ? 128.638 147.005 134.598 1.00 45.04 53 ASN C N 1
ATOM 10426 C CA . ASN C 1 56 ? 128.644 148.422 134.261 1.00 45.04 53 ASN C CA 1
ATOM 10427 C C . ASN C 1 56 ? 128.082 149.300 135.369 1.00 45.04 53 ASN C C 1
ATOM 10428 O O . ASN C 1 56 ? 128.548 150.428 135.552 1.00 45.04 53 ASN C O 1
ATOM 10433 N N . THR C 1 57 ? 127.093 148.817 136.119 1.00 37.46 54 THR C N 1
ATOM 10434 C CA . THR C 1 57 ? 126.432 149.696 137.073 1.00 37.46 54 THR C CA 1
ATOM 10435 C C . THR C 1 57 ? 127.109 149.717 138.440 1.00 37.46 54 THR C C 1
ATOM 10436 O O . THR C 1 57 ? 127.202 150.782 139.057 1.00 37.46 54 THR C O 1
ATOM 10440 N N . VAL C 1 58 ? 127.600 148.581 138.936 1.00 32.28 55 VAL C N 1
ATOM 10441 C CA . VAL C 1 58 ? 128.162 148.552 140.282 1.00 32.28 55 VAL C CA 1
ATOM 10442 C C . VAL C 1 58 ? 129.633 148.155 140.252 1.00 32.28 55 VAL C C 1
ATOM 10443 O O . VAL C 1 58 ? 130.135 147.525 141.186 1.00 32.28 55 VAL C O 1
ATOM 10447 N N . GLY C 1 59 ? 130.336 148.527 139.191 1.00 26.24 56 GLY C N 1
ATOM 10448 C CA . GLY C 1 59 ? 131.748 148.222 139.100 1.00 26.24 56 GLY C CA 1
ATOM 10449 C C . GLY C 1 59 ? 132.622 149.081 139.989 1.00 26.24 56 GLY C C 1
ATOM 10450 O O . GLY C 1 59 ? 133.588 148.590 140.573 1.00 26.24 56 GLY C O 1
ATOM 10451 N N . TRP C 1 60 ? 132.296 150.370 140.093 1.00 23.14 57 TRP C N 1
ATOM 10452 C CA . TRP C 1 60 ? 133.076 151.287 140.920 1.00 23.14 57 TRP C CA 1
ATOM 10453 C C . TRP C 1 60 ? 132.908 150.993 142.404 1.00 23.14 57 TRP C C 1
ATOM 10454 O O . TRP C 1 60 ? 133.835 151.215 143.193 1.00 23.14 57 TRP C O 1
ATOM 10465 N N . TYR C 1 61 ? 131.741 150.483 142.797 1.00 25.95 58 TYR C N 1
ATOM 10466 C CA . TYR C 1 61 ? 131.449 150.245 144.205 1.00 25.95 58 TYR C CA 1
ATOM 10467 C C . TYR C 1 61 ? 132.330 149.143 144.782 1.00 25.95 58 TYR C C 1
ATOM 10468 O O . TYR C 1 61 ? 132.865 149.283 145.890 1.00 25.95 58 TYR C O 1
ATOM 10477 N N . TYR C 1 62 ? 132.485 148.037 144.047 1.00 25.88 59 TYR C N 1
ATOM 10478 C CA . TYR C 1 62 ? 133.356 146.956 144.489 1.00 25.88 59 TYR C CA 1
ATOM 10479 C C . TYR C 1 62 ? 134.795 147.426 144.628 1.00 25.88 59 TYR C C 1
ATOM 10480 O O . TYR C 1 62 ? 135.471 147.109 145.614 1.00 25.88 59 TYR C O 1
ATOM 10489 N N . MET C 1 63 ? 135.286 148.173 143.638 1.00 28.31 60 MET C N 1
ATOM 10490 C CA . MET C 1 63 ? 136.654 148.668 143.695 1.00 28.31 60 MET C CA 1
ATOM 10491 C C . MET C 1 63 ? 136.858 149.611 144.862 1.00 28.31 60 MET C C 1
ATOM 10492 O O . MET C 1 63 ? 137.945 149.645 145.445 1.00 28.31 60 MET C O 1
ATOM 10497 N N . MET C 1 64 ? 135.842 150.396 145.217 1.00 32.26 61 MET C N 1
ATOM 10498 C CA . MET C 1 64 ? 136.004 151.285 146.360 1.00 32.26 61 MET C CA 1
ATOM 10499 C C . MET C 1 64 ? 136.004 150.513 147.671 1.00 32.26 61 MET C C 1
ATOM 10500 O O . MET C 1 64 ? 136.870 150.733 148.523 1.00 32.26 61 MET C O 1
ATOM 10505 N N . VAL C 1 65 ? 135.052 149.598 147.855 1.00 24.85 62 VAL C N 1
ATOM 10506 C CA . VAL C 1 65 ? 134.968 148.918 149.144 1.00 24.85 62 VAL C CA 1
ATOM 10507 C C . VAL C 1 65 ? 136.079 147.898 149.360 1.00 24.85 62 VAL C C 1
ATOM 10508 O O . VAL C 1 65 ? 136.372 147.565 150.511 1.00 24.85 62 VAL C O 1
ATOM 10512 N N . MET C 1 66 ? 136.718 147.387 148.305 1.00 22.75 63 MET C N 1
ATOM 10513 C CA . MET C 1 66 ? 137.720 146.348 148.524 1.00 22.75 63 MET C CA 1
ATOM 10514 C C . MET C 1 66 ? 139.031 146.884 149.089 1.00 22.75 63 MET C C 1
ATOM 10515 O O . MET C 1 66 ? 139.798 146.111 149.666 1.00 22.75 63 MET C O 1
ATOM 10520 N N . THR C 1 67 ? 139.311 148.176 148.944 1.00 26.29 64 THR C N 1
ATOM 10521 C CA . THR C 1 67 ? 140.549 148.749 149.458 1.00 26.29 64 THR C CA 1
ATOM 10522 C C . THR C 1 67 ? 140.423 149.229 150.897 1.00 26.29 64 THR C C 1
ATOM 10523 O O . THR C 1 67 ? 141.435 149.300 151.611 1.00 26.29 64 THR C O 1
ATOM 10527 N N . LEU C 1 68 ? 139.204 149.551 151.331 1.00 27.65 65 LEU C N 1
ATOM 10528 C CA . LEU C 1 68 ? 138.976 149.989 152.702 1.00 27.65 65 LEU C CA 1
ATOM 10529 C C . LEU C 1 68 ? 139.374 148.915 153.704 1.00 27.65 65 LEU C C 1
ATOM 10530 O O . LEU C 1 68 ? 139.997 149.217 154.726 1.00 27.65 65 LEU C O 1
ATOM 10535 N N . TYR C 1 69 ? 139.019 147.657 153.435 1.00 24.82 66 TYR C N 1
ATOM 10536 C CA . TYR C 1 69 ? 139.347 146.573 154.357 1.00 24.82 66 TYR C CA 1
ATOM 10537 C C . TYR C 1 69 ? 140.855 146.437 154.533 1.00 24.82 66 TYR C C 1
ATOM 10538 O O . TYR C 1 69 ? 141.359 146.304 155.657 1.00 24.82 66 TYR C O 1
ATOM 10547 N N . LEU C 1 70 ? 141.592 146.470 153.423 1.00 22.51 67 LEU C N 1
ATOM 10548 C CA . LEU C 1 70 ? 143.040 146.306 153.475 1.00 22.51 67 LEU C CA 1
ATOM 10549 C C . LEU C 1 70 ? 143.696 147.461 154.217 1.00 22.51 67 LEU C C 1
ATOM 10550 O O . LEU C 1 70 ? 144.552 147.251 155.089 1.00 22.51 67 LEU C O 1
ATOM 10555 N N . VAL C 1 71 ? 143.306 148.694 153.888 1.00 23.34 68 VAL C N 1
ATOM 10556 C CA . VAL C 1 71 ? 143.881 149.848 154.575 1.00 23.34 68 VAL C CA 1
ATOM 10557 C C . VAL C 1 71 ? 143.570 149.791 156.066 1.00 23.34 68 VAL C C 1
ATOM 10558 O O . VAL C 1 71 ? 144.437 150.066 156.905 1.00 23.34 68 VAL C O 1
ATOM 10562 N N . PHE C 1 72 ? 142.340 149.410 156.419 1.00 24.92 69 PHE C N 1
ATOM 10563 C CA . PHE C 1 72 ? 141.952 149.317 157.820 1.00 24.92 69 PHE C CA 1
ATOM 10564 C C . PHE C 1 72 ? 142.831 148.332 158.577 1.00 24.92 69 PHE C C 1
ATOM 10565 O O . PHE C 1 72 ? 143.375 148.661 159.637 1.00 24.92 69 PHE C O 1
ATOM 10573 N N . VAL C 1 73 ? 142.989 147.113 158.050 1.00 23.73 70 VAL C N 1
ATOM 10574 C CA . VAL C 1 73 ? 143.731 146.106 158.807 1.00 23.73 70 VAL C CA 1
ATOM 10575 C C . VAL C 1 73 ? 145.209 146.468 158.899 1.00 23.73 70 VAL C C 1
ATOM 10576 O O . VAL C 1 73 ? 145.842 146.267 159.944 1.00 23.73 70 VAL C O 1
ATOM 10580 N N . VAL C 1 74 ? 145.783 147.037 157.835 1.00 24.41 71 VAL C N 1
ATOM 10581 C CA . VAL C 1 74 ? 147.199 147.390 157.894 1.00 24.41 71 VAL C CA 1
ATOM 10582 C C . VAL C 1 74 ? 147.435 148.513 158.897 1.00 24.41 71 VAL C C 1
ATOM 10583 O O . VAL C 1 74 ? 148.341 148.433 159.739 1.00 24.41 71 VAL C O 1
ATOM 10587 N N . VAL C 1 75 ? 146.622 149.571 158.839 1.00 26.00 72 VAL C N 1
ATOM 10588 C CA . VAL C 1 75 ? 146.800 150.678 159.772 1.00 26.00 72 VAL C CA 1
ATOM 10589 C C . VAL C 1 75 ? 146.559 150.227 161.206 1.00 26.00 72 VAL C C 1
ATOM 10590 O O . VAL C 1 75 ? 147.233 150.697 162.127 1.00 26.00 72 VAL C O 1
ATOM 10594 N N . THR C 1 76 ? 145.618 149.307 161.428 1.00 27.39 73 THR C N 1
ATOM 10595 C CA . THR C 1 76 ? 145.385 148.823 162.784 1.00 27.39 73 THR C CA 1
ATOM 10596 C C . THR C 1 76 ? 146.567 148.014 163.300 1.00 27.39 73 THR C C 1
ATOM 10597 O O . THR C 1 76 ? 146.967 148.164 164.458 1.00 27.39 73 THR C O 1
ATOM 10601 N N . ALA C 1 77 ? 147.144 147.154 162.461 1.00 28.22 74 ALA C N 1
ATOM 10602 C CA . ALA C 1 77 ? 148.272 146.354 162.919 1.00 28.22 74 ALA C CA 1
ATOM 10603 C C . ALA C 1 77 ? 149.554 147.160 163.074 1.00 28.22 74 ALA C C 1
ATOM 10604 O O . ALA C 1 77 ? 150.441 146.727 163.813 1.00 28.22 74 ALA C O 1
ATOM 10606 N N . LEU C 1 78 ? 149.684 148.307 162.410 1.00 29.08 75 LEU C N 1
ATOM 10607 C CA . LEU C 1 78 ? 150.905 149.102 162.498 1.00 29.08 75 LEU C CA 1
ATOM 10608 C C . LEU C 1 78 ? 150.873 150.148 163.606 1.00 29.08 75 LEU C C 1
ATOM 10609 O O . LEU C 1 78 ? 151.797 150.959 163.695 1.00 29.08 75 LEU C O 1
ATOM 10614 N N . SER C 1 79 ? 149.851 150.152 164.451 1.00 32.51 76 SER C N 1
ATOM 10615 C CA . SER C 1 79 ? 149.677 151.185 165.463 1.00 32.51 76 SER C CA 1
ATOM 10616 C C . SER C 1 79 ? 149.732 150.562 166.857 1.00 32.51 76 SER C C 1
ATOM 10617 O O . SER C 1 79 ? 150.082 149.393 167.027 1.00 32.51 76 SER C O 1
ATOM 10620 N N . GLY C 1 80 ? 149.399 151.372 167.865 1.00 34.51 77 GLY C N 1
ATOM 10621 C CA . GLY C 1 80 ? 149.436 150.917 169.243 1.00 34.51 77 GLY C CA 1
ATOM 10622 C C . GLY C 1 80 ? 148.424 149.843 169.577 1.00 34.51 77 GLY C C 1
ATOM 10623 O O . GLY C 1 80 ? 148.604 149.127 170.566 1.00 34.51 77 GLY C O 1
ATOM 10624 N N . PHE C 1 81 ? 147.361 149.717 168.783 1.00 37.70 78 PHE C N 1
ATOM 10625 C CA . PHE C 1 81 ? 146.389 148.651 168.988 1.00 37.70 78 PHE C CA 1
ATOM 10626 C C . PHE C 1 81 ? 146.932 147.278 168.623 1.00 37.70 78 PHE C C 1
ATOM 10627 O O . PHE C 1 81 ? 146.305 146.275 168.966 1.00 37.70 78 PHE C O 1
ATOM 10635 N N . GLY C 1 82 ? 148.070 147.204 167.941 1.00 32.82 79 GLY C N 1
ATOM 10636 C CA . GLY C 1 82 ? 148.628 145.929 167.552 1.00 32.82 79 GLY C CA 1
ATOM 10637 C C . GLY C 1 82 ? 149.239 145.123 168.672 1.00 32.82 79 GLY C C 1
ATOM 10638 O O . GLY C 1 82 ? 149.712 144.011 168.421 1.00 32.82 79 GLY C O 1
ATOM 10639 N N . LYS C 1 83 ? 149.247 145.640 169.899 1.00 40.50 80 LYS C N 1
ATOM 10640 C CA . LYS C 1 83 ? 149.814 144.940 171.043 1.00 40.50 80 LYS C CA 1
ATOM 10641 C C . LYS C 1 83 ? 148.743 144.359 171.956 1.00 40.50 80 LYS C C 1
ATOM 10642 O O . LYS C 1 83 ? 149.048 143.942 173.075 1.00 40.50 80 LYS C O 1
ATOM 10648 N N . ILE C 1 84 ? 147.498 144.324 171.503 1.00 37.99 81 ILE C N 1
ATOM 10649 C CA . ILE C 1 84 ? 146.392 143.794 172.288 1.00 37.99 81 ILE C CA 1
ATOM 10650 C C . ILE C 1 84 ? 146.309 142.293 172.067 1.00 37.99 81 ILE C C 1
ATOM 10651 O O . ILE C 1 84 ? 146.270 141.827 170.924 1.00 37.99 81 ILE C O 1
ATOM 10656 N N . LYS C 1 85 ? 146.278 141.533 173.156 1.00 41.23 82 LYS C N 1
ATOM 10657 C CA . LYS C 1 85 ? 146.231 140.082 173.082 1.00 41.23 82 LYS C CA 1
ATOM 10658 C C . LYS C 1 85 ? 144.794 139.600 172.953 1.00 41.23 82 LYS C C 1
ATOM 10659 O O . LYS C 1 85 ? 143.904 140.066 173.666 1.00 41.23 82 LYS C O 1
ATOM 10665 N N . LEU C 1 86 ? 144.572 138.659 172.035 1.00 41.12 83 LEU C N 1
ATOM 10666 C CA . LEU C 1 86 ? 143.246 138.089 171.801 1.00 41.12 83 LEU C CA 1
ATOM 10667 C C . LEU C 1 86 ? 142.990 137.015 172.853 1.00 41.12 83 LEU C C 1
ATOM 10668 O O . LEU C 1 86 ? 143.155 135.816 172.626 1.00 41.12 83 LEU C O 1
ATOM 10673 N N . GLY C 1 87 ? 142.584 137.465 174.026 1.00 47.84 84 GLY C N 1
ATOM 10674 C CA . GLY C 1 87 ? 142.325 136.589 175.145 1.00 47.84 84 GLY C CA 1
ATOM 10675 C C . GLY C 1 87 ? 142.665 137.295 176.440 1.00 47.84 84 GLY C C 1
ATOM 10676 O O . GLY C 1 87 ? 142.672 138.518 176.506 1.00 47.84 84 GLY C O 1
ATOM 10677 N N . ALA C 1 88 ? 142.942 136.497 177.463 1.00 65.87 85 ALA C N 1
ATOM 10678 C CA . ALA C 1 88 ? 143.411 137.020 178.735 1.00 65.87 85 ALA C CA 1
ATOM 10679 C C . ALA C 1 88 ? 144.935 137.059 178.761 1.00 65.87 85 ALA C C 1
ATOM 10680 O O . ALA C 1 88 ? 145.610 136.410 177.961 1.00 65.87 85 ALA C O 1
ATOM 10682 N N . ASP C 1 89 ? 145.475 137.828 179.707 1.00 75.09 86 ASP C N 1
ATOM 10683 C CA . ASP C 1 89 ? 146.917 138.037 179.783 1.00 75.09 86 ASP C CA 1
ATOM 10684 C C . ASP C 1 89 ? 147.688 136.792 180.194 1.00 75.09 86 ASP C C 1
ATOM 10685 O O . ASP C 1 89 ? 148.913 136.771 180.047 1.00 75.09 86 ASP C O 1
ATOM 10690 N N . HIS C 1 90 ? 147.017 135.761 180.703 1.00 75.98 87 HIS C N 1
ATOM 10691 C CA . HIS C 1 90 ? 147.671 134.510 181.058 1.00 75.98 87 HIS C CA 1
ATOM 10692 C C . HIS C 1 90 ? 147.377 133.402 180.055 1.00 75.98 87 HIS C C 1
ATOM 10693 O O . HIS C 1 90 ? 147.609 132.226 180.350 1.00 75.98 87 HIS C O 1
ATOM 10700 N N . ASP C 1 91 ? 146.871 133.754 178.876 1.00 70.03 88 ASP C N 1
ATOM 10701 C CA . ASP C 1 91 ? 146.573 132.784 177.832 1.00 70.03 88 ASP C CA 1
ATOM 10702 C C . ASP C 1 91 ? 147.801 132.540 176.968 1.00 70.03 88 ASP C C 1
ATOM 10703 O O . ASP C 1 91 ? 148.604 133.448 176.735 1.00 70.03 88 ASP C O 1
ATOM 10708 N N . GLU C 1 92 ? 147.939 131.306 176.491 1.00 75.34 89 GLU C N 1
ATOM 10709 C CA . GLU C 1 92 ? 149.055 130.928 175.646 1.00 75.34 89 GLU C CA 1
ATOM 10710 C C . GLU C 1 92 ? 148.559 130.184 174.411 1.00 75.34 89 GLU C C 1
ATOM 10711 O O . GLU C 1 92 ? 147.525 129.512 174.461 1.00 75.34 89 GLU C O 1
ATOM 10717 N N . PRO C 1 93 ? 149.268 130.295 173.290 1.00 67.82 90 PRO C N 1
ATOM 10718 C CA . PRO C 1 93 ? 148.846 129.587 172.079 1.00 67.82 90 PRO C CA 1
ATOM 10719 C C . PRO C 1 93 ? 148.919 128.080 172.254 1.00 67.82 90 PRO C C 1
ATOM 10720 O O . PRO C 1 93 ? 149.828 127.544 172.890 1.00 67.82 90 PRO C O 1
ATOM 10724 N N . GLU C 1 94 ? 147.941 127.392 171.668 1.00 68.08 91 GLU C N 1
ATOM 10725 C CA . GLU C 1 94 ? 147.834 125.945 171.774 1.00 68.08 91 GLU C CA 1
ATOM 10726 C C . GLU C 1 94 ? 148.379 125.212 170.557 1.00 68.08 91 GLU C C 1
ATOM 10727 O O . GLU C 1 94 ? 148.331 123.980 170.523 1.00 68.08 91 GLU C O 1
ATOM 10733 N N . PHE C 1 95 ? 148.887 125.931 169.559 1.00 64.45 92 PHE C N 1
ATOM 10734 C CA . PHE C 1 95 ? 149.467 125.319 168.375 1.00 64.45 92 PHE C CA 1
ATOM 10735 C C . PHE C 1 95 ? 150.837 125.922 168.104 1.00 64.45 92 PHE C C 1
ATOM 10736 O O . PHE C 1 95 ? 151.155 127.026 168.549 1.00 64.45 92 PHE C O 1
ATOM 10744 N N . SER C 1 96 ? 151.647 125.176 167.359 1.00 66.57 93 SER C N 1
ATOM 10745 C CA . SER C 1 96 ? 152.943 125.658 166.905 1.00 66.57 93 SER C CA 1
ATOM 10746 C C . SER C 1 96 ? 152.731 126.647 165.762 1.00 66.57 93 SER C C 1
ATOM 10747 O O . SER C 1 96 ? 151.600 126.982 165.405 1.00 66.57 93 SER C O 1
ATOM 10750 N N . TYR C 1 97 ? 153.817 127.132 165.169 1.00 64.25 94 TYR C N 1
ATOM 10751 C CA . TYR C 1 97 ? 153.678 128.102 164.092 1.00 64.25 94 TYR C CA 1
ATOM 10752 C C . TYR C 1 97 ? 153.459 127.441 162.738 1.00 64.25 94 TYR C C 1
ATOM 10753 O O . TYR C 1 97 ? 152.599 127.881 161.967 1.00 64.25 94 TYR C O 1
ATOM 10762 N N . LEU C 1 98 ? 154.222 126.394 162.427 1.00 66.06 95 LEU C N 1
ATOM 10763 C CA . LEU C 1 98 ? 154.045 125.719 161.146 1.00 66.06 95 LEU C CA 1
ATOM 10764 C C . LEU C 1 98 ? 152.716 124.978 161.088 1.00 66.06 95 LEU C C 1
ATOM 10765 O O . LEU C 1 98 ? 152.030 125.010 160.061 1.00 66.06 95 LEU C O 1
ATOM 10770 N N . SER C 1 99 ? 152.337 124.302 162.177 1.00 64.43 96 SER C N 1
ATOM 10771 C CA . SER C 1 99 ? 151.052 123.616 162.225 1.00 64.43 96 SER C CA 1
ATOM 10772 C C . SER C 1 99 ? 149.878 124.581 162.159 1.00 64.43 96 SER C C 1
ATOM 10773 O O . SER C 1 99 ? 148.786 124.188 161.739 1.00 64.43 96 SER C O 1
ATOM 10776 N N . TRP C 1 100 ? 150.080 125.829 162.572 1.00 54.13 97 TRP C N 1
ATOM 10777 C CA . TRP C 1 100 ? 149.054 126.856 162.462 1.00 54.13 97 TRP C CA 1
ATOM 10778 C C . TRP C 1 100 ? 148.963 127.378 161.033 1.00 54.13 97 TRP C C 1
ATOM 10779 O O . TRP C 1 100 ? 147.872 127.451 160.453 1.00 54.13 97 TRP C O 1
ATOM 10790 N N . ALA C 1 101 ? 150.110 127.722 160.443 1.00 56.16 98 ALA C N 1
ATOM 10791 C CA . ALA C 1 101 ? 150.123 128.257 159.087 1.00 56.16 98 ALA C CA 1
ATOM 10792 C C . ALA C 1 101 ? 149.660 127.229 158.064 1.00 56.16 98 ALA C C 1
ATOM 10793 O O . ALA C 1 101 ? 149.059 127.599 157.052 1.00 56.16 98 ALA C O 1
ATOM 10795 N N . GLY C 1 102 ? 149.913 125.943 158.308 1.00 58.19 99 GLY C N 1
ATOM 10796 C CA . GLY C 1 102 ? 149.453 124.926 157.378 1.00 58.19 99 GLY C CA 1
ATOM 10797 C C . GLY C 1 102 ? 147.943 124.796 157.350 1.00 58.19 99 GLY C C 1
ATOM 10798 O O . GLY C 1 102 ? 147.340 124.703 156.278 1.00 58.19 99 GLY C O 1
ATOM 10799 N N . MET C 1 103 ? 147.314 124.773 158.528 1.00 59.28 100 MET C N 1
ATOM 10800 C CA . MET C 1 103 ? 145.856 124.778 158.590 1.00 59.28 100 MET C CA 1
ATOM 10801 C C . MET C 1 103 ? 145.289 126.061 158.004 1.00 59.28 100 MET C C 1
ATOM 10802 O O . MET C 1 103 ? 144.214 126.055 157.397 1.00 59.28 100 MET C O 1
ATOM 10807 N N . LEU C 1 104 ? 145.999 127.174 158.181 1.00 51.33 101 LEU C N 1
ATOM 10808 C CA . LEU C 1 104 ? 145.541 128.437 157.614 1.00 51.33 101 LEU C CA 1
ATOM 10809 C C . LEU C 1 104 ? 145.569 128.400 156.092 1.00 51.33 101 LEU C C 1
ATOM 10810 O O . LEU C 1 104 ? 144.650 128.901 155.436 1.00 51.33 101 LEU C O 1
ATOM 10815 N N . PHE C 1 105 ? 146.618 127.813 155.513 1.00 50.47 102 PHE C N 1
ATOM 10816 C CA . PHE C 1 105 ? 146.731 127.751 154.061 1.00 50.47 102 PHE C CA 1
ATOM 10817 C C . PHE C 1 105 ? 145.760 126.745 153.459 1.00 50.47 102 PHE C C 1
ATOM 10818 O O . PHE C 1 105 ? 145.103 127.043 152.458 1.00 50.47 102 PHE C O 1
ATOM 10826 N N . ALA C 1 106 ? 145.655 125.555 154.042 1.00 51.48 103 ALA C N 1
ATOM 10827 C CA . ALA C 1 106 ? 144.792 124.519 153.475 1.00 51.48 103 ALA C CA 1
ATOM 10828 C C . ALA C 1 106 ? 143.347 124.669 153.938 1.00 51.48 103 ALA C C 1
ATOM 10829 O O . ALA C 1 106 ? 142.700 123.713 154.355 1.00 51.48 103 ALA C O 1
ATOM 10831 N N . ALA C 1 107 ? 142.837 125.880 153.865 1.00 47.84 104 ALA C N 1
ATOM 10832 C CA . ALA C 1 107 ? 141.426 126.191 154.053 1.00 47.84 104 ALA C CA 1
ATOM 10833 C C . ALA C 1 107 ? 140.880 127.082 152.952 1.00 47.84 104 ALA C C 1
ATOM 10834 O O . ALA C 1 107 ? 139.731 126.910 152.543 1.00 47.84 104 ALA C O 1
ATOM 10836 N N . GLY C 1 108 ? 141.677 128.024 152.460 1.00 46.33 105 GLY C N 1
ATOM 10837 C CA . GLY C 1 108 ? 141.243 128.932 151.420 1.00 46.33 105 GLY C CA 1
ATOM 10838 C C . GLY C 1 108 ? 141.891 128.661 150.081 1.00 46.33 105 GLY C C 1
ATOM 10839 O O . GLY C 1 108 ? 142.124 129.587 149.301 1.00 46.33 105 GLY C O 1
ATOM 10840 N N . ILE C 1 109 ? 142.193 127.396 149.805 1.00 43.71 106 ILE C N 1
ATOM 10841 C CA . ILE C 1 109 ? 142.758 126.972 148.532 1.00 43.71 106 ILE C CA 1
ATOM 10842 C C . ILE C 1 109 ? 142.022 125.719 148.081 1.00 43.71 106 ILE C C 1
ATOM 10843 O O . ILE C 1 109 ? 141.804 124.799 148.877 1.00 43.71 106 ILE C O 1
ATOM 10848 N N . SER C 1 110 ? 141.633 125.686 146.812 1.00 36.75 107 SER C N 1
ATOM 10849 C CA . SER C 1 110 ? 140.847 124.582 146.274 1.00 36.75 107 SER C CA 1
ATOM 10850 C C . SER C 1 110 ? 141.237 124.387 144.811 1.00 36.75 107 SER C C 1
ATOM 10851 O O . SER C 1 110 ? 142.278 124.881 144.366 1.00 36.75 107 SER C O 1
ATOM 10854 N N . ILE C 1 111 ? 140.407 123.658 144.059 1.00 33.15 108 ILE C N 1
ATOM 10855 C CA . ILE C 1 111 ? 140.734 123.306 142.680 1.00 33.15 108 ILE C CA 1
ATOM 10856 C C . ILE C 1 111 ? 140.686 124.491 141.724 1.00 33.15 108 ILE C C 1
ATOM 10857 O O . ILE C 1 111 ? 141.101 124.362 140.563 1.00 33.15 108 ILE C O 1
ATOM 10862 N N . THR C 1 112 ? 140.202 125.650 142.170 1.00 32.11 109 THR C N 1
ATOM 10863 C CA . THR C 1 112 ? 140.198 126.814 141.293 1.00 32.11 109 THR C CA 1
ATOM 10864 C C . THR C 1 112 ? 141.613 127.263 140.951 1.00 32.11 109 THR C C 1
ATOM 10865 O O . THR C 1 112 ? 141.842 127.829 139.878 1.00 32.11 109 THR C O 1
ATOM 10869 N N . LEU C 1 113 ? 142.568 127.012 141.846 1.00 26.44 110 LEU C N 1
ATOM 10870 C CA . LEU C 1 113 ? 143.970 127.258 141.532 1.00 26.44 110 LEU C CA 1
ATOM 10871 C C . LEU C 1 113 ? 144.403 126.460 140.310 1.00 26.44 110 LEU C C 1
ATOM 10872 O O . LEU C 1 113 ? 145.021 127.003 139.386 1.00 26.44 110 LEU C O 1
ATOM 10877 N N . PHE C 1 114 ? 144.077 125.168 140.282 1.00 30.20 111 PHE C N 1
ATOM 10878 C CA . PHE C 1 114 ? 144.373 124.322 139.136 1.00 30.20 111 PHE C CA 1
ATOM 10879 C C . PHE C 1 114 ? 143.576 124.707 137.904 1.00 30.20 111 PHE C C 1
ATOM 10880 O O . PHE C 1 114 ? 144.024 124.441 136.787 1.00 30.20 111 PHE C O 1
ATOM 10888 N N . PHE C 1 115 ? 142.401 125.308 138.077 1.00 25.97 112 PHE C N 1
ATOM 10889 C CA . PHE C 1 115 ? 141.622 125.730 136.918 1.00 25.97 112 PHE C CA 1
ATOM 10890 C C . PHE C 1 115 ? 142.170 127.003 136.286 1.00 25.97 112 PHE C C 1
ATOM 10891 O O . PHE C 1 115 ? 142.071 127.171 135.068 1.00 25.97 112 PHE C O 1
ATOM 10899 N N . PHE C 1 116 ? 142.745 127.904 137.079 1.00 25.16 113 PHE C N 1
ATOM 10900 C CA . PHE C 1 116 ? 143.134 129.218 136.586 1.00 25.16 113 PHE C CA 1
ATOM 10901 C C . PHE C 1 116 ? 144.638 129.427 136.454 1.00 25.16 113 PHE C C 1
ATOM 10902 O O . PHE C 1 116 ? 145.048 130.492 135.990 1.00 25.16 113 PHE C O 1
ATOM 10910 N N . CYS C 1 117 ? 145.475 128.463 136.848 1.00 26.05 114 CYS C N 1
ATOM 10911 C CA . CYS C 1 117 ? 146.912 128.731 136.867 1.00 26.05 114 CYS C CA 1
ATOM 10912 C C . CYS C 1 117 ? 147.495 128.965 135.475 1.00 26.05 114 CYS C C 1
ATOM 10913 O O . CYS C 1 117 ? 148.388 129.803 135.316 1.00 26.05 114 CYS C O 1
ATOM 10916 N N . VAL C 1 118 ? 147.019 128.247 134.460 1.00 22.75 115 VAL C N 1
ATOM 10917 C CA . VAL C 1 118 ? 147.63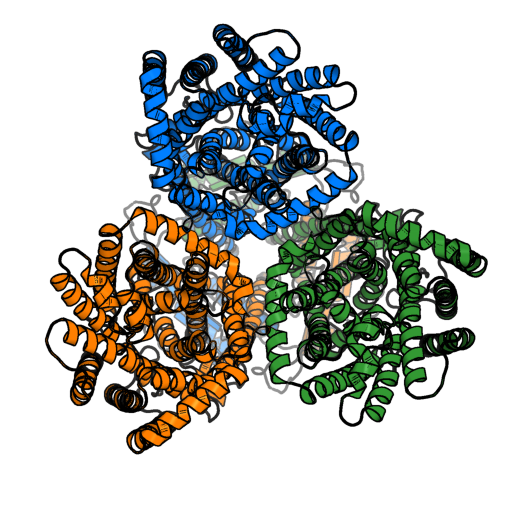2 128.295 133.143 1.00 22.75 115 VAL C CA 1
ATOM 10918 C C . VAL C 1 118 ? 146.788 129.051 132.119 1.00 22.75 115 VAL C C 1
ATOM 10919 O O . VAL C 1 118 ? 147.351 129.745 131.266 1.00 22.75 115 VAL C O 1
ATOM 10923 N N . SER C 1 119 ? 145.463 128.973 132.192 1.00 21.26 116 SER C N 1
ATOM 10924 C CA . SER C 1 119 ? 144.623 129.511 131.132 1.00 21.26 116 SER C CA 1
ATOM 10925 C C . SER C 1 119 ? 144.343 131.002 131.257 1.00 21.26 116 SER C C 1
ATOM 10926 O O . SER C 1 119 ? 143.888 131.608 130.284 1.00 21.26 116 SER C O 1
ATOM 10929 N N . GLU C 1 120 ? 144.585 131.609 132.412 1.00 21.64 117 GLU C N 1
ATOM 10930 C CA . GLU C 1 120 ? 144.313 133.035 132.556 1.00 21.64 117 GLU C CA 1
ATOM 10931 C C . GLU C 1 120 ? 145.434 133.900 131.979 1.00 21.64 117 GLU C C 1
ATOM 10932 O O . GLU C 1 120 ? 145.144 134.859 131.248 1.00 21.64 117 GLU C O 1
ATOM 10938 N N . PRO C 1 121 ? 146.714 133.626 132.270 1.00 21.58 118 PRO C N 1
ATOM 10939 C CA . PRO C 1 121 ? 147.768 134.409 131.606 1.00 21.58 118 PRO C CA 1
ATOM 10940 C C . PRO C 1 121 ? 147.784 134.250 130.096 1.00 21.58 118 PRO C C 1
ATOM 10941 O O . PRO C 1 121 ? 148.051 135.226 129.387 1.00 21.58 118 PRO C O 1
ATOM 10945 N N . LEU C 1 122 ? 147.509 133.055 129.578 1.00 21.41 119 LEU C N 1
ATOM 10946 C CA . LEU C 1 122 ? 147.445 132.881 128.134 1.00 21.41 119 LEU C CA 1
ATOM 10947 C C . LEU C 1 122 ? 146.287 133.644 127.516 1.00 21.41 119 LEU C C 1
ATOM 10948 O O . LEU C 1 122 ? 146.348 133.986 126.335 1.00 21.41 119 LEU C O 1
ATOM 10953 N N . THR C 1 123 ? 145.232 133.912 128.283 1.00 22.16 120 THR C N 1
ATOM 10954 C CA . THR C 1 123 ? 144.137 134.737 127.790 1.00 22.16 120 THR C CA 1
ATOM 10955 C C . THR C 1 123 ? 144.507 136.211 127.810 1.00 22.16 120 THR C C 1
ATOM 10956 O O . THR C 1 123 ? 144.209 136.937 126.859 1.00 22.16 120 THR C O 1
ATOM 10960 N N . HIS C 1 124 ? 145.158 136.674 128.879 1.00 22.13 121 HIS C N 1
ATOM 10961 C CA . HIS C 1 124 ? 145.569 138.072 128.933 1.00 22.13 121 HIS C CA 1
ATOM 10962 C C . HIS C 1 124 ? 146.702 138.384 127.968 1.00 22.13 121 HIS C C 1
ATOM 10963 O O . HIS C 1 124 ? 146.924 139.556 127.657 1.00 22.13 121 HIS C O 1
ATOM 10970 N N . LEU C 1 125 ? 147.435 137.374 127.506 1.00 24.29 122 LEU C N 1
ATOM 10971 C CA . LEU C 1 125 ? 148.508 137.617 126.551 1.00 24.29 122 LEU C CA 1
ATOM 10972 C C . LEU C 1 125 ? 147.970 137.835 125.143 1.00 24.29 122 LEU C C 1
ATOM 10973 O O . LEU C 1 125 ? 148.505 138.657 124.397 1.00 24.29 122 LEU C O 1
ATOM 10978 N N . LEU C 1 126 ? 146.917 137.113 124.763 1.00 28.21 123 LEU C N 1
ATOM 10979 C CA . LEU C 1 126 ? 146.374 137.185 123.414 1.00 28.21 123 LEU C CA 1
ATOM 10980 C C . LEU C 1 126 ? 145.220 138.165 123.268 1.00 28.21 123 LEU C C 1
ATOM 10981 O O . LEU C 1 126 ? 144.989 138.658 122.161 1.00 28.21 123 LEU C O 1
ATOM 10986 N N . GLN C 1 127 ? 144.491 138.458 124.343 1.00 32.98 124 GLN C N 1
ATOM 10987 C CA . GLN C 1 127 ? 143.373 139.400 124.320 1.00 32.98 124 GLN C CA 1
ATOM 10988 C C . GLN C 1 127 ? 143.526 140.398 125.460 1.00 32.98 124 GLN C C 1
ATOM 10989 O O . GLN C 1 127 ? 142.799 140.334 126.458 1.00 32.98 124 GLN C O 1
ATOM 10995 N N . PRO C 1 128 ? 144.454 141.340 125.343 1.00 32.15 125 PRO C N 1
ATOM 10996 C CA . PRO C 1 128 ? 144.698 142.283 126.437 1.00 32.15 125 PRO C CA 1
ATOM 10997 C C . PRO C 1 128 ? 143.539 143.248 126.602 1.00 32.15 125 PRO C C 1
ATOM 10998 O O . PRO C 1 128 ? 142.794 143.505 125.645 1.00 32.15 125 PRO C O 1
ATOM 11002 N N . PRO C 1 129 ? 143.345 143.804 127.800 1.00 33.12 126 PRO C N 1
ATOM 11003 C CA . PRO C 1 129 ? 142.335 144.860 127.952 1.00 33.12 126 PRO C CA 1
ATOM 11004 C C . PRO C 1 129 ? 142.711 146.162 127.272 1.00 33.12 126 PRO C C 1
ATOM 11005 O O . PRO C 1 129 ? 141.835 147.017 127.094 1.00 33.12 126 PRO C O 1
ATOM 11009 N N . GLN C 1 130 ? 143.974 146.349 126.893 1.00 40.81 127 GLN C N 1
ATOM 11010 C CA . GLN C 1 130 ? 144.395 147.552 126.178 1.00 40.81 127 GLN C CA 1
ATOM 11011 C C . GLN C 1 130 ? 145.738 147.283 125.519 1.00 40.81 127 GLN C C 1
ATOM 11012 O O . GLN C 1 130 ? 146.705 146.943 126.207 1.00 40.81 127 GLN C O 1
ATOM 11018 N N . GLY C 1 131 ? 145.805 147.434 124.205 1.00 46.09 128 GLY C N 1
ATOM 11019 C CA . GLY C 1 131 ? 147.034 147.239 123.464 1.00 46.09 128 GLY C CA 1
ATOM 11020 C C . GLY C 1 131 ? 146.896 146.139 122.434 1.00 46.09 128 GLY C C 1
ATOM 11021 O O . GLY C 1 131 ? 145.807 145.618 122.175 1.00 46.09 128 GLY C O 1
ATOM 11022 N N . GLU C 1 132 ? 148.027 145.789 121.831 1.00 48.09 129 GLU C N 1
ATOM 11023 C CA . GLU C 1 132 ? 148.103 144.736 120.827 1.00 48.09 129 GLU C CA 1
ATOM 11024 C C . GLU C 1 132 ? 148.770 143.513 121.440 1.00 48.09 129 GLU C C 1
ATOM 11025 O O . GLU C 1 132 ? 149.836 143.627 122.057 1.00 48.09 129 GLU C O 1
ATOM 11031 N N . GLY C 1 133 ? 148.143 142.353 121.277 1.00 43.60 130 GLY C N 1
ATOM 11032 C CA . GLY C 1 133 ? 148.545 141.153 121.979 1.00 43.60 130 GLY C CA 1
ATOM 11033 C C . GLY C 1 133 ? 149.460 140.257 121.166 1.00 43.60 130 GLY C C 1
ATOM 11034 O O . GLY C 1 133 ? 149.458 140.286 119.940 1.00 43.60 130 GLY C O 1
ATOM 11035 N N . GLY C 1 134 ? 150.232 139.441 121.874 1.00 40.25 131 GLY C N 1
ATOM 11036 C CA . GLY C 1 134 ? 151.238 138.601 121.268 1.00 40.25 131 GLY C CA 1
ATOM 11037 C C . GLY C 1 134 ? 152.649 139.119 121.410 1.00 40.25 131 GLY C C 1
ATOM 11038 O O . GLY C 1 134 ? 153.577 138.474 120.912 1.00 40.25 131 GLY C O 1
ATOM 11039 N N . THR C 1 135 ? 152.838 140.254 122.073 1.00 40.98 132 THR C N 1
ATOM 11040 C CA . THR C 1 135 ? 154.132 140.898 122.198 1.00 40.98 132 THR C CA 1
ATOM 11041 C C . THR C 1 135 ? 154.750 140.571 123.553 1.00 40.98 132 THR C C 1
ATOM 11042 O O . THR C 1 135 ? 154.230 139.760 124.321 1.00 40.98 132 THR C O 1
ATOM 11046 N N . ALA C 1 136 ? 155.881 141.204 123.851 1.00 36.53 133 ALA C N 1
ATOM 11047 C CA . ALA C 1 136 ? 156.534 141.080 125.146 1.00 36.53 133 ALA C CA 1
ATOM 11048 C C . ALA C 1 136 ? 156.104 142.163 126.124 1.00 36.53 133 ALA C C 1
ATOM 11049 O O . ALA C 1 136 ? 156.522 142.131 127.283 1.00 36.53 133 ALA C O 1
ATOM 11051 N N . GLU C 1 137 ? 155.297 143.124 125.683 1.00 38.13 134 GLU C N 1
ATOM 11052 C CA . GLU C 1 137 ? 154.646 144.043 126.605 1.00 38.13 134 GLU C CA 1
ATOM 11053 C C . GLU C 1 137 ? 153.339 143.480 127.133 1.00 38.13 134 GLU C C 1
ATOM 11054 O O . GLU C 1 137 ? 153.006 143.690 128.304 1.00 38.13 134 GLU C O 1
ATOM 11060 N N . ALA C 1 138 ? 152.604 142.748 126.298 1.00 32.04 135 ALA C N 1
ATOM 11061 C CA . ALA C 1 138 ? 151.405 142.072 126.769 1.00 32.04 135 ALA C CA 1
ATOM 11062 C C . ALA C 1 138 ? 151.748 140.988 127.779 1.00 32.04 135 ALA C C 1
ATOM 11063 O O . ALA C 1 138 ? 151.004 140.768 128.739 1.00 32.04 135 ALA C O 1
ATOM 11065 N N . ALA C 1 139 ? 152.879 140.305 127.589 1.00 27.66 136 ALA C N 1
ATOM 11066 C CA . ALA C 1 139 ? 153.292 139.274 128.534 1.00 27.66 136 ALA C CA 1
ATOM 11067 C C . ALA C 1 139 ? 153.668 139.863 129.884 1.00 27.66 136 ALA C C 1
ATOM 11068 O O . ALA C 1 139 ? 153.455 139.224 130.918 1.00 27.66 136 ALA C O 1
ATOM 11070 N N . ARG C 1 140 ? 154.230 141.066 129.898 1.00 30.76 137 ARG C N 1
ATOM 11071 C CA . ARG C 1 140 ? 154.576 141.713 131.154 1.00 30.76 137 ARG C CA 1
ATOM 11072 C C . ARG C 1 140 ? 153.367 142.360 131.811 1.00 30.76 137 ARG C C 1
ATOM 11073 O O . ARG C 1 140 ? 153.323 142.476 133.038 1.00 30.76 137 ARG C O 1
ATOM 11081 N N . GLN C 1 141 ? 152.385 142.789 131.018 1.00 31.85 138 GLN C N 1
ATOM 11082 C CA . GLN C 1 141 ? 151.183 143.396 131.572 1.00 31.85 138 GLN C CA 1
ATOM 11083 C C . GLN C 1 141 ? 150.198 142.360 132.093 1.00 31.85 138 GLN C C 1
ATOM 11084 O O . GLN C 1 141 ? 149.503 142.618 133.079 1.00 31.85 138 GLN C O 1
ATOM 11090 N N . GLY C 1 142 ? 150.118 141.192 131.458 1.00 24.56 139 GLY C N 1
ATOM 11091 C CA . GLY C 1 142 ? 149.209 140.155 131.901 1.00 24.56 139 GLY C CA 1
ATOM 11092 C C . GLY C 1 142 ? 149.674 139.353 133.089 1.00 24.56 139 GLY C C 1
ATOM 11093 O O . GLY C 1 142 ? 148.895 138.558 133.619 1.00 24.56 139 GLY C O 1
ATOM 11094 N N . MET C 1 143 ? 150.921 139.526 133.513 1.00 24.05 140 MET C N 1
ATOM 11095 C CA . MET C 1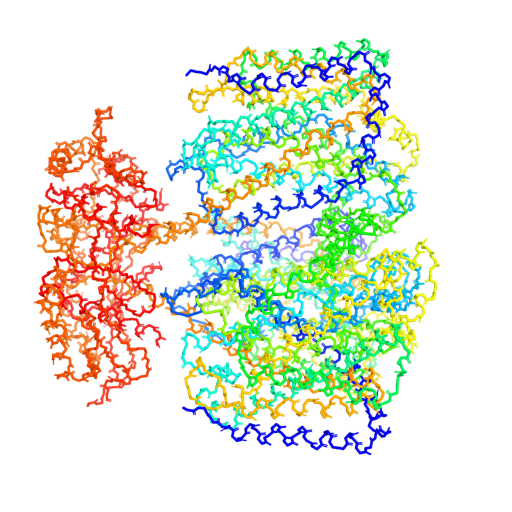 143 ? 151.411 138.895 134.728 1.00 24.05 140 MET C CA 1
ATOM 11096 C C . MET C 1 143 ? 151.273 139.790 135.948 1.00 24.05 140 MET C C 1
ATOM 11097 O O . MET C 1 143 ? 151.521 139.327 137.062 1.00 24.05 140 MET C O 1
ATOM 11102 N N . GLN C 1 144 ? 150.894 141.054 135.765 1.00 30.42 141 GLN C N 1
ATOM 11103 C CA . GLN C 1 144 ? 150.519 141.915 136.877 1.00 30.42 141 GLN C CA 1
ATOM 11104 C C . GLN C 1 144 ? 149.066 141.742 137.274 1.00 30.42 141 GLN C C 1
ATOM 11105 O O . GLN C 1 144 ? 148.732 141.879 138.454 1.00 30.42 141 GLN C O 1
ATOM 11111 N N . LEU C 1 145 ? 148.193 141.446 136.313 1.00 28.46 142 LEU C N 1
ATOM 11112 C CA . LEU C 1 145 ? 146.804 141.154 136.639 1.00 28.46 142 LEU C CA 1
ATOM 11113 C C . LEU C 1 145 ? 146.690 139.863 137.436 1.00 28.46 142 LEU C C 1
ATOM 11114 O O . LEU C 1 145 ? 145.878 139.766 138.363 1.00 28.46 142 LEU C O 1
ATOM 11119 N N . LEU C 1 146 ? 147.508 138.870 137.103 1.00 24.55 143 LEU C N 1
ATOM 11120 C CA . LEU C 1 146 ? 147.504 137.619 137.849 1.00 24.55 143 LEU C CA 1
ATOM 11121 C C . LEU C 1 146 ? 147.970 137.820 139.282 1.00 24.55 143 LEU C C 1
ATOM 11122 O O . LEU C 1 146 ? 147.500 137.128 140.188 1.00 24.55 143 LEU C O 1
ATOM 11127 N N . PHE C 1 147 ? 148.890 138.754 139.510 1.00 24.44 144 PHE C N 1
ATOM 11128 C CA . PHE C 1 147 ? 149.350 139.044 140.861 1.00 24.44 144 PHE C CA 1
ATOM 11129 C C . PHE C 1 147 ? 148.367 139.925 141.617 1.00 24.44 144 PHE C C 1
ATOM 11130 O O . PHE C 1 147 ? 148.297 139.851 142.845 1.00 24.44 144 PHE C O 1
ATOM 11138 N N . LEU C 1 148 ? 147.614 140.764 140.906 1.00 42.78 145 LEU C N 1
ATOM 11139 C CA . LEU C 1 148 ? 146.584 141.569 141.551 1.00 42.78 145 LEU C CA 1
ATOM 11140 C C . LEU C 1 148 ? 145.410 140.711 141.999 1.00 42.78 145 LEU C C 1
ATOM 11141 O O . LEU C 1 148 ? 144.850 140.932 143.077 1.00 42.78 145 LEU C O 1
ATOM 11146 N N . HIS C 1 149 ? 145.026 139.725 141.192 1.00 19.56 146 HIS C N 1
ATOM 11147 C CA . HIS C 1 149 ? 143.851 138.919 141.496 1.00 19.56 146 HIS C CA 1
ATOM 11148 C C . HIS C 1 149 ? 144.087 137.886 142.589 1.00 19.56 146 HIS C C 1
ATOM 11149 O O . HIS C 1 149 ? 143.115 137.378 143.151 1.00 19.56 146 HIS C O 1
ATOM 11156 N N . TRP C 1 150 ? 145.341 137.559 142.903 1.00 18.32 147 TRP C N 1
ATOM 11157 C CA . TRP C 1 150 ? 145.667 136.522 143.876 1.00 18.32 147 TRP C CA 1
ATOM 11158 C C . TRP C 1 150 ? 146.627 137.036 144.943 1.00 18.32 147 TRP C C 1
ATOM 11159 O O . TRP C 1 150 ? 147.428 136.269 145.473 1.00 18.32 147 TRP C O 1
ATOM 11170 N N . GLY C 1 151 ? 146.560 138.319 145.277 1.00 21.90 148 GLY C N 1
ATOM 11171 C CA . GLY C 1 151 ? 147.547 138.910 146.160 1.00 21.90 148 GLY C CA 1
ATOM 11172 C C . GLY C 1 151 ? 147.034 139.395 147.500 1.00 21.90 148 GLY C C 1
ATOM 11173 O O . GLY C 1 151 ? 146.391 138.645 148.234 1.00 21.90 148 GLY C O 1
ATOM 11174 N N . LEU C 1 152 ? 147.314 140.658 147.827 1.00 20.44 149 LEU C N 1
ATOM 11175 C CA . LEU C 1 152 ? 147.021 141.187 149.154 1.00 20.44 149 LEU C CA 1
ATOM 11176 C C . LEU C 1 152 ? 145.547 141.502 149.356 1.00 20.44 149 LEU C C 1
ATOM 11177 O O . LEU C 1 152 ? 145.053 141.414 150.484 1.00 20.44 149 LEU C O 1
ATOM 11182 N N . HIS C 1 153 ? 144.833 141.884 148.296 1.00 21.88 150 HIS C N 1
ATOM 11183 C CA . HIS C 1 153 ? 143.428 142.246 148.443 1.00 21.88 150 HIS C CA 1
ATOM 11184 C C . HIS C 1 153 ? 142.596 141.062 148.916 1.00 21.88 150 HIS C C 1
ATOM 11185 O O . HIS C 1 153 ? 141.681 141.225 149.727 1.00 21.88 150 HIS C O 1
ATOM 11192 N N . GLY C 1 154 ? 142.898 139.863 148.424 1.00 21.19 151 GLY C N 1
ATOM 11193 C CA . GLY C 1 154 ? 142.112 138.706 148.812 1.00 21.19 151 GLY C CA 1
ATOM 11194 C C . GLY C 1 154 ? 142.370 138.260 150.236 1.00 21.19 151 GLY C C 1
ATOM 11195 O O . GLY C 1 154 ? 141.438 137.919 150.964 1.00 21.19 151 GLY C O 1
ATOM 11196 N N . TRP C 1 155 ? 143.634 138.244 150.649 1.00 23.71 152 TRP C N 1
ATOM 11197 C CA . TRP C 1 155 ? 144.000 137.841 151.998 1.00 23.71 152 TRP C CA 1
ATOM 11198 C C . TRP C 1 155 ? 143.774 138.934 153.031 1.00 23.71 152 TRP C C 1
ATOM 11199 O O . TRP C 1 155 ? 143.861 138.653 154.227 1.00 23.71 152 TRP C O 1
ATOM 11210 N N . GLY C 1 156 ? 143.494 140.164 152.610 1.00 21.61 153 GLY C N 1
ATOM 11211 C CA . GLY C 1 156 ? 143.240 141.231 153.556 1.00 21.61 153 GLY C CA 1
ATOM 11212 C C . GLY C 1 156 ? 141.844 141.279 154.127 1.00 21.61 153 GLY C C 1
ATOM 11213 O O . GLY C 1 156 ? 141.630 141.966 155.127 1.00 21.61 153 GLY C O 1
ATOM 11214 N N . VAL C 1 157 ? 140.888 140.581 153.521 1.00 22.78 154 VAL C N 1
ATOM 11215 C CA . VAL C 1 157 ? 139.534 140.543 154.062 1.00 22.78 154 VAL C CA 1
ATOM 11216 C C . VAL C 1 157 ? 139.340 139.346 154.992 1.00 22.78 154 VAL C C 1
ATOM 11217 O O . VAL C 1 157 ? 138.580 139.433 155.966 1.00 22.78 154 VAL C O 1
ATOM 11221 N N . PHE C 1 158 ? 140.040 138.240 154.733 1.00 23.46 155 PHE C N 1
ATOM 11222 C CA . PHE C 1 158 ? 140.034 137.118 155.663 1.00 23.46 155 PHE C CA 1
ATOM 11223 C C . PHE C 1 158 ? 140.572 137.542 157.022 1.00 23.46 155 PHE C C 1
ATOM 11224 O O . PHE C 1 158 ? 139.992 137.208 158.062 1.00 23.46 155 PHE C O 1
ATOM 11232 N N . ALA C 1 159 ? 141.682 138.282 157.028 1.00 24.48 156 ALA C N 1
ATOM 11233 C CA . ALA C 1 159 ? 142.253 138.771 158.276 1.00 24.48 156 ALA C CA 1
ATOM 11234 C C . ALA C 1 159 ? 141.299 139.717 158.987 1.00 24.48 156 ALA C C 1
ATOM 11235 O O . ALA C 1 159 ? 141.161 139.663 160.212 1.00 24.48 156 ALA C O 1
ATOM 11237 N N . PHE C 1 160 ? 140.628 140.589 158.234 1.00 27.42 157 PHE C N 1
ATOM 11238 C CA . PHE C 1 160 ? 139.672 141.514 158.830 1.00 27.42 157 PHE C CA 1
ATOM 11239 C C . PHE C 1 160 ? 138.559 140.767 159.551 1.00 27.42 157 PHE C C 1
ATOM 11240 O O . PHE C 1 160 ? 138.266 141.043 160.719 1.00 27.42 157 PHE C O 1
ATOM 11248 N N . VAL C 1 161 ? 137.936 139.801 158.874 1.00 25.95 158 VAL C N 1
ATOM 11249 C CA . VAL C 1 161 ? 136.814 139.092 159.485 1.00 25.95 158 VAL C CA 1
ATOM 11250 C C . VAL C 1 161 ? 137.280 138.248 160.669 1.00 25.95 158 VAL C C 1
ATOM 11251 O O . VAL C 1 161 ? 136.611 138.193 161.709 1.00 25.95 158 VAL C O 1
ATOM 11255 N N . GLY C 1 162 ? 138.439 137.598 160.549 1.00 27.07 159 GLY C N 1
ATOM 11256 C CA . GLY C 1 162 ? 138.930 136.793 161.657 1.00 27.07 159 GLY C CA 1
ATOM 11257 C C . GLY C 1 162 ? 139.258 137.618 162.885 1.00 27.07 159 GLY C C 1
ATOM 11258 O O . GLY C 1 162 ? 138.916 137.242 164.009 1.00 27.07 159 GLY C O 1
ATOM 11259 N N . MET C 1 163 ? 139.916 138.761 162.688 1.00 34.22 160 MET C N 1
ATOM 11260 C CA . MET C 1 163 ? 140.286 139.615 163.808 1.00 34.22 160 MET C CA 1
ATOM 11261 C C . MET C 1 163 ? 139.075 140.308 164.413 1.00 34.22 160 MET C C 1
ATOM 11262 O O . MET C 1 163 ? 139.072 140.605 165.611 1.00 34.22 160 MET C O 1
ATOM 11267 N N . ALA C 1 164 ? 138.037 140.567 163.619 1.00 30.63 161 ALA C N 1
ATOM 11268 C CA . ALA C 1 164 ? 136.817 141.120 164.190 1.00 30.63 161 ALA C CA 1
ATOM 11269 C C . ALA C 1 164 ? 136.030 140.080 164.972 1.00 30.63 161 ALA C C 1
ATOM 11270 O O . ALA C 1 164 ? 135.354 140.431 165.942 1.00 30.63 161 ALA C O 1
ATOM 11272 N N . LEU C 1 165 ? 136.089 138.806 164.578 1.00 32.00 162 LEU C N 1
ATOM 11273 C CA . LEU C 1 165 ? 135.352 137.798 165.331 1.00 32.00 162 LEU C CA 1
ATOM 11274 C C . LEU C 1 165 ? 136.083 137.351 166.590 1.00 32.00 162 LEU C C 1
ATOM 11275 O O . LEU C 1 165 ? 135.431 137.021 167.583 1.00 32.00 162 LEU C O 1
ATOM 11280 N N . ALA C 1 166 ? 137.416 137.312 166.575 1.00 33.56 163 ALA C N 1
ATOM 11281 C CA . ALA C 1 166 ? 138.137 136.818 167.746 1.00 33.56 163 ALA C CA 1
ATOM 11282 C C . ALA C 1 166 ? 138.082 137.811 168.901 1.00 33.56 163 ALA C C 1
ATOM 11283 O O . ALA C 1 166 ? 138.016 137.410 170.069 1.00 33.56 163 ALA C O 1
ATOM 11285 N N . TYR C 1 167 ? 138.108 139.106 168.593 1.00 35.77 164 TYR C N 1
ATOM 11286 C CA . TYR C 1 167 ? 138.147 140.133 169.627 1.00 35.77 164 TYR C CA 1
ATOM 11287 C C . TYR C 1 167 ? 136.908 140.076 170.511 1.00 35.77 164 TYR C C 1
ATOM 11288 O O . TYR C 1 167 ? 137.003 139.908 171.733 1.00 35.77 164 TYR C O 1
ATOM 11297 N N . PHE C 1 168 ? 135.729 140.200 169.902 1.00 33.36 165 PHE C N 1
ATOM 11298 C CA . PHE C 1 168 ? 134.485 140.240 170.657 1.00 33.36 165 PHE C CA 1
ATOM 11299 C C . PHE C 1 168 ? 134.195 138.939 171.384 1.00 33.36 165 PHE C C 1
ATOM 11300 O O . PHE C 1 168 ? 133.419 138.943 172.341 1.00 33.36 165 PHE C O 1
ATOM 11308 N N . ALA C 1 169 ? 134.786 137.830 170.955 1.00 34.64 166 ALA C N 1
ATOM 11309 C CA . ALA C 1 169 ? 134.491 136.546 171.570 1.00 34.64 166 ALA C CA 1
ATOM 11310 C C . ALA C 1 169 ? 135.464 136.176 172.674 1.00 34.64 166 ALA C C 1
ATOM 11311 O O . ALA C 1 169 ? 135.076 135.476 173.613 1.00 34.64 166 ALA C O 1
ATOM 11313 N N . TYR C 1 170 ? 136.717 136.619 172.596 1.00 37.59 167 TYR C N 1
ATOM 11314 C CA . TYR C 1 170 ? 137.699 136.257 173.606 1.00 37.59 167 TYR C CA 1
ATOM 11315 C C . TYR C 1 170 ? 137.996 137.374 174.593 1.00 37.59 167 TYR C C 1
ATOM 11316 O O . TYR C 1 170 ? 138.627 137.110 175.617 1.00 37.59 167 TYR C O 1
ATOM 11325 N N . ARG C 1 171 ? 137.560 138.604 174.327 1.00 38.95 168 ARG C N 1
ATOM 11326 C CA . ARG C 1 171 ? 137.755 139.686 175.279 1.00 38.95 168 ARG C CA 1
ATOM 11327 C C . ARG C 1 171 ? 136.461 140.211 175.880 1.00 38.95 168 ARG C C 1
ATOM 11328 O O . ARG C 1 171 ? 136.519 141.031 176.801 1.00 38.95 168 ARG C O 1
ATOM 11336 N N . HIS C 1 172 ? 135.303 139.770 175.395 1.00 37.83 169 HIS C N 1
ATOM 11337 C CA . HIS C 1 172 ? 134.028 140.217 175.927 1.00 37.83 169 HIS C CA 1
ATOM 11338 C C . HIS C 1 172 ? 133.077 139.075 176.245 1.00 37.83 169 HIS C C 1
ATOM 11339 O O . HIS C 1 172 ? 131.981 139.333 176.752 1.00 37.83 169 HIS C O 1
ATOM 11346 N N . ASN C 1 173 ? 133.460 137.833 175.961 1.00 41.55 170 ASN C N 1
ATOM 11347 C CA . ASN C 1 173 ? 132.664 136.653 176.303 1.00 41.55 170 ASN C CA 1
ATOM 11348 C C . ASN C 1 173 ? 131.292 136.690 175.639 1.00 41.55 170 ASN C C 1
ATOM 11349 O O . ASN C 1 173 ? 130.276 136.368 176.254 1.00 41.55 170 ASN C O 1
ATOM 11354 N N . LEU C 1 174 ? 131.267 137.085 174.381 1.00 37.29 171 LEU C N 1
ATOM 11355 C CA . LEU C 1 174 ? 130.110 137.023 173.508 1.00 37.29 171 LEU C CA 1
ATOM 11356 C C . LEU C 1 174 ? 130.194 135.781 172.635 1.00 37.29 171 LEU C C 1
ATOM 11357 O O . LEU C 1 174 ? 131.269 135.195 172.481 1.00 37.29 171 LEU C O 1
ATOM 11362 N N . PRO C 1 175 ? 129.082 135.323 172.061 1.00 39.86 172 PRO C N 1
ATOM 11363 C CA . PRO C 1 175 ? 129.144 134.133 171.205 1.00 39.86 172 PRO C CA 1
ATOM 11364 C C . PRO C 1 175 ? 130.011 134.369 169.977 1.00 39.86 172 PRO C C 1
ATOM 11365 O O . PRO C 1 175 ? 130.316 135.502 169.602 1.00 39.86 172 PRO C O 1
ATOM 11369 N N . LEU C 1 176 ? 130.419 133.267 169.349 1.00 38.26 173 LEU C N 1
ATOM 11370 C CA . LEU C 1 176 ? 131.264 133.315 168.156 1.00 38.26 173 LEU C CA 1
ATOM 11371 C C . LEU C 1 176 ? 130.356 133.256 166.932 1.00 38.26 173 LEU C C 1
ATOM 11372 O O . LEU C 1 176 ? 130.142 132.209 166.326 1.00 38.26 173 LEU C O 1
ATOM 11377 N N . ALA C 1 177 ? 129.814 134.416 166.571 1.00 39.10 174 ALA C N 1
ATOM 11378 C CA . ALA C 1 177 ? 128.885 134.538 165.461 1.00 39.10 174 ALA C CA 1
ATOM 11379 C C . ALA C 1 177 ? 129.125 135.868 164.765 1.00 39.10 174 ALA C C 1
ATOM 11380 O O . ALA C 1 177 ? 129.936 136.683 165.205 1.00 39.10 174 ALA C O 1
ATOM 11382 N N . LEU C 1 178 ? 128.402 136.090 163.668 1.00 40.65 175 LEU C N 1
ATOM 11383 C CA . LEU C 1 178 ? 128.617 137.292 162.870 1.00 40.65 175 LEU C CA 1
ATOM 11384 C C . LEU C 1 178 ? 127.934 138.514 163.465 1.00 40.65 175 LEU C C 1
ATOM 11385 O O . LEU C 1 178 ? 128.403 139.637 163.259 1.00 40.65 175 LEU C O 1
ATOM 11390 N N . ARG C 1 179 ? 126.840 138.320 164.195 1.00 45.13 176 ARG C N 1
ATOM 11391 C CA . ARG C 1 179 ? 126.062 139.430 164.727 1.00 45.13 176 ARG C CA 1
ATOM 11392 C C . ARG C 1 179 ? 126.690 140.079 165.951 1.00 45.13 176 ARG C C 1
ATOM 11393 O O . ARG C 1 179 ? 126.196 141.117 166.396 1.00 45.13 176 ARG C O 1
ATOM 11401 N N . SER C 1 180 ? 127.761 139.507 166.504 1.00 39.10 177 SER C N 1
ATOM 11402 C CA . SER C 1 180 ? 128.336 140.056 167.726 1.00 39.10 177 SER C CA 1
ATOM 11403 C C . SER C 1 180 ? 129.043 141.382 167.482 1.00 39.10 177 SER C C 1
ATOM 11404 O O . SER C 1 180 ? 129.102 142.220 168.386 1.00 39.10 177 SER C O 1
ATOM 11407 N N . ALA C 1 181 ? 129.576 141.596 166.280 1.00 38.33 178 ALA C N 1
ATOM 11408 C CA . ALA C 1 181 ? 130.258 142.850 165.983 1.00 38.33 178 ALA C CA 1
ATOM 11409 C C . ALA C 1 181 ? 129.309 144.037 165.923 1.00 38.33 178 ALA C C 1
ATOM 11410 O O . ALA C 1 181 ? 129.777 145.177 165.847 1.00 38.33 178 ALA C O 1
ATOM 11412 N N . LEU C 1 182 ? 127.999 143.801 165.948 1.00 40.87 179 LEU C N 1
ATOM 11413 C CA . LEU C 1 182 ? 126.997 144.854 165.983 1.00 40.87 179 LEU C CA 1
ATOM 11414 C C . LEU C 1 182 ? 126.524 145.150 167.399 1.00 40.87 179 LEU C C 1
ATOM 11415 O O . LEU C 1 182 ? 125.432 145.692 167.579 1.00 40.87 179 LEU C O 1
ATOM 11420 N N . TYR C 1 183 ? 127.314 144.790 168.400 1.00 47.07 180 TYR C N 1
ATOM 11421 C CA . TYR C 1 183 ? 126.958 145.006 169.795 1.00 47.07 180 TYR C CA 1
ATOM 11422 C C . TYR C 1 183 ? 127.182 146.455 170.219 1.00 47.07 180 TYR C C 1
ATOM 11423 O O . TYR C 1 183 ? 126.280 147.047 170.828 1.00 47.07 180 TYR C O 1
ATOM 11432 N N . PRO C 1 184 ? 128.332 147.075 169.921 1.00 41.62 181 PRO C N 1
ATOM 11433 C CA . PRO C 1 184 ? 128.514 148.485 170.301 1.00 41.62 181 PRO C CA 1
ATOM 11434 C C . PRO C 1 184 ? 127.535 149.437 169.642 1.00 41.62 181 PRO C C 1
ATOM 11435 O O . PRO C 1 184 ? 127.498 150.608 170.031 1.00 41.62 181 PRO C O 1
ATOM 11439 N N . LEU C 1 185 ? 126.752 148.986 168.666 1.00 41.00 182 LEU C N 1
ATOM 11440 C CA . LEU C 1 185 ? 125.800 149.849 167.981 1.00 41.00 182 LEU C CA 1
ATOM 11441 C C . LEU C 1 185 ? 124.383 149.700 168.515 1.00 41.00 182 LEU C C 1
ATOM 11442 O O . LEU C 1 185 ? 123.744 150.699 168.853 1.00 41.00 182 LEU C O 1
ATOM 11447 N N . ILE C 1 186 ? 123.875 148.474 168.608 1.00 48.32 183 ILE C N 1
ATOM 11448 C CA . ILE C 1 186 ? 122.481 148.252 168.964 1.00 48.32 183 ILE C CA 1
ATOM 11449 C C . ILE C 1 186 ? 122.340 147.497 170.285 1.00 48.32 183 ILE C C 1
ATOM 11450 O O . ILE C 1 186 ? 121.276 146.972 170.577 1.00 48.32 183 ILE C O 1
ATOM 11455 N N . GLY C 1 187 ? 123.391 147.455 171.098 1.00 50.98 184 GLY C N 1
ATOM 11456 C CA . GLY C 1 187 ? 123.249 146.833 172.400 1.00 50.98 184 GLY C CA 1
ATOM 11457 C C . GLY C 1 187 ? 122.944 145.354 172.284 1.00 50.98 184 GLY C C 1
ATOM 11458 O O . GLY C 1 187 ? 123.408 144.670 171.372 1.00 50.98 184 GLY C O 1
ATOM 11459 N N . LYS C 1 188 ? 122.138 144.847 173.220 1.00 56.20 185 LYS C N 1
ATOM 11460 C CA . LYS C 1 188 ? 121.738 143.445 173.206 1.00 56.20 185 LYS C CA 1
ATOM 11461 C C . LYS C 1 188 ? 120.440 143.211 172.445 1.00 56.20 185 LYS C C 1
ATOM 11462 O O . LYS C 1 188 ? 119.752 142.213 172.687 1.00 56.20 185 LYS C O 1
ATOM 11468 N N . ARG C 1 189 ? 120.087 144.113 171.534 1.00 58.62 186 ARG C N 1
ATOM 11469 C CA . ARG C 1 189 ? 119.067 143.815 170.541 1.00 58.62 186 ARG C CA 1
ATOM 11470 C C . ARG C 1 189 ? 119.578 142.878 169.457 1.00 58.62 186 ARG C C 1
ATOM 11471 O O . ARG C 1 189 ? 118.835 142.581 168.515 1.00 58.62 186 ARG C O 1
ATOM 11479 N N . ILE C 1 190 ? 120.827 142.420 169.562 1.00 51.79 187 ILE C N 1
ATOM 11480 C CA . ILE C 1 190 ? 121.383 141.485 168.595 1.00 51.79 187 ILE C CA 1
ATOM 11481 C C . ILE C 1 190 ? 120.775 140.102 168.711 1.00 51.79 187 ILE C C 1
ATOM 11482 O O . ILE C 1 190 ? 121.016 139.259 167.845 1.00 51.79 187 ILE C O 1
ATOM 11487 N N . ASN C 1 191 ? 119.996 139.844 169.759 1.00 55.74 188 ASN C N 1
ATOM 11488 C CA . ASN C 1 191 ? 119.284 138.585 169.909 1.00 55.74 188 ASN C CA 1
ATOM 11489 C C . ASN C 1 191 ? 117.845 138.680 169.420 1.00 55.74 188 ASN C C 1
ATOM 11490 O O . ASN C 1 191 ? 117.007 137.861 169.810 1.00 55.74 188 ASN C O 1
ATOM 11495 N N . GLY C 1 192 ? 117.544 139.661 168.575 1.00 59.41 189 GLY C N 1
ATOM 11496 C CA . GLY C 1 192 ? 116.217 139.836 168.042 1.00 59.41 189 GLY C CA 1
ATOM 11497 C C . GLY C 1 192 ? 116.189 139.738 166.531 1.00 59.41 189 GLY C C 1
ATOM 11498 O O . GLY C 1 192 ? 116.972 139.008 165.919 1.00 59.41 189 GLY C O 1
ATOM 11499 N N . PRO C 1 193 ? 115.275 140.478 165.897 1.00 59.49 190 PRO C N 1
ATOM 11500 C CA . PRO C 1 193 ? 115.126 140.386 164.438 1.00 59.49 190 PRO C CA 1
ATOM 11501 C C . PRO C 1 193 ? 116.217 141.079 163.638 1.00 59.49 190 PRO C C 1
ATOM 11502 O O . PRO C 1 193 ? 116.239 140.926 162.411 1.00 59.49 190 PRO C O 1
ATOM 11506 N N . ILE C 1 194 ? 117.115 141.834 164.269 1.00 57.46 191 ILE C N 1
ATOM 11507 C CA . ILE C 1 194 ? 118.173 142.502 163.521 1.00 57.46 191 ILE C CA 1
ATOM 11508 C C . ILE C 1 194 ? 119.436 141.655 163.412 1.00 57.46 191 ILE C C 1
ATOM 11509 O O . ILE C 1 194 ? 120.234 141.866 162.489 1.00 57.46 191 ILE C O 1
ATOM 11514 N N . GLY C 1 195 ? 119.640 140.707 164.318 1.00 53.52 192 GLY C N 1
ATOM 11515 C CA . GLY C 1 195 ? 120.768 139.807 164.211 1.00 53.52 192 GLY C CA 1
ATOM 11516 C C . GLY C 1 195 ? 120.446 138.600 163.359 1.00 53.52 192 GLY C C 1
ATOM 11517 O O . GLY C 1 195 ? 121.333 138.007 162.737 1.00 53.52 192 GLY C O 1
ATOM 11518 N N . TYR C 1 196 ? 119.167 138.230 163.321 1.00 56.31 193 TYR C N 1
ATOM 11519 C CA . TYR C 1 196 ? 118.727 137.087 162.533 1.00 56.31 193 TYR C CA 1
ATOM 11520 C C . TYR C 1 196 ? 118.778 137.346 161.036 1.00 56.31 193 TYR C C 1
ATOM 11521 O O . TYR C 1 196 ? 118.716 136.389 160.259 1.00 56.31 193 TYR C O 1
ATOM 11530 N N . ALA C 1 197 ? 118.880 138.602 160.613 1.00 48.35 194 ALA C N 1
ATOM 11531 C CA . ALA C 1 197 ? 119.084 138.911 159.206 1.00 48.35 194 ALA C CA 1
ATOM 11532 C C . ALA C 1 197 ? 120.563 139.012 158.860 1.00 48.35 194 ALA C C 1
ATOM 11533 O O . ALA C 1 197 ? 120.977 138.598 157.771 1.00 48.35 194 ALA C O 1
ATOM 11535 N N . VAL C 1 198 ? 121.367 139.551 159.776 1.00 44.89 195 VAL C N 1
ATOM 11536 C CA . VAL C 1 198 ? 122.811 139.598 159.571 1.00 44.89 195 VAL C CA 1
ATOM 11537 C C . VAL C 1 198 ? 123.376 138.187 159.481 1.00 44.89 195 VAL C C 1
ATOM 11538 O O . VAL C 1 198 ? 124.163 137.874 158.582 1.00 44.89 195 VAL C O 1
ATOM 11542 N N . ASP C 1 199 ? 122.978 137.312 160.405 1.00 47.48 196 ASP C N 1
ATOM 11543 C CA . ASP C 1 199 ? 123.453 135.934 160.363 1.00 47.48 196 ASP C CA 1
ATOM 11544 C C . ASP C 1 199 ? 122.824 135.125 159.240 1.00 47.48 196 ASP C C 1
ATOM 11545 O O . ASP C 1 199 ? 123.307 134.026 158.954 1.00 47.48 196 ASP C O 1
ATOM 11550 N N . GLY C 1 200 ? 121.771 135.629 158.606 1.00 43.69 197 GLY C N 1
ATOM 11551 C CA . GLY C 1 200 ? 121.109 134.908 157.537 1.00 43.69 197 GLY C CA 1
ATOM 11552 C C . GLY C 1 200 ? 121.638 135.261 156.164 1.00 43.69 197 GLY C C 1
ATOM 11553 O O . GLY C 1 200 ? 121.725 134.396 155.290 1.00 43.69 197 GLY C O 1
ATOM 11554 N N . PHE C 1 201 ? 121.989 136.530 155.956 1.00 42.09 198 PHE C N 1
ATOM 11555 C CA . PHE C 1 201 ? 122.599 136.949 154.697 1.00 42.09 198 PHE C CA 1
ATOM 11556 C C . PHE C 1 201 ? 124.023 136.441 154.529 1.00 42.09 198 PHE C C 1
ATOM 11557 O O . PHE C 1 201 ? 124.593 136.616 153.449 1.00 42.09 198 PHE C O 1
ATOM 11565 N N . GLY C 1 202 ? 124.611 135.836 155.555 1.00 40.55 199 GLY C N 1
ATOM 11566 C CA . GLY C 1 202 ? 125.944 135.286 155.494 1.00 40.55 199 GLY C CA 1
ATOM 11567 C C . GLY C 1 202 ? 126.011 133.800 155.249 1.00 40.55 199 GLY C C 1
ATOM 11568 O O . GLY C 1 202 ? 127.110 133.262 155.095 1.00 40.55 199 GLY C O 1
ATOM 11569 N N . ILE C 1 203 ? 124.874 133.112 155.226 1.00 36.61 200 ILE C N 1
ATOM 11570 C CA . ILE C 1 203 ? 124.841 131.724 154.787 1.00 36.61 200 ILE C CA 1
ATOM 11571 C C . ILE C 1 203 ? 124.611 131.627 153.282 1.00 36.61 200 ILE C C 1
ATOM 11572 O O . ILE C 1 203 ? 125.137 130.720 152.633 1.00 36.61 200 ILE C O 1
ATOM 11577 N N . ILE C 1 204 ? 123.863 132.570 152.706 1.00 35.77 201 ILE C N 1
ATOM 11578 C CA . ILE C 1 204 ? 123.582 132.547 151.275 1.00 35.77 201 ILE C CA 1
ATOM 11579 C C . ILE C 1 204 ? 124.853 132.797 150.473 1.00 35.77 201 ILE C C 1
ATOM 11580 O O . ILE C 1 204 ? 125.144 132.092 149.496 1.00 35.77 201 ILE C O 1
ATOM 11585 N N . ALA C 1 205 ? 125.626 133.809 150.872 1.00 33.64 202 ALA C N 1
ATOM 11586 C CA . ALA C 1 205 ? 126.891 134.087 150.202 1.00 33.64 202 ALA C CA 1
ATOM 11587 C C . ALA C 1 205 ? 127.823 132.887 150.265 1.00 33.64 202 ALA C C 1
ATOM 11588 O O . ALA C 1 205 ? 128.457 132.530 149.267 1.00 33.64 202 ALA C O 1
ATOM 11590 N N . THR C 1 206 ? 127.907 132.242 151.428 1.00 32.03 203 THR C N 1
ATOM 11591 C CA . THR C 1 206 ? 128.791 131.093 151.579 1.00 32.03 203 THR C CA 1
ATOM 11592 C C . THR C 1 206 ? 128.328 129.920 150.728 1.00 32.03 203 THR C C 1
ATOM 11593 O O . THR C 1 206 ? 129.147 129.250 150.094 1.00 32.03 203 THR C O 1
ATOM 11597 N N . ILE C 1 207 ? 127.021 129.660 150.693 1.00 33.95 204 ILE C N 1
ATOM 11598 C CA . ILE C 1 207 ? 126.509 128.553 149.893 1.00 33.95 204 ILE C CA 1
ATOM 11599 C C . ILE C 1 207 ? 126.809 128.773 148.418 1.00 33.95 204 ILE C C 1
ATOM 11600 O O . ILE C 1 207 ? 127.227 127.848 147.713 1.00 33.95 204 ILE C O 1
ATOM 11605 N N . PHE C 1 208 ? 126.620 129.999 147.927 1.00 32.83 205 PHE C N 1
ATOM 11606 C CA . PHE C 1 208 ? 126.863 130.237 146.506 1.00 32.83 205 PHE C CA 1
ATOM 11607 C C . PHE C 1 208 ? 128.350 130.196 146.173 1.00 32.83 205 PHE C C 1
ATOM 11608 O O . PHE C 1 208 ? 128.744 129.622 145.149 1.00 32.83 205 PHE C O 1
ATOM 11616 N N . GLY C 1 209 ? 129.194 130.779 147.027 1.00 32.10 206 GLY C N 1
ATOM 11617 C CA . GLY C 1 209 ? 130.626 130.712 146.802 1.00 32.10 206 GLY C CA 1
ATOM 11618 C C . GLY C 1 209 ? 131.208 129.322 146.931 1.00 32.10 206 GLY C C 1
ATOM 11619 O O . GLY C 1 209 ? 132.265 129.050 146.358 1.00 32.10 206 GLY C O 1
ATOM 11620 N N . LEU C 1 210 ? 130.547 128.437 147.671 1.00 33.69 207 LEU C N 1
ATOM 11621 C CA . LEU C 1 210 ? 130.993 127.055 147.780 1.00 33.69 207 LEU C CA 1
ATOM 11622 C C . LEU C 1 210 ? 130.453 126.178 146.664 1.00 33.69 207 LEU C C 1
ATOM 11623 O O . LEU C 1 210 ? 131.121 125.223 146.261 1.00 33.69 207 LEU C O 1
ATOM 11628 N N . GLY C 1 211 ? 129.253 126.472 146.159 1.00 32.17 208 GLY C N 1
ATOM 11629 C CA . GLY C 1 211 ? 128.712 125.726 145.042 1.00 32.17 208 GLY C CA 1
ATOM 11630 C C . GLY C 1 211 ? 129.271 126.125 143.700 1.00 32.17 208 GLY C C 1
ATOM 11631 O O . GLY C 1 211 ? 129.194 125.339 142.753 1.00 32.17 208 GLY C O 1
ATOM 11632 N N . ALA C 1 212 ? 129.821 127.332 143.590 1.00 33.02 209 ALA C N 1
ATOM 11633 C CA . ALA C 1 212 ? 130.540 127.703 142.380 1.00 33.02 209 ALA C CA 1
ATOM 11634 C C . ALA C 1 212 ? 131.931 127.091 142.306 1.00 33.02 209 ALA C C 1
ATOM 11635 O O . ALA C 1 212 ? 132.552 127.141 141.243 1.00 33.02 209 ALA C O 1
ATOM 11637 N N . ASP C 1 213 ? 132.430 126.516 143.399 1.00 37.00 210 ASP C N 1
ATOM 11638 C CA . ASP C 1 213 ? 133.755 125.910 143.434 1.00 37.00 210 ASP C CA 1
ATOM 11639 C C . ASP C 1 213 ? 133.730 124.431 143.077 1.00 37.00 210 ASP C C 1
ATOM 11640 O O . ASP C 1 213 ? 134.734 123.904 142.594 1.00 37.00 210 ASP C O 1
ATOM 11645 N N . MET C 1 214 ? 132.611 123.748 143.291 1.00 37.10 211 MET C N 1
ATOM 11646 C CA . MET C 1 214 ? 132.496 122.366 142.852 1.00 37.10 211 MET C CA 1
ATOM 11647 C C . MET C 1 214 ? 132.304 122.269 141.346 1.00 37.10 211 MET C C 1
ATOM 11648 O O . MET C 1 214 ? 132.717 121.280 140.732 1.00 37.10 211 MET C O 1
ATOM 11653 N N . GLY C 1 215 ? 131.699 123.286 140.734 1.00 30.04 212 GLY C N 1
ATOM 11654 C CA . GLY C 1 215 ? 131.557 123.293 139.292 1.00 30.04 212 GLY C CA 1
ATOM 11655 C C . GLY C 1 215 ? 132.865 123.520 138.567 1.00 30.04 212 GLY C C 1
ATOM 11656 O O . GLY C 1 215 ? 133.065 122.995 137.471 1.00 30.04 212 GLY C O 1
ATOM 11657 N N . PHE C 1 216 ? 133.767 124.303 139.155 1.00 27.71 213 PHE C N 1
ATOM 11658 C CA . PHE C 1 216 ? 135.092 124.472 138.577 1.00 27.71 213 PHE C CA 1
ATOM 11659 C C . PHE C 1 216 ? 135.960 123.234 138.753 1.00 27.71 213 PHE C C 1
ATOM 11660 O O . PHE C 1 216 ? 136.976 123.108 138.067 1.00 27.71 213 PHE C O 1
ATOM 11668 N N . GLY C 1 217 ? 135.595 122.330 139.654 1.00 28.92 214 GLY C N 1
ATOM 11669 C CA . GLY C 1 217 ? 136.349 121.111 139.851 1.00 28.92 214 GLY C CA 1
ATOM 11670 C C . GLY C 1 217 ? 135.826 119.960 139.023 1.00 28.92 214 GLY C C 1
ATOM 11671 O O . GLY C 1 217 ? 136.594 119.096 138.591 1.00 28.92 214 GLY C O 1
ATOM 11672 N N . VAL C 1 218 ? 134.513 119.935 138.797 1.00 30.84 215 VAL C N 1
ATOM 11673 C CA . VAL C 1 218 ? 133.922 118.876 137.984 1.00 30.84 215 VAL C CA 1
ATOM 11674 C C . VAL C 1 218 ? 134.482 118.910 136.566 1.00 30.84 215 VAL C C 1
ATOM 11675 O O . VAL C 1 218 ? 134.805 117.866 135.988 1.00 30.84 215 VAL C O 1
ATOM 11679 N N . LEU C 1 219 ? 134.635 120.107 135.993 1.00 30.03 216 LEU C N 1
ATOM 11680 C CA . LEU C 1 219 ? 135.163 120.229 134.638 1.00 30.03 216 LEU C CA 1
ATOM 11681 C C . LEU C 1 219 ? 136.632 119.826 134.571 1.00 30.03 216 LEU C C 1
ATOM 11682 O O . LEU C 1 219 ? 137.053 119.130 133.637 1.00 30.03 216 LEU C O 1
ATOM 11687 N N . HIS C 1 220 ? 137.425 120.278 135.542 1.00 29.16 217 HIS C N 1
ATOM 11688 C CA . HIS C 1 220 ? 138.827 119.888 135.632 1.00 29.16 217 HIS C CA 1
ATOM 11689 C C . HIS C 1 220 ? 138.975 118.371 135.670 1.00 29.16 217 HIS C C 1
ATOM 11690 O O . HIS C 1 220 ? 139.757 117.792 134.909 1.00 29.16 217 HIS C O 1
ATOM 11697 N N . LEU C 1 221 ? 138.202 117.704 136.531 1.00 29.62 218 LEU C N 1
ATOM 11698 C CA . LEU C 1 221 ? 138.323 116.252 136.652 1.00 29.62 218 LEU C CA 1
ATOM 11699 C C . LEU C 1 221 ? 137.819 115.537 135.405 1.00 29.62 218 LEU C C 1
ATOM 11700 O O . LEU C 1 221 ? 138.381 114.512 135.002 1.00 29.62 218 LEU C O 1
ATOM 11705 N N . ASN C 1 222 ? 136.757 116.049 134.783 1.00 36.84 219 ASN C N 1
ATOM 11706 C CA . ASN C 1 222 ? 136.259 115.430 133.562 1.00 36.84 219 ASN C CA 1
ATOM 11707 C C . ASN C 1 222 ? 137.301 115.487 132.455 1.00 36.84 219 ASN C C 1
ATOM 11708 O O . ASN C 1 222 ? 137.522 114.494 131.753 1.00 36.84 219 ASN C O 1
ATOM 11713 N N . SER C 1 223 ? 137.962 116.635 132.291 1.00 33.02 220 SER C N 1
ATOM 11714 C CA . SER C 1 223 ? 139.023 116.730 131.292 1.00 33.02 220 SER C CA 1
ATOM 11715 C C . SER C 1 223 ? 140.200 115.828 131.642 1.00 33.02 220 SER C C 1
ATOM 11716 O O . SER C 1 223 ? 140.797 115.202 130.759 1.00 33.02 220 SER C O 1
ATOM 11719 N N . GLY C 1 224 ? 140.551 115.750 132.926 1.00 33.72 221 GLY C N 1
ATOM 11720 C CA . GLY C 1 224 ? 141.667 114.908 133.322 1.00 33.72 221 GLY C CA 1
ATOM 11721 C C . GLY C 1 224 ? 141.428 113.438 133.048 1.00 33.72 221 GLY C C 1
ATOM 11722 O O . GLY C 1 224 ? 142.355 112.706 132.705 1.00 33.72 221 GLY C O 1
ATOM 11723 N N . LEU C 1 225 ? 140.185 112.983 133.204 1.00 35.41 222 LEU C N 1
ATOM 11724 C CA . LEU C 1 225 ? 139.876 111.592 132.887 1.00 35.41 222 LEU C CA 1
ATOM 11725 C C . LEU C 1 225 ? 139.723 111.368 131.391 1.00 35.41 222 LEU C C 1
ATOM 11726 O O . LEU C 1 225 ? 140.055 110.289 130.892 1.00 35.41 222 LEU C O 1
ATOM 11731 N N . ASP C 1 226 ? 139.215 112.364 130.665 1.00 42.09 223 ASP C N 1
ATOM 11732 C CA . ASP C 1 226 ? 139.095 112.250 129.218 1.00 42.09 223 ASP C CA 1
ATOM 11733 C C . ASP C 1 226 ? 140.458 112.215 128.541 1.00 42.09 223 ASP C C 1
ATOM 11734 O O . ASP C 1 226 ? 140.595 111.647 127.454 1.00 42.09 223 ASP C O 1
ATOM 11739 N N . TYR C 1 227 ? 141.473 112.820 129.159 1.00 40.76 224 TYR C N 1
ATOM 11740 C CA . TYR C 1 227 ? 142.820 112.752 128.600 1.00 40.76 224 TYR C CA 1
ATOM 11741 C C . TYR C 1 227 ? 143.393 111.344 128.710 1.00 40.76 224 TYR C C 1
ATOM 11742 O O . TYR C 1 227 ? 143.952 110.815 127.744 1.00 40.76 224 TYR C O 1
ATOM 11751 N N . LEU C 1 228 ? 143.276 110.727 129.886 1.00 38.32 225 LEU C N 1
ATOM 11752 C CA . LEU C 1 228 ? 143.862 109.408 130.096 1.00 38.32 225 LEU C CA 1
ATOM 11753 C C . LEU C 1 228 ? 143.048 108.327 129.397 1.00 38.32 225 LEU C C 1
ATOM 11754 O O . LEU C 1 228 ? 143.556 107.617 128.524 1.00 38.32 225 LEU C O 1
ATOM 11759 N N . PHE C 1 229 ? 141.789 108.177 129.781 1.00 42.66 226 PHE C N 1
ATOM 11760 C CA . PHE C 1 229 ? 140.909 107.175 129.210 1.00 42.66 226 PHE C CA 1
ATOM 11761 C C . PHE C 1 229 ? 140.046 107.813 128.124 1.00 42.66 226 PHE C C 1
ATOM 11762 O O . PHE C 1 229 ? 140.290 108.940 127.690 1.00 42.66 226 PHE C O 1
ATOM 11770 N N . GLY C 1 230 ? 139.038 107.088 127.661 1.00 49.72 227 GLY C N 1
ATOM 11771 C CA . GLY C 1 230 ? 138.171 107.624 126.631 1.00 49.72 227 GLY C CA 1
ATOM 11772 C C . GLY C 1 230 ? 136.819 108.082 127.140 1.00 49.72 227 GLY C C 1
ATOM 11773 O O . GLY C 1 230 ? 135.794 107.819 126.507 1.00 49.72 227 GLY C O 1
ATOM 11774 N N . VAL C 1 231 ? 136.801 108.768 128.273 1.00 51.48 228 VAL C N 1
ATOM 11775 C CA . VAL C 1 231 ? 135.538 109.168 128.899 1.00 51.48 228 VAL C CA 1
ATOM 11776 C C . VAL C 1 231 ? 135.028 110.433 128.218 1.00 51.48 228 VAL C C 1
ATOM 11777 O O . VAL C 1 231 ? 135.769 111.422 128.134 1.00 51.48 228 VAL C O 1
ATOM 11781 N N . PRO C 1 232 ? 133.782 110.451 127.734 1.00 56.09 229 PRO C N 1
ATOM 11782 C CA . PRO C 1 232 ? 133.261 111.645 127.054 1.00 56.09 229 PRO C CA 1
ATOM 11783 C C . PRO C 1 232 ? 132.907 112.771 128.011 1.00 56.09 229 PRO C C 1
ATOM 11784 O O . PRO C 1 232 ? 133.171 112.682 129.213 1.00 56.09 229 PRO C O 1
ATOM 11788 N N . HIS C 1 233 ? 132.315 113.841 127.485 1.00 57.43 230 HIS C N 1
ATOM 11789 C CA . HIS C 1 233 ? 131.926 115.013 128.263 1.00 57.43 230 HIS C CA 1
ATOM 11790 C C . HIS C 1 233 ? 130.412 115.112 128.427 1.00 57.43 230 HIS C C 1
ATOM 11791 O O . HIS C 1 233 ? 129.845 116.205 128.416 1.00 57.43 230 HIS C O 1
ATOM 11798 N N . THR C 1 234 ? 129.738 113.979 128.589 1.00 59.53 231 THR C N 1
ATOM 11799 C CA . THR C 1 234 ? 128.282 113.960 128.607 1.00 59.53 231 THR C CA 1
ATOM 11800 C C . THR C 1 234 ? 127.773 114.473 129.956 1.00 59.53 231 THR C C 1
ATOM 11801 O O . THR C 1 234 ? 128.533 114.989 130.778 1.00 59.53 231 THR C O 1
ATOM 11805 N N . GLN C 1 235 ? 126.469 114.346 130.193 1.00 59.50 232 GLN C N 1
ATOM 11806 C CA . GLN C 1 235 ? 125.829 114.937 131.363 1.00 59.50 232 GLN C CA 1
ATOM 11807 C C . GLN C 1 235 ? 125.702 113.977 132.537 1.00 59.50 232 GLN C C 1
ATOM 11808 O O . GLN C 1 235 ? 125.876 114.397 133.688 1.00 59.50 232 GLN C O 1
ATOM 11814 N N . TRP C 1 236 ? 125.403 112.704 132.282 1.00 60.88 233 TRP C N 1
ATOM 11815 C CA . TRP C 1 236 ? 125.361 111.736 133.371 1.00 60.88 233 TRP C CA 1
ATOM 11816 C C . TRP C 1 236 ? 126.734 111.535 133.992 1.00 60.88 233 TRP C C 1
ATOM 11817 O O . TRP C 1 236 ? 126.831 111.196 135.175 1.00 60.88 233 TRP C O 1
ATOM 11828 N N . ILE C 1 237 ? 127.801 111.758 133.223 1.00 55.84 234 ILE C N 1
ATOM 11829 C CA . ILE C 1 237 ? 129.148 111.676 133.778 1.00 55.84 234 ILE C CA 1
ATOM 11830 C C . ILE C 1 237 ? 129.336 112.727 134.865 1.00 55.84 234 ILE C C 1
ATOM 11831 O O . ILE C 1 237 ? 129.807 112.429 135.968 1.00 55.84 234 ILE C O 1
ATOM 11836 N N . GLN C 1 238 ? 128.946 113.969 134.580 1.00 50.97 235 GLN C N 1
ATOM 11837 C CA . GLN C 1 238 ? 129.066 115.023 135.582 1.00 50.97 235 GLN C CA 1
ATOM 11838 C C . GLN C 1 238 ? 128.101 114.810 136.742 1.00 50.97 235 GLN C C 1
ATOM 11839 O O . GLN C 1 238 ? 128.446 115.098 137.897 1.00 50.97 235 GLN C O 1
ATOM 11845 N N . VAL C 1 239 ? 126.902 114.293 136.462 1.00 52.04 236 VAL C N 1
ATOM 11846 C CA . VAL C 1 239 ? 125.951 114.012 137.535 1.00 52.04 236 VAL C CA 1
ATOM 11847 C C . VAL C 1 239 ? 126.514 112.968 138.492 1.00 52.04 236 VAL C C 1
ATOM 11848 O O . VAL C 1 239 ? 126.400 113.106 139.714 1.00 52.04 236 VAL C O 1
ATOM 11852 N N . GLY C 1 240 ? 127.134 111.916 137.962 1.00 49.50 237 GLY C N 1
ATOM 11853 C CA . GLY C 1 240 ? 127.742 110.906 138.805 1.00 49.50 237 GLY C CA 1
ATOM 11854 C C . GLY C 1 240 ? 129.065 111.311 139.412 1.00 49.50 237 GLY C C 1
ATOM 11855 O O . GLY C 1 240 ? 129.511 110.669 140.367 1.00 49.50 237 GLY C O 1
ATOM 11856 N N . LEU C 1 241 ? 129.704 112.347 138.876 1.00 49.04 238 LEU C N 1
ATOM 11857 C CA . LEU C 1 241 ? 130.955 112.828 139.443 1.00 49.04 238 LEU C CA 1
ATOM 11858 C C . LEU C 1 241 ? 130.716 113.760 140.626 1.00 49.04 238 LEU C C 1
ATOM 11859 O O . LEU C 1 241 ? 131.494 113.748 141.588 1.00 49.04 238 LEU C O 1
ATOM 11864 N N . ILE C 1 242 ? 129.649 114.564 140.577 1.00 49.33 239 ILE C N 1
ATOM 11865 C CA . ILE C 1 242 ? 129.285 115.390 141.728 1.00 49.33 239 ILE C CA 1
ATOM 11866 C C . ILE C 1 242 ? 129.001 114.518 142.945 1.00 49.33 239 ILE C C 1
ATOM 11867 O O . ILE C 1 242 ? 129.378 114.853 144.076 1.00 49.33 239 ILE C O 1
ATOM 11872 N N . THR C 1 243 ? 128.325 113.387 142.729 1.00 52.79 240 THR C N 1
ATOM 11873 C CA . THR C 1 243 ? 128.014 112.469 143.819 1.00 52.79 240 THR C CA 1
ATOM 11874 C C . THR C 1 243 ? 129.280 111.971 144.503 1.00 52.79 240 THR C C 1
ATOM 11875 O O . THR C 1 243 ? 129.356 111.920 145.734 1.00 52.79 240 THR C O 1
ATOM 11879 N N . LEU C 1 244 ? 130.287 111.595 143.715 1.00 54.35 241 LEU C N 1
ATOM 11880 C CA . LEU C 1 244 ? 131.535 111.115 144.295 1.00 54.35 241 LEU C CA 1
ATOM 11881 C C . LEU C 1 244 ? 132.290 112.242 144.985 1.00 54.35 241 LEU C C 1
ATOM 11882 O O . LEU C 1 244 ? 132.923 112.026 146.024 1.00 54.35 241 LEU C O 1
ATOM 11887 N N . MET C 1 245 ? 132.238 113.453 144.428 1.00 52.48 242 MET C N 1
ATOM 11888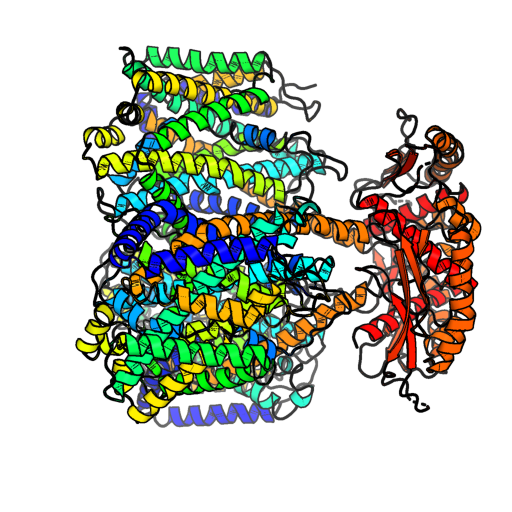 C CA . MET C 1 245 ? 132.946 114.565 145.052 1.00 52.48 242 MET C CA 1
ATOM 11889 C C . MET C 1 245 ? 132.317 114.969 146.379 1.00 52.48 242 MET C C 1
ATOM 11890 O O . MET C 1 245 ? 133.020 115.461 147.267 1.00 52.48 242 MET C O 1
ATOM 11895 N N . MET C 1 246 ? 131.007 114.773 146.539 1.00 59.71 243 MET C N 1
ATOM 11896 C CA . MET C 1 246 ? 130.325 115.188 147.763 1.00 59.71 243 MET C CA 1
ATOM 11897 C C . MET C 1 246 ? 130.190 114.084 148.807 1.00 59.71 243 MET C C 1
ATOM 11898 O O . MET C 1 246 ? 130.195 114.381 150.010 1.00 59.71 243 MET C O 1
ATOM 11903 N N . GLY C 1 247 ? 130.043 112.826 148.391 1.00 60.51 244 GLY C N 1
ATOM 11904 C CA . GLY C 1 247 ? 129.976 111.741 149.349 1.00 60.51 244 GLY C CA 1
ATOM 11905 C C . GLY C 1 247 ? 131.258 111.500 150.106 1.00 60.51 244 GLY C C 1
ATOM 11906 O O . GLY C 1 247 ? 131.213 110.938 151.203 1.00 60.51 244 GLY C O 1
ATOM 11907 N N . ALA C 1 248 ? 132.395 111.907 149.558 1.00 60.30 245 ALA C N 1
ATOM 11908 C CA . ALA C 1 248 ? 133.644 111.824 150.295 1.00 60.30 245 ALA C CA 1
ATOM 11909 C C . ALA C 1 248 ? 133.804 112.960 151.288 1.00 60.30 245 ALA C C 1
ATOM 11910 O O . ALA C 1 248 ? 134.567 112.824 152.247 1.00 60.30 245 ALA C O 1
ATOM 11912 N N . ALA C 1 249 ? 133.104 114.072 151.083 1.00 60.79 246 ALA C N 1
ATOM 11913 C CA . ALA C 1 249 ? 133.179 115.204 151.993 1.00 60.79 246 ALA C CA 1
ATOM 11914 C C . ALA C 1 249 ? 132.132 115.149 153.093 1.00 60.79 246 ALA C C 1
ATOM 11915 O O . ALA C 1 249 ? 132.324 115.767 154.145 1.00 60.79 246 ALA C O 1
ATOM 11917 N N . ILE C 1 250 ? 131.029 114.435 152.872 1.00 62.73 247 ILE C N 1
ATOM 11918 C CA . ILE C 1 250 ? 130.032 114.291 153.929 1.00 62.73 247 ILE C CA 1
ATOM 11919 C C . ILE C 1 250 ? 130.438 113.201 154.919 1.00 62.73 247 ILE C C 1
ATOM 11920 O O . ILE C 1 250 ? 130.276 113.357 156.138 1.00 62.73 247 ILE C O 1
ATOM 11925 N N . LEU C 1 251 ? 130.967 112.084 154.415 1.00 67.35 248 LEU C N 1
ATOM 11926 C CA . LEU C 1 251 ? 131.381 110.971 155.261 1.00 67.35 248 LEU C CA 1
ATOM 11927 C C . LEU C 1 251 ? 132.618 111.276 156.092 1.00 67.35 248 LEU C C 1
ATOM 11928 O O . LEU C 1 251 ? 132.851 110.590 157.090 1.00 67.35 248 LEU C O 1
ATOM 11933 N N . VAL C 1 252 ? 133.411 112.271 155.717 1.00 67.01 249 VAL C N 1
ATOM 11934 C CA . VAL C 1 252 ? 134.494 112.708 156.585 1.00 67.01 249 VAL C CA 1
ATOM 11935 C C . VAL C 1 252 ? 133.980 113.663 157.657 1.00 67.01 249 VAL C C 1
ATOM 11936 O O . VAL C 1 252 ? 134.501 113.675 158.777 1.00 67.01 249 VAL C O 1
ATOM 11940 N N . ALA C 1 253 ? 132.944 114.444 157.351 1.00 69.63 250 ALA C N 1
ATOM 11941 C CA . ALA C 1 253 ? 132.391 115.359 158.341 1.00 69.63 250 ALA C CA 1
ATOM 11942 C C . ALA C 1 253 ? 131.572 114.637 159.400 1.00 69.63 250 ALA C C 1
ATOM 11943 O O . ALA C 1 253 ? 131.558 115.065 160.559 1.00 69.63 250 ALA C O 1
ATOM 11945 N N . ILE C 1 254 ? 130.895 113.551 159.042 1.00 71.04 251 ILE C N 1
ATOM 11946 C CA . ILE C 1 254 ? 130.025 112.857 159.986 1.00 71.04 251 ILE C CA 1
ATOM 11947 C C . ILE C 1 254 ? 130.699 111.619 160.585 1.00 71.04 251 ILE C C 1
ATOM 11948 O O . ILE C 1 254 ? 130.017 110.747 161.119 1.00 71.04 251 ILE C O 1
ATOM 11953 N N . ALA C 1 255 ? 132.028 111.531 160.521 1.00 79.49 252 ALA C N 1
ATOM 11954 C CA . ALA C 1 255 ? 132.715 110.378 161.100 1.00 79.49 252 ALA C CA 1
ATOM 11955 C C . ALA C 1 255 ? 133.948 110.714 161.926 1.00 79.49 252 ALA C C 1
ATOM 11956 O O . ALA C 1 255 ? 134.518 109.798 162.526 1.00 79.49 252 ALA C O 1
ATOM 11958 N N . GLY C 1 256 ? 134.382 111.962 161.981 1.00 90.96 253 GLY C N 1
ATOM 11959 C CA . GLY C 1 256 ? 135.551 112.313 162.759 1.00 90.96 253 GLY C CA 1
ATOM 11960 C C . GLY C 1 256 ? 136.093 113.658 162.330 1.00 90.96 253 GLY C C 1
ATOM 11961 O O . GLY C 1 256 ? 135.646 114.255 161.349 1.00 90.96 253 GLY C O 1
ATOM 11962 N N . VAL C 1 257 ? 137.088 114.118 163.087 1.00 101.91 254 VAL C N 1
ATOM 11963 C CA . VAL C 1 257 ? 137.644 115.452 162.886 1.00 101.91 254 VAL C CA 1
ATOM 11964 C C . VAL C 1 257 ? 139.129 115.356 162.554 1.00 101.91 254 VAL C C 1
ATOM 11965 O O . VAL C 1 257 ? 139.562 115.787 161.479 1.00 101.91 254 VAL C O 1
ATOM 11969 N N . ASP C 1 258 ? 139.916 114.786 163.462 1.00 105.13 255 ASP C N 1
ATOM 11970 C CA . ASP C 1 258 ? 141.327 114.557 163.188 1.00 105.13 255 ASP C CA 1
ATOM 11971 C C . ASP C 1 258 ? 141.483 113.316 162.311 1.00 105.13 255 ASP C C 1
ATOM 11972 O O . ASP C 1 258 ? 140.522 112.590 162.041 1.00 105.13 255 ASP C O 1
ATOM 11977 N N . LYS C 1 259 ? 142.715 113.050 161.877 1.00 105.99 256 LYS C N 1
ATOM 11978 C CA . LYS C 1 259 ? 142.958 112.329 160.630 1.00 105.99 256 LYS C CA 1
ATOM 11979 C C . LYS C 1 259 ? 142.075 112.958 159.556 1.00 105.99 256 LYS C C 1
ATOM 11980 O O . LYS C 1 259 ? 141.165 112.347 158.996 1.00 105.99 256 LYS C O 1
ATOM 11986 N N . GLY C 1 260 ? 142.363 114.228 159.299 1.00 98.56 257 GLY C N 1
ATOM 11987 C CA . GLY C 1 260 ? 141.382 115.143 158.760 1.00 98.56 257 GLY C CA 1
ATOM 11988 C C . GLY C 1 260 ? 141.835 116.564 159.007 1.00 98.56 257 GLY C C 1
ATOM 11989 O O . GLY C 1 260 ? 142.957 116.905 158.638 1.00 98.56 257 GLY C O 1
ATOM 11990 N N . VAL C 1 261 ? 140.999 117.388 159.636 1.00 93.74 258 VAL C N 1
ATOM 11991 C CA . VAL C 1 261 ? 141.209 118.832 159.734 1.00 93.74 258 VAL C CA 1
ATOM 11992 C C . VAL C 1 261 ? 142.654 119.206 160.065 1.00 93.74 258 VAL C C 1
ATOM 11993 O O . VAL C 1 261 ? 143.167 120.210 159.560 1.00 93.74 258 VAL C O 1
ATOM 11997 N N . ARG C 1 262 ? 143.326 118.417 160.908 1.00 89.79 259 ARG C N 1
ATOM 11998 C CA . ARG C 1 262 ? 144.679 118.758 161.332 1.00 89.79 259 ARG C CA 1
ATOM 11999 C C . ARG C 1 262 ? 145.761 117.889 160.705 1.00 89.79 259 ARG C C 1
ATOM 12000 O O . ARG C 1 262 ? 146.932 118.283 160.724 1.00 89.79 259 ARG C O 1
ATOM 12008 N N . VAL C 1 263 ? 145.413 116.731 160.152 1.00 88.78 260 VAL C N 1
ATOM 12009 C CA . VAL C 1 263 ? 146.413 115.850 159.553 1.00 88.78 260 VAL C CA 1
ATOM 12010 C C . VAL C 1 263 ? 146.523 116.072 158.048 1.00 88.78 260 VAL C C 1
ATOM 12011 O O . VAL C 1 263 ? 147.623 116.088 157.493 1.00 88.78 260 VAL C O 1
ATOM 12015 N N . MET C 1 264 ? 145.386 116.250 157.375 1.00 84.05 261 MET C N 1
ATOM 12016 C CA . MET C 1 264 ? 145.378 116.553 155.949 1.00 84.05 261 MET C CA 1
ATOM 12017 C C . MET C 1 264 ? 146.101 117.857 155.650 1.00 84.05 261 MET C C 1
ATOM 12018 O O . MET C 1 264 ? 146.710 117.999 154.582 1.00 84.05 261 MET C O 1
ATOM 12023 N N . SER C 1 265 ? 146.042 118.817 156.575 1.00 80.50 262 SER C N 1
ATOM 12024 C CA . SER C 1 265 ? 146.731 120.088 156.383 1.00 80.50 262 SER C CA 1
ATOM 12025 C C . SER C 1 265 ? 148.235 119.890 156.252 1.00 80.50 262 SER C C 1
ATOM 12026 O O . SER C 1 265 ? 148.911 120.688 155.595 1.00 80.50 262 SER C O 1
ATOM 12029 N N . ASP C 1 266 ? 148.777 118.844 156.873 1.00 81.31 263 ASP C N 1
ATOM 12030 C CA . ASP C 1 266 ? 150.183 118.501 156.716 1.00 81.31 263 ASP C CA 1
ATOM 12031 C C . ASP C 1 266 ? 150.419 117.521 155.580 1.00 81.31 263 ASP C C 1
ATOM 12032 O O . ASP C 1 266 ? 151.506 117.515 154.994 1.00 81.31 263 ASP C O 1
ATOM 12037 N N . ILE C 1 267 ? 149.431 116.683 155.267 1.00 76.95 264 ILE C N 1
ATOM 12038 C CA . ILE C 1 267 ? 149.607 115.721 154.184 1.00 76.95 264 ILE C CA 1
ATOM 12039 C C . ILE C 1 267 ? 149.665 116.424 152.834 1.00 76.95 264 ILE C C 1
ATOM 12040 O O . ILE C 1 267 ? 150.539 116.131 152.012 1.00 76.95 264 ILE C O 1
ATOM 12045 N N . ASN C 1 268 ? 148.749 117.363 152.580 1.00 69.90 265 ASN C N 1
ATOM 12046 C CA . ASN C 1 268 ? 148.675 117.970 151.252 1.00 69.90 265 ASN C CA 1
ATOM 12047 C C . ASN C 1 268 ? 149.731 119.051 151.044 1.00 69.90 265 ASN C C 1
ATOM 12048 O O . ASN C 1 268 ? 150.150 119.303 149.903 1.00 69.90 265 ASN C O 1
ATOM 12053 N N . MET C 1 269 ? 150.175 119.691 152.125 1.00 71.33 266 MET C N 1
ATOM 12054 C CA . MET C 1 269 ? 151.230 120.687 152.027 1.00 71.33 266 MET C CA 1
ATOM 12055 C C . MET C 1 269 ? 152.550 120.083 151.569 1.00 71.33 266 MET C C 1
ATOM 12056 O O . MET C 1 269 ? 153.387 120.804 151.018 1.00 71.33 266 MET C O 1
ATOM 12061 N N . LEU C 1 270 ? 152.758 118.787 151.785 1.00 64.27 267 LEU C N 1
ATOM 12062 C CA . LEU C 1 270 ? 153.936 118.107 151.268 1.00 64.27 267 LEU C CA 1
ATOM 12063 C C . LEU C 1 270 ? 153.717 117.503 149.891 1.00 64.27 267 LEU C C 1
ATOM 12064 O O . LEU C 1 270 ? 154.696 117.187 149.207 1.00 64.27 267 LEU C O 1
ATOM 12069 N N . LEU C 1 271 ? 152.466 117.329 149.472 1.00 60.56 268 LEU C N 1
ATOM 12070 C CA . LEU C 1 271 ? 152.197 116.923 148.098 1.00 60.56 268 LEU C CA 1
ATOM 12071 C C . LEU C 1 271 ? 152.386 118.085 147.135 1.00 60.56 268 LEU C C 1
ATOM 12072 O O . LEU C 1 271 ? 152.833 117.888 146.001 1.00 60.56 268 LEU C O 1
ATOM 12077 N N . ALA C 1 272 ? 152.043 119.299 147.568 1.00 50.75 269 ALA C N 1
ATOM 12078 C CA . ALA C 1 272 ? 152.130 120.446 146.668 1.00 50.75 269 ALA C CA 1
ATOM 12079 C C . ALA C 1 272 ? 153.579 120.832 146.374 1.00 50.75 269 ALA C C 1
ATOM 12080 O O . ALA C 1 272 ? 153.924 121.162 145.227 1.00 50.75 269 ALA C O 1
ATOM 12082 N N . CYS C 1 273 ? 154.438 120.803 147.395 1.00 47.44 270 CYS C N 1
ATOM 12083 C CA . CYS C 1 273 ? 155.805 121.287 147.235 1.00 47.44 270 CYS C CA 1
ATOM 12084 C C . CYS C 1 273 ? 156.608 120.407 146.288 1.00 47.44 270 CYS C C 1
ATOM 12085 O O . CYS C 1 273 ? 157.437 120.910 145.521 1.00 47.44 270 CYS C O 1
ATOM 12088 N N . ALA C 1 274 ? 156.383 119.093 146.325 1.00 41.48 271 ALA C N 1
ATOM 12089 C CA . ALA C 1 274 ? 157.112 118.202 145.432 1.00 41.48 271 ALA C CA 1
ATOM 12090 C C . ALA C 1 274 ? 156.780 118.489 143.975 1.00 41.48 271 ALA C C 1
ATOM 12091 O O . ALA C 1 274 ? 157.672 118.505 143.119 1.00 41.48 271 ALA C O 1
ATOM 12093 N N . LEU C 1 275 ? 155.504 118.739 143.674 1.00 36.61 272 LEU C N 1
ATOM 12094 C CA . LEU C 1 275 ? 155.114 119.049 142.303 1.00 36.61 272 LEU C CA 1
ATOM 12095 C C . LEU C 1 275 ? 155.666 120.398 141.862 1.00 36.61 272 LEU C C 1
ATOM 12096 O O . LEU C 1 275 ? 156.129 120.544 140.722 1.00 36.61 272 LEU C O 1
ATOM 12101 N N . LEU C 1 276 ? 155.634 121.393 142.750 1.00 32.74 273 LEU C N 1
ATOM 12102 C CA . LEU C 1 276 ? 156.211 122.688 142.403 1.00 32.74 273 LEU C CA 1
ATOM 12103 C C . LEU C 1 276 ? 157.703 122.570 142.110 1.00 32.74 273 LEU C C 1
ATOM 12104 O O . LEU C 1 276 ? 158.200 123.147 141.135 1.00 32.74 273 LEU C O 1
ATOM 12109 N N . LEU C 1 277 ? 158.432 121.806 142.928 1.00 33.13 274 LEU C N 1
ATOM 12110 C CA . LEU C 1 277 ? 159.869 121.659 142.715 1.00 33.13 274 LEU C CA 1
ATOM 12111 C C . LEU C 1 277 ? 160.169 120.861 141.454 1.00 33.13 274 LEU C C 1
ATOM 12112 O O . LEU C 1 277 ? 161.145 121.147 140.753 1.00 33.13 274 LEU C O 1
ATOM 12117 N N . PHE C 1 278 ? 159.348 119.856 141.145 1.00 29.09 275 PHE C N 1
ATOM 12118 C CA . PHE C 1 278 ? 159.518 119.127 139.893 1.00 29.09 275 PHE C CA 1
ATOM 12119 C C . PHE C 1 278 ? 159.352 120.052 138.697 1.00 29.09 275 PHE C C 1
ATOM 12120 O O . PHE C 1 278 ? 160.172 120.046 137.774 1.00 29.09 275 PHE C O 1
ATOM 12128 N N . VAL C 1 279 ? 158.293 120.865 138.701 1.00 30.15 276 VAL C N 1
ATOM 12129 C CA . VAL C 1 279 ? 158.058 121.773 137.582 1.00 30.15 276 VAL C CA 1
ATOM 12130 C C . VAL C 1 279 ? 159.170 122.807 137.479 1.00 30.15 276 VAL C C 1
ATOM 12131 O O . VAL C 1 279 ? 159.532 123.233 136.376 1.00 30.15 276 VAL C O 1
ATOM 12135 N N . LEU C 1 280 ? 159.745 123.218 138.613 1.00 27.90 277 LEU C N 1
ATOM 12136 C CA . LEU C 1 280 ? 160.813 124.213 138.571 1.00 27.90 277 LEU C CA 1
ATOM 12137 C C . LEU C 1 280 ? 162.115 123.624 138.040 1.00 27.90 277 LEU C C 1
ATOM 12138 O O . LEU C 1 280 ? 162.798 124.256 137.229 1.00 27.90 277 LEU C O 1
ATOM 12143 N N . PHE C 1 281 ? 162.479 122.417 138.475 1.00 32.08 278 PHE C N 1
ATOM 12144 C CA . PHE C 1 281 ? 163.776 121.848 138.132 1.00 32.08 278 PHE C CA 1
ATOM 12145 C C . PHE C 1 281 ? 163.769 121.012 136.860 1.00 32.08 278 PHE C C 1
ATOM 12146 O O . PHE C 1 281 ? 164.844 120.621 136.399 1.00 32.08 278 PHE C O 1
ATOM 12154 N N . ALA C 1 282 ? 162.606 120.721 136.283 1.00 30.35 279 ALA C N 1
ATOM 12155 C CA . ALA C 1 282 ? 162.536 120.011 135.015 1.00 30.35 279 ALA C CA 1
ATOM 12156 C C . ALA C 1 282 ? 162.294 120.940 133.831 1.00 30.35 279 ALA C C 1
ATOM 12157 O O . ALA C 1 282 ? 162.081 120.460 132.715 1.00 30.35 279 ALA C O 1
ATOM 12159 N N . GLY C 1 283 ? 162.320 122.252 134.047 1.00 33.70 280 GLY C N 1
ATOM 12160 C CA . GLY C 1 283 ? 162.174 123.211 132.978 1.00 33.70 280 GLY C CA 1
ATOM 12161 C C . GLY C 1 283 ? 163.341 124.175 132.921 1.00 33.70 280 GLY C C 1
ATOM 12162 O O . GLY C 1 283 ? 164.439 123.882 133.400 1.00 33.70 280 GLY C O 1
ATOM 12163 N N . PRO C 1 284 ? 163.127 125.350 132.325 1.00 29.92 281 PRO C N 1
ATOM 12164 C CA . PRO C 1 284 ? 164.175 126.396 132.260 1.00 29.92 281 PRO C CA 1
ATOM 12165 C C . PRO C 1 284 ? 164.353 127.152 133.576 1.00 29.92 281 PRO C C 1
ATOM 12166 O O . PRO C 1 284 ? 163.788 128.211 133.811 1.00 29.92 281 PRO C O 1
ATOM 12170 N N . THR C 1 285 ? 165.178 126.583 134.458 1.00 27.17 282 THR C N 1
ATOM 12171 C CA . THR C 1 285 ? 165.269 127.069 135.834 1.00 27.17 282 THR C CA 1
ATOM 12172 C C . THR C 1 285 ? 165.728 128.521 135.906 1.00 27.17 282 THR C C 1
ATOM 12173 O O . THR C 1 285 ? 165.214 129.303 136.715 1.00 27.17 282 THR C O 1
ATOM 12177 N N . GLN C 1 286 ? 166.693 128.899 135.071 1.00 30.17 283 GLN C N 1
ATOM 12178 C CA . GLN C 1 286 ? 167.278 130.234 135.153 1.00 30.17 283 GLN C CA 1
ATOM 12179 C C . GLN C 1 286 ? 166.277 131.314 134.759 1.00 30.17 283 GLN C C 1
ATOM 12180 O O . GLN C 1 286 ? 166.130 132.326 135.461 1.00 30.17 283 GLN C O 1
ATOM 12186 N N . HIS C 1 287 ? 165.598 131.120 133.628 1.00 27.72 284 HIS C N 1
ATOM 12187 C CA . HIS C 1 287 ? 164.557 132.039 133.192 1.00 27.72 284 HIS C CA 1
ATOM 12188 C C . HIS C 1 287 ? 163.491 132.219 134.265 1.00 27.72 284 HIS C C 1
ATOM 12189 O O . HIS C 1 287 ? 163.041 133.344 134.524 1.00 27.72 284 HIS C O 1
ATOM 12196 N N . LEU C 1 288 ? 163.087 131.125 134.908 1.00 22.03 285 LEU C N 1
ATOM 12197 C CA . LEU C 1 288 ? 162.042 131.202 135.919 1.00 22.03 285 LEU C CA 1
ATOM 12198 C C . LEU C 1 288 ? 162.518 131.959 137.148 1.00 22.03 285 LEU C C 1
ATOM 12199 O O . LEU C 1 288 ? 161.771 132.764 137.715 1.00 22.03 285 LEU C O 1
ATOM 12204 N N . LEU C 1 289 ? 163.762 131.725 137.568 1.00 20.91 286 LEU C N 1
ATOM 12205 C CA . LEU C 1 289 ? 164.292 132.448 138.718 1.00 20.91 286 LEU C CA 1
ATOM 12206 C C . LEU C 1 289 ? 164.408 133.941 138.443 1.00 20.91 286 LEU C C 1
ATOM 12207 O O . LEU C 1 289 ? 164.253 134.748 139.361 1.00 20.91 286 LEU C O 1
ATOM 12212 N N . ASN C 1 290 ? 164.676 134.329 137.195 1.00 23.41 287 ASN C N 1
ATOM 12213 C CA . ASN C 1 290 ? 164.732 135.753 136.868 1.00 23.41 287 ASN C CA 1
ATOM 12214 C C . ASN C 1 290 ? 163.344 136.390 136.839 1.00 23.41 287 ASN C C 1
ATOM 12215 O O . ASN C 1 290 ? 163.129 137.476 137.399 1.00 23.41 287 ASN C O 1
ATOM 12220 N N . THR C 1 291 ? 162.388 135.738 136.174 1.00 21.71 288 THR C N 1
ATOM 12221 C CA . THR C 1 291 ? 161.062 136.337 136.047 1.00 21.71 288 THR C CA 1
ATOM 12222 C C . THR C 1 291 ? 160.323 136.373 137.379 1.00 21.71 288 THR C C 1
ATOM 12223 O O . THR C 1 291 ? 159.491 137.263 137.595 1.00 21.71 288 THR C O 1
ATOM 12227 N N . LEU C 1 292 ? 160.617 135.439 138.287 1.00 19.82 289 LEU C N 1
ATOM 12228 C CA . LEU C 1 292 ? 160.011 135.492 139.614 1.00 19.82 289 LEU C CA 1
ATOM 12229 C C . LEU C 1 292 ? 160.363 136.785 140.333 1.00 19.82 289 LEU C C 1
ATOM 12230 O O . LEU C 1 292 ? 159.511 137.389 140.990 1.00 19.82 289 LEU C O 1
ATOM 12235 N N . VAL C 1 293 ? 161.613 137.227 140.218 1.00 20.40 290 VAL C N 1
ATOM 12236 C CA . VAL C 1 293 ? 162.044 138.459 140.866 1.00 20.40 290 VAL C CA 1
ATOM 12237 C C . VAL C 1 293 ? 161.550 139.684 140.105 1.00 20.40 290 VAL C C 1
ATOM 12238 O O . VAL C 1 293 ? 161.273 140.723 140.711 1.00 20.40 290 VAL C O 1
ATOM 12242 N N . GLN C 1 294 ? 161.419 139.591 138.782 1.00 22.01 291 GLN C N 1
ATOM 12243 C CA . GLN C 1 294 ? 160.854 140.707 138.024 1.00 22.01 291 GLN C CA 1
ATOM 12244 C C . GLN C 1 294 ? 159.403 140.987 138.418 1.00 22.01 291 GLN C C 1
ATOM 12245 O O . GLN C 1 294 ? 158.997 142.153 138.560 1.00 22.01 291 GLN C O 1
ATOM 12251 N N . ASN C 1 295 ? 158.606 139.928 138.592 1.00 21.65 292 ASN C N 1
ATOM 12252 C CA . ASN C 1 295 ? 157.176 140.093 138.844 1.00 21.65 292 ASN C CA 1
ATOM 12253 C C . ASN C 1 295 ? 156.904 140.784 140.175 1.00 21.65 292 ASN C C 1
ATOM 12254 O O . ASN C 1 295 ? 155.961 141.576 140.287 1.00 21.65 292 ASN C O 1
ATOM 12259 N N . ILE C 1 296 ? 157.709 140.493 141.196 1.00 20.94 293 ILE C N 1
ATOM 12260 C CA . ILE C 1 296 ? 157.516 141.101 142.511 1.00 20.94 293 ILE C CA 1
ATOM 12261 C C . ILE C 1 296 ? 157.686 142.611 142.432 1.00 20.94 293 ILE C C 1
ATOM 12262 O O . ILE C 1 296 ? 156.891 143.378 142.990 1.00 20.94 293 ILE C O 1
ATOM 12267 N N . GLY C 1 297 ? 158.736 143.061 141.746 1.00 22.33 294 GLY C N 1
ATOM 12268 C CA . GLY C 1 297 ? 158.950 144.486 141.592 1.00 22.33 294 GLY C CA 1
ATOM 12269 C C . GLY C 1 297 ? 157.854 145.155 140.790 1.00 22.33 294 GLY C C 1
ATOM 12270 O O . GLY C 1 297 ? 157.395 146.244 141.145 1.00 22.33 294 GLY C O 1
ATOM 12271 N N . ASP C 1 298 ? 157.417 144.515 139.700 1.00 27.62 295 ASP C N 1
ATOM 12272 C CA . ASP C 1 298 ? 156.306 145.071 138.927 1.00 27.62 295 ASP C CA 1
ATOM 12273 C C . ASP C 1 298 ? 155.066 145.260 139.794 1.00 27.62 295 ASP C C 1
ATOM 12274 O O . ASP C 1 298 ? 154.426 146.319 139.769 1.00 27.62 295 ASP C O 1
ATOM 12279 N N . TYR C 1 299 ? 154.715 144.236 140.574 1.00 25.67 296 TYR C N 1
ATOM 12280 C CA . TYR C 1 299 ? 153.522 144.300 141.411 1.00 25.67 296 TYR C CA 1
ATOM 12281 C C . TYR C 1 299 ? 153.636 145.396 142.462 1.00 25.67 296 TYR C C 1
ATOM 12282 O O . TYR C 1 299 ? 152.711 146.198 142.644 1.00 25.67 296 TYR C O 1
ATOM 12291 N N . LEU C 1 300 ? 154.759 145.434 143.183 1.00 27.10 297 LEU C N 1
ATOM 12292 C CA . LEU C 1 300 ? 154.917 146.436 144.232 1.00 27.10 297 LEU C CA 1
ATOM 12293 C C . LEU C 1 300 ? 154.951 147.847 143.667 1.00 27.10 297 LEU C C 1
ATOM 12294 O O . LEU C 1 300 ? 154.544 148.795 144.346 1.00 27.10 297 LEU C O 1
ATOM 12299 N N . GLY C 1 301 ? 155.424 148.015 142.433 1.00 26.90 298 GLY C N 1
ATOM 12300 C CA . GLY C 1 301 ? 155.425 149.339 141.841 1.00 26.90 298 GLY C CA 1
ATOM 12301 C C . GLY C 1 301 ? 154.055 149.774 141.359 1.00 26.90 298 GLY C C 1
ATOM 12302 O O . GLY C 1 301 ? 153.708 150.954 141.442 1.00 26.90 298 GLY C O 1
ATOM 12303 N N . ALA C 1 302 ? 153.258 148.836 140.852 1.00 29.22 299 ALA C N 1
ATOM 12304 C CA . ALA C 1 302 ? 151.967 149.191 140.277 1.00 29.22 299 ALA C CA 1
ATOM 12305 C C . ALA C 1 302 ? 150.813 149.166 141.272 1.00 29.22 299 ALA C C 1
ATOM 12306 O O . ALA C 1 302 ? 149.726 149.640 140.933 1.00 29.22 299 ALA C O 1
ATOM 12308 N N . LEU C 1 303 ? 151.012 148.631 142.476 1.00 29.33 300 LEU C N 1
ATOM 12309 C CA . LEU C 1 303 ? 149.904 148.439 143.414 1.00 29.33 300 LEU C CA 1
ATOM 12310 C C . LEU C 1 303 ? 149.052 149.677 143.689 1.00 29.33 300 LEU C C 1
ATOM 12311 O O . LEU C 1 303 ? 147.819 149.564 143.626 1.00 29.33 300 LEU C O 1
ATOM 12316 N N . PRO C 1 304 ? 149.604 150.855 144.011 1.00 30.77 301 PRO C N 1
ATOM 12317 C CA . PRO C 1 304 ? 148.728 151.947 144.477 1.00 30.77 301 PRO C CA 1
ATOM 12318 C C . PRO C 1 304 ? 147.808 152.522 143.411 1.00 30.77 301 PRO C C 1
ATOM 12319 O O . PRO C 1 304 ? 146.746 153.051 143.756 1.00 30.77 301 PRO C O 1
ATOM 12323 N N . SER C 1 305 ? 148.171 152.449 142.133 1.00 30.09 302 SER C N 1
ATOM 12324 C CA . SER C 1 305 ? 147.328 153.000 141.082 1.00 30.09 302 SER C CA 1
ATOM 12325 C C . SER C 1 305 ? 146.473 151.959 140.378 1.00 30.09 302 SER C C 1
ATOM 12326 O O . SER C 1 305 ? 145.508 152.331 139.706 1.00 30.09 302 SER C O 1
ATOM 12329 N N . LYS C 1 306 ? 146.800 150.675 140.511 1.00 29.66 303 LYS C N 1
ATOM 12330 C CA . LYS C 1 306 ? 146.036 149.614 139.872 1.00 29.66 303 LYS C CA 1
ATOM 12331 C C . LYS C 1 306 ? 144.797 149.217 140.662 1.00 29.66 303 LYS C C 1
ATOM 12332 O O . LYS C 1 306 ? 143.958 148.482 140.138 1.00 29.66 303 LYS C O 1
ATOM 12338 N N . SER C 1 307 ? 144.663 149.689 141.899 1.00 27.90 304 SER C N 1
ATOM 12339 C CA . SER C 1 307 ? 143.515 149.353 142.728 1.00 27.90 304 SER C CA 1
ATOM 12340 C C . SER C 1 307 ? 142.249 150.088 142.317 1.00 27.90 304 SER C C 1
ATOM 12341 O O . SER C 1 307 ? 141.164 149.698 142.750 1.00 27.90 304 SER C O 1
ATOM 12344 N N . PHE C 1 308 ? 142.359 151.138 141.501 1.00 25.89 305 PHE C N 1
ATOM 12345 C CA . PHE C 1 308 ? 141.217 151.957 141.117 1.00 25.89 305 PHE C CA 1
ATOM 12346 C C . PHE C 1 308 ? 141.001 151.987 139.611 1.00 25.89 305 PHE C C 1
ATOM 12347 O O . PHE C 1 308 ? 140.299 152.866 139.113 1.00 25.89 305 PHE C O 1
ATOM 12355 N N . ASP C 1 309 ? 141.585 151.053 138.872 1.00 28.90 306 ASP C N 1
ATOM 12356 C CA . ASP C 1 309 ? 141.546 151.093 137.417 1.00 28.90 306 ASP C CA 1
ATOM 12357 C C . ASP C 1 309 ? 140.270 150.431 136.913 1.00 28.90 306 ASP C C 1
ATOM 12358 O O . ASP C 1 309 ? 140.049 149.239 137.145 1.00 28.90 306 ASP C O 1
ATOM 12363 N N . VAL C 1 310 ? 139.439 151.208 136.223 1.00 25.03 307 VAL C N 1
ATOM 12364 C CA . VAL C 1 310 ? 138.205 150.719 135.626 1.00 25.03 307 VAL C CA 1
ATOM 12365 C C . VAL C 1 310 ? 138.164 150.933 134.124 1.00 25.03 307 VAL C C 1
ATOM 12366 O O . VAL C 1 310 ? 137.138 150.648 133.501 1.00 25.03 307 VAL C O 1
ATOM 12370 N N . TYR C 1 311 ? 139.247 151.431 133.524 1.00 27.68 308 TYR C N 1
ATOM 12371 C CA . TYR C 1 311 ? 139.348 151.668 132.083 1.00 27.68 308 TYR C CA 1
ATOM 12372 C C . TYR C 1 311 ? 138.235 152.600 131.601 1.00 27.68 308 TYR C C 1
ATOM 12373 O O . TYR C 1 311 ? 137.455 152.276 130.707 1.00 27.68 308 TYR C O 1
ATOM 12382 N N . ALA C 1 312 ? 138.190 153.785 132.206 1.00 26.05 309 ALA C N 1
ATOM 12383 C CA . ALA C 1 312 ? 137.079 154.705 132.005 1.00 26.05 309 ALA C CA 1
ATOM 12384 C C . ALA C 1 312 ? 137.227 155.578 130.770 1.00 26.05 309 ALA C C 1
ATOM 12385 O O . ALA C 1 312 ? 136.244 156.194 130.350 1.00 26.05 309 ALA C O 1
ATOM 12387 N N . TYR C 1 313 ? 138.415 155.657 130.177 1.00 26.74 310 TYR C N 1
ATOM 12388 C CA . TYR C 1 313 ? 138.639 156.489 129.004 1.00 26.74 310 TYR C CA 1
ATOM 12389 C C . TYR C 1 313 ? 138.780 155.673 127.728 1.00 26.74 310 TYR C C 1
ATOM 12390 O O . TYR C 1 313 ? 139.102 156.235 126.678 1.00 26.74 310 TYR C O 1
ATOM 12399 N N . ASN C 1 314 ? 138.550 154.368 127.791 1.00 36.54 311 ASN C N 1
ATOM 12400 C CA . ASN C 1 314 ? 138.580 153.497 126.628 1.00 36.54 311 ASN C CA 1
ATOM 12401 C C . ASN C 1 314 ? 137.173 153.280 126.090 1.00 36.54 311 ASN C C 1
ATOM 12402 O O . ASN C 1 314 ? 136.178 153.694 126.686 1.00 36.54 311 ASN C O 1
ATOM 12407 N N . LYS C 1 315 ? 137.101 152.615 124.943 1.00 44.53 312 LYS C N 1
ATOM 12408 C CA . LYS C 1 315 ? 135.810 152.282 124.366 1.00 44.53 312 LYS C CA 1
ATOM 12409 C C . LYS C 1 315 ? 135.099 151.270 125.265 1.00 44.53 312 LYS C C 1
ATOM 12410 O O . LYS C 1 315 ? 135.745 150.374 125.814 1.00 44.53 312 LYS C O 1
ATOM 12416 N N . PRO C 1 316 ? 133.786 151.406 125.462 1.00 44.53 313 PRO C N 1
ATOM 12417 C CA . PRO C 1 316 ? 133.077 150.492 126.365 1.00 44.53 313 PRO C CA 1
ATOM 12418 C C . PRO C 1 316 ? 133.232 149.034 125.962 1.00 44.53 313 PRO C C 1
ATOM 12419 O O . PRO C 1 316 ? 133.394 148.701 124.787 1.00 44.53 313 PRO C O 1
ATOM 12423 N N . SER C 1 317 ? 133.171 148.162 126.960 1.00 40.59 314 SER C N 1
ATOM 12424 C CA . SER C 1 317 ? 133.415 146.737 126.764 1.00 40.59 314 SER C CA 1
ATOM 12425 C C . SER C 1 317 ? 132.855 145.990 127.967 1.00 40.59 314 SER C C 1
ATOM 12426 O O . SER C 1 317 ? 132.253 146.583 128.866 1.00 40.59 314 SER C O 1
ATOM 12429 N N . ASP C 1 318 ? 133.052 144.674 127.974 1.00 39.99 315 ASP C N 1
ATOM 12430 C CA . ASP C 1 318 ? 132.551 143.808 129.033 1.00 39.99 315 ASP C CA 1
ATOM 12431 C C . ASP C 1 318 ? 133.679 143.043 129.715 1.00 39.99 315 ASP C C 1
ATOM 12432 O O . ASP C 1 318 ? 133.463 141.965 130.266 1.00 39.99 315 ASP C O 1
ATOM 12437 N N . TRP C 1 319 ? 134.892 143.591 129.682 1.00 24.98 316 TRP C N 1
ATOM 12438 C CA . TRP C 1 319 ? 136.032 142.888 130.253 1.00 24.98 316 TRP C CA 1
ATOM 12439 C C . TRP C 1 319 ? 135.992 142.886 131.774 1.00 24.98 316 TRP C C 1
ATOM 12440 O O . TRP C 1 319 ? 136.368 141.892 132.399 1.00 24.98 316 TRP C O 1
ATOM 12451 N N . LEU C 1 320 ? 135.529 143.976 132.384 1.00 24.88 317 LEU C N 1
ATOM 12452 C CA . LEU C 1 320 ? 135.657 144.132 133.828 1.00 24.88 317 LEU C CA 1
ATOM 12453 C C . LEU C 1 320 ? 134.737 143.191 134.592 1.00 24.88 317 LEU C C 1
ATOM 12454 O O . LEU C 1 320 ? 135.062 142.786 135.710 1.00 24.88 317 LEU C O 1
ATOM 12459 N N . GLY C 1 321 ? 133.597 142.831 134.017 1.00 23.68 318 GLY C N 1
ATOM 12460 C CA . GLY C 1 321 ? 132.658 141.989 134.728 1.00 23.68 318 GLY C CA 1
ATOM 12461 C C . GLY C 1 321 ? 132.972 140.518 134.716 1.00 23.68 318 GLY C C 1
ATOM 12462 O O . GLY C 1 321 ? 132.350 139.761 135.465 1.00 23.68 318 GLY C O 1
ATOM 12463 N N . GLY C 1 322 ? 133.913 140.091 133.886 1.00 22.93 319 GLY C N 1
ATOM 12464 C CA . GLY C 1 322 ? 134.278 138.694 133.827 1.00 22.93 319 GLY C CA 1
ATOM 12465 C C . GLY C 1 322 ? 135.583 138.396 134.528 1.00 22.93 319 GLY C C 1
ATOM 12466 O O . GLY C 1 322 ? 135.866 137.237 134.831 1.00 22.93 319 GLY C O 1
ATOM 12467 N N . TRP C 1 323 ? 136.402 139.419 134.772 1.00 21.25 320 TRP C N 1
ATOM 12468 C CA . TRP C 1 323 ? 137.699 139.199 135.399 1.00 21.25 320 TRP C CA 1
ATOM 12469 C C . TRP C 1 323 ? 137.854 139.885 136.749 1.00 21.25 320 TRP C C 1
ATOM 12470 O O . TRP C 1 323 ? 138.043 139.194 137.746 1.00 21.25 320 TRP C O 1
ATOM 12481 N N . THR C 1 324 ? 137.737 141.205 136.845 1.00 24.66 321 THR C N 1
ATOM 12482 C CA . THR C 1 324 ? 138.134 141.850 138.094 1.00 24.66 321 THR C CA 1
ATOM 12483 C C . THR C 1 324 ? 137.001 141.976 139.103 1.00 24.66 321 THR C C 1
ATOM 12484 O O . THR C 1 324 ? 137.261 141.975 140.309 1.00 24.66 321 THR C O 1
ATOM 12488 N N . VAL C 1 325 ? 135.755 142.085 138.652 1.00 32.36 322 VAL C N 1
ATOM 12489 C CA . VAL C 1 325 ? 134.640 142.166 139.586 1.00 32.36 322 VAL C CA 1
ATOM 12490 C C . VAL C 1 325 ? 134.270 140.782 140.106 1.00 32.36 322 VAL C C 1
ATOM 12491 O O . VAL C 1 325 ? 133.888 140.632 141.280 1.00 32.36 322 VAL C O 1
ATOM 12495 N N . PHE C 1 326 ? 134.397 139.757 139.261 1.00 20.63 323 PHE C N 1
ATOM 12496 C CA . PHE C 1 326 ? 134.151 138.389 139.697 1.00 20.63 323 PHE C CA 1
ATOM 12497 C C . PHE C 1 326 ? 135.061 137.998 140.853 1.00 20.63 323 PHE C C 1
ATOM 12498 O O . PHE C 1 326 ? 134.625 137.329 141.793 1.00 20.63 323 PHE C O 1
ATOM 12506 N N . TYR C 1 327 ? 136.321 138.429 140.823 1.00 18.11 324 TYR C N 1
ATOM 12507 C CA . TYR C 1 327 ? 137.267 137.997 141.844 1.00 18.11 324 TYR C CA 1
ATOM 12508 C C . TYR C 1 327 ? 136.980 138.647 143.191 1.00 18.11 324 TYR C C 1
ATOM 12509 O O . TYR C 1 327 ? 137.091 137.991 144.234 1.00 18.11 324 TYR C O 1
ATOM 12518 N N . TRP C 1 328 ? 136.610 139.930 143.202 1.00 19.86 325 TRP C N 1
ATOM 12519 C CA . TRP C 1 328 ? 136.239 140.545 144.470 1.00 19.86 325 TRP C CA 1
ATOM 12520 C C . TRP C 1 328 ? 134.966 139.930 145.030 1.00 19.86 325 TRP C C 1
ATOM 12521 O O . TRP C 1 328 ? 134.882 139.668 146.236 1.00 19.86 325 TRP C O 1
ATOM 12532 N N . ALA C 1 329 ? 133.961 139.697 144.181 1.00 42.78 326 ALA C N 1
ATOM 12533 C CA . ALA C 1 329 ? 132.763 139.010 144.654 1.00 42.78 326 ALA C CA 1
ATOM 12534 C C . ALA C 1 329 ? 133.104 137.643 145.239 1.00 42.78 326 ALA C C 1
ATOM 12535 O O . ALA C 1 329 ? 132.548 137.240 146.267 1.00 42.78 326 ALA C O 1
ATOM 12537 N N . TRP C 1 330 ? 134.039 136.935 144.609 1.00 24.60 327 TRP C N 1
ATOM 12538 C CA . TRP C 1 330 ? 134.477 135.620 145.066 1.00 24.60 327 TRP C CA 1
ATOM 12539 C C . TRP C 1 330 ? 135.108 135.680 146.453 1.00 24.60 327 TRP C C 1
ATOM 12540 O O . TRP C 1 330 ? 134.738 134.908 147.347 1.00 24.60 327 TRP C O 1
ATOM 12551 N N . TRP C 1 331 ? 136.069 136.581 146.654 1.00 21.07 328 TRP C N 1
ATOM 12552 C CA . TRP C 1 331 ? 136.724 136.666 147.956 1.00 21.07 328 TRP C CA 1
ATOM 12553 C C . TRP C 1 331 ? 135.750 137.104 149.041 1.00 21.07 328 TRP C C 1
ATOM 12554 O O . TRP C 1 331 ? 135.821 136.619 150.177 1.00 21.07 328 TRP C O 1
ATOM 12565 N N . ILE C 1 332 ? 134.836 138.019 148.720 1.00 25.97 329 ILE C N 1
ATOM 12566 C CA . ILE C 1 332 ? 133.866 138.454 149.720 1.00 25.97 329 ILE C CA 1
ATOM 12567 C C . ILE C 1 332 ? 132.932 137.310 150.095 1.00 25.97 329 ILE C C 1
ATOM 12568 O O . ILE C 1 332 ? 132.561 137.155 151.262 1.00 25.97 329 ILE C O 1
ATOM 12573 N N . ALA C 1 333 ? 132.547 136.480 149.125 1.00 32.43 330 ALA C N 1
ATOM 12574 C CA . ALA C 1 333 ? 131.700 135.339 149.440 1.00 32.43 330 ALA C CA 1
ATOM 12575 C C . ALA C 1 333 ? 132.437 134.264 150.222 1.00 32.43 330 ALA C C 1
ATOM 12576 O O . ALA C 1 333 ? 131.798 133.490 150.935 1.00 32.43 330 ALA C O 1
ATOM 12578 N N . TRP C 1 334 ? 133.760 134.182 150.093 1.00 30.53 331 TRP C N 1
ATOM 12579 C CA . TRP C 1 334 ? 134.523 133.198 150.856 1.00 30.53 331 TRP C CA 1
ATOM 12580 C C . TRP C 1 334 ? 134.935 133.677 152.241 1.00 30.53 331 TRP C C 1
ATOM 12581 O O . TRP C 1 334 ? 135.275 132.844 153.083 1.00 30.53 331 TRP C O 1
ATOM 12592 N N . ALA C 1 335 ? 134.922 134.985 152.492 1.00 27.40 332 ALA C N 1
ATOM 12593 C CA . ALA C 1 335 ? 135.378 135.526 153.775 1.00 27.40 332 ALA C CA 1
ATOM 12594 C C . ALA C 1 335 ? 134.655 134.981 155.005 1.00 27.40 332 ALA C C 1
ATOM 12595 O O . ALA C 1 335 ? 135.342 134.581 155.959 1.00 27.40 332 ALA C O 1
ATOM 12597 N N . PRO C 1 336 ? 133.317 134.950 155.078 1.00 28.25 333 PRO C N 1
ATOM 12598 C CA . PRO C 1 336 ? 132.659 134.573 156.340 1.00 28.25 333 PRO C CA 1
ATOM 12599 C C . PRO C 1 336 ? 132.902 133.142 156.790 1.00 28.25 333 PRO C C 1
ATOM 12600 O O . PRO C 1 336 ? 132.502 132.790 157.903 1.00 28.25 333 PRO C O 1
ATOM 12604 N N . PHE C 1 337 ? 133.534 132.306 155.974 1.00 33.54 334 PHE C N 1
ATOM 12605 C CA . PHE C 1 337 ? 133.853 130.929 156.326 1.00 33.54 334 PHE C CA 1
ATOM 12606 C C . PHE C 1 337 ? 135.303 130.769 156.762 1.00 33.54 334 PHE C C 1
ATOM 12607 O O . PHE C 1 337 ? 135.574 130.214 157.830 1.00 33.54 334 PHE C O 1
ATOM 12615 N N . VAL C 1 338 ? 136.244 131.270 155.964 1.00 32.31 335 VAL C N 1
ATOM 12616 C CA . VAL C 1 338 ? 137.652 131.202 156.340 1.00 32.31 335 VAL C CA 1
ATOM 12617 C C . VAL C 1 338 ? 137.912 132.026 157.594 1.00 32.31 335 VAL C C 1
ATOM 12618 O O . VAL C 1 338 ? 138.704 131.633 158.458 1.00 32.31 335 VAL C O 1
ATOM 12622 N N . GLY C 1 339 ? 137.246 133.175 157.722 1.00 31.11 336 GLY C N 1
ATOM 12623 C CA . GLY C 1 339 ? 137.441 133.993 158.908 1.00 31.11 336 GLY C CA 1
ATOM 12624 C C . GLY C 1 339 ? 136.991 133.296 160.175 1.00 31.11 336 GLY C C 1
ATOM 12625 O O . GLY C 1 339 ? 137.701 133.282 161.183 1.00 31.11 336 GLY C O 1
ATOM 12626 N N . LEU C 1 340 ? 135.802 132.696 160.137 1.00 35.49 337 LEU C N 1
ATOM 12627 C CA . LEU C 1 340 ? 135.284 132.002 161.306 1.00 35.49 337 LEU C CA 1
ATOM 12628 C C . LEU C 1 340 ? 136.029 130.705 161.579 1.00 35.49 337 LEU C C 1
ATOM 12629 O O . LEU C 1 340 ? 136.022 130.232 162.718 1.00 35.49 337 LEU C O 1
ATOM 12634 N N . PHE C 1 341 ? 136.674 130.121 160.572 1.00 35.87 338 PHE C N 1
ATOM 12635 C CA . PHE C 1 341 ? 137.495 128.946 160.838 1.00 35.87 338 PHE C CA 1
ATOM 12636 C C . PHE C 1 341 ? 138.830 129.320 161.471 1.00 35.87 338 PHE C C 1
ATOM 12637 O O . PHE C 1 341 ? 139.314 128.608 162.354 1.00 35.87 338 PHE C O 1
ATOM 12645 N N . ILE C 1 342 ? 139.448 130.421 161.036 1.00 36.78 339 ILE C N 1
ATOM 12646 C CA . ILE C 1 342 ? 140.746 130.796 161.596 1.00 36.78 339 ILE C CA 1
ATOM 12647 C C . ILE C 1 342 ? 140.639 131.589 162.885 1.00 36.78 339 ILE C C 1
ATOM 12648 O O . ILE C 1 342 ? 141.650 131.759 163.575 1.00 36.78 339 ILE C O 1
ATOM 12653 N N . ALA C 1 343 ? 139.456 132.091 163.233 1.00 38.19 340 ALA C N 1
ATOM 12654 C CA . ALA C 1 343 ? 139.277 132.726 164.532 1.00 38.19 340 ALA C CA 1
ATOM 12655 C C . ALA C 1 343 ? 139.117 131.725 165.666 1.00 38.19 340 ALA C C 1
ATOM 12656 O O . ALA C 1 343 ? 138.989 132.141 166.819 1.00 38.19 340 ALA C O 1
ATOM 12658 N N . ARG C 1 344 ? 139.123 130.427 165.376 1.00 46.89 341 ARG C N 1
ATOM 12659 C CA . ARG C 1 344 ? 138.972 129.397 166.391 1.00 46.89 341 ARG C CA 1
ATOM 12660 C C . ARG C 1 344 ? 140.289 128.777 166.823 1.00 46.89 341 ARG C C 1
ATOM 12661 O O . ARG C 1 344 ? 140.324 128.091 167.848 1.00 46.89 341 ARG C O 1
ATOM 12669 N N . ILE C 1 345 ? 141.362 128.987 166.072 1.00 48.05 342 ILE C N 1
ATOM 12670 C CA . ILE C 1 345 ? 142.655 128.397 166.377 1.00 48.05 342 ILE C CA 1
ATOM 12671 C C . ILE C 1 345 ? 143.687 129.470 166.715 1.00 48.05 342 ILE C C 1
ATOM 12672 O O . ILE C 1 345 ? 144.883 129.202 166.698 1.00 48.05 342 ILE C O 1
ATOM 12677 N N . SER C 1 346 ? 143.244 130.680 167.036 1.00 46.57 343 SER C N 1
ATOM 12678 C CA . SER C 1 346 ? 144.144 131.807 167.238 1.00 46.57 343 SER C CA 1
ATOM 12679 C C . SER C 1 346 ? 143.898 132.478 168.579 1.00 46.57 343 SER C C 1
ATOM 12680 O O . SER C 1 346 ? 143.884 133.706 168.685 1.00 46.57 343 SER C O 1
ATOM 12683 N N . ARG C 1 347 ? 143.714 131.686 169.627 1.00 48.85 344 ARG C N 1
ATOM 12684 C CA . ARG C 1 347 ? 143.529 132.220 170.968 1.00 48.85 344 ARG C CA 1
ATOM 12685 C C . ARG C 1 347 ? 144.879 132.380 171.651 1.00 48.85 344 ARG C C 1
ATOM 12686 O O . ARG C 1 347 ? 145.693 131.452 171.658 1.00 48.85 344 ARG C O 1
ATOM 12694 N N . GLY C 1 348 ? 145.113 133.553 172.228 1.00 46.77 345 GLY C N 1
ATOM 12695 C CA . GLY C 1 348 ? 146.353 133.818 172.922 1.00 46.77 345 GLY C CA 1
ATOM 12696 C C . GLY C 1 348 ? 147.423 134.497 172.105 1.00 46.77 345 GLY C C 1
ATOM 12697 O O . GLY C 1 348 ? 148.596 134.442 172.486 1.00 46.77 345 GLY C O 1
ATOM 12698 N N . ARG C 1 349 ? 147.067 135.135 170.998 1.00 45.20 346 ARG C N 1
ATOM 12699 C CA . ARG C 1 349 ? 148.015 135.846 170.158 1.00 45.20 346 ARG C CA 1
ATOM 12700 C C . ARG C 1 349 ? 147.664 137.324 170.130 1.00 45.20 346 ARG C C 1
ATOM 12701 O O . ARG C 1 349 ? 146.543 137.720 170.448 1.00 45.20 346 ARG C O 1
ATOM 12709 N N . THR C 1 350 ? 148.637 138.141 169.748 1.00 36.59 347 THR C N 1
ATOM 12710 C CA . THR C 1 350 ? 148.378 139.560 169.594 1.00 36.59 347 THR C CA 1
ATOM 12711 C C . THR C 1 350 ? 147.834 139.842 168.196 1.00 36.59 347 THR C C 1
ATOM 12712 O O . THR C 1 350 ? 147.821 138.981 167.318 1.00 36.59 347 THR C O 1
ATOM 12716 N N . ILE C 1 351 ? 147.366 141.073 167.995 1.00 31.68 348 ILE C N 1
ATOM 12717 C CA . ILE C 1 351 ? 146.782 141.434 166.709 1.00 31.68 348 ILE C CA 1
ATOM 12718 C C . ILE C 1 351 ? 147.860 141.525 165.637 1.00 31.68 348 ILE C C 1
ATOM 12719 O O . ILE C 1 351 ? 147.654 141.112 164.490 1.00 31.68 348 ILE C O 1
ATOM 12724 N N . ARG C 1 352 ? 149.033 142.046 165.996 1.00 31.69 349 ARG C N 1
ATOM 12725 C CA . ARG C 1 352 ? 150.091 142.255 165.017 1.00 31.69 349 ARG C CA 1
ATOM 12726 C C . ARG C 1 352 ? 150.608 140.935 164.459 1.00 31.69 349 ARG C C 1
ATOM 12727 O O . ARG C 1 352 ? 150.768 140.787 163.242 1.00 31.69 349 ARG C O 1
ATOM 12735 N N . GLU C 1 353 ? 150.887 139.964 165.328 1.00 38.20 350 GLU C N 1
ATOM 12736 C CA . GLU C 1 353 ? 151.399 138.685 164.85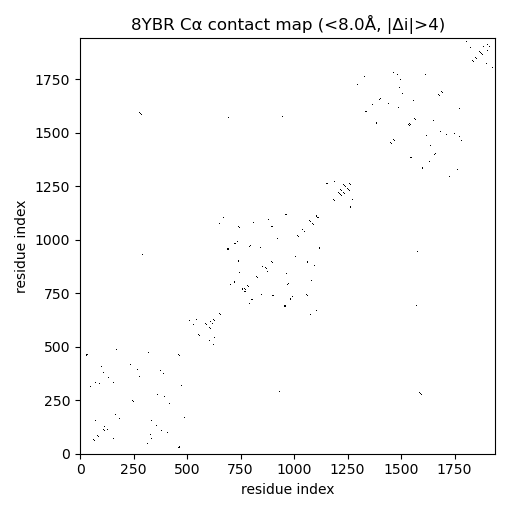5 1.00 38.20 350 GLU C CA 1
ATOM 12737 C C . GLU C 1 353 ? 150.315 137.797 164.269 1.00 38.20 350 GLU C C 1
ATOM 12738 O O . GLU C 1 353 ? 150.631 136.745 163.709 1.00 38.20 350 GLU C O 1
ATOM 12744 N N . PHE C 1 354 ? 149.049 138.183 164.401 1.00 32.54 351 PHE C N 1
ATOM 12745 C CA . PHE C 1 354 ? 147.973 137.529 163.671 1.00 32.54 351 PHE C CA 1
ATOM 12746 C C . PHE C 1 354 ? 147.887 138.070 162.249 1.00 32.54 351 PHE C C 1
ATOM 12747 O O . PHE C 1 354 ? 147.842 137.300 161.283 1.00 32.54 351 PHE C O 1
ATOM 12755 N N . VAL C 1 355 ? 147.903 139.396 162.102 1.00 32.22 352 VAL C N 1
ATOM 12756 C CA . VAL C 1 355 ? 147.806 140.000 160.776 1.00 32.22 352 VAL C CA 1
ATOM 12757 C C . VAL C 1 355 ? 149.041 139.687 159.942 1.00 32.22 352 VAL C C 1
ATOM 12758 O O . VAL C 1 355 ? 148.930 139.248 158.789 1.00 32.22 352 VAL C O 1
ATOM 12762 N N . PHE C 1 356 ? 150.233 139.910 160.494 1.00 34.83 353 PHE C N 1
ATOM 12763 C CA . PHE C 1 356 ? 151.459 139.632 159.759 1.00 34.83 353 PHE C CA 1
ATOM 12764 C C . PHE C 1 356 ? 151.749 138.146 159.629 1.00 34.83 353 PHE C C 1
ATOM 12765 O O . PHE C 1 356 ? 152.730 137.780 158.979 1.00 34.83 353 PHE C O 1
ATOM 12773 N N . GLY C 1 357 ? 150.937 137.288 160.232 1.00 33.42 354 GLY C N 1
ATOM 12774 C CA . GLY C 1 357 ? 151.081 135.861 160.052 1.00 33.42 354 GLY C CA 1
ATOM 12775 C C . GLY C 1 357 ? 150.131 135.361 158.991 1.00 33.42 354 GLY C C 1
ATOM 12776 O O . GLY C 1 357 ? 150.431 134.399 158.281 1.00 33.42 354 GLY C O 1
ATOM 12777 N N . VAL C 1 358 ? 148.971 136.007 158.879 1.00 33.16 355 VAL C N 1
ATOM 12778 C CA . VAL C 1 358 ? 148.065 135.700 157.777 1.00 33.16 355 VAL C CA 1
ATOM 12779 C C . VAL C 1 358 ? 148.568 136.276 156.460 1.00 33.16 355 VAL C C 1
ATOM 12780 O O . VAL C 1 358 ? 148.333 135.681 155.402 1.00 33.16 355 VAL C O 1
ATOM 12784 N N . LEU C 1 359 ? 149.287 137.397 156.491 1.00 34.91 356 LEU C N 1
ATOM 12785 C CA . LEU C 1 359 ? 149.757 138.038 155.268 1.00 34.91 356 LEU C CA 1
ATOM 12786 C C . LEU C 1 359 ? 151.195 137.670 154.906 1.00 34.91 356 LEU C C 1
ATOM 12787 O O . LEU C 1 359 ? 151.851 138.425 154.184 1.00 34.91 356 LEU C O 1
ATOM 12792 N N . LEU C 1 360 ? 151.721 136.547 155.400 1.00 38.95 357 LEU C N 1
ATOM 12793 C CA . LEU C 1 360 ? 153.115 136.209 155.123 1.00 38.95 357 LEU C CA 1
ATOM 12794 C C . LEU C 1 360 ? 153.287 134.906 154.352 1.00 38.95 357 LEU C C 1
ATOM 12795 O O . LEU C 1 360 ? 153.852 134.923 153.256 1.00 38.95 357 LEU C O 1
ATOM 12800 N N . ILE C 1 361 ? 152.833 133.776 154.885 1.00 38.60 358 ILE C N 1
ATOM 12801 C CA . ILE C 1 361 ? 153.165 132.467 154.316 1.00 38.60 358 ILE C CA 1
ATOM 12802 C C . ILE C 1 361 ? 152.235 132.071 153.171 1.00 38.60 358 ILE C C 1
ATOM 12803 O O . ILE C 1 361 ? 152.723 131.674 152.097 1.00 38.60 358 ILE C O 1
ATOM 12808 N N . PRO C 1 362 ? 150.905 132.138 153.336 1.00 32.94 359 PRO C N 1
ATOM 12809 C CA . PRO C 1 362 ? 150.035 131.726 152.225 1.00 32.94 359 PRO C CA 1
ATOM 12810 C C . PRO C 1 362 ? 150.183 132.612 151.008 1.00 32.94 359 PRO C C 1
ATOM 12811 O O . PRO C 1 362 ? 150.150 132.119 149.874 1.00 32.94 359 PRO C O 1
ATOM 12815 N N . LEU C 1 363 ? 150.351 133.916 151.221 1.00 28.72 360 LEU C N 1
ATOM 12816 C CA . LEU C 1 363 ? 150.604 134.826 150.114 1.00 28.72 360 LEU C CA 1
ATOM 12817 C C . LEU C 1 363 ? 151.856 134.422 149.348 1.00 28.72 360 LEU C C 1
ATOM 12818 O O . LEU C 1 363 ? 151.851 134.378 148.112 1.00 28.72 360 LEU C O 1
ATOM 12823 N N . GLY C 1 364 ? 152.930 134.102 150.068 1.00 27.43 361 GLY C N 1
ATOM 12824 C CA . GLY C 1 364 ? 154.163 133.715 149.407 1.00 27.43 361 GLY C CA 1
ATOM 12825 C C . GLY C 1 364 ? 154.013 132.451 148.586 1.00 27.43 361 GLY C C 1
ATOM 12826 O O . GLY C 1 364 ? 154.420 132.400 147.421 1.00 27.43 361 GLY C O 1
ATOM 12827 N N . PHE C 1 365 ? 153.419 131.413 149.180 1.00 29.00 362 PHE C N 1
ATOM 12828 C CA . PHE C 1 365 ? 153.262 130.160 148.445 1.00 29.00 362 PHE C CA 1
ATOM 12829 C C . PHE C 1 365 ? 152.375 130.338 147.217 1.00 29.00 362 PHE C C 1
ATOM 12830 O O . PHE C 1 365 ? 152.693 129.830 146.132 1.00 29.00 362 PHE C O 1
ATOM 12838 N N . THR C 1 366 ? 151.266 131.070 147.361 1.00 26.63 363 THR C N 1
ATOM 12839 C CA . THR C 1 366 ? 150.355 131.260 146.240 1.00 26.63 363 THR C CA 1
ATOM 12840 C C . THR C 1 366 ? 151.014 132.040 145.111 1.00 26.63 363 THR C C 1
ATOM 12841 O O . THR C 1 366 ? 150.865 131.688 143.934 1.00 26.63 363 THR C O 1
ATOM 12845 N N . LEU C 1 367 ? 151.756 133.099 145.445 1.00 22.76 364 LEU C N 1
ATOM 12846 C CA . LEU C 1 367 ? 152.383 133.896 144.400 1.00 22.76 364 LEU C CA 1
ATOM 12847 C C . LEU C 1 367 ? 153.491 133.123 143.700 1.00 22.76 364 LEU C C 1
ATOM 12848 O O . LEU C 1 367 ? 153.640 133.224 142.477 1.00 22.76 364 LEU C O 1
ATOM 12853 N N . ALA C 1 368 ? 154.261 132.325 144.443 1.00 22.34 365 ALA C N 1
ATOM 12854 C CA . ALA C 1 368 ? 155.286 131.500 143.809 1.00 22.34 365 ALA C CA 1
ATOM 12855 C C . ALA C 1 368 ? 154.668 130.496 142.843 1.00 22.34 365 ALA C C 1
ATOM 12856 O O . ALA C 1 368 ? 155.137 130.337 141.707 1.00 22.34 365 ALA C O 1
ATOM 12858 N N . TRP C 1 369 ? 153.617 129.799 143.282 1.00 23.57 366 TRP C N 1
ATOM 12859 C CA . TRP C 1 369 ? 152.921 128.862 142.405 1.00 23.57 366 TRP C CA 1
ATOM 12860 C C . TRP C 1 369 ? 152.449 129.546 141.129 1.00 23.57 366 TRP C C 1
ATOM 12861 O O . TRP C 1 369 ? 152.726 129.076 140.016 1.00 23.57 366 TRP C O 1
ATOM 12872 N N . MET C 1 370 ? 151.720 130.655 141.276 1.00 24.56 367 MET C N 1
ATOM 12873 C CA . MET C 1 370 ? 151.151 131.327 140.113 1.00 24.56 367 MET C CA 1
ATOM 12874 C C . MET C 1 370 ? 152.236 131.791 139.155 1.00 24.56 367 MET C C 1
ATOM 12875 O O . MET C 1 370 ? 152.116 131.608 137.939 1.00 24.56 367 MET C O 1
ATOM 12880 N N . SER C 1 371 ? 153.317 132.364 139.684 1.00 19.37 368 SER C N 1
ATOM 12881 C CA . SER C 1 371 ? 154.363 132.899 138.824 1.00 19.37 368 SER C CA 1
ATOM 12882 C C . SER C 1 371 ? 155.065 131.793 138.049 1.00 19.37 368 SER C C 1
ATOM 12883 O O . SER C 1 371 ? 155.250 131.898 136.830 1.00 19.37 368 SER C O 1
ATOM 12886 N N . ILE C 1 372 ? 155.461 130.716 138.733 1.00 17.03 369 ILE C N 1
ATOM 12887 C CA . ILE C 1 372 ? 156.168 129.640 138.041 1.00 17.03 369 ILE C CA 1
ATOM 12888 C C . ILE C 1 372 ? 155.280 129.023 136.969 1.00 17.03 369 ILE C C 1
ATOM 12889 O O . ILE C 1 372 ? 155.688 128.878 135.809 1.00 17.03 369 ILE C O 1
ATOM 12894 N N . PHE C 1 373 ? 154.040 128.674 137.329 1.00 19.10 370 PHE C N 1
ATOM 12895 C CA . PHE C 1 373 ? 153.173 127.996 136.370 1.00 19.10 370 PHE C CA 1
ATOM 12896 C C . PHE C 1 373 ? 152.757 128.900 135.215 1.00 19.10 370 PHE C C 1
ATOM 12897 O O . PHE C 1 373 ? 152.490 128.402 134.119 1.00 19.10 370 PHE C O 1
ATOM 12905 N N . GLY C 1 374 ? 152.691 130.213 135.420 1.00 17.84 371 GLY C N 1
ATOM 12906 C CA . GLY C 1 374 ? 152.313 131.093 134.334 1.00 17.84 371 GLY C CA 1
ATOM 12907 C C . GLY C 1 374 ? 153.444 131.398 133.379 1.00 17.84 371 GLY C C 1
ATOM 12908 O O . GLY C 1 374 ? 153.257 131.401 132.154 1.00 17.84 371 GLY C O 1
ATOM 12909 N N . ASN C 1 375 ? 154.633 131.660 133.924 1.00 18.33 372 ASN C N 1
ATOM 12910 C CA . ASN C 1 375 ? 155.763 131.946 133.053 1.00 18.33 372 ASN C CA 1
ATOM 12911 C C . ASN C 1 375 ? 156.223 130.706 132.303 1.00 18.33 372 ASN C C 1
ATOM 12912 O O . ASN C 1 375 ? 156.701 130.819 131.169 1.00 18.33 372 ASN C O 1
ATOM 12917 N N . SER C 1 376 ? 156.054 129.518 132.890 1.00 18.53 373 SER C N 1
ATOM 12918 C CA . SER C 1 376 ? 156.449 128.299 132.197 1.00 18.53 373 SER C CA 1
ATOM 12919 C C . SER C 1 376 ? 155.657 128.066 130.917 1.00 18.53 373 SER C C 1
ATOM 12920 O O . SER C 1 376 ? 156.125 127.334 130.042 1.00 18.53 373 SER C O 1
ATOM 12923 N N . ALA C 1 377 ? 154.476 128.668 130.784 1.00 20.19 374 ALA C N 1
ATOM 12924 C CA . ALA C 1 377 ? 153.651 128.551 129.586 1.00 20.19 374 ALA C CA 1
ATOM 12925 C C . ALA C 1 377 ? 153.756 129.757 128.668 1.00 20.19 374 ALA C C 1
ATOM 12926 O O . ALA C 1 377 ? 153.675 129.602 127.441 1.00 20.19 374 ALA C O 1
ATOM 12928 N N . ILE C 1 378 ? 153.922 130.956 129.231 1.00 22.19 375 ILE C N 1
ATOM 12929 C CA . ILE C 1 378 ? 154.218 132.112 128.390 1.00 22.19 375 ILE C CA 1
ATOM 12930 C C . ILE C 1 378 ? 155.502 131.876 127.605 1.00 22.19 375 ILE C C 1
ATOM 12931 O O . ILE C 1 378 ? 155.596 132.216 126.417 1.00 22.19 375 ILE C O 1
ATOM 12936 N N . ASP C 1 379 ? 156.502 131.263 128.246 1.00 30.48 376 ASP C N 1
ATOM 12937 C CA . ASP C 1 379 ? 157.767 130.995 127.574 1.00 30.48 376 ASP C CA 1
ATOM 12938 C C . ASP C 1 379 ? 157.599 130.073 126.377 1.00 30.48 376 ASP C C 1
ATOM 12939 O O . ASP C 1 379 ? 158.343 130.186 125.401 1.00 30.48 376 ASP C O 1
ATOM 12944 N N . GLN C 1 380 ? 156.638 129.161 126.425 1.00 32.36 377 GLN C N 1
ATOM 12945 C CA . GLN C 1 380 ? 156.445 128.224 125.328 1.00 32.36 377 GLN C CA 1
ATOM 12946 C C . GLN C 1 380 ? 155.540 128.766 124.243 1.00 32.36 377 GLN C C 1
ATOM 12947 O O . GLN C 1 380 ? 155.655 128.349 123.089 1.00 32.36 377 GLN C O 1
ATOM 12953 N N . VAL C 1 381 ? 154.623 129.668 124.584 1.00 31.96 378 VAL C N 1
ATOM 12954 C CA . VAL C 1 381 ? 153.812 130.257 123.524 1.00 31.96 378 VAL C CA 1
ATOM 12955 C C . VAL C 1 381 ? 154.586 131.335 122.769 1.00 31.96 378 VAL C C 1
ATOM 12956 O O . VAL C 1 381 ? 154.459 131.442 121.546 1.00 31.96 378 VAL C O 1
ATOM 12960 N N . LEU C 1 382 ? 155.419 132.127 123.450 1.00 34.77 379 LEU C N 1
ATOM 12961 C CA . LEU C 1 382 ? 156.184 133.143 122.727 1.00 34.77 379 LEU C CA 1
ATOM 12962 C C . LEU C 1 382 ? 157.389 132.555 122.004 1.00 34.77 379 LEU C C 1
ATOM 12963 O O . LEU C 1 382 ? 157.554 132.756 120.798 1.00 34.77 379 LEU C O 1
ATOM 12968 N N . ASN C 1 383 ? 158.244 131.833 122.723 1.00 38.66 380 ASN C N 1
ATOM 12969 C CA . ASN C 1 383 ? 159.583 131.545 122.229 1.00 38.66 380 ASN C CA 1
ATOM 12970 C C . ASN C 1 383 ? 159.685 130.260 121.420 1.00 38.66 380 ASN C C 1
ATOM 12971 O O . ASN C 1 383 ? 160.611 130.134 120.613 1.00 38.66 380 ASN C O 1
ATOM 12976 N N . HIS C 1 384 ? 158.778 129.308 121.605 1.00 40.14 381 HIS C N 1
ATOM 12977 C CA . HIS C 1 384 ? 158.874 128.022 120.929 1.00 40.14 381 HIS C CA 1
ATOM 12978 C C . HIS C 1 384 ? 157.756 127.774 119.929 1.00 40.14 381 HIS C C 1
ATOM 12979 O O . HIS C 1 384 ? 157.707 126.695 119.335 1.00 40.14 381 HIS C O 1
ATOM 12986 N N . GLY C 1 385 ? 156.859 128.734 119.727 1.00 41.64 382 GLY C N 1
ATOM 12987 C CA . GLY C 1 385 ? 155.855 128.617 118.691 1.00 41.64 382 GLY C CA 1
ATOM 12988 C C . GLY C 1 385 ? 154.887 127.470 118.871 1.00 41.64 382 GLY C C 1
ATOM 12989 O O . GLY C 1 385 ? 154.916 126.506 118.102 1.00 41.64 382 GLY C O 1
ATOM 12990 N N . MET C 1 386 ? 154.031 127.553 119.884 1.00 43.34 383 MET C N 1
ATOM 12991 C CA . MET C 1 386 ? 152.987 126.562 120.139 1.00 43.34 383 MET C CA 1
ATOM 12992 C C . MET C 1 386 ? 151.647 127.286 120.085 1.00 43.34 383 MET C C 1
ATOM 12993 O O . MET C 1 386 ? 151.201 127.862 121.077 1.00 43.34 383 MET C O 1
ATOM 12998 N N . ALA C 1 387 ? 151.005 127.257 118.917 1.00 43.64 384 ALA C N 1
ATOM 12999 C CA . ALA C 1 387 ? 149.731 127.948 118.750 1.00 43.64 384 ALA C CA 1
ATOM 13000 C C . ALA C 1 387 ? 148.556 127.107 119.227 1.00 43.64 384 ALA C C 1
ATOM 13001 O O . ALA C 1 387 ? 147.550 127.661 119.685 1.00 43.64 384 ALA C O 1
ATOM 13003 N N . ALA C 1 388 ? 148.660 125.781 119.125 1.00 40.09 385 ALA C N 1
ATOM 13004 C CA . ALA C 1 388 ? 147.590 124.913 119.592 1.00 40.09 385 ALA C CA 1
ATOM 13005 C C . ALA C 1 388 ? 147.444 124.940 121.105 1.00 40.09 385 ALA C C 1
ATOM 13006 O O . ALA C 1 388 ? 146.371 124.609 121.616 1.00 40.09 385 ALA C O 1
ATOM 13008 N N . LEU C 1 389 ? 148.496 125.316 121.830 1.00 35.24 386 LEU C N 1
ATOM 13009 C CA . LEU C 1 389 ? 148.379 125.504 123.270 1.00 35.24 386 LEU C CA 1
ATOM 13010 C C . LEU C 1 389 ? 147.691 126.822 123.598 1.00 35.24 386 LEU C C 1
ATOM 13011 O O . LEU C 1 389 ? 146.902 126.894 124.544 1.00 35.24 386 LEU C O 1
ATOM 13016 N N . GLY C 1 390 ? 147.965 127.867 122.824 1.00 36.13 387 GLY C N 1
ATOM 13017 C CA . GLY C 1 390 ? 147.358 129.160 123.057 1.00 36.13 387 GLY C CA 1
ATOM 13018 C C . GLY C 1 390 ? 145.959 129.324 122.516 1.00 36.13 387 GLY C C 1
ATOM 13019 O O . GLY C 1 390 ? 145.284 130.292 122.874 1.00 36.13 387 GLY C O 1
ATOM 13020 N N . GLN C 1 391 ? 145.506 128.413 121.656 1.00 41.87 388 GLN C N 1
ATOM 13021 C CA . GLN C 1 391 ? 144.137 128.468 121.156 1.00 41.87 388 GLN C CA 1
ATOM 13022 C C . GLN C 1 391 ? 143.148 127.794 122.100 1.00 41.87 388 GLN C C 1
ATOM 13023 O O . GLN C 1 391 ? 142.018 128.272 122.265 1.00 41.87 388 GLN C O 1
ATOM 13029 N N . SER C 1 392 ? 143.552 126.697 122.737 1.00 38.03 389 SER C N 1
ATOM 13030 C CA . SER C 1 392 ? 142.655 126.021 123.663 1.00 38.03 389 SER C CA 1
ATOM 13031 C C . SER C 1 392 ? 142.420 126.845 124.918 1.00 38.03 389 SER C C 1
ATOM 13032 O O . SER C 1 392 ? 141.390 126.683 125.574 1.00 38.03 389 SER C O 1
ATOM 13035 N N . ALA C 1 393 ? 143.350 127.732 125.267 1.00 33.37 390 ALA C N 1
ATOM 13036 C CA . ALA C 1 393 ? 143.137 128.594 126.423 1.00 33.37 390 ALA C CA 1
ATOM 13037 C C . ALA C 1 393 ? 141.960 129.531 126.222 1.00 33.37 390 ALA C C 1
ATOM 13038 O O . ALA C 1 393 ? 141.423 130.057 127.200 1.00 33.37 390 ALA C O 1
ATOM 13040 N N . ILE C 1 394 ? 141.542 129.741 124.979 1.00 40.97 391 ILE C N 1
ATOM 13041 C CA . ILE C 1 394 ? 140.442 130.637 124.660 1.00 40.97 391 ILE C CA 1
ATOM 13042 C C . ILE C 1 394 ? 139.210 129.809 124.325 1.00 40.97 391 ILE C C 1
ATOM 13043 O O . ILE C 1 394 ? 138.089 130.170 124.698 1.00 40.97 391 ILE C O 1
ATOM 13048 N N . ASP C 1 395 ? 139.405 128.681 123.638 1.00 44.72 392 ASP C N 1
ATOM 13049 C CA . ASP C 1 395 ? 138.263 127.828 123.315 1.00 44.72 392 ASP C CA 1
ATOM 13050 C C . ASP C 1 395 ? 137.876 126.914 124.476 1.00 44.72 392 ASP C C 1
ATOM 13051 O O . ASP C 1 395 ? 136.757 126.991 124.989 1.00 44.72 392 ASP C O 1
ATOM 13056 N N . ASP C 1 396 ? 138.787 126.038 124.902 1.00 41.42 393 ASP C N 1
ATOM 13057 C CA . ASP C 1 396 ? 138.494 124.992 125.884 1.00 41.42 393 ASP C CA 1
ATOM 13058 C C . ASP C 1 396 ? 139.402 125.149 127.098 1.00 41.42 393 ASP C C 1
ATOM 13059 O O . ASP C 1 396 ? 140.463 124.513 127.177 1.00 41.42 393 ASP C O 1
ATOM 13064 N N . PRO C 1 397 ? 139.010 125.957 128.084 1.00 33.27 394 PRO C N 1
ATOM 13065 C CA . PRO C 1 397 ? 139.952 126.393 129.122 1.00 33.27 394 PRO C CA 1
ATOM 13066 C C . PRO C 1 397 ? 140.289 125.355 130.181 1.00 33.27 394 PRO C C 1
ATOM 13067 O O . PRO C 1 397 ? 141.055 125.674 131.095 1.00 33.27 394 PRO C O 1
ATOM 13071 N N . SER C 1 398 ? 139.761 124.137 130.113 1.00 33.57 395 SER C N 1
ATOM 13072 C CA . SER C 1 398 ? 140.024 123.141 131.144 1.00 33.57 395 SER C CA 1
ATOM 13073 C C . SER C 1 398 ? 140.908 122.002 130.653 1.00 33.57 395 SER C C 1
ATOM 13074 O O . SER C 1 398 ? 141.038 120.993 131.348 1.00 33.57 395 SER C O 1
ATOM 13077 N N . MET C 1 399 ? 141.522 122.142 129.481 1.00 35.04 396 MET C N 1
ATOM 13078 C CA . MET C 1 399 ? 142.458 121.157 128.965 1.00 35.04 396 MET C CA 1
ATOM 13079 C C . MET C 1 399 ? 143.858 121.724 128.782 1.00 35.04 396 MET C C 1
ATOM 13080 O O . MET C 1 399 ? 144.766 120.983 128.403 1.00 35.04 396 MET C O 1
ATOM 13085 N N . THR C 1 400 ? 144.067 123.007 129.074 1.00 29.56 397 THR C N 1
ATOM 13086 C CA . THR C 1 400 ? 145.357 123.634 128.805 1.00 29.56 397 THR C CA 1
ATOM 13087 C C . THR C 1 400 ? 146.452 123.079 129.712 1.00 29.56 397 THR C C 1
ATOM 13088 O O . THR C 1 400 ? 147.607 122.941 129.289 1.00 29.56 397 THR C O 1
ATOM 13092 N N . LEU C 1 401 ? 146.109 122.753 130.958 1.00 26.08 398 LEU C N 1
ATOM 13093 C CA . LEU C 1 401 ? 147.106 122.240 131.891 1.00 26.08 398 LEU C CA 1
ATOM 13094 C C . LEU C 1 401 ? 147.672 120.910 131.418 1.00 26.08 398 LEU C C 1
ATOM 13095 O O . LEU C 1 401 ? 148.882 120.676 131.504 1.00 26.08 398 LEU C O 1
ATOM 13100 N N . TYR C 1 402 ? 146.815 120.028 130.907 1.00 28.75 399 TYR C N 1
ATOM 13101 C CA . TYR C 1 402 ? 147.279 118.734 130.432 1.00 28.75 399 TYR C CA 1
ATOM 13102 C C . TYR C 1 402 ? 148.012 118.835 129.108 1.00 28.75 399 TYR C C 1
ATOM 13103 O O . TYR C 1 402 ? 148.801 117.944 128.785 1.00 28.75 399 TYR C O 1
ATOM 13112 N N . LEU C 1 403 ? 147.771 119.889 128.333 1.00 28.30 400 LEU C N 1
ATOM 13113 C CA . LEU C 1 403 ? 148.568 120.124 127.137 1.00 28.30 400 LEU C CA 1
ATOM 13114 C C . LEU C 1 403 ? 149.950 120.653 127.479 1.00 28.30 400 LEU C C 1
ATOM 13115 O O . LEU C 1 403 ? 150.913 120.357 126.768 1.00 28.30 400 LEU C O 1
ATOM 13120 N N . LEU C 1 404 ? 150.067 121.442 128.547 1.00 28.42 401 LEU C N 1
ATOM 13121 C CA . LEU C 1 404 ? 151.386 121.899 128.971 1.00 28.42 401 LEU C CA 1
ATOM 13122 C C . LEU C 1 404 ? 152.177 120.779 129.636 1.00 28.42 401 LEU C C 1
ATOM 13123 O O . LEU C 1 404 ? 153.380 120.639 129.398 1.00 28.42 401 LEU C O 1
ATOM 13128 N N . LEU C 1 405 ? 151.522 119.967 130.467 1.00 28.76 402 LEU C N 1
ATOM 13129 C CA . LEU C 1 405 ? 152.235 118.959 131.245 1.00 28.76 402 LEU C CA 1
ATOM 13130 C C . LEU C 1 405 ? 152.728 117.791 130.406 1.00 28.76 402 LEU C C 1
ATOM 13131 O O . LEU C 1 405 ? 153.557 117.017 130.886 1.00 28.76 402 LEU C O 1
ATOM 13136 N N . GLU C 1 406 ? 152.235 117.628 129.184 1.00 37.70 403 GLU C N 1
ATOM 13137 C CA . GLU C 1 406 ? 152.635 116.502 128.353 1.00 37.70 403 GLU C CA 1
ATOM 13138 C C . GLU C 1 406 ? 153.875 116.799 127.520 1.00 37.70 403 GLU C C 1
ATOM 13139 O O . GLU C 1 406 ? 154.126 116.109 126.527 1.00 37.70 403 GLU C O 1
ATOM 13145 N N . THR C 1 407 ? 154.653 117.808 127.902 1.00 36.04 404 THR C N 1
ATOM 13146 C CA . THR C 1 407 ? 155.944 118.096 127.293 1.00 36.04 404 THR C CA 1
ATOM 13147 C C . THR C 1 407 ? 157.084 117.892 128.288 1.00 36.04 404 THR C C 1
ATOM 13148 O O . THR C 1 407 ? 158.137 118.520 128.173 1.00 36.04 404 THR C O 1
ATOM 13152 N N . TYR C 1 408 ? 156.881 117.022 129.266 1.00 32.63 405 TYR C N 1
ATOM 13153 C CA . TYR C 1 408 ? 157.810 116.771 130.353 1.00 32.63 405 TYR C CA 1
ATOM 13154 C C . TYR C 1 408 ? 158.180 115.293 130.386 1.00 32.63 405 TYR C C 1
ATOM 13155 O O . TYR C 1 408 ? 157.504 114.465 129.767 1.00 32.63 405 TYR C O 1
ATOM 13164 N N . PRO C 1 409 ? 159.256 114.928 131.082 1.00 38.57 406 PRO C N 1
ATOM 13165 C CA . PRO C 1 409 ? 159.591 113.506 131.210 1.00 38.57 406 PRO C CA 1
ATOM 13166 C C . PRO C 1 409 ? 158.596 112.774 132.097 1.00 38.57 406 PRO C C 1
ATOM 13167 O O . PRO C 1 409 ? 158.201 113.267 133.154 1.00 38.57 406 PRO C O 1
ATOM 13171 N N . TRP C 1 410 ? 158.200 111.578 131.656 1.00 41.76 407 TRP C N 1
ATOM 13172 C CA . TRP C 1 410 ? 157.197 110.762 132.342 1.00 41.76 407 TRP C CA 1
ATOM 13173 C C . TRP C 1 410 ? 155.897 111.543 132.531 1.00 41.76 407 TRP C C 1
ATOM 13174 O O . TRP C 1 410 ? 155.461 111.819 133.646 1.00 41.76 407 TRP C O 1
ATOM 13185 N N . SER C 1 411 ? 155.279 111.898 131.406 1.00 39.95 408 SER C N 1
ATOM 13186 C CA . SER C 1 411 ? 154.095 112.747 131.452 1.00 39.95 408 SER C CA 1
ATOM 13187 C C . SER C 1 411 ? 152.855 111.973 131.878 1.00 39.95 408 SER C C 1
ATOM 13188 O O . SER C 1 411 ? 152.023 112.495 132.629 1.00 39.95 408 SER C O 1
ATOM 13191 N N . LYS C 1 412 ? 152.708 110.733 131.411 1.00 40.87 409 LYS C N 1
ATOM 13192 C CA . LYS C 1 412 ? 151.547 109.936 131.787 1.00 40.87 409 LYS C CA 1
ATOM 13193 C C . LYS C 1 412 ? 151.576 109.525 133.253 1.00 40.87 409 LYS C C 1
ATOM 13194 O O . LYS C 1 412 ? 150.526 109.205 133.814 1.00 40.87 409 LYS C O 1
ATOM 13200 N N . THR C 1 413 ? 152.747 109.526 133.883 1.00 39.50 410 THR C N 1
ATOM 13201 C CA . THR C 1 413 ? 152.859 109.243 135.306 1.00 39.50 410 THR C CA 1
ATOM 13202 C C . THR C 1 413 ? 152.734 110.495 136.163 1.00 39.50 410 THR C C 1
ATOM 13203 O O . THR C 1 413 ? 152.452 110.385 137.359 1.00 39.50 410 THR C O 1
ATOM 13207 N N . VAL C 1 414 ? 152.932 111.674 135.582 1.00 36.63 411 VAL C N 1
ATOM 13208 C CA . VAL C 1 414 ? 152.764 112.916 136.324 1.00 36.63 411 VAL C CA 1
ATOM 13209 C C . VAL C 1 414 ? 151.329 113.429 136.245 1.00 36.63 411 VAL C C 1
ATOM 13210 O O . VAL C 1 414 ? 150.821 114.010 137.211 1.00 36.63 411 VAL C O 1
ATOM 13214 N N . ILE C 1 415 ? 150.648 113.203 135.122 1.00 33.89 412 ILE C N 1
ATOM 13215 C CA . ILE C 1 415 ? 149.253 113.613 135.014 1.00 33.89 412 ILE C CA 1
ATOM 13216 C C . ILE C 1 415 ? 148.380 112.800 135.962 1.00 33.89 412 ILE C C 1
ATOM 13217 O O . ILE C 1 415 ? 147.442 113.328 136.574 1.00 33.89 412 ILE C O 1
ATOM 13222 N N . ALA C 1 416 ? 148.688 111.512 136.123 1.00 32.26 413 ALA C N 1
ATOM 13223 C CA . ALA C 1 416 ? 147.914 110.676 137.033 1.00 32.26 413 ALA C CA 1
ATOM 13224 C C . ALA C 1 416 ? 148.104 111.092 138.482 1.00 32.26 413 ALA C C 1
ATOM 13225 O O . ALA C 1 416 ? 147.213 110.879 139.308 1.00 32.26 413 ALA C O 1
ATOM 13227 N N . VAL C 1 417 ? 149.252 111.681 138.812 1.00 34.86 414 VAL C N 1
ATOM 13228 C CA . VAL C 1 417 ? 149.481 112.163 140.168 1.00 34.86 414 VAL C CA 1
ATOM 13229 C C . VAL C 1 417 ? 148.860 113.539 140.363 1.00 34.86 414 VAL C C 1
ATOM 13230 O O . VAL C 1 417 ? 148.407 113.867 141.461 1.00 34.86 414 VAL C O 1
ATOM 13234 N N . THR C 1 418 ? 148.813 114.356 139.311 1.00 35.15 415 THR C N 1
ATOM 13235 C CA . THR C 1 418 ? 148.148 115.652 139.410 1.00 35.15 415 THR C CA 1
ATOM 13236 C C . THR C 1 418 ? 146.648 115.488 139.615 1.00 35.15 415 THR C C 1
ATOM 13237 O O . THR C 1 418 ? 146.041 116.199 140.428 1.00 35.15 415 THR C O 1
ATOM 13241 N N . VAL C 1 419 ? 146.031 114.557 138.883 1.00 35.24 416 VAL C N 1
ATOM 13242 C CA . VAL C 1 419 ? 144.599 114.316 139.036 1.00 35.24 416 VAL C CA 1
ATOM 13243 C C . VAL C 1 419 ? 144.269 113.873 140.454 1.00 35.24 416 VAL C C 1
ATOM 13244 O O . VAL C 1 419 ? 143.200 114.197 140.981 1.00 35.24 416 VAL C O 1
ATOM 13248 N N . PHE C 1 420 ? 145.179 113.148 141.103 1.00 37.12 417 PHE C N 1
ATOM 13249 C CA . PHE C 1 420 ? 144.942 112.693 142.468 1.00 37.12 417 PHE C CA 1
ATOM 13250 C C . PHE C 1 420 ? 145.231 113.787 143.489 1.00 37.12 417 PHE C C 1
ATOM 13251 O O . PHE C 1 420 ? 144.531 113.893 144.497 1.00 37.12 417 PHE C O 1
ATOM 13259 N N . ILE C 1 421 ? 146.259 114.602 143.253 1.00 37.91 418 ILE C N 1
ATOM 13260 C CA . ILE C 1 421 ? 146.596 115.659 144.200 1.00 37.91 418 ILE C CA 1
ATOM 13261 C C . ILE C 1 421 ? 145.516 116.729 144.215 1.00 37.91 418 ILE C C 1
ATOM 13262 O O . ILE C 1 421 ? 145.190 117.283 145.269 1.00 37.91 418 ILE C O 1
ATOM 13267 N N . SER C 1 422 ? 144.936 117.037 143.053 1.00 37.63 419 SER C N 1
ATOM 13268 C CA . SER C 1 422 ? 143.906 118.069 143.009 1.00 37.63 419 SER C CA 1
ATOM 13269 C C . SER C 1 422 ? 142.607 117.626 143.664 1.00 37.63 419 SER C C 1
ATOM 13270 O O . SER C 1 422 ? 141.774 118.476 143.986 1.00 37.63 419 SER C O 1
ATOM 13273 N N . PHE C 1 423 ? 142.419 116.326 143.879 1.00 39.85 420 PHE C N 1
ATOM 13274 C CA . PHE C 1 423 ? 141.172 115.834 144.451 1.00 39.85 420 PHE C CA 1
ATOM 13275 C C . PHE C 1 423 ? 141.109 116.023 145.961 1.00 39.85 420 PHE C C 1
ATOM 13276 O O . PHE C 1 423 ? 140.018 116.210 146.506 1.00 39.85 420 PHE C O 1
ATOM 13284 N N . VAL C 1 424 ? 142.245 115.976 146.659 1.00 42.22 421 VAL C N 1
ATOM 13285 C CA . VAL C 1 424 ? 142.217 116.190 148.102 1.00 42.22 421 VAL C CA 1
ATOM 13286 C C . VAL C 1 424 ? 142.167 117.670 148.457 1.00 42.22 421 VAL C C 1
ATOM 13287 O O . VAL C 1 424 ? 141.750 118.016 149.569 1.00 42.22 421 VAL C O 1
ATOM 13291 N N . PHE C 1 425 ? 142.570 118.552 147.541 1.00 43.72 422 PHE C N 1
ATOM 13292 C CA . PHE C 1 425 ? 142.435 119.985 147.777 1.00 43.72 422 PHE C CA 1
ATOM 13293 C C . PHE C 1 425 ? 140.978 120.392 147.940 1.00 43.72 422 PHE C C 1
ATOM 13294 O O . PHE C 1 425 ? 140.682 121.361 148.643 1.00 43.72 422 PHE C O 1
ATOM 13302 N N . PHE C 1 426 ? 140.056 119.674 147.297 1.00 41.76 423 PHE C N 1
ATOM 13303 C CA . PHE C 1 426 ? 138.642 119.987 147.451 1.00 41.76 423 PHE C CA 1
ATOM 13304 C C . PHE C 1 426 ? 138.083 119.436 148.755 1.00 41.76 423 PHE C C 1
ATOM 13305 O O . PHE C 1 426 ? 137.263 120.092 149.409 1.00 41.76 423 PHE C O 1
ATOM 13313 N N . VAL C 1 427 ? 138.488 118.222 149.126 1.00 43.59 424 VAL C N 1
ATOM 13314 C CA . VAL C 1 427 ? 137.970 117.594 150.335 1.00 43.59 424 VAL C CA 1
ATOM 13315 C C . VAL C 1 427 ? 138.515 118.283 151.578 1.00 43.59 424 VAL C C 1
ATOM 13316 O O . VAL C 1 427 ? 137.861 118.294 152.627 1.00 43.59 424 VAL C O 1
ATOM 13320 N N . THR C 1 428 ? 139.695 118.894 151.487 1.00 48.20 425 THR C N 1
ATOM 13321 C CA . THR C 1 428 ? 140.231 119.599 152.644 1.00 48.20 425 THR C CA 1
ATOM 13322 C C . THR C 1 428 ? 139.442 120.869 152.952 1.00 48.20 425 THR C C 1
ATOM 13323 O O . THR C 1 428 ? 139.348 121.268 154.117 1.00 48.20 425 THR C O 1
ATOM 13327 N N . SER C 1 429 ? 138.849 121.506 151.942 1.00 47.98 426 SER C N 1
ATOM 13328 C CA . SER C 1 429 ? 138.081 122.723 152.192 1.00 47.98 426 SER C CA 1
ATOM 13329 C C . SER C 1 429 ? 136.597 122.452 152.400 1.00 47.98 426 SER C C 1
ATOM 13330 O O . SER C 1 429 ? 135.998 122.993 153.341 1.00 47.98 426 SER C O 1
ATOM 13333 N N . ALA C 1 430 ? 135.980 121.636 151.552 1.00 47.02 427 ALA C N 1
ATOM 13334 C CA . ALA C 1 430 ? 134.550 121.388 151.706 1.00 47.02 427 ALA C CA 1
ATOM 13335 C C . ALA C 1 430 ? 134.284 120.251 152.681 1.00 47.02 427 ALA C C 1
ATOM 13336 O O . ALA C 1 430 ? 133.465 119.371 152.442 1.00 47.02 427 ALA C O 1
ATOM 13338 N N . ASP C 1 431 ? 134.977 120.287 153.810 1.00 49.69 428 ASP C N 1
ATOM 13339 C CA . ASP C 1 431 ? 134.588 119.560 155.011 1.00 49.69 428 ASP C CA 1
ATOM 13340 C C . ASP C 1 431 ? 134.647 120.422 156.257 1.00 49.69 428 ASP C C 1
ATOM 13341 O O . ASP C 1 431 ? 133.905 120.154 157.206 1.00 49.69 428 ASP C O 1
ATOM 13346 N N . SER C 1 432 ? 135.508 121.440 156.290 1.00 46.69 429 SER C N 1
ATOM 13347 C CA . SER C 1 432 ? 135.352 122.539 157.226 1.00 46.69 429 SER C CA 1
ATOM 13348 C C . SER C 1 432 ? 134.252 123.484 156.768 1.00 46.69 429 SER C C 1
ATOM 13349 O O . SER C 1 432 ? 133.670 124.194 157.595 1.00 46.69 429 SER C O 1
ATOM 13352 N N . GLY C 1 433 ? 133.954 123.500 155.466 1.00 44.25 430 GLY C N 1
ATOM 13353 C CA . GLY C 1 433 ? 132.801 124.254 155.001 1.00 44.25 430 GLY C CA 1
ATOM 13354 C C . GLY C 1 433 ? 131.524 123.848 155.707 1.00 44.25 430 GLY C C 1
ATOM 13355 O O . GLY C 1 433 ? 130.808 124.687 156.255 1.00 44.25 430 GLY C O 1
ATOM 13356 N N . THR C 1 434 ? 131.235 122.545 155.728 1.00 46.31 431 THR C N 1
ATOM 13357 C CA . THR C 1 434 ? 130.015 122.064 156.368 1.00 46.31 431 THR C CA 1
ATOM 13358 C C . THR C 1 434 ? 130.051 122.287 157.872 1.00 46.31 431 THR C C 1
ATOM 13359 O O . THR C 1 434 ? 129.025 122.613 158.479 1.00 46.31 431 THR C O 1
ATOM 13363 N N . VAL C 1 435 ? 131.221 122.124 158.490 1.00 46.16 432 VAL C N 1
ATOM 13364 C CA . VAL C 1 435 ? 131.339 122.310 159.934 1.00 46.16 432 VAL C CA 1
ATOM 13365 C C . VAL C 1 435 ? 131.005 123.745 160.319 1.00 46.16 432 VAL C C 1
ATOM 13366 O O . VAL C 1 435 ? 130.212 123.992 161.237 1.00 46.16 432 VAL C O 1
ATOM 13370 N N . VAL C 1 436 ? 131.608 124.711 159.629 1.00 42.31 433 VAL C N 1
ATOM 13371 C CA . VAL C 1 436 ? 131.320 126.109 159.923 1.00 42.31 433 VAL C CA 1
ATOM 13372 C C . VAL C 1 436 ? 129.868 126.433 159.604 1.00 42.31 433 VAL C C 1
ATOM 13373 O O . VAL C 1 436 ? 129.187 127.129 160.366 1.00 42.31 433 VAL C O 1
ATOM 13377 N N . LEU C 1 437 ? 129.363 125.921 158.482 1.00 44.05 434 LEU C N 1
ATOM 13378 C CA . LEU C 1 437 ? 128.008 126.243 158.063 1.00 44.05 434 LEU C CA 1
ATOM 13379 C C . LEU C 1 437 ? 126.967 125.668 159.011 1.00 44.05 434 LEU C C 1
ATOM 13380 O O . LEU C 1 437 ? 125.858 126.202 159.095 1.00 44.05 434 LEU C O 1
ATOM 13385 N N . SER C 1 438 ? 127.293 124.590 159.724 1.00 45.86 435 SER C N 1
ATOM 13386 C CA . SER C 1 438 ? 126.379 124.027 160.708 1.00 45.86 435 SER C CA 1
ATOM 13387 C C . SER C 1 438 ? 126.551 124.639 162.090 1.00 45.86 435 SER C C 1
ATOM 13388 O O . SER C 1 438 ? 125.577 124.718 162.844 1.00 45.86 435 SER C O 1
ATOM 13391 N N . THR C 1 439 ? 127.760 125.067 162.450 1.00 50.03 436 THR C N 1
ATOM 13392 C CA . THR C 1 439 ? 127.934 125.799 163.698 1.00 50.03 436 THR C CA 1
ATOM 13393 C C . THR C 1 439 ? 127.438 127.234 163.602 1.00 50.03 436 THR C C 1
ATOM 13394 O O . THR C 1 439 ? 127.329 127.904 164.632 1.00 50.03 436 THR C O 1
ATOM 13398 N N . LEU C 1 440 ? 127.142 127.714 162.397 1.00 47.00 437 LEU C N 1
ATOM 13399 C CA . LEU C 1 440 ? 126.579 129.042 162.205 1.00 47.00 437 LEU C CA 1
ATOM 13400 C C . LEU C 1 440 ? 125.062 129.063 162.279 1.00 47.00 437 LEU C C 1
ATOM 13401 O O . LEU C 1 440 ? 124.475 130.141 162.405 1.00 47.00 437 LEU C O 1
ATOM 13406 N N . SER C 1 441 ? 124.416 127.901 162.208 1.00 53.80 438 SER C N 1
ATOM 13407 C CA . SER C 1 441 ? 122.964 127.797 162.220 1.00 53.80 438 SER C CA 1
ATOM 13408 C C . SER C 1 441 ? 122.435 127.201 163.518 1.00 53.80 438 SER C C 1
ATOM 13409 O O . SER C 1 441 ? 121.264 126.822 163.589 1.00 53.80 438 SER C O 1
ATOM 13412 N N . ALA C 1 442 ? 123.277 127.102 164.541 1.00 63.84 439 ALA C N 1
ATOM 13413 C CA . ALA C 1 442 ? 122.908 126.514 165.816 1.00 63.84 439 ALA C CA 1
ATOM 13414 C C . ALA C 1 442 ? 123.008 127.561 166.917 1.00 63.84 439 ALA C C 1
ATOM 13415 O O . ALA C 1 442 ? 123.660 128.595 166.764 1.00 63.84 439 ALA C O 1
ATOM 13417 N N . LYS C 1 443 ? 122.353 127.272 168.037 1.00 78.51 440 LYS C N 1
ATOM 13418 C CA . LYS C 1 443 ? 122.184 128.234 169.115 1.00 78.51 440 LYS C CA 1
ATOM 13419 C C . LYS C 1 443 ? 122.503 127.586 170.453 1.00 78.51 440 LYS C C 1
ATOM 13420 O O . LYS C 1 443 ? 122.173 126.419 170.684 1.00 78.51 440 LYS C O 1
ATOM 13426 N N . GLY C 1 444 ? 123.145 128.349 171.331 1.00 88.21 441 GLY C N 1
ATOM 13427 C CA . GLY C 1 444 ? 123.432 127.888 172.674 1.00 88.21 441 GLY C CA 1
ATOM 13428 C C . GLY C 1 444 ? 124.572 126.886 172.713 1.00 88.21 441 GLY C C 1
ATOM 13429 O O . GLY C 1 444 ? 125.193 126.549 171.708 1.00 88.21 441 GLY C O 1
ATOM 13430 N N . GLY C 1 445 ? 124.845 126.408 173.921 1.00 97.85 442 GLY C N 1
ATOM 13431 C CA . GLY C 1 445 ? 125.873 125.413 174.136 1.00 97.85 442 GLY C CA 1
ATOM 13432 C C . GLY C 1 445 ? 127.232 126.018 174.438 1.00 97.85 442 GLY C C 1
ATOM 13433 O O . GLY C 1 445 ? 127.440 127.234 174.411 1.00 97.85 442 GLY C O 1
ATOM 13434 N N . ASN C 1 446 ? 128.175 125.133 174.740 1.00 99.61 443 ASN C N 1
ATOM 13435 C CA . ASN C 1 446 ? 129.539 125.545 175.030 1.00 99.61 443 ASN C CA 1
ATOM 13436 C C . ASN C 1 446 ? 130.122 126.266 173.817 1.00 99.61 443 ASN C C 1
ATOM 13437 O O . ASN C 1 446 ? 129.995 125.768 172.690 1.00 99.61 443 ASN C O 1
ATOM 13442 N N . PRO C 1 447 ? 130.722 127.449 173.993 1.00 99.49 444 PRO C N 1
ATOM 13443 C CA . PRO C 1 447 ? 131.295 128.161 172.836 1.00 99.49 444 PRO C CA 1
ATOM 13444 C C . PRO C 1 447 ? 132.231 127.329 171.970 1.00 99.49 444 PRO C C 1
ATOM 13445 O O . PRO C 1 447 ? 132.010 127.228 170.757 1.00 99.49 444 PRO C O 1
ATOM 13449 N N . ASP C 1 448 ? 133.268 126.729 172.548 1.00 96.22 445 ASP C N 1
ATOM 13450 C CA . ASP C 1 448 ? 134.195 125.899 171.776 1.00 96.22 445 ASP C CA 1
ATOM 13451 C C . ASP C 1 448 ? 133.625 124.491 171.606 1.00 96.22 445 ASP C C 1
ATOM 13452 O O . ASP C 1 448 ? 134.138 123.500 172.123 1.00 96.22 445 ASP C O 1
ATOM 13457 N N . GLU C 1 449 ? 132.527 124.428 170.858 1.00 89.78 446 GLU C N 1
ATOM 13458 C CA . GLU C 1 449 ? 131.790 123.192 170.649 1.00 89.78 446 GLU C CA 1
ATOM 13459 C C . GLU C 1 449 ? 130.857 123.400 169.466 1.00 89.78 446 GLU C C 1
ATOM 13460 O O . GLU C 1 449 ? 130.237 124.459 169.343 1.00 89.78 446 GLU C O 1
ATOM 13466 N N . ASP C 1 450 ? 130.778 122.398 168.595 1.00 79.33 447 ASP C N 1
ATOM 13467 C CA . ASP C 1 450 ? 130.130 122.567 167.304 1.00 79.33 447 ASP C CA 1
ATOM 13468 C C . ASP C 1 450 ? 128.688 122.065 167.328 1.00 79.33 447 ASP C C 1
ATOM 13469 O O . ASP C 1 450 ? 128.274 121.307 168.207 1.00 79.33 447 ASP C O 1
ATOM 13474 N N . GLY C 1 451 ? 127.923 122.494 166.321 1.00 65.61 448 GLY C N 1
ATOM 13475 C CA . GLY C 1 451 ? 126.523 122.191 166.254 1.00 65.61 448 GLY C CA 1
ATOM 13476 C C . GLY C 1 451 ? 126.260 120.728 165.950 1.00 65.61 448 GLY C C 1
ATOM 13477 O O . GLY C 1 451 ? 127.183 119.911 165.840 1.00 65.61 448 GLY C O 1
ATOM 13478 N N . PRO C 1 452 ? 124.984 120.384 165.812 1.00 59.39 449 PRO C N 1
ATOM 13479 C CA . PRO C 1 452 ? 124.615 118.982 165.607 1.00 59.39 449 PRO C CA 1
ATOM 13480 C C . PRO C 1 452 ? 125.074 118.477 164.250 1.00 59.39 449 PRO C C 1
ATOM 13481 O O . PRO C 1 452 ? 125.232 119.240 163.297 1.00 59.39 449 PRO C O 1
ATOM 13485 N N . LYS C 1 453 ? 125.293 117.163 164.171 1.00 56.38 450 LYS C N 1
ATOM 13486 C CA . LYS C 1 453 ? 125.800 116.541 162.956 1.00 56.38 450 LYS C CA 1
ATOM 13487 C C . LYS C 1 453 ? 124.697 115.901 162.125 1.00 56.38 450 LYS C C 1
ATOM 13488 O O . LYS C 1 453 ? 124.933 114.899 161.445 1.00 56.38 450 LYS C O 1
ATOM 13494 N N . TRP C 1 454 ? 123.489 116.451 162.179 1.00 51.88 451 TRP C N 1
ATOM 13495 C CA . TRP C 1 454 ? 122.495 116.213 161.145 1.00 51.88 451 TRP C CA 1
ATOM 13496 C C . TRP C 1 454 ? 122.338 117.414 160.229 1.00 51.88 451 TRP C C 1
ATOM 13497 O O . TRP C 1 454 ? 121.672 117.306 159.198 1.00 51.88 451 TRP C O 1
ATOM 13508 N N . LEU C 1 455 ? 122.944 118.546 160.583 1.00 50.17 452 LEU C N 1
ATOM 13509 C CA . LEU C 1 455 ? 122.947 119.730 159.738 1.00 50.17 452 LEU C CA 1
ATOM 13510 C C . LEU C 1 455 ? 124.056 119.699 158.700 1.00 50.17 452 LEU C C 1
ATOM 13511 O O . LEU C 1 455 ? 123.936 120.348 157.655 1.00 50.17 452 LEU C O 1
ATOM 13516 N N . ARG C 1 456 ? 125.135 118.963 158.964 1.00 50.32 453 ARG C N 1
ATOM 13517 C CA . ARG C 1 456 ? 126.186 118.799 157.966 1.00 50.32 453 ARG C CA 1
ATOM 13518 C C . ARG C 1 456 ? 125.678 118.010 156.769 1.00 50.32 453 ARG C C 1
ATOM 13519 O O . ARG C 1 456 ? 125.922 118.382 155.615 1.00 50.32 453 ARG C O 1
ATOM 13527 N N . VAL C 1 457 ? 124.962 116.915 157.027 1.00 47.97 454 VAL C N 1
ATOM 13528 C CA . VAL C 1 457 ? 124.370 116.131 155.956 1.00 47.97 454 VAL C CA 1
ATOM 13529 C C . VAL C 1 457 ? 123.351 116.939 155.171 1.00 47.97 454 VAL C C 1
ATOM 13530 O O . VAL C 1 457 ? 123.104 116.649 153.998 1.00 47.97 454 VAL C O 1
ATOM 13534 N N . PHE C 1 458 ? 122.753 117.958 155.782 1.00 45.56 455 PHE C N 1
ATOM 13535 C CA . PHE C 1 458 ? 121.794 118.796 155.075 1.00 45.56 455 PHE C CA 1
ATOM 13536 C C . PHE C 1 458 ? 122.494 119.834 154.208 1.00 45.56 455 PHE C C 1
ATOM 13537 O O . PHE C 1 458 ? 122.174 119.982 153.022 1.00 45.56 455 PHE C O 1
ATOM 13545 N N . TRP C 1 459 ? 123.440 120.568 154.791 1.00 45.51 456 TRP C N 1
ATOM 13546 C CA . TRP C 1 459 ? 124.139 121.607 154.049 1.00 45.51 456 TRP C CA 1
ATOM 13547 C C . TRP C 1 459 ? 125.055 121.036 152.979 1.00 45.51 456 TRP C C 1
ATOM 13548 O O . TRP C 1 459 ? 125.444 121.769 152.064 1.00 45.51 456 TRP C O 1
ATOM 13559 N N . GLY C 1 460 ? 125.414 119.759 153.065 1.00 44.87 457 GLY C N 1
ATOM 13560 C CA . GLY C 1 460 ? 126.172 119.144 151.997 1.00 44.87 457 GLY C CA 1
ATOM 13561 C C . GLY C 1 460 ? 125.304 118.806 150.807 1.00 44.87 457 GLY C C 1
ATOM 13562 O O . GLY C 1 460 ? 125.718 118.983 149.660 1.00 44.87 457 GLY C O 1
ATOM 13563 N N . VAL C 1 461 ? 124.092 118.319 151.069 1.00 42.20 458 VAL C N 1
ATOM 13564 C CA . VAL C 1 461 ? 123.176 117.988 149.985 1.00 42.20 458 VAL C CA 1
ATOM 13565 C C . VAL C 1 461 ? 122.621 119.249 149.339 1.00 42.20 458 VAL C C 1
ATOM 13566 O O . VAL C 1 461 ? 122.302 119.256 148.145 1.00 42.20 458 VAL C O 1
ATOM 13570 N N . ALA C 1 462 ? 122.505 120.339 150.098 1.00 40.22 459 ALA C N 1
ATOM 13571 C CA . ALA C 1 462 ? 121.954 121.562 149.527 1.00 40.22 459 ALA C CA 1
ATOM 13572 C C . ALA C 1 462 ? 122.890 122.227 148.526 1.00 40.22 459 ALA C C 1
ATOM 13573 O O . ALA C 1 462 ? 122.431 123.048 147.727 1.00 40.22 459 ALA C O 1
ATOM 13575 N N . THR C 1 463 ? 124.183 121.897 148.542 1.00 39.40 460 THR C N 1
ATOM 13576 C CA . THR C 1 463 ? 125.137 122.557 147.654 1.00 39.40 460 THR C CA 1
ATOM 13577 C C . THR C 1 463 ? 125.230 121.880 146.291 1.00 39.40 460 THR C C 1
ATOM 13578 O O . THR C 1 463 ? 125.470 122.553 145.282 1.00 39.40 460 THR C O 1
ATOM 13582 N N . ALA C 1 464 ? 125.041 120.560 146.236 1.00 39.03 461 ALA C N 1
ATOM 13583 C CA . ALA C 1 464 ? 125.036 119.868 144.953 1.00 39.03 461 ALA C CA 1
ATOM 13584 C C . ALA C 1 464 ? 123.854 120.304 144.099 1.00 39.03 461 ALA C C 1
ATOM 13585 O O . ALA C 1 464 ? 123.962 120.393 142.869 1.00 39.03 461 ALA C O 1
ATOM 13587 N N . LEU C 1 465 ? 122.717 120.584 144.738 1.00 41.14 462 LEU C N 1
ATOM 13588 C CA . LEU C 1 465 ? 121.545 121.074 144.024 1.00 41.14 462 LEU C CA 1
ATOM 13589 C C . LEU C 1 465 ? 121.789 122.443 143.406 1.00 41.14 462 LEU C C 1
ATOM 13590 O O . LEU C 1 465 ? 121.245 122.746 142.341 1.00 41.14 462 LEU C O 1
ATOM 13595 N N . ILE C 1 466 ? 122.587 123.283 144.061 1.00 39.25 463 ILE C N 1
ATOM 13596 C CA . ILE C 1 466 ? 122.918 124.590 143.505 1.00 39.25 463 ILE C CA 1
ATOM 13597 C C . ILE C 1 466 ? 123.958 124.457 142.401 1.00 39.25 463 ILE C C 1
ATOM 13598 O O . ILE C 1 466 ? 123.909 125.173 141.398 1.00 39.25 463 ILE C O 1
ATOM 13603 N N . THR C 1 467 ? 124.905 123.529 142.557 1.00 38.57 464 THR C N 1
ATOM 13604 C CA . THR C 1 467 ? 125.965 123.371 141.564 1.00 38.57 464 THR C CA 1
ATOM 13605 C C . THR C 1 467 ? 125.431 122.802 140.254 1.00 38.57 464 THR C C 1
ATOM 13606 O O . THR C 1 467 ? 125.732 123.321 139.168 1.00 38.57 464 THR C O 1
ATOM 13610 N N . SER C 1 468 ? 124.659 121.722 140.329 1.00 40.20 465 SER C N 1
ATOM 13611 C CA . SER C 1 468 ? 124.129 121.117 139.113 1.00 40.20 465 SER C CA 1
ATOM 13612 C C . SER C 1 468 ? 122.767 121.694 138.756 1.00 40.20 465 SER C C 1
ATOM 13613 O O . SER C 1 468 ? 121.831 120.979 138.413 1.00 40.20 465 SER C O 1
ATOM 13616 N N . GLY C 1 469 ? 122.663 123.014 138.831 1.00 41.87 466 GLY C N 1
ATOM 13617 C CA . GLY C 1 469 ? 121.598 123.756 138.194 1.00 41.87 466 GLY C CA 1
ATOM 13618 C C . GLY C 1 469 ? 122.240 124.839 137.366 1.00 41.87 466 GLY C C 1
ATOM 13619 O O . GLY C 1 469 ? 121.690 125.296 136.363 1.00 41.87 466 GLY C O 1
ATOM 13620 N N . LEU C 1 470 ? 123.436 125.242 137.789 1.00 39.99 467 LEU C N 1
ATOM 13621 C CA . LEU C 1 470 ? 124.241 126.206 137.058 1.00 39.99 467 LEU C CA 1
ATOM 13622 C C . LEU C 1 470 ? 125.197 125.548 136.077 1.00 39.99 467 LEU C C 1
ATOM 13623 O O . LEU C 1 470 ? 125.599 126.194 135.106 1.00 39.99 467 LEU C O 1
ATOM 13628 N N . LEU C 1 471 ? 125.578 124.285 136.301 1.00 41.83 468 LEU C N 1
ATOM 13629 C CA . LEU C 1 471 ? 126.351 123.597 135.271 1.00 41.83 468 LEU C CA 1
ATOM 13630 C C . LEU C 1 471 ? 125.546 123.384 133.996 1.00 41.83 468 LEU C C 1
ATOM 13631 O O . LEU C 1 471 ? 126.112 123.417 132.900 1.00 41.83 468 LEU C O 1
ATOM 13636 N N . PHE C 1 472 ? 124.239 123.163 134.108 1.00 48.03 469 PHE C N 1
ATOM 13637 C CA . PHE C 1 472 ? 123.406 122.867 132.951 1.00 48.03 469 PHE C CA 1
ATOM 13638 C C . PHE C 1 472 ? 122.758 124.111 132.358 1.00 48.03 469 PHE C C 1
ATOM 13639 O O . PHE C 1 472 ? 121.743 124.000 131.664 1.00 48.03 469 PHE C O 1
ATOM 13647 N N . SER C 1 473 ? 123.310 125.289 132.623 1.00 49.53 470 SER C N 1
ATOM 13648 C CA . SER C 1 473 ? 122.768 126.549 132.131 1.00 49.53 470 SER C CA 1
ATOM 13649 C C . SER C 1 473 ? 123.892 127.453 131.629 1.00 49.53 470 SER C C 1
ATOM 13650 O O . SER C 1 473 ? 123.991 128.620 132.006 1.00 49.53 470 SER C O 1
ATOM 13653 N N . GLY C 1 474 ? 124.767 126.927 130.773 1.00 46.77 471 GLY C N 1
ATOM 13654 C CA . GLY C 1 474 ? 125.895 127.735 130.344 1.00 46.77 471 GLY C CA 1
ATOM 13655 C C . GLY C 1 474 ? 127.026 127.741 131.347 1.00 46.77 471 GLY C C 1
ATOM 13656 O O . GLY C 1 474 ? 127.278 128.754 132.002 1.00 46.77 471 GLY C O 1
ATOM 13657 N N . SER C 1 475 ? 127.703 126.600 131.473 1.00 44.47 472 SER C N 1
ATOM 13658 C CA . SER C 1 475 ? 128.501 126.229 132.638 1.00 44.47 472 SER C CA 1
ATOM 13659 C C . SER C 1 475 ? 129.358 127.338 133.241 1.00 44.47 472 SER C C 1
ATOM 13660 O O . SER C 1 475 ? 129.155 127.705 134.398 1.00 44.47 472 SER C O 1
ATOM 13663 N N . ILE C 1 476 ? 130.311 127.890 132.490 1.00 43.35 473 ILE C N 1
ATOM 13664 C CA . ILE C 1 476 ? 131.311 128.756 133.111 1.00 43.35 473 ILE C CA 1
ATOM 13665 C C . ILE C 1 476 ? 130.734 130.137 133.394 1.00 43.35 473 ILE C C 1
ATOM 13666 O O . ILE C 1 476 ? 130.912 130.692 134.486 1.00 43.35 473 ILE C O 1
ATOM 13671 N N . ASP C 1 477 ? 130.028 130.712 132.421 1.00 45.32 474 ASP C N 1
ATOM 13672 C CA . ASP C 1 477 ? 129.537 132.074 132.588 1.00 45.32 474 ASP C CA 1
ATOM 13673 C C . ASP C 1 477 ? 128.405 132.152 133.602 1.00 45.32 474 ASP C C 1
ATOM 13674 O O . ASP C 1 477 ? 128.287 133.155 134.309 1.00 45.32 474 ASP C O 1
ATOM 13679 N N . ALA C 1 478 ? 127.577 131.113 133.704 1.00 38.02 475 ALA C N 1
ATOM 13680 C CA . ALA C 1 478 ? 126.540 131.115 134.731 1.00 38.02 475 ALA C CA 1
ATOM 13681 C C . ALA C 1 478 ? 127.147 131.045 136.125 1.00 38.02 475 ALA C C 1
ATOM 13682 O O . ALA C 1 478 ? 126.696 131.743 137.041 1.00 38.02 475 ALA C O 1
ATOM 13684 N N . LEU C 1 479 ? 128.172 130.207 136.302 1.00 35.92 476 LEU C N 1
ATOM 13685 C CA . LEU C 1 479 ? 128.876 130.152 137.579 1.00 35.92 476 LEU C CA 1
ATOM 13686 C C . LEU C 1 479 ? 129.494 131.498 137.920 1.00 35.92 476 LEU C C 1
ATOM 13687 O O . LEU C 1 479 ? 129.412 131.955 139.064 1.00 35.92 476 LEU C O 1
ATOM 13692 N N . LYS C 1 480 ? 130.124 132.146 136.939 1.00 32.01 477 LYS C N 1
ATOM 13693 C CA . LYS C 1 480 ? 130.731 133.447 137.195 1.00 32.01 477 LYS C CA 1
ATOM 13694 C C . LYS C 1 480 ? 129.688 134.513 137.506 1.00 32.01 477 LYS C C 1
ATOM 13695 O O . LYS C 1 480 ? 129.942 135.405 138.319 1.00 32.01 477 LYS C O 1
ATOM 13701 N N . SER C 1 481 ? 128.516 134.437 136.878 1.00 37.49 478 SER C N 1
ATOM 13702 C CA . SER C 1 481 ? 127.517 135.490 137.014 1.00 37.49 478 SER C CA 1
ATOM 13703 C C . SER C 1 481 ? 126.661 135.338 138.262 1.00 37.49 478 SER C C 1
ATOM 13704 O O . SER C 1 481 ? 126.130 136.335 138.759 1.00 37.49 478 SER C O 1
ATOM 13707 N N . ALA C 1 482 ? 126.495 134.119 138.771 1.00 34.40 479 ALA C N 1
ATOM 13708 C CA . ALA C 1 482 ? 125.651 133.925 139.942 1.00 34.40 479 ALA C CA 1
ATOM 13709 C C . ALA C 1 482 ? 126.304 134.393 141.237 1.00 34.40 479 ALA C C 1
ATOM 13710 O O . ALA C 1 482 ? 125.596 134.602 142.226 1.00 34.40 479 ALA C O 1
ATOM 13712 N N . VAL C 1 483 ? 127.623 134.561 141.259 1.00 32.28 480 VAL C N 1
ATOM 13713 C CA . VAL C 1 483 ? 128.304 134.987 142.478 1.00 32.28 480 VAL C CA 1
ATOM 13714 C C . VAL C 1 483 ? 128.305 136.505 142.629 1.00 32.28 480 VAL C C 1
ATOM 13715 O O . VAL C 1 483 ? 128.332 137.012 143.752 1.00 32.28 480 VAL C O 1
ATOM 13719 N N . VAL C 1 484 ? 128.262 137.246 141.520 1.00 31.35 481 VAL C N 1
ATOM 13720 C CA . VAL C 1 484 ? 128.330 138.700 141.589 1.00 31.35 481 VAL C CA 1
ATOM 13721 C C . VAL C 1 484 ? 127.054 139.301 142.160 1.00 31.35 481 VAL C C 1
ATOM 13722 O O . VAL C 1 484 ? 127.077 140.427 142.664 1.00 31.35 481 VAL C O 1
ATOM 13726 N N . LEU C 1 485 ? 125.943 138.571 142.121 1.00 31.94 482 LEU C N 1
ATOM 13727 C CA . LEU C 1 485 ? 124.664 139.102 142.574 1.00 31.94 482 LEU C CA 1
ATOM 13728 C C . LEU C 1 485 ? 124.421 138.859 144.060 1.00 31.94 482 LEU C C 1
ATOM 13729 O O . LEU C 1 485 ? 124.015 139.775 144.780 1.00 31.94 482 LEU C O 1
ATOM 13734 N N . THR C 1 486 ? 124.659 137.640 144.532 1.00 31.38 483 THR C N 1
ATOM 13735 C CA . THR C 1 486 ? 124.323 137.260 145.897 1.00 31.38 483 THR C CA 1
ATOM 13736 C C . THR C 1 486 ? 125.338 137.733 146.927 1.00 31.38 483 THR C C 1
ATOM 13737 O O . THR C 1 486 ? 125.112 137.536 148.125 1.00 31.38 483 THR C O 1
ATOM 13741 N N . SER C 1 487 ? 126.439 138.342 146.504 1.00 30.13 484 SER C N 1
ATOM 13742 C CA . SER C 1 487 ? 127.452 138.848 147.417 1.00 30.13 484 SER C CA 1
ATOM 13743 C C . SER C 1 487 ? 127.348 140.348 147.634 1.00 30.13 484 SER C C 1
ATOM 13744 O O . SER C 1 487 ? 128.222 140.931 148.277 1.00 30.13 484 SER C O 1
ATOM 13747 N N . LEU C 1 488 ? 126.307 140.981 147.112 1.00 30.38 485 LEU C N 1
ATOM 13748 C CA . LEU C 1 488 ? 126.126 142.425 147.181 1.00 30.38 485 LEU C CA 1
ATOM 13749 C C . LEU C 1 488 ? 125.575 142.891 148.529 1.00 30.38 485 LEU C C 1
ATOM 13750 O O . LEU C 1 488 ? 126.059 143.899 149.058 1.00 30.38 485 LEU C O 1
ATOM 13755 N N . PRO C 1 489 ? 124.573 142.226 149.122 1.00 30.69 486 PRO C N 1
ATOM 13756 C CA . PRO C 1 489 ? 124.077 142.687 150.430 1.00 30.69 486 PRO C CA 1
ATOM 13757 C C . PRO C 1 489 ? 125.008 142.407 151.602 1.00 30.69 486 PRO C C 1
ATOM 13758 O O . PRO C 1 489 ? 124.743 142.912 152.697 1.00 30.69 486 PRO C O 1
ATOM 13762 N N . PHE C 1 490 ? 126.075 141.632 151.427 1.00 30.76 487 PHE C N 1
ATOM 13763 C CA . PHE C 1 490 ? 127.000 141.356 152.521 1.00 30.76 487 PHE C CA 1
ATOM 13764 C C . PHE C 1 490 ? 128.112 142.394 152.630 1.00 30.76 487 PHE C C 1
ATOM 13765 O O . PHE C 1 490 ? 128.694 142.561 153.712 1.00 30.76 487 PHE C O 1
ATOM 13773 N N . SER C 1 491 ? 128.392 143.114 151.543 1.00 30.12 488 SER C N 1
ATOM 13774 C CA . SER C 1 491 ? 129.403 144.160 151.550 1.00 30.12 488 SER C CA 1
ATOM 13775 C C . SER C 1 491 ? 129.041 145.325 152.464 1.00 30.12 488 SER C C 1
ATOM 13776 O O . SER C 1 491 ? 129.937 146.062 152.884 1.00 30.12 488 SER C O 1
ATOM 13779 N N . LEU C 1 492 ? 127.759 145.517 152.767 1.00 32.26 489 LEU C N 1
ATOM 13780 C CA . LEU C 1 492 ? 127.318 146.582 153.659 1.00 32.26 489 LEU C CA 1
ATOM 13781 C C . LEU C 1 492 ? 127.392 146.166 155.123 1.00 32.26 489 LEU C C 1
ATOM 13782 O O . LEU C 1 492 ? 127.756 146.974 155.990 1.00 32.26 489 LEU C O 1
ATOM 13787 N N . ILE C 1 493 ? 127.031 144.917 155.410 1.00 30.82 490 ILE C N 1
ATOM 13788 C CA . ILE C 1 493 ? 127.251 144.370 156.741 1.00 30.82 490 ILE C CA 1
ATOM 13789 C C . ILE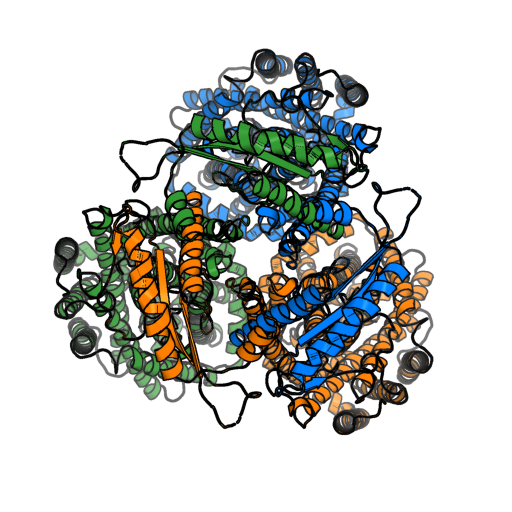 C 1 493 ? 128.730 144.414 157.087 1.00 30.82 490 ILE C C 1
ATOM 13790 O O . ILE C 1 493 ? 129.109 144.673 158.236 1.00 30.82 490 ILE C O 1
ATOM 13795 N N . LEU C 1 494 ? 129.593 144.181 156.095 1.00 29.72 491 LEU C N 1
ATOM 13796 C CA . LEU C 1 494 ? 131.026 144.265 156.347 1.00 29.72 491 LEU C CA 1
ATOM 13797 C C . LEU C 1 494 ? 131.493 145.683 156.665 1.00 29.72 491 LEU C C 1
ATOM 13798 O O . LEU C 1 494 ? 132.594 145.847 157.194 1.00 29.72 491 LEU C O 1
ATOM 13803 N N . LEU C 1 495 ? 130.700 146.707 156.352 1.00 32.84 492 LEU C N 1
ATOM 13804 C CA . LEU C 1 495 ? 131.033 148.078 156.733 1.00 32.84 492 LEU C CA 1
ATOM 13805 C C . LEU C 1 495 ? 130.471 148.442 158.101 1.00 32.84 492 LEU C C 1
ATOM 13806 O O . LEU C 1 495 ? 131.113 149.166 158.876 1.00 32.84 492 LEU C O 1
ATOM 13811 N N . LEU C 1 496 ? 129.265 147.958 158.400 1.00 33.85 493 LEU C N 1
ATOM 13812 C CA . LEU C 1 496 ? 128.726 148.120 159.747 1.00 33.85 493 LEU C CA 1
ATOM 13813 C C . LEU C 1 496 ? 129.635 147.469 160.786 1.00 33.85 493 LEU C C 1
ATOM 13814 O O . LEU C 1 496 ? 129.830 148.010 161.885 1.00 33.85 493 LEU C O 1
ATOM 13819 N N . MET C 1 497 ? 130.204 146.308 160.456 1.00 36.28 494 MET C N 1
ATOM 13820 C CA . MET C 1 497 ? 131.136 145.659 161.372 1.00 36.28 494 MET C CA 1
ATOM 13821 C C . MET C 1 497 ? 132.374 146.517 161.604 1.00 36.28 494 MET C C 1
ATOM 13822 O O . MET C 1 497 ? 132.894 146.581 162.724 1.00 36.28 494 MET C O 1
ATOM 13827 N N . MET C 1 498 ? 132.852 147.195 160.561 1.00 37.01 495 MET C N 1
ATOM 13828 C CA . MET C 1 498 ? 134.009 148.073 160.703 1.00 37.01 495 MET C CA 1
ATOM 13829 C C . MET C 1 498 ? 133.699 149.254 161.613 1.00 37.01 495 MET C C 1
ATOM 13830 O O . MET C 1 498 ? 134.522 149.631 162.460 1.00 37.01 495 MET C O 1
ATOM 13835 N N . TRP C 1 499 ? 132.519 149.851 161.447 1.00 39.39 496 TRP C N 1
ATOM 13836 C CA . TRP C 1 499 ? 132.099 150.937 162.331 1.00 39.39 496 TRP C CA 1
ATOM 13837 C C . TRP C 1 499 ? 132.061 150.482 163.789 1.00 39.39 496 TRP C C 1
ATOM 13838 O O . TRP C 1 499 ? 132.594 151.158 164.685 1.00 39.39 496 TRP C O 1
ATOM 13849 N N . GLY C 1 500 ? 131.431 149.334 164.047 1.00 32.67 497 GLY C N 1
ATOM 13850 C CA . GLY C 1 500 ? 131.376 148.823 165.409 1.00 32.67 497 GLY C CA 1
ATOM 13851 C C . GLY C 1 500 ? 132.748 148.547 165.997 1.00 32.67 497 GLY C C 1
ATOM 13852 O O . GLY C 1 500 ? 133.001 148.830 167.171 1.00 32.67 497 GLY C O 1
ATOM 13853 N N . LEU C 1 501 ? 133.654 147.993 165.190 1.00 34.98 498 LEU C N 1
ATOM 13854 C CA . LEU C 1 501 ? 134.997 147.706 165.684 1.00 34.98 498 LEU C CA 1
ATOM 13855 C C . LEU C 1 501 ? 135.755 148.986 166.012 1.00 34.98 498 LEU C C 1
ATOM 13856 O O . LEU C 1 501 ? 136.501 149.037 166.996 1.00 34.98 498 LEU C O 1
ATOM 13861 N N . HIS C 1 502 ? 135.575 150.033 165.207 1.00 39.32 499 HIS C N 1
ATOM 13862 C CA . HIS C 1 502 ? 136.216 151.307 165.520 1.00 39.32 499 HIS C CA 1
ATOM 13863 C C . HIS C 1 502 ? 135.706 151.870 166.841 1.00 39.32 499 HIS C C 1
ATOM 13864 O O . HIS C 1 502 ? 136.490 152.384 167.655 1.00 39.32 499 HIS C O 1
ATOM 13871 N N . LYS C 1 503 ? 134.392 151.792 167.071 1.00 37.97 500 LYS C N 1
ATOM 13872 C CA . LYS C 1 503 ? 133.854 152.260 168.348 1.00 37.97 500 LYS C CA 1
ATOM 13873 C C . LYS C 1 503 ? 134.424 151.464 169.515 1.00 37.97 500 LYS C C 1
ATOM 13874 O O . LYS C 1 503 ? 134.787 152.036 170.550 1.00 37.97 500 LYS C O 1
ATOM 13880 N N . ALA C 1 504 ? 134.522 150.143 169.366 1.00 36.70 501 ALA C N 1
ATOM 13881 C CA . ALA C 1 504 ? 135.065 149.322 170.443 1.00 36.70 501 ALA C CA 1
ATOM 13882 C C . ALA C 1 504 ? 136.542 149.606 170.689 1.00 36.70 501 ALA C C 1
ATOM 13883 O O . ALA C 1 504 ? 137.024 149.426 171.812 1.00 36.70 501 ALA C O 1
ATOM 13885 N N . PHE C 1 505 ? 137.278 150.032 169.660 1.00 41.81 502 PHE C N 1
ATOM 13886 C CA . PHE C 1 505 ? 138.685 150.379 169.855 1.00 41.81 502 PHE C CA 1
ATOM 13887 C C . PHE C 1 505 ? 138.840 151.704 170.589 1.00 41.81 502 PHE C C 1
ATOM 13888 O O . PHE C 1 505 ? 139.697 151.835 171.474 1.00 41.81 502 PHE C O 1
ATOM 13896 N N . VAL C 1 506 ? 138.047 152.711 170.216 1.00 43.28 503 VAL C N 1
ATOM 13897 C CA . VAL C 1 506 ? 138.164 153.983 170.921 1.00 43.28 503 VAL C CA 1
ATOM 13898 C C . VAL C 1 506 ? 137.612 153.888 172.335 1.00 43.28 503 VAL C C 1
ATOM 13899 O O . VAL C 1 506 ? 137.993 154.688 173.194 1.00 43.28 503 VAL C O 1
ATOM 13903 N N . MET C 1 507 ? 136.726 152.929 172.608 1.00 50.53 504 MET C N 1
ATOM 13904 C CA . MET C 1 507 ? 136.197 152.792 173.959 1.00 50.53 504 MET C CA 1
ATOM 13905 C C . MET C 1 507 ? 137.219 152.209 174.928 1.00 50.53 504 MET C C 1
ATOM 13906 O O . MET C 1 507 ? 137.028 152.302 176.142 1.00 50.53 504 MET C O 1
ATOM 13911 N N . GLU C 1 508 ? 138.303 151.622 174.431 1.00 50.26 505 GLU C N 1
ATOM 13912 C CA . GLU C 1 508 ? 139.314 151.063 175.311 1.00 50.26 505 GLU C CA 1
ATOM 13913 C C . GLU C 1 508 ? 140.695 151.656 175.098 1.00 50.26 505 GLU C C 1
ATOM 13914 O O . GLU C 1 508 ? 141.626 151.283 175.819 1.00 50.26 505 GLU C O 1
ATOM 13920 N N . SER C 1 509 ? 140.869 152.549 174.125 1.00 56.42 506 SER C N 1
ATOM 13921 C CA . SER C 1 509 ? 142.078 153.364 174.139 1.00 56.42 506 SER C CA 1
ATOM 13922 C C . SER C 1 509 ? 142.123 154.247 175.377 1.00 56.42 506 SER C C 1
ATOM 13923 O O . SER C 1 509 ? 143.206 154.568 175.872 1.00 56.42 506 SER C O 1
ATOM 13926 N N . GLN C 1 510 ? 140.963 154.638 175.890 1.00 61.37 507 GLN C N 1
ATOM 13927 C CA . GLN C 1 510 ? 140.858 155.486 177.066 1.00 61.37 507 GLN C CA 1
ATOM 13928 C C . GLN C 1 510 ? 140.741 154.696 178.358 1.00 61.37 507 GLN C C 1
ATOM 13929 O O . GLN C 1 510 ? 140.617 155.298 179.427 1.00 61.37 507 GLN C O 1
ATOM 13935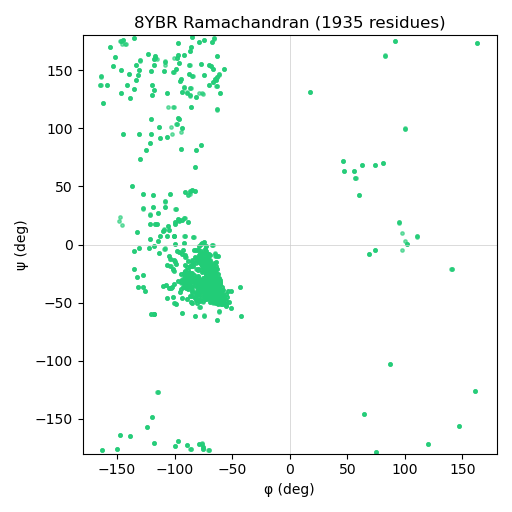 N N . ARG C 1 511 ? 140.765 153.370 178.288 1.00 70.82 508 ARG C N 1
ATOM 13936 C CA . ARG C 1 511 ? 140.802 152.541 179.481 1.00 70.82 508 ARG C CA 1
ATOM 13937 C C . ARG C 1 511 ? 142.216 152.320 179.991 1.00 70.82 508 ARG C C 1
ATOM 13938 O O . ARG C 1 511 ? 142.389 151.940 181.152 1.00 70.82 508 ARG C O 1
ATOM 13946 N N . GLN C 1 512 ? 143.226 152.541 179.148 1.00 75.60 509 GLN C N 1
ATOM 13947 C CA . GLN C 1 512 ? 144.610 152.497 179.601 1.00 75.60 509 GLN C CA 1
ATOM 13948 C C . GLN C 1 512 ? 145.028 153.800 180.262 1.00 75.60 509 GLN C C 1
ATOM 13949 O O . GLN C 1 512 ? 145.858 153.789 181.176 1.00 75.60 509 GLN C O 1
ATOM 13955 N N . ILE C 1 513 ? 144.482 154.926 179.804 1.00 77.20 510 ILE C N 1
ATOM 13956 C CA . ILE C 1 513 ? 144.734 156.200 180.468 1.00 77.20 510 ILE C CA 1
ATOM 13957 C C . ILE C 1 513 ? 144.166 156.176 181.878 1.00 77.20 510 ILE C C 1
ATOM 13958 O O . ILE C 1 513 ? 144.826 156.575 182.843 1.00 77.20 510 ILE C O 1
ATOM 13963 N N . ALA C 1 514 ? 142.934 155.692 182.020 1.00 77.98 511 ALA C N 1
ATOM 13964 C CA . ALA C 1 514 ? 142.262 155.661 183.311 1.00 77.98 511 ALA C CA 1
ATOM 13965 C C . ALA C 1 514 ? 142.821 154.616 184.260 1.00 77.98 511 ALA C C 1
ATOM 13966 O O . ALA C 1 514 ? 142.386 154.578 185.413 1.00 77.98 511 ALA C O 1
ATOM 13968 N N . GLN C 1 515 ? 143.754 153.767 183.831 1.00 85.94 512 GLN C N 1
ATOM 13969 C CA . GLN C 1 515 ? 144.380 152.837 184.761 1.00 85.94 512 GLN C CA 1
ATOM 13970 C C . GLN C 1 515 ? 145.764 153.282 185.203 1.00 85.94 512 GLN C C 1
ATOM 13971 O O . GLN C 1 515 ? 146.235 152.831 186.250 1.00 85.94 512 GLN C O 1
ATOM 13977 N N . LEU C 1 516 ? 146.427 154.147 184.435 1.00 89.81 513 LEU C N 1
ATOM 13978 C CA . LEU C 1 516 ? 147.698 154.709 184.876 1.00 89.81 513 LEU C CA 1
ATOM 13979 C C . LEU C 1 516 ? 147.488 155.873 185.833 1.00 89.81 513 LEU C C 1
ATOM 13980 O O . LEU C 1 516 ? 148.181 155.977 186.849 1.00 89.81 513 LEU C O 1
ATOM 13985 N N . TYR C 1 517 ? 146.534 156.753 185.523 1.00 92.65 514 TYR C N 1
ATOM 13986 C CA . TYR C 1 517 ? 146.281 157.925 186.349 1.00 92.65 514 TYR C CA 1
ATOM 13987 C C . TYR C 1 517 ? 145.797 157.568 187.747 1.00 92.65 514 TYR C C 1
ATOM 13988 O O . TYR C 1 517 ? 145.807 158.431 188.629 1.00 92.65 514 TYR C O 1
ATOM 13997 N N . SER C 1 518 ? 145.370 156.328 187.971 1.00 90.67 515 SER C N 1
ATOM 13998 C CA . SER C 1 518 ? 144.788 155.935 189.248 1.00 90.67 515 SER C CA 1
ATOM 13999 C C . SER C 1 518 ? 145.770 155.202 190.157 1.00 90.67 515 SER C C 1
ATOM 14000 O O . SER C 1 518 ? 145.337 154.536 191.104 1.00 90.67 515 SER C O 1
ATOM 14003 N N . LEU C 1 519 ? 147.071 155.304 189.903 1.00 97.46 516 LEU C N 1
ATOM 14004 C CA . LEU C 1 519 ? 148.086 154.640 190.712 1.00 97.46 516 LEU C CA 1
ATOM 14005 C C . LEU C 1 519 ? 148.648 155.605 191.745 1.00 97.46 516 LEU C C 1
ATOM 14006 O O . LEU C 1 519 ? 149.393 156.528 191.398 1.00 97.46 516 LEU C O 1
ATOM 14011 N N . ALA C 1 520 ? 148.295 155.371 193.013 1.00 103.43 517 ALA C N 1
ATOM 14012 C CA . ALA C 1 520 ? 148.805 156.092 194.174 1.00 103.43 517 ALA C CA 1
ATOM 14013 C C . ALA C 1 520 ? 148.807 157.600 193.952 1.00 103.43 517 ALA C C 1
ATOM 14014 O O . ALA C 1 520 ? 149.877 158.199 193.781 1.00 103.43 517 ALA C O 1
ATOM 14016 N N . PRO C 1 521 ? 147.641 158.249 193.934 1.00 103.61 518 PRO C N 1
ATOM 14017 C CA . PRO C 1 521 ? 147.615 159.702 193.728 1.00 103.61 518 PRO C CA 1
ATOM 14018 C C . PRO C 1 521 ? 148.280 160.456 194.869 1.00 103.61 518 PRO C C 1
ATOM 14019 O O . PRO C 1 521 ? 149.089 161.360 194.640 1.00 103.61 518 PRO C O 1
ATOM 14023 N N . VAL C 1 522 ? 147.942 160.091 196.102 1.00 103.93 519 VAL C N 1
ATOM 14024 C CA . VAL C 1 522 ? 148.562 160.691 197.278 1.00 103.93 519 VAL C CA 1
ATOM 14025 C C . VAL C 1 522 ? 148.648 159.646 198.380 1.00 103.93 519 VAL C C 1
ATOM 14026 O O . VAL C 1 522 ? 148.153 158.523 198.226 1.00 103.93 519 VAL C O 1
ATOM 14028 N N . SER C 1 523 ? 149.277 160.006 199.493 1.00 103.86 520 SER C N 1
ATOM 14029 C CA . SER C 1 523 ? 149.365 159.127 200.647 1.00 103.86 520 SER C CA 1
ATOM 14030 C C . SER C 1 523 ? 148.161 159.369 201.555 1.00 103.86 520 SER C C 1
ATOM 14031 O O . SER C 1 523 ? 147.228 160.098 201.209 1.00 103.86 520 SER C O 1
ATOM 14034 N N . GLY C 1 524 ? 148.171 158.758 202.735 1.00 102.55 521 GLY C N 1
ATOM 14035 C CA . GLY C 1 524 ? 147.051 158.867 203.650 1.00 102.55 521 GLY C CA 1
ATOM 14036 C C . GLY C 1 524 ? 146.749 157.559 204.352 1.00 102.55 521 GLY C C 1
ATOM 14037 O O . GLY C 1 524 ? 146.122 157.542 205.417 1.00 102.55 521 GLY C O 1
ATOM 14038 N N . SER C 1 525 ? 147.198 156.452 203.759 1.00 104.47 522 SER C N 1
ATOM 14039 C CA . SER C 1 525 ? 147.078 155.152 204.407 1.00 104.47 522 SER C CA 1
ATOM 14040 C C . SER C 1 525 ? 147.909 155.052 205.675 1.00 104.47 522 SER C C 1
ATOM 14041 O O . SER C 1 525 ? 147.703 154.126 206.464 1.00 104.47 522 SER C O 1
ATOM 14044 N N . ARG C 1 526 ? 148.861 155.961 205.878 1.00 105.09 523 ARG C N 1
ATOM 14045 C CA . ARG C 1 526 ? 149.621 155.953 207.121 1.00 105.09 523 ARG C CA 1
ATOM 14046 C C . ARG C 1 526 ? 148.772 156.380 208.309 1.00 105.09 523 ARG C C 1
ATOM 14047 O O . ARG C 1 526 ? 149.167 156.136 209.456 1.00 105.09 523 ARG C O 1
ATOM 14049 N N . ARG C 1 527 ? 147.618 157.008 208.062 1.00 105.09 524 ARG C N 1
ATOM 14050 C CA . ARG C 1 527 ? 146.727 157.388 209.153 1.00 105.09 524 ARG C CA 1
ATOM 14051 C C . ARG C 1 527 ? 146.265 156.167 209.937 1.00 105.09 524 ARG C C 1
ATOM 14052 O O . ARG C 1 527 ? 146.010 156.254 211.144 1.00 105.09 524 ARG C O 1
ATOM 14054 N N . GLY C 1 528 ? 146.148 155.024 209.270 1.00 104.34 525 GLY C N 1
ATOM 14055 C CA . GLY C 1 528 ? 145.847 153.776 209.937 1.00 104.34 525 GLY C CA 1
ATOM 14056 C C . GLY C 1 528 ? 144.365 153.579 210.201 1.00 104.34 525 GLY C C 1
ATOM 14057 O O . GLY C 1 528 ? 143.552 154.504 210.166 1.00 104.34 525 GLY C O 1
ATOM 14058 N N . GLY C 1 529 ? 144.016 152.326 210.470 1.00 100.76 526 GLY C N 1
ATOM 14059 C CA . GLY C 1 529 ? 142.651 151.959 210.780 1.00 100.76 526 GLY C CA 1
ATOM 14060 C C . GLY C 1 529 ? 141.952 151.364 209.579 1.00 100.76 526 GLY C C 1
ATOM 14061 O O . GLY C 1 529 ? 141.491 152.099 208.702 1.00 100.76 526 GLY C O 1
ATOM 14062 N N . TRP C 1 530 ? 141.860 150.036 209.522 1.00 97.15 527 TRP C N 1
ATOM 14063 C CA . TRP C 1 530 ? 141.195 149.405 208.392 1.00 97.15 527 TRP C CA 1
ATOM 14064 C C . TRP C 1 530 ? 139.680 149.448 208.517 1.00 97.15 527 TRP C C 1
ATOM 14065 O O . TRP C 1 530 ? 138.982 149.220 207.524 1.00 97.15 527 TRP C O 1
ATOM 14076 N N . ARG C 1 531 ? 139.160 149.745 209.706 1.00 99.13 528 ARG C N 1
ATOM 14077 C CA . ARG C 1 531 ? 137.721 149.850 209.900 1.00 99.13 528 ARG C CA 1
ATOM 14078 C C . ARG C 1 531 ? 137.205 151.263 209.677 1.00 99.13 528 ARG C C 1
ATOM 14079 O O . ARG C 1 531 ? 136.084 151.436 209.185 1.00 99.13 528 ARG C O 1
ATOM 14087 N N . GLN C 1 532 ? 137.998 152.277 210.021 1.00 97.27 529 GLN C N 1
ATOM 14088 C CA . GLN C 1 532 ? 137.617 153.660 209.776 1.00 97.27 529 GLN C CA 1
ATOM 14089 C C . GLN C 1 532 ? 137.912 154.099 208.351 1.00 97.27 529 GLN C C 1
ATOM 14090 O O . GLN C 1 532 ? 137.223 154.982 207.826 1.00 97.27 529 GLN C O 1
ATOM 14096 N N . ARG C 1 533 ? 138.922 153.506 207.714 1.00 92.63 530 ARG C N 1
ATOM 14097 C CA . ARG C 1 533 ? 139.180 153.785 206.308 1.00 92.63 530 ARG C CA 1
ATOM 14098 C C . ARG C 1 533 ? 138.165 153.109 205.402 1.00 92.63 530 ARG C C 1
ATOM 14099 O O . ARG C 1 533 ? 138.020 153.508 204.243 1.00 92.63 530 ARG C O 1
ATOM 14107 N N . LEU C 1 534 ? 137.458 152.096 205.905 1.00 94.02 531 LEU C N 1
ATOM 14108 C CA . LEU C 1 534 ? 136.469 151.394 205.097 1.00 94.02 531 LEU C CA 1
ATOM 14109 C C . LEU C 1 534 ? 135.126 152.110 205.113 1.00 94.02 531 LEU C C 1
ATOM 14110 O O . LEU C 1 534 ? 134.456 152.201 204.078 1.00 94.02 531 LEU C O 1
ATOM 14115 N N . SER C 1 535 ? 134.718 152.620 206.276 1.00 96.18 532 SER C N 1
ATOM 14116 C CA . SER C 1 535 ? 133.458 153.349 206.378 1.00 96.18 532 SER C CA 1
ATOM 14117 C C . SER C 1 535 ? 133.504 154.642 205.573 1.00 96.18 532 SER C C 1
ATOM 14118 O O . SER C 1 535 ? 132.500 155.058 204.984 1.00 96.18 532 SER C O 1
ATOM 14121 N N . GLN C 1 536 ? 134.662 155.298 205.553 1.00 97.09 533 GLN C N 1
ATOM 14122 C CA . GLN C 1 536 ? 134.845 156.526 204.792 1.00 97.09 533 GLN C CA 1
ATOM 14123 C C . GLN C 1 536 ? 134.862 156.291 203.284 1.00 97.09 533 GLN C C 1
ATOM 14124 O O . GLN C 1 536 ? 134.597 157.225 202.519 1.00 97.09 533 GLN C O 1
ATOM 14130 N N . ALA C 1 537 ? 135.123 155.066 202.840 1.00 96.11 534 ALA C N 1
ATOM 14131 C CA . ALA C 1 537 ? 135.308 154.776 201.423 1.00 96.11 534 ALA C CA 1
ATOM 14132 C C . ALA C 1 537 ? 134.002 154.561 200.672 1.00 96.11 534 ALA C C 1
ATOM 14133 O O . ALA C 1 537 ? 134.044 154.187 199.497 1.00 96.11 534 ALA C O 1
ATOM 14135 N N . VAL C 1 538 ? 132.856 154.776 201.313 1.00 99.78 535 VAL C N 1
ATOM 14136 C CA . VAL C 1 538 ? 131.562 154.556 200.672 1.00 99.78 535 VAL C CA 1
ATOM 14137 C C . VAL C 1 538 ? 130.644 155.747 200.915 1.00 99.78 535 VAL C C 1
ATOM 14138 O O . VAL C 1 538 ? 129.443 155.687 200.627 1.00 99.78 535 VAL C O 1
ATOM 14142 N N . HIS C 1 539 ? 131.195 156.838 201.437 1.00 102.87 536 HIS C N 1
ATOM 14143 C CA . HIS C 1 539 ? 130.405 158.017 201.755 1.00 102.87 536 HIS C CA 1
ATOM 14144 C C . HIS C 1 539 ? 130.433 159.013 200.603 1.00 102.87 536 HIS C C 1
ATOM 14145 O O . HIS C 1 539 ? 131.461 159.191 199.944 1.00 102.87 536 HIS C O 1
ATOM 14152 N N . TYR C 1 540 ? 129.295 159.657 200.366 1.00 103.33 537 TYR C N 1
ATOM 14153 C CA . TYR C 1 540 ? 129.167 160.691 199.339 1.00 103.33 537 TYR C CA 1
ATOM 14154 C C . TYR C 1 540 ? 128.733 161.989 199.999 1.00 103.33 537 TYR C C 1
ATOM 14155 O O . TYR C 1 540 ? 127.572 162.101 200.433 1.00 103.33 537 TYR C O 1
ATOM 14164 N N . PRO C 1 541 ? 129.604 162.986 200.105 1.00 106.60 538 PRO C N 1
ATOM 14165 C CA . PRO C 1 541 ? 129.268 164.188 200.873 1.00 106.60 538 PRO C CA 1
ATOM 14166 C C . PRO C 1 541 ? 128.334 165.129 200.128 1.00 106.60 538 PRO C C 1
ATOM 14167 O O . PRO C 1 541 ? 128.268 165.145 198.897 1.00 106.60 538 PRO C O 1
ATOM 14171 N N . SER C 1 542 ? 127.607 165.927 200.908 1.00 111.51 539 SER C N 1
ATOM 14172 C CA . SER C 1 542 ? 126.701 166.929 200.372 1.00 111.51 539 SER C CA 1
ATOM 14173 C C . SER C 1 542 ? 127.464 168.219 200.070 1.00 111.51 539 SER C C 1
ATOM 14174 O O . SER C 1 542 ? 128.671 168.327 200.302 1.00 111.51 539 SER C O 1
ATOM 14177 N N . ARG C 1 543 ? 126.748 169.216 199.548 1.00 112.40 540 ARG C N 1
ATOM 14178 C CA . ARG C 1 543 ? 127.387 170.437 199.072 1.00 112.40 540 ARG C CA 1
ATOM 14179 C C . ARG C 1 543 ? 128.093 171.211 200.177 1.00 112.40 540 ARG C C 1
ATOM 14180 O O . ARG C 1 543 ? 129.319 171.347 200.155 1.00 112.40 540 ARG C O 1
ATOM 14188 N N . ASP C 1 544 ? 127.340 171.723 201.149 1.00 115.21 541 ASP C N 1
ATOM 14189 C CA . ASP C 1 544 ? 127.948 172.563 202.171 1.00 115.21 541 ASP C CA 1
ATOM 14190 C C . ASP C 1 544 ? 128.593 171.763 203.292 1.00 115.21 541 ASP C C 1
ATOM 14191 O O . ASP C 1 544 ? 129.228 172.358 204.169 1.00 115.21 541 ASP C O 1
ATOM 14196 N N . GLU C 1 545 ? 128.455 170.437 203.284 1.00 113.50 542 GLU C N 1
ATOM 14197 C CA . GLU C 1 545 ? 129.271 169.616 204.166 1.00 113.50 542 GLU C CA 1
ATOM 14198 C C . GLU C 1 545 ? 130.741 169.686 203.780 1.00 113.50 542 GLU C C 1
ATOM 14199 O O . GLU C 1 545 ? 131.609 169.608 204.655 1.00 113.50 542 GLU C O 1
ATOM 14205 N N . VAL C 1 546 ? 131.035 169.837 202.487 1.00 109.96 543 VAL C N 1
ATOM 14206 C CA . VAL C 1 546 ? 132.405 170.084 202.063 1.00 109.96 543 VAL C CA 1
ATOM 14207 C C . VAL C 1 546 ? 132.814 171.519 202.388 1.00 109.96 543 VAL C C 1
ATOM 14208 O O . VAL C 1 546 ? 133.992 171.787 202.650 1.00 109.96 543 VAL C O 1
ATOM 14212 N N . TYR C 1 547 ? 131.859 172.455 202.393 1.00 111.72 544 TYR C N 1
ATOM 14213 C CA . TYR C 1 547 ? 132.171 173.822 202.801 1.00 111.72 544 TYR C CA 1
ATOM 14214 C C . TYR C 1 547 ? 132.603 173.887 204.259 1.00 111.72 544 TYR C C 1
ATOM 14215 O O . TYR C 1 547 ? 133.410 174.749 204.626 1.00 111.72 544 TYR C O 1
ATOM 14224 N N . ARG C 1 548 ? 132.083 172.996 205.102 1.00 112.08 545 ARG C N 1
ATOM 14225 C CA . ARG C 1 548 ? 132.557 172.877 206.475 1.00 112.08 545 ARG C CA 1
ATOM 14226 C C . ARG C 1 548 ? 133.878 172.134 206.574 1.00 112.08 545 ARG C C 1
ATOM 14227 O O . ARG C 1 548 ? 134.378 171.934 207.685 1.00 112.08 545 ARG C O 1
ATOM 14235 N N . PHE C 1 549 ? 134.442 171.706 205.449 1.00 104.33 546 PHE C N 1
ATOM 14236 C CA . PHE C 1 549 ? 135.779 171.134 205.388 1.00 104.33 546 PHE C CA 1
ATOM 14237 C C . PHE C 1 549 ? 136.809 172.106 204.843 1.00 104.33 546 PHE C C 1
ATOM 14238 O O . PHE C 1 549 ? 137.943 172.133 205.324 1.00 104.33 546 PHE C O 1
ATOM 14246 N N . LEU C 1 550 ? 136.429 172.917 203.856 1.00 104.23 547 LEU C N 1
ATOM 14247 C CA . LEU C 1 550 ? 137.364 173.835 203.225 1.00 104.23 547 LEU C CA 1
ATOM 14248 C C . LEU C 1 550 ? 137.792 174.962 204.152 1.00 104.23 547 LEU C C 1
ATOM 14249 O O . LEU C 1 550 ? 138.907 175.474 204.007 1.00 104.23 547 LEU C O 1
ATOM 14254 N N . ASP C 1 551 ? 136.939 175.361 205.093 1.00 108.63 548 ASP C N 1
ATOM 14255 C CA . ASP C 1 551 ? 137.224 176.501 205.950 1.00 108.63 548 ASP C CA 1
ATOM 14256 C C . ASP C 1 551 ? 137.719 176.108 207.334 1.00 108.63 548 ASP C C 1
ATOM 14257 O O . ASP C 1 551 ? 138.220 176.971 208.061 1.00 108.63 548 ASP C O 1
ATOM 14262 N N . GLN C 1 552 ? 137.592 174.835 207.712 1.00 108.62 549 GLN C N 1
ATOM 14263 C CA . GLN C 1 552 ? 138.081 174.358 208.996 1.00 108.62 549 GLN C CA 1
ATOM 14264 C C . GLN C 1 552 ? 139.410 173.624 208.908 1.00 108.62 549 GLN C C 1
ATOM 14265 O O . GLN C 1 552 ? 140.113 173.537 209.919 1.00 108.62 549 GLN C O 1
ATOM 14271 N N . THR C 1 553 ? 139.762 173.096 207.747 1.00 100.58 550 THR C N 1
ATOM 14272 C CA . THR C 1 553 ? 140.985 172.323 207.579 1.00 100.58 550 THR C CA 1
ATOM 14273 C C . THR C 1 553 ? 141.881 172.847 206.467 1.00 100.58 550 THR C C 1
ATOM 14274 O O . THR C 1 553 ? 143.100 172.892 206.640 1.00 100.58 550 THR C O 1
ATOM 14278 N N . VAL C 1 554 ? 141.310 173.272 205.343 1.00 100.17 551 VAL C N 1
ATOM 14279 C CA . VAL C 1 554 ? 142.122 173.689 204.205 1.00 100.17 551 VAL C CA 1
ATOM 14280 C C . VAL C 1 554 ? 142.511 175.157 204.302 1.00 100.17 551 VAL C C 1
ATOM 14281 O O . VAL C 1 554 ? 143.665 175.512 204.054 1.00 100.17 551 VAL C O 1
ATOM 14285 N N . ARG C 1 555 ? 141.573 176.036 204.664 1.00 104.13 552 ARG C N 1
ATOM 14286 C CA . ARG C 1 555 ? 141.927 177.447 204.810 1.00 104.13 552 ARG C CA 1
ATOM 14287 C C . ARG C 1 555 ? 142.883 177.684 205.974 1.00 104.13 552 ARG C C 1
ATOM 14288 O O . ARG C 1 555 ? 143.899 178.370 205.775 1.00 104.13 552 ARG C O 1
ATOM 14296 N N . PRO C 1 556 ? 142.643 177.166 207.184 1.00 101.74 553 PRO C N 1
ATOM 14297 C CA . PRO C 1 556 ? 143.597 177.413 208.279 1.00 101.74 553 PRO C CA 1
ATOM 14298 C C . PRO C 1 556 ? 144.953 176.752 208.085 1.00 101.74 553 PRO C C 1
ATOM 14299 O O . PRO C 1 556 ? 145.816 176.902 208.957 1.00 101.74 553 PRO C O 1
ATOM 14303 N N . ALA C 1 557 ? 145.169 176.027 206.989 1.00 98.45 554 ALA C N 1
ATOM 14304 C CA . ALA C 1 557 ? 146.449 175.392 206.705 1.00 98.45 554 ALA C CA 1
ATOM 14305 C C . ALA C 1 557 ? 147.216 176.101 205.598 1.00 98.45 554 ALA C C 1
ATOM 14306 O O . ALA C 1 557 ? 148.417 176.348 205.735 1.00 98.45 554 ALA C O 1
ATOM 14308 N N . ILE C 1 558 ? 146.540 176.430 204.495 1.00 98.04 555 ILE C N 1
ATOM 14309 C CA . ILE C 1 558 ? 147.196 177.147 203.405 1.00 98.04 555 ILE C CA 1
ATOM 14310 C C . ILE C 1 558 ? 147.739 178.483 203.893 1.00 98.04 555 ILE C C 1
ATOM 14311 O O . ILE C 1 558 ? 148.873 178.860 203.575 1.00 98.04 555 ILE C O 1
ATOM 14316 N N . ASP C 1 559 ? 146.950 179.215 204.680 1.00 101.80 556 ASP C N 1
ATOM 14317 C CA . ASP C 1 559 ? 147.433 180.465 205.253 1.00 101.80 556 ASP C CA 1
ATOM 14318 C C . ASP C 1 559 ? 148.431 180.250 206.386 1.00 101.80 556 ASP C C 1
ATOM 14319 O O . ASP C 1 559 ? 149.020 181.224 206.863 1.00 101.80 556 ASP C O 1
ATOM 14324 N N . GLU C 1 560 ? 148.632 179.009 206.824 1.00 98.37 557 GLU C N 1
ATOM 14325 C CA . GLU C 1 560 ? 149.538 178.704 207.923 1.00 98.37 557 GLU C CA 1
ATOM 14326 C C . GLU C 1 560 ? 150.871 178.140 207.454 1.00 98.37 557 GLU C C 1
ATOM 14327 O O . GLU C 1 560 ? 151.908 178.447 208.046 1.00 98.37 557 GLU C O 1
ATOM 14333 N N . VAL C 1 561 ? 150.866 177.320 206.402 1.00 98.47 558 VAL C N 1
ATOM 14334 C CA . VAL C 1 561 ? 152.121 176.794 205.883 1.00 98.47 558 VAL C CA 1
ATOM 14335 C C . VAL C 1 561 ? 152.893 177.884 205.152 1.00 98.47 558 VAL C C 1
ATOM 14336 O O . VAL C 1 561 ? 154.127 177.908 205.190 1.00 98.47 558 VAL C O 1
ATOM 14340 N N . THR C 1 562 ? 152.192 178.817 204.502 1.00 100.56 559 THR C N 1
ATOM 14341 C CA . THR C 1 562 ? 152.860 179.893 203.785 1.00 100.56 559 THR C CA 1
ATOM 14342 C C . THR C 1 562 ? 153.513 180.896 204.720 1.00 100.56 559 THR C C 1
ATOM 14343 O O . THR C 1 562 ? 154.400 181.635 204.283 1.00 100.56 559 THR C O 1
ATOM 14347 N N . ALA C 1 563 ? 153.085 180.956 205.982 1.00 101.23 560 ALA C N 1
ATOM 14348 C CA . ALA C 1 563 ? 153.737 181.846 206.934 1.00 101.23 560 ALA C CA 1
ATOM 14349 C C . ALA C 1 563 ? 155.215 181.515 207.058 1.00 101.23 560 ALA C C 1
ATOM 14350 O O . ALA C 1 563 ? 156.066 182.409 207.036 1.00 101.23 560 ALA C O 1
ATOM 14352 N N . VAL C 1 564 ? 155.540 180.227 207.177 1.00 100.43 561 VAL C N 1
ATOM 14353 C CA . VAL C 1 564 ? 156.931 179.810 207.230 1.00 100.43 561 VAL C CA 1
ATOM 14354 C C . VAL C 1 564 ? 157.641 180.089 205.914 1.00 100.43 561 VAL C C 1
ATOM 14355 O O . VAL C 1 564 ? 158.867 180.232 205.895 1.00 100.43 561 VAL C O 1
ATOM 14359 N N . PHE C 1 565 ? 156.902 180.200 204.809 1.00 99.21 562 PHE C N 1
ATOM 14360 C CA . PHE C 1 565 ? 157.540 180.389 203.512 1.00 99.21 562 PHE C CA 1
ATOM 14361 C C . PHE C 1 565 ? 158.067 181.808 203.332 1.00 99.21 562 PHE C C 1
ATOM 14362 O O . PHE C 1 565 ? 159.101 182.006 202.685 1.00 99.21 562 PHE C O 1
ATOM 14370 N N . VAL C 1 566 ? 157.206 182.779 203.623 1.00 102.68 563 VAL C N 1
ATOM 14371 C CA . VAL C 1 566 ? 157.544 184.176 203.397 1.00 102.68 563 VAL C CA 1
ATOM 14372 C C . VAL C 1 566 ? 158.698 184.600 204.233 1.00 102.68 563 VAL C C 1
ATOM 14373 O O . VAL C 1 566 ? 159.646 185.218 203.743 1.00 102.68 563 VAL C O 1
ATOM 14377 N N . GLU C 1 567 ? 158.627 184.264 205.507 1.00 103.85 564 GLU C N 1
ATOM 14378 C CA . GLU C 1 567 ? 159.690 184.632 206.397 1.00 103.85 564 GLU C CA 1
ATOM 14379 C C . GLU C 1 567 ? 160.751 183.574 206.352 1.00 103.85 564 GLU C C 1
ATOM 14380 O O . GLU C 1 567 ? 161.261 183.152 207.385 1.00 103.85 564 GLU C O 1
ATOM 14386 N N . LYS C 1 568 ? 161.071 183.124 205.146 1.00 103.95 565 LYS C N 1
ATOM 14387 C CA . LYS C 1 568 ? 162.152 182.183 204.986 1.00 103.95 565 LYS C CA 1
ATOM 14388 C C . LYS C 1 568 ? 162.799 182.436 203.653 1.00 103.95 565 LYS C C 1
ATOM 14389 O O . LYS C 1 568 ? 163.449 181.560 203.107 1.00 103.95 565 LYS C O 1
ATOM 14395 N N . GLY C 1 569 ? 162.604 183.615 203.105 1.00 103.22 566 GLY C N 1
ATOM 14396 C CA . GLY C 1 569 ? 163.302 183.952 201.888 1.00 103.22 566 GLY C CA 1
ATOM 14397 C C . GLY C 1 569 ? 162.587 183.779 200.577 1.00 103.22 566 GLY C C 1
ATOM 14398 O O . GLY C 1 569 ? 163.199 183.925 199.521 1.00 103.22 566 GLY C O 1
ATOM 14399 N N . LEU C 1 570 ? 161.294 183.517 200.603 1.00 101.46 567 LEU C N 1
ATOM 14400 C CA . LEU C 1 570 ? 160.619 183.211 199.346 1.00 101.46 567 LEU C CA 1
ATOM 14401 C C . LEU C 1 570 ? 159.533 184.226 198.904 1.00 101.46 567 LEU C C 1
ATOM 14402 O O . LEU C 1 570 ? 159.048 184.995 199.727 1.00 101.46 567 LEU C O 1
ATOM 14407 N N . ASN C 1 571 ? 159.180 184.239 197.614 1.00 100.39 568 ASN C N 1
ATOM 14408 C CA . ASN C 1 571 ? 158.188 185.195 197.075 1.00 100.39 568 ASN C CA 1
ATOM 14409 C C . ASN C 1 571 ? 156.853 184.526 196.875 1.00 100.39 568 ASN C C 1
ATOM 14410 O O . ASN C 1 571 ? 156.558 183.988 195.826 1.00 100.39 568 ASN C O 1
ATOM 14415 N N . VAL C 1 572 ? 156.004 184.654 197.863 1.00 100.50 569 VAL C N 1
ATOM 14416 C CA . VAL C 1 572 ? 154.743 183.925 197.846 1.00 100.50 569 VAL C CA 1
ATOM 14417 C C . VAL C 1 572 ? 153.660 184.895 197.388 1.00 100.50 569 VAL C C 1
ATOM 14418 O O . VAL C 1 572 ? 153.416 185.917 198.037 1.00 100.50 569 VAL C O 1
ATOM 14422 N N . VAL C 1 573 ? 153.031 184.592 196.257 1.00 103.70 570 VAL C N 1
ATOM 14423 C CA . VAL C 1 573 ? 152.096 185.510 195.614 1.00 103.70 570 VAL C CA 1
ATOM 14424 C C . VAL C 1 573 ? 150.692 185.169 196.101 1.00 103.70 570 VAL C C 1
ATOM 14425 O O . VAL C 1 573 ? 150.063 184.230 195.607 1.00 103.70 570 VAL C O 1
ATOM 14429 N N . ASN C 1 574 ? 150.192 185.940 197.066 1.00 111.59 571 ASN C N 1
ATOM 14430 C CA . ASN C 1 574 ? 148.806 185.800 197.487 1.00 111.59 571 ASN C CA 1
ATOM 14431 C C . ASN C 1 574 ? 147.896 186.659 196.621 1.00 111.59 571 ASN C C 1
ATOM 14432 O O . ASN C 1 574 ? 148.321 187.665 196.045 1.00 111.59 571 ASN C O 1
ATOM 14437 N N . VAL C 1 575 ? 146.638 186.242 196.535 1.00 118.78 572 VAL C N 1
ATOM 14438 C CA . VAL C 1 575 ? 145.603 186.936 195.777 1.00 118.78 572 VAL C CA 1
ATOM 14439 C C . VAL C 1 575 ? 144.374 187.058 196.671 1.00 118.78 572 VAL C C 1
ATOM 14440 O O . VAL C 1 575 ? 144.144 186.182 197.518 1.00 118.78 572 VAL C O 1
ATOM 14444 N N . PRO C 1 576 ? 143.598 188.137 196.578 1.00 122.63 573 PRO C N 1
ATOM 14445 C CA . PRO C 1 576 ? 142.270 188.131 197.201 1.00 122.63 573 PRO C CA 1
ATOM 14446 C C . PRO C 1 576 ? 141.409 187.041 196.582 1.00 122.63 573 PRO C C 1
ATOM 14447 O O . PRO C 1 576 ? 141.526 186.736 195.394 1.00 122.63 573 PRO C O 1
ATOM 14451 N N . ASP C 1 577 ? 140.539 186.446 197.399 1.00 119.46 574 ASP C N 1
ATOM 14452 C CA . ASP C 1 577 ? 139.786 185.273 196.974 1.00 119.46 574 ASP C CA 1
ATOM 14453 C C . ASP C 1 577 ? 138.410 185.695 196.475 1.00 119.46 574 ASP C C 1
ATOM 14454 O O . ASP C 1 577 ? 137.561 186.082 197.294 1.00 119.46 574 ASP C O 1
ATOM 14459 N N . PRO C 1 578 ? 138.139 185.640 195.167 1.00 122.96 575 PRO C N 1
ATOM 14460 C CA . PRO C 1 578 ? 136.820 186.045 194.671 1.00 122.96 575 PRO C CA 1
ATOM 14461 C C . PRO C 1 578 ? 135.872 184.872 194.474 1.00 122.96 575 PRO C C 1
ATOM 14462 O O . PRO C 1 578 ? 134.690 185.069 194.178 1.00 122.96 575 PRO C O 1
ATOM 14466 N N . SER C 1 579 ? 136.377 183.649 194.633 1.00 116.73 576 SER C N 1
ATOM 14467 C CA . SER C 1 579 ? 135.618 182.457 194.278 1.00 116.73 576 SER C CA 1
ATOM 14468 C C . SER C 1 579 ? 134.788 181.892 195.422 1.00 116.73 576 SER C C 1
ATOM 14469 O O . SER C 1 579 ? 133.749 181.276 195.156 1.00 116.73 576 SER C O 1
ATOM 14472 N N . ASN C 1 580 ? 135.221 182.072 196.671 1.00 114.91 577 ASN C N 1
ATOM 14473 C CA . ASN C 1 580 ? 134.565 181.612 197.895 1.00 114.91 577 ASN C CA 1
ATOM 14474 C C . ASN C 1 580 ? 134.706 180.105 198.092 1.00 114.91 577 ASN C C 1
ATOM 14475 O O . ASN C 1 580 ? 134.289 179.585 199.135 1.00 114.91 577 ASN C O 1
ATOM 14480 N N . ASP C 1 581 ? 135.284 179.391 197.143 1.00 108.90 578 ASP C N 1
ATOM 14481 C CA . ASP C 1 581 ? 135.547 177.968 197.322 1.00 108.90 578 ASP C CA 1
ATOM 14482 C C . ASP C 1 581 ? 136.994 177.591 197.037 1.00 108.90 578 ASP C C 1
ATOM 14483 O O . ASP C 1 581 ? 137.547 176.737 197.732 1.00 108.90 578 ASP C O 1
ATOM 14488 N N . SER C 1 582 ? 137.626 178.216 196.049 1.00 101.71 579 SER C N 1
ATOM 14489 C CA . SER C 1 582 ? 139.000 177.874 195.708 1.00 101.71 579 SER C CA 1
ATOM 14490 C C . SER C 1 582 ? 139.967 178.426 196.747 1.00 101.71 579 SER C C 1
ATOM 14491 O O . SER C 1 582 ? 139.746 179.497 197.317 1.00 101.71 579 SER C O 1
ATOM 14494 N N . VAL C 1 583 ? 141.042 177.681 196.999 1.00 89.49 580 VAL C N 1
ATOM 14495 C CA . VAL C 1 583 ? 142.089 178.079 197.941 1.00 89.49 580 VAL C CA 1
ATOM 14496 C C . VAL C 1 583 ? 143.414 177.891 197.207 1.00 89.49 580 VAL C C 1
ATOM 14497 O O . VAL C 1 583 ? 143.986 176.797 197.197 1.00 89.49 580 VAL C O 1
ATOM 14501 N N . THR C 1 584 ? 143.922 178.960 196.609 1.00 82.65 581 THR C N 1
ATOM 14502 C CA . THR C 1 584 ? 145.084 178.877 195.740 1.00 82.65 581 THR C CA 1
ATOM 14503 C C . THR C 1 584 ? 146.350 179.271 196.491 1.00 82.65 581 THR C C 1
ATOM 14504 O O . THR C 1 584 ? 146.317 180.063 197.435 1.00 82.65 581 THR C O 1
ATOM 14508 N N . LEU C 1 585 ? 147.471 178.696 196.057 1.00 80.67 582 LEU C N 1
ATOM 14509 C CA . LEU C 1 585 ? 148.791 178.985 196.596 1.00 80.67 582 LEU C CA 1
ATOM 14510 C C . LEU C 1 585 ? 149.770 179.007 195.433 1.00 80.67 582 LEU C C 1
ATOM 14511 O O . LEU C 1 585 ? 149.710 178.146 194.552 1.00 80.67 582 LEU C O 1
ATOM 14516 N N . GLU C 1 586 ? 150.671 179.986 195.428 1.00 87.16 583 GLU C N 1
ATOM 14517 C CA . GLU C 1 586 ? 151.561 180.173 194.292 1.00 87.16 583 GLU C CA 1
ATOM 14518 C C . GLU C 1 586 ? 152.905 180.689 194.781 1.00 87.16 583 GLU C C 1
ATOM 14519 O O . GLU C 1 586 ? 152.984 181.385 195.794 1.00 87.16 583 GLU C O 1
ATOM 14525 N N . ILE C 1 587 ? 153.959 180.337 194.050 1.00 88.13 584 ILE C N 1
ATOM 14526 C CA . ILE C 1 587 ? 155.324 180.723 194.396 1.00 88.13 584 ILE C CA 1
ATOM 14527 C C . ILE C 1 587 ? 156.108 180.922 193.108 1.00 88.13 584 ILE C C 1
ATOM 14528 O O . ILE C 1 587 ? 156.099 180.056 192.229 1.00 88.13 584 ILE C O 1
ATOM 14533 N N . GLY C 1 588 ? 156.792 182.056 192.996 1.00 93.71 585 GLY C N 1
ATOM 14534 C CA . GLY C 1 588 ? 157.611 182.358 191.833 1.00 93.71 585 GLY C CA 1
ATOM 14535 C C . GLY C 1 588 ? 159.068 181.976 192.075 1.00 93.71 585 GLY C C 1
ATOM 14536 O O . GLY C 1 588 ? 159.595 182.170 193.168 1.00 93.71 585 GLY C O 1
ATOM 14537 N N . HIS C 1 589 ? 159.695 181.430 191.042 1.00 98.41 586 HIS C N 1
ATOM 14538 C CA . HIS C 1 589 ? 161.077 180.972 191.111 1.00 98.41 586 HIS C CA 1
ATOM 14539 C C . HIS C 1 589 ? 161.948 181.740 190.129 1.00 98.41 586 HIS C C 1
ATOM 14540 O O . HIS C 1 589 ? 162.804 181.172 189.446 1.00 98.41 586 HIS C O 1
ATOM 14547 N N . GLY C 1 590 ? 161.739 183.051 190.055 1.00 105.73 587 GLY C N 1
ATOM 14548 C CA . GLY C 1 590 ? 162.470 183.880 189.122 1.00 105.73 587 GLY C CA 1
ATOM 14549 C C . GLY C 1 590 ? 161.811 183.935 187.762 1.00 105.73 587 GLY C C 1
ATOM 14550 O O . GLY C 1 590 ? 160.811 184.635 187.580 1.00 105.73 587 GLY C O 1
ATOM 14551 N N . GLU C 1 591 ? 162.356 183.196 186.800 1.00 111.12 588 GLU C N 1
ATOM 14552 C CA . GLU C 1 591 ? 161.870 183.213 185.426 1.00 111.12 588 GLU C CA 1
ATOM 14553 C C . GLU C 1 591 ? 161.171 181.930 185.006 1.00 111.12 588 GLU C C 1
ATOM 14554 O O . GLU C 1 591 ? 160.198 181.991 184.250 1.00 111.12 588 GLU C O 1
ATOM 14560 N N . GLU C 1 592 ? 161.624 180.770 185.476 1.00 105.35 589 GLU C N 1
ATOM 14561 C CA . GLU C 1 592 ? 161.036 179.512 185.045 1.00 105.35 589 GLU C CA 1
ATOM 14562 C C . GLU C 1 592 ? 159.716 179.253 185.772 1.00 105.35 589 GLU C C 1
ATOM 14563 O O . GLU C 1 592 ? 159.180 180.110 186.480 1.00 105.35 589 GLU C O 1
ATOM 14569 N N . ARG C 1 593 ? 159.189 178.048 185.585 1.00 94.11 590 ARG C N 1
ATOM 14570 C CA . ARG C 1 593 ? 157.794 177.780 185.897 1.00 94.11 590 ARG C CA 1
ATOM 14571 C C . ARG C 1 593 ? 157.526 177.939 187.392 1.00 94.11 590 ARG C C 1
ATOM 14572 O O . ARG C 1 593 ? 158.366 177.569 188.219 1.00 94.11 590 ARG C O 1
ATOM 14580 N N . PRO C 1 594 ? 156.373 178.494 187.770 1.00 86.09 591 PRO C N 1
ATOM 14581 C CA . PRO C 1 594 ? 156.045 178.632 189.193 1.00 86.09 591 PRO C CA 1
ATOM 14582 C C . PRO C 1 594 ? 155.383 177.385 189.757 1.00 86.09 591 PRO C C 1
ATOM 14583 O O . PRO C 1 594 ? 155.238 176.380 189.055 1.00 86.09 591 PRO C O 1
ATOM 14587 N N . PHE C 1 595 ? 154.973 177.444 191.021 1.00 75.68 592 PHE C N 1
ATOM 14588 C CA . PHE C 1 595 ? 154.433 176.294 191.739 1.00 75.68 592 PHE C CA 1
ATOM 14589 C C . PHE C 1 595 ? 152.961 176.553 192.036 1.00 75.68 592 PHE C C 1
ATOM 14590 O O . PHE C 1 595 ? 152.628 177.283 192.973 1.00 75.68 592 PHE C O 1
ATOM 14598 N N . ILE C 1 596 ? 152.085 175.951 191.248 1.00 75.83 593 ILE C N 1
ATOM 14599 C CA . ILE C 1 596 ? 150.645 176.100 191.426 1.00 75.83 593 ILE C CA 1
ATOM 14600 C C . ILE C 1 596 ? 150.145 174.982 192.330 1.00 75.83 593 ILE C C 1
ATOM 14601 O O . ILE C 1 596 ? 150.527 173.818 192.164 1.00 75.83 593 ILE C O 1
ATOM 14606 N N . TYR C 1 597 ? 149.297 175.333 193.294 1.00 74.68 594 TYR C N 1
ATOM 14607 C CA . TYR C 1 597 ? 148.627 174.346 194.141 1.00 74.68 594 TYR C CA 1
ATOM 14608 C C . TYR C 1 597 ? 147.230 174.875 194.447 1.00 74.68 594 TYR C C 1
ATOM 14609 O O . TYR C 1 597 ? 147.050 175.643 195.395 1.00 74.68 594 TYR C O 1
ATOM 14618 N N . GLN C 1 598 ? 146.246 174.446 193.663 1.00 78.35 595 GLN C N 1
ATOM 14619 C CA . GLN C 1 598 ? 144.895 174.989 193.726 1.00 78.35 595 GLN C CA 1
ATOM 14620 C C . GLN C 1 598 ? 143.903 173.889 194.073 1.00 78.35 595 GLN C C 1
ATOM 14621 O O . GLN C 1 598 ? 143.883 172.840 193.422 1.00 78.35 595 GLN C O 1
ATOM 14627 N N . VAL C 1 599 ? 143.075 174.136 195.084 1.00 81.61 596 VAL C N 1
ATOM 14628 C CA . VAL C 1 599 ? 141.970 173.257 195.454 1.00 81.61 596 VAL C CA 1
ATOM 14629 C C . VAL C 1 599 ? 140.687 173.858 194.899 1.00 81.61 596 VAL C C 1
ATOM 14630 O O . VAL C 1 599 ? 140.568 175.083 194.784 1.00 81.61 596 VAL C O 1
ATOM 14634 N N . GLN C 1 600 ? 139.724 173.007 194.546 1.00 88.23 597 GLN C N 1
ATOM 14635 C CA . GLN C 1 600 ? 138.486 173.502 193.960 1.00 88.23 597 GLN C CA 1
ATOM 14636 C C . GLN C 1 600 ? 137.378 172.471 194.119 1.00 88.23 597 GLN C C 1
ATOM 14637 O O . GLN C 1 600 ? 137.593 171.278 193.896 1.00 88.23 597 GLN C O 1
ATOM 14643 N N . MET C 1 601 ? 136.191 172.950 194.479 1.00 98.77 598 MET C N 1
ATOM 14644 C CA . MET C 1 601 ? 135.026 172.099 194.667 1.00 98.77 598 MET C CA 1
ATOM 14645 C C . MET C 1 601 ? 134.322 171.845 193.338 1.00 98.77 598 MET C C 1
ATOM 14646 O O . MET C 1 601 ? 134.279 172.710 192.460 1.00 98.77 598 MET C O 1
ATOM 14651 N N . LYS C 1 602 ? 133.771 170.641 193.192 1.00 97.61 599 LYS C N 1
ATOM 14652 C CA . LYS C 1 602 ? 133.007 170.297 192.001 1.00 97.61 599 LYS C CA 1
ATOM 14653 C C . LYS C 1 602 ? 132.000 169.212 192.362 1.00 97.61 599 LYS C C 1
ATOM 14654 O O . LYS C 1 602 ? 132.206 168.438 193.298 1.00 97.61 599 LYS C O 1
ATOM 14660 N N . GLY C 1 603 ? 130.906 169.163 191.609 1.00 98.84 600 GLY C N 1
ATOM 14661 C CA . GLY C 1 603 ? 129.836 168.225 191.884 1.00 98.84 600 GLY C CA 1
ATOM 14662 C C . GLY C 1 603 ? 129.585 167.288 190.722 1.00 98.84 600 GLY C C 1
ATOM 14663 O O . GLY C 1 603 ? 129.769 167.640 189.558 1.00 98.84 600 GLY C O 1
ATOM 14664 N N . PHE C 1 604 ? 129.145 166.075 191.059 1.00 100.41 601 PHE C N 1
ATOM 14665 C CA . PHE C 1 604 ? 128.914 165.024 190.079 1.00 100.41 601 PHE C CA 1
ATOM 14666 C C . PHE C 1 604 ? 127.583 164.344 190.378 1.00 100.41 601 PHE C C 1
ATOM 14667 O O . PHE C 1 604 ? 126.898 164.670 191.351 1.00 100.41 601 PHE C O 1
ATOM 14675 N N . PHE C 1 605 ? 127.223 163.383 189.529 1.00 105.19 602 PHE C N 1
ATOM 14676 C CA . PHE C 1 605 ? 126.021 162.584 189.717 1.00 105.19 602 PHE C CA 1
ATOM 14677 C C . PHE C 1 605 ? 126.369 161.307 190.469 1.00 105.19 602 PHE C C 1
ATOM 14678 O O . PHE C 1 605 ? 127.322 160.610 190.110 1.00 105.19 602 PHE C O 1
ATOM 14686 N N . THR C 1 606 ? 125.596 161.004 191.503 1.00 105.92 603 THR C N 1
ATOM 14687 C CA . THR C 1 606 ? 125.820 159.787 192.266 1.00 105.92 603 THR C CA 1
ATOM 14688 C C . THR C 1 606 ? 125.594 158.571 191.372 1.00 105.92 603 THR C C 1
ATOM 14689 O O . THR C 1 606 ? 124.630 158.541 190.600 1.00 105.92 603 THR C O 1
ATOM 14693 N N . PRO C 1 607 ? 126.468 157.560 191.431 1.00 108.75 604 PRO C N 1
ATOM 14694 C CA . PRO C 1 607 ? 126.306 156.394 190.550 1.00 108.75 604 PRO C CA 1
ATOM 14695 C C . PRO C 1 607 ? 125.053 155.583 190.834 1.00 108.75 604 PRO C C 1
ATOM 14696 O O . PRO C 1 607 ? 124.301 155.876 191.770 1.00 108.75 604 PRO C O 1
ATOM 14700 N N . SER C 1 608 ? 124.835 154.548 190.020 1.00 110.45 605 SER C N 1
ATOM 14701 C CA . SER C 1 608 ? 123.624 153.744 190.135 1.00 110.45 605 SER C CA 1
ATOM 14702 C C . SER C 1 608 ? 123.588 152.967 191.446 1.00 110.45 605 SER C C 1
ATOM 14703 O O . SER C 1 608 ? 122.580 152.986 192.162 1.00 110.45 605 SER C O 1
ATOM 14706 N N . PHE C 1 609 ? 124.680 152.283 191.787 1.00 108.11 606 PHE C N 1
ATOM 14707 C CA . PHE C 1 609 ? 124.676 151.389 192.940 1.00 108.11 606 PHE C CA 1
ATOM 14708 C C . PHE C 1 609 ? 124.896 152.136 194.250 1.00 108.11 606 PHE C C 1
ATOM 14709 O O . PHE C 1 609 ? 125.665 151.689 195.106 1.00 108.11 606 PHE C O 1
ATOM 14717 N N . ALA C 1 610 ? 124.199 153.252 194.437 1.00 112.37 607 ALA C N 1
ATOM 14718 C CA . ALA C 1 610 ? 124.277 153.982 195.699 1.00 112.37 607 ALA C CA 1
ATOM 14719 C C . ALA C 1 610 ? 122.934 154.437 196.243 1.00 112.37 607 ALA C C 1
ATOM 14720 O O . ALA C 1 610 ? 122.842 154.698 197.448 1.00 112.37 607 ALA C O 1
ATOM 14722 N N . ARG C 1 611 ? 121.897 154.548 195.422 1.00 115.87 608 ARG C N 1
ATOM 14723 C CA . ARG C 1 611 ? 120.617 155.084 195.861 1.00 115.87 608 ARG C CA 1
ATOM 14724 C C . ARG C 1 611 ? 119.502 154.056 195.700 1.00 115.87 608 ARG C C 1
ATOM 14725 O O . ARG C 1 611 ? 119.418 153.373 194.680 1.00 115.87 608 ARG C O 1
ATOM 14733 N N . LEU C 1 619 ? 117.719 155.677 200.609 1.00 113.09 616 LEU C N 1
ATOM 14734 C CA . LEU C 1 619 ? 118.032 157.101 200.581 1.00 113.09 616 LEU C CA 1
ATOM 14735 C C . LEU C 1 619 ? 118.283 157.581 199.156 1.00 113.09 616 LEU C C 1
ATOM 14736 O O . LEU C 1 619 ? 119.044 156.966 198.409 1.00 113.09 616 LEU C O 1
ATOM 14738 N N . ASN C 1 620 ? 117.634 158.681 198.785 1.00 113.37 617 ASN C N 1
ATOM 14739 C CA . ASN C 1 620 ? 117.788 159.289 197.465 1.00 113.37 617 ASN C CA 1
ATOM 14740 C C . ASN C 1 620 ? 118.781 160.440 197.592 1.00 113.37 617 ASN C C 1
ATOM 14741 O O . ASN C 1 620 ? 118.444 161.513 198.096 1.00 113.37 617 ASN C O 1
ATOM 14743 N N . ASN C 1 621 ? 120.010 160.208 197.131 1.00 111.11 618 ASN C N 1
ATOM 14744 C CA . ASN C 1 621 ? 121.072 161.203 197.233 1.00 111.11 618 ASN C CA 1
ATOM 14745 C C . ASN C 1 621 ? 121.160 162.051 195.965 1.00 111.11 618 ASN C C 1
ATOM 14746 O O . ASN C 1 621 ? 121.060 163.281 196.027 1.00 111.11 618 ASN C O 1
ATOM 14751 N N . ARG C 1 622 ? 121.383 161.407 194.817 1.00 110.18 619 ARG C N 1
ATOM 14752 C CA . ARG C 1 622 ? 121.257 162.028 193.499 1.00 110.18 619 ARG C CA 1
ATOM 14753 C C . ARG C 1 622 ? 122.333 163.080 193.217 1.00 110.18 619 ARG C C 1
ATOM 14754 O O . ARG C 1 622 ? 122.475 163.528 192.075 1.00 110.18 619 ARG C O 1
ATOM 14762 N N . ARG C 1 623 ? 123.135 163.445 194.215 1.00 106.52 620 ARG C N 1
ATOM 14763 C CA . ARG C 1 623 ? 124.138 164.478 193.989 1.00 106.52 620 ARG C CA 1
ATOM 14764 C C . ARG C 1 623 ? 125.164 164.448 195.112 1.00 106.52 620 ARG C C 1
ATOM 14765 O O . ARG C 1 623 ? 124.816 164.185 196.266 1.00 106.52 620 ARG C O 1
ATOM 14773 N N . TYR C 1 624 ? 126.420 164.726 194.767 1.00 102.73 621 TYR C N 1
ATOM 14774 C CA . TYR C 1 624 ? 127.497 164.787 195.744 1.00 102.73 621 TYR C CA 1
ATOM 14775 C C . TYR C 1 624 ? 128.610 165.671 195.196 1.00 102.73 621 TYR C C 1
ATOM 14776 O O . TYR C 1 624 ? 128.607 166.053 194.023 1.00 102.73 621 TYR C O 1
ATOM 14785 N N . TYR C 1 625 ? 129.572 165.991 196.061 1.00 102.06 622 TYR C N 1
ATOM 14786 C CA . TYR C 1 625 ? 130.644 166.918 195.730 1.00 102.06 622 TYR C CA 1
ATOM 14787 C C . TYR C 1 625 ? 131.991 166.350 196.152 1.00 102.06 622 TYR C C 1
ATOM 14788 O O . TYR C 1 625 ? 132.080 165.528 197.067 1.00 102.06 622 TYR C O 1
ATOM 14797 N N . ARG C 1 626 ? 133.043 166.800 195.465 1.00 91.35 623 ARG C N 1
ATOM 14798 C CA . ARG C 1 626 ? 134.416 166.411 195.759 1.00 91.35 623 ARG C CA 1
ATOM 14799 C C . ARG C 1 626 ? 135.313 167.633 195.625 1.00 91.35 623 ARG C C 1
ATOM 14800 O O . ARG C 1 626 ? 135.065 168.511 194.795 1.00 91.35 623 ARG C O 1
ATOM 14808 N N . ALA C 1 627 ? 136.360 167.684 196.447 1.00 82.94 624 ALA C N 1
ATOM 14809 C CA . ALA C 1 627 ? 137.290 168.816 196.476 1.00 82.94 624 ALA C CA 1
ATOM 14810 C C . ALA C 1 627 ? 138.596 168.389 195.816 1.00 82.94 624 ALA C C 1
ATOM 14811 O O . ALA C 1 627 ? 139.496 167.860 196.463 1.00 82.94 624 ALA C O 1
ATOM 14813 N N . GLU C 1 628 ? 138.705 168.646 194.516 1.00 81.08 625 GLU C N 1
ATOM 14814 C CA . GLU C 1 628 ? 139.838 168.177 193.735 1.00 81.08 625 GLU C CA 1
ATOM 14815 C C . GLU C 1 628 ? 141.084 169.003 194.048 1.00 81.08 625 GLU C C 1
ATOM 14816 O O . GLU C 1 628 ? 141.050 169.975 194.802 1.00 81.08 625 GLU C O 1
ATOM 14822 N N . VAL C 1 629 ? 142.205 168.599 193.453 1.00 74.52 626 VAL C N 1
ATOM 14823 C CA . VAL C 1 629 ? 143.472 169.312 193.572 1.00 74.52 626 VAL C CA 1
ATOM 14824 C C . VAL C 1 629 ? 144.139 169.325 192.208 1.00 74.52 626 VAL C C 1
ATOM 14825 O O . VAL C 1 629 ? 144.333 168.270 191.597 1.00 74.52 626 VAL C O 1
ATOM 14829 N N . HIS C 1 630 ? 144.502 170.511 191.735 1.00 76.74 627 HIS C N 1
ATOM 14830 C CA . HIS C 1 630 ? 145.128 170.676 190.434 1.00 76.74 627 HIS C CA 1
ATOM 14831 C C . HIS C 1 630 ? 146.522 171.264 190.599 1.00 76.74 627 HIS C C 1
ATOM 14832 O O . HIS C 1 630 ? 146.817 171.947 191.582 1.00 76.74 627 HIS C O 1
ATOM 14839 N N . LEU C 1 631 ? 147.377 170.983 189.625 1.00 79.88 628 LEU C N 1
ATOM 14840 C CA . LEU C 1 631 ? 148.772 171.403 189.648 1.00 79.88 628 LEU C CA 1
ATOM 14841 C C . LEU C 1 631 ? 149.124 171.865 188.239 1.00 79.88 628 LEU C C 1
ATOM 14842 O O . LEU C 1 631 ? 148.245 172.119 187.409 1.00 79.88 628 LEU C O 1
ATOM 14847 N N . SER C 1 632 ? 150.415 171.992 187.955 1.00 86.04 629 SER C N 1
ATOM 14848 C CA . SER C 1 632 ? 150.830 172.328 186.604 1.00 86.04 629 SER C CA 1
ATOM 14849 C C . SER C 1 632 ? 150.510 171.177 185.651 1.00 86.04 629 SER C C 1
ATOM 14850 O O . SER C 1 632 ? 150.075 170.094 186.057 1.00 86.04 629 SER C O 1
ATOM 14853 N N . GLU C 1 633 ? 150.732 171.423 184.363 1.00 90.44 630 GLU C N 1
ATOM 14854 C CA . GLU C 1 633 ? 150.308 170.489 183.332 1.00 90.44 630 GLU C CA 1
ATOM 14855 C C . GLU C 1 633 ? 151.039 169.156 183.474 1.00 90.44 630 GLU C C 1
ATOM 14856 O O . GLU C 1 633 ? 152.218 169.094 183.833 1.00 90.44 630 GLU C O 1
ATOM 14862 N N . GLY C 1 634 ? 150.320 168.077 183.170 1.00 95.04 631 GLY C N 1
ATOM 14863 C CA . GLY C 1 634 ? 150.839 166.739 183.374 1.00 95.04 631 GLY C CA 1
ATOM 14864 C C . GLY C 1 634 ? 150.870 166.336 184.834 1.00 95.04 631 GLY C C 1
ATOM 14865 O O . GLY C 1 634 ? 151.943 166.205 185.429 1.00 95.04 631 GLY C O 1
ATOM 14866 N N . SER C 1 635 ? 149.693 166.149 185.425 1.00 93.80 632 SER C N 1
ATOM 14867 C CA . SER C 1 635 ? 149.572 165.784 186.831 1.00 93.80 632 SER C CA 1
ATOM 14868 C C . SER C 1 635 ? 148.297 164.964 187.004 1.00 93.80 632 SER C C 1
ATOM 14869 O O . SER C 1 635 ? 147.608 164.644 186.030 1.00 93.80 632 SER C O 1
ATOM 14872 N N . GLN C 1 636 ? 147.986 164.613 188.253 1.00 92.07 633 GLN C N 1
ATOM 14873 C CA . GLN C 1 636 ? 146.790 163.851 188.580 1.00 92.07 633 GLN C CA 1
ATOM 14874 C C . GLN C 1 636 ? 145.896 164.683 189.490 1.00 92.07 633 GLN C C 1
ATOM 14875 O O . GLN C 1 636 ? 146.348 165.625 190.144 1.00 92.07 633 GLN C O 1
ATOM 14881 N N . ASP C 1 637 ? 144.618 164.316 189.533 1.00 86.08 634 ASP C N 1
ATOM 14882 C CA . ASP C 1 637 ? 143.619 165.022 190.325 1.00 86.08 634 ASP C CA 1
ATOM 14883 C C . ASP C 1 637 ? 143.043 164.080 191.371 1.00 86.08 634 ASP C C 1
ATOM 14884 O O . ASP C 1 637 ? 142.666 162.949 191.052 1.00 86.08 634 ASP C O 1
ATOM 14889 N N . TYR C 1 638 ? 142.962 164.550 192.612 1.00 83.95 635 TYR C N 1
ATOM 14890 C CA . TYR C 1 638 ? 142.481 163.731 193.714 1.00 83.95 635 TYR C CA 1
ATOM 14891 C C . TYR C 1 638 ? 141.854 164.632 194.766 1.00 83.95 635 TYR C C 1
ATOM 14892 O O . TYR C 1 638 ? 142.101 165.837 194.801 1.00 83.95 635 TYR C O 1
ATOM 14901 N N . ASP C 1 639 ? 141.042 164.033 195.629 1.00 86.54 636 ASP C N 1
ATOM 14902 C CA . ASP C 1 639 ? 140.304 164.776 196.637 1.00 86.54 636 ASP C CA 1
ATOM 14903 C C . ASP C 1 639 ? 140.870 164.516 198.025 1.00 86.54 636 ASP C C 1
ATOM 14904 O O . ASP C 1 639 ? 141.521 163.500 198.278 1.00 86.54 636 ASP C O 1
ATOM 14909 N N . LEU C 1 640 ? 140.607 165.458 198.930 1.00 88.45 637 LEU C N 1
ATOM 14910 C CA . LEU C 1 640 ? 141.118 165.409 200.293 1.00 88.45 637 LEU C CA 1
ATOM 14911 C C . LEU C 1 640 ? 140.042 165.211 201.349 1.00 88.45 637 LEU C C 1
ATOM 14912 O O . LEU C 1 640 ? 140.349 165.303 202.541 1.00 88.45 637 LEU C O 1
ATOM 14917 N N . VAL C 1 641 ? 138.796 164.953 200.956 1.00 90.70 638 VAL C N 1
ATOM 14918 C CA . VAL C 1 641 ? 137.734 164.789 201.941 1.00 90.70 638 VAL C CA 1
ATOM 14919 C C . VAL C 1 641 ? 138.044 163.574 202.801 1.00 90.70 638 VAL C C 1
ATOM 14920 O O . VAL C 1 641 ? 138.090 162.440 202.311 1.00 90.70 638 VAL C O 1
ATOM 14924 N N . GLY C 1 642 ? 138.261 163.807 204.091 1.00 91.25 639 GLY C N 1
ATOM 14925 C CA . GLY C 1 642 ? 138.699 162.773 205.002 1.00 91.25 639 GLY C CA 1
ATOM 14926 C C . GLY C 1 642 ? 140.119 162.928 205.507 1.00 91.25 639 GLY C C 1
ATOM 14927 O O . GLY C 1 642 ? 140.618 162.021 206.183 1.00 91.25 639 GLY C O 1
ATOM 14928 N N . TYR C 1 643 ? 140.782 164.036 205.199 1.00 88.86 640 TYR C N 1
ATOM 14929 C CA . TYR C 1 643 ? 142.120 164.308 205.688 1.00 88.86 640 TYR C CA 1
ATOM 14930 C C . TYR C 1 643 ? 142.058 164.977 207.055 1.00 88.86 640 TYR C C 1
ATOM 14931 O O . TYR C 1 643 ? 141.010 165.441 207.505 1.00 88.86 640 TYR C O 1
ATOM 14940 N N . THR C 1 644 ? 143.205 165.017 207.720 1.00 88.96 641 THR C N 1
ATOM 14941 C CA . THR C 1 644 ? 143.397 165.793 208.934 1.00 88.96 641 THR C CA 1
ATOM 14942 C C . THR C 1 644 ? 144.307 166.974 208.613 1.00 88.96 641 THR C C 1
ATOM 14943 O O . THR C 1 644 ? 145.149 166.893 207.713 1.00 88.96 641 THR C O 1
ATOM 14947 N N . LYS C 1 645 ? 144.114 168.085 209.331 1.00 89.12 642 LYS C N 1
ATOM 14948 C CA . LYS C 1 645 ? 144.862 169.304 209.030 1.00 89.12 642 LYS C CA 1
ATOM 14949 C C . LYS C 1 645 ? 146.367 169.058 209.014 1.00 89.12 642 LYS C C 1
ATOM 14950 O O . LYS C 1 645 ? 147.080 169.595 208.160 1.00 89.12 642 LYS C O 1
ATOM 14956 N N . GLU C 1 646 ? 146.869 168.244 209.944 1.00 88.50 643 GLU C N 1
ATOM 14957 C CA . GLU C 1 646 ? 148.285 167.890 209.930 1.00 88.50 643 GLU C CA 1
ATOM 14958 C C . GLU C 1 646 ? 148.642 167.015 208.735 1.00 88.50 643 GLU C C 1
ATOM 14959 O O . GLU C 1 646 ? 149.797 167.033 208.298 1.00 88.50 643 GLU C O 1
ATOM 14965 N N . GLN C 1 647 ? 147.675 166.301 208.159 1.00 85.43 644 GLN C N 1
ATOM 14966 C CA . GLN C 1 647 ? 147.943 165.538 206.947 1.00 85.43 644 GLN C CA 1
ATOM 14967 C C . GLN C 1 647 ? 147.831 166.373 205.679 1.00 85.43 644 GLN C C 1
ATOM 14968 O O . GLN C 1 647 ? 148.346 165.957 204.637 1.00 85.43 644 GLN C O 1
ATOM 14974 N N . VAL C 1 648 ? 147.165 167.526 205.733 1.00 82.97 645 VAL C N 1
ATOM 14975 C CA . VAL C 1 648 ? 147.087 168.386 204.555 1.00 82.97 645 VAL C CA 1
ATOM 14976 C C . VAL C 1 648 ? 148.370 169.188 204.386 1.00 82.97 645 VAL C C 1
ATOM 14977 O O . VAL C 1 648 ? 148.856 169.372 203.265 1.00 82.97 645 VAL C O 1
ATOM 14981 N N . ILE C 1 649 ? 148.943 169.670 205.490 1.00 82.99 646 ILE C N 1
ATOM 14982 C CA . ILE C 1 649 ? 150.210 170.387 205.407 1.00 82.99 646 ILE C CA 1
ATOM 14983 C C . ILE C 1 649 ? 151.321 169.457 204.940 1.00 82.99 646 ILE C C 1
ATOM 14984 O O . ILE C 1 649 ? 152.229 169.879 204.216 1.00 82.99 646 ILE C O 1
ATOM 14989 N N . ASN C 1 650 ? 151.259 168.180 205.311 1.00 81.69 647 ASN C N 1
ATOM 14990 C CA . ASN C 1 650 ? 152.251 167.216 204.856 1.00 81.69 647 ASN C CA 1
ATOM 14991 C C . ASN C 1 650 ? 152.028 166.775 203.418 1.00 81.69 647 ASN C C 1
ATOM 14992 O O . ASN C 1 650 ? 152.862 166.042 202.879 1.00 81.69 647 ASN C O 1
ATOM 14997 N N . ASP C 1 651 ? 150.934 167.197 202.790 1.00 79.40 648 ASP C N 1
ATOM 14998 C CA . ASP C 1 651 ? 150.691 166.921 201.380 1.00 79.40 648 ASP C CA 1
ATOM 14999 C C . ASP C 1 651 ? 151.147 168.046 200.467 1.00 79.40 648 ASP C C 1
ATOM 15000 O O . ASP C 1 651 ? 151.538 167.781 199.327 1.00 79.40 648 ASP C O 1
ATOM 15005 N N . VAL C 1 652 ? 151.098 169.295 200.934 1.00 77.48 649 VAL C N 1
ATOM 15006 C CA . VAL C 1 652 ? 151.619 170.401 200.142 1.00 77.48 649 VAL C CA 1
ATOM 15007 C C . VAL C 1 652 ? 153.138 170.445 200.168 1.00 77.48 649 VAL C C 1
ATOM 15008 O O . VAL C 1 652 ? 153.745 171.101 199.314 1.00 77.48 649 VAL C O 1
ATOM 15012 N N . LEU C 1 653 ? 153.767 169.766 201.127 1.00 78.00 650 LEU C N 1
ATOM 15013 C CA . LEU C 1 653 ? 155.219 169.796 201.246 1.00 78.00 650 LEU C CA 1
ATOM 15014 C C . LEU C 1 653 ? 155.884 168.817 200.289 1.00 78.00 650 LEU C C 1
ATOM 15015 O O . LEU C 1 653 ? 156.861 169.164 199.619 1.00 78.00 650 LEU C O 1
ATOM 15020 N N . ASP C 1 654 ? 155.380 167.586 200.214 1.00 77.23 651 ASP C N 1
ATOM 15021 C CA . ASP C 1 654 ? 155.979 166.607 199.318 1.00 77.23 651 ASP C CA 1
ATOM 15022 C C . ASP C 1 654 ? 155.519 166.764 197.878 1.00 77.23 651 ASP C C 1
ATOM 15023 O O . ASP C 1 654 ? 156.022 166.052 197.004 1.00 77.23 651 ASP C O 1
ATOM 15028 N N . GLN C 1 655 ? 154.579 167.666 197.608 1.00 75.58 652 GLN C N 1
ATOM 15029 C CA . GLN C 1 655 ? 154.336 168.111 196.243 1.00 75.58 652 GLN C CA 1
ATOM 15030 C C . GLN C 1 655 ? 155.257 169.254 195.856 1.00 75.58 652 GLN C C 1
ATOM 15031 O O . GLN C 1 655 ? 155.522 169.455 194.666 1.00 75.58 652 GLN C O 1
ATOM 15037 N N . TYR C 1 656 ? 155.752 170.003 196.842 1.00 77.79 653 TYR C N 1
ATOM 15038 C CA . TYR C 1 656 ? 156.729 171.051 196.585 1.00 77.79 653 TYR C CA 1
ATOM 15039 C C . TYR C 1 656 ? 158.122 170.474 196.392 1.00 77.79 653 TYR C C 1
ATOM 15040 O O . TYR C 1 656 ? 158.862 170.918 195.510 1.00 77.79 653 TYR C O 1
ATOM 15049 N N . GLU C 1 657 ? 158.498 169.487 197.208 1.00 78.74 654 GLU C N 1
ATOM 15050 C CA . GLU C 1 657 ? 159.782 168.821 197.027 1.00 78.74 654 GLU C CA 1
ATOM 15051 C C . GLU C 1 657 ? 159.833 168.045 195.719 1.00 78.74 654 GLU C C 1
ATOM 15052 O O . GLU C 1 657 ? 160.900 167.927 195.111 1.00 78.74 654 GLU C O 1
ATOM 15058 N N . ARG C 1 658 ? 158.698 167.508 195.273 1.00 78.12 655 ARG C N 1
ATOM 15059 C CA . ARG C 1 658 ? 158.642 166.879 193.960 1.00 78.12 655 ARG C CA 1
ATOM 15060 C C . ARG C 1 658 ? 158.798 167.904 192.847 1.00 78.12 655 ARG C C 1
ATOM 15061 O O . ARG C 1 658 ? 159.244 167.560 191.749 1.00 78.12 655 ARG C O 1
ATOM 15069 N N . HIS C 1 659 ? 158.438 169.163 193.113 1.00 76.82 656 HIS C N 1
ATOM 15070 C CA . HIS C 1 659 ? 158.585 170.214 192.113 1.00 76.82 656 HIS C CA 1
ATOM 15071 C C . HIS C 1 659 ? 160.040 170.632 191.960 1.00 76.82 656 HIS C C 1
ATOM 15072 O O . HIS C 1 659 ? 160.501 170.892 190.844 1.00 76.82 656 HIS C O 1
ATOM 15079 N N . MET C 1 660 ? 160.783 170.697 193.067 1.00 78.21 657 MET C N 1
ATOM 15080 C CA . MET C 1 660 ? 162.174 171.127 193.010 1.00 78.21 657 MET C CA 1
ATOM 15081 C C . MET C 1 660 ? 163.071 170.117 192.307 1.00 78.21 657 MET C C 1
ATOM 15082 O O . MET C 1 660 ? 164.099 170.510 191.750 1.00 78.21 657 MET C O 1
ATOM 15087 N N . GLN C 1 661 ? 162.717 168.833 192.322 1.00 77.27 658 GLN C N 1
ATOM 15088 C CA . GLN C 1 661 ? 163.470 167.851 191.552 1.00 77.27 658 GLN C CA 1
ATOM 15089 C C . GLN C 1 661 ? 163.167 167.958 190.064 1.00 77.27 658 GLN C C 1
ATOM 15090 O O . GLN C 1 661 ? 164.025 167.647 189.234 1.00 77.27 658 GLN C O 1
ATOM 15096 N N . PHE C 1 662 ? 161.959 168.398 189.714 1.00 80.22 659 PHE C N 1
ATOM 15097 C CA . PHE C 1 662 ? 161.632 168.642 188.314 1.00 80.22 659 PHE C CA 1
ATOM 15098 C C . PHE C 1 662 ? 162.460 169.790 187.753 1.00 80.22 659 PHE C C 1
ATOM 15099 O O . PHE C 1 662 ? 162.993 169.700 186.641 1.00 80.22 659 PHE C O 1
ATOM 15107 N N . LEU C 1 663 ? 162.581 170.881 188.514 1.00 80.08 660 LEU C N 1
ATOM 15108 C CA . LEU C 1 663 ? 163.325 172.044 188.044 1.00 80.08 660 LEU C CA 1
ATOM 15109 C C . LEU C 1 663 ? 164.814 171.753 187.911 1.00 80.08 660 LEU C C 1
ATOM 15110 O O . LEU C 1 663 ? 165.494 172.383 187.095 1.00 80.08 660 LEU C O 1
ATOM 15115 N N . HIS C 1 664 ? 165.336 170.811 188.696 1.00 81.22 661 HIS C N 1
ATOM 15116 C CA . HIS C 1 664 ? 166.754 170.486 188.629 1.00 81.22 661 HIS C CA 1
ATOM 15117 C C . HIS C 1 664 ? 167.102 169.711 187.367 1.00 81.22 661 HIS C C 1
ATOM 15118 O O . HIS C 1 664 ? 168.248 169.760 186.912 1.00 81.22 661 HIS C O 1
ATOM 15125 N N . LEU C 1 665 ? 166.138 169.004 186.783 1.00 81.06 662 LEU C N 1
ATOM 15126 C CA . LEU C 1 665 ? 166.403 168.169 185.619 1.00 81.06 662 LEU C CA 1
ATOM 15127 C C . LEU C 1 665 ? 166.250 168.913 184.302 1.00 81.06 662 LEU C C 1
ATOM 15128 O O . LEU C 1 665 ? 166.945 168.586 183.333 1.00 81.06 662 LEU C O 1
ATOM 15133 N N . VAL C 1 666 ? 165.356 169.899 184.233 1.00 81.18 663 VAL C N 1
ATOM 15134 C CA . VAL C 1 666 ? 165.172 170.629 182.984 1.00 81.18 663 VAL C CA 1
ATOM 15135 C C . VAL C 1 666 ? 166.380 171.506 182.693 1.00 81.18 663 VAL C C 1
ATOM 15136 O O . VAL C 1 666 ? 166.650 171.837 181.533 1.00 81.18 663 VAL C O 1
ATOM 15140 N N . ARG C 1 667 ? 167.121 171.894 183.725 1.00 84.16 664 ARG C N 1
ATOM 15141 C CA . ARG C 1 667 ? 168.302 172.722 183.546 1.00 84.16 664 ARG C CA 1
ATOM 15142 C C . ARG C 1 667 ? 169.561 171.865 183.538 1.00 84.16 664 ARG C C 1
ATOM 15143 O O . ARG C 1 667 ? 170.637 172.318 183.156 1.00 84.16 664 ARG C O 1
#

Solvent-accessible surface area: 81235 Å² total; per-residue (Å²): 138,36,136,51,6,36,67,1,18,130,77,0,12,67,95,1,65,115,55,3,97,95,11,83,59,128,48,151,55,22,15,68,193,20,88,59,25,24,69,140,2,14,60,46,24,1,67,43,0,3,68,9,4,22,76,2,22,82,41,0,50,92,12,0,124,41,61,62,1,152,17,53,0,2,44,88,130,35,135,56,94,60,69,97,139,16,1,9,1,8,1,11,8,3,8,12,4,0,10,5,8,13,11,0,3,10,1,2,0,20,2,2,65,99,28,28,81,71,127,25,37,46,43,132,5,0,88,47,3,2,44,4,0,2,7,1,11,1,36,6,5,16,0,1,4,0,0,0,0,0,1,6,0,1,6,13,34,50,92,137,34,67,39,10,0,34,4,1,9,64,35,53,35,34,155,155,6,95,18,117,80,1,56,42,11,2,0,77,0,0,8,0,9,0,3,0,17,0,2,3,2,0,1,0,0,23,5,10,0,0,0,58,43,58,48,133,76,37,80,96,61,86,192,61,24,58,44,22,8,95,108,0,14,30,37,0,18,114,56,8,68,86,38,102,95,170,2,46,95,59,41,3,56,80,3,53,131,54,1,53,66,16,18,94,57,2,24,141,42,28,62,41,84,58,4,44,26,1,45,5,8,5,61,1,18,14,86,29,26,32,71,46,36,11,25,20,13,40,17,37,71,190,132,75,90,45,23,4,15,44,6,0,4,4,5,0,10,19,0,2,13,0,1,3,0,0,4,26,1,0,98,18,0,104,2,22,34,0,80,82,0,0,82,4,0,26,113,59,1,22,38,44,3,25,28,3,0,2,11,6,0,2,7,0,7,19,34,23,63,102,123,67,71,85,84,9,3,103,18,4,64,99,62,38,18,36,2,13,0,52,4,4,76,65,29,67,190,29,135,91,22,0,48,71,1,23,120,7,0,48,20,5,5,17,14,3,3,16,10,2,3,41,9,3,0,39,15,0,22,81,52,36,92,106,98,77,47,6,25,122,134,0,20,57,67,2,0,93,8,2,23,65,3,0,23,5,4,12,65,10,52,36,47,74,2,0,19,0,3,1,5,68,29,0,47,49,1,0,97,14,0,52,75,0,25,143,0,0,94,75,10,8,69,123,22,46,99,39,91,107,6,40,126,106,4,86,74,46,33,82,27,73,96,68,43,33,43,128,124,29,1,56,91,29,54,114,65,12,58,126,78,63,1,54,144,27,3,71,110,21,2,79,52,1,13,98,53,1,14,53,43,10,68,156,70,79,33,78,25,83,114,103,118,64,130,55,112,22,14,10,62,15,58,0,18,1,66,140,52,108,52,12,45,2,54,4,76,17,119,16,52,166,10,14,59,70,36,161,120,78,74,175,122,11,26,25,0,20,0,37,43,55,80,42,32,65,46,12,48,3,42,44,43,73,75,136,60,2,8,55,10,8,0,37,19,4,55,75,24,46,34,22,1,39,77,45,131,137,38,137,51,6,36,65,1,19,131,76,0,13,68,94,1,65,115,56,2,97,95,13,83,59,128,46,150,55,21,16,69,192,20,87,60,24,23,69,142,3,12,58,48,24,0,68,42,0,3,66,8,3,20,77,2,22,83,41,0,50,93,11,0,122,43,62,62,1,150,18,52,0,1,43,89,130,35,136,54,93,58,69,97,139,16,1,9,1,8,2,11,8,3,8,11,4,0,10,4,8,12,11,1,3,9,1,2,0,19,3,2,66,98,29,30,82,70,127,24,38,46,42,132,4,1,84,48,4,3,45,4,0,1,8,1,11,1,38,6,5,16,0,1,5,1,0,0,0,0,1,6,0,1,5,14,36,49,90,136,33,65,40,10,0,34,3,1,8,65,34,51,34,34,155,157,6,95,18,118,83,1,54,42,11,1,0,77,0,0,8,0,9,0,4,0,15,0,2,3,2,0,0,0,0,23,5,11,1,0,0,58,43,57,48,132,77,37,79,98,62,85,194,61,23,60,43,22,9,95,107,0,14,30,36,0,20,114,57,8,66,85,37,102,96,170,3,42,94,59,42,4,59,79,4,52,128,55,2,53,65,16,18,93,59,2,22,138,41,27,61,41,87,57,3,45,28,1,44,5,7,5,58,1,17,14,87,29,27,32,73,46,36,11,26,20,14,39,16,34,72,189,132,76,89,43,24,4,14,42,6,1,4,4,5,0,12,19,0,2,12,0,1,3,1,0,4,25,1,0,96,19,0,106,1,21,34,0,77,82,0,0,82,3,0,26,112,59,1,22,39,46,3,26,28,3,0,1,12,6,0,3,6,0,6,19,34,24,64,102,124,65,72,85,83,9,3,102,18,4,62,97,63,39,18,35,2,10,0,51,4,4,75,63,30,65,188,30,133,91,20,0,50,72,1,21,121,6,0,48,19,5,5,17,13,3,4,15,9,1,3,42,10,3,0,40,14,0,24,84,54,35,94,106,98,77,48,7,25,121,134,0,18,59,69,2,0,94,9,3,23,65,5,0,23,4,4,12,66,10,55,36,48,75,2,0,18,1,4,1,6,65,28,0,47,49,0,0,97,15,0,52,73,0,25,142,0,0,92,74,9,8,68,126,21,46,97,39,92,106,7,39,126,108,5,90,76,47,35,82,26,72,98,68,43,33,44,128,125,30,2,55,92,28,54,116,64,12,57,126,78,63,1,55,143,26,2,71,110,20,2,80,52,1,13,100,53,1,14,52,43,12,69,156,69,76,34,79,25,83,113,104,118,62,127,56,112,22,15,9,63,14,58,0,18,1,64,139,51,106,52,12,45,2,53,2,76,18,121,16,51,165,10,15,60,61,39,162,122,78,74,173,122,13,26,25,1,20,0,35,42,54,79,43,33,64,46,11,46,3,43,45,45,61,77,141,58,2,7,56,10,8,0,39,18,3,55,73,23,47,34,21,2,38,75,46,133,138,36,139,49,6,35,67,2,19,131,76,0,12,68,94,0,65,115,57,2,96,94,12,84,60,130,48,151,54,21,15,69,193,21,88,61,25,24,69,140,3,13,58,48,25,1,68,44,0,3,68,8,3,21,77,1,21,84,42,0,50,92,10,0,122,43,61,62,1,150,18,52,0,1,44,89,130,34,136,54,94,60,67,101,139,15,2,9,1,7,2,11,8,3,8,12,4,0,9,4,8,12,12,1,3,9,1,2,0,20,2,1,66,97,29,30,80,71,128,25,37,47,42,132,5,0,88,47,4,2,45,5,0,2,8,1,12,1,36,6,5,16,0,1,4,0,0,0,0,0,0,5,0,1,6,13,34,51,91,136,34,65,40,10,0,33,2,1,9,64,34,53,34,34,156,157,5,94,18,120,81,1,55,42,10,1,0,77,0,0,8,0,10,0,4,0,14,0,2,4,3,0,1,0,0,22,5,10,1,0,0,58,43,58,48,133,76,38,81,98,63,86,190,62,24,59,43,22,7,95,105,0,16,30,37,0,20,116,57,8,67,87,37,102,96,168,2,45,94,60,43,4,58,79,4,53,130,54,1,53,65,16,18,93,58,4,24,137,42,27,63,41,83,58,4,44,27,1,46,4,7,5,60,1,18,13,86,29,25,31,73,46,37,10,26,22,13,41,16,36,72,188,134,77,90,42,24,4,16,42,6,1,3,4,5,0,11,20,0,2,13,0,1,4,1,0,3,26,0,0,96,18,0,104,1,21,34,0,78,81,0,0,81,3,0,26,112,58,0,23,38,45,3,25,29,4,0,1,12,6,0,3,8,0,7,20,33,25,64,102,124,65,70,85,82,9,3,102,18,4,62,97,62,39,17,36,2,13,0,51,4,4,76,65,30,68,191,29,133,91,20,0,47,72,1,22,121,7,0,48,20,4,5,17,14,3,4,16,10,2,3,41,10,3,0,38,15,0,23,83,52,36,92,106,97,78,47,7,25,122,134,0,19,58,67,2,0,94,10,3,23,66,4,0,22,4,4,11,66,9,54,36,47,74,3,0,18,1,4,1,5,66,29,0,46,49,0,0,98,14,0,52,75,0,25,141,0,0,94,75,9,8,68,126,22,46,99,36,92,106,6,39,126,106,4,88,75,46,35,83,27,72,97,70,44,32,44,128,124,28,2,57,94,29,56,116,64,11,57,126,77,62,1,54,145,27,3,71,111,21,2,80,52,1,13,99,53,1,14,54,42,10,69,161,68,79,36,81,24,82,114,104,117,65,129,56,112,23,15,9,61,14,59,0,17,4,65,136,78,107,52,11,45,2,54,3,75,18,119,16,51,166,10,15,60,62,37,162,122,79,71,172,124,12,25,24,1,20,0,35,42,53,83,43,33,64,46,10,47,2,41,46,45,61,76,140,56,2,8,55,11,9,0,39,19,3,55,74,24,48,33,23,2,39,77,44,127

Nearest PDB structures (foldseek):
  8ybr-assembly1_C  TM=1.002E+00  e=9.981E-91  Pseudomonas syringae
  8ybq-assembly1_C  TM=9.969E-01  e=1.906E-62  Pseudomonas syringae
  2wsw-assembly1_A  TM=9.126E-01  e=9.225E-23  Proteus mirabilis
  4m8j-assembly1_A  TM=9.225E-01  e=1.313E-21  Proteus mirabilis ATCC 29906
  2wsx-assembly1_C  TM=9.256E-01  e=1.554E-21  Escherichia coli

Radius of gyration: 39.75 Å; Cα contacts (8 Å, |Δi|>4): 2427; chains: 3; bounding box: 94×100×92 Å

Foldseek 3Di:
DKDFDPLQVVLQVVVLVVVLVVLQVDQAVVLVVLVVLLQVCLPPCVQVLLVLLVVLLVVLVVCCVDPQQFDALADPPDAAPDDQVLLLLLLQLAPDACVCVLCLALQLLCQQCPPPDDHHLDPVSSLVSLLLVCVLQFSSLLSLLLSLQVLQSNCCRVVVDFRALLSLCCLPPNPCCPDDVVSVLLNLLLLLQLLLLLLRVLSVLLLLQLLCCVQDVRDDDDVSSVVVLVVLLVLQLCDLLPDPPVASRVVSVVLVVVVVVVLVCLCVQADNVVLVVVLVVSVVVNVVCPPPVSRDPPPPDDDDSVSSQRPLLSSLSSLSNNVLSSSVSSLNRHGGGSNCSSCSSNPPSNVVSSSSSSSSHVLNVCCVNPVPDVVLSVCSPVPSSNNVLVSQVVTPPSVVVSVSVSVSSSVSSSNHSNSSLFSSQQSRIDDDDNSDTHDSVSSVVSSVSSSSVNVSCCSNPRPSSSSSVSSPSSVVNSVSSVSSVVSVVVVVVVCVVVVVVVVLPPPQDDDCVVDDPPVVVVVVQDFAADCVVVVVCVPAVVVQLVPLCVCVVVPDFDKDDDDDPPSFKDWTWTDDDPDDIWTKIKGKDKDADDDVRPVPDGIGMFIWIDIPPDGHIDGCVPHGNVVVNVGVVVSVVVVVVVVVVVD/DKDFDPLQVVLQVVVLVVVLVVLQVDQAVVLVVLVVLLQVCLPPCVQVLLVLLVVLLVVLVVCCVDPQQFDALADPPDAAPDDQVLLLLLLQLAPDACVCVLCLALQLLCQQCPPPDDHHLDPVSSLVSLLLVCVLQFSSLLSLLLSLQVLQSNCCRVVVDFRALLSLCCLPPNPCCPDDVVSVLLNLLLLLQLLLLLLRVLSVLLLLQLLCCVQDVRDDDDVSSVVVLVVLLVLQLCDLLPDPPVASRVVSVVLVVVVVVVLVCLCVQADNVVLVVVLVVSVVVNVVCPPPVSRDPPPPDDDDSVSSQRPLLSSLSSLSNNVLSSSVSSLNRHGGGSNCSSCSSNPPSNVVSSSSSSSSHVLNVCCVNPVPDVVLSVCSPVPSSNNVLVSQVVTPPSVVVSVSVSVSSSVSSSNHSNSSLFSSQQSRIDDDDNSDTHDSVSSVVSSVSSSSVNVSCCSNPRPSSSSSVSSPSSVVNSVSSVSSVVSVVVVVVVCVVVVVVVVLPPPQDDDCVVDDPPVVVVVVQDFAADCVVVVVCVPAVVVQLVPLCVCVVVVDFDKDDDDDPPSFKDWTWTDDDPDDIWTKIKGKDKDADDDVRPVPDGIGMFIWIDIPPDGHIDGCVPHGNVVVNVGVVVSVVVVVVVVVVVD/DKDFDPLQVVLQVVVLVVVLVVLQVDQAVVLVVLVVLLQVCLPPCVQVLLVLLVVLLVVLVVCCVDPQQFDALADPPDAAPDDQVLLLLLLQLAPDACVCVLCLALQLLCQQCPPPDDHHLDPVSSLVSLLLVCVLQFSSLLSLLLSLQVLQSNCCRVVVDFRALLSLCCLPPNPCCPDDVVSVLLNLLLLLQLLLLLLRVLSVLLLLQLLCCVQDVRDDDDVSSVVVLVVLLVLQLCDLLPDPPVASRVVSVVLVVVVVVVLVCLCVQADNVVLVVVLVVSVVVNVVCPPPVSRDPPPPDDDDSVSSQRPLLSSLSSLSNNVLSSSVSSLNRHGGGSNCSSCSSNPPSNVVSSSSSSSSHVLNVCCVNPVPDVVLSVCSPVPSSNNVLVSQVVTPPSVVVSVSVSVSSSVSSSNHSNSSLFSSQQSRIDDDDNSDTHDSVSSVVSSVSSSSVNVSCCSNPRPSSSSSVSSPSSVVNSVSSVSSVVSVVVVVVVCVVVVVVVVLPPPQDDDCVVDDPPVVVVVVQDFAADCVVVVVCVPAVVVQLVPLCVCVVVPDFDKDDDDDPPSFKDWTWGDDDPDDIWTKIKGKDKDADDDVRPVPDGIGMFIWIDIPPDGHIDGCVPHGNVVVNVGVVVSVVVVVVVVVVVD

B-factor: mean 54.43, std 27.98, range [15.35, 122.96]

Sequence (1941 aa):
TVRMNAPVFYFAASFILIFGIIVIAFPQASGAWLLAAQNWAANTVGWYYMMVMTLYLVFVVVTALSGFGKIKLGADHDEPEFSYLSWAGMLFAAGISITLFFFCVSEPLTHLLQPPQGEGGTAEAARQGMQLLFLHWGLHGWGVFAFVGMALAYFAYRHNLPLALRSALYPLIGKRINGPIGYAVDGFGIIATIFGLGADMGFGVLHLNSGLDYLFGVPHTQWIQVGLITLMMGAAILVAIAGVDKGVRVMSDINMLLACALLLFVLFAGPTQHLLNTLVQNIGDYLGALPSKSFDVYAYNKPSDWLGGWTVFYWAWWIAWAPFVGLFIARISRGRTIREFVFGVLLIPLGFTLAWMSIFGNSAIDQVLNHGMAALGQSAIDDPSMTLYLLLETYPWSKTVIAVTVFISFVFFVTSADSGTVVLSTLSAKGGNPDEDGPKWLRVFWGVATALITSGLLFSGSIDALKSAVVLTSLPFSLILLLMMWGLHKAFVMESQRQIAQLYSLAPVSGSRRGGWRQRLSQAVHYPSRDEVYRFLDQTVRPAIDEVTAVFVEKGLNVVNVPDPSNDSVTLEIGHGEERPFIYQVQMKGFFTPSFARLNNRRYYRAEVHLSEGSQDYDLVGYTKEQVINDVLDQYERHMQFLHLVRTVRMNAPVFYFAASFILIFGIIVIAFPQASGAWLLAAQNWAANTVGWYYMMVMTLYLVFVVVTALSGFGKIKLGADHDEPEFSYLSWAGMLFAAGISITLFFFCVSEPLTHLLQPPQGEGGTAEAARQGMQLLFLHWGLHGWGVFAFVGMALAYFAYRHNLPLALRSALYPLIGKRINGPIGYAVDGFGIIATIFGLGADMGFGVLHLNSGLDYLFGVPHTQWIQVGLITLMMGAAILVAIAGVDKGVRVMSDINMLLACALLLFVLFAGPTQHLLNTLVQNIGDYLGALPSKSFDVYAYNKPSDWLGGWTVFYWAWWIAWAPFVGLFIARISRGRTIREFVFGVLLIPLGFTLAWMSIFGNSAIDQVLNHGMAALGQSAIDDPSMTLYLLLETYPWSKTVIAVTVFISFVFFVTSADSGTVVLSTLSAKGGNPDEDGPKWLRVFWGVATALITSGLLFSGSIDALKSAVVLTSLPFSLILLLMMWGLHKAFVMESQRQIAQLYSLAPVSGSRRGGWRQRLSQAVHYPSRDEVYRFLDQTVRPAIDEVTAVFVEKGLNVVNVPDPSNDSVTLEIGHGEERPFIYQVQMKGFFTPSFARLNNRRYYRAEVHLSEGSQDYDLVGYTKEQVINDVLDQYERHMQFLHLVRTVRMNAPVFYFAASFILIFGIIVIAFPQASGAWLLAAQNWAANTVGWYYMMVMTLYLVFVVVTALSGFGKIKLGADHDEPEFSYLSWAGMLFAAGISITLFFFCVSEPLTHLLQPPQGEGGTAEAARQGMQLLFLHWGLHGWGVFAFVGMALAYFAYRHNLPLALRSALYPLIGKRINGPIGYAVDGFGIIATIFGLGADMGFGVLHLNSGLDYLFGVPHTQWIQVGLITLMMGAAILVAIAGVDKGVRVMSDINMLLACALLLFVLFAGPTQHLLNTLVQNIGDYLGALPSKSFDVYAYNKPSDWLGGWTVFYWAWWIAWAPFVGLFIARISRGRTIREFVFGVLLIPLGFTLAWMSIFGNSAIDQVLNHGMAALGQSAIDDPSMTLYLLLETYPWSKTVIAVTVFISFVFFVTSADSGTVVLSTLSAKGGNPDEDGPKWLRVFWGVATALITSGLLFSGSIDALKSAVVLTSLPFSLILLLMMWGLHKAFVMESQRQIAQLYSLAPVSGSRRGGWRQRLSQAVHYPSRDEVYRFLDQTVRPAIDEVTAVFVEKGLNVVNVPDPSNDSVTLEIGHGEERPFIYQVQMKGFFTPSFARLNNRRYYRAEVHLSEGSQDYDLVGYTKEQVINDVLDQYERHMQFLHLVR